Protein AF-0000000086134197 (afdb_homodimer)

Sequence (2008 aa):
PSVSASDMKMLATTPSFAANAPFSALWEVTRVALHCNVDVSDIDLQWRDDWRDLNVFWTSLKGHPALLGKTLPVKSDPHAWKLSLEEDSTSSGQAVILTASIHADKSKLDPPMRLELHPLKVEQSSRLLRRFGWDRFLEVRLLAVDSWQATDEQDLEAAVARWLASGPHHFIGRQWSAFYIRDRPFKLEEPQQSSHNVPVKTLFYDRVLFFAERGRDLPLTKKPRLSASAETSITPKYPRTALDRNAMLDWLLNWEANGQQSYLKLFHRIALGLSKTSPVIVLQQEQVRQQARDIKSKSGKGEAMNDGAGRISPSLMRKVRDGLGLQSIPSAIQGRLGSAKGMWVVDIKDVGGEDWIETWPLQRKWECDMAEPAHRTLEVRSWSTELTSASLNVQFLPILEDRALDPKAMREKFVQSMNTESEQQTEALKAAMQQAESFRKWIREQSPQNSYRMGGTSVPFLGGLPQGTEDIMSFLVDGGFQPTQLKFLHDLVFQKMKQKGDSTKQDLKIRIPRSTYAYILPDFWGVVKPGEVHLCFSSKFNDGSDELSDLDGLDVLVSRSPAHLPSDVQKVRATYHPELRHLRDIVIFSTKGDVPLASLLSGGDYDGDKVWICWDADIVNNFENHPLPPKPDFSPYLAKDRATLRDLQVEHGNGDYVNVMLEKAFCFNLRQKLLGSCTSYKEKLCYHCYRVCDEVAIKISWLLSELADQPKQGILFGQNDWNRFRDDVVGTRRQYPAPAYKSALQLSSMSAEPRHIIDYLMYEAKKVVDIALTDLHKFLGSCGASTIDRDVNAYWNQFEIDFGGMRLRGKPRNTWFPALRDGLRSDVEACLAEWDRAMRSGVKDYRDKVKHIHTKWKEIQPRFGVEQEGMSESAEAVEKFLMESGWTVAELSRWELLKASFAFKHYHRRRFVWQMAGRQLQAIKALSVRCDGAVSSQQQQQQQENVPILVTSNMYAALKPDNTYIKRLVAMEGGDGFIVPDVGPDVSVGLEGLPWGASQQEDDPSVSASDMKMLATTPSFAANAPFSALWEVTRVALHCNVDVSDIDLQWRDDWRDLNVFWTSLKGHPALLGKTLPVKSDPHAWKLSLEEDSTSSGQAVILTASIHADKSKLDPPMRLELHPLKVEQSSRLLRRFGWDRFLEVRLLAVDSWQATDEQDLEAAVARWLASGPHHFIGRQWSAFYIRDRPFKLEEPQQSSHNVPVKTLFYDRVLFFAERGRDLPLTKKPRLSASAETSITPKYPRTALDRNAMLDWLLNWEANGQQSYLKLFHRIALGLSKTSPVIVLQQEQVRQQARDIKSKSGKGEAMNDGAGRISPSLMRKVRDGLGLQSIPSAIQGRLGSAKGMWVVDIKDVGGEDWIETWPLQRKWECDMAEPAHRTLEVRSWSTELTSASLNVQFLPILEDRALDPKAMREKFVQSMNTESEQQTEALKAAMQQAESFRKWIREQSPQNSYRMGGTSVPFLGGLPQGTEDIMSFLVDGGFQPTQLKFLHDLVFQKMKQKGDSTKQDLKIRIPRSTYAYILPDFWGVVKPGEVHLCFSSKFNDGSDELSDLDGLDVLVSRSPAHLPSDVQKVRATYHPELRHLRDIVIFSTKGDVPLASLLSGGDYDGDKVWICWDADIVNNFENHPLPPKPDFSPYLAKDRATLRDLQVEHGNGDYVNVMLEKAFCFNLRQKLLGSCTSYKEKLCYHCYRVCDEVAIKISWLLSELADQPKQGILFGQNDWNRFRDDVVGTRRQYPAPAYKSALQLSSMSAEPRHIIDYLMYEAKKVVDIALTDLHKFLGSCGASTIDRDVNAYWNQFEIDFGGMRLRGKPRNTWFPALRDGLRSDVEACLAEWDRAMRSGVKDYRDKVKHIHTKWKEIQPRFGVEQEGMSESAEAVEKFLMESGWTVAELSRWELLKASFAFKHYHRRRFVWQMAGRQLQAIKALSVRCDGAVSSQQQQQQQENVPILVTSNMYAALKPDNTYIKRLVAMEGGDGFIVPDVGPDVSVGLEGLPWGASQQEDD

Structure (mmCIF, N/CA/C/O backbone):
data_AF-0000000086134197-model_v1
#
loop_
_entity.id
_entity.type
_entity.pdbx_description
1 polymer 'RNA-dependent RNA polymerase'
#
loop_
_atom_site.group_PDB
_atom_site.id
_atom_site.type_symbol
_atom_site.label_atom_id
_atom_site.label_alt_id
_atom_site.label_comp_id
_atom_site.label_asym_id
_atom_site.label_entity_id
_atom_site.label_seq_id
_atom_site.pdbx_PDB_ins_code
_atom_site.Cartn_x
_atom_site.Cartn_y
_atom_site.Cartn_z
_atom_site.occupancy
_atom_site.B_iso_or_equiv
_atom_site.auth_seq_id
_atom_site.auth_comp_id
_atom_site.auth_asym_id
_atom_site.auth_atom_id
_atom_site.pdbx_PDB_model_num
ATOM 1 N N . PRO A 1 1 ? -12.008 54.969 25.734 1 22.58 1 PRO A N 1
ATOM 2 C CA . PRO A 1 1 ? -12.32 53.875 26.625 1 22.58 1 PRO A CA 1
ATOM 3 C C . PRO A 1 1 ? -11.109 53.375 27.422 1 22.58 1 PRO A C 1
ATOM 5 O O . PRO A 1 1 ? -10.086 53.031 26.828 1 22.58 1 PRO A O 1
ATOM 8 N N . SER A 1 2 ? -10.711 53.969 28.422 1 28.5 2 SER A N 1
ATOM 9 C CA . SER A 1 2 ? -9.547 53.812 29.297 1 28.5 2 SER A CA 1
ATOM 10 C C . SER A 1 2 ? -9.43 52.375 29.797 1 28.5 2 SER A C 1
ATOM 12 O O . SER A 1 2 ? -10.336 51.844 30.453 1 28.5 2 SER A O 1
ATOM 14 N N . VAL A 1 3 ? -8.992 51.469 29 1 35.12 3 VAL A N 1
ATOM 15 C CA . VAL A 1 3 ? -8.703 50.125 29.516 1 35.12 3 VAL A CA 1
ATOM 16 C C . VAL A 1 3 ? -7.805 50.25 30.75 1 35.12 3 VAL A C 1
ATOM 18 O O . VAL A 1 3 ? -6.633 50.625 30.641 1 35.12 3 VAL A O 1
ATOM 21 N N . SER A 1 4 ? -8.156 50.844 31.766 1 33.66 4 SER A N 1
ATOM 22 C CA . SER A 1 4 ? -7.336 50.812 32.969 1 33.66 4 SER A CA 1
ATOM 23 C C . SER A 1 4 ? -6.984 49.406 33.375 1 33.66 4 SER A C 1
ATOM 25 O O . SER A 1 4 ? -7.734 48.469 33.094 1 33.66 4 SER A O 1
ATOM 27 N N . ALA A 1 5 ? -5.707 49.031 33.625 1 39.19 5 ALA A N 1
ATOM 28 C CA . ALA A 1 5 ? -5.211 47.781 34.188 1 39.19 5 ALA A CA 1
ATOM 29 C C . ALA A 1 5 ? -6.199 47.188 35.188 1 39.19 5 ALA A C 1
ATOM 31 O O . ALA A 1 5 ? -6.34 45.969 35.312 1 39.19 5 ALA A O 1
ATOM 32 N N . SER A 1 6 ? -6.762 48 35.969 1 38 6 SER A N 1
ATOM 33 C CA . SER A 1 6 ? -7.684 47.594 37.031 1 38 6 SER A CA 1
ATOM 34 C C . SER A 1 6 ? -8.945 46.969 36.438 1 38 6 SER A C 1
ATOM 36 O O . SER A 1 6 ? -9.641 46.219 37.125 1 38 6 SER A O 1
ATOM 38 N N . ASP A 1 7 ? -9.281 47.219 35.281 1 40.22 7 ASP A N 1
ATOM 39 C CA . ASP A 1 7 ? -10.602 46.875 34.75 1 40.22 7 ASP A CA 1
ATOM 40 C C . ASP A 1 7 ? -10.531 45.562 33.969 1 40.22 7 ASP A C 1
ATOM 42 O O . ASP A 1 7 ? -11.562 45.031 33.562 1 40.22 7 ASP A O 1
ATOM 46 N N . MET A 1 8 ? -9.406 45.281 33.438 1 43.62 8 MET A N 1
ATOM 47 C CA . MET A 1 8 ? -9.383 44.031 32.656 1 43.62 8 MET A CA 1
ATOM 48 C C . MET A 1 8 ? -9.344 42.812 33.562 1 43.62 8 MET A C 1
ATOM 50 O O . MET A 1 8 ? -8.289 42.469 34.125 1 43.62 8 MET A O 1
ATOM 54 N N . LYS A 1 9 ? -10.312 42.531 34.375 1 46.22 9 LYS A N 1
ATOM 55 C CA . LYS A 1 9 ? -10.406 41.312 35.188 1 46.22 9 LYS A CA 1
ATOM 56 C C . LYS A 1 9 ? -10.938 40.156 34.344 1 46.22 9 LYS A C 1
ATOM 58 O O . LYS A 1 9 ? -11.969 40.281 33.688 1 46.22 9 LYS A O 1
ATOM 63 N N . MET A 1 10 ? -10.031 39.281 33.938 1 48.53 10 MET A N 1
ATOM 64 C CA . MET A 1 10 ? -10.57 38.031 33.406 1 48.53 10 MET A CA 1
ATOM 65 C C . MET A 1 10 ? -11.68 37.5 34.312 1 48.53 10 MET A C 1
ATOM 67 O O . MET A 1 10 ? -11.727 37.781 35.5 1 48.53 10 MET A O 1
ATOM 71 N N . LEU A 1 11 ? -12.852 36.938 33.781 1 50.28 11 LEU A N 1
ATOM 72 C CA . LEU A 1 11 ? -14.047 36.438 34.438 1 50.28 11 LEU A CA 1
ATOM 73 C C . LEU A 1 11 ? -13.672 35.688 35.719 1 50.28 11 LEU A C 1
ATOM 75 O O . LEU A 1 11 ? -13.031 34.625 35.688 1 50.28 11 LEU A O 1
ATOM 79 N N . ALA A 1 12 ? -13.625 36.375 36.969 1 48.19 12 ALA A N 1
ATOM 80 C CA . ALA A 1 12 ? -13.32 35.875 38.281 1 48.19 12 ALA A CA 1
ATOM 81 C C . ALA A 1 12 ? -14.297 34.812 38.719 1 48.19 12 ALA A C 1
ATOM 83 O O . ALA A 1 12 ? -14.047 34.062 39.688 1 48.19 12 ALA A O 1
ATOM 84 N N . THR A 1 13 ? -15.492 34.656 38.031 1 55.03 13 THR A N 1
ATOM 85 C CA . THR A 1 13 ? -16.453 33.781 38.719 1 55.03 13 THR A CA 1
ATOM 86 C C . THR A 1 13 ? -16.234 32.344 38.344 1 55.03 13 THR A C 1
ATOM 88 O O . THR A 1 13 ? -16.078 32 37.188 1 55.03 13 THR A O 1
ATOM 91 N N . THR A 1 14 ? -15.836 31.484 39.281 1 62.12 14 THR A N 1
ATOM 92 C CA . THR A 1 14 ? -15.656 30.047 39.188 1 62.12 14 THR A CA 1
ATOM 93 C C . THR A 1 14 ? -16.984 29.312 39.344 1 62.12 14 THR A C 1
ATOM 95 O O . THR A 1 14 ? -17.797 29.688 40.219 1 62.12 14 THR A O 1
ATOM 98 N N . PRO A 1 15 ? -17.344 28.516 38.344 1 63.59 15 PRO A N 1
ATOM 99 C CA . PRO A 1 15 ? -18.547 27.703 38.562 1 63.59 15 PRO A CA 1
ATOM 100 C C . PRO A 1 15 ? -18.516 27 39.938 1 63.59 15 PRO A C 1
ATOM 102 O O . PRO A 1 15 ? -17.438 26.656 40.406 1 63.59 15 PRO A O 1
ATOM 105 N N . SER A 1 16 ? -19.656 27.172 40.688 1 59.88 16 SER A N 1
ATOM 106 C CA . SER A 1 16 ? -19.766 26.469 41.969 1 59.88 16 SER A CA 1
ATOM 107 C C . SER A 1 16 ? -19.875 24.969 41.75 1 59.88 16 SER A C 1
ATOM 109 O O . SER A 1 16 ? -20.922 24.453 41.344 1 59.88 16 SER A O 1
ATOM 111 N N . PHE A 1 17 ? -18.969 24.281 41.094 1 61.09 17 PHE A N 1
ATOM 112 C CA . PHE A 1 17 ? -18.953 22.828 41.031 1 61.09 17 PHE A CA 1
ATOM 113 C C . PHE A 1 17 ? -18.531 22.219 42.375 1 61.09 17 PHE A C 1
ATOM 115 O O . PHE A 1 17 ? -17.531 22.641 42.938 1 61.09 17 PHE A O 1
ATOM 122 N N . ALA A 1 18 ? -19.531 21.703 43.156 1 51.62 18 ALA A N 1
ATOM 123 C CA . ALA A 1 18 ? -19.031 21.109 44.375 1 51.62 18 ALA A CA 1
ATOM 124 C C . ALA A 1 18 ? -17.672 20.469 44.156 1 51.62 18 ALA A C 1
ATOM 126 O O . ALA A 1 18 ? -17.25 20.266 43.031 1 51.62 18 ALA A O 1
ATOM 127 N N . ALA A 1 19 ? -16.984 19.641 45.125 1 55.41 19 ALA A N 1
ATOM 128 C CA . ALA A 1 19 ? -15.727 18.953 45.438 1 55.41 19 ALA A CA 1
ATOM 129 C C . ALA A 1 19 ? -15.398 17.906 44.375 1 55.41 19 ALA A C 1
ATOM 131 O O . ALA A 1 19 ? -16.281 17.156 43.969 1 55.41 19 ALA A O 1
ATOM 132 N N . ASN A 1 20 ? -14.258 17.766 43.625 1 68.94 20 ASN A N 1
ATOM 133 C CA . ASN A 1 20 ? -13.445 16.734 42.969 1 68.94 20 ASN A CA 1
ATOM 134 C C . ASN A 1 20 ? -13.695 16.688 41.469 1 68.94 20 ASN A C 1
ATOM 136 O O . ASN A 1 20 ? -13.586 15.641 40.844 1 68.94 20 ASN A O 1
ATOM 140 N N . ALA A 1 21 ? -14.273 17.922 40.781 1 83.25 21 ALA A N 1
ATOM 141 C CA . ALA A 1 21 ? -14.469 17.844 39.312 1 83.25 21 ALA A CA 1
ATOM 142 C C . ALA A 1 21 ? -13.164 18.109 38.594 1 83.25 21 ALA A C 1
ATOM 144 O O . ALA A 1 21 ? -12.367 18.953 39 1 83.25 21 ALA A O 1
ATOM 145 N N . PRO A 1 22 ? -12.938 17.359 37.5 1 89.06 22 PRO A N 1
ATOM 146 C CA . PRO A 1 22 ? -11.742 17.625 36.688 1 89.06 22 PRO A CA 1
ATOM 147 C C . PRO A 1 22 ? -11.773 19 36.031 1 89.06 22 PRO A C 1
ATOM 149 O O . PRO A 1 22 ? -12.859 19.562 35.812 1 89.06 22 PRO A O 1
ATOM 152 N N . PHE A 1 23 ? -10.695 19.625 35.812 1 89.44 23 PHE A N 1
ATOM 153 C CA . PHE A 1 23 ? -10.578 20.953 35.219 1 89.44 23 PHE A CA 1
ATOM 154 C C . PHE A 1 23 ? -11.305 21.031 33.906 1 89.44 23 PHE A C 1
ATOM 156 O O . PHE A 1 23 ? -11.875 22.078 33.562 1 89.44 23 PHE A O 1
ATOM 163 N N . SER A 1 24 ? -11.305 19.969 33.094 1 91.88 24 SER A N 1
ATOM 164 C CA . SER A 1 24 ? -11.977 19.938 31.797 1 91.88 24 SER A CA 1
ATOM 165 C C . SER A 1 24 ? -13.477 20.156 31.938 1 91.88 24 SER A C 1
ATOM 167 O O . SER A 1 24 ? -14.102 20.797 31.094 1 91.88 24 SER A O 1
ATOM 169 N N . ALA A 1 25 ? -14.039 19.641 32.938 1 91 25 ALA A N 1
ATOM 170 C CA . ALA A 1 25 ? -15.461 19.844 33.219 1 91 25 ALA A CA 1
ATOM 171 C C . ALA A 1 25 ? -15.75 21.297 33.562 1 91 25 ALA A C 1
ATOM 173 O O . ALA A 1 25 ? -16.75 21.859 33.125 1 91 25 ALA A O 1
ATOM 174 N N . LEU A 1 26 ? -14.867 21.906 34.406 1 89.81 26 LEU A N 1
ATOM 175 C CA . LEU A 1 26 ? -15.008 23.312 34.75 1 89.81 26 LEU A CA 1
ATOM 176 C C . LEU A 1 26 ? -14.922 24.188 33.5 1 89.81 26 LEU A C 1
ATOM 178 O O . LEU A 1 26 ? -15.664 25.156 33.375 1 89.81 26 LEU A O 1
ATOM 182 N N . TRP A 1 27 ? -13.961 23.828 32.719 1 92.25 27 TRP A N 1
ATOM 183 C CA . TRP A 1 27 ? -13.789 24.531 31.453 1 92.25 27 TRP A CA 1
ATOM 184 C C . TRP A 1 27 ? -15.07 24.5 30.625 1 92.25 27 TRP A C 1
ATOM 186 O O . TRP A 1 27 ? -15.523 25.531 30.125 1 92.25 27 TRP A O 1
ATOM 196 N N . GLU A 1 28 ? -15.688 23.328 30.484 1 92 28 GLU A N 1
ATOM 197 C CA . GLU A 1 28 ? -16.875 23.156 29.656 1 92 28 GLU A CA 1
ATOM 198 C C . GLU A 1 28 ? -18.078 23.891 30.234 1 92 28 GLU A C 1
ATOM 200 O O . GLU A 1 28 ? -18.859 24.484 29.5 1 92 28 GLU A O 1
ATOM 205 N N . VAL A 1 29 ? -18.219 23.844 31.5 1 90.44 29 VAL A N 1
ATOM 206 C CA . VAL A 1 29 ? -19.328 24.531 32.156 1 90.44 29 VAL A CA 1
ATOM 207 C C . VAL A 1 29 ? -19.188 26.031 31.969 1 90.44 29 VAL A C 1
ATOM 209 O O . VAL A 1 29 ? -20.172 26.719 31.688 1 90.44 29 VAL A O 1
ATOM 212 N N . THR A 1 30 ? -18 26.516 32.156 1 90.62 30 THR A N 1
ATOM 213 C CA . THR A 1 30 ? -17.75 27.953 31.969 1 90.62 30 THR A CA 1
ATOM 214 C C . THR A 1 30 ? -18 28.344 30.516 1 90.62 30 THR A C 1
ATOM 216 O O . THR A 1 30 ? -18.562 29.406 30.25 1 90.62 30 THR A O 1
ATOM 219 N N . ARG A 1 31 ? -17.516 27.562 29.609 1 92.06 31 ARG A N 1
ATOM 220 C CA . ARG A 1 31 ? -17.734 27.812 28.188 1 92.06 31 ARG A CA 1
ATOM 221 C C . ARG A 1 31 ? -19.219 27.906 27.859 1 92.06 31 ARG A C 1
ATOM 223 O O . ARG A 1 31 ? -19.656 28.812 27.156 1 92.06 31 ARG A O 1
ATOM 230 N N . VAL A 1 32 ? -20 26.984 28.406 1 90.81 32 VAL A N 1
ATOM 231 C CA . VAL A 1 32 ? -21.438 26.953 28.172 1 90.81 32 VAL A CA 1
ATOM 232 C C . VAL A 1 32 ? -22.094 28.172 28.797 1 90.81 32 VAL A C 1
ATOM 234 O O . VAL A 1 32 ? -22.969 28.797 28.203 1 90.81 32 VAL A O 1
ATOM 237 N N . ALA A 1 33 ? -21.688 28.5 29.969 1 88.81 33 ALA A N 1
ATOM 238 C CA . ALA A 1 33 ? -22.25 29.641 30.688 1 88.81 33 ALA A CA 1
ATOM 239 C C . ALA A 1 33 ? -22 30.953 29.922 1 88.81 33 ALA A C 1
ATOM 241 O O . ALA A 1 33 ? -22.891 31.766 29.766 1 88.81 33 ALA A O 1
ATOM 242 N N . LEU A 1 34 ? -20.812 31.125 29.484 1 86.88 34 LEU A N 1
ATOM 243 C CA . LEU A 1 34 ? -20.438 32.344 28.766 1 86.88 34 LEU A CA 1
ATOM 244 C C . LEU A 1 34 ? -21.203 32.406 27.438 1 86.88 34 LEU A C 1
ATOM 246 O O . LEU A 1 34 ? -21.656 33.5 27.047 1 86.88 34 LEU A O 1
ATOM 250 N N . HIS A 1 35 ? -21.281 31.328 26.781 1 87.31 35 HIS A N 1
ATOM 251 C CA . HIS A 1 35 ? -21.969 31.297 25.5 1 87.31 35 HIS A CA 1
ATOM 252 C C . HIS A 1 35 ? -23.453 31.609 25.656 1 87.31 35 HIS A C 1
ATOM 254 O O . HIS A 1 35 ? -24.031 32.312 24.828 1 87.31 35 HIS A O 1
ATOM 260 N N . CYS A 1 36 ? -24.031 31.109 26.734 1 87.62 36 CYS A N 1
ATOM 261 C CA . CYS A 1 36 ? -25.469 31.281 26.984 1 87.62 36 CYS A CA 1
ATOM 262 C C . CYS A 1 36 ? -25.734 32.562 27.766 1 87.62 36 CYS A C 1
ATOM 264 O O . CYS A 1 36 ? -26.891 32.875 28.078 1 87.62 36 CYS A O 1
ATOM 266 N N . ASN A 1 37 ? -24.797 33.25 28.094 1 82.75 37 ASN A N 1
ATOM 267 C CA . ASN A 1 37 ? -24.906 34.5 28.875 1 82.75 37 ASN A CA 1
ATOM 268 C C . ASN A 1 37 ? -25.609 34.25 30.203 1 82.75 37 ASN A C 1
ATOM 270 O O . ASN A 1 37 ? -26.562 34.938 30.547 1 82.75 37 ASN A O 1
ATOM 274 N N . VAL A 1 38 ? -25.234 33.188 30.766 1 86.38 38 VAL A N 1
ATOM 275 C CA . VAL A 1 38 ? -25.688 32.844 32.094 1 86.38 38 VAL A CA 1
ATOM 276 C C . VAL A 1 38 ? -24.547 32.969 33.094 1 86.38 38 VAL A C 1
ATOM 278 O O . VAL A 1 38 ? -23.375 32.719 32.75 1 86.38 38 VAL A O 1
ATOM 281 N N . ASP A 1 39 ? -24.922 33.406 34.25 1 82.19 39 ASP A N 1
ATOM 282 C CA . ASP A 1 39 ? -23.891 33.469 35.281 1 82.19 39 ASP A CA 1
ATOM 283 C C . ASP A 1 39 ? -23.453 32.062 35.719 1 82.19 39 ASP A C 1
ATOM 285 O O . ASP A 1 39 ? -24.281 31.219 36 1 82.19 39 ASP A O 1
ATOM 289 N N . VAL A 1 40 ? -22.203 31.891 35.719 1 84.25 40 VAL A N 1
ATOM 290 C CA . VAL A 1 40 ? -21.625 30.578 36 1 84.25 40 VAL A CA 1
ATOM 291 C C . VAL A 1 40 ? -22.047 30.125 37.406 1 84.25 40 VAL A C 1
ATOM 293 O O . VAL A 1 40 ? -22.203 28.922 37.625 1 84.25 40 VAL A O 1
ATOM 296 N N . SER A 1 41 ? -22.312 31 38.281 1 78.88 41 SER A N 1
ATOM 297 C CA . SER A 1 41 ? -22.703 30.672 39.625 1 78.88 41 SER A CA 1
ATOM 298 C C . SER A 1 41 ? -24.109 30.062 39.688 1 78.88 41 SER A C 1
ATOM 300 O O . SER A 1 41 ? -24.469 29.406 40.656 1 78.88 41 SER A O 1
ATOM 302 N N . ASP A 1 42 ? -24.812 30.25 38.594 1 82.38 42 ASP A N 1
ATOM 303 C CA . ASP A 1 42 ? -26.172 29.75 38.531 1 82.38 42 ASP A CA 1
ATOM 304 C C . ASP A 1 42 ? -26.203 28.281 38.156 1 82.38 42 ASP A C 1
ATOM 306 O O . ASP A 1 42 ? -27.234 27.625 38.25 1 82.38 42 ASP A O 1
ATOM 310 N N . ILE A 1 43 ? -25.078 27.891 37.781 1 85.94 43 ILE A N 1
ATOM 311 C CA . ILE A 1 43 ? -25 26.5 37.375 1 85.94 43 ILE A CA 1
ATOM 312 C C . ILE A 1 43 ? -24.359 25.672 38.469 1 85.94 43 ILE A C 1
ATOM 314 O O . ILE A 1 43 ? -23.125 25.609 38.594 1 85.94 43 ILE A O 1
ATOM 318 N N . ASP A 1 44 ? -25.188 25.078 39.281 1 79.81 44 ASP A N 1
ATOM 319 C CA . ASP A 1 44 ? -24.688 24.234 40.375 1 79.81 44 ASP A CA 1
ATOM 320 C C . ASP A 1 44 ? -24.734 22.75 39.969 1 79.81 44 ASP A C 1
ATOM 322 O O . ASP A 1 44 ? -25.812 22.219 39.688 1 79.81 44 ASP A O 1
ATOM 326 N N . LEU A 1 45 ? -23.547 22.172 39.844 1 82.88 45 LEU A N 1
ATOM 327 C CA . LEU A 1 45 ? -23.484 20.766 39.438 1 82.88 45 LEU A CA 1
ATOM 328 C C . LEU A 1 45 ? -22.547 19.969 40.344 1 82.88 45 LEU A C 1
ATOM 330 O O . LEU A 1 45 ? -21.672 20.547 41 1 82.88 45 LEU A O 1
ATOM 334 N N . GLN A 1 46 ? -22.859 18.703 40.562 1 82.5 46 GLN A N 1
ATOM 335 C CA . GLN A 1 46 ? -21.984 17.734 41.25 1 82.5 46 GLN A CA 1
ATOM 336 C C . GLN A 1 46 ? -21.438 16.719 40.25 1 82.5 46 GLN A C 1
ATOM 338 O O . GLN A 1 46 ? -22.203 16.109 39.5 1 82.5 46 GLN A O 1
ATOM 343 N N . TRP A 1 47 ? -20.094 16.594 40.375 1 87.69 47 TRP A N 1
ATOM 344 C CA . TRP A 1 47 ? -19.453 15.695 39.406 1 87.69 47 TRP A CA 1
ATOM 345 C C . TRP A 1 47 ? -19.938 14.266 39.594 1 87.69 47 TRP A C 1
ATOM 347 O O . TRP A 1 47 ? -20.016 13.766 40.719 1 87.69 47 TRP A O 1
ATOM 357 N N . ARG A 1 48 ? -20.203 13.672 38.469 1 86.75 48 ARG A N 1
ATOM 358 C CA . ARG A 1 48 ? -20.609 12.273 38.406 1 86.75 48 ARG A CA 1
ATOM 359 C C . ARG A 1 48 ? -19.672 11.453 37.531 1 86.75 48 ARG A C 1
ATOM 361 O O . ARG A 1 48 ? -19.172 11.945 36.531 1 86.75 48 ARG A O 1
ATOM 368 N N . ASP A 1 49 ? -19.516 10.258 37.969 1 83.25 49 ASP A N 1
ATOM 369 C CA . ASP A 1 49 ? -18.578 9.391 37.25 1 83.25 49 ASP A CA 1
ATOM 370 C C . ASP A 1 49 ? -19.062 9.086 35.844 1 83.25 49 ASP A C 1
ATOM 372 O O . ASP A 1 49 ? -18.266 8.82 34.938 1 83.25 49 ASP A O 1
ATOM 376 N N . ASP A 1 50 ? -20.391 9.125 35.719 1 83.5 50 ASP A N 1
ATOM 377 C CA . ASP A 1 50 ? -20.938 8.812 34.406 1 83.5 50 ASP A CA 1
ATOM 378 C C . ASP A 1 50 ? -20.672 9.945 33.406 1 83.5 50 ASP A C 1
ATOM 380 O O . ASP A 1 50 ? -20.844 9.781 32.188 1 83.5 50 ASP A O 1
ATOM 384 N N . TRP A 1 51 ? -20.203 11.086 33.969 1 88.31 51 TRP A N 1
ATOM 385 C CA . TRP A 1 51 ? -19.922 12.234 33.094 1 88.31 51 TRP A CA 1
ATOM 386 C C . TRP A 1 51 ? -18.594 12.055 32.375 1 88.31 51 TRP A C 1
ATOM 388 O O . TRP A 1 51 ? -18.203 12.898 31.562 1 88.31 51 TRP A O 1
ATOM 398 N N . ARG A 1 52 ? -17.969 10.992 32.625 1 85.94 52 ARG A N 1
ATOM 399 C CA . ARG A 1 52 ? -16.781 10.656 31.859 1 85.94 52 ARG A CA 1
ATOM 400 C C . ARG A 1 52 ? -17.125 10.469 30.375 1 85.94 52 ARG A C 1
ATOM 402 O O . ARG A 1 52 ? -16.281 10.633 29.516 1 85.94 52 ARG A O 1
ATOM 409 N N . ASP A 1 53 ? -18.375 10.227 30.203 1 82.44 53 ASP A N 1
ATOM 410 C CA . ASP A 1 53 ? -18.922 10.25 28.844 1 82.44 53 ASP A CA 1
ATOM 411 C C . ASP A 1 53 ? -19.438 11.648 28.484 1 82.44 53 ASP A C 1
ATOM 413 O O . ASP A 1 53 ? -20.359 12.148 29.125 1 82.44 53 ASP A O 1
ATOM 417 N N . LEU A 1 54 ? -18.906 12.242 27.531 1 87.06 54 LEU A N 1
ATOM 418 C CA . LEU A 1 54 ? -19.188 13.633 27.172 1 87.06 54 LEU A CA 1
ATOM 419 C C . LEU A 1 54 ? -20.672 13.812 26.844 1 87.06 54 LEU A C 1
ATOM 421 O O . LEU A 1 54 ? -21.25 14.852 27.156 1 87.06 54 LEU A O 1
ATOM 425 N N . ASN A 1 55 ? -21.25 12.805 26.172 1 80.81 55 ASN A N 1
ATOM 426 C CA . ASN A 1 55 ? -22.641 12.922 25.797 1 80.81 55 ASN A CA 1
ATOM 427 C C . ASN A 1 55 ? -23.562 12.984 27.016 1 80.81 55 ASN A C 1
ATOM 429 O O . ASN A 1 55 ? -24.531 13.734 27.016 1 80.81 55 ASN A O 1
ATOM 433 N N . VAL A 1 56 ? -23.234 12.125 28 1 85.38 56 VAL A N 1
ATOM 434 C CA . VAL A 1 56 ? -24.016 12.133 29.234 1 85.38 56 VAL A CA 1
ATOM 435 C C . VAL A 1 56 ? -23.859 13.469 29.938 1 85.38 56 VAL A C 1
ATOM 437 O O . VAL A 1 56 ? -24.828 14.031 30.438 1 85.38 56 VAL A O 1
ATOM 440 N N . PHE A 1 57 ? -22.688 13.914 29.938 1 90.94 57 PHE A N 1
ATOM 441 C CA . PHE A 1 57 ? -22.406 15.211 30.547 1 90.94 57 PHE A CA 1
ATOM 442 C C . PHE A 1 57 ? -23.188 16.312 29.859 1 90.94 57 PHE A C 1
ATOM 444 O O . PHE A 1 57 ? -23.797 17.156 30.516 1 90.94 57 PHE A O 1
ATOM 451 N N . TRP A 1 58 ? -23.234 16.312 28.594 1 87.81 58 TRP A N 1
ATOM 452 C CA . TRP A 1 58 ? -23.891 17.344 27.797 1 87.81 58 TRP A CA 1
ATOM 453 C C . TRP A 1 58 ? -25.391 17.297 27.984 1 87.81 58 TRP A C 1
ATOM 455 O O . TRP A 1 58 ? -26.047 18.344 28.031 1 87.81 58 TRP A O 1
ATOM 465 N N . THR A 1 59 ? -25.906 16.047 28.047 1 84.88 59 THR A N 1
ATOM 466 C CA . THR A 1 59 ? -27.328 15.891 28.281 1 84.88 59 THR A CA 1
ATOM 467 C C . THR A 1 59 ? -27.719 16.469 29.641 1 84.88 59 THR A C 1
ATOM 469 O O . THR A 1 59 ? -28.781 17.078 29.781 1 84.88 59 THR A O 1
ATOM 472 N N . SER A 1 60 ? -26.859 16.25 30.531 1 88.62 60 SER A N 1
ATOM 473 C CA . SER A 1 60 ? -27.109 16.812 31.859 1 88.62 60 SER A CA 1
ATOM 474 C C . SER A 1 60 ? -27.062 18.328 31.828 1 88.62 60 SER A C 1
ATOM 476 O O . SER A 1 60 ? -27.828 18.984 32.531 1 88.62 60 SER A O 1
ATOM 478 N N . LEU A 1 61 ? -26.219 18.938 31.094 1 90.44 61 LEU A N 1
ATOM 479 C CA . LEU A 1 61 ? -26.125 20.391 30.984 1 90.44 61 LEU A CA 1
ATOM 480 C C . LEU A 1 61 ? -27.359 20.969 30.297 1 90.44 61 LEU A C 1
ATOM 482 O O . LEU A 1 61 ? -27.875 22 30.703 1 90.44 61 LEU A O 1
ATOM 486 N N . LYS A 1 62 ? -27.781 20.297 29.344 1 86.62 62 LYS A N 1
ATOM 487 C CA . LYS A 1 62 ? -28.969 20.734 28.609 1 86.62 62 LYS A CA 1
ATOM 488 C C . LYS A 1 62 ? -30.203 20.734 29.516 1 86.62 62 LYS A C 1
ATOM 490 O O . LYS A 1 62 ? -31.109 21.547 29.328 1 86.62 62 LYS A O 1
ATOM 495 N N . GLY A 1 63 ? -30.281 19.812 30.422 1 86.62 63 GLY A N 1
ATOM 496 C CA . GLY A 1 63 ? -31.422 19.656 31.312 1 86.62 63 GLY A CA 1
ATOM 497 C C . GLY A 1 63 ? -31.344 20.547 32.531 1 86.62 63 GLY A C 1
ATOM 498 O O . GLY A 1 63 ? -32.281 20.609 33.312 1 86.62 63 GLY A O 1
ATOM 499 N N . HIS A 1 64 ? -30.297 21.219 32.75 1 89.44 64 HIS A N 1
ATOM 500 C CA . HIS A 1 64 ? -30.156 22.078 33.906 1 89.44 64 HIS A CA 1
ATOM 501 C C . HIS A 1 64 ? -31.109 23.266 33.844 1 89.44 64 HIS A C 1
ATOM 503 O O . HIS A 1 64 ? -31.297 23.859 32.781 1 89.44 64 HIS A O 1
ATOM 509 N N . PRO A 1 65 ? -31.688 23.672 34.844 1 87.81 65 PRO A N 1
ATOM 510 C CA . PRO A 1 65 ? -32.688 24.734 34.844 1 87.81 65 PRO A CA 1
ATOM 511 C C . PRO A 1 65 ? -32.156 26.062 34.344 1 87.81 65 PRO A C 1
ATOM 513 O O . PRO A 1 65 ? -32.875 26.828 33.688 1 87.81 65 PRO A O 1
ATOM 516 N N . ALA A 1 66 ? -30.938 26.344 34.625 1 88.19 66 ALA A N 1
ATOM 517 C CA . ALA A 1 66 ? -30.359 27.625 34.25 1 88.19 66 ALA A CA 1
ATOM 518 C C . ALA A 1 66 ? -30.125 27.672 32.75 1 88.19 66 ALA A C 1
ATOM 520 O O . ALA A 1 66 ? -30 28.766 32.156 1 88.19 66 ALA A O 1
ATOM 521 N N . LEU A 1 67 ? -30.031 26.594 32.094 1 90.62 67 LEU A N 1
ATOM 522 C CA . LEU A 1 67 ? -29.688 26.516 30.688 1 90.62 67 LEU A CA 1
ATOM 523 C C . LEU A 1 67 ? -30.875 26.078 29.844 1 90.62 67 LEU A C 1
ATOM 525 O O . LEU A 1 67 ? -30.766 25.906 28.625 1 90.62 67 LEU A O 1
ATOM 529 N N . LEU A 1 68 ? -31.984 25.969 30.438 1 85.5 68 LEU A N 1
ATOM 530 C CA . LEU A 1 68 ? -33.188 25.5 29.75 1 85.5 68 LEU A CA 1
ATOM 531 C C . LEU A 1 68 ? -33.594 26.484 28.641 1 85.5 68 LEU A C 1
ATOM 533 O O . LEU A 1 68 ? -33.656 27.688 28.891 1 85.5 68 LEU A O 1
ATOM 537 N N . GLY A 1 69 ? -33.875 26.062 27.484 1 76.19 69 GLY A N 1
ATOM 538 C CA . GLY A 1 69 ? -34.312 26.859 26.359 1 76.19 69 GLY A CA 1
ATOM 539 C C . GLY A 1 69 ? -33.188 27.516 25.594 1 76.19 69 GLY A C 1
ATOM 540 O O . GLY A 1 69 ? -33.406 28.141 24.547 1 76.19 69 GLY A O 1
ATOM 541 N N . LYS A 1 70 ? -31.969 27.438 26.141 1 85.56 70 LYS A N 1
ATOM 542 C CA . LYS A 1 70 ? -30.844 28.078 25.484 1 85.56 70 LYS A CA 1
ATOM 543 C C . LYS A 1 70 ? -30.109 27.109 24.562 1 85.56 70 LYS A C 1
ATOM 545 O O . LYS A 1 70 ? -30.172 25.891 24.781 1 85.56 70 LYS A O 1
ATOM 550 N N . THR A 1 71 ? -29.531 27.609 23.562 1 82.44 71 THR A N 1
ATOM 551 C CA . THR A 1 71 ? -28.75 26.797 22.656 1 82.44 71 THR A CA 1
ATOM 552 C C . THR A 1 71 ? -27.312 26.672 23.141 1 82.44 71 THR A C 1
ATOM 554 O O . THR A 1 71 ? -26.625 27.688 23.312 1 82.44 71 THR A O 1
ATOM 557 N N . LEU A 1 72 ? -26.891 25.516 23.391 1 87.31 72 LEU A N 1
ATOM 558 C CA . LEU A 1 72 ? -25.531 25.266 23.875 1 87.31 72 LEU A CA 1
ATOM 559 C C . LEU A 1 72 ? -24.531 25.391 22.719 1 87.31 72 LEU A C 1
ATOM 561 O O . LEU A 1 72 ? -24.906 25.25 21.547 1 87.31 72 LEU A O 1
ATOM 565 N N . PRO A 1 73 ? -23.266 25.734 23.078 1 86.75 73 PRO A N 1
ATOM 566 C CA . PRO A 1 73 ? -22.234 25.797 22.047 1 86.75 73 PRO A CA 1
ATOM 567 C C . PRO A 1 73 ? -21.859 24.422 21.5 1 86.75 73 PRO A C 1
ATOM 569 O O . PRO A 1 73 ? -22.359 23.406 21.984 1 86.75 73 PRO A O 1
ATOM 572 N N . VAL A 1 74 ? -20.953 24.438 20.516 1 82.75 74 VAL A N 1
ATOM 573 C CA . VAL A 1 74 ? -20.516 23.188 19.906 1 82.75 74 VAL A CA 1
ATOM 574 C C . VAL A 1 74 ? -19.812 22.312 20.938 1 82.75 74 VAL A C 1
ATOM 576 O O . VAL A 1 74 ? -19.047 22.828 21.766 1 82.75 74 VAL A O 1
ATOM 579 N N . LYS A 1 75 ? -20.141 21.062 20.875 1 85 75 LYS A N 1
ATOM 580 C CA . LYS A 1 75 ? -19.531 20.125 21.812 1 85 75 LYS A CA 1
ATOM 581 C C . LYS A 1 75 ? -18.031 19.969 21.531 1 85 75 LYS A C 1
ATOM 583 O O . LYS A 1 75 ? -17.594 20.062 20.391 1 85 75 LYS A O 1
ATOM 588 N N . SER A 1 76 ? -17.281 19.719 22.609 1 88.31 76 SER A N 1
ATOM 589 C CA . SER A 1 76 ? -15.852 19.438 22.484 1 88.31 76 SER A CA 1
ATOM 590 C C . SER A 1 76 ? -15.602 18.109 21.781 1 88.31 76 SER A C 1
ATOM 592 O O . SER A 1 76 ? -16.5 17.281 21.672 1 88.31 76 SER A O 1
ATOM 594 N N . ASP A 1 77 ? -14.383 17.969 21.219 1 81.06 77 ASP A N 1
ATOM 595 C CA . ASP A 1 77 ? -13.945 16.688 20.656 1 81.06 77 ASP A CA 1
ATOM 596 C C . ASP A 1 77 ? -13.992 15.586 21.703 1 81.06 77 ASP A C 1
ATOM 598 O O . ASP A 1 77 ? -13.398 15.719 22.781 1 81.06 77 ASP A O 1
ATOM 602 N N . PRO A 1 78 ? -14.742 14.531 21.406 1 77.62 78 PRO A N 1
ATOM 603 C CA . PRO A 1 78 ? -14.859 13.461 22.406 1 77.62 78 PRO A CA 1
ATOM 604 C C . PRO A 1 78 ? -13.508 12.859 22.781 1 77.62 78 PRO A C 1
ATOM 606 O O . PRO A 1 78 ? -13.305 12.461 23.938 1 77.62 78 PRO A O 1
ATOM 609 N N . HIS A 1 79 ? -12.656 12.758 21.828 1 75.56 79 HIS A N 1
ATOM 610 C CA . HIS A 1 79 ? -11.32 12.25 22.125 1 75.56 79 HIS A CA 1
ATOM 611 C C . HIS A 1 79 ? -10.578 13.18 23.062 1 75.56 79 HIS A C 1
ATOM 613 O O . HIS A 1 79 ? -9.859 12.727 23.969 1 75.56 79 HIS A O 1
ATOM 619 N N . ALA A 1 80 ? -10.758 14.422 22.844 1 86.81 80 ALA A N 1
ATOM 620 C CA . ALA A 1 80 ? -10.133 15.398 23.719 1 86.81 80 ALA A CA 1
ATOM 621 C C . ALA A 1 80 ? -10.695 15.297 25.141 1 86.81 80 ALA A C 1
ATOM 623 O O . ALA A 1 80 ? -9.953 15.406 26.125 1 86.81 80 ALA A O 1
ATOM 624 N N . TRP A 1 81 ? -11.969 15.031 25.203 1 89.5 81 TRP A N 1
ATOM 625 C CA . TRP A 1 81 ? -12.625 14.891 26.5 1 89.5 81 TRP A CA 1
ATOM 626 C C . TRP A 1 81 ? -12.109 13.664 27.234 1 89.5 81 TRP A C 1
ATOM 628 O O . TRP A 1 81 ? -11.75 13.742 28.422 1 89.5 81 TRP A O 1
ATOM 638 N N . LYS A 1 82 ? -11.945 12.609 26.531 1 82.94 82 LYS A N 1
ATOM 639 C CA . LYS A 1 82 ? -11.461 11.375 27.141 1 82.94 82 LYS A CA 1
ATOM 640 C C . LYS A 1 82 ? -10.023 11.531 27.625 1 82.94 82 LYS A C 1
ATOM 642 O O . LYS A 1 82 ? -9.695 11.133 28.734 1 82.94 82 LYS A O 1
ATOM 647 N N . LEU A 1 83 ? -9.258 12.094 26.766 1 83.12 83 LEU A N 1
ATOM 648 C CA . LEU A 1 83 ? -7.848 12.281 27.094 1 83.12 83 LEU A CA 1
ATOM 649 C C . LEU A 1 83 ? -7.691 13.211 28.297 1 83.12 83 LEU A C 1
ATOM 651 O O . LEU A 1 83 ? -6.762 13.055 29.094 1 83.12 83 LEU A O 1
ATOM 655 N N . SER A 1 84 ? -8.562 14.133 28.406 1 89.5 84 SER A N 1
ATOM 656 C CA . SER A 1 84 ? -8.477 15.125 29.469 1 89.5 84 SER A CA 1
ATOM 657 C C . SER A 1 84 ? -8.781 14.5 30.828 1 89.5 84 SER A C 1
ATOM 659 O O . SER A 1 84 ? -8.367 15.023 31.859 1 89.5 84 SER A O 1
ATOM 661 N N . LEU A 1 85 ? -9.43 13.336 30.75 1 87.44 85 LEU A N 1
ATOM 662 C CA . LEU A 1 85 ? -9.836 12.711 32 1 87.44 85 LEU A CA 1
ATOM 663 C C . LEU A 1 85 ? -8.844 11.633 32.406 1 87.44 85 LEU A C 1
ATOM 665 O O . LEU A 1 85 ? -8.867 11.164 33.562 1 87.44 85 LEU A O 1
ATOM 669 N N . GLU A 1 86 ? -8 11.344 31.438 1 77.31 86 GLU A N 1
ATOM 670 C CA . GLU A 1 86 ? -7.008 10.32 31.734 1 77.31 86 GLU A CA 1
ATOM 671 C C . GLU A 1 86 ? -5.801 10.922 32.469 1 77.31 86 GLU A C 1
ATOM 673 O O . GLU A 1 86 ? -5.418 12.062 32.188 1 77.31 86 GLU A O 1
ATOM 678 N N . GLU A 1 87 ? -5.387 10.297 33.469 1 61.06 87 GLU A N 1
ATOM 679 C CA . GLU A 1 87 ? -4.266 10.805 34.281 1 61.06 87 GLU A CA 1
ATOM 680 C C . GLU A 1 87 ? -2.984 10.844 33.438 1 61.06 87 GLU A C 1
ATOM 682 O O . GLU A 1 87 ? -2.182 11.773 33.562 1 61.06 87 GLU A O 1
ATOM 687 N N . ASP A 1 88 ? -2.715 9.75 32.594 1 58.78 88 ASP A N 1
ATOM 688 C CA . ASP A 1 88 ? -1.418 9.633 31.922 1 58.78 88 ASP A CA 1
ATOM 689 C C . ASP A 1 88 ? -1.529 9.969 30.438 1 58.78 88 ASP A C 1
ATOM 691 O O . ASP A 1 88 ? -0.827 9.383 29.609 1 58.78 88 ASP A O 1
ATOM 695 N N . SER A 1 89 ? -2.279 11.008 30.094 1 52.78 89 SER A N 1
ATOM 696 C CA . SER A 1 89 ? -2.689 11.25 28.703 1 52.78 89 SER A CA 1
ATOM 697 C C . SER A 1 89 ? -1.526 11.766 27.875 1 52.78 89 SER A C 1
ATOM 699 O O . SER A 1 89 ? -1.586 11.742 26.641 1 52.78 89 SER A O 1
ATOM 701 N N . THR A 1 90 ? -0.413 12.359 28.406 1 54.31 90 THR A N 1
ATOM 702 C CA . THR A 1 90 ? 0.546 13.07 27.578 1 54.31 90 THR A CA 1
ATOM 703 C C . THR A 1 90 ? 1.629 12.117 27.062 1 54.31 90 THR A C 1
ATOM 705 O O . THR A 1 90 ? 2.561 12.539 26.375 1 54.31 90 THR A O 1
ATOM 708 N N . SER A 1 91 ? 1.436 10.836 27.312 1 53.41 91 SER A N 1
ATOM 709 C CA . SER A 1 91 ? 2.531 9.969 26.906 1 53.41 91 SER A CA 1
ATOM 710 C C . SER A 1 91 ? 2.5 9.703 25.406 1 53.41 91 SER A C 1
ATOM 712 O O . SER A 1 91 ? 3.527 9.383 24.812 1 53.41 91 SER A O 1
ATOM 714 N N . SER A 1 92 ? 1.361 10 24.797 1 59.78 92 SER A N 1
ATOM 715 C CA . SER A 1 92 ? 1.221 9.547 23.422 1 59.78 92 SER A CA 1
ATOM 716 C C . SER A 1 92 ? 1.601 10.656 22.438 1 59.78 92 SER A C 1
ATOM 718 O O . SER A 1 92 ? 1.467 10.484 21.219 1 59.78 92 SER A O 1
ATOM 720 N N . GLY A 1 93 ? 2.33 11.688 22.891 1 73.56 93 GLY A N 1
ATOM 721 C CA . GLY A 1 93 ? 2.68 12.75 21.969 1 73.56 93 GLY A CA 1
ATOM 722 C C . GLY A 1 93 ? 1.522 13.688 21.672 1 73.56 93 GLY A C 1
ATOM 723 O O . GLY A 1 93 ? 1.687 14.672 20.953 1 73.56 93 GLY A O 1
ATOM 724 N N . GLN A 1 94 ? 0.355 13.453 22.219 1 81.31 94 GLN A N 1
ATOM 725 C CA . GLN A 1 94 ? -0.804 14.32 22.031 1 81.31 94 GLN A CA 1
ATOM 726 C C . GLN A 1 94 ? -1.168 15.031 23.344 1 81.31 94 GLN A C 1
ATOM 728 O O . GLN A 1 94 ? -0.821 14.562 24.422 1 81.31 94 GLN A O 1
ATOM 733 N N . ALA A 1 95 ? -1.708 16.172 23.203 1 88.19 95 ALA A N 1
ATOM 734 C CA . ALA A 1 95 ? -2.139 16.938 24.375 1 88.19 95 ALA A CA 1
ATOM 735 C C . ALA A 1 95 ? -3.441 17.688 24.094 1 88.19 95 ALA A C 1
ATOM 737 O O . ALA A 1 95 ? -3.736 18.031 22.938 1 88.19 95 ALA A O 1
ATOM 738 N N . VAL A 1 96 ? -4.176 17.828 25.109 1 91.56 96 VAL A N 1
ATOM 739 C CA . VAL A 1 96 ? -5.371 18.672 25.031 1 91.56 96 VAL A CA 1
ATOM 740 C C . VAL A 1 96 ? -4.98 20.141 25.062 1 91.56 96 VAL A C 1
ATOM 742 O O . VAL A 1 96 ? -4.066 20.531 25.797 1 91.56 96 VAL A O 1
ATOM 745 N N . ILE A 1 97 ? -5.555 20.922 24.25 1 92.69 97 ILE A N 1
ATOM 746 C CA . ILE A 1 97 ? -5.203 22.344 24.156 1 92.69 97 ILE A CA 1
ATOM 747 C C . ILE A 1 97 ? -6.383 23.188 24.625 1 92.69 97 ILE A C 1
ATOM 749 O O . ILE A 1 97 ? -7.527 22.938 24.25 1 92.69 97 ILE A O 1
ATOM 753 N N . LEU A 1 98 ? -6.078 24.172 25.469 1 94.69 98 LEU A N 1
ATOM 754 C CA . LEU A 1 98 ? -7.043 25.172 25.922 1 94.69 98 LEU A CA 1
ATOM 755 C C . LEU A 1 98 ? -6.848 26.484 25.188 1 94.69 98 LEU A C 1
ATOM 757 O O . LEU A 1 98 ? -5.77 27.078 25.234 1 94.69 98 LEU A O 1
ATOM 761 N N . THR A 1 99 ? -7.805 26.922 24.5 1 94.25 99 THR A N 1
ATOM 762 C CA . THR A 1 99 ? -7.711 28.188 23.766 1 94.25 99 THR A CA 1
ATOM 763 C C . THR A 1 99 ? -8.938 29.062 24.031 1 94.25 99 THR A C 1
ATOM 765 O O . THR A 1 99 ? -10.031 28.547 24.266 1 94.25 99 THR A O 1
ATOM 768 N N . ALA A 1 100 ? -8.75 30.359 24.047 1 92.94 100 ALA A N 1
ATOM 769 C CA . ALA A 1 100 ? -9.805 31.359 24.219 1 92.94 100 ALA A CA 1
ATOM 770 C C . ALA A 1 100 ? -9.539 32.594 23.375 1 92.94 100 ALA A C 1
ATOM 772 O O . ALA A 1 100 ? -8.414 32.812 22.922 1 92.94 100 ALA A O 1
ATOM 773 N N . SER A 1 101 ? -10.531 33.344 23.094 1 90.19 101 SER A N 1
ATOM 774 C CA . SER A 1 101 ? -10.406 34.594 22.328 1 90.19 101 SER A CA 1
ATOM 775 C C . SER A 1 101 ? -11.086 35.75 23.062 1 90.19 101 SER A C 1
ATOM 777 O O . SER A 1 101 ? -12.117 35.562 23.719 1 90.19 101 SER A O 1
ATOM 779 N N . ILE A 1 102 ? -10.5 36.844 22.953 1 84.56 102 ILE A N 1
ATOM 780 C CA . ILE A 1 102 ? -11.078 38.062 23.469 1 84.56 102 ILE A CA 1
ATOM 781 C C . ILE A 1 102 ? -11.422 39.031 22.312 1 84.56 102 ILE A C 1
ATOM 783 O O . ILE A 1 102 ? -10.539 39.438 21.578 1 84.56 102 ILE A O 1
ATOM 787 N N . HIS A 1 103 ? -12.695 39.25 22.156 1 78.94 103 HIS A N 1
ATOM 788 C CA . HIS A 1 103 ? -13.188 40.094 21.078 1 78.94 103 HIS A CA 1
ATOM 789 C C . HIS A 1 103 ? -13.562 41.5 21.562 1 78.94 103 HIS A C 1
ATOM 791 O O . HIS A 1 103 ? -13.812 41.688 22.766 1 78.94 103 HIS A O 1
ATOM 797 N N . ALA A 1 104 ? -13.562 42.469 20.516 1 69.25 104 ALA A N 1
ATOM 798 C CA . ALA A 1 104 ? -14.062 43.812 20.812 1 69.25 104 ALA A CA 1
ATOM 799 C C . ALA A 1 104 ? -15.586 43.844 20.766 1 69.25 104 ALA A C 1
ATOM 801 O O . ALA A 1 104 ? -16.203 43.219 19.906 1 69.25 104 ALA A O 1
ATOM 802 N N . ASP A 1 105 ? -16.469 43.938 21.75 1 59.28 105 ASP A N 1
ATOM 803 C CA . ASP A 1 105 ? -17.922 44.031 21.75 1 59.28 105 ASP A CA 1
ATOM 804 C C . ASP A 1 105 ? -18.406 45.375 21.234 1 59.28 105 ASP A C 1
ATOM 806 O O . ASP A 1 105 ? -18.047 46.438 21.781 1 59.28 105 ASP A O 1
ATOM 810 N N . LYS A 1 106 ? -19.031 45.594 19.828 1 53.34 106 LYS A N 1
ATOM 811 C CA . LYS A 1 106 ? -19.547 46.812 19.219 1 53.34 106 LYS A CA 1
ATOM 812 C C . LYS A 1 106 ? -20.75 47.344 20 1 53.34 106 LYS A C 1
ATOM 814 O O . LYS A 1 106 ? -21.25 48.438 19.719 1 53.34 106 LYS A O 1
ATOM 819 N N . SER A 1 107 ? -21.672 46.531 20.5 1 46.16 107 SER A N 1
ATOM 820 C CA . SER A 1 107 ? -22.859 47.188 21.016 1 46.16 107 SER A CA 1
ATOM 821 C C . SER A 1 107 ? -22.5 48.25 22.031 1 46.16 107 SER A C 1
ATOM 823 O O . SER A 1 107 ? -22.906 49.406 21.875 1 46.16 107 SER A O 1
ATOM 825 N N . LYS A 1 108 ? -23.391 48.188 23.438 1 43.03 108 LYS A N 1
ATOM 826 C CA . LYS A 1 108 ? -23.406 49.312 24.375 1 43.03 108 LYS A CA 1
ATOM 827 C C . LYS A 1 108 ? -22 49.75 24.781 1 43.03 108 LYS A C 1
ATOM 829 O O . LYS A 1 108 ? -21.031 49.031 24.484 1 43.03 108 LYS A O 1
ATOM 834 N N . LEU A 1 109 ? -22.156 50.125 26.328 1 34.5 109 LEU A N 1
ATOM 835 C CA . LEU A 1 109 ? -21.312 50.844 27.266 1 34.5 109 LEU A CA 1
ATOM 836 C C . LEU A 1 109 ? -19.969 50.156 27.453 1 34.5 109 LEU A C 1
ATOM 838 O O . LEU A 1 109 ? -19.844 48.969 27.141 1 34.5 109 LEU A O 1
ATOM 842 N N . ASP A 1 110 ? -19.156 50.406 28.766 1 36.78 110 ASP A N 1
ATOM 843 C CA . ASP A 1 110 ? -17.891 50.312 29.469 1 36.78 110 ASP A CA 1
ATOM 844 C C . ASP A 1 110 ? -17.656 48.875 29.969 1 36.78 110 ASP A C 1
ATOM 846 O O . ASP A 1 110 ? -18.547 48.281 30.578 1 36.78 110 ASP A O 1
ATOM 850 N N . PRO A 1 111 ? -16.891 47.781 30.219 1 48.75 111 PRO A N 1
ATOM 851 C CA . PRO A 1 111 ? -15.711 47.031 29.766 1 48.75 111 PRO A CA 1
ATOM 852 C C . PRO A 1 111 ? -15.93 46.312 28.438 1 48.75 111 PRO A C 1
ATOM 854 O O . PRO A 1 111 ? -16.922 45.625 28.25 1 48.75 111 PRO A O 1
ATOM 857 N N . PRO A 1 112 ? -15.336 46.594 27.234 1 57.19 112 PRO A N 1
ATOM 858 C CA . PRO A 1 112 ? -15.445 46.5 25.766 1 57.19 112 PRO A CA 1
ATOM 859 C C . PRO A 1 112 ? -14.992 45.125 25.25 1 57.19 112 PRO A C 1
ATOM 861 O O . PRO A 1 112 ? -14.977 44.906 24.047 1 57.19 112 PRO A O 1
ATOM 864 N N . MET A 1 113 ? -14.609 44.188 26.203 1 71.06 113 MET A N 1
ATOM 865 C CA . MET A 1 113 ? -14.047 43 25.594 1 71.06 113 MET A CA 1
ATOM 866 C C . MET A 1 113 ? -14.859 41.75 25.984 1 71.06 113 MET A C 1
ATOM 868 O O . MET A 1 113 ? -15.375 41.688 27.094 1 71.06 113 MET A O 1
ATOM 872 N N . ARG A 1 114 ? -15.211 40.969 25.094 1 77.69 114 ARG A N 1
ATOM 873 C CA . ARG A 1 114 ? -15.93 39.719 25.281 1 77.69 114 ARG A CA 1
ATOM 874 C C . ARG A 1 114 ? -14.992 38.531 25.172 1 77.69 114 ARG A C 1
ATOM 876 O O . ARG A 1 114 ? -14.266 38.375 24.188 1 77.69 114 ARG A O 1
ATOM 883 N N . LEU A 1 115 ? -15.086 37.688 26.312 1 85.19 115 LEU A N 1
ATOM 884 C CA . LEU A 1 115 ? -14.273 36.469 26.344 1 85.19 115 LEU A CA 1
ATOM 885 C C . LEU A 1 115 ? -15.031 35.312 25.75 1 85.19 115 LEU A C 1
ATOM 887 O O . LEU A 1 115 ? -16.203 35.062 26.078 1 85.19 115 LEU A O 1
ATOM 891 N N . GLU A 1 116 ? -14.398 34.656 24.828 1 88.12 116 GLU A N 1
ATOM 892 C CA . GLU A 1 116 ? -14.945 33.438 24.234 1 88.12 116 GLU A CA 1
ATOM 893 C C . GLU A 1 116 ? -14.008 32.25 24.438 1 88.12 116 GLU A C 1
ATOM 895 O O . GLU A 1 116 ? -12.844 32.281 24.031 1 88.12 116 GLU A O 1
ATOM 900 N N . LEU A 1 117 ? -14.547 31.156 25.109 1 92.5 117 LEU A N 1
ATOM 901 C CA . LEU A 1 117 ? -13.758 29.938 25.281 1 92.5 117 LEU A CA 1
ATOM 902 C C . LEU A 1 117 ? -13.992 28.969 24.109 1 92.5 117 LEU A C 1
ATOM 904 O O . LEU A 1 117 ? -15.117 28.859 23.625 1 92.5 117 LEU A O 1
ATOM 908 N N . HIS A 1 118 ? -12.977 28.281 23.703 1 92.12 118 HIS A N 1
ATOM 909 C CA . HIS A 1 118 ? -13.078 27.328 22.625 1 92.12 118 HIS A CA 1
ATOM 910 C C . HIS A 1 118 ? -13.211 25.906 23.156 1 92.12 118 HIS A C 1
ATOM 912 O O . HIS A 1 118 ? -12.805 25.609 24.281 1 92.12 118 HIS A O 1
ATOM 918 N N . PRO A 1 119 ? -13.867 25.031 22.328 1 91.62 119 PRO A N 1
ATOM 919 C CA . PRO A 1 119 ? -13.945 23.625 22.766 1 91.62 119 PRO A CA 1
ATOM 920 C C . PRO A 1 119 ? -12.578 22.969 22.859 1 91.62 119 PRO A C 1
ATOM 922 O O . PRO A 1 119 ? -11.609 23.438 22.25 1 91.62 119 PRO A O 1
ATOM 925 N N . LEU A 1 120 ? -12.555 21.906 23.688 1 92.31 120 LEU A N 1
ATOM 926 C CA . LEU A 1 120 ? -11.32 21.156 23.844 1 92.31 120 LEU A CA 1
ATOM 927 C C . LEU A 1 120 ? -10.914 20.5 22.516 1 92.31 120 LEU A C 1
ATOM 929 O O . LEU A 1 120 ? -11.766 20.047 21.766 1 92.31 120 LEU A O 1
ATOM 933 N N . LYS A 1 121 ? -9.695 20.594 22.25 1 87.56 121 LYS A N 1
ATOM 934 C CA . LYS A 1 121 ? -9.156 19.953 21.047 1 87.56 121 LYS A CA 1
ATOM 935 C C . LYS A 1 121 ? -7.859 19.203 21.359 1 87.56 121 LYS A C 1
ATOM 937 O O . LYS A 1 121 ? -7.188 19.516 22.359 1 87.56 121 LYS A O 1
ATOM 942 N N . VAL A 1 122 ? -7.594 18.188 20.562 1 86.06 122 VAL A N 1
ATOM 943 C CA . VAL A 1 122 ? -6.344 17.453 20.719 1 86.06 122 VAL A CA 1
ATOM 944 C C . VAL A 1 122 ? -5.344 17.906 19.656 1 86.06 122 VAL A C 1
ATOM 946 O O . VAL A 1 122 ? -5.707 18.094 18.5 1 86.06 122 VAL A O 1
ATOM 949 N N . GLU A 1 123 ? -4.16 18.219 20.047 1 87.06 123 GLU A N 1
ATOM 950 C CA . GLU A 1 123 ? -3.053 18.547 19.141 1 87.06 123 GLU A CA 1
ATOM 951 C C . GLU A 1 123 ? -1.773 17.828 19.578 1 87.06 123 GLU A C 1
ATOM 953 O O . GLU A 1 123 ? -1.757 17.141 20.594 1 87.06 123 GLU A O 1
ATOM 958 N N . GLN A 1 124 ? -0.801 17.953 18.781 1 87.56 124 GLN A N 1
ATOM 959 C CA . GLN A 1 124 ? 0.514 17.438 19.141 1 87.56 124 GLN A CA 1
ATOM 960 C C . GLN A 1 124 ? 1.072 18.156 20.359 1 87.56 124 GLN A C 1
ATOM 962 O O . GLN A 1 124 ? 0.937 19.375 20.484 1 87.56 124 GLN A O 1
ATOM 967 N N . SER A 1 125 ? 1.682 17.406 21.156 1 90.56 125 SER A N 1
ATOM 968 C CA . SER A 1 125 ? 2.189 17.984 22.406 1 90.56 125 SER A CA 1
ATOM 969 C C . SER A 1 125 ? 3.518 18.703 22.188 1 90.56 125 SER A C 1
ATOM 971 O O . SER A 1 125 ? 4.062 18.688 21.078 1 90.56 125 SER A O 1
ATOM 973 N N . SER A 1 126 ? 3.975 19.391 23.234 1 94.44 126 SER A N 1
ATOM 974 C CA . SER A 1 126 ? 5.27 20.062 23.297 1 94.44 126 SER A CA 1
ATOM 975 C C . SER A 1 126 ? 6.02 19.703 24.562 1 94.44 126 SER A C 1
ATOM 977 O O . SER A 1 126 ? 5.449 19.109 25.484 1 94.44 126 SER A O 1
ATOM 979 N N . ARG A 1 127 ? 7.246 20.047 24.594 1 93.19 127 ARG A N 1
ATOM 980 C CA . ARG A 1 127 ? 8.078 19.703 25.75 1 93.19 127 ARG A CA 1
ATOM 981 C C . ARG A 1 127 ? 7.492 20.281 27.031 1 93.19 127 ARG A C 1
ATOM 983 O O . ARG A 1 127 ? 7.414 19.578 28.047 1 93.19 127 ARG A O 1
ATOM 990 N N . LEU A 1 128 ? 7.031 21.5 27 1 94.88 128 LEU A N 1
ATOM 991 C CA . LEU A 1 128 ? 6.484 22.156 28.188 1 94.88 128 LEU A CA 1
ATOM 992 C C . LEU A 1 128 ? 5.164 21.516 28.609 1 94.88 128 LEU A C 1
ATOM 994 O O . LEU A 1 128 ? 4.922 21.312 29.797 1 94.88 128 LEU A O 1
ATOM 998 N N . LEU A 1 129 ? 4.375 21.234 27.641 1 93 129 LEU A N 1
ATOM 999 C CA . LEU A 1 129 ? 3.096 20.594 27.938 1 93 129 LEU A CA 1
ATOM 1000 C C . LEU A 1 129 ? 3.301 19.219 28.562 1 93 129 LEU A C 1
ATOM 1002 O O . LEU A 1 129 ? 2.574 18.828 29.469 1 93 129 LEU A O 1
ATOM 1006 N N . ARG A 1 130 ? 4.246 18.516 28.078 1 90.75 130 ARG A N 1
ATOM 1007 C CA . ARG A 1 130 ? 4.504 17.172 28.594 1 90.75 130 ARG A CA 1
ATOM 1008 C C . ARG A 1 130 ? 5.09 17.219 30 1 90.75 130 ARG A C 1
ATOM 1010 O O . ARG A 1 130 ? 4.785 16.375 30.828 1 90.75 130 ARG A O 1
ATOM 1017 N N . ARG A 1 131 ? 5.949 18.188 30.234 1 90.75 131 ARG A N 1
ATOM 1018 C CA . ARG A 1 131 ? 6.648 18.281 31.516 1 90.75 131 ARG A CA 1
ATOM 1019 C C . ARG A 1 131 ? 5.719 18.781 32.625 1 90.75 131 ARG A C 1
ATOM 1021 O O . ARG A 1 131 ? 5.777 18.297 33.75 1 90.75 131 ARG A O 1
ATOM 1028 N N . PHE A 1 132 ? 4.805 19.75 32.281 1 92.31 132 PHE A N 1
ATOM 1029 C CA . PHE A 1 132 ? 4.078 20.422 33.344 1 92.31 132 PHE A CA 1
ATOM 1030 C C . PHE A 1 132 ? 2.588 20.125 33.25 1 92.31 132 PHE A C 1
ATOM 1032 O O . PHE A 1 132 ? 1.831 20.453 34.156 1 92.31 132 PHE A O 1
ATOM 1039 N N . GLY A 1 133 ? 2.176 19.516 32.188 1 90 133 GLY A N 1
ATOM 1040 C CA . GLY A 1 133 ? 0.767 19.203 32 1 90 133 GLY A CA 1
ATOM 1041 C C . GLY A 1 133 ? 0.052 20.156 31.062 1 90 133 GLY A C 1
ATOM 1042 O O . GLY A 1 133 ? 0.283 21.359 31.094 1 90 133 GLY A O 1
ATOM 1043 N N . TRP A 1 134 ? -0.812 19.656 30.344 1 91.25 134 TRP A N 1
ATOM 1044 C CA . TRP A 1 134 ? -1.511 20.422 29.297 1 91.25 134 TRP A CA 1
ATOM 1045 C C . TRP A 1 134 ? -2.453 21.453 29.922 1 91.25 134 TRP A C 1
ATOM 1047 O O . TRP A 1 134 ? -2.654 22.531 29.375 1 91.25 134 TRP A O 1
ATOM 1057 N N . ASP A 1 135 ? -3.037 21.125 31.078 1 91.94 135 ASP A N 1
ATOM 1058 C CA . ASP A 1 135 ? -4.082 21.938 31.688 1 91.94 135 ASP A CA 1
ATOM 1059 C C . ASP A 1 135 ? -3.492 23.203 32.344 1 91.94 135 ASP A C 1
ATOM 1061 O O . ASP A 1 135 ? -4.23 24.078 32.781 1 91.94 135 ASP A O 1
ATOM 1065 N N . ARG A 1 136 ? -2.193 23.328 32.312 1 94.25 136 ARG A N 1
ATOM 1066 C CA . ARG A 1 136 ? -1.563 24.516 32.906 1 94.25 136 ARG A CA 1
ATOM 1067 C C . ARG A 1 136 ? -1.246 25.547 31.828 1 94.25 136 ARG A C 1
ATOM 1069 O O . ARG A 1 136 ? -0.701 26.625 32.125 1 94.25 136 ARG A O 1
ATOM 1076 N N . PHE A 1 137 ? -1.532 25.234 30.672 1 96 137 PHE A N 1
ATOM 1077 C CA . PHE A 1 137 ? -1.228 26.156 29.578 1 96 137 PHE A CA 1
ATOM 1078 C C . PHE A 1 137 ? -2.504 26.594 28.875 1 96 137 PHE A C 1
ATOM 1080 O O . PHE A 1 137 ? -3.322 25.766 28.469 1 96 137 PHE A O 1
ATOM 1087 N N . LEU A 1 138 ? -2.633 27.859 28.75 1 95.62 138 LEU A N 1
ATOM 1088 C CA . LEU A 1 138 ? -3.793 28.484 28.109 1 95.62 138 LEU A CA 1
ATOM 1089 C C . LEU A 1 138 ? -3.361 29.484 27.047 1 95.62 138 LEU A C 1
ATOM 1091 O O . LEU A 1 138 ? -2.516 30.344 27.297 1 95.62 138 LEU A O 1
ATOM 1095 N N . GLU A 1 139 ? -3.822 29.297 25.875 1 95.5 139 GLU A N 1
ATOM 1096 C CA . GLU A 1 139 ? -3.572 30.25 24.812 1 95.5 139 GLU A CA 1
ATOM 1097 C C . GLU A 1 139 ? -4.758 31.203 24.625 1 95.5 139 GLU A C 1
ATOM 1099 O O . GLU A 1 139 ? -5.879 30.75 24.375 1 95.5 139 GLU A O 1
ATOM 1104 N N . VAL A 1 140 ? -4.547 32.469 24.734 1 93.44 140 VAL A N 1
ATOM 1105 C CA . VAL A 1 140 ? -5.59 33.469 24.578 1 93.44 140 VAL A CA 1
ATOM 1106 C C . VAL A 1 140 ? -5.305 34.312 23.344 1 93.44 140 VAL A C 1
ATOM 1108 O O . VAL A 1 140 ? -4.23 34.906 23.219 1 93.44 140 VAL A O 1
ATOM 1111 N N . ARG A 1 141 ? -6.215 34.406 22.5 1 92.44 141 ARG A N 1
ATOM 1112 C CA . ARG A 1 141 ? -6.125 35.25 21.312 1 92.44 141 ARG A CA 1
ATOM 1113 C C . ARG A 1 141 ? -6.672 36.656 21.594 1 92.44 141 ARG A C 1
ATOM 1115 O O . ARG A 1 141 ? -7.883 36.844 21.719 1 92.44 141 ARG A O 1
ATOM 1122 N N . LEU A 1 142 ? -5.754 37.562 21.656 1 88.25 142 LEU A N 1
ATOM 1123 C CA . LEU A 1 142 ? -6.094 38.969 21.938 1 88.25 142 LEU A CA 1
ATOM 1124 C C . LEU A 1 142 ? -6.133 39.781 20.641 1 88.25 142 LEU A C 1
ATOM 1126 O O . LEU A 1 142 ? -5.188 39.75 19.859 1 88.25 142 LEU A O 1
ATOM 1130 N N . LEU A 1 143 ? -7.23 40.438 20.484 1 84.88 143 LEU A N 1
ATOM 1131 C CA . LEU A 1 143 ? -7.309 41.312 19.328 1 84.88 143 LEU A CA 1
ATOM 1132 C C . LEU A 1 143 ? -6.113 42.25 19.281 1 84.88 143 LEU A C 1
ATOM 1134 O O . LEU A 1 143 ? -5.723 42.812 20.312 1 84.88 143 LEU A O 1
ATOM 1138 N N . ALA A 1 144 ? -5.547 42.375 18.125 1 83.88 144 ALA A N 1
ATOM 1139 C CA . ALA A 1 144 ? -4.348 43.219 17.984 1 83.88 144 ALA A CA 1
ATOM 1140 C C . ALA A 1 144 ? -4.574 44.625 18.531 1 83.88 144 ALA A C 1
ATOM 1142 O O . ALA A 1 144 ? -5.621 45.219 18.297 1 83.88 144 ALA A O 1
ATOM 1143 N N . VAL A 1 145 ? -3.637 45.094 19.203 1 78.38 145 VAL A N 1
ATOM 1144 C CA . VAL A 1 145 ? -3.736 46.344 19.938 1 78.38 145 VAL A CA 1
ATOM 1145 C C . VAL A 1 145 ? -3.918 47.5 18.953 1 78.38 145 VAL A C 1
ATOM 1147 O O . VAL A 1 145 ? -4.594 48.5 19.266 1 78.38 145 VAL A O 1
ATOM 1150 N N . ASP A 1 146 ? -3.299 47.344 17.828 1 74.06 146 ASP A N 1
ATOM 1151 C CA . ASP A 1 146 ? -3.365 48.406 16.828 1 74.06 146 ASP A CA 1
ATOM 1152 C C . ASP A 1 146 ? -4.801 48.594 16.359 1 74.06 146 ASP A C 1
ATOM 1154 O O . ASP A 1 146 ? -5.129 49.688 15.82 1 74.06 146 ASP A O 1
ATOM 1158 N N . SER A 1 147 ? -5.617 47.656 16.5 1 74.19 147 SER A N 1
ATOM 1159 C CA . SER A 1 147 ? -6.992 47.719 16.031 1 74.19 147 SER A CA 1
ATOM 1160 C C . SER A 1 147 ? -7.898 48.375 17.062 1 74.19 147 SER A C 1
ATOM 1162 O O . SER A 1 147 ? -9.062 48.688 16.781 1 74.19 147 SER A O 1
ATOM 1164 N N . TRP A 1 148 ? -7.254 48.562 18.203 1 71.38 148 TRP A N 1
ATOM 1165 C CA . TRP A 1 148 ? -8.062 49.156 19.266 1 71.38 148 TRP A CA 1
ATOM 1166 C C . TRP A 1 148 ? -8.297 50.625 19.016 1 71.38 148 TRP A C 1
ATOM 1168 O O . TRP A 1 148 ? -7.449 51.312 18.438 1 71.38 148 TRP A O 1
ATOM 1178 N N . GLN A 1 149 ? -9.641 51.156 18.844 1 58.56 149 GLN A N 1
ATOM 1179 C CA . GLN A 1 149 ? -9.992 52.531 18.641 1 58.56 149 GLN A CA 1
ATOM 1180 C C . GLN A 1 149 ? -9.156 53.469 19.531 1 58.56 149 GLN A C 1
ATOM 1182 O O . GLN A 1 149 ? -8.773 53.094 20.641 1 58.56 149 GLN A O 1
ATOM 1187 N N . ALA A 1 150 ? -8.547 54.656 18.859 1 52 150 ALA A N 1
ATOM 1188 C CA . ALA A 1 150 ? -7.641 55.719 19.266 1 52 150 ALA A CA 1
ATOM 1189 C C . ALA A 1 150 ? -7.91 56.125 20.719 1 52 150 ALA A C 1
ATOM 1191 O O . ALA A 1 150 ? -9.008 56.594 21.031 1 52 150 ALA A O 1
ATOM 1192 N N . THR A 1 151 ? -7.535 55.312 21.688 1 53.91 151 THR A N 1
ATOM 1193 C CA . THR A 1 151 ? -7.59 55.875 23.031 1 53.91 151 THR A CA 1
ATOM 1194 C C . THR A 1 151 ? -6.477 56.906 23.234 1 53.91 151 THR A C 1
ATOM 1196 O O . THR A 1 151 ? -5.504 56.938 22.484 1 53.91 151 THR A O 1
ATOM 1199 N N . ASP A 1 152 ? -6.758 57.906 23.969 1 51.31 152 ASP A N 1
ATOM 1200 C CA . ASP A 1 152 ? -5.891 59 24.328 1 51.31 152 ASP A CA 1
ATOM 1201 C C . ASP A 1 152 ? -4.539 58.5 24.828 1 51.31 152 ASP A C 1
ATOM 1203 O O . ASP A 1 152 ? -3.637 59.312 25.109 1 51.31 152 ASP A O 1
ATOM 1207 N N . GLU A 1 153 ? -4.414 57.25 25.047 1 53.94 153 GLU A N 1
ATOM 1208 C CA . GLU A 1 153 ? -3.168 56.812 25.656 1 53.94 153 GLU A CA 1
ATOM 1209 C C . GLU A 1 153 ? -2.057 56.688 24.625 1 53.94 153 GLU A C 1
ATOM 1211 O O . GLU A 1 153 ? -2.248 56.062 23.562 1 53.94 153 GLU A O 1
ATOM 1216 N N . GLN A 1 154 ? -1.036 57.438 24.625 1 60.09 154 GLN A N 1
ATOM 1217 C CA . GLN A 1 154 ? 0.104 57.625 23.734 1 60.09 154 GLN A CA 1
ATOM 1218 C C . GLN A 1 154 ? 0.787 56.281 23.422 1 60.09 154 GLN A C 1
ATOM 1220 O O . GLN A 1 154 ? 1.25 56.062 22.312 1 60.09 154 GLN A O 1
ATOM 1225 N N . ASP A 1 155 ? 0.768 55.125 24.531 1 80.06 155 ASP A N 1
ATOM 1226 C CA . ASP A 1 155 ? 1.464 53.875 24.219 1 80.06 155 ASP A CA 1
ATOM 1227 C C . ASP A 1 155 ? 0.664 52.656 24.703 1 80.06 155 ASP A C 1
ATOM 1229 O O . ASP A 1 155 ? 0.97 52.094 25.75 1 80.06 155 ASP A O 1
ATOM 1233 N N . LEU A 1 156 ? -0.296 52.25 23.969 1 82.12 156 LEU A N 1
ATOM 1234 C CA . LEU A 1 156 ? -1.224 51.188 24.328 1 82.12 156 LEU A CA 1
ATOM 1235 C C . LEU A 1 156 ? -0.496 49.844 24.422 1 82.12 156 LEU A C 1
ATOM 1237 O O . LEU A 1 156 ? -0.852 49 25.25 1 82.12 156 LEU A O 1
ATOM 1241 N N . GLU A 1 157 ? 0.459 49.625 23.594 1 88.12 157 GLU A N 1
ATOM 1242 C CA . GLU A 1 157 ? 1.219 48.375 23.625 1 88.12 157 GLU A CA 1
ATOM 1243 C C . GLU A 1 157 ? 1.942 48.219 24.969 1 88.12 157 GLU A C 1
ATOM 1245 O O . GLU A 1 157 ? 1.968 47.125 25.531 1 88.12 157 GLU A O 1
ATOM 1250 N N . ALA A 1 158 ? 2.484 49.25 25.422 1 88.81 158 ALA A N 1
ATOM 1251 C CA . ALA A 1 158 ? 3.186 49.219 26.703 1 88.81 158 ALA A CA 1
ATOM 1252 C C . ALA A 1 158 ? 2.215 48.969 27.844 1 88.81 158 ALA A C 1
ATOM 1254 O O . ALA A 1 158 ? 2.549 48.25 28.812 1 88.81 158 ALA A O 1
ATOM 1255 N N . ALA A 1 159 ? 1.045 49.5 27.719 1 86.62 159 ALA A N 1
ATOM 1256 C CA . ALA A 1 159 ? 0.042 49.312 28.766 1 86.62 159 ALA A CA 1
ATOM 1257 C C . ALA A 1 159 ? -0.428 47.875 28.812 1 86.62 159 ALA A C 1
ATOM 1259 O O . ALA A 1 159 ? -0.582 47.281 29.891 1 86.62 159 ALA A O 1
ATOM 1260 N N . VAL A 1 160 ? -0.675 47.375 27.672 1 88.44 160 VAL A N 1
ATOM 1261 C CA . VAL A 1 160 ? -1.12 46 27.594 1 88.44 160 VAL A CA 1
ATOM 1262 C C . VAL A 1 160 ? -0.004 45.062 28.062 1 88.44 160 VAL A C 1
ATOM 1264 O O . VAL A 1 160 ? -0.264 44.062 28.75 1 88.44 160 VAL A O 1
ATOM 1267 N N . ALA A 1 161 ? 1.209 45.375 27.703 1 92.75 161 ALA A N 1
ATOM 1268 C CA . ALA A 1 161 ? 2.357 44.594 28.141 1 92.75 161 ALA A CA 1
ATOM 1269 C C . ALA A 1 161 ? 2.486 44.594 29.656 1 92.75 161 ALA A C 1
ATOM 1271 O O . ALA A 1 161 ? 2.787 43.562 30.266 1 92.75 161 ALA A O 1
ATOM 1272 N N . ARG A 1 162 ? 2.25 45.688 30.25 1 90.38 162 ARG A N 1
ATOM 1273 C CA . ARG A 1 162 ? 2.311 45.812 31.703 1 90.38 162 ARG A CA 1
ATOM 1274 C C . ARG A 1 162 ? 1.197 45 32.375 1 90.38 162 ARG A C 1
ATOM 1276 O O . ARG A 1 162 ? 1.418 44.344 33.375 1 90.38 162 ARG A O 1
ATOM 1283 N N . TRP A 1 163 ? 0.102 45.094 31.719 1 87.5 163 TRP A N 1
ATOM 1284 C CA . TRP A 1 163 ? -1.026 44.312 32.25 1 87.5 163 TRP A CA 1
ATOM 1285 C C . TRP A 1 163 ? -0.738 42.812 32.188 1 87.5 163 TRP A C 1
ATOM 1287 O O . TRP A 1 163 ? -1.023 42.094 33.156 1 87.5 163 TRP A O 1
ATOM 1297 N N . LEU A 1 164 ? -0.229 42.438 31.141 1 91.12 164 LEU A N 1
ATOM 1298 C CA . LEU A 1 164 ? 0.081 41 30.969 1 91.12 164 LEU A CA 1
ATOM 1299 C C . LEU A 1 164 ? 1.156 40.562 31.953 1 91.12 164 LEU A C 1
ATOM 1301 O O . LEU A 1 164 ? 1.093 39.469 32.5 1 91.12 164 LEU A O 1
ATOM 1305 N N . ALA A 1 165 ? 2.092 41.5 32.188 1 89.5 165 ALA A N 1
ATOM 1306 C CA . ALA A 1 165 ? 3.242 41.125 33 1 89.5 165 ALA A CA 1
ATOM 1307 C C . ALA A 1 165 ? 2.934 41.312 34.469 1 89.5 165 ALA A C 1
ATOM 1309 O O . ALA A 1 165 ? 3.621 40.75 35.344 1 89.5 165 ALA A O 1
ATOM 1310 N N . SER A 1 166 ? 1.843 42.312 34.812 1 79 166 SER A N 1
ATOM 1311 C CA . SER A 1 166 ? 1.574 42.75 36.188 1 79 166 SER A CA 1
ATOM 1312 C C . SER A 1 166 ? 0.87 41.688 37 1 79 166 SER A C 1
ATOM 1314 O O . SER A 1 166 ? 0.313 41.969 38.062 1 79 166 SER A O 1
ATOM 1316 N N . GLY A 1 167 ? 1.273 40.594 37.312 1 71.81 167 GLY A N 1
ATOM 1317 C CA . GLY A 1 167 ? 0.828 39.594 38.281 1 71.81 167 GLY A CA 1
ATOM 1318 C C . GLY A 1 167 ? -0.154 38.594 37.688 1 71.81 167 GLY A C 1
ATOM 1319 O O . GLY A 1 167 ? -0.413 38.594 36.5 1 71.81 167 GLY A O 1
ATOM 1320 N N . PRO A 1 168 ? -0.706 37.781 38.656 1 81.56 168 PRO A N 1
ATOM 1321 C CA . PRO A 1 168 ? -1.517 36.656 38.188 1 81.56 168 PRO A CA 1
ATOM 1322 C C . PRO A 1 168 ? -2.949 37.062 37.844 1 81.56 168 PRO A C 1
ATOM 1324 O O . PRO A 1 168 ? -3.502 37.969 38.469 1 81.56 168 PRO A O 1
ATOM 1327 N N . HIS A 1 169 ? -3.412 36.562 36.812 1 87.44 169 HIS A N 1
ATOM 1328 C CA . HIS A 1 169 ? -4.793 36.688 36.375 1 87.44 169 HIS A CA 1
ATOM 1329 C C . HIS A 1 169 ? -5.645 35.531 36.844 1 87.44 169 HIS A C 1
ATOM 1331 O O . HIS A 1 169 ? -5.285 34.344 36.656 1 87.44 169 HIS A O 1
ATOM 1337 N N . HIS A 1 170 ? -6.758 35.875 37.531 1 87.69 170 HIS A N 1
ATOM 1338 C CA . HIS A 1 170 ? -7.613 34.844 38.062 1 87.69 170 HIS A CA 1
ATOM 1339 C C . HIS A 1 170 ? -8.656 34.406 37.031 1 87.69 170 HIS A C 1
ATOM 1341 O O . HIS A 1 170 ? -9.383 35.219 36.5 1 87.69 170 HIS A O 1
ATOM 1347 N N . PHE A 1 171 ? -8.648 33.188 36.781 1 87.81 171 PHE A N 1
ATOM 1348 C CA . PHE A 1 171 ? -9.57 32.625 35.781 1 87.81 171 PHE A CA 1
ATOM 1349 C C . PHE A 1 171 ? -9.883 31.172 36.094 1 87.81 171 PHE A C 1
ATOM 1351 O O . PHE A 1 171 ? -8.977 30.359 36.25 1 87.81 171 PHE A O 1
ATOM 1358 N N . ILE A 1 172 ? -11.164 30.797 36.281 1 88.25 172 ILE A N 1
ATOM 1359 C CA . ILE A 1 172 ? -11.695 29.453 36.5 1 88.25 172 ILE A CA 1
ATOM 1360 C C . ILE A 1 172 ? -10.992 28.828 37.688 1 88.25 172 ILE A C 1
ATOM 1362 O O . ILE A 1 172 ? -10.508 27.688 37.625 1 88.25 172 ILE A O 1
ATOM 1366 N N . GLY A 1 173 ? -10.773 29.453 38.719 1 83.5 173 GLY A N 1
ATOM 1367 C CA . GLY A 1 173 ? -10.266 28.938 39.969 1 83.5 173 GLY A CA 1
ATOM 1368 C C . GLY A 1 173 ? -8.758 28.828 40 1 83.5 173 GLY A C 1
ATOM 1369 O O . GLY A 1 173 ? -8.188 28.25 40.938 1 83.5 173 GLY A O 1
ATOM 1370 N N . ARG A 1 174 ? -8.125 29.359 39 1 91.25 174 ARG A N 1
ATOM 1371 C CA . ARG A 1 174 ? -6.672 29.297 38.938 1 91.25 174 ARG A CA 1
ATOM 1372 C C . ARG A 1 174 ? -6.066 30.672 38.719 1 91.25 174 ARG A C 1
ATOM 1374 O O . ARG A 1 174 ? -6.77 31.594 38.312 1 91.25 174 ARG A O 1
ATOM 1381 N N . GLN A 1 175 ? -4.816 30.781 39.125 1 92 175 GLN A N 1
ATOM 1382 C CA . GLN A 1 175 ? -4.039 31.984 38.844 1 92 175 GLN A CA 1
ATOM 1383 C C . GLN A 1 175 ? -3.131 31.781 37.625 1 92 175 GLN A C 1
ATOM 1385 O O . GLN A 1 175 ? -2.279 30.891 37.625 1 92 175 GLN A O 1
ATOM 1390 N N . TRP A 1 176 ? -3.35 32.594 36.688 1 93.94 176 TRP A N 1
ATOM 1391 C CA . TRP A 1 176 ? -2.621 32.469 35.406 1 93.94 176 TRP A CA 1
ATOM 1392 C C . TRP A 1 176 ? -1.66 33.625 35.219 1 93.94 176 TRP A C 1
ATOM 1394 O O . TRP A 1 176 ? -1.966 34.75 35.594 1 93.94 176 TRP A O 1
ATOM 1404 N N . SER A 1 177 ? -0.533 33.375 34.656 1 95.12 177 SER A N 1
ATOM 1405 C CA . SER A 1 177 ? 0.438 34.406 34.281 1 95.12 177 SER A CA 1
ATOM 1406 C C . SER A 1 177 ? 0.893 34.25 32.844 1 95.12 177 SER A C 1
ATOM 1408 O O . SER A 1 177 ? 1.179 33.125 32.406 1 95.12 177 SER A O 1
ATOM 1410 N N . ALA A 1 178 ? 0.936 35.375 32.125 1 95.69 178 ALA A N 1
ATOM 1411 C CA . ALA A 1 178 ? 1.389 35.344 30.734 1 95.69 178 ALA A CA 1
ATOM 1412 C C . ALA A 1 178 ? 2.895 35.094 30.656 1 95.69 178 ALA A C 1
ATOM 1414 O O . ALA A 1 178 ? 3.654 35.625 31.469 1 95.69 178 ALA A O 1
ATOM 1415 N N . PHE A 1 179 ? 3.312 34.312 29.656 1 96.56 179 PHE A N 1
ATOM 1416 C CA . PHE A 1 179 ? 4.75 34.031 29.625 1 96.56 179 PHE A CA 1
ATOM 1417 C C . PHE A 1 179 ? 5.277 34.094 28.203 1 96.56 179 PHE A C 1
ATOM 1419 O O . PHE A 1 179 ? 6.488 34.125 27.984 1 96.56 179 PHE A O 1
ATOM 1426 N N . TYR A 1 180 ? 4.391 34.156 27.203 1 96.5 180 TYR A N 1
ATOM 1427 C CA . TYR A 1 180 ? 4.871 34.125 25.828 1 96.5 180 TYR A CA 1
ATOM 1428 C C . TYR A 1 180 ? 3.824 34.688 24.875 1 96.5 180 TYR A C 1
ATOM 1430 O O . TYR A 1 180 ? 2.623 34.594 25.141 1 96.5 180 TYR A O 1
ATOM 1438 N N . ILE A 1 181 ? 4.234 35.281 23.781 1 94.06 181 ILE A N 1
ATOM 1439 C CA . ILE A 1 181 ? 3.398 35.719 22.672 1 94.06 181 ILE A CA 1
ATOM 1440 C C . ILE A 1 181 ? 3.912 35.094 21.375 1 94.06 181 ILE A C 1
ATOM 1442 O O . ILE A 1 181 ? 5.066 35.312 20.984 1 94.06 181 ILE A O 1
ATOM 1446 N N . ARG A 1 182 ? 3.029 34.406 20.688 1 90.12 182 ARG A N 1
ATOM 1447 C CA . ARG A 1 182 ? 3.449 33.781 19.453 1 90.12 182 ARG A CA 1
ATOM 1448 C C . ARG A 1 182 ? 3.703 34.812 18.359 1 90.12 182 ARG A C 1
ATOM 1450 O O . ARG A 1 182 ? 3.039 35.844 18.312 1 90.12 182 ARG A O 1
ATOM 1457 N N . ASP A 1 183 ? 4.582 34.469 17.531 1 76 183 ASP A N 1
ATOM 1458 C CA . ASP A 1 183 ? 5 35.375 16.484 1 76 183 ASP A CA 1
ATOM 1459 C C . ASP A 1 183 ? 3.906 35.531 15.422 1 76 183 ASP A C 1
ATOM 1461 O O . ASP A 1 183 ? 3.676 36.625 14.922 1 76 183 ASP A O 1
ATOM 1465 N N . ARG A 1 184 ? 3.252 34.406 15.094 1 72.25 184 ARG A N 1
ATOM 1466 C CA . ARG A 1 184 ? 2.238 34.469 14.047 1 72.25 184 ARG A CA 1
ATOM 1467 C C . ARG A 1 184 ? 0.854 34.719 14.633 1 72.25 184 ARG A C 1
ATOM 1469 O O . ARG A 1 184 ? 0.368 33.938 15.445 1 72.25 184 ARG A O 1
ATOM 1476 N N . PRO A 1 185 ? 0.362 35.781 14.164 1 73.5 185 PRO A N 1
ATOM 1477 C CA . PRO A 1 185 ? -0.983 36.062 14.664 1 73.5 185 PRO A CA 1
ATOM 1478 C C . PRO A 1 185 ? -2.043 35.156 14.078 1 73.5 185 PRO A C 1
ATOM 1480 O O . PRO A 1 185 ? -1.8 34.5 13.062 1 73.5 185 PRO A O 1
ATOM 1483 N N . PHE A 1 186 ? -2.994 35.062 14.805 1 74.31 186 PHE A N 1
ATOM 1484 C CA . PHE A 1 186 ? -4.18 34.344 14.352 1 74.31 186 PHE A CA 1
ATOM 1485 C C . PHE A 1 186 ? -5.082 35.25 13.531 1 74.31 186 PHE A C 1
ATOM 1487 O O . PHE A 1 186 ? -5.285 36.406 13.883 1 74.31 186 PHE A O 1
ATOM 1494 N N . LYS A 1 187 ? -5.5 34.781 12.281 1 76.5 187 LYS A N 1
ATOM 1495 C CA . LYS A 1 187 ? -6.332 35.594 11.398 1 76.5 187 LYS A CA 1
ATOM 1496 C C . LYS A 1 187 ? -7.777 35.094 11.406 1 76.5 187 LYS A C 1
ATOM 1498 O O . LYS A 1 187 ? -8.031 33.906 11.383 1 76.5 187 LYS A O 1
ATOM 1503 N N . LEU A 1 188 ? -8.609 35.906 11.688 1 71.38 188 LEU A N 1
ATOM 1504 C CA . LEU A 1 188 ? -10.031 35.625 11.578 1 71.38 188 LEU A CA 1
ATOM 1505 C C . LEU A 1 188 ? -10.711 36.562 10.602 1 71.38 188 LEU A C 1
ATOM 1507 O O . LEU A 1 188 ? -10.461 37.781 10.633 1 71.38 188 LEU A O 1
ATOM 1511 N N . GLU A 1 189 ? -11.312 36 9.547 1 63.06 189 GLU A N 1
ATOM 1512 C CA . GLU A 1 189 ? -12.055 36.844 8.617 1 63.06 189 GLU A CA 1
ATOM 1513 C C . GLU A 1 189 ? -13.375 37.281 9.234 1 63.06 189 GLU A C 1
ATOM 1515 O O . GLU A 1 189 ? -14.086 36.5 9.859 1 63.06 189 GLU A O 1
ATOM 1520 N N . GLU A 1 190 ? -13.516 38.562 9.391 1 58.62 190 GLU A N 1
ATOM 1521 C CA . GLU A 1 190 ? -14.773 39.094 9.914 1 58.62 190 GLU A CA 1
ATOM 1522 C C . GLU A 1 190 ? -15.961 38.594 9.109 1 58.62 190 GLU A C 1
ATOM 1524 O O . GLU A 1 190 ? -15.922 38.594 7.875 1 58.62 190 GLU A O 1
ATOM 1529 N N . PRO A 1 191 ? -16.844 37.75 9.75 1 49.94 191 PRO A N 1
ATOM 1530 C CA . PRO A 1 191 ? -18.016 37.312 9 1 49.94 191 PRO A CA 1
ATOM 1531 C C . PRO A 1 191 ? -18.672 38.469 8.219 1 49.94 191 PRO A C 1
ATOM 1533 O O . PRO A 1 191 ? -18.688 39.594 8.68 1 49.94 191 PRO A O 1
ATOM 1536 N N . GLN A 1 192 ? -18.67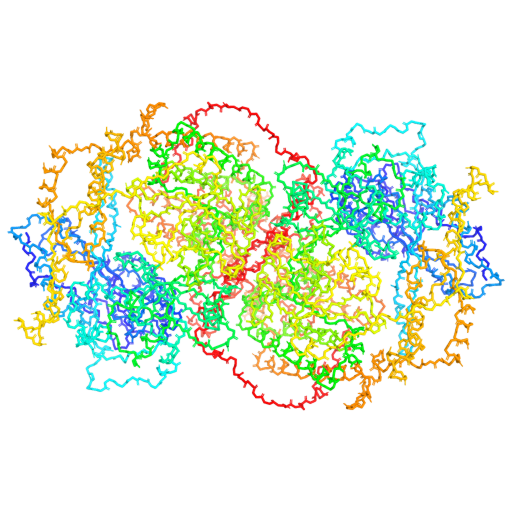2 38.406 6.832 1 46 192 GLN A N 1
ATOM 1537 C CA . GLN A 1 192 ? -19.328 39.406 5.969 1 46 192 GLN A CA 1
ATOM 1538 C C . GLN A 1 192 ? -20.672 39.812 6.547 1 46 192 GLN A C 1
ATOM 1540 O O . GLN A 1 192 ? -21.547 38.969 6.801 1 46 192 GLN A O 1
ATOM 1545 N N . GLN A 1 193 ? -20.734 40.844 7.34 1 41.62 193 GLN A N 1
ATOM 1546 C CA . GLN A 1 193 ? -22.094 41.375 7.406 1 41.62 193 GLN A CA 1
ATOM 1547 C C . GLN A 1 193 ? -22.719 41.5 6.016 1 41.62 193 GLN A C 1
ATOM 1549 O O . GLN A 1 193 ? -22 41.594 5.02 1 41.62 193 GLN A O 1
ATOM 1554 N N . SER A 1 194 ? -23.984 41.156 5.836 1 38.62 194 SER A N 1
ATOM 1555 C CA . SER A 1 194 ? -24.828 41.125 4.641 1 38.62 194 SER A CA 1
ATOM 1556 C C . SER A 1 194 ? -24.391 42.219 3.639 1 38.62 194 SER A C 1
ATOM 1558 O O . SER A 1 194 ? -24.969 42.312 2.553 1 38.62 194 SER A O 1
ATOM 1560 N N . SER A 1 195 ? -23.75 43.375 4.066 1 39.38 195 SER A N 1
ATOM 1561 C CA . SER A 1 195 ? -23.734 44.375 3.016 1 39.38 195 SER A CA 1
ATOM 1562 C C . SER A 1 195 ? -22.625 44.094 1.999 1 39.38 195 SER A C 1
ATOM 1564 O O . SER A 1 195 ? -21.5 43.75 2.373 1 39.38 195 SER A O 1
ATOM 1566 N N . HIS A 1 196 ? -22.969 43.875 0.723 1 43.53 196 HIS A N 1
ATOM 1567 C CA . HIS A 1 196 ? -22.328 43.5 -0.528 1 43.53 196 HIS A CA 1
ATOM 1568 C C . HIS A 1 196 ? -20.906 44.062 -0.612 1 43.53 196 HIS A C 1
ATOM 1570 O O . HIS A 1 196 ? -20.078 43.562 -1.378 1 43.53 196 HIS A O 1
ATOM 1576 N N . ASN A 1 197 ? -20.625 45.406 -0.312 1 41.94 197 ASN A N 1
ATOM 1577 C CA . ASN A 1 197 ? -19.484 46.125 -0.861 1 41.94 197 ASN A CA 1
ATOM 1578 C C . ASN A 1 197 ? -18.375 46.281 0.163 1 41.94 197 ASN A C 1
ATOM 1580 O O . ASN A 1 197 ? -17.516 47.156 0.034 1 41.94 197 ASN A O 1
ATOM 1584 N N . VAL A 1 198 ? -18.531 45.688 1.377 1 46 198 VAL A N 1
ATOM 1585 C CA . VAL A 1 198 ? -17.438 46.062 2.275 1 46 198 VAL A CA 1
ATOM 1586 C C . VAL A 1 198 ? -16.375 44.969 2.281 1 46 198 VAL A C 1
ATOM 1588 O O . VAL A 1 198 ? -16.703 43.781 2.414 1 46 198 VAL A O 1
ATOM 1591 N N . PRO A 1 199 ? -15.227 45.344 1.84 1 50.78 199 PRO A N 1
ATOM 1592 C CA . PRO A 1 199 ? -14.117 44.406 1.826 1 50.78 199 PRO A CA 1
ATOM 1593 C C . PRO A 1 199 ? -13.945 43.688 3.158 1 50.78 199 PRO A C 1
ATOM 1595 O O . PRO A 1 199 ? -14.109 44.281 4.223 1 50.78 199 PRO A O 1
ATOM 1598 N N . VAL A 1 200 ? -14.07 42.438 3.162 1 54.84 200 VAL A N 1
ATOM 1599 C CA . VAL A 1 200 ? -13.883 41.562 4.32 1 54.84 200 VAL A CA 1
ATOM 1600 C C . VAL A 1 200 ? -12.609 41.938 5.062 1 54.84 200 VAL A C 1
ATOM 1602 O O . VAL A 1 200 ? -11.516 41.906 4.496 1 54.84 200 VAL A O 1
ATOM 1605 N N . LYS A 1 201 ? -12.82 42.719 6.184 1 60.66 201 LYS A N 1
ATOM 1606 C CA . LYS A 1 201 ? -11.68 43.125 6.996 1 60.66 201 LYS A CA 1
ATOM 1607 C C . LYS A 1 201 ? -11.125 41.938 7.797 1 60.66 201 LYS A C 1
ATOM 1609 O O . LYS A 1 201 ? -11.883 41.219 8.445 1 60.66 201 LYS A O 1
ATOM 1614 N N . THR A 1 202 ? -9.852 41.562 7.559 1 74.06 202 THR A N 1
ATOM 1615 C CA . THR A 1 202 ? -9.148 40.531 8.312 1 74.06 202 THR A CA 1
ATOM 1616 C C . THR A 1 202 ? -8.727 41.062 9.68 1 74.06 202 THR A C 1
ATOM 1618 O O . THR A 1 202 ? -8.117 42.125 9.781 1 74.06 202 THR A O 1
ATOM 1621 N N . LEU A 1 203 ? -9.242 40.5 10.727 1 78.69 203 LEU A N 1
ATOM 1622 C CA . LEU A 1 203 ? -8.828 40.844 12.078 1 78.69 203 LEU A CA 1
ATOM 1623 C C . LEU A 1 203 ? -7.645 39.969 12.516 1 78.69 203 LEU A C 1
ATOM 1625 O O . LEU A 1 203 ? -7.621 38.75 12.242 1 78.69 203 LEU A O 1
ATOM 1629 N N . PHE A 1 204 ? -6.641 40.656 13.055 1 84.44 204 PHE A N 1
ATOM 1630 C CA . PHE A 1 204 ? -5.461 39.938 13.547 1 84.44 204 PHE A CA 1
ATOM 1631 C C . PHE A 1 204 ? -5.504 39.812 15.062 1 84.44 204 PHE A C 1
ATOM 1633 O O . PHE A 1 204 ? -5.902 40.719 15.766 1 84.44 204 PHE A O 1
ATOM 1640 N N . TYR A 1 205 ? -5.219 38.625 15.562 1 87.56 205 TYR A N 1
ATOM 1641 C CA . TYR A 1 205 ? -5.184 38.344 16.984 1 87.56 205 TYR A CA 1
ATOM 1642 C C . TYR A 1 205 ? -3.783 37.938 17.438 1 87.56 205 TYR A C 1
ATOM 1644 O O . TYR A 1 205 ? -3.146 37.094 16.797 1 87.56 205 TYR A O 1
ATOM 1652 N N . ASP A 1 206 ? -3.363 38.594 18.469 1 90.81 206 ASP A N 1
ATOM 1653 C CA . ASP A 1 206 ? -2.133 38.125 19.109 1 90.81 206 ASP A CA 1
ATOM 1654 C C . ASP A 1 206 ? -2.396 36.906 19.984 1 90.81 206 ASP A C 1
ATOM 1656 O O . ASP A 1 206 ? -3.393 36.875 20.719 1 90.81 206 ASP A O 1
ATOM 1660 N N . ARG A 1 207 ? -1.584 35.938 19.891 1 93.88 207 ARG A N 1
ATOM 1661 C CA . ARG A 1 207 ? -1.737 34.719 20.688 1 93.88 207 ARG A CA 1
ATOM 1662 C C . ARG A 1 207 ? -0.852 34.781 21.922 1 93.88 207 ARG A C 1
ATOM 1664 O O . ARG A 1 207 ? 0.357 34.562 21.844 1 93.88 207 ARG A O 1
ATOM 1671 N N . VAL A 1 208 ? -1.502 34.938 23.016 1 94.62 208 VAL A N 1
ATOM 1672 C CA . VAL A 1 208 ? -0.783 35.031 24.281 1 94.62 208 VAL A CA 1
ATOM 1673 C C . VAL A 1 208 ? -0.917 33.75 25.078 1 94.62 208 VAL A C 1
ATOM 1675 O O . VAL A 1 208 ? -2.018 33.219 25.219 1 94.62 208 VAL A O 1
ATOM 1678 N N . LEU A 1 209 ? 0.186 33.281 25.594 1 96.81 209 LEU A N 1
ATOM 1679 C CA . LEU A 1 209 ? 0.172 32.031 26.359 1 96.81 209 LEU A CA 1
ATOM 1680 C C . LEU A 1 209 ? 0.287 32.344 27.859 1 96.81 209 LEU A C 1
ATOM 1682 O O . LEU A 1 209 ? 1.091 33.156 28.266 1 96.81 209 LEU A O 1
ATOM 1686 N N . PHE A 1 210 ? -0.557 31.656 28.641 1 95.94 210 PHE A N 1
ATOM 1687 C CA . PHE A 1 210 ? -0.583 31.797 30.094 1 95.94 210 PHE A CA 1
ATOM 1688 C C . PHE A 1 210 ? -0.21 30.484 30.766 1 95.94 210 PHE A C 1
ATOM 1690 O O . PHE A 1 210 ? -0.457 29.406 30.203 1 95.94 210 PHE A O 1
ATOM 1697 N N . PHE A 1 211 ? 0.419 30.578 31.875 1 96.56 211 PHE A N 1
ATOM 1698 C CA . PHE A 1 211 ? 0.782 29.438 32.719 1 96.56 211 PHE A CA 1
ATOM 1699 C C . PHE A 1 211 ? 0.052 29.484 34.062 1 96.56 211 PHE A C 1
ATOM 1701 O O . PHE A 1 211 ? 0.048 30.516 34.719 1 96.56 211 PHE A O 1
ATOM 1708 N N . ALA A 1 212 ? -0.592 28.359 34.406 1 95.38 212 ALA A N 1
ATOM 1709 C CA . ALA A 1 212 ? -1.272 28.281 35.688 1 95.38 212 ALA A CA 1
ATOM 1710 C C . ALA A 1 212 ? -0.276 28.047 36.812 1 95.38 212 ALA A C 1
ATOM 1712 O O . ALA A 1 212 ? 0.346 26.984 36.906 1 95.38 212 ALA A O 1
ATOM 1713 N N . GLU A 1 213 ? -0.241 28.969 37.688 1 94.38 213 GLU A N 1
ATOM 1714 C CA . GLU A 1 213 ? 0.746 28.906 38.75 1 94.38 213 GLU A CA 1
ATOM 1715 C C . GLU A 1 213 ? 0.174 28.203 39.969 1 94.38 213 GLU A C 1
ATOM 1717 O O . GLU A 1 213 ? 0.859 27.406 40.625 1 94.38 213 GLU A O 1
ATOM 1722 N N . ARG A 1 214 ? -1.008 28.594 40.25 1 91.56 214 ARG A N 1
ATOM 1723 C CA . ARG A 1 214 ? -1.673 28.078 41.438 1 91.56 214 ARG A CA 1
ATOM 1724 C C . ARG A 1 214 ? -3.164 27.875 41.219 1 91.56 214 ARG A C 1
ATOM 1726 O O . ARG A 1 214 ? -3.732 28.469 40.281 1 91.56 214 ARG A O 1
ATOM 1733 N N . GLY A 1 215 ? -3.691 27.031 42.031 1 87.44 215 GLY A N 1
ATOM 1734 C CA . GLY A 1 215 ? -5.109 26.703 41.969 1 87.44 215 GLY A CA 1
ATOM 1735 C C . GLY A 1 215 ? -5.508 25.641 43 1 87.44 215 GLY A C 1
ATOM 1736 O O . GLY A 1 215 ? -4.664 25.141 43.719 1 87.44 215 GLY A O 1
ATOM 1737 N N . ARG A 1 216 ? -6.758 25.359 43.031 1 79.25 216 ARG A N 1
ATOM 1738 C CA . ARG A 1 216 ? -7.254 24.375 43.969 1 79.25 216 ARG A CA 1
ATOM 1739 C C . ARG A 1 216 ? -6.578 23.016 43.781 1 79.25 216 ARG A C 1
ATOM 1741 O O . ARG A 1 216 ? -6.262 22.328 44.75 1 79.25 216 ARG A O 1
ATOM 1748 N N . ASP A 1 217 ? -6.426 22.688 42.531 1 84.5 217 ASP A N 1
ATOM 1749 C CA . ASP A 1 217 ? -5.82 21.406 42.219 1 84.5 217 ASP A CA 1
ATOM 1750 C C . ASP A 1 217 ? -4.301 21.516 42.125 1 84.5 217 ASP A C 1
ATOM 1752 O O . ASP A 1 217 ? -3.617 20.547 41.781 1 84.5 217 ASP A O 1
ATOM 1756 N N . LEU A 1 218 ? -3.758 22.703 42.375 1 90.06 218 LEU A N 1
ATOM 1757 C CA . LEU A 1 218 ? -2.322 22.969 42.344 1 90.06 218 LEU A CA 1
ATOM 1758 C C . LEU A 1 218 ? -1.875 23.578 43.688 1 90.06 218 LEU A C 1
ATOM 1760 O O . LEU A 1 218 ? -1.508 24.75 43.719 1 90.06 218 LEU A O 1
ATOM 1764 N N . PRO A 1 219 ? -1.79 22.75 44.688 1 84.81 219 PRO A N 1
ATOM 1765 C CA . PRO A 1 219 ? -1.512 23.281 46.031 1 84.81 219 PRO A CA 1
ATOM 1766 C C . PRO A 1 219 ? -0.056 23.703 46.219 1 84.81 219 PRO A C 1
ATOM 1768 O O . PRO A 1 219 ? 0.815 23.266 45.438 1 84.81 219 PRO A O 1
ATOM 1771 N N . LEU A 1 220 ? 0.094 24.562 47.156 1 81.38 220 LEU A N 1
ATOM 1772 C CA . LEU A 1 220 ? 1.428 25.016 47.5 1 81.38 220 LEU A CA 1
ATOM 1773 C C . LEU A 1 220 ? 2.172 23.953 48.312 1 81.38 220 LEU A C 1
ATOM 1775 O O . LEU A 1 220 ? 1.608 23.359 49.219 1 81.38 220 LEU A O 1
ATOM 1779 N N . THR A 1 221 ? 3.051 23.312 47.625 1 74.06 221 THR A N 1
ATOM 1780 C CA . THR A 1 221 ? 3.826 22.344 48.406 1 74.06 221 THR A CA 1
ATOM 1781 C C . THR A 1 221 ? 5.27 22.812 48.562 1 74.06 221 THR A C 1
ATOM 1783 O O . THR A 1 221 ? 5.824 23.453 47.656 1 74.06 221 THR A O 1
ATOM 1786 N N . LYS A 1 222 ? 5.969 22.672 49.781 1 59.84 222 LYS A N 1
ATOM 1787 C CA . LYS A 1 222 ? 7.352 23.047 50.062 1 59.84 222 LYS A CA 1
ATOM 1788 C C . LYS A 1 222 ? 8.328 22.125 49.344 1 59.84 222 LYS A C 1
ATOM 1790 O O . LYS A 1 222 ? 9.477 22.5 49.094 1 59.84 222 LYS A O 1
ATOM 1795 N N . LYS A 1 223 ? 8.031 20.719 49.062 1 59.09 223 LYS A N 1
ATOM 1796 C CA . LYS A 1 223 ? 8.977 19.781 48.469 1 59.09 223 LYS A CA 1
ATOM 1797 C C . LYS A 1 223 ? 8.344 18.984 47.312 1 59.09 223 LYS A C 1
ATOM 1799 O O . LYS A 1 223 ? 7.809 17.891 47.531 1 59.09 223 LYS A O 1
ATOM 1804 N N . PRO A 1 224 ? 8.461 19.797 46.156 1 59.41 224 PRO A N 1
ATOM 1805 C CA . PRO A 1 224 ? 7.797 19.078 45.062 1 59.41 224 PRO A CA 1
ATOM 1806 C C . PRO A 1 224 ? 8.531 17.797 44.656 1 59.41 224 PRO A C 1
ATOM 1808 O O . PRO A 1 224 ? 9.734 17.828 44.406 1 59.41 224 PRO A O 1
ATOM 1811 N N . ARG A 1 225 ? 8.227 16.672 45.156 1 49.28 225 ARG A N 1
ATOM 1812 C CA . ARG A 1 225 ? 8.883 15.406 44.875 1 49.28 225 ARG A CA 1
ATOM 1813 C C . ARG A 1 225 ? 8.461 14.883 43.5 1 49.28 225 ARG A C 1
ATOM 1815 O O . ARG A 1 225 ? 7.273 14.875 43.156 1 49.28 225 ARG A O 1
ATOM 1822 N N . LEU A 1 226 ? 9.383 14.844 42.5 1 52.34 226 LEU A N 1
ATOM 1823 C CA . LEU A 1 226 ? 9.109 14.164 41.25 1 52.34 226 LEU A CA 1
ATOM 1824 C C . LEU A 1 226 ? 8.727 12.703 41.5 1 52.34 226 LEU A C 1
ATOM 1826 O O . LEU A 1 226 ? 9.312 12.039 42.344 1 52.34 226 LEU A O 1
ATOM 1830 N N . SER A 1 227 ? 7.594 12.281 41.25 1 47.81 227 SER A N 1
ATOM 1831 C CA . SER A 1 227 ? 7.184 10.891 41.406 1 47.81 227 SER A CA 1
ATOM 1832 C C . SER A 1 227 ? 8.188 9.938 40.781 1 47.81 227 SER A C 1
ATOM 1834 O O . SER A 1 227 ? 8.906 10.305 39.844 1 47.81 227 SER A O 1
ATOM 1836 N N . ALA A 1 228 ? 8.508 8.781 41.344 1 44.25 228 ALA A N 1
ATOM 1837 C CA . ALA A 1 228 ? 9.398 7.699 40.969 1 44.25 228 ALA A CA 1
ATOM 1838 C C . ALA A 1 228 ? 9.156 7.293 39.5 1 44.25 228 ALA A C 1
ATOM 1840 O O . ALA A 1 228 ? 10.102 6.969 38.781 1 44.25 228 ALA A O 1
ATOM 1841 N N . SER A 1 229 ? 7.871 7.027 39.094 1 45.19 229 SER A N 1
ATOM 1842 C CA . SER A 1 229 ? 7.508 6.52 37.75 1 45.19 229 SER A CA 1
ATOM 1843 C C . SER A 1 229 ? 8.008 7.445 36.656 1 45.19 229 SER A C 1
ATOM 1845 O O . SER A 1 229 ? 8.016 7.074 35.469 1 45.19 229 SER A O 1
ATOM 1847 N N . ALA A 1 230 ? 8.367 8.641 36.969 1 47.53 230 ALA A N 1
ATOM 1848 C CA . ALA A 1 230 ? 8.867 9.695 36.062 1 47.53 230 ALA A CA 1
ATOM 1849 C C . ALA A 1 230 ? 10.258 9.359 35.562 1 47.53 230 ALA A C 1
ATOM 1851 O O . ALA A 1 230 ? 10.664 9.844 34.5 1 47.53 230 ALA A O 1
ATOM 1852 N N . GLU A 1 231 ? 11.016 8.57 36.375 1 44.22 231 GLU A N 1
ATOM 1853 C CA . GLU A 1 231 ? 12.375 8.25 35.969 1 44.22 231 GLU A CA 1
ATOM 1854 C C . GLU A 1 231 ? 12.383 7.367 34.719 1 44.22 231 GLU A C 1
ATOM 1856 O O . GLU A 1 231 ? 13.328 7.406 33.938 1 44.22 231 GLU A O 1
ATOM 1861 N N . THR A 1 232 ? 11.398 6.52 34.688 1 45.88 232 THR A N 1
ATOM 1862 C CA . THR A 1 232 ? 11.461 5.543 33.594 1 45.88 232 THR A CA 1
ATOM 1863 C C . THR A 1 232 ? 10.641 6.008 32.406 1 45.88 232 THR A C 1
ATOM 1865 O O . THR A 1 232 ? 10.695 5.391 31.344 1 45.88 232 THR A O 1
ATOM 1868 N N . SER A 1 233 ? 9.961 7.188 32.531 1 57.94 233 SER A N 1
ATOM 1869 C CA . SER A 1 233 ? 9.047 7.582 31.469 1 57.94 233 SER A CA 1
ATOM 1870 C C . SER A 1 233 ? 9.742 8.461 30.453 1 57.94 233 SER A C 1
ATOM 1872 O O . SER A 1 233 ? 10.719 9.148 30.766 1 57.94 233 SER A O 1
ATOM 1874 N N . ILE A 1 234 ? 9.453 8.328 29.281 1 57.78 234 ILE A N 1
ATOM 1875 C CA . ILE A 1 234 ? 9.977 9.125 28.188 1 57.78 234 ILE A CA 1
ATOM 1876 C C . ILE A 1 234 ? 9.711 10.609 28.453 1 57.78 234 ILE A C 1
ATOM 1878 O O . ILE A 1 234 ? 10.508 11.469 28.062 1 57.78 234 ILE A O 1
ATOM 1882 N N . THR A 1 235 ? 8.602 10.883 29.328 1 61.69 235 THR A N 1
ATOM 1883 C CA . THR A 1 235 ? 8.305 12.281 29.625 1 61.69 235 THR A CA 1
ATOM 1884 C C . THR A 1 235 ? 7.973 12.453 31.109 1 61.69 235 THR A C 1
ATOM 1886 O O . THR A 1 235 ? 6.801 12.445 31.5 1 61.69 235 THR A O 1
ATOM 1889 N N . PRO A 1 236 ? 9.055 12.547 31.906 1 63.56 236 PRO A N 1
ATOM 1890 C CA . PRO A 1 236 ? 8.75 12.695 33.344 1 63.56 236 PRO A CA 1
ATOM 1891 C C . PRO A 1 236 ? 7.895 13.93 33.625 1 63.56 236 PRO A C 1
ATOM 1893 O O . PRO A 1 236 ? 8.242 15.039 33.219 1 63.56 236 PRO A O 1
ATOM 1896 N N . LYS A 1 237 ? 6.82 13.789 34.344 1 78.75 237 LYS A N 1
ATOM 1897 C CA . LYS A 1 237 ? 5.867 14.859 34.625 1 78.75 237 LYS A CA 1
ATOM 1898 C C . LYS A 1 237 ? 6.203 15.555 35.969 1 78.75 237 LYS A C 1
ATOM 1900 O O . LYS A 1 237 ? 6.605 14.898 36.938 1 78.75 237 LYS A O 1
ATOM 1905 N N . TYR A 1 238 ? 6.168 16.906 35.875 1 78.94 238 TYR A N 1
ATOM 1906 C CA . TYR A 1 238 ? 6.273 17.703 37.094 1 78.94 238 TYR A CA 1
ATOM 1907 C C . TYR A 1 238 ? 5.094 17.438 38.031 1 78.94 238 TYR A C 1
ATOM 1909 O O . TYR A 1 238 ? 3.967 17.234 37.562 1 78.94 238 TYR A O 1
ATOM 1917 N N . PRO A 1 239 ? 5.414 17.422 39.281 1 79.19 239 PRO A N 1
ATOM 1918 C CA . PRO A 1 239 ? 4.309 17.203 40.219 1 79.19 239 PRO A CA 1
ATOM 1919 C C . PRO A 1 239 ? 3.213 18.266 40.094 1 79.19 239 PRO A C 1
ATOM 1921 O O . PRO A 1 239 ? 3.496 19.406 39.75 1 79.19 239 PRO A O 1
ATOM 1924 N N . ARG A 1 240 ? 2.051 17.938 40.438 1 85.06 240 ARG A N 1
ATOM 1925 C CA . ARG A 1 240 ? 0.892 18.812 40.344 1 85.06 240 ARG A CA 1
ATOM 1926 C C . ARG A 1 240 ? 0.819 19.75 41.562 1 85.06 240 ARG A C 1
ATOM 1928 O O . ARG A 1 240 ? -0.087 19.625 42.375 1 85.06 240 ARG A O 1
ATOM 1935 N N . THR A 1 241 ? 1.855 20.609 41.625 1 89.75 241 THR A N 1
ATOM 1936 C CA . THR A 1 241 ? 1.957 21.594 42.688 1 89.75 241 THR A CA 1
ATOM 1937 C C . THR A 1 241 ? 2.127 23 42.125 1 89.75 241 THR A C 1
ATOM 1939 O O . THR A 1 241 ? 2.357 23.172 40.938 1 89.75 241 THR A O 1
ATOM 1942 N N . ALA A 1 242 ? 1.929 23.906 43.062 1 92.12 242 ALA A N 1
ATOM 1943 C CA . ALA A 1 242 ? 2.088 25.297 42.625 1 92.12 242 ALA A CA 1
ATOM 1944 C C . ALA A 1 242 ? 3.498 25.562 42.125 1 92.12 242 ALA A C 1
ATOM 1946 O O . ALA A 1 242 ? 4.473 25.031 42.656 1 92.12 242 ALA A O 1
ATOM 1947 N N . LEU A 1 243 ? 3.613 26.297 41.094 1 93.12 243 LEU A N 1
ATOM 1948 C CA . LEU A 1 243 ? 4.879 26.672 40.469 1 93.12 243 LEU A CA 1
ATOM 1949 C C . LEU A 1 243 ? 4.77 28.031 39.781 1 93.12 243 LEU A C 1
ATOM 1951 O O . LEU A 1 243 ? 3.855 28.266 39 1 93.12 243 LEU A O 1
ATOM 1955 N N . ASP A 1 244 ? 5.723 28.828 40.062 1 91.88 244 ASP A N 1
ATOM 1956 C CA . ASP A 1 244 ? 5.727 30.156 39.469 1 91.88 244 ASP A CA 1
ATOM 1957 C C . ASP A 1 244 ? 6.164 30.109 38.031 1 91.88 244 ASP A C 1
ATOM 1959 O O . ASP A 1 244 ? 6.98 29.266 37.625 1 91.88 244 ASP A O 1
ATOM 1963 N N . ARG A 1 245 ? 5.598 31.031 37.25 1 93.69 245 ARG A N 1
ATOM 1964 C CA . ARG A 1 245 ? 5.93 31.141 35.844 1 93.69 245 ARG A CA 1
ATOM 1965 C C . ARG A 1 245 ? 7.438 31.25 35.625 1 93.69 245 ARG A C 1
ATOM 1967 O O . ARG A 1 245 ? 7.992 30.625 34.75 1 93.69 245 ARG A O 1
ATOM 1974 N N . ASN A 1 246 ? 8.117 32.062 36.469 1 93.62 246 ASN A N 1
ATOM 1975 C CA . ASN A 1 246 ? 9.555 32.281 36.344 1 93.62 246 ASN A CA 1
ATOM 1976 C C . ASN A 1 246 ? 10.344 31 36.625 1 93.62 246 ASN A C 1
ATOM 1978 O O . ASN A 1 246 ? 11.398 30.781 36 1 93.62 246 ASN A O 1
ATOM 1982 N N . ALA A 1 247 ? 9.773 30.203 37.5 1 92.62 247 ALA A N 1
ATOM 1983 C CA . ALA A 1 247 ? 10.422 28.922 37.781 1 92.62 247 ALA A CA 1
ATOM 1984 C C . ALA A 1 247 ? 10.289 27.969 36.594 1 92.62 247 ALA A C 1
ATOM 1986 O O . ALA A 1 247 ? 11.219 27.234 36.281 1 92.62 247 ALA A O 1
ATOM 1987 N N . MET A 1 248 ? 9.148 27.938 36.094 1 94.69 248 MET A N 1
ATOM 1988 C CA . MET A 1 248 ? 8.93 27.109 34.906 1 94.69 248 MET A CA 1
ATOM 1989 C C . MET A 1 248 ? 9.844 27.547 33.781 1 94.69 248 MET A C 1
ATOM 1991 O O . MET A 1 248 ? 10.461 26.703 33.094 1 94.69 248 MET A O 1
ATOM 1995 N N . LEU A 1 249 ? 9.992 28.844 33.531 1 96.25 249 LEU A N 1
ATOM 1996 C CA . LEU A 1 249 ? 10.852 29.359 32.469 1 96.25 249 LEU A CA 1
ATOM 1997 C C . LEU A 1 249 ? 12.32 29.109 32.781 1 96.25 249 LEU A C 1
ATOM 1999 O O . LEU A 1 249 ? 13.133 28.906 31.891 1 96.25 249 LEU A O 1
ATOM 2003 N N . ASP A 1 250 ? 12.641 29.188 34.031 1 95.06 250 ASP A N 1
ATOM 2004 C CA . ASP A 1 250 ? 14.008 28.891 34.438 1 95.06 250 ASP A CA 1
ATOM 2005 C C . ASP A 1 250 ? 14.383 27.453 34.125 1 95.06 250 ASP A C 1
ATOM 2007 O O . ASP A 1 250 ? 15.516 27.156 33.75 1 95.06 250 ASP A O 1
ATOM 2011 N N . TRP A 1 251 ? 13.43 26.609 34.375 1 93.81 251 TRP A N 1
ATOM 2012 C CA . TRP A 1 251 ? 13.648 25.203 34.031 1 93.81 251 TRP A CA 1
ATOM 2013 C C . TRP A 1 251 ? 14 25.062 32.531 1 93.81 251 TRP A C 1
ATOM 2015 O O . TRP A 1 251 ? 14.867 24.281 32.188 1 93.81 251 TRP A O 1
ATOM 2025 N N . LEU A 1 252 ? 13.359 25.812 31.703 1 96.06 252 LEU A N 1
ATOM 2026 C CA . LEU A 1 252 ? 13.586 25.719 30.266 1 96.06 252 LEU A CA 1
ATOM 2027 C C . LEU A 1 252 ? 14.859 26.453 29.859 1 96.06 252 LEU A C 1
ATOM 2029 O O . LEU A 1 252 ? 15.695 25.891 29.141 1 96.06 252 LEU A O 1
ATOM 2033 N N . LEU A 1 253 ? 15.086 27.734 30.344 1 96.31 253 LEU A N 1
ATOM 2034 C CA . LEU A 1 253 ? 16.062 28.656 29.766 1 96.31 253 LEU A CA 1
ATOM 2035 C C . LEU A 1 253 ? 17.297 28.75 30.656 1 96.31 253 LEU A C 1
ATOM 2037 O O . LEU A 1 253 ? 18.344 29.234 30.203 1 96.31 253 LEU A O 1
ATOM 2041 N N . ASN A 1 254 ? 17.234 28.312 31.875 1 94.94 254 ASN A N 1
ATOM 2042 C CA . ASN A 1 254 ? 18.391 28.375 32.75 1 94.94 254 ASN A CA 1
ATOM 2043 C C . ASN A 1 254 ? 18.969 29.797 32.844 1 94.94 254 ASN A C 1
ATOM 2045 O O . ASN A 1 254 ? 20.047 30.062 32.312 1 94.94 254 ASN A O 1
ATOM 2049 N N . TRP A 1 255 ? 18.391 30.625 33.625 1 94.25 255 TRP A N 1
ATOM 2050 C CA . TRP A 1 255 ? 18.688 32.062 33.688 1 94.25 255 TRP A CA 1
ATOM 2051 C C . TRP A 1 255 ? 20.156 32.312 34 1 94.25 255 TRP A C 1
ATOM 2053 O O . TRP A 1 255 ? 20.797 33.156 33.375 1 94.25 255 TRP A O 1
ATOM 2063 N N . GLU A 1 256 ? 20.703 31.531 34.875 1 91.62 256 GLU A N 1
ATOM 2064 C CA . GLU A 1 256 ? 22.047 31.766 35.344 1 91.62 256 GLU A CA 1
ATOM 2065 C C . GLU A 1 256 ? 23.078 31.516 34.25 1 91.62 256 GLU A C 1
ATOM 2067 O O . GLU A 1 256 ? 24.047 32.281 34.125 1 91.62 256 GLU A O 1
ATOM 2072 N N . ALA A 1 257 ? 22.844 30.547 33.562 1 94.69 257 ALA A N 1
ATOM 2073 C CA . ALA A 1 257 ? 23.828 30.141 32.562 1 94.69 257 ALA A CA 1
ATOM 2074 C C . ALA A 1 257 ? 23.719 30.984 31.312 1 94.69 257 ALA A C 1
ATOM 2076 O O . ALA A 1 257 ? 24.625 31 30.484 1 94.69 257 ALA A O 1
ATOM 2077 N N . ASN A 1 258 ? 22.656 31.797 31.094 1 96.5 258 ASN A N 1
ATOM 2078 C CA . ASN A 1 258 ? 22.422 32.5 29.828 1 96.5 258 ASN A CA 1
ATOM 2079 C C . ASN A 1 258 ? 22.234 34 30.047 1 96.5 258 ASN A C 1
ATOM 2081 O O . ASN A 1 258 ? 21.516 34.656 29.297 1 96.5 258 ASN A O 1
ATOM 2085 N N . GLY A 1 259 ? 22.875 34.469 30.984 1 94 259 GLY A N 1
ATOM 2086 C CA . GLY A 1 259 ? 22.766 35.875 31.328 1 94 259 GLY A CA 1
ATOM 2087 C C . GLY A 1 259 ? 23.328 36.812 30.25 1 94 259 GLY A C 1
ATOM 2088 O O . GLY A 1 259 ? 22.875 37.938 30.094 1 94 259 GLY A O 1
ATOM 2089 N N . GLN A 1 260 ? 24.219 36.312 29.453 1 93.69 260 GLN A N 1
ATOM 2090 C CA . GLN A 1 260 ? 24.922 37.125 28.484 1 93.69 260 GLN A CA 1
ATOM 2091 C C . GLN A 1 260 ? 24.156 37.188 27.156 1 93.69 260 GLN A C 1
ATOM 2093 O O . GLN A 1 260 ? 24.484 37.969 26.281 1 93.69 260 GLN A O 1
ATOM 2098 N N . GLN A 1 261 ? 23.094 36.5 27.031 1 93.81 261 GLN A N 1
ATOM 2099 C CA . GLN A 1 261 ? 22.312 36.531 25.797 1 93.81 261 GLN A CA 1
ATOM 2100 C C . GLN A 1 261 ? 21.344 37.688 25.766 1 93.81 261 GLN A C 1
ATOM 2102 O O . GLN A 1 261 ? 20.906 38.188 26.828 1 93.81 261 GLN A O 1
ATOM 2107 N N . SER A 1 262 ? 21.094 38.125 24.531 1 94.44 262 SER A N 1
ATOM 2108 C CA . SER A 1 262 ? 20.031 39.125 24.391 1 94.44 262 SER A CA 1
ATOM 2109 C C . SER A 1 262 ? 18.719 38.625 25 1 94.44 262 SER A C 1
ATOM 2111 O O . SER A 1 262 ? 18.359 37.438 24.828 1 94.44 262 SER A O 1
ATOM 2113 N N . TYR A 1 263 ? 18.078 39.469 25.828 1 94.69 263 TYR A N 1
ATOM 2114 C CA . TYR A 1 263 ? 16.859 39.031 26.484 1 94.69 263 TYR A CA 1
ATOM 2115 C C . TYR A 1 263 ? 15.773 38.719 25.453 1 94.69 263 TYR A C 1
ATOM 2117 O O . TYR A 1 263 ? 14.938 37.844 25.672 1 94.69 263 TYR A O 1
ATOM 2125 N N . LEU A 1 264 ? 15.766 39.438 24.281 1 94.31 264 LEU A N 1
ATOM 2126 C CA . LEU A 1 264 ? 14.773 39.188 23.234 1 94.31 264 LEU A CA 1
ATOM 2127 C C . LEU A 1 264 ? 15.031 37.844 22.562 1 94.31 264 LEU A C 1
ATOM 2129 O O . LEU A 1 264 ? 14.086 37.125 22.188 1 94.31 264 LEU A O 1
ATOM 2133 N N . LYS A 1 265 ? 16.266 37.531 22.359 1 93.31 265 LYS A N 1
ATOM 2134 C CA . LYS A 1 265 ? 16.609 36.219 21.812 1 93.31 265 LYS A CA 1
ATOM 2135 C C . LYS A 1 265 ? 16.172 35.094 22.75 1 93.31 265 LYS A C 1
ATOM 2137 O O . LYS A 1 265 ? 15.648 34.062 22.312 1 93.31 265 LYS A O 1
ATOM 2142 N N . LEU A 1 266 ? 16.469 35.312 23.984 1 94.44 266 LEU A N 1
ATOM 2143 C CA . LEU A 1 266 ? 16.094 34.312 24.969 1 94.44 266 LEU A CA 1
ATOM 2144 C C . LEU A 1 266 ? 14.57 34.125 25.016 1 94.44 266 LEU A C 1
ATOM 2146 O O . LEU A 1 266 ? 14.078 33 25.172 1 94.44 266 LEU A O 1
ATOM 2150 N N . PHE A 1 267 ? 13.883 35.25 24.969 1 95.06 267 PHE A N 1
ATOM 2151 C CA . PHE A 1 267 ? 12.422 35.219 24.922 1 95.06 267 PHE A CA 1
ATOM 2152 C C . PHE A 1 267 ? 11.945 34.406 23.734 1 95.06 267 PHE A C 1
ATOM 2154 O O . PHE A 1 267 ? 11.047 33.562 23.859 1 95.06 267 PHE A O 1
ATOM 2161 N N . HIS A 1 268 ? 12.523 34.594 22.625 1 93.44 268 HIS A N 1
ATOM 2162 C CA . HIS A 1 268 ? 12.141 33.906 21.406 1 93.44 268 HIS A CA 1
ATOM 2163 C C . HIS A 1 268 ? 12.398 32.406 21.531 1 93.44 268 HIS A C 1
ATOM 2165 O O . HIS A 1 268 ? 11.734 31.594 20.875 1 93.44 268 HIS A O 1
ATOM 2171 N N . ARG A 1 269 ? 13.32 32.031 22.328 1 95.44 269 ARG A N 1
ATOM 2172 C CA . ARG A 1 269 ? 13.711 30.641 22.484 1 95.44 269 ARG A CA 1
ATOM 2173 C C . ARG A 1 269 ? 12.656 29.875 23.266 1 95.44 269 ARG A C 1
ATOM 2175 O O . ARG A 1 269 ? 12.664 28.641 23.266 1 95.44 269 ARG A O 1
ATOM 2182 N N . ILE A 1 270 ? 11.719 30.531 23.953 1 96.19 270 ILE A N 1
ATOM 2183 C CA . ILE A 1 270 ? 10.602 29.859 24.609 1 96.19 270 ILE A CA 1
ATOM 2184 C C . ILE A 1 270 ? 9.781 29.094 23.594 1 96.19 270 ILE A C 1
ATOM 2186 O O . ILE A 1 270 ? 9.242 28.016 23.891 1 96.19 270 ILE A O 1
ATOM 2190 N N . ALA A 1 271 ? 9.766 29.594 22.375 1 94.88 271 ALA A N 1
ATOM 2191 C CA . ALA A 1 271 ? 9.023 28.953 21.297 1 94.88 271 ALA A CA 1
ATOM 2192 C C . ALA A 1 271 ? 9.516 27.531 21.047 1 94.88 271 ALA A C 1
ATOM 2194 O O . ALA A 1 271 ? 8.742 26.656 20.656 1 94.88 271 ALA A O 1
ATOM 2195 N N . LEU A 1 272 ? 10.727 27.281 21.328 1 95 272 LEU A N 1
ATOM 2196 C CA . LEU A 1 272 ? 11.305 25.969 21.094 1 95 272 LEU A CA 1
ATOM 2197 C C . LEU A 1 272 ? 10.797 24.969 22.125 1 95 272 LEU A C 1
ATOM 2199 O O . LEU A 1 272 ? 10.734 23.766 21.844 1 95 272 LEU A O 1
ATOM 2203 N N . GLY A 1 273 ? 10.445 25.484 23.266 1 95.44 273 GLY A N 1
ATOM 2204 C CA . GLY A 1 273 ? 9.805 24.625 24.25 1 95.44 273 GLY A CA 1
ATOM 2205 C C . GLY A 1 273 ? 8.344 24.359 23.953 1 95.44 273 GLY A C 1
ATOM 2206 O O . GLY A 1 273 ? 7.77 23.391 24.453 1 95.44 273 GLY A O 1
ATOM 2207 N N . LEU A 1 274 ? 7.816 25.156 23.109 1 95.12 274 LEU A N 1
ATOM 2208 C CA . LEU A 1 274 ? 6.391 25.078 22.797 1 95.12 274 LEU A CA 1
ATOM 2209 C C . LEU A 1 274 ? 6.172 24.422 21.438 1 95.12 274 LEU A C 1
ATOM 2211 O O . LEU A 1 274 ? 5.031 24.203 21.031 1 95.12 274 LEU A O 1
ATOM 2215 N N . SER A 1 275 ? 7.242 24.047 20.75 1 93.75 275 SER A N 1
ATOM 2216 C CA . SER A 1 275 ? 7.133 23.422 19.438 1 93.75 275 SER A CA 1
ATOM 2217 C C . SER A 1 275 ? 6.398 22.078 19.516 1 93.75 275 SER A C 1
ATOM 2219 O O . SER A 1 275 ? 6.613 21.312 20.453 1 93.75 275 SER A O 1
ATOM 2221 N N . LYS A 1 276 ? 5.527 21.875 18.562 1 92.5 276 LYS A N 1
ATOM 2222 C CA . LYS A 1 276 ? 4.828 20.594 18.484 1 92.5 276 LYS A CA 1
ATOM 2223 C C . LYS A 1 276 ? 5.754 19.5 17.969 1 92.5 276 LYS A C 1
ATOM 2225 O O . LYS A 1 276 ? 6.203 19.531 16.828 1 92.5 276 LYS A O 1
ATOM 2230 N N . THR A 1 277 ? 6.07 18.547 18.812 1 93.12 277 THR A N 1
ATOM 2231 C CA . THR A 1 277 ? 7.02 17.484 18.484 1 93.12 277 THR A CA 1
ATOM 2232 C C . THR A 1 277 ? 6.566 16.156 19.062 1 93.12 277 THR A C 1
ATOM 2234 O O . THR A 1 277 ? 5.66 16.109 19.906 1 93.12 277 THR A O 1
ATOM 2237 N N . SER A 1 278 ? 7.16 15.07 18.656 1 90.88 278 SER A N 1
ATOM 2238 C CA . SER A 1 278 ? 6.977 13.734 19.203 1 90.88 278 SER A CA 1
ATOM 2239 C C . SER A 1 278 ? 8.219 13.266 19.969 1 90.88 278 SER A C 1
ATOM 2241 O O . SER A 1 278 ? 9.305 13.18 19.391 1 90.88 278 SER A O 1
ATOM 2243 N N . PRO A 1 279 ? 7.992 13.047 21.25 1 92.12 279 PRO A N 1
ATOM 2244 C CA . PRO A 1 279 ? 9.133 12.477 21.984 1 92.12 279 PRO A CA 1
ATOM 2245 C C . PRO A 1 279 ? 9.43 11.039 21.562 1 92.12 279 PRO A C 1
ATOM 2247 O O . PRO A 1 279 ? 8.516 10.219 21.438 1 92.12 279 PRO A O 1
ATOM 2250 N N . VAL A 1 280 ? 10.664 10.695 21.359 1 90.56 280 VAL A N 1
ATOM 2251 C CA . VAL A 1 280 ? 10.977 9.383 20.812 1 90.56 280 VAL A CA 1
ATOM 2252 C C . VAL A 1 280 ? 11.805 8.586 21.812 1 90.56 280 VAL A C 1
ATOM 2254 O O . VAL A 1 280 ? 11.5 7.422 22.094 1 90.56 280 VAL A O 1
ATOM 2257 N N . ILE A 1 281 ? 12.992 9.172 22.297 1 91.25 281 ILE A N 1
ATOM 2258 C CA . ILE A 1 281 ? 13.922 8.422 23.141 1 91.25 281 ILE A CA 1
ATOM 2259 C C . ILE A 1 281 ? 14.648 9.383 24.078 1 91.25 281 ILE A C 1
ATOM 2261 O O . ILE A 1 281 ? 15 10.5 23.688 1 91.25 281 ILE A O 1
ATOM 2265 N N . VAL A 1 282 ? 14.875 8.961 25.312 1 93.38 282 VAL A N 1
ATOM 2266 C CA . VAL A 1 282 ? 15.703 9.695 26.266 1 93.38 282 VAL A CA 1
ATOM 2267 C C . VAL A 1 282 ? 17.156 9.242 26.141 1 93.38 282 VAL A C 1
ATOM 2269 O O . VAL A 1 282 ? 17.453 8.062 26.297 1 93.38 282 VAL A O 1
ATOM 2272 N N . LEU A 1 283 ? 17.984 10.141 25.844 1 95.31 283 LEU A N 1
ATOM 2273 C CA . LEU A 1 283 ? 19.391 9.82 25.609 1 95.31 283 LEU A CA 1
ATOM 2274 C C . LEU A 1 283 ? 20.203 10 26.891 1 95.31 283 LEU A C 1
ATOM 2276 O O . LEU A 1 283 ? 19.859 10.82 27.75 1 95.31 283 LEU A O 1
ATOM 2280 N N . GLN A 1 284 ? 21.266 9.211 26.938 1 94.12 284 GLN A N 1
ATOM 2281 C CA . GLN A 1 284 ? 22.266 9.438 27.969 1 94.12 284 GLN A CA 1
ATOM 2282 C C . GLN A 1 284 ? 23.219 10.555 27.562 1 94.12 284 GLN A C 1
ATOM 2284 O O . GLN A 1 284 ? 23.375 10.852 26.375 1 94.12 284 GLN A O 1
ATOM 2289 N N . GLN A 1 285 ? 23.781 11.141 28.531 1 93.31 285 GLN A N 1
ATOM 2290 C CA . GLN A 1 285 ? 24.656 12.289 28.281 1 93.31 285 GLN A CA 1
ATOM 2291 C C . GLN A 1 285 ? 25.797 11.922 27.344 1 93.31 285 GLN A C 1
ATOM 2293 O O . GLN A 1 285 ? 26.188 12.727 26.5 1 93.31 285 GLN A O 1
ATOM 2298 N N . GLU A 1 286 ? 26.281 10.664 27.422 1 93.69 286 GLU A N 1
ATOM 2299 C CA . GLU A 1 286 ? 27.406 10.219 26.625 1 93.69 286 GLU A CA 1
ATOM 2300 C C . GLU A 1 286 ? 27.016 10.016 25.172 1 93.69 286 GLU A C 1
ATOM 2302 O O . GLU A 1 286 ? 27.875 10.023 24.281 1 93.69 286 GLU A O 1
ATOM 2307 N N . GLN A 1 287 ? 25.766 9.812 24.984 1 96.19 287 GLN A N 1
ATOM 2308 C CA . GLN A 1 287 ? 25.266 9.562 23.641 1 96.19 287 GLN A CA 1
ATOM 2309 C C . GLN A 1 287 ? 25.141 10.867 22.844 1 96.19 287 GLN A C 1
ATOM 2311 O O . GLN A 1 287 ? 25 10.844 21.625 1 96.19 287 GLN A O 1
ATOM 2316 N N . VAL A 1 288 ? 25.172 12.016 23.562 1 97.19 288 VAL A N 1
ATOM 2317 C CA . VAL A 1 288 ? 25.125 13.32 22.906 1 97.19 288 VAL A CA 1
ATOM 2318 C C . VAL A 1 288 ? 26.547 13.836 22.703 1 97.19 288 VAL A C 1
ATOM 2320 O O . VAL A 1 288 ? 27.188 14.297 23.656 1 97.19 288 VAL A O 1
ATOM 2323 N N . ARG A 1 289 ? 26.984 13.766 21.469 1 96.44 289 ARG A N 1
ATOM 2324 C CA . ARG A 1 289 ? 28.328 14.219 21.125 1 96.44 289 ARG A CA 1
ATOM 2325 C C . ARG A 1 289 ? 28.344 15.703 20.781 1 96.44 289 ARG A C 1
ATOM 2327 O O . ARG A 1 289 ? 27.922 16.094 19.688 1 96.44 289 ARG A O 1
ATOM 2334 N N . GLN A 1 290 ? 28.844 16.484 21.578 1 95.44 290 GLN A N 1
ATOM 2335 C CA . GLN A 1 290 ? 28.875 17.922 21.375 1 95.44 290 GLN A CA 1
ATOM 2336 C C . GLN A 1 290 ? 30.125 18.328 20.594 1 95.44 290 GLN A C 1
ATOM 2338 O O . GLN A 1 290 ? 31.234 18.281 21.125 1 95.44 290 GLN A O 1
ATOM 2343 N N . GLN A 1 291 ? 29.891 18.719 19.375 1 95.94 291 GLN A N 1
ATOM 2344 C CA . GLN A 1 291 ? 31 19.219 18.578 1 95.94 291 GLN A CA 1
ATOM 2345 C C . GLN A 1 291 ? 31.422 20.609 19.031 1 95.94 291 GLN A C 1
ATOM 2347 O O . GLN A 1 291 ? 30.578 21.438 19.375 1 95.94 291 GLN A O 1
ATOM 2352 N N . ALA A 1 292 ? 32.656 20.922 18.969 1 93.62 292 ALA A N 1
ATOM 2353 C CA . ALA A 1 292 ? 33.188 22.156 19.516 1 93.62 292 ALA A CA 1
ATOM 2354 C C . ALA A 1 292 ? 33.094 23.297 18.5 1 93.62 292 ALA A C 1
ATOM 2356 O O . ALA A 1 292 ? 32.906 24.453 18.875 1 93.62 292 ALA A O 1
ATOM 2357 N N . ARG A 1 293 ? 33.281 22.969 17.188 1 93.75 293 ARG A N 1
ATOM 2358 C CA . ARG A 1 293 ? 33.281 24 16.172 1 93.75 293 ARG A CA 1
ATOM 2359 C C . ARG A 1 293 ? 32.469 23.578 14.953 1 93.75 293 ARG A C 1
ATOM 2361 O O . ARG A 1 293 ? 32.469 22.406 14.562 1 93.75 293 ARG A O 1
ATOM 2368 N N . ASP A 1 294 ? 31.828 24.531 14.375 1 94.88 294 ASP A N 1
ATOM 2369 C CA . ASP A 1 294 ? 31.094 24.297 13.125 1 94.88 294 ASP A CA 1
ATOM 2370 C C . ASP A 1 294 ? 32.062 24.156 11.953 1 94.88 294 ASP A C 1
ATOM 2372 O O . ASP A 1 294 ? 33.25 24.516 12.062 1 94.88 294 ASP A O 1
ATOM 2376 N N . ILE A 1 295 ? 31.562 23.578 10.852 1 94.25 295 ILE A N 1
ATOM 2377 C CA . ILE A 1 295 ? 32.344 23.484 9.625 1 94.25 295 ILE A CA 1
ATOM 2378 C C . ILE A 1 295 ? 32.375 24.844 8.914 1 94.25 295 ILE A C 1
ATOM 2380 O O . ILE A 1 295 ? 31.312 25.344 8.508 1 94.25 295 ILE A O 1
ATOM 2384 N N . LYS A 1 296 ? 33.5 25.391 8.789 1 92.88 296 LYS A N 1
ATOM 2385 C CA . LYS A 1 296 ? 33.625 26.734 8.203 1 92.88 296 LYS A CA 1
ATOM 2386 C C . LYS A 1 296 ? 34.188 26.656 6.793 1 92.88 296 LYS A C 1
ATOM 2388 O O . LYS A 1 296 ? 34.938 25.719 6.465 1 92.88 296 LYS A O 1
ATOM 2393 N N . SER A 1 297 ? 33.75 27.578 6.016 1 90.19 297 SER A N 1
ATOM 2394 C CA . SER A 1 297 ? 34.281 27.672 4.664 1 90.19 297 SER A CA 1
ATOM 2395 C C . SER A 1 297 ? 35.781 27.984 4.68 1 90.19 297 SER A C 1
ATOM 2397 O O . SER A 1 297 ? 36.281 28.594 5.629 1 90.19 297 SER A O 1
ATOM 2399 N N . LYS A 1 298 ? 36.469 27.453 3.701 1 78 298 LYS A N 1
ATOM 2400 C CA . LYS A 1 298 ? 37.906 27.672 3.609 1 78 298 LYS A CA 1
ATOM 2401 C C . LYS A 1 298 ? 38.219 29.078 3.105 1 78 298 LYS A C 1
ATOM 2403 O O . LYS A 1 298 ? 39.344 29.578 3.305 1 78 298 LYS A O 1
ATOM 2408 N N . SER A 1 299 ? 37.125 29.562 2.646 1 72.62 299 SER A N 1
ATOM 2409 C CA . SER A 1 299 ? 37.406 30.922 2.17 1 72.62 299 SER A CA 1
ATOM 2410 C C . SER A 1 299 ? 37.5 31.906 3.33 1 72.62 299 SER A C 1
ATOM 2412 O O . SER A 1 299 ? 37.125 31.578 4.461 1 72.62 299 SER A O 1
ATOM 2414 N N . GLY A 1 300 ? 38.25 32.938 3.305 1 61.09 300 GLY A N 1
ATOM 2415 C CA . GLY A 1 300 ? 38.594 34 4.273 1 61.09 300 GLY A CA 1
ATOM 2416 C C . GLY A 1 300 ? 37.375 34.5 5.035 1 61.09 300 GLY A C 1
ATOM 2417 O O . GLY A 1 300 ? 37.531 35.125 6.086 1 61.09 300 GLY A O 1
ATOM 2418 N N . LYS A 1 301 ? 36.094 34.219 4.754 1 68.69 301 LYS A N 1
ATOM 2419 C CA . LYS A 1 301 ? 34.938 34.781 5.449 1 68.69 301 LYS A CA 1
ATOM 2420 C C . LYS A 1 301 ? 34.469 33.906 6.594 1 68.69 301 LYS A C 1
ATOM 2422 O O . LYS A 1 301 ? 33.812 34.344 7.512 1 68.69 301 LYS A O 1
ATOM 2427 N N . GLY A 1 302 ? 34.875 32.719 6.531 1 81.25 302 GLY A N 1
ATOM 2428 C CA . GLY A 1 302 ? 34.625 31.828 7.645 1 81.25 302 GLY A CA 1
ATOM 2429 C C . GLY A 1 302 ? 33.156 31.547 7.895 1 81.25 302 GLY A C 1
ATOM 2430 O O . GLY A 1 302 ? 32.719 31.469 9.047 1 81.25 302 GLY A O 1
ATOM 2431 N N . GLU A 1 303 ? 32.281 31.469 6.891 1 88.94 303 GLU A N 1
ATOM 2432 C CA . GLU A 1 303 ? 30.844 31.203 7.062 1 88.94 303 GLU A CA 1
ATOM 2433 C C . GLU A 1 303 ? 30.609 29.734 7.453 1 88.94 303 GLU A C 1
ATOM 2435 O O . GLU A 1 303 ? 31.344 28.844 7.02 1 88.94 303 GLU A O 1
ATOM 2440 N N . ALA A 1 304 ? 29.672 29.547 8.289 1 93.81 304 ALA A N 1
ATOM 2441 C CA . ALA A 1 304 ? 29.344 28.188 8.703 1 93.81 304 ALA A CA 1
ATOM 2442 C C . ALA A 1 304 ? 28.656 27.422 7.57 1 93.81 304 ALA A C 1
ATOM 2444 O O . ALA A 1 304 ? 27.641 27.875 7.023 1 93.81 304 ALA A O 1
ATOM 2445 N N . MET A 1 305 ? 29.141 26.234 7.188 1 95.25 305 MET A N 1
ATOM 2446 C CA . MET A 1 305 ? 28.656 25.469 6.055 1 95.25 305 MET A CA 1
ATOM 2447 C C . MET A 1 305 ? 27.609 24.453 6.504 1 95.25 305 MET A C 1
ATOM 2449 O O . MET A 1 305 ? 26.891 23.891 5.676 1 95.25 305 MET A O 1
ATOM 2453 N N . ASN A 1 306 ? 27.469 24.234 7.809 1 95.62 306 ASN A N 1
ATOM 2454 C CA . ASN A 1 306 ? 26.578 23.203 8.312 1 95.62 306 ASN A CA 1
ATOM 2455 C C . ASN A 1 306 ? 25.547 23.766 9.289 1 95.62 306 ASN A C 1
ATOM 2457 O O . ASN A 1 306 ? 25.109 23.078 10.211 1 95.62 306 ASN A O 1
ATOM 2461 N N . ASP A 1 307 ? 25.188 24.969 9.133 1 94.88 307 ASP A N 1
ATOM 2462 C CA . ASP A 1 307 ? 24.266 25.625 10.055 1 94.88 307 ASP A CA 1
ATOM 2463 C C . ASP A 1 307 ? 22.938 24.906 10.133 1 94.88 307 ASP A C 1
ATOM 2465 O O . ASP A 1 307 ? 22.203 24.812 9.141 1 94.88 307 ASP A O 1
ATOM 2469 N N . GLY A 1 308 ? 22.672 24.359 11.32 1 96.19 308 GLY A N 1
ATOM 2470 C CA . GLY A 1 308 ? 21.359 23.781 11.555 1 96.19 308 GLY A CA 1
ATOM 2471 C C . GLY A 1 308 ? 21.328 22.281 11.383 1 96.19 308 GLY A C 1
ATOM 2472 O O . GLY A 1 308 ? 20.266 21.656 11.508 1 96.19 308 GLY A O 1
ATOM 2473 N N . ALA A 1 309 ? 22.469 21.656 11.102 1 97.88 309 ALA A N 1
ATOM 2474 C CA . ALA A 1 309 ? 22.406 20.219 10.82 1 97.88 309 ALA A CA 1
ATOM 2475 C C . ALA A 1 309 ? 23.516 19.469 11.555 1 97.88 309 ALA A C 1
ATOM 2477 O O . ALA A 1 309 ? 24.578 20.047 11.852 1 97.88 309 ALA A O 1
ATOM 2478 N N . GLY A 1 310 ? 23.25 18.281 11.898 1 98 310 GLY A N 1
ATOM 2479 C CA . GLY A 1 310 ? 24.203 17.359 12.5 1 98 310 GLY A CA 1
ATOM 2480 C C . GLY A 1 310 ? 23.984 15.922 12.086 1 98 310 GLY A C 1
ATOM 2481 O O . GLY A 1 310 ? 23.109 15.633 11.25 1 98 310 GLY A O 1
ATOM 2482 N N . ARG A 1 311 ? 24.875 14.969 12.641 1 96.94 311 ARG A N 1
ATOM 2483 C CA . ARG A 1 311 ? 24.781 13.555 12.273 1 96.94 311 ARG A CA 1
ATOM 2484 C C . ARG A 1 311 ? 24.188 12.734 13.406 1 96.94 311 ARG A C 1
ATOM 2486 O O . ARG A 1 311 ? 24.219 13.156 14.57 1 96.94 311 ARG A O 1
ATOM 2493 N N . ILE A 1 312 ? 23.547 11.672 13.062 1 98.12 312 ILE A N 1
ATOM 2494 C CA . ILE A 1 312 ? 22.969 10.711 13.992 1 98.12 312 ILE A CA 1
ATOM 2495 C C . ILE A 1 312 ? 23.375 9.297 13.609 1 98.12 312 ILE A C 1
ATOM 2497 O O . ILE A 1 312 ? 23.578 9 12.422 1 98.12 312 ILE A O 1
ATOM 2501 N N . SER A 1 313 ? 23.531 8.461 14.57 1 96.88 313 SER A N 1
ATOM 2502 C CA . SER A 1 313 ? 23.953 7.09 14.297 1 96.88 313 SER A CA 1
ATOM 2503 C C . SER A 1 313 ? 22.828 6.289 13.648 1 96.88 313 SER A C 1
ATOM 2505 O O . SER A 1 313 ? 21.641 6.562 13.883 1 96.88 313 SER A O 1
ATOM 2507 N N . PRO A 1 314 ? 23.125 5.32 12.781 1 93.5 314 PRO A N 1
ATOM 2508 C CA . PRO A 1 314 ? 22.109 4.453 12.195 1 93.5 314 PRO A CA 1
ATOM 2509 C C . PRO A 1 314 ? 21.281 3.727 13.258 1 93.5 314 PRO A C 1
ATOM 2511 O O . PRO A 1 314 ? 20.062 3.564 13.102 1 93.5 314 PRO A O 1
ATOM 2514 N N . SER A 1 315 ? 21.938 3.316 14.344 1 93.25 315 SER A N 1
ATOM 2515 C CA . SER A 1 315 ? 21.25 2.605 15.414 1 93.25 315 SER A CA 1
ATOM 2516 C C . SER A 1 315 ? 20.172 3.477 16.047 1 93.25 315 SER A C 1
ATOM 2518 O O . SER A 1 315 ? 19.062 3.012 16.281 1 93.25 315 SER A O 1
ATOM 2520 N N . LEU A 1 316 ? 20.5 4.695 16.297 1 95.81 316 LEU A N 1
ATOM 2521 C CA . LEU A 1 316 ? 19.516 5.605 16.906 1 95.81 316 LEU A CA 1
ATOM 2522 C C . LEU A 1 316 ? 18.391 5.914 15.922 1 95.81 316 LEU A C 1
ATOM 2524 O O . LEU A 1 316 ? 17.234 6.059 16.328 1 95.81 316 LEU A O 1
ATOM 2528 N N . MET A 1 317 ? 18.688 6.059 14.648 1 95 317 MET A N 1
ATOM 2529 C CA . MET A 1 317 ? 17.672 6.336 13.641 1 95 317 MET A CA 1
ATOM 2530 C C . MET A 1 317 ? 16.688 5.176 13.531 1 95 317 MET A C 1
ATOM 2532 O O . MET A 1 317 ? 15.508 5.383 13.258 1 95 317 MET A O 1
ATOM 2536 N N . ARG A 1 318 ? 17.172 3.998 13.727 1 91.69 318 ARG A N 1
ATOM 2537 C CA . ARG A 1 318 ? 16.297 2.836 13.758 1 91.69 318 ARG A CA 1
ATOM 2538 C C . ARG A 1 318 ? 15.281 2.945 14.891 1 91.69 318 ARG A C 1
ATOM 2540 O O . ARG A 1 318 ? 14.109 2.609 14.719 1 91.69 318 ARG A O 1
ATOM 2547 N N . LYS A 1 319 ? 15.789 3.355 16.016 1 92.25 319 LYS A N 1
ATOM 2548 C CA . LYS A 1 319 ? 14.898 3.535 17.156 1 92.25 319 LYS A CA 1
ATOM 2549 C C . LYS A 1 319 ? 13.867 4.621 16.891 1 92.25 319 LYS A C 1
ATOM 2551 O O . LYS A 1 319 ? 12.727 4.535 17.359 1 92.25 319 LYS A O 1
ATOM 2556 N N . VAL A 1 320 ? 14.289 5.645 16.156 1 93.5 320 VAL A N 1
ATOM 2557 C CA . VAL A 1 320 ? 13.359 6.703 15.773 1 93.5 320 VAL A CA 1
ATOM 2558 C C . VAL A 1 320 ? 12.258 6.133 14.883 1 93.5 320 VAL A C 1
ATOM 2560 O O . VAL A 1 320 ? 11.078 6.438 15.078 1 93.5 320 VAL A O 1
ATOM 2563 N N . ARG A 1 321 ? 12.617 5.34 13.875 1 90.38 321 ARG A N 1
ATOM 2564 C CA . ARG A 1 321 ? 11.641 4.691 13.008 1 90.38 321 ARG A CA 1
ATOM 2565 C C . ARG A 1 321 ? 10.617 3.906 13.828 1 90.38 321 ARG A C 1
ATOM 2567 O O . ARG A 1 321 ? 9.414 4.027 13.609 1 90.38 321 ARG A O 1
ATOM 2574 N N . ASP A 1 322 ? 11.148 3.168 14.758 1 85.5 322 ASP A N 1
ATOM 2575 C CA . ASP A 1 322 ? 10.289 2.309 15.57 1 85.5 322 ASP A CA 1
ATOM 2576 C C . ASP A 1 322 ? 9.391 3.139 16.484 1 85.5 322 ASP A C 1
ATOM 2578 O O . ASP A 1 322 ? 8.211 2.836 16.641 1 85.5 322 ASP A O 1
ATOM 2582 N N . GLY A 1 323 ? 10.016 4.188 17.078 1 86.94 323 GLY A N 1
ATOM 2583 C CA . GLY A 1 323 ? 9.266 5.039 18 1 86.94 323 GLY A CA 1
ATOM 2584 C C . GLY A 1 323 ? 8.156 5.809 17.312 1 86.94 323 GLY A C 1
ATOM 2585 O O . GLY A 1 323 ? 7.102 6.047 17.906 1 86.94 323 GLY A O 1
ATOM 2586 N N . LEU A 1 324 ? 8.344 6.168 16.062 1 87.81 324 LEU A N 1
ATOM 2587 C CA . LEU A 1 324 ? 7.359 6.949 15.328 1 87.81 324 LEU A CA 1
ATOM 2588 C C . LEU A 1 324 ? 6.441 6.039 14.516 1 87.81 324 LEU A C 1
ATOM 2590 O O . LEU A 1 324 ? 5.434 6.492 13.977 1 87.81 324 LEU A O 1
ATOM 2594 N N . GLY A 1 325 ? 6.75 4.758 14.469 1 83.94 325 GLY A N 1
ATOM 2595 C CA . GLY A 1 325 ? 5.953 3.826 13.688 1 83.94 325 GLY A CA 1
ATOM 2596 C C . GLY A 1 325 ? 6.062 4.062 12.195 1 83.94 325 GLY A C 1
ATOM 2597 O O . GLY A 1 325 ? 5.059 4.039 11.484 1 83.94 325 GLY A O 1
ATOM 2598 N N . LEU A 1 326 ? 7.293 4.344 11.719 1 87.69 326 LEU A N 1
ATOM 2599 C CA . LEU A 1 326 ? 7.516 4.594 10.297 1 87.69 326 LEU A CA 1
ATOM 2600 C C . LEU A 1 326 ? 7.723 3.285 9.539 1 87.69 326 LEU A C 1
ATOM 2602 O O . LEU A 1 326 ? 8.156 2.289 10.117 1 87.69 326 LEU A O 1
ATOM 2606 N N . GLN A 1 327 ? 7.344 3.277 8.25 1 81.69 327 GLN A N 1
ATOM 2607 C CA . GLN A 1 327 ? 7.496 2.084 7.422 1 81.69 327 GLN A CA 1
ATOM 2608 C C . GLN A 1 327 ? 8.961 1.816 7.105 1 81.69 327 GLN A C 1
ATOM 2610 O O . GLN A 1 327 ? 9.367 0.667 6.914 1 81.69 327 GLN A O 1
ATOM 2615 N N . SER A 1 328 ? 9.773 2.896 7.012 1 87.88 328 SER A N 1
ATOM 2616 C CA . SER A 1 328 ? 11.188 2.789 6.672 1 87.88 328 SER A CA 1
ATOM 2617 C C . SER A 1 328 ? 12.023 3.787 7.465 1 87.88 328 SER A C 1
ATOM 2619 O O . SER A 1 328 ? 11.492 4.762 8 1 87.88 328 SER A O 1
ATOM 2621 N N . ILE A 1 329 ? 13.328 3.465 7.57 1 91 329 ILE A N 1
ATOM 2622 C CA . ILE A 1 329 ? 14.25 4.367 8.258 1 91 329 ILE A CA 1
ATOM 2623 C C . ILE A 1 329 ? 14.469 5.617 7.406 1 91 329 ILE A C 1
ATOM 2625 O O . ILE A 1 329 ? 14.93 5.527 6.266 1 91 329 ILE A O 1
ATOM 2629 N N . PRO A 1 330 ? 14.133 6.766 7.906 1 93.94 330 PRO A N 1
ATOM 2630 C CA . PRO A 1 330 ? 14.359 7.988 7.133 1 93.94 330 PRO A CA 1
ATOM 2631 C C . PRO A 1 330 ? 15.836 8.359 7.043 1 93.94 330 PRO A C 1
ATOM 2633 O O . PRO A 1 330 ? 16.625 7.977 7.906 1 93.94 330 PRO A O 1
ATOM 2636 N N . SER A 1 331 ? 16.203 9.07 6.008 1 96 331 SER A N 1
ATOM 2637 C CA . SER A 1 331 ? 17.578 9.531 5.867 1 96 331 SER A CA 1
ATOM 2638 C C . SER A 1 331 ? 17.891 10.656 6.852 1 96 331 SER A C 1
ATOM 2640 O O . SER A 1 331 ? 19.047 10.836 7.25 1 96 331 SER A O 1
ATOM 2642 N N . ALA A 1 332 ? 16.812 11.422 7.172 1 98 332 ALA A N 1
ATOM 2643 C CA . ALA A 1 332 ? 17.016 12.578 8.047 1 98 332 ALA A CA 1
ATOM 2644 C C . ALA A 1 332 ? 15.734 12.891 8.828 1 98 332 ALA A C 1
ATOM 2646 O O . ALA A 1 332 ? 14.633 12.539 8.398 1 98 332 ALA A O 1
ATOM 2647 N N . ILE A 1 333 ? 15.922 13.547 10.008 1 98 333 ILE A N 1
ATOM 2648 C CA . ILE A 1 333 ? 14.797 13.977 10.828 1 98 333 ILE A CA 1
ATOM 2649 C C . ILE A 1 333 ? 15.008 15.422 11.281 1 98 333 ILE A C 1
ATOM 2651 O O . ILE A 1 333 ? 16.156 15.875 11.398 1 98 333 ILE A O 1
ATOM 2655 N N . GLN A 1 334 ? 13.969 16.109 11.352 1 97.94 334 GLN A N 1
ATOM 2656 C CA . GLN A 1 334 ? 13.953 17.406 12 1 97.94 334 GLN A CA 1
ATOM 2657 C C . GLN A 1 334 ? 13.484 17.297 13.445 1 97.94 334 GLN A C 1
ATOM 2659 O O . GLN A 1 334 ? 12.445 16.703 13.719 1 97.94 334 GLN A O 1
ATOM 2664 N N . GLY A 1 335 ? 14.32 17.828 14.32 1 96.94 335 GLY A N 1
ATOM 2665 C CA . GLY A 1 335 ? 13.898 17.641 15.695 1 96.94 335 GLY A CA 1
ATOM 2666 C C . GLY A 1 335 ? 14.508 18.641 16.656 1 96.94 335 GLY A C 1
ATOM 2667 O O . GLY A 1 335 ? 15.031 19.672 16.219 1 96.94 335 GLY A O 1
ATOM 2668 N N . ARG A 1 336 ? 14.219 18.406 17.969 1 97.19 336 ARG A N 1
ATOM 2669 C CA . ARG A 1 336 ? 14.734 19.156 19.094 1 97.19 336 ARG A CA 1
ATOM 2670 C C . ARG A 1 336 ? 15.422 18.25 20.109 1 97.19 336 ARG A C 1
ATOM 2672 O O . ARG A 1 336 ? 15.008 17.094 20.297 1 97.19 336 ARG A O 1
ATOM 2679 N N . LEU A 1 337 ? 16.484 18.75 20.656 1 97.25 337 LEU A N 1
ATOM 2680 C CA . LEU A 1 337 ? 17.234 18.062 21.703 1 97.25 337 LEU A CA 1
ATOM 2681 C C . LEU A 1 337 ? 17.844 19.078 22.688 1 97.25 337 LEU A C 1
ATOM 2683 O O . LEU A 1 337 ? 18.891 19.656 22.406 1 97.25 337 LEU A O 1
ATOM 2687 N N . GLY A 1 338 ? 17.172 19.188 23.812 1 95.94 338 GLY A N 1
ATOM 2688 C CA . GLY A 1 338 ? 17.578 20.25 24.719 1 95.94 338 GLY A CA 1
ATOM 2689 C C . GLY A 1 338 ? 17.469 21.641 24.109 1 95.94 338 GLY A C 1
ATOM 2690 O O . GLY A 1 338 ? 16.391 22.047 23.703 1 95.94 338 GLY A O 1
ATOM 2691 N N . SER A 1 339 ? 18.625 22.297 24 1 96.94 339 SER A N 1
ATOM 2692 C CA . SER A 1 339 ? 18.625 23.641 23.406 1 96.94 339 SER A CA 1
ATOM 2693 C C . SER A 1 339 ? 18.922 23.562 21.906 1 96.94 339 SER A C 1
ATOM 2695 O O . SER A 1 339 ? 18.891 24.594 21.219 1 96.94 339 SER A O 1
ATOM 2697 N N . ALA A 1 340 ? 19.219 22.344 21.422 1 97.44 340 ALA A N 1
ATOM 2698 C CA . ALA A 1 340 ? 19.594 22.188 20.016 1 97.44 340 ALA A CA 1
ATOM 2699 C C . ALA A 1 340 ? 18.359 21.984 19.141 1 97.44 340 ALA A C 1
ATOM 2701 O O . ALA A 1 340 ? 17.391 21.328 19.547 1 97.44 340 ALA A O 1
ATOM 2702 N N . LYS A 1 341 ? 18.344 22.594 17.953 1 97.31 341 LYS A N 1
ATOM 2703 C CA . LYS A 1 341 ? 17.297 22.406 16.938 1 97.31 341 LYS A CA 1
ATOM 2704 C C . LYS A 1 341 ? 17.906 22.203 15.555 1 97.31 341 LYS A C 1
ATOM 2706 O O . LYS A 1 341 ? 19.047 22.609 15.305 1 97.31 341 LYS A O 1
ATOM 2711 N N . GLY A 1 342 ? 17.203 21.531 14.734 1 97.62 342 GLY A N 1
ATOM 2712 C CA . GLY A 1 342 ? 17.625 21.406 13.352 1 97.62 342 GLY A CA 1
ATOM 2713 C C . GLY A 1 342 ? 17.359 20.031 12.758 1 97.62 342 GLY A C 1
ATOM 2714 O O . GLY A 1 342 ? 16.328 19.422 13.055 1 97.62 342 GLY A O 1
ATOM 2715 N N . MET A 1 343 ? 18.297 19.656 11.82 1 98.25 343 MET A N 1
ATOM 2716 C CA . MET A 1 343 ? 18.172 18.375 11.125 1 98.25 343 MET A CA 1
ATOM 2717 C C . MET A 1 343 ? 19.312 17.438 11.516 1 98.25 343 MET A C 1
ATOM 2719 O O . MET A 1 343 ? 20.438 17.875 11.734 1 98.25 343 MET A O 1
ATOM 2723 N N . TRP A 1 344 ? 19.016 16.219 11.602 1 98.62 344 TRP A N 1
ATOM 2724 C CA . TRP A 1 344 ? 20.031 15.188 11.812 1 98.62 344 TRP A CA 1
ATOM 2725 C C . TRP A 1 344 ? 19.984 14.141 10.703 1 98.62 344 TRP A C 1
ATOM 2727 O O . TRP A 1 344 ? 18.938 13.578 10.414 1 98.62 344 TRP A O 1
ATOM 2737 N N . VAL A 1 345 ? 21.062 13.922 10.047 1 98.19 345 VAL A N 1
ATOM 2738 C CA . VAL A 1 345 ? 21.188 12.977 8.945 1 98.19 345 VAL A CA 1
ATOM 2739 C C . VAL A 1 345 ? 21.938 11.727 9.414 1 98.19 345 VAL A C 1
ATOM 2741 O O . VAL A 1 345 ? 22.859 11.82 10.234 1 98.19 345 VAL A O 1
ATOM 2744 N N . VAL A 1 346 ? 21.625 10.562 8.898 1 96.5 346 VAL A N 1
ATOM 2745 C CA . VAL A 1 346 ? 22.25 9.297 9.273 1 96.5 346 VAL A CA 1
ATOM 2746 C C . VAL A 1 346 ? 23.703 9.289 8.844 1 96.5 346 VAL A C 1
ATOM 2748 O O . VAL A 1 346 ? 24.031 9.641 7.703 1 96.5 346 VAL A O 1
ATOM 2751 N N . ASP A 1 347 ? 24.547 8.906 9.727 1 96.06 347 ASP A N 1
ATOM 2752 C CA . ASP A 1 347 ? 25.953 8.773 9.375 1 96.06 347 ASP A CA 1
ATOM 2753 C C . ASP A 1 347 ? 26.188 7.566 8.477 1 96.06 347 ASP A C 1
ATOM 2755 O O . ASP A 1 347 ? 25.766 6.453 8.805 1 96.06 347 ASP A O 1
ATOM 2759 N N . ILE A 1 348 ? 26.891 7.742 7.434 1 89.56 348 ILE A N 1
ATOM 2760 C CA . ILE A 1 348 ? 27.031 6.688 6.438 1 89.56 348 ILE A CA 1
ATOM 2761 C C . ILE A 1 348 ? 28.266 5.848 6.742 1 89.56 348 ILE A C 1
ATOM 2763 O O . ILE A 1 348 ? 28.438 4.754 6.199 1 89.56 348 ILE A O 1
ATOM 2767 N N . LYS A 1 349 ? 29.172 6.277 7.547 1 88.5 349 LYS A N 1
ATOM 2768 C CA . LYS A 1 349 ? 30.438 5.59 7.789 1 88.5 349 LYS A CA 1
ATOM 2769 C C . LYS A 1 349 ? 30.375 4.766 9.07 1 88.5 349 LYS A C 1
ATOM 2771 O O . LYS A 1 349 ? 31.234 3.902 9.297 1 88.5 349 LYS A O 1
ATOM 2776 N N . ASP A 1 350 ? 29.344 5.078 9.844 1 87.56 350 ASP A N 1
ATOM 2777 C CA . ASP A 1 350 ? 29.266 4.402 11.133 1 87.56 350 ASP A CA 1
ATOM 2778 C C . ASP A 1 350 ? 28.828 2.947 10.961 1 87.56 350 ASP A C 1
ATOM 2780 O O . ASP A 1 350 ? 27.75 2.674 10.438 1 87.56 350 ASP A O 1
ATOM 2784 N N . VAL A 1 351 ? 29.688 2.01 11.492 1 78.19 351 VAL A N 1
ATOM 2785 C CA . VAL A 1 351 ? 29.391 0.586 11.406 1 78.19 351 VAL A CA 1
ATOM 2786 C C . VAL A 1 351 ? 29.266 0.004 12.812 1 78.19 351 VAL A C 1
ATOM 2788 O O . VAL A 1 351 ? 28.969 -1.184 12.977 1 78.19 351 VAL A O 1
ATOM 2791 N N . GLY A 1 352 ? 29.531 0.751 13.891 1 72.69 352 GLY A N 1
ATOM 2792 C CA . GLY A 1 352 ? 29.672 0.266 15.258 1 72.69 352 GLY A CA 1
ATOM 2793 C C . GLY A 1 352 ? 28.344 -0.071 15.914 1 72.69 352 GLY A C 1
ATOM 2794 O O . GLY A 1 352 ? 28.312 -0.785 16.922 1 72.69 352 GLY A O 1
ATOM 2795 N N . GLY A 1 353 ? 27.234 0.415 15.57 1 82.62 353 GLY A N 1
ATOM 2796 C CA . GLY A 1 353 ? 25.938 0.073 16.156 1 82.62 353 GLY A CA 1
ATOM 2797 C C . GLY A 1 353 ? 25.609 0.888 17.391 1 82.62 353 GLY A C 1
ATOM 2798 O O . GLY A 1 353 ? 24.578 0.669 18.031 1 82.62 353 GLY A O 1
ATOM 2799 N N . GLU A 1 354 ? 26.484 1.732 17.906 1 91.19 354 GLU A N 1
ATOM 2800 C CA . GLU A 1 354 ? 26.234 2.568 19.078 1 91.19 354 GLU A CA 1
ATOM 2801 C C . GLU A 1 354 ? 25.219 3.664 18.766 1 91.19 354 GLU A C 1
ATOM 2803 O O . GLU A 1 354 ? 25.141 4.145 17.641 1 91.19 354 GLU A O 1
ATOM 2808 N N . ASP A 1 355 ? 24.469 4.012 19.844 1 95.06 355 ASP A N 1
ATOM 2809 C CA . ASP A 1 355 ? 23.531 5.113 19.703 1 95.06 355 ASP A CA 1
ATOM 2810 C C . ASP A 1 355 ? 24.203 6.453 20.016 1 95.06 355 ASP A C 1
ATOM 2812 O O . ASP A 1 355 ? 24.703 6.664 21.125 1 95.06 355 ASP A O 1
ATOM 2816 N N . TRP A 1 356 ? 24.281 7.266 19.094 1 96.94 356 TRP A N 1
ATOM 2817 C CA . TRP A 1 356 ? 24.797 8.602 19.375 1 96.94 356 TRP A CA 1
ATOM 2818 C C . TRP A 1 356 ? 24.188 9.633 18.422 1 96.94 356 TRP A C 1
ATOM 2820 O O . TRP A 1 356 ? 23.641 9.273 17.375 1 96.94 356 TRP A O 1
ATOM 2830 N N . ILE A 1 357 ? 24.156 10.891 18.828 1 97.94 357 ILE A N 1
ATOM 2831 C CA . ILE A 1 357 ? 23.688 12.047 18.062 1 97.94 357 ILE A CA 1
ATOM 2832 C C . ILE A 1 357 ? 24.625 13.234 18.297 1 97.94 357 ILE A C 1
ATOM 2834 O O . ILE A 1 357 ? 25.094 13.445 19.422 1 97.94 357 ILE A O 1
ATOM 2838 N N . GLU A 1 358 ? 24.906 13.984 17.188 1 96.88 358 GLU A N 1
ATOM 2839 C CA . GLU A 1 358 ? 25.781 15.141 17.266 1 96.88 358 GLU A CA 1
ATOM 2840 C C . GLU A 1 358 ? 25 16.438 17.406 1 96.88 358 GLU A C 1
ATOM 2842 O O . GLU A 1 358 ? 23.906 16.562 16.844 1 96.88 358 GLU A O 1
ATOM 2847 N N . THR A 1 359 ? 25.531 17.297 18.219 1 97.38 359 THR A N 1
ATOM 2848 C CA . THR A 1 359 ? 25.031 18.672 18.203 1 97.38 359 THR A CA 1
ATOM 2849 C C . THR A 1 359 ? 26.172 19.656 17.938 1 97.38 359 THR A C 1
ATOM 2851 O O . THR A 1 359 ? 27.297 19.453 18.406 1 97.38 359 THR A O 1
ATOM 2854 N N . TRP A 1 360 ? 25.922 20.609 17.156 1 97.44 360 TRP A N 1
ATOM 2855 C CA . TRP A 1 360 ? 26.906 21.609 16.766 1 97.44 360 TRP A CA 1
ATOM 2856 C C . TRP A 1 360 ? 26.609 22.938 17.438 1 97.44 360 TRP A C 1
ATOM 2858 O O . TRP A 1 360 ? 25.484 23.188 17.875 1 97.44 360 TRP A O 1
ATOM 2868 N N . PRO A 1 361 ? 27.609 23.828 17.516 1 95.81 361 PRO A N 1
ATOM 2869 C CA . PRO A 1 361 ? 27.438 25.094 18.219 1 95.81 361 PRO A CA 1
ATOM 2870 C C . PRO A 1 361 ? 26.266 25.922 17.703 1 95.81 361 PRO A C 1
ATOM 2872 O O . PRO A 1 361 ? 25.453 26.438 18.484 1 95.81 361 PRO A O 1
ATOM 2875 N N . LEU A 1 362 ? 26.094 26 16.422 1 95.62 362 LEU A N 1
ATOM 2876 C CA . LEU A 1 362 ? 25.031 26.812 15.844 1 95.62 362 LEU A CA 1
ATOM 2877 C C . LEU A 1 362 ? 23.672 26.141 16.031 1 95.62 362 LEU A C 1
ATOM 2879 O O . LEU A 1 362 ? 22.641 26.781 15.883 1 95.62 362 LEU A O 1
ATOM 2883 N N . GLN A 1 363 ? 23.656 24.812 16.312 1 96.5 363 GLN A N 1
ATOM 2884 C CA . GLN A 1 363 ? 22.422 24.125 16.625 1 96.5 363 GLN A CA 1
ATOM 2885 C C . GLN A 1 363 ? 21.984 24.391 18.062 1 96.5 363 GLN A C 1
ATOM 2887 O O . GLN A 1 363 ? 20.797 24.422 18.359 1 96.5 363 GLN A O 1
ATOM 2892 N N . ARG A 1 364 ? 22.953 24.562 18.969 1 96.88 364 ARG A N 1
ATOM 2893 C CA . ARG A 1 364 ? 22.688 24.828 20.391 1 96.88 364 ARG A CA 1
ATOM 2894 C C . ARG A 1 364 ? 22.391 26.297 20.625 1 96.88 364 ARG A C 1
ATOM 2896 O O . ARG A 1 364 ? 23.297 27.141 20.594 1 96.88 364 ARG A O 1
ATOM 2903 N N . LYS A 1 365 ? 21.234 26.609 20.938 1 95.75 365 LYS A N 1
ATOM 2904 C CA . LYS A 1 365 ? 20.781 27.984 20.953 1 95.75 365 LYS A CA 1
ATOM 2905 C C . LYS A 1 365 ? 21.031 28.625 22.328 1 95.75 365 LYS A C 1
ATOM 2907 O O . LYS A 1 365 ? 21.219 29.828 22.438 1 95.75 365 LYS A O 1
ATOM 2912 N N . TRP A 1 366 ? 20.906 27.906 23.453 1 96.5 366 TRP A N 1
ATOM 2913 C CA . TRP A 1 366 ? 21.219 28.359 24.812 1 96.5 366 TRP A CA 1
ATOM 2914 C C . TRP A 1 366 ? 21.844 27.234 25.625 1 96.5 366 TRP A C 1
ATOM 2916 O O . TRP A 1 366 ? 21.984 26.109 25.156 1 96.5 366 TRP A O 1
ATOM 2926 N N . GLU A 1 367 ? 22.266 27.594 26.766 1 95 367 GLU A N 1
ATOM 2927 C CA . GLU A 1 367 ? 22.812 26.594 27.688 1 95 367 GLU A CA 1
ATOM 2928 C C . GLU A 1 367 ? 21.719 25.969 28.547 1 95 367 GLU A C 1
ATOM 2930 O O . GLU A 1 367 ? 21.094 26.656 29.344 1 95 367 GLU A O 1
ATOM 2935 N N . CYS A 1 368 ? 21.5 24.766 28.234 1 92.12 368 CYS A N 1
ATOM 2936 C CA . CYS A 1 368 ? 20.453 24.078 28.984 1 92.12 368 CYS A CA 1
ATOM 2937 C C . CYS A 1 368 ? 21.062 23.078 29.969 1 92.12 368 CYS A C 1
ATOM 2939 O O . CYS A 1 368 ? 22.203 22.656 29.797 1 92.12 368 CYS A O 1
ATOM 2941 N N . ASP A 1 369 ? 20.312 22.656 31 1 91.81 369 ASP A N 1
ATOM 2942 C CA . ASP A 1 369 ? 20.75 21.672 31.984 1 91.81 369 ASP A CA 1
ATOM 2943 C C . ASP A 1 369 ? 20.547 20.25 31.469 1 91.81 369 ASP A C 1
ATOM 2945 O O . ASP A 1 369 ? 19.453 19.688 31.578 1 91.81 369 ASP A O 1
ATOM 2949 N N . MET A 1 370 ? 21.547 19.672 31 1 90.94 370 MET A N 1
ATOM 2950 C CA . MET A 1 370 ? 21.469 18.359 30.375 1 90.94 370 MET A CA 1
ATOM 2951 C C . MET A 1 370 ? 21.312 17.266 31.406 1 90.94 370 MET A C 1
ATOM 2953 O O . MET A 1 370 ? 21.188 16.078 31.062 1 90.94 370 MET A O 1
ATOM 2957 N N . ALA A 1 371 ? 21.219 17.656 32.656 1 88.06 371 ALA A N 1
ATOM 2958 C CA . ALA A 1 371 ? 20.953 16.672 33.688 1 88.06 371 ALA A CA 1
ATOM 2959 C C . ALA A 1 371 ? 19.484 16.266 33.688 1 88.06 371 ALA A C 1
ATOM 2961 O O . ALA A 1 371 ? 19.125 15.18 34.156 1 88.06 371 ALA A O 1
ATOM 2962 N N . GLU A 1 372 ? 18.672 17.141 33.156 1 89.19 372 GLU A N 1
ATOM 2963 C CA . GLU A 1 372 ? 17.234 16.875 33.062 1 89.19 372 GLU A CA 1
ATOM 2964 C C . GLU A 1 372 ? 16.906 15.922 31.938 1 89.19 372 GLU A C 1
ATOM 2966 O O . GLU A 1 372 ? 17.172 16.219 30.766 1 89.19 372 GLU A O 1
ATOM 2971 N N . PRO A 1 373 ? 16.25 14.812 32.188 1 89.5 373 PRO A N 1
ATOM 2972 C CA . PRO A 1 373 ? 15.914 13.852 31.141 1 89.5 373 PRO A CA 1
ATOM 2973 C C . PRO A 1 373 ? 15.062 14.461 30.031 1 89.5 373 PRO A C 1
ATOM 2975 O O . PRO A 1 373 ? 15.203 14.086 28.875 1 89.5 373 PRO A O 1
ATOM 2978 N N . ALA A 1 374 ? 14.164 15.367 30.391 1 90.25 374 ALA A N 1
ATOM 2979 C CA . ALA A 1 374 ? 13.305 16 29.391 1 90.25 374 ALA A CA 1
ATOM 2980 C C . ALA A 1 374 ? 14.141 16.734 28.344 1 90.25 374 ALA A C 1
ATOM 2982 O O . ALA A 1 374 ? 13.766 16.797 27.172 1 90.25 374 ALA A O 1
ATOM 2983 N N . HIS A 1 375 ? 15.281 17.297 28.781 1 93.62 375 HIS A N 1
ATOM 2984 C CA . HIS A 1 375 ? 16.156 18.016 27.875 1 93.62 375 HIS A CA 1
ATOM 2985 C C . HIS A 1 375 ? 17 17.062 27.031 1 93.62 375 HIS A C 1
ATOM 2987 O O . HIS A 1 375 ? 17.562 17.453 26.016 1 93.62 375 HIS A O 1
ATOM 2993 N N . ARG A 1 376 ? 17.062 15.758 27.453 1 94.5 376 ARG A N 1
ATOM 2994 C CA . ARG A 1 376 ? 17.828 14.742 26.734 1 94.5 376 ARG A CA 1
ATOM 2995 C C . ARG A 1 376 ? 16.922 13.859 25.891 1 94.5 376 ARG A C 1
ATOM 2997 O O . ARG A 1 376 ? 17.359 12.828 25.375 1 94.5 376 ARG A O 1
ATOM 3004 N N . THR A 1 377 ? 15.695 14.234 25.875 1 93.81 377 THR A N 1
ATOM 3005 C CA . THR A 1 377 ? 14.758 13.492 25.047 1 93.81 377 THR A CA 1
ATOM 3006 C C . THR A 1 377 ? 14.805 14.008 23.609 1 93.81 377 THR A C 1
ATOM 3008 O O . THR A 1 377 ? 14.648 15.203 23.359 1 93.81 377 THR A O 1
ATOM 3011 N N . LEU A 1 378 ? 15.062 13.125 22.672 1 96.19 378 LEU A N 1
ATOM 3012 C CA . LEU A 1 378 ? 14.984 13.484 21.266 1 96.19 378 LEU A CA 1
ATOM 3013 C C . LEU A 1 378 ? 13.531 13.656 20.828 1 96.19 378 LEU A C 1
ATOM 3015 O O . LEU A 1 378 ? 12.742 12.711 20.906 1 96.19 378 LEU A O 1
ATOM 3019 N N . GLU A 1 379 ? 13.188 14.836 20.453 1 95.5 379 GLU A N 1
ATOM 3020 C CA . GLU A 1 379 ? 11.852 15.164 19.984 1 95.5 379 GLU A CA 1
ATOM 3021 C C . GLU A 1 379 ? 11.836 15.398 18.469 1 95.5 379 GLU A C 1
ATOM 3023 O O . GLU A 1 379 ? 12.555 16.266 17.969 1 95.5 379 GLU A O 1
ATOM 3028 N N . VAL A 1 380 ? 10.977 14.656 17.766 1 95.69 380 VAL A N 1
ATOM 3029 C CA . VAL A 1 380 ? 10.992 14.719 16.312 1 95.69 380 VAL A CA 1
ATOM 3030 C C . VAL A 1 380 ? 9.805 15.539 15.812 1 95.69 380 VAL A C 1
ATOM 3032 O O . VAL A 1 380 ? 8.672 15.344 16.266 1 95.69 380 VAL A O 1
ATOM 3035 N N . ARG A 1 381 ? 10.094 16.453 14.992 1 95.38 381 ARG A N 1
ATOM 3036 C CA . ARG A 1 381 ? 9.062 17.297 14.383 1 95.38 381 ARG A CA 1
ATOM 3037 C C . ARG A 1 381 ? 8.641 16.75 13.023 1 95.38 381 ARG A C 1
ATOM 3039 O O . ARG A 1 381 ? 7.453 16.703 12.711 1 95.38 381 ARG A O 1
ATOM 3046 N N . SER A 1 382 ? 9.578 16.391 12.172 1 95.75 382 SER A N 1
ATOM 3047 C CA . SER A 1 382 ? 9.344 15.859 10.836 1 95.75 382 SER A CA 1
ATOM 3048 C C . SER A 1 382 ? 10.492 14.969 10.383 1 95.75 382 SER A C 1
ATOM 3050 O O . SER A 1 382 ? 11.484 14.82 11.102 1 95.75 382 SER A O 1
ATOM 3052 N N . TRP A 1 383 ? 10.344 14.312 9.273 1 95.88 383 TRP A N 1
ATOM 3053 C CA . TRP A 1 383 ? 11.359 13.406 8.742 1 95.88 383 TRP A CA 1
ATOM 3054 C C . TRP A 1 383 ? 11.289 13.336 7.219 1 95.88 383 TRP A C 1
ATOM 3056 O O . TRP A 1 383 ? 10.32 13.812 6.613 1 95.88 383 TRP A O 1
ATOM 3066 N N . SER A 1 384 ? 12.336 12.914 6.602 1 95.75 384 SER A N 1
ATOM 3067 C CA . SER A 1 384 ? 12.383 12.766 5.152 1 95.75 384 SER A CA 1
ATOM 3068 C C . SER A 1 384 ? 11.484 11.625 4.68 1 95.75 384 SER A C 1
ATOM 3070 O O . SER A 1 384 ? 11.406 10.578 5.328 1 95.75 384 SER A O 1
ATOM 3072 N N . THR A 1 385 ? 10.742 11.828 3.631 1 92.25 385 THR A N 1
ATOM 3073 C CA . THR A 1 385 ? 9.836 10.859 3.029 1 92.25 385 THR A CA 1
ATOM 3074 C C . THR A 1 385 ? 10.078 10.75 1.525 1 92.25 385 THR A C 1
ATOM 3076 O O . THR A 1 385 ? 10.867 11.508 0.963 1 92.25 385 THR A O 1
ATOM 3079 N N . GLU A 1 386 ? 9.383 9.82 0.971 1 90.44 386 GLU A N 1
ATOM 3080 C CA . GLU A 1 386 ? 9.461 9.672 -0.479 1 90.44 386 GLU A CA 1
ATOM 3081 C C . GLU A 1 386 ? 9.039 10.953 -1.188 1 90.44 386 GLU A C 1
ATOM 3083 O O . GLU A 1 386 ? 8.094 11.625 -0.764 1 90.44 386 GLU A O 1
ATOM 3088 N N . LEU A 1 387 ? 9.703 11.258 -2.254 1 93.38 387 LEU A N 1
ATOM 3089 C CA . LEU A 1 387 ? 9.492 12.531 -2.939 1 93.38 387 LEU A CA 1
ATOM 3090 C C . LEU A 1 387 ? 8.516 12.359 -4.102 1 93.38 387 LEU A C 1
ATOM 3092 O O . LEU A 1 387 ? 8.5 11.32 -4.758 1 93.38 387 LEU A O 1
ATOM 3096 N N . THR A 1 388 ? 7.707 13.344 -4.34 1 91.06 388 THR A N 1
ATOM 3097 C CA . THR A 1 388 ? 6.754 13.391 -5.445 1 91.06 388 THR A CA 1
ATOM 3098 C C . THR A 1 388 ? 6.898 14.703 -6.219 1 91.06 388 THR A C 1
ATOM 3100 O O . THR A 1 388 ? 7.57 15.625 -5.762 1 91.06 388 THR A O 1
ATOM 3103 N N . SER A 1 389 ? 6.273 14.82 -7.336 1 92.06 389 SER A N 1
ATOM 3104 C CA . SER A 1 389 ? 6.348 16.031 -8.164 1 92.06 389 SER A CA 1
ATOM 3105 C C . SER A 1 389 ? 5.793 17.234 -7.422 1 92.06 389 SER A C 1
ATOM 3107 O O . SER A 1 389 ? 4.922 17.094 -6.559 1 92.06 389 SER A O 1
ATOM 3109 N N . ALA A 1 390 ? 6.297 18.375 -7.723 1 92.56 390 ALA A N 1
ATOM 3110 C CA . ALA A 1 390 ? 5.973 19.578 -6.984 1 92.56 390 ALA A CA 1
ATOM 3111 C C . ALA A 1 390 ? 5.238 20.594 -7.867 1 92.56 390 ALA A C 1
ATOM 3113 O O . ALA A 1 390 ? 5.238 20.453 -9.094 1 92.56 390 ALA A O 1
ATOM 3114 N N . SER A 1 391 ? 4.59 21.562 -7.234 1 90.31 391 SER A N 1
ATOM 3115 C CA . SER A 1 391 ? 4.02 22.734 -7.895 1 90.31 391 SER A CA 1
ATOM 3116 C C . SER A 1 391 ? 4.902 23.969 -7.715 1 90.31 391 SER A C 1
ATOM 3118 O O . SER A 1 391 ? 5.488 24.156 -6.648 1 90.31 391 SER A O 1
ATOM 3120 N N . LEU A 1 392 ? 4.941 24.656 -8.719 1 89.75 392 LEU A N 1
ATOM 3121 C CA . LEU A 1 392 ? 5.777 25.844 -8.727 1 89.75 392 LEU A CA 1
ATOM 3122 C C . LEU A 1 392 ? 5.195 26.922 -7.809 1 89.75 392 LEU A C 1
ATOM 3124 O O . LEU A 1 392 ? 3.977 27.125 -7.777 1 89.75 392 LEU A O 1
ATOM 3128 N N . ASN A 1 393 ? 6.02 27.516 -6.977 1 88.62 393 ASN A N 1
ATOM 3129 C CA . ASN A 1 393 ? 5.625 28.672 -6.164 1 88.62 393 ASN A CA 1
ATOM 3130 C C . ASN A 1 393 ? 5.551 29.938 -7 1 88.62 393 ASN A C 1
ATOM 3132 O O . ASN A 1 393 ? 6.465 30.234 -7.773 1 88.62 393 ASN A O 1
ATOM 3136 N N . VAL A 1 394 ? 4.586 30.75 -6.852 1 89 394 VAL A N 1
ATOM 3137 C CA . VAL A 1 394 ? 4.305 31.938 -7.633 1 89 394 VAL A CA 1
ATOM 3138 C C . VAL A 1 394 ? 5.449 32.938 -7.477 1 89 394 VAL A C 1
ATOM 3140 O O . VAL A 1 394 ? 5.766 33.688 -8.406 1 89 394 VAL A O 1
ATOM 3143 N N . GLN A 1 395 ? 6.125 32.875 -6.371 1 88.19 395 GLN A N 1
ATOM 3144 C CA . GLN A 1 395 ? 7.191 33.812 -6.078 1 88.19 395 GLN A CA 1
ATOM 3145 C C . GLN A 1 395 ? 8.414 33.562 -6.961 1 88.19 395 GLN A C 1
ATOM 3147 O O . GLN A 1 395 ? 9.258 34.438 -7.125 1 88.19 395 GLN A O 1
ATOM 3152 N N . PHE A 1 396 ? 8.508 32.469 -7.57 1 93.94 396 PHE A N 1
ATOM 3153 C CA . PHE A 1 396 ? 9.656 32.125 -8.391 1 93.94 396 PHE A CA 1
ATOM 3154 C C . PHE A 1 396 ? 9.484 32.625 -9.812 1 93.94 396 PHE A C 1
ATOM 3156 O O . PHE A 1 396 ? 10.469 32.812 -10.539 1 93.94 396 PHE A O 1
ATOM 3163 N N . LEU A 1 397 ? 8.273 32.906 -10.211 1 93.44 397 LEU A N 1
ATOM 3164 C CA . LEU A 1 397 ? 7.93 33.156 -11.609 1 93.44 397 LEU A CA 1
ATOM 3165 C C . LEU A 1 397 ? 8.617 34.406 -12.141 1 93.44 397 LEU A C 1
ATOM 3167 O O . LEU A 1 397 ? 9.242 34.375 -13.195 1 93.44 397 LEU A O 1
ATOM 3171 N N . PRO A 1 398 ? 8.555 35.562 -11.391 1 92.38 398 PRO A N 1
ATOM 3172 C CA . PRO A 1 398 ? 9.219 36.75 -11.906 1 92.38 398 PRO A CA 1
ATOM 3173 C C . PRO A 1 398 ? 10.727 36.562 -12.062 1 92.38 398 PRO A C 1
ATOM 3175 O O . PRO A 1 398 ? 11.328 37.062 -13.008 1 92.38 398 PRO A O 1
ATOM 3178 N N . ILE A 1 399 ? 11.289 35.812 -11.133 1 94.31 399 ILE A N 1
ATOM 3179 C CA . ILE A 1 399 ? 12.727 35.562 -11.188 1 94.31 399 ILE A CA 1
ATOM 3180 C C . ILE A 1 399 ? 13.07 34.656 -12.359 1 94.31 399 ILE A C 1
ATOM 3182 O O . ILE A 1 399 ? 14.031 34.906 -13.086 1 94.31 399 ILE A O 1
ATOM 3186 N N . LEU A 1 400 ? 12.305 33.594 -12.57 1 95.75 400 LEU A N 1
ATOM 3187 C CA . LEU A 1 400 ? 12.531 32.656 -13.656 1 95.75 400 LEU A CA 1
ATOM 3188 C C . LEU A 1 400 ? 12.406 33.344 -15.008 1 95.75 400 LEU A C 1
ATOM 3190 O O . LEU A 1 400 ? 13.172 33.031 -15.93 1 95.75 400 LEU A O 1
ATOM 3194 N N . GLU A 1 401 ? 11.469 34.25 -15.109 1 93.69 401 GLU A N 1
ATOM 3195 C CA . GLU A 1 401 ? 11.312 34.969 -16.359 1 93.69 401 GLU A CA 1
ATOM 3196 C C . GLU A 1 401 ? 12.461 35.969 -16.562 1 93.69 401 GLU A C 1
ATOM 3198 O O . GLU A 1 401 ? 12.992 36.062 -17.672 1 93.69 401 GLU A O 1
ATOM 3203 N N . ASP A 1 402 ? 12.766 36.656 -15.508 1 93.19 402 ASP A N 1
ATOM 3204 C CA . ASP A 1 402 ? 13.828 37.656 -15.578 1 93.19 402 ASP A CA 1
ATOM 3205 C C . ASP A 1 402 ? 15.148 37.031 -15.992 1 93.19 402 ASP A C 1
ATOM 3207 O O . ASP A 1 402 ? 15.938 37.656 -16.719 1 93.19 402 ASP A O 1
ATOM 3211 N N . ARG A 1 403 ? 15.422 35.844 -15.523 1 94.81 403 ARG A N 1
ATOM 3212 C CA . ARG A 1 403 ? 16.703 35.188 -15.758 1 94.81 403 ARG A CA 1
ATOM 3213 C C . ARG A 1 403 ? 16.641 34.25 -16.953 1 94.81 403 ARG A C 1
ATOM 3215 O O . ARG A 1 403 ? 17.578 33.5 -17.234 1 94.81 403 ARG A O 1
ATOM 3222 N N . ALA A 1 404 ? 15.555 34.312 -17.672 1 96.38 404 ALA A N 1
ATOM 3223 C CA . ALA A 1 404 ? 15.383 33.438 -18.828 1 96.38 404 ALA A CA 1
ATOM 3224 C C . ALA A 1 404 ? 16.141 34 -20.031 1 96.38 404 ALA A C 1
ATOM 3226 O O . ALA A 1 404 ? 16.188 35.188 -20.266 1 96.38 404 ALA A O 1
ATOM 3227 N N . LEU A 1 405 ? 16.781 33.125 -20.766 1 96.81 405 LEU A N 1
ATOM 3228 C CA . LEU A 1 405 ? 17.375 33.5 -22.047 1 96.81 405 LEU A CA 1
ATOM 3229 C C . LEU A 1 405 ? 16.297 33.906 -23.047 1 96.81 405 LEU A C 1
ATOM 3231 O O . LEU A 1 405 ? 16.516 34.812 -23.844 1 96.81 405 LEU A O 1
ATOM 3235 N N . ASP A 1 406 ? 15.227 33.156 -22.984 1 97.12 406 ASP A N 1
ATOM 3236 C CA . ASP A 1 406 ? 14.039 33.406 -23.797 1 97.12 406 ASP A CA 1
ATOM 3237 C C . ASP A 1 406 ? 12.789 33.469 -22.922 1 97.12 406 ASP A C 1
ATOM 3239 O O . ASP A 1 406 ? 12.148 32.438 -22.688 1 97.12 406 ASP A O 1
ATOM 3243 N N . PRO A 1 407 ? 12.328 34.625 -22.469 1 94.5 407 PRO A N 1
ATOM 3244 C CA . PRO A 1 407 ? 11.18 34.781 -21.578 1 94.5 407 PRO A CA 1
ATOM 3245 C C . PRO A 1 407 ? 9.891 34.25 -22.188 1 94.5 407 PRO A C 1
ATOM 3247 O O . PRO A 1 407 ? 9.039 33.688 -21.469 1 94.5 407 PRO A O 1
ATOM 3250 N N . LYS A 1 408 ? 9.742 34.438 -23.453 1 94.81 408 LYS A N 1
ATOM 3251 C CA . LYS A 1 408 ? 8.539 33.938 -24.109 1 94.81 408 LYS A CA 1
ATOM 3252 C C . LYS A 1 408 ? 8.461 32.406 -24.062 1 94.81 408 LYS A C 1
ATOM 3254 O O . LYS A 1 408 ? 7.395 31.859 -23.797 1 94.81 408 LYS A O 1
ATOM 3259 N N . ALA A 1 409 ? 9.602 31.828 -24.328 1 96.31 409 ALA A N 1
ATOM 3260 C CA . ALA A 1 409 ? 9.648 30.375 -24.266 1 96.31 409 ALA A CA 1
ATOM 3261 C C . ALA A 1 409 ? 9.352 29.875 -22.859 1 96.31 409 ALA A C 1
ATOM 3263 O O . ALA A 1 409 ? 8.75 28.812 -22.688 1 96.31 409 ALA A O 1
ATOM 3264 N N . MET A 1 410 ? 9.805 30.594 -21.906 1 96 410 MET A N 1
ATOM 3265 C CA . MET A 1 410 ? 9.539 30.234 -20.516 1 96 410 MET A CA 1
ATOM 3266 C C . MET A 1 410 ? 8.047 30.281 -20.219 1 96 410 MET A C 1
ATOM 3268 O O . MET A 1 410 ? 7.5 29.359 -19.609 1 96 410 MET A O 1
ATOM 3272 N N . ARG A 1 411 ? 7.398 31.344 -20.641 1 94.75 411 ARG A N 1
ATOM 3273 C CA . ARG A 1 411 ? 5.961 31.516 -20.453 1 94.75 411 ARG A CA 1
ATOM 3274 C C . ARG A 1 411 ? 5.195 30.359 -21.109 1 94.75 411 ARG A C 1
ATOM 3276 O O . ARG A 1 411 ? 4.289 29.797 -20.5 1 94.75 411 ARG A O 1
ATOM 3283 N N . GLU A 1 412 ? 5.629 30.078 -22.266 1 95.06 412 GLU A N 1
ATOM 3284 C CA . GLU A 1 412 ? 4.953 29.031 -23.031 1 95.06 412 GLU A CA 1
ATOM 3285 C C . GLU A 1 412 ? 5.102 27.672 -22.359 1 95.06 412 GLU A C 1
ATOM 3287 O O . GLU A 1 412 ? 4.176 26.859 -22.375 1 95.06 412 GLU A O 1
ATOM 3292 N N . LYS A 1 413 ? 6.25 27.453 -21.797 1 95.19 413 LYS A N 1
ATOM 3293 C CA . LYS A 1 413 ? 6.484 26.188 -21.109 1 95.19 413 LYS A CA 1
ATOM 3294 C C . LYS A 1 413 ? 5.543 26.031 -19.906 1 95.19 413 LYS A C 1
ATOM 3296 O O . LYS A 1 413 ? 5.023 24.938 -19.672 1 95.19 413 LYS A O 1
ATOM 3301 N N . PHE A 1 414 ? 5.336 27.078 -19.156 1 95 414 PHE A N 1
ATOM 3302 C CA . PHE A 1 414 ? 4.438 27.016 -18.016 1 95 414 PHE A CA 1
ATOM 3303 C C . PHE A 1 414 ? 3.004 26.75 -18.453 1 95 414 PHE A C 1
ATOM 3305 O O . PHE A 1 414 ? 2.283 25.969 -17.844 1 95 414 PHE A O 1
ATOM 3312 N N . VAL A 1 415 ? 2.6 27.375 -19.547 1 94 415 VAL A N 1
ATOM 3313 C CA . VAL A 1 415 ? 1.259 27.188 -20.078 1 94 415 VAL A CA 1
ATOM 3314 C C . VAL A 1 415 ? 1.102 25.734 -20.562 1 94 415 VAL A C 1
ATOM 3316 O O . VAL A 1 415 ? 0.064 25.109 -20.328 1 94 415 VAL A O 1
ATOM 3319 N N . GLN A 1 416 ? 2.143 25.297 -21.219 1 93.81 416 GLN A N 1
ATOM 3320 C CA . GLN A 1 416 ? 2.125 23.922 -21.688 1 93.81 416 GLN A CA 1
ATOM 3321 C C . GLN A 1 416 ? 1.987 22.938 -20.531 1 93.81 416 GLN A C 1
ATOM 3323 O O . GLN A 1 416 ? 1.266 21.938 -20.641 1 93.81 416 GLN A O 1
ATOM 3328 N N . SER A 1 417 ? 2.727 23.156 -19.484 1 91.94 417 SER A N 1
ATOM 3329 C CA . SER A 1 417 ? 2.654 22.297 -18.312 1 91.94 417 SER A CA 1
ATOM 3330 C C . SER A 1 417 ? 1.252 22.297 -17.703 1 91.94 417 SER A C 1
ATOM 3332 O O . SER A 1 417 ? 0.748 21.25 -17.297 1 91.94 417 SER A O 1
ATOM 3334 N N . MET A 1 418 ? 0.603 23.406 -17.656 1 92.19 418 MET A N 1
ATOM 3335 C CA . MET A 1 418 ? -0.754 23.516 -17.125 1 92.19 418 MET A CA 1
ATOM 3336 C C . MET A 1 418 ? -1.743 22.75 -18.016 1 92.19 418 MET A C 1
ATOM 3338 O O . MET A 1 418 ? -2.615 22.047 -17.5 1 92.19 418 MET A O 1
ATOM 3342 N N . ASN A 1 419 ? -1.577 22.938 -19.344 1 91.62 419 ASN A N 1
ATOM 3343 C CA . ASN A 1 419 ? -2.449 22.25 -20.281 1 91.62 419 ASN A CA 1
ATOM 3344 C C . ASN A 1 419 ? -2.326 20.734 -20.172 1 91.62 419 ASN A C 1
ATOM 3346 O O . ASN A 1 419 ? -3.336 20.031 -20.125 1 91.62 419 ASN A O 1
ATOM 3350 N N . THR A 1 420 ? -1.117 20.344 -20.188 1 89.31 420 THR A N 1
ATOM 3351 C CA . THR A 1 420 ? -0.859 18.906 -20.125 1 89.31 420 THR A CA 1
ATOM 3352 C C . THR A 1 420 ? -1.407 18.312 -18.828 1 89.31 420 THR A C 1
ATOM 3354 O O . THR A 1 420 ? -2.021 17.234 -18.844 1 89.31 420 THR A O 1
ATOM 3357 N N . GLU A 1 421 ? -1.143 18.922 -17.703 1 88.06 421 GLU A N 1
ATOM 3358 C CA . GLU A 1 421 ? -1.628 18.438 -16.406 1 88.06 421 GLU A CA 1
ATOM 3359 C C . GLU A 1 421 ? -3.152 18.391 -16.375 1 88.06 421 GLU A C 1
ATOM 3361 O O . GLU A 1 421 ? -3.736 17.438 -15.867 1 88.06 421 GLU A O 1
ATOM 3366 N N . SER A 1 422 ? -3.77 19.453 -16.828 1 90.44 422 SER A N 1
ATOM 3367 C CA . SER A 1 422 ? -5.227 19.547 -16.844 1 90.44 422 SER A CA 1
ATOM 3368 C C . SER A 1 422 ? -5.84 18.453 -17.703 1 90.44 422 SER A C 1
ATOM 3370 O O . SER A 1 422 ? -6.824 17.812 -17.328 1 90.44 422 SER A O 1
ATOM 3372 N N . GLU A 1 423 ? -5.277 18.266 -18.859 1 88.44 423 GLU A N 1
ATOM 3373 C CA . GLU A 1 423 ? -5.754 17.234 -19.766 1 88.44 423 GLU A CA 1
ATOM 3374 C C . GLU A 1 423 ? -5.594 15.844 -19.156 1 88.44 423 GLU A C 1
ATOM 3376 O O . GLU A 1 423 ? -6.508 15.016 -19.234 1 88.44 423 GLU A O 1
ATOM 3381 N N . GLN A 1 424 ? -4.441 15.602 -18.656 1 86.38 424 GLN A N 1
ATOM 3382 C CA . GLN A 1 424 ? -4.172 14.305 -18.047 1 86.38 424 GLN A CA 1
ATOM 3383 C C . GLN A 1 424 ? -5.117 14.031 -16.875 1 86.38 424 GLN A C 1
ATOM 3385 O O . GLN A 1 424 ? -5.598 12.906 -16.703 1 86.38 424 GLN A O 1
ATOM 3390 N N . GLN A 1 425 ? -5.367 14.984 -16.078 1 88.62 425 GLN A N 1
ATOM 3391 C CA . GLN A 1 425 ? -6.25 14.828 -14.93 1 88.62 425 GLN A CA 1
ATOM 3392 C C . GLN A 1 425 ? -7.684 14.547 -15.375 1 88.62 425 GLN A C 1
ATOM 3394 O O . GLN A 1 425 ? -8.367 13.711 -14.781 1 88.62 425 GLN A O 1
ATOM 3399 N N . THR A 1 426 ? -8.148 15.281 -16.391 1 91.75 426 THR A N 1
ATOM 3400 C CA . THR A 1 426 ? -9.508 15.117 -16.875 1 91.75 426 THR A CA 1
ATOM 3401 C C . THR A 1 426 ? -9.688 13.742 -17.516 1 91.75 426 THR A C 1
ATOM 3403 O O . THR A 1 426 ? -10.688 13.055 -17.266 1 91.75 426 THR A O 1
ATOM 3406 N N . GLU A 1 427 ? -8.727 13.359 -18.266 1 90.38 427 GLU A N 1
ATOM 3407 C CA . GLU A 1 427 ? -8.805 12.055 -18.922 1 90.38 427 GLU A CA 1
ATOM 3408 C C . GLU A 1 427 ? -8.727 10.93 -17.891 1 90.38 427 GLU A C 1
ATOM 3410 O O . GLU A 1 427 ? -9.414 9.914 -18.031 1 90.38 427 GLU A O 1
ATOM 3415 N N . ALA A 1 428 ? -7.863 11.086 -17.016 1 88.38 428 ALA A N 1
ATOM 3416 C CA . ALA A 1 428 ? -7.754 10.086 -15.961 1 88.38 428 ALA A CA 1
ATOM 3417 C C . ALA A 1 428 ? -9.07 9.953 -15.195 1 88.38 428 ALA A C 1
ATOM 3419 O O . ALA A 1 428 ? -9.469 8.852 -14.82 1 88.38 428 ALA A O 1
ATOM 3420 N N . LEU A 1 429 ? -9.734 11.031 -14.891 1 94.19 429 LEU A N 1
ATOM 3421 C CA . LEU A 1 429 ? -11.008 11.023 -14.18 1 94.19 429 LEU A CA 1
ATOM 3422 C C . LEU A 1 429 ? -12.078 10.328 -15.016 1 94.19 429 LEU A C 1
ATOM 3424 O O . LEU A 1 429 ? -12.828 9.492 -14.5 1 94.19 429 LEU A O 1
ATOM 3428 N N . LYS A 1 430 ? -12.148 10.695 -16.312 1 92.19 430 LYS A N 1
ATOM 3429 C CA . LYS A 1 430 ? -13.125 10.07 -17.203 1 92.19 430 LYS A CA 1
ATOM 3430 C C . LYS A 1 430 ? -12.953 8.555 -17.25 1 92.19 430 LYS A C 1
ATOM 3432 O O . LYS A 1 430 ? -13.922 7.805 -17.141 1 92.19 430 LYS A O 1
ATOM 3437 N N . ALA A 1 431 ? -11.734 8.156 -17.297 1 89 431 ALA A N 1
ATOM 3438 C CA . ALA A 1 431 ? -11.438 6.73 -17.312 1 89 431 ALA A CA 1
ATOM 3439 C C . ALA A 1 431 ? -11.773 6.078 -15.977 1 89 431 ALA A C 1
ATOM 3441 O O . ALA A 1 431 ? -12.305 4.965 -15.938 1 89 431 ALA A O 1
ATOM 3442 N N . ALA A 1 432 ? -11.469 6.727 -14.938 1 92.12 432 ALA A N 1
ATOM 3443 C CA . ALA A 1 432 ? -11.711 6.191 -13.594 1 92.12 432 ALA A CA 1
ATOM 3444 C C . ALA A 1 432 ? -13.203 6.016 -13.336 1 92.12 432 ALA A C 1
ATOM 3446 O O . ALA A 1 432 ? -13.617 5.082 -12.648 1 92.12 432 ALA A O 1
ATOM 3447 N N . MET A 1 433 ? -14.047 6.875 -13.844 1 93.38 433 MET A N 1
ATOM 3448 C CA . MET A 1 433 ? -15.484 6.875 -13.578 1 93.38 433 MET A CA 1
ATOM 3449 C C . MET A 1 433 ? -16.172 5.699 -14.266 1 93.38 433 MET A C 1
ATOM 3451 O O . MET A 1 433 ? -17.297 5.352 -13.93 1 93.38 433 MET A O 1
ATOM 3455 N N . GLN A 1 434 ? -15.461 5.023 -15.133 1 88.06 434 GLN A N 1
ATOM 3456 C CA . GLN A 1 434 ? -16.062 3.918 -15.875 1 88.06 434 GLN A CA 1
ATOM 3457 C C . GLN A 1 434 ? -16.109 2.648 -15.031 1 88.06 434 GLN A C 1
ATOM 3459 O O . GLN A 1 434 ? -16.844 1.718 -15.344 1 88.06 434 GLN A O 1
ATOM 3464 N N . GLN A 1 435 ? -15.336 2.609 -14.039 1 88.69 435 GLN A N 1
ATOM 3465 C CA . GLN A 1 435 ? -15.266 1.463 -13.141 1 88.69 435 GLN A CA 1
ATOM 3466 C C . GLN A 1 435 ? -15.211 1.91 -11.688 1 88.69 435 GLN A C 1
ATOM 3468 O O . GLN A 1 435 ? -14.383 2.746 -11.312 1 88.69 435 GLN A O 1
ATOM 3473 N N . ALA A 1 436 ? -16.016 1.292 -10.875 1 91.94 436 ALA A N 1
ATOM 3474 C CA . ALA A 1 436 ? -16.141 1.697 -9.477 1 91.94 436 ALA A CA 1
ATOM 3475 C C . ALA A 1 436 ? -14.797 1.57 -8.742 1 91.94 436 ALA A C 1
ATOM 3477 O O . ALA A 1 436 ? -14.422 2.453 -7.973 1 91.94 436 ALA A O 1
ATOM 3478 N N . GLU A 1 437 ? -14.094 0.423 -9 1 92.44 437 GLU A N 1
ATOM 3479 C CA . GLU A 1 437 ? -12.82 0.176 -8.336 1 92.44 437 GLU A CA 1
ATOM 3480 C C . GLU A 1 437 ? -11.781 1.229 -8.711 1 92.44 437 GLU A C 1
ATOM 3482 O O . GLU A 1 437 ? -11.062 1.737 -7.852 1 92.44 437 GLU A O 1
ATOM 3487 N N . SER A 1 438 ? -11.742 1.611 -10.008 1 92.81 438 SER A N 1
ATOM 3488 C CA . SER A 1 438 ? -10.812 2.625 -10.492 1 92.81 438 SER A CA 1
ATOM 3489 C C . SER A 1 438 ? -11.148 4.004 -9.93 1 92.81 438 SER A C 1
ATOM 3491 O O . SER A 1 438 ? -10.258 4.801 -9.641 1 92.81 438 SER A O 1
ATOM 3493 N N . PHE A 1 439 ? -12.453 4.254 -9.859 1 95.44 439 PHE A N 1
ATOM 3494 C CA . PHE A 1 439 ? -12.891 5.531 -9.305 1 95.44 439 PHE A CA 1
ATOM 3495 C C . PHE A 1 439 ? -12.492 5.648 -7.836 1 95.44 439 PHE A C 1
ATOM 3497 O O . PHE A 1 439 ? -12.062 6.711 -7.387 1 95.44 439 PHE A O 1
ATOM 3504 N N . ARG A 1 440 ? -12.648 4.531 -7.078 1 95.56 440 ARG A N 1
ATOM 3505 C CA . ARG A 1 440 ? -12.258 4.492 -5.672 1 95.56 440 ARG A CA 1
ATOM 3506 C C . ARG A 1 440 ? -10.766 4.789 -5.512 1 95.56 440 ARG A C 1
ATOM 3508 O O . ARG A 1 440 ? -10.367 5.488 -4.582 1 95.56 440 ARG A O 1
ATOM 3515 N N . LYS A 1 441 ? -9.953 4.23 -6.391 1 93.5 441 LYS A N 1
ATOM 3516 C CA . LYS A 1 441 ? -8.516 4.496 -6.418 1 93.5 441 LYS A CA 1
ATOM 3517 C C . LYS A 1 441 ? -8.234 5.961 -6.727 1 93.5 441 LYS A C 1
ATOM 3519 O O . LYS A 1 441 ? -7.395 6.586 -6.074 1 93.5 441 LYS A O 1
ATOM 3524 N N . TRP A 1 442 ? -8.93 6.555 -7.691 1 93.31 442 TRP A N 1
ATOM 3525 C CA . TRP A 1 442 ? -8.773 7.957 -8.078 1 93.31 442 TRP A CA 1
ATOM 3526 C C . TRP A 1 442 ? -9.047 8.875 -6.891 1 93.31 442 TRP A C 1
ATOM 3528 O O . TRP A 1 442 ? -8.312 9.844 -6.672 1 93.31 442 TRP A O 1
ATOM 3538 N N . ILE A 1 443 ? -10.109 8.57 -6.16 1 94 443 ILE A N 1
ATOM 3539 C CA . ILE A 1 443 ? -10.484 9.398 -5.016 1 94 443 ILE A CA 1
ATOM 3540 C C . ILE A 1 443 ? -9.336 9.438 -4.012 1 94 443 ILE A C 1
ATOM 3542 O O . ILE A 1 443 ? -8.992 10.508 -3.5 1 94 443 ILE A O 1
ATOM 3546 N N . ARG A 1 444 ? -8.766 8.273 -3.756 1 89.5 444 ARG A N 1
ATOM 3547 C CA . ARG A 1 444 ? -7.672 8.195 -2.795 1 89.5 444 ARG A CA 1
ATOM 3548 C C . ARG A 1 444 ? -6.477 9.023 -3.258 1 89.5 444 ARG A C 1
ATOM 3550 O O . ARG A 1 444 ? -5.777 9.625 -2.439 1 89.5 444 ARG A O 1
ATOM 3557 N N . GLU A 1 445 ? -6.27 9.039 -4.461 1 86.69 445 GLU A N 1
ATOM 3558 C CA . GLU A 1 445 ? -5.125 9.758 -5.027 1 86.69 445 GLU A CA 1
ATOM 3559 C C . GLU A 1 445 ? -5.312 11.266 -4.918 1 86.69 445 GLU A C 1
ATOM 3561 O O . GLU A 1 445 ? -4.34 12.023 -4.961 1 86.69 445 GLU A O 1
ATOM 3566 N N . GLN A 1 446 ? -6.578 11.742 -4.82 1 82.44 446 GLN A N 1
ATOM 3567 C CA . GLN A 1 446 ? -6.867 13.164 -4.707 1 82.44 446 GLN A CA 1
ATOM 3568 C C . GLN A 1 446 ? -6.531 13.688 -3.311 1 82.44 446 GLN A C 1
ATOM 3570 O O . GLN A 1 446 ? -6.34 14.883 -3.121 1 82.44 446 GLN A O 1
ATOM 3575 N N . SER A 1 447 ? -6.582 12.789 -2.369 1 70.06 447 SER A N 1
ATOM 3576 C CA . SER A 1 447 ? -6.336 13.25 -1.007 1 70.06 447 SER A CA 1
ATOM 3577 C C . SER A 1 447 ? -5.219 12.453 -0.345 1 70.06 447 SER A C 1
ATOM 3579 O O . SER A 1 447 ? -5.469 11.648 0.551 1 70.06 447 SER A O 1
ATOM 3581 N N . PRO A 1 448 ? -3.971 12.555 -0.938 1 55.66 448 PRO A N 1
ATOM 3582 C CA . PRO A 1 448 ? -2.943 11.703 -0.34 1 55.66 448 PRO A CA 1
ATOM 3583 C C . PRO A 1 448 ? -2.773 11.945 1.158 1 55.66 448 PRO A C 1
ATOM 3585 O O . PRO A 1 448 ? -2.311 11.055 1.882 1 55.66 448 PRO A O 1
ATOM 3588 N N . GLN A 1 449 ? -3.057 13.266 1.623 1 52.22 449 GLN A N 1
ATOM 3589 C CA . GLN A 1 449 ? -2.779 13.617 3.012 1 52.22 449 GLN A CA 1
ATOM 3590 C C . GLN A 1 449 ? -3.701 12.859 3.965 1 52.22 449 GLN A C 1
ATOM 3592 O O . GLN A 1 449 ? -3.445 12.797 5.168 1 52.22 449 GLN A O 1
ATOM 3597 N N . ASN A 1 450 ? -4.832 12.375 3.434 1 47 450 ASN A N 1
ATOM 3598 C CA . ASN A 1 450 ? -5.828 11.805 4.336 1 47 450 ASN A CA 1
ATOM 3599 C C . ASN A 1 450 ? -5.266 10.609 5.109 1 47 450 ASN A C 1
ATOM 3601 O O . ASN A 1 450 ? -5.836 10.203 6.121 1 47 450 ASN A O 1
ATOM 3605 N N . SER A 1 451 ? -4.191 9.914 4.477 1 44.75 451 SER A N 1
ATOM 3606 C CA . SER A 1 451 ? -3.643 8.766 5.184 1 44.75 451 SER A CA 1
ATOM 3607 C C . SER A 1 451 ? -3.16 9.156 6.578 1 44.75 451 SER A C 1
ATOM 3609 O O . SER A 1 451 ? -2.943 8.289 7.426 1 44.75 451 SER A O 1
ATOM 3611 N N . TYR A 1 452 ? -2.939 10.57 6.723 1 43.56 452 TYR A N 1
ATOM 3612 C CA . TYR A 1 452 ? -2.354 10.945 8.008 1 43.56 452 TYR A CA 1
ATOM 3613 C C . TYR A 1 452 ? -3.428 11.422 8.977 1 43.56 452 TYR A C 1
ATOM 3615 O O . TYR A 1 452 ? -3.115 11.93 10.055 1 43.56 452 TYR A O 1
ATOM 3623 N N . ARG A 1 453 ? -4.719 11.336 8.562 1 47.97 453 ARG A N 1
ATOM 3624 C CA . ARG A 1 453 ? -5.801 11.789 9.43 1 47.97 453 ARG A CA 1
ATOM 3625 C C . ARG A 1 453 ? -5.875 10.945 10.703 1 47.97 453 ARG A C 1
ATOM 3627 O O . ARG A 1 453 ? -6.469 9.867 10.703 1 47.97 453 ARG A O 1
ATOM 3634 N N . MET A 1 454 ? -4.855 10.969 11.461 1 49.72 454 MET A N 1
ATOM 3635 C CA . MET A 1 454 ? -4.789 10.266 12.742 1 49.72 454 MET A CA 1
ATOM 3636 C C . MET A 1 454 ? -5.957 10.656 13.641 1 49.72 454 MET A C 1
ATOM 3638 O O . MET A 1 454 ? -5.992 10.281 14.812 1 49.72 454 MET A O 1
ATOM 3642 N N . GLY A 1 455 ? -6.797 11.727 13.266 1 47.94 455 GLY A N 1
ATOM 3643 C CA . GLY A 1 455 ? -7.535 12.195 14.43 1 47.94 455 GLY A CA 1
ATOM 3644 C C . GLY A 1 455 ? -8.453 11.148 15.016 1 47.94 455 GLY A C 1
ATOM 3645 O O . GLY A 1 455 ? -8.672 11.109 16.234 1 47.94 455 GLY A O 1
ATOM 3646 N N . GLY A 1 456 ? -9.211 10.289 14.094 1 55.97 456 GLY A N 1
ATOM 3647 C CA . GLY A 1 456 ? -10.219 9.414 14.68 1 55.97 456 GLY A CA 1
ATOM 3648 C C . GLY A 1 456 ? -10.133 7.984 14.172 1 55.97 456 GLY A C 1
ATOM 3649 O O . GLY A 1 456 ? -9.5 7.723 13.141 1 55.97 456 GLY A O 1
ATOM 3650 N N . THR A 1 457 ? -10.438 7.008 15.125 1 65.5 457 THR A N 1
ATOM 3651 C CA . THR A 1 457 ? -10.453 5.57 14.875 1 65.5 457 THR A CA 1
ATOM 3652 C C . THR A 1 457 ? -11.586 5.203 13.914 1 65.5 457 THR A C 1
ATOM 3654 O O . THR A 1 457 ? -11.789 4.027 13.609 1 65.5 457 THR A O 1
ATOM 3657 N N . SER A 1 458 ? -12.359 6.336 13.406 1 78.56 458 SER A N 1
ATOM 3658 C CA . SER A 1 458 ? -13.453 6.066 12.469 1 78.56 458 SER A CA 1
ATOM 3659 C C . SER A 1 458 ? -13.625 7.215 11.484 1 78.56 458 SER A C 1
ATOM 3661 O O . SER A 1 458 ? -13.062 8.297 11.672 1 78.56 458 SER A O 1
ATOM 3663 N N . VAL A 1 459 ? -14.328 7.066 10.375 1 82.44 459 VAL A N 1
ATOM 3664 C CA . VAL A 1 459 ? -14.664 8.117 9.422 1 82.44 459 VAL A CA 1
ATOM 3665 C C . VAL A 1 459 ? -15.727 9.039 10.016 1 82.44 459 VAL A C 1
ATOM 3667 O O . VAL A 1 459 ? -16.812 8.586 10.375 1 82.44 459 VAL A O 1
ATOM 3670 N N . PRO A 1 460 ? -15.477 10.258 10.219 1 83.31 460 PRO A N 1
ATOM 3671 C CA . PRO A 1 460 ? -16.453 11.164 10.805 1 83.31 460 PRO A CA 1
ATOM 3672 C C . PRO A 1 460 ? -17.625 11.461 9.859 1 83.31 460 PRO A C 1
ATOM 3674 O O . PRO A 1 460 ? -17.422 11.648 8.664 1 83.31 460 PRO A O 1
ATOM 3677 N N . PHE A 1 461 ? -18.812 11.492 10.352 1 89.56 461 PHE A N 1
ATOM 3678 C CA . PHE A 1 461 ? -20.016 11.781 9.578 1 89.56 461 PHE A CA 1
ATOM 3679 C C . PHE A 1 461 ? -20.609 13.133 9.977 1 89.56 461 PHE A C 1
ATOM 3681 O O . PHE A 1 461 ? -20.469 13.562 11.125 1 89.56 461 PHE A O 1
ATOM 3688 N N . LEU A 1 462 ? -21.172 13.867 9.117 1 90.94 462 LEU A N 1
ATOM 3689 C CA . LEU A 1 462 ? -22.031 15.031 9.289 1 90.94 462 LEU A CA 1
ATOM 3690 C C . LEU A 1 462 ? -23.453 14.742 8.812 1 90.94 462 LEU A C 1
ATOM 3692 O O . LEU A 1 462 ? -23.734 14.844 7.617 1 90.94 462 LEU A O 1
ATOM 3696 N N . GLY A 1 463 ? -24.234 14.359 9.734 1 93.31 463 GLY A N 1
ATOM 3697 C CA . GLY A 1 463 ? -25.547 13.852 9.367 1 93.31 463 GLY A CA 1
ATOM 3698 C C . GLY A 1 463 ? -25.5 12.477 8.727 1 93.31 463 GLY A C 1
ATOM 3699 O O . GLY A 1 463 ? -24.906 11.555 9.281 1 93.31 463 GLY A O 1
ATOM 3700 N N . GLY A 1 464 ? -26.031 12.414 7.535 1 95.25 464 GLY A N 1
ATOM 3701 C CA . GLY A 1 464 ? -26.094 11.133 6.852 1 95.25 464 GLY A CA 1
ATOM 3702 C C . GLY A 1 464 ? -24.906 10.875 5.945 1 95.25 464 GLY A C 1
ATOM 3703 O O . GLY A 1 464 ? -24.75 9.773 5.41 1 95.25 464 GLY A O 1
ATOM 3704 N N . LEU A 1 465 ? -24.016 11.875 5.84 1 95.81 465 LEU A N 1
ATOM 3705 C CA . LEU A 1 465 ? -22.875 11.742 4.941 1 95.81 465 LEU A CA 1
ATOM 3706 C C . LEU A 1 465 ? -21.562 11.961 5.691 1 95.81 465 LEU A C 1
ATOM 3708 O O . LEU A 1 465 ? -21.547 12.641 6.719 1 95.81 465 LEU A O 1
ATOM 3712 N N . PRO A 1 466 ? -20.484 11.297 5.188 1 93.12 466 PRO A N 1
ATOM 3713 C CA . PRO A 1 466 ? -19.172 11.664 5.746 1 93.12 466 PRO A CA 1
ATOM 3714 C C . PRO A 1 466 ? -18.891 13.164 5.648 1 93.12 466 PRO A C 1
ATOM 3716 O O . PRO A 1 466 ? -19.469 13.852 4.805 1 93.12 466 PRO A O 1
ATOM 3719 N N . GLN A 1 467 ? -18.031 13.602 6.445 1 88.44 467 GLN A N 1
ATOM 3720 C CA . GLN A 1 467 ? -17.734 15.031 6.512 1 88.44 467 GLN A CA 1
ATOM 3721 C C . GLN A 1 467 ? -16.969 15.492 5.277 1 88.44 467 GLN A C 1
ATOM 3723 O O . GLN A 1 467 ? -17.234 16.562 4.73 1 88.44 467 GLN A O 1
ATOM 3728 N N . GLY A 1 468 ? -16.016 14.672 4.812 1 88.12 468 GLY A N 1
ATOM 3729 C CA . GLY A 1 468 ? -15.188 15.039 3.678 1 88.12 468 GLY A CA 1
ATOM 3730 C C . GLY A 1 468 ? -15.781 14.625 2.344 1 88.12 468 GLY A C 1
ATOM 3731 O O . GLY A 1 468 ? -16.391 13.562 2.236 1 88.12 468 GLY A O 1
ATOM 3732 N N . THR A 1 469 ? -15.633 15.477 1.285 1 91.44 469 THR A N 1
ATOM 3733 C CA . THR A 1 469 ? -16.172 15.203 -0.04 1 91.44 469 THR A CA 1
ATOM 3734 C C . THR A 1 469 ? -15.625 13.898 -0.596 1 91.44 469 THR A C 1
ATOM 3736 O O . THR A 1 469 ? -16.359 13.102 -1.182 1 91.44 469 THR A O 1
ATOM 3739 N N . GLU A 1 470 ? -14.352 13.703 -0.447 1 92.38 470 GLU A N 1
ATOM 3740 C CA . GLU A 1 470 ? -13.727 12.477 -0.933 1 92.38 470 GLU A CA 1
ATOM 3741 C C . GLU A 1 470 ? -14.297 11.25 -0.223 1 92.38 470 GLU A C 1
ATOM 3743 O O . GLU A 1 470 ? -14.547 10.227 -0.854 1 92.38 470 GLU A O 1
ATOM 3748 N N . ASP A 1 471 ? -14.531 11.398 1.055 1 92.5 471 ASP A N 1
ATOM 3749 C CA . ASP A 1 471 ? -15.094 10.297 1.831 1 92.5 471 ASP A CA 1
ATOM 3750 C C . ASP A 1 471 ? -16.531 10 1.398 1 92.5 471 ASP A C 1
ATOM 3752 O O . ASP A 1 471 ? -16.969 8.844 1.431 1 92.5 471 ASP A O 1
ATOM 3756 N N . ILE A 1 472 ? -17.25 11.047 1.062 1 96.25 472 ILE A N 1
ATOM 3757 C CA . ILE A 1 472 ? -18.625 10.852 0.582 1 96.25 472 ILE A CA 1
ATOM 3758 C C . ILE A 1 472 ? -18.609 10.008 -0.688 1 96.25 472 ILE A C 1
ATOM 3760 O O . ILE A 1 472 ? -19.359 9.039 -0.806 1 96.25 472 ILE A O 1
ATOM 3764 N N . MET A 1 473 ? -17.734 10.406 -1.604 1 96.62 473 MET A N 1
ATOM 3765 C CA . MET A 1 473 ? -17.656 9.695 -2.875 1 96.62 473 MET A CA 1
ATOM 3766 C C . MET A 1 473 ? -17.25 8.234 -2.66 1 96.62 473 MET A C 1
ATOM 3768 O O . MET A 1 473 ? -17.859 7.332 -3.24 1 96.62 473 MET A O 1
ATOM 3772 N N . SER A 1 474 ? -16.203 7.977 -1.809 1 95.5 474 SER A N 1
ATOM 3773 C CA . SER A 1 474 ? -15.781 6.621 -1.492 1 95.5 474 SER A CA 1
ATOM 3774 C C . SER A 1 474 ? -16.906 5.812 -0.873 1 95.5 474 SER A C 1
ATOM 3776 O O . SER A 1 474 ? -17.141 4.664 -1.251 1 95.5 474 SER A O 1
ATOM 3778 N N . PHE A 1 475 ? -17.609 6.492 0.073 1 96.56 475 PHE A N 1
ATOM 3779 C CA . PHE A 1 475 ? -18.719 5.883 0.819 1 96.56 475 PHE A CA 1
ATOM 3780 C C . PHE A 1 475 ? -19.828 5.438 -0.121 1 96.56 475 PHE A C 1
ATOM 3782 O O . PHE A 1 475 ? -20.312 4.309 -0.029 1 96.56 475 PHE A O 1
ATOM 3789 N N . LEU A 1 476 ? -20.172 6.23 -1.051 1 97.69 476 LEU A N 1
ATOM 3790 C CA . LEU A 1 476 ? -21.266 5.941 -1.97 1 97.69 476 LEU A CA 1
ATOM 3791 C C . LEU A 1 476 ? -20.875 4.844 -2.955 1 97.69 476 LEU A C 1
ATOM 3793 O O . LEU A 1 476 ? -21.641 3.922 -3.207 1 97.69 476 LEU A O 1
ATOM 3797 N N . VAL A 1 477 ? -19.688 4.918 -3.455 1 97 477 VAL A N 1
ATOM 3798 C CA . VAL A 1 477 ? -19.25 3.938 -4.438 1 97 477 VAL A CA 1
ATOM 3799 C C . VAL A 1 477 ? -19.078 2.574 -3.768 1 97 477 VAL A C 1
ATOM 3801 O O . VAL A 1 477 ? -19.391 1.542 -4.363 1 97 477 VAL A O 1
ATOM 3804 N N . ASP A 1 478 ? -18.562 2.586 -2.545 1 96.62 478 ASP A N 1
ATOM 3805 C CA . ASP A 1 478 ? -18.422 1.339 -1.8 1 96.62 478 ASP A CA 1
ATOM 3806 C C . ASP A 1 478 ? -19.781 0.672 -1.595 1 96.62 478 ASP A C 1
ATOM 3808 O O . ASP A 1 478 ? -19.859 -0.551 -1.464 1 96.62 478 ASP A O 1
ATOM 3812 N N . GLY A 1 479 ? -20.812 1.512 -1.517 1 96.69 479 GLY A N 1
ATOM 3813 C CA . GLY A 1 479 ? -22.172 1.007 -1.333 1 96.69 479 GLY A CA 1
ATOM 3814 C C . GLY A 1 479 ? -22.812 0.524 -2.621 1 96.69 479 GLY A C 1
ATOM 3815 O O . GLY A 1 479 ? -23.906 -0.046 -2.604 1 96.69 479 GLY A O 1
ATOM 3816 N N . GLY A 1 480 ? -22.172 0.822 -3.777 1 95.19 480 GLY A N 1
ATOM 3817 C CA . GLY A 1 480 ? -22.656 0.25 -5.02 1 95.19 480 GLY A CA 1
ATOM 3818 C C . GLY A 1 480 ? -23.156 1.294 -6.004 1 95.19 480 GLY A C 1
ATOM 3819 O O . GLY A 1 480 ? -23.531 0.964 -7.133 1 95.19 480 GLY A O 1
ATOM 3820 N N . PHE A 1 481 ? -23.141 2.572 -5.547 1 96.12 481 PHE A N 1
ATOM 3821 C CA . PHE A 1 481 ? -23.516 3.609 -6.5 1 96.12 481 PHE A CA 1
ATOM 3822 C C . PHE A 1 481 ? -22.469 3.734 -7.605 1 96.12 481 PHE A C 1
ATOM 3824 O O . PHE A 1 481 ? -21.266 3.672 -7.344 1 96.12 481 PHE A O 1
ATOM 3831 N N . GLN A 1 482 ? -22.953 3.848 -8.812 1 93.25 482 GLN A N 1
ATOM 3832 C CA . GLN A 1 482 ? -22.047 3.973 -9.953 1 93.25 482 GLN A CA 1
ATOM 3833 C C . GLN A 1 482 ? -21.797 5.438 -10.297 1 93.25 482 GLN A C 1
ATOM 3835 O O . GLN A 1 482 ? -22.734 6.238 -10.367 1 93.25 482 GLN A O 1
ATOM 3840 N N . PRO A 1 483 ? -20.547 5.746 -10.492 1 91.94 483 PRO A N 1
ATOM 3841 C CA . PRO A 1 483 ? -20.188 7.141 -10.75 1 91.94 483 PRO A CA 1
ATOM 3842 C C . PRO A 1 483 ? -20.844 7.695 -12.016 1 91.94 483 PRO A C 1
ATOM 3844 O O . PRO A 1 483 ? -21.141 8.891 -12.086 1 91.94 483 PRO A O 1
ATOM 3847 N N . THR A 1 484 ? -21.172 6.891 -12.977 1 91.75 484 THR A N 1
ATOM 3848 C CA . THR A 1 484 ? -21.703 7.375 -14.25 1 91.75 484 THR A CA 1
ATOM 3849 C C . THR A 1 484 ? -23.234 7.398 -14.211 1 91.75 484 THR A C 1
ATOM 3851 O O . THR A 1 484 ? -23.859 7.922 -15.125 1 91.75 484 THR A O 1
ATOM 3854 N N . GLN A 1 485 ? -23.875 6.926 -13.125 1 92.69 485 GLN A N 1
ATOM 3855 C CA . GLN A 1 485 ? -25.328 6.777 -13.125 1 92.69 485 GLN A CA 1
ATOM 3856 C C . GLN A 1 485 ? -25.969 7.703 -12.102 1 92.69 485 GLN A C 1
ATOM 3858 O O . GLN A 1 485 ? -27.141 8.062 -12.227 1 92.69 485 GLN A O 1
ATOM 3863 N N . LEU A 1 486 ? -25.25 8.047 -11.055 1 94.75 486 LEU A N 1
ATOM 3864 C CA . LEU A 1 486 ? -25.812 8.852 -9.977 1 94.75 486 LEU A CA 1
ATOM 3865 C C . LEU A 1 486 ? -25.453 10.32 -10.148 1 94.75 486 LEU A C 1
ATOM 3867 O O . LEU A 1 486 ? -24.281 10.688 -10.039 1 94.75 486 LEU A O 1
ATOM 3871 N N . LYS A 1 487 ? -26.375 11.164 -10.344 1 95 487 LYS A N 1
ATOM 3872 C CA . LYS A 1 487 ? -26.172 12.594 -10.57 1 95 487 LYS A CA 1
ATOM 3873 C C . LYS A 1 487 ? -25.5 13.25 -9.367 1 95 487 LYS A C 1
ATOM 3875 O O . LYS A 1 487 ? -24.656 14.141 -9.531 1 95 487 LYS A O 1
ATOM 3880 N N . PHE A 1 488 ? -25.906 12.891 -8.219 1 94.62 488 PHE A N 1
ATOM 3881 C CA . PHE A 1 488 ? -25.297 13.453 -7.016 1 94.62 488 PHE A CA 1
ATOM 3882 C C . PHE A 1 488 ? -23.781 13.281 -7.047 1 94.62 488 PHE A C 1
ATOM 3884 O O . PHE A 1 488 ? -23.031 14.195 -6.688 1 94.62 488 PHE A O 1
ATOM 3891 N N . LEU A 1 489 ? -23.312 12.07 -7.402 1 95.31 489 LEU A N 1
ATOM 3892 C CA . LEU A 1 489 ? -21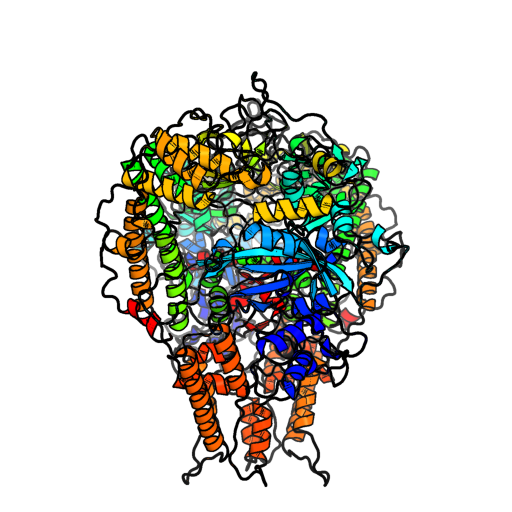.875 11.828 -7.535 1 95.31 489 LEU A CA 1
ATOM 3893 C C . LEU A 1 489 ? -21.266 12.734 -8.602 1 95.31 489 LEU A C 1
ATOM 3895 O O . LEU A 1 489 ? -20.141 13.211 -8.438 1 95.31 489 LEU A O 1
ATOM 3899 N N . HIS A 1 490 ? -22.016 12.992 -9.672 1 94.44 490 HIS A N 1
ATOM 3900 C CA . HIS A 1 490 ? -21.547 13.906 -10.711 1 94.44 490 HIS A CA 1
ATOM 3901 C C . HIS A 1 490 ? -21.312 15.305 -10.148 1 94.44 490 HIS A C 1
ATOM 3903 O O . HIS A 1 490 ? -20.297 15.93 -10.453 1 94.44 490 HIS A O 1
ATOM 3909 N N . ASP A 1 491 ? -22.188 15.656 -9.336 1 93.62 491 ASP A N 1
ATOM 3910 C CA . ASP A 1 491 ? -22.094 16.984 -8.75 1 93.62 491 ASP A CA 1
ATOM 3911 C C . ASP A 1 491 ? -20.875 17.094 -7.844 1 93.62 491 ASP A C 1
ATOM 3913 O O . ASP A 1 491 ? -20.172 18.125 -7.848 1 93.62 491 ASP A O 1
ATOM 3917 N N . LEU A 1 492 ? -20.703 16.078 -7.086 1 94.25 492 LEU A N 1
ATOM 3918 C CA . LEU A 1 492 ? -19.562 16.078 -6.172 1 94.25 492 LEU A CA 1
ATOM 3919 C C . LEU A 1 492 ? -18.25 16.109 -6.941 1 94.25 492 LEU A C 1
ATOM 3921 O O . LEU A 1 492 ? -17.328 16.844 -6.578 1 94.25 492 LEU A O 1
ATOM 3925 N N . VAL A 1 493 ? -18.141 15.305 -7.992 1 94.81 493 VAL A N 1
ATOM 3926 C CA . VAL A 1 493 ? -16.938 15.234 -8.828 1 94.81 493 VAL A CA 1
ATOM 3927 C C . VAL A 1 493 ? -16.688 16.594 -9.484 1 94.81 493 VAL A C 1
ATOM 3929 O O . VAL A 1 493 ? -15.57 17.094 -9.5 1 94.81 493 VAL A O 1
ATOM 3932 N N . PHE A 1 494 ? -17.75 17.109 -10.031 1 93.06 494 PHE A N 1
ATOM 3933 C CA . PHE A 1 494 ? -17.625 18.406 -10.711 1 93.06 494 PHE A CA 1
ATOM 3934 C C . PHE A 1 494 ? -17.219 19.5 -9.734 1 93.06 494 PHE A C 1
ATOM 3936 O O . PHE A 1 494 ? -16.359 20.328 -10.047 1 93.06 494 PHE A O 1
ATOM 3943 N N . GLN A 1 495 ? -17.797 19.484 -8.555 1 91.06 495 GLN A N 1
ATOM 3944 C CA . GLN A 1 495 ? -17.453 20.453 -7.531 1 91.06 495 GLN A CA 1
ATOM 3945 C C . GLN A 1 495 ? -15.984 20.328 -7.121 1 91.06 495 GLN A C 1
ATOM 3947 O O . GLN A 1 495 ? -15.297 21.344 -6.918 1 91.06 495 GLN A O 1
ATOM 3952 N N . LYS A 1 496 ? -15.594 19.109 -6.953 1 90.94 496 LYS A N 1
ATOM 3953 C CA . LYS A 1 496 ? -14.203 18.875 -6.582 1 90.94 496 LYS A CA 1
ATOM 3954 C C . LYS A 1 496 ? -13.25 19.406 -7.656 1 90.94 496 LYS A C 1
ATOM 3956 O O . LYS A 1 496 ? -12.25 20.047 -7.344 1 90.94 496 LYS A O 1
ATOM 3961 N N . MET A 1 497 ? -13.562 19.141 -8.906 1 91.88 497 MET A N 1
ATOM 3962 C CA . MET A 1 497 ? -12.719 19.578 -10.016 1 91.88 497 MET A CA 1
ATOM 3963 C C . MET A 1 497 ? -12.773 21.094 -10.172 1 91.88 497 MET A C 1
ATOM 3965 O O . MET A 1 497 ? -11.773 21.719 -10.531 1 91.88 497 MET A O 1
ATOM 3969 N N . LYS A 1 498 ? -13.898 21.656 -9.914 1 90.75 498 LYS A N 1
ATOM 3970 C CA . LYS A 1 498 ? -14.023 23.109 -9.938 1 90.75 498 LYS A CA 1
ATOM 3971 C C . LYS A 1 498 ? -13.188 23.75 -8.836 1 90.75 498 LYS A C 1
ATOM 3973 O O . LYS A 1 498 ? -12.523 24.766 -9.07 1 90.75 498 LYS A O 1
ATOM 3978 N N . GLN A 1 499 ? -13.258 23.141 -7.66 1 86.88 499 GLN A N 1
ATOM 3979 C CA . GLN A 1 499 ? -12.445 23.641 -6.559 1 86.88 499 GLN A CA 1
ATOM 3980 C C . GLN A 1 499 ? -10.961 23.578 -6.898 1 86.88 499 GLN A C 1
ATOM 3982 O O . GLN A 1 499 ? -10.211 24.516 -6.602 1 86.88 499 GLN A O 1
ATOM 3987 N N . LYS A 1 500 ? -10.539 22.516 -7.422 1 85.75 500 LYS A N 1
ATOM 3988 C CA . LYS A 1 500 ? -9.148 22.359 -7.859 1 85.75 500 LYS A CA 1
ATOM 3989 C C . LYS A 1 500 ? -8.797 23.406 -8.914 1 85.75 500 LYS A C 1
ATOM 3991 O O . LYS A 1 500 ? -7.707 23.984 -8.891 1 85.75 500 LYS A O 1
ATOM 3996 N N . GLY A 1 501 ? -9.758 23.609 -9.859 1 85.94 501 GLY A N 1
ATOM 3997 C CA . GLY A 1 501 ? -9.57 24.641 -10.867 1 85.94 501 GLY A CA 1
ATOM 3998 C C . GLY A 1 501 ? -9.461 26.031 -10.289 1 85.94 501 GLY A C 1
ATOM 3999 O O . GLY A 1 501 ? -8.617 26.828 -10.711 1 85.94 501 GLY A O 1
ATOM 4000 N N . ASP A 1 502 ? -10.297 26.281 -9.281 1 83.31 502 ASP A N 1
ATOM 4001 C CA . ASP A 1 502 ? -10.273 27.594 -8.625 1 83.31 502 ASP A CA 1
ATOM 4002 C C . ASP A 1 502 ? -8.953 27.812 -7.895 1 83.31 502 ASP A C 1
ATOM 4004 O O . ASP A 1 502 ? -8.414 28.922 -7.898 1 83.31 502 ASP A O 1
ATOM 4008 N N . SER A 1 503 ? -8.531 26.766 -7.336 1 79.5 503 SER A N 1
ATOM 4009 C CA . SER A 1 503 ? -7.23 26.859 -6.676 1 79.5 503 SER A CA 1
ATOM 4010 C C . SER A 1 503 ? -6.117 27.141 -7.684 1 79.5 503 SER A C 1
ATOM 4012 O O . SER A 1 503 ? -5.188 27.906 -7.398 1 79.5 503 SER A O 1
ATOM 4014 N N . THR A 1 504 ? -6.195 26.562 -8.75 1 81.56 504 THR A N 1
ATOM 4015 C CA . THR A 1 504 ? -5.223 26.781 -9.812 1 81.56 504 THR A CA 1
ATOM 4016 C C . THR A 1 504 ? -5.305 28.219 -10.32 1 81.56 504 THR A C 1
ATOM 4018 O O . THR A 1 504 ? -4.281 28.844 -10.586 1 81.56 504 THR A O 1
ATOM 4021 N N . LYS A 1 505 ? -6.496 28.781 -10.422 1 78.12 505 LYS A N 1
ATOM 4022 C CA . LYS A 1 505 ? -6.703 30.141 -10.898 1 78.12 505 LYS A CA 1
ATOM 4023 C C . LYS A 1 505 ? -6.227 31.156 -9.867 1 78.12 505 LYS A C 1
ATOM 4025 O O . LYS A 1 505 ? -5.621 32.188 -10.227 1 78.12 505 LYS A O 1
ATOM 4030 N N . GLN A 1 506 ? -6.488 30.734 -8.617 1 77.75 506 GLN A N 1
ATOM 4031 C CA . GLN A 1 506 ? -6.234 31.703 -7.559 1 77.75 506 GLN A CA 1
ATOM 4032 C C . GLN A 1 506 ? -4.789 31.625 -7.074 1 77.75 506 GLN A C 1
ATOM 4034 O O . GLN A 1 506 ? -4.148 32.656 -6.844 1 77.75 506 GLN A O 1
ATOM 4039 N N . ASP A 1 507 ? -4.312 30.469 -6.934 1 80.38 507 ASP A N 1
ATOM 4040 C CA . ASP A 1 507 ? -2.996 30.297 -6.328 1 80.38 507 ASP A CA 1
ATOM 4041 C C . ASP A 1 507 ? -1.953 29.938 -7.387 1 80.38 507 ASP A C 1
ATOM 4043 O O . ASP A 1 507 ? -0.753 29.922 -7.102 1 80.38 507 ASP A O 1
ATOM 4047 N N . LEU A 1 508 ? -2.377 29.875 -8.609 1 85.56 508 LEU A N 1
ATOM 4048 C CA . LEU A 1 508 ? -1.501 29.469 -9.703 1 85.56 508 LEU A CA 1
ATOM 4049 C C . LEU A 1 508 ? -0.636 28.281 -9.305 1 85.56 508 LEU A C 1
ATOM 4051 O O . LEU A 1 508 ? 0.593 28.359 -9.383 1 85.56 508 LEU A O 1
ATOM 4055 N N . LYS A 1 509 ? -1.197 27.266 -8.898 1 83.62 509 LYS A N 1
ATOM 4056 C CA . LYS A 1 509 ? -0.48 26.031 -8.594 1 83.62 509 LYS A CA 1
ATOM 4057 C C . LYS A 1 509 ? -0.13 25.266 -9.859 1 83.62 509 LYS A C 1
ATOM 4059 O O . LYS A 1 509 ? -0.897 24.406 -10.312 1 83.62 509 LYS A O 1
ATOM 4064 N N . ILE A 1 510 ? 1.025 25.594 -10.461 1 89.12 510 ILE A N 1
ATOM 4065 C CA . ILE A 1 510 ? 1.485 24.938 -11.688 1 89.12 510 ILE A CA 1
ATOM 4066 C C . ILE A 1 510 ? 2.352 23.734 -11.336 1 89.12 510 ILE A C 1
ATOM 4068 O O . ILE A 1 510 ? 3.465 23.891 -10.828 1 89.12 510 ILE A O 1
ATOM 4072 N N . ARG A 1 511 ? 1.871 22.578 -11.625 1 90.69 511 ARG A N 1
ATOM 4073 C CA . ARG A 1 511 ? 2.639 21.375 -11.359 1 90.69 511 ARG A CA 1
ATOM 4074 C C . ARG A 1 511 ? 3.711 21.156 -12.43 1 90.69 511 ARG A C 1
ATOM 4076 O O . ARG A 1 511 ? 3.42 21.188 -13.625 1 90.69 511 ARG A O 1
ATOM 4083 N N . ILE A 1 512 ? 4.914 21.094 -12.047 1 94.38 512 ILE A N 1
ATOM 4084 C CA . ILE A 1 512 ? 6.027 20.703 -12.906 1 94.38 512 ILE A CA 1
ATOM 4085 C C . ILE A 1 512 ? 6.438 19.266 -12.586 1 94.38 512 ILE A C 1
ATOM 4087 O O . ILE A 1 512 ? 7.102 19 -11.586 1 94.38 512 ILE A O 1
ATOM 4091 N N . PRO A 1 513 ? 6.102 18.297 -13.43 1 92 513 PRO A N 1
ATOM 4092 C CA . PRO A 1 513 ? 6.332 16.875 -13.125 1 92 513 PRO A CA 1
ATOM 4093 C C . PRO A 1 513 ? 7.789 16.578 -12.773 1 92 513 PRO A C 1
ATOM 4095 O O . PRO A 1 513 ? 8.062 15.805 -11.859 1 92 513 PRO A O 1
ATOM 4098 N N . ARG A 1 514 ? 8.734 17.25 -13.484 1 94.88 514 ARG A N 1
ATOM 4099 C CA . ARG A 1 514 ? 10.156 17 -13.266 1 94.88 514 ARG A CA 1
ATOM 4100 C C . ARG A 1 514 ? 10.734 17.969 -12.25 1 94.88 514 ARG A C 1
ATOM 4102 O O . ARG A 1 514 ? 11.742 18.625 -12.516 1 94.88 514 ARG A O 1
ATOM 4109 N N . SER A 1 515 ? 10.117 18 -11.133 1 96.12 515 SER A N 1
ATOM 4110 C CA . SER A 1 515 ? 10.539 18.812 -9.992 1 96.12 515 SER A CA 1
ATOM 4111 C C . SER A 1 515 ? 10.055 18.219 -8.68 1 96.12 515 SER A C 1
ATOM 4113 O O . SER A 1 515 ? 9.164 17.359 -8.672 1 96.12 515 SER A O 1
ATOM 4115 N N . THR A 1 516 ? 10.625 18.531 -7.586 1 96.12 516 THR A N 1
ATOM 4116 C CA . THR A 1 516 ? 10.211 18.062 -6.273 1 96.12 516 THR A CA 1
ATOM 4117 C C . THR A 1 516 ? 10.703 19 -5.176 1 96.12 516 THR A C 1
ATOM 4119 O O . THR A 1 516 ? 11.492 19.906 -5.438 1 96.12 516 THR A O 1
ATOM 4122 N N . TYR A 1 517 ? 10.094 18.969 -4.043 1 96.75 517 TYR A N 1
ATOM 4123 C CA . TYR A 1 517 ? 10.617 19.594 -2.84 1 96.75 517 TYR A CA 1
ATOM 4124 C C . TYR A 1 517 ? 11.359 18.594 -1.968 1 96.75 517 TYR A C 1
ATOM 4126 O O . TYR A 1 517 ? 10.883 17.484 -1.745 1 96.75 517 TYR A O 1
ATOM 4134 N N . ALA A 1 518 ? 12.531 18.891 -1.547 1 97.25 518 ALA A N 1
ATOM 4135 C CA . ALA A 1 518 ? 13.336 17.984 -0.717 1 97.25 518 ALA A CA 1
ATOM 4136 C C . ALA A 1 518 ? 14.039 18.766 0.394 1 97.25 518 ALA A C 1
ATOM 4138 O O . ALA A 1 518 ? 14.406 19.922 0.217 1 97.25 518 ALA A O 1
ATOM 4139 N N . TYR A 1 519 ? 14.289 18.109 1.549 1 98 519 TYR A N 1
ATOM 4140 C CA . TYR A 1 519 ? 15.109 18.688 2.607 1 98 519 TYR A CA 1
ATOM 4141 C C . TYR A 1 519 ? 16.547 18.875 2.145 1 98 519 TYR A C 1
ATOM 4143 O O . TYR A 1 519 ? 17.078 18.031 1.422 1 98 519 TYR A O 1
ATOM 4151 N N . ILE A 1 520 ? 17.141 19.953 2.521 1 98.06 520 ILE A N 1
ATOM 4152 C CA . ILE A 1 520 ? 18.531 20.188 2.178 1 98.06 520 ILE A CA 1
ATOM 4153 C C . ILE A 1 520 ? 19.422 19.844 3.369 1 98.06 520 ILE A C 1
ATOM 4155 O O . ILE A 1 520 ? 19.078 20.141 4.516 1 98.06 520 ILE A O 1
ATOM 4159 N N . LEU A 1 521 ? 20.5 19.156 3.146 1 98.06 521 LEU A N 1
ATOM 4160 C CA . LEU A 1 521 ? 21.484 18.812 4.164 1 98.06 521 LEU A CA 1
ATOM 4161 C C . LEU A 1 521 ? 22.891 19.047 3.652 1 98.06 521 LEU A C 1
ATOM 4163 O O . LEU A 1 521 ? 23.141 18.984 2.447 1 98.06 521 LEU A O 1
ATOM 4167 N N . PRO A 1 522 ? 23.844 19.422 4.523 1 97.75 522 PRO A N 1
ATOM 4168 C CA . PRO A 1 522 ? 25.234 19.609 4.117 1 97.75 522 PRO A CA 1
ATOM 4169 C C . PRO A 1 522 ? 26 18.281 3.984 1 97.75 522 PRO A C 1
ATOM 4171 O O . PRO A 1 522 ? 25.672 17.312 4.676 1 97.75 522 PRO A O 1
ATOM 4174 N N . ASP A 1 523 ? 26.922 18.266 3.129 1 97.44 523 ASP A N 1
ATOM 4175 C CA . ASP A 1 523 ? 27.812 17.109 2.961 1 97.44 523 ASP A CA 1
ATOM 4176 C C . ASP A 1 523 ? 28.844 17.047 4.078 1 97.44 523 ASP A C 1
ATOM 4178 O O . ASP A 1 523 ? 29.922 17.625 3.967 1 97.44 523 ASP A O 1
ATOM 4182 N N . PHE A 1 524 ? 28.641 16.25 5.047 1 96.81 524 PHE A N 1
ATOM 4183 C CA . PHE A 1 524 ? 29.547 16.125 6.188 1 96.81 524 PHE A CA 1
ATOM 4184 C C . PHE A 1 524 ? 30.781 15.328 5.809 1 96.81 524 PHE A C 1
ATOM 4186 O O . PHE A 1 524 ? 31.766 15.305 6.562 1 96.81 524 PHE A O 1
ATOM 4193 N N . TRP A 1 525 ? 30.875 14.727 4.637 1 95.62 525 TRP A N 1
ATOM 4194 C CA . TRP A 1 525 ? 31.953 13.812 4.27 1 95.62 525 TRP A CA 1
ATOM 4195 C C . TRP A 1 525 ? 32.844 14.438 3.201 1 95.62 525 TRP A C 1
ATOM 4197 O O . TRP A 1 525 ? 33.875 13.859 2.836 1 95.62 525 TRP A O 1
ATOM 4207 N N . GLY A 1 526 ? 32.438 15.562 2.666 1 94.06 526 GLY A N 1
ATOM 4208 C CA . GLY A 1 526 ? 33.281 16.312 1.747 1 94.06 526 GLY A CA 1
ATOM 4209 C C . GLY A 1 526 ? 33.375 15.688 0.371 1 94.06 526 GLY A C 1
ATOM 4210 O O . GLY A 1 526 ? 34.438 15.727 -0.263 1 94.06 526 GLY A O 1
ATOM 4211 N N . VAL A 1 527 ? 32.312 15.109 -0.097 1 95.31 527 VAL A N 1
ATOM 4212 C CA . VAL A 1 527 ? 32.312 14.383 -1.363 1 95.31 527 VAL A CA 1
ATOM 4213 C C . VAL A 1 527 ? 31.781 15.281 -2.473 1 95.31 527 VAL A C 1
ATOM 4215 O O . VAL A 1 527 ? 32.25 15.242 -3.605 1 95.31 527 VAL A O 1
ATOM 4218 N N . VAL A 1 528 ? 30.812 16.109 -2.227 1 97.12 528 VAL A N 1
ATOM 4219 C CA . VAL A 1 528 ? 30.141 16.938 -3.213 1 97.12 528 VAL A CA 1
ATOM 4220 C C . VAL A 1 528 ? 30.953 18.203 -3.484 1 97.12 528 VAL A C 1
ATOM 4222 O O . VAL A 1 528 ? 31.359 18.906 -2.553 1 97.12 528 VAL A O 1
ATOM 4225 N N . LYS A 1 529 ? 31.234 18.5 -4.727 1 95.88 529 LYS A N 1
ATOM 4226 C CA . LYS A 1 529 ? 32 19.672 -5.113 1 95.88 529 LYS A CA 1
ATOM 4227 C C . LYS A 1 529 ? 31.141 20.922 -5.113 1 95.88 529 LYS A C 1
ATOM 4229 O O . LYS A 1 529 ? 29.922 20.844 -5.172 1 95.88 529 LYS A O 1
ATOM 4234 N N . PRO A 1 530 ? 31.859 22.109 -4.988 1 93.94 530 PRO A N 1
ATOM 4235 C CA . PRO A 1 530 ? 31.078 23.344 -5.102 1 93.94 530 PRO A CA 1
ATOM 4236 C C . PRO A 1 530 ? 30.328 23.453 -6.422 1 93.94 530 PRO A C 1
ATOM 4238 O O . PRO A 1 530 ? 30.859 23.078 -7.473 1 93.94 530 PRO A O 1
ATOM 4241 N N . GLY A 1 531 ? 29.094 23.812 -6.391 1 94.19 531 GLY A N 1
ATOM 4242 C CA . GLY A 1 531 ? 28.281 23.922 -7.594 1 94.19 531 GLY A CA 1
ATOM 4243 C C . GLY A 1 531 ? 27.547 22.656 -7.938 1 94.19 531 GLY A C 1
ATOM 4244 O O . GLY A 1 531 ? 26.75 22.625 -8.883 1 94.19 531 GLY A O 1
ATOM 4245 N N . GLU A 1 532 ? 27.781 21.641 -7.09 1 96.69 532 GLU A N 1
ATOM 4246 C CA . GLU A 1 532 ? 27.125 20.359 -7.312 1 96.69 532 GLU A CA 1
ATOM 4247 C C . GLU A 1 532 ? 26.141 20.047 -6.188 1 96.69 532 GLU A C 1
ATOM 4249 O O . GLU A 1 532 ? 26.25 20.594 -5.086 1 96.69 532 GLU A O 1
ATOM 4254 N N . VAL A 1 533 ? 25.188 19.234 -6.523 1 98.06 533 VAL A N 1
ATOM 4255 C CA . VAL A 1 533 ? 24.281 18.688 -5.52 1 98.06 533 VAL A CA 1
ATOM 4256 C C . VAL A 1 533 ? 24.078 17.188 -5.766 1 98.06 533 VAL A C 1
ATOM 4258 O O . VAL A 1 533 ? 24.328 16.703 -6.871 1 98.06 533 VAL A O 1
ATOM 4261 N N . HIS A 1 534 ? 23.797 16.469 -4.727 1 97.81 534 HIS A N 1
ATOM 4262 C CA . HIS A 1 534 ? 23.516 15.039 -4.812 1 97.81 534 HIS A CA 1
ATOM 4263 C C . HIS A 1 534 ? 22.078 14.734 -4.375 1 97.81 534 HIS A C 1
ATOM 4265 O O . HIS A 1 534 ? 21.672 15.133 -3.281 1 97.81 534 HIS A O 1
ATOM 4271 N N . LEU A 1 535 ? 21.297 14.047 -5.238 1 96.62 535 LEU A N 1
ATOM 4272 C CA . LEU A 1 535 ? 19.953 13.633 -4.887 1 96.62 535 LEU A CA 1
ATOM 4273 C C . LEU A 1 535 ? 19.641 12.25 -5.461 1 96.62 535 LEU A C 1
ATOM 4275 O O . LEU A 1 535 ? 19.766 12.031 -6.668 1 96.62 535 LEU A O 1
ATOM 4279 N N . CYS A 1 536 ? 19.312 11.336 -4.539 1 92.81 536 CYS A N 1
ATOM 4280 C CA . CYS A 1 536 ? 18.859 9.992 -4.898 1 92.81 536 CYS A CA 1
ATOM 4281 C C . CYS A 1 536 ? 17.469 9.727 -4.355 1 92.81 536 CYS A C 1
ATOM 4283 O O . CYS A 1 536 ? 17.109 10.227 -3.291 1 92.81 536 CYS A O 1
ATOM 4285 N N . PHE A 1 537 ? 16.656 8.945 -5.121 1 91.88 537 PHE A N 1
ATOM 4286 C CA . PHE A 1 537 ? 15.297 8.625 -4.715 1 91.88 537 PHE A CA 1
ATOM 4287 C C . PHE A 1 537 ? 15.227 7.219 -4.129 1 91.88 537 PHE A C 1
ATOM 4289 O O . PHE A 1 537 ? 15.922 6.312 -4.594 1 91.88 537 PHE A O 1
ATOM 4296 N N . SER A 1 538 ? 14.477 7.043 -3.059 1 86.5 538 SER A N 1
ATOM 4297 C CA . SER A 1 538 ? 14.305 5.727 -2.453 1 86.5 538 SER A CA 1
ATOM 4298 C C . SER A 1 538 ? 13.438 4.824 -3.328 1 86.5 538 SER A C 1
ATOM 4300 O O . SER A 1 538 ? 13.68 3.617 -3.414 1 86.5 538 SER A O 1
ATOM 4302 N N . SER A 1 539 ? 12.406 5.398 -3.836 1 81.12 539 SER A N 1
ATOM 4303 C CA . SER A 1 539 ? 11.57 4.723 -4.82 1 81.12 539 SER A CA 1
ATOM 4304 C C . SER A 1 539 ? 11.695 5.371 -6.191 1 81.12 539 SER A C 1
ATOM 4306 O O . SER A 1 539 ? 12.125 6.52 -6.305 1 81.12 539 SER A O 1
ATOM 4308 N N . LYS A 1 540 ? 11.438 4.633 -7.242 1 81.69 540 LYS A N 1
ATOM 4309 C CA . LYS A 1 540 ? 11.5 5.203 -8.586 1 81.69 540 LYS A CA 1
ATOM 4310 C C . LYS A 1 540 ? 10.578 6.414 -8.711 1 81.69 540 LYS A C 1
ATOM 4312 O O . LYS A 1 540 ? 9.367 6.301 -8.516 1 81.69 540 LYS A O 1
ATOM 4317 N N . PHE A 1 541 ? 11.234 7.621 -8.883 1 87.56 541 PHE A N 1
ATOM 4318 C CA . PHE A 1 541 ? 10.477 8.859 -9.039 1 87.56 541 PHE A CA 1
ATOM 4319 C C . PHE A 1 541 ? 9.703 8.852 -10.352 1 87.56 541 PHE A C 1
ATOM 4321 O O . PHE A 1 541 ? 10.297 8.75 -11.422 1 87.56 541 PHE A O 1
ATOM 4328 N N . ASN A 1 542 ? 8.406 8.898 -10.281 1 82.19 542 ASN A N 1
ATOM 4329 C CA . ASN A 1 542 ? 7.527 8.844 -11.445 1 82.19 542 ASN A CA 1
ATOM 4330 C C . ASN A 1 542 ? 7.129 10.242 -11.914 1 82.19 542 ASN A C 1
ATOM 4332 O O . ASN A 1 542 ? 6.34 10.914 -11.25 1 82.19 542 ASN A O 1
ATOM 4336 N N . ASP A 1 543 ? 7.746 10.688 -12.977 1 79.69 543 ASP A N 1
ATOM 4337 C CA . ASP A 1 543 ? 7.402 12.008 -13.484 1 79.69 543 ASP A CA 1
ATOM 4338 C C . ASP A 1 543 ? 6.27 11.93 -14.5 1 79.69 543 ASP A C 1
ATOM 4340 O O . ASP A 1 543 ? 5.98 12.906 -15.195 1 79.69 543 ASP A O 1
ATOM 4344 N N . GLY A 1 544 ? 5.578 10.773 -14.57 1 68.88 544 GLY A N 1
ATOM 4345 C CA . GLY A 1 544 ? 4.492 10.562 -15.516 1 68.88 544 GLY A CA 1
ATOM 4346 C C . GLY A 1 544 ? 4.926 9.805 -16.75 1 68.88 544 GLY A C 1
ATOM 4347 O O . GLY A 1 544 ? 4.156 9.016 -17.297 1 68.88 544 GLY A O 1
ATOM 4348 N N . SER A 1 545 ? 6.113 10.07 -17.188 1 66.94 545 SER A N 1
ATOM 4349 C CA . SER A 1 545 ? 6.641 9.422 -18.375 1 66.94 545 SER A CA 1
ATOM 4350 C C . SER A 1 545 ? 7.77 8.461 -18.031 1 66.94 545 SER A C 1
ATOM 4352 O O . SER A 1 545 ? 7.762 7.301 -18.469 1 66.94 545 SER A O 1
ATOM 4354 N N . ASP A 1 546 ? 8.641 8.969 -17.172 1 76.44 546 ASP A N 1
ATOM 4355 C CA . ASP A 1 546 ? 9.82 8.18 -16.812 1 76.44 546 ASP A CA 1
ATOM 4356 C C . ASP A 1 546 ? 9.906 7.961 -15.312 1 76.44 546 ASP A C 1
ATOM 4358 O O . ASP A 1 546 ? 9.258 8.664 -14.531 1 76.44 546 ASP A O 1
ATOM 4362 N N . GLU A 1 547 ? 10.609 6.891 -14.992 1 84.94 547 GLU A N 1
ATOM 4363 C CA . GLU A 1 547 ? 10.938 6.605 -13.602 1 84.94 547 GLU A CA 1
ATOM 4364 C C . GLU A 1 547 ? 12.438 6.766 -13.344 1 84.94 547 GLU A C 1
ATOM 4366 O O . GLU A 1 547 ? 13.258 6.125 -14.008 1 84.94 547 GLU A O 1
ATOM 4371 N N . LEU A 1 548 ? 12.758 7.715 -12.422 1 85.94 548 LEU A N 1
ATOM 4372 C CA . LEU A 1 548 ? 14.156 8.023 -12.172 1 85.94 548 LEU A CA 1
ATOM 4373 C C . LEU A 1 548 ? 14.578 7.551 -10.781 1 85.94 548 LEU A C 1
ATOM 4375 O O . LEU A 1 548 ? 13.805 7.656 -9.828 1 85.94 548 LEU A O 1
ATOM 4379 N N . SER A 1 549 ? 15.812 7.066 -10.68 1 88.12 549 SER A N 1
ATOM 4380 C CA . SER A 1 549 ? 16.375 6.688 -9.391 1 88.12 549 SER A CA 1
ATOM 4381 C C . SER A 1 549 ? 17.266 7.793 -8.828 1 88.12 549 SER A C 1
ATOM 4383 O O . SER A 1 549 ? 17.562 7.812 -7.629 1 88.12 549 SER A O 1
ATOM 4385 N N . ASP A 1 550 ? 17.812 8.648 -9.656 1 91.62 550 ASP A N 1
ATOM 4386 C CA . ASP A 1 550 ? 18.641 9.789 -9.289 1 91.62 550 ASP A CA 1
ATOM 4387 C C . ASP A 1 550 ? 18.672 10.828 -10.414 1 91.62 550 ASP A C 1
ATOM 4389 O O . ASP A 1 550 ? 18.047 10.641 -11.461 1 91.62 550 ASP A O 1
ATOM 4393 N N . LEU A 1 551 ? 19.391 11.945 -10.227 1 93.88 551 LEU A N 1
ATOM 4394 C CA . LEU A 1 551 ? 19.453 13.031 -11.195 1 93.88 551 LEU A CA 1
ATOM 4395 C C . LEU A 1 551 ? 20.875 13.211 -11.727 1 93.88 551 LEU A C 1
ATOM 4397 O O . LEU A 1 551 ? 21.281 14.328 -12.039 1 93.88 551 LEU A O 1
ATOM 4401 N N . ASP A 1 552 ? 21.609 12.172 -11.844 1 93.25 552 ASP A N 1
ATOM 4402 C CA . ASP A 1 552 ? 23.016 12.234 -12.211 1 93.25 552 ASP A CA 1
ATOM 4403 C C . ASP A 1 552 ? 23.203 12.867 -13.586 1 93.25 552 ASP A C 1
ATOM 4405 O O . ASP A 1 552 ? 22.562 12.453 -14.555 1 93.25 552 ASP A O 1
ATOM 4409 N N . GLY A 1 553 ? 24.078 13.844 -13.625 1 92.56 553 GLY A N 1
ATOM 4410 C CA . GLY A 1 553 ? 24.484 14.43 -14.891 1 92.56 553 GLY A CA 1
ATOM 4411 C C . GLY A 1 553 ? 23.531 15.5 -15.383 1 92.56 553 GLY A C 1
ATOM 4412 O O . GLY A 1 553 ? 23.75 16.078 -16.453 1 92.56 553 GLY A O 1
ATOM 4413 N N . LEU A 1 554 ? 22.562 15.883 -14.664 1 95.12 554 LEU A N 1
ATOM 4414 C CA . LEU A 1 554 ? 21.578 16.875 -15.094 1 95.12 554 LEU A CA 1
ATOM 4415 C C . LEU A 1 554 ? 21.828 18.219 -14.414 1 95.12 554 LEU A C 1
ATOM 4417 O O . LEU A 1 554 ? 22.234 18.266 -13.25 1 95.12 554 LEU A O 1
ATOM 4421 N N . ASP A 1 555 ? 21.625 19.25 -15.164 1 97.38 555 ASP A N 1
ATOM 4422 C CA . ASP A 1 555 ? 21.516 20.562 -14.531 1 97.38 555 ASP A CA 1
ATOM 4423 C C . ASP A 1 555 ? 20.156 20.734 -13.852 1 97.38 555 ASP A C 1
ATOM 4425 O O . ASP A 1 555 ? 19.141 20.281 -14.375 1 97.38 555 ASP A O 1
ATOM 4429 N N . VAL A 1 556 ? 20.203 21.281 -12.695 1 98.12 556 VAL A N 1
ATOM 4430 C CA . VAL A 1 556 ? 18.953 21.453 -11.961 1 98.12 556 VAL A CA 1
ATOM 4431 C C . VAL A 1 556 ? 18.859 22.859 -11.406 1 98.12 556 VAL A C 1
ATOM 4433 O O . VAL A 1 556 ? 19.875 23.531 -11.203 1 98.12 556 VAL A O 1
ATOM 4436 N N . LEU A 1 557 ? 17.719 23.359 -11.25 1 98.12 557 LEU A N 1
ATOM 4437 C CA . LEU A 1 557 ? 17.453 24.609 -10.531 1 98.12 557 LEU A CA 1
ATOM 4438 C C . LEU A 1 557 ? 17.062 24.328 -9.086 1 98.12 557 LEU A C 1
ATOM 4440 O O . LEU A 1 557 ? 16.312 23.391 -8.812 1 98.12 557 LEU A O 1
ATOM 4444 N N . VAL A 1 558 ? 17.609 25.031 -8.188 1 97.75 558 VAL A N 1
ATOM 4445 C CA . VAL A 1 558 ? 17.234 24.938 -6.777 1 97.75 558 VAL A CA 1
ATOM 4446 C C . VAL A 1 558 ? 16.797 26.297 -6.258 1 97.75 558 VAL A C 1
ATOM 4448 O O . VAL A 1 558 ? 17.391 27.328 -6.617 1 97.75 558 VAL A O 1
ATOM 4451 N N . SER A 1 559 ? 15.727 26.297 -5.508 1 96.88 559 SER A N 1
ATOM 4452 C CA . SER A 1 559 ? 15.219 27.547 -4.941 1 96.88 559 SER A CA 1
ATOM 4453 C C . SER A 1 559 ? 14.453 27.297 -3.646 1 96.88 559 SER A C 1
ATOM 4455 O O . SER A 1 559 ? 13.969 26.188 -3.414 1 96.88 559 SER A O 1
ATOM 4457 N N . ARG A 1 560 ? 14.422 28.281 -2.812 1 95.19 560 ARG A N 1
ATOM 4458 C CA . ARG A 1 560 ? 13.688 28.25 -1.551 1 95.19 560 ARG A CA 1
ATOM 4459 C C . ARG A 1 560 ? 12.711 29.406 -1.447 1 95.19 560 ARG A C 1
ATOM 4461 O O . ARG A 1 560 ? 13.016 30.531 -1.864 1 95.19 560 ARG A O 1
ATOM 4468 N N . SER A 1 561 ? 11.523 29.172 -0.982 1 90.5 561 SER A N 1
ATOM 4469 C CA . SER A 1 561 ? 10.555 30.234 -0.739 1 90.5 561 SER A CA 1
ATOM 4470 C C . SER A 1 561 ? 10.742 30.844 0.645 1 90.5 561 SER A C 1
ATOM 4472 O O . SER A 1 561 ? 11.055 30.141 1.605 1 90.5 561 SER A O 1
ATOM 4474 N N . PRO A 1 562 ? 10.617 32.062 0.792 1 89.94 562 PRO A N 1
ATOM 4475 C CA . PRO A 1 562 ? 10.312 33.062 -0.226 1 89.94 562 PRO A CA 1
ATOM 4476 C C . PRO A 1 562 ? 11.531 33.469 -1.062 1 89.94 562 PRO A C 1
ATOM 4478 O O . PRO A 1 562 ? 12.664 33.281 -0.623 1 89.94 562 PRO A O 1
ATOM 4481 N N . ALA A 1 563 ? 11.336 33.875 -2.248 1 92.5 563 ALA A N 1
ATOM 4482 C CA . ALA A 1 563 ? 12.398 34.312 -3.143 1 92.5 563 ALA A CA 1
ATOM 4483 C C . ALA A 1 563 ? 12.203 35.781 -3.541 1 92.5 563 ALA A C 1
ATOM 4485 O O . ALA A 1 563 ? 11.164 36.125 -4.094 1 92.5 563 ALA A O 1
ATOM 4486 N N . HIS A 1 564 ? 13.219 36.625 -3.254 1 91.62 564 HIS A N 1
ATOM 4487 C CA . HIS A 1 564 ? 13.109 38.062 -3.525 1 91.62 564 HIS A CA 1
ATOM 4488 C C . HIS A 1 564 ? 14.234 38.531 -4.438 1 91.62 564 HIS A C 1
ATOM 4490 O O . HIS A 1 564 ? 14 39.312 -5.363 1 91.62 564 HIS A O 1
ATOM 4496 N N . LEU A 1 565 ? 15.414 38.031 -4.223 1 94.06 565 LEU A N 1
ATOM 4497 C CA . LEU A 1 565 ? 16.578 38.438 -5.008 1 94.06 565 LEU A CA 1
ATOM 4498 C C . LEU A 1 565 ? 16.656 37.656 -6.309 1 94.06 565 LEU A C 1
ATOM 4500 O O . LEU A 1 565 ? 16.219 36.5 -6.367 1 94.06 565 LEU A O 1
ATOM 4504 N N . PRO A 1 566 ? 17.203 38.219 -7.312 1 93.44 566 PRO A N 1
ATOM 4505 C CA . PRO A 1 566 ? 17.391 37.469 -8.562 1 93.44 566 PRO A CA 1
ATOM 4506 C C . PRO A 1 566 ? 18.297 36.25 -8.383 1 93.44 566 PRO A C 1
ATOM 4508 O O . PRO A 1 566 ? 18.266 35.312 -9.203 1 93.44 566 PRO A O 1
ATOM 4511 N N . SER A 1 567 ? 19.078 36.281 -7.312 1 94.31 567 SER A N 1
ATOM 4512 C CA . SER A 1 567 ? 20.016 35.188 -7.062 1 94.31 567 SER A CA 1
ATOM 4513 C C . SER A 1 567 ? 19.375 34.062 -6.238 1 94.31 567 SER A C 1
ATOM 4515 O O . SER A 1 567 ? 19.984 33.062 -5.965 1 94.31 567 SER A O 1
ATOM 4517 N N . ASP A 1 568 ? 18.109 34.219 -5.895 1 95.62 568 ASP A N 1
ATOM 4518 C CA . ASP A 1 568 ? 17.453 33.281 -4.992 1 95.62 568 ASP A CA 1
ATOM 4519 C C . ASP A 1 568 ? 17.125 31.969 -5.711 1 95.62 568 ASP A C 1
ATOM 4521 O O . ASP A 1 568 ? 16.625 31.016 -5.094 1 95.62 568 ASP A O 1
ATOM 4525 N N . VAL A 1 569 ? 17.328 31.875 -7.016 1 96.5 569 VAL A N 1
ATOM 4526 C CA . VAL A 1 569 ? 17.281 30.656 -7.805 1 96.5 569 VAL A CA 1
ATOM 4527 C C . VAL A 1 569 ? 18.672 30.375 -8.398 1 96.5 569 VAL A C 1
ATOM 4529 O O . VAL A 1 569 ? 19.297 31.266 -8.969 1 96.5 569 VAL A O 1
ATOM 4532 N N . GLN A 1 570 ? 19.094 29.203 -8.211 1 96.94 570 GLN A N 1
ATOM 4533 C CA . GLN A 1 570 ? 20.438 28.859 -8.68 1 96.94 570 GLN A CA 1
ATOM 4534 C C . GLN A 1 570 ? 20.422 27.625 -9.578 1 96.94 570 GLN A C 1
ATOM 4536 O O . GLN A 1 570 ? 19.672 26.688 -9.312 1 96.94 570 GLN A O 1
ATOM 4541 N N . LYS A 1 571 ? 21.094 27.734 -10.617 1 97.88 571 LYS A N 1
ATOM 4542 C CA . LYS A 1 571 ? 21.359 26.578 -11.469 1 97.88 571 LYS A CA 1
ATOM 4543 C C . LYS A 1 571 ? 22.625 25.859 -11.031 1 97.88 571 LYS A C 1
ATOM 4545 O O . LYS A 1 571 ? 23.688 26.453 -10.938 1 97.88 571 LYS A O 1
ATOM 4550 N N . VAL A 1 572 ? 22.5 24.594 -10.695 1 97.81 572 VAL A N 1
ATOM 4551 C CA . VAL A 1 572 ? 23.625 23.766 -10.25 1 97.81 572 VAL A CA 1
ATOM 4552 C C . VAL A 1 572 ? 23.609 22.422 -10.984 1 97.81 572 VAL A C 1
ATOM 4554 O O . VAL A 1 572 ? 22.703 22.156 -11.766 1 97.81 572 VAL A O 1
ATOM 4557 N N . ARG A 1 573 ? 24.688 21.703 -10.773 1 97.69 573 ARG A N 1
ATOM 4558 C CA . ARG A 1 573 ? 24.828 20.406 -11.438 1 97.69 573 ARG A CA 1
ATOM 4559 C C . ARG A 1 573 ? 24.547 19.266 -10.469 1 97.69 573 ARG A C 1
ATOM 4561 O O . ARG A 1 573 ? 25.156 19.172 -9.406 1 97.69 573 ARG A O 1
ATOM 4568 N N . ALA A 1 574 ? 23.578 18.391 -10.773 1 97.62 574 ALA A N 1
ATOM 4569 C CA . ALA A 1 574 ? 23.344 17.188 -9.977 1 97.62 574 ALA A CA 1
ATOM 4570 C C . ALA A 1 574 ? 24.328 16.094 -10.352 1 97.62 574 ALA A C 1
ATOM 4572 O O . ALA A 1 574 ? 24.422 15.711 -11.523 1 97.62 574 ALA A O 1
ATOM 4573 N N . THR A 1 575 ? 25.078 15.656 -9.453 1 97.06 575 THR A N 1
ATOM 4574 C CA . THR A 1 575 ? 26.062 14.609 -9.656 1 97.06 575 THR A CA 1
ATOM 4575 C C . THR A 1 575 ? 25.859 13.469 -8.664 1 97.06 575 THR A C 1
ATOM 4577 O O . THR A 1 575 ? 25.688 13.711 -7.461 1 97.06 575 THR A O 1
ATOM 4580 N N . TYR A 1 576 ? 25.844 12.25 -9.188 1 94.44 576 TYR A N 1
ATOM 4581 C CA . TYR A 1 576 ? 25.688 11.07 -8.344 1 94.44 576 TYR A CA 1
ATOM 4582 C C . TYR A 1 576 ? 27.016 10.672 -7.715 1 94.44 576 TYR A C 1
ATOM 4584 O O . TYR A 1 576 ? 27.984 10.406 -8.43 1 94.44 576 TYR A O 1
ATOM 4592 N N . HIS A 1 577 ? 27.062 10.664 -6.426 1 95.19 577 HIS A N 1
ATOM 4593 C CA . HIS A 1 577 ? 28.234 10.188 -5.68 1 95.19 577 HIS A CA 1
ATOM 4594 C C . HIS A 1 577 ? 27.938 8.859 -4.992 1 95.19 577 HIS A C 1
ATOM 4596 O O . HIS A 1 577 ? 27.156 8.812 -4.031 1 95.19 577 HIS A O 1
ATOM 4602 N N . PRO A 1 578 ? 28.547 7.754 -5.359 1 92 578 PRO A N 1
ATOM 4603 C CA . PRO A 1 578 ? 28.281 6.43 -4.797 1 92 578 PRO A CA 1
ATOM 4604 C C . PRO A 1 578 ? 28.422 6.395 -3.275 1 92 578 PRO A C 1
ATOM 4606 O O . PRO A 1 578 ? 27.75 5.617 -2.604 1 92 578 PRO A O 1
ATOM 4609 N N . GLU A 1 579 ? 29.281 7.246 -2.719 1 92.81 579 GLU A N 1
ATOM 4610 C CA . GLU A 1 579 ? 29.5 7.273 -1.275 1 92.81 579 GLU A CA 1
ATOM 4611 C C . GLU A 1 579 ? 28.25 7.711 -0.531 1 92.81 579 GLU A C 1
ATOM 4613 O O . GLU A 1 579 ? 28.031 7.328 0.621 1 92.81 579 GLU A O 1
ATOM 4618 N N . LEU A 1 580 ? 27.391 8.539 -1.192 1 94.81 580 LEU A N 1
ATOM 4619 C CA . LEU A 1 580 ? 26.219 9.125 -0.558 1 94.81 580 LEU A CA 1
ATOM 4620 C C . LEU A 1 580 ? 24.953 8.367 -0.96 1 94.81 580 LEU A C 1
ATOM 4622 O O . LEU A 1 580 ? 23.844 8.82 -0.684 1 94.81 580 LEU A O 1
ATOM 4626 N N . ARG A 1 581 ? 25.078 7.211 -1.604 1 90.31 581 ARG A N 1
ATOM 4627 C CA . ARG A 1 581 ? 23.984 6.504 -2.266 1 90.31 581 ARG A CA 1
ATOM 4628 C C . ARG A 1 581 ? 22.922 6.07 -1.258 1 90.31 581 ARG A C 1
ATOM 4630 O O . ARG A 1 581 ? 21.781 5.824 -1.628 1 90.31 581 ARG A O 1
ATOM 4637 N N . HIS A 1 582 ? 23.25 6 0.052 1 89.62 582 HIS A N 1
ATOM 4638 C CA . HIS A 1 582 ? 22.312 5.539 1.061 1 89.62 582 HIS A CA 1
ATOM 4639 C C . HIS A 1 582 ? 21.453 6.691 1.575 1 89.62 582 HIS A C 1
ATOM 4641 O O . HIS A 1 582 ? 20.438 6.469 2.23 1 89.62 582 HIS A O 1
ATOM 4647 N N . LEU A 1 583 ? 21.859 7.91 1.417 1 94.88 583 LEU A N 1
ATOM 4648 C CA . LEU A 1 583 ? 21.062 9.086 1.772 1 94.88 583 LEU A CA 1
ATOM 4649 C C . LEU A 1 583 ? 20.062 9.422 0.674 1 94.88 583 LEU A C 1
ATOM 4651 O O . LEU A 1 583 ? 20.375 10.148 -0.265 1 94.88 583 LEU A O 1
ATOM 4655 N N . ARG A 1 584 ? 18.906 8.953 0.909 1 93.12 584 ARG A N 1
ATOM 4656 C CA . ARG A 1 584 ? 17.891 9.047 -0.14 1 93.12 584 ARG A CA 1
ATOM 4657 C C . ARG A 1 584 ? 16.797 10.055 0.238 1 93.12 584 ARG A C 1
ATOM 4659 O O . ARG A 1 584 ? 16.578 10.32 1.421 1 93.12 584 ARG A O 1
ATOM 4666 N N . ASP A 1 585 ? 16.125 10.672 -0.726 1 95.5 585 ASP A N 1
ATOM 4667 C CA . ASP A 1 585 ? 14.977 11.555 -0.607 1 95.5 585 ASP A CA 1
ATOM 4668 C C . ASP A 1 585 ? 15.344 12.844 0.12 1 95.5 585 ASP A C 1
ATOM 4670 O O . ASP A 1 585 ? 14.508 13.445 0.8 1 95.5 585 ASP A O 1
ATOM 4674 N N . ILE A 1 586 ? 16.594 13.195 0.141 1 97.69 586 ILE A N 1
ATOM 4675 C CA . ILE A 1 586 ? 17.125 14.477 0.588 1 97.69 586 ILE A CA 1
ATOM 4676 C C . ILE A 1 586 ? 18.156 14.992 -0.414 1 97.69 586 ILE A C 1
ATOM 4678 O O . ILE A 1 586 ? 18.719 14.211 -1.177 1 97.69 586 ILE A O 1
ATOM 4682 N N . VAL A 1 587 ? 18.344 16.219 -0.488 1 98 587 VAL A N 1
ATOM 4683 C CA . VAL A 1 587 ? 19.359 16.781 -1.364 1 98 587 VAL A CA 1
ATOM 4684 C C . VAL A 1 587 ? 20.562 17.234 -0.537 1 98 587 VAL A C 1
ATOM 4686 O O . VAL A 1 587 ? 20.406 17.938 0.464 1 98 587 VAL A O 1
ATOM 4689 N N . ILE A 1 588 ? 21.734 16.844 -0.934 1 98.38 588 ILE A N 1
ATOM 4690 C CA . ILE A 1 588 ? 22.969 17.125 -0.205 1 98.38 588 ILE A CA 1
ATOM 4691 C C . ILE A 1 588 ? 23.75 18.234 -0.918 1 98.38 588 ILE A C 1
ATOM 4693 O O . ILE A 1 588 ? 24.031 18.125 -2.111 1 98.38 588 ILE A O 1
ATOM 4697 N N . PHE A 1 589 ? 24.047 19.297 -0.237 1 97.75 589 PHE A N 1
ATOM 4698 C CA . PHE A 1 589 ? 24.812 20.422 -0.742 1 97.75 589 PHE A CA 1
ATOM 4699 C C . PHE A 1 589 ? 26.281 20.328 -0.315 1 97.75 589 PHE A C 1
ATOM 4701 O O . PHE A 1 589 ? 26.594 19.703 0.7 1 97.75 589 PHE A O 1
ATOM 4708 N N . SER A 1 590 ? 27.141 20.984 -1.033 1 96.5 590 SER A N 1
ATOM 4709 C CA . SER A 1 590 ? 28.578 20.953 -0.781 1 96.5 590 SER A CA 1
ATOM 4710 C C . SER A 1 590 ? 28.938 21.766 0.454 1 96.5 590 SER A C 1
ATOM 4712 O O . SER A 1 590 ? 28.297 22.781 0.746 1 96.5 590 SER A O 1
ATOM 4714 N N . THR A 1 591 ? 29.953 21.344 1.171 1 95.69 591 THR A N 1
ATOM 4715 C CA . THR A 1 591 ? 30.516 22.109 2.279 1 95.69 591 THR A CA 1
ATOM 4716 C C . THR A 1 591 ? 31.891 22.641 1.921 1 95.69 591 THR A C 1
ATOM 4718 O O . THR A 1 591 ? 32.625 23.109 2.791 1 95.69 591 THR A O 1
ATOM 4721 N N . LYS A 1 592 ? 32.375 22.562 0.699 1 91.88 592 LYS A N 1
ATOM 4722 C CA . LYS A 1 592 ? 33.719 22.969 0.261 1 91.88 592 LYS A CA 1
ATOM 4723 C C . LYS A 1 592 ? 33.688 24.344 -0.383 1 91.88 592 LYS A C 1
ATOM 4725 O O . LYS A 1 592 ? 34.75 24.953 -0.575 1 91.88 592 LYS A O 1
ATOM 4730 N N . GLY A 1 593 ? 32.75 24.969 -0.648 1 87.12 593 GLY A N 1
ATOM 4731 C CA . GLY A 1 593 ? 32.656 26.25 -1.323 1 87.12 593 GLY A CA 1
ATOM 4732 C C . GLY A 1 593 ? 32.812 27.438 -0.378 1 87.12 593 GLY A C 1
ATOM 4733 O O . GLY A 1 593 ? 33.125 27.25 0.799 1 87.12 593 GLY A O 1
ATOM 4734 N N . ASP A 1 594 ? 32.75 28.625 -0.906 1 87.62 594 ASP A N 1
ATOM 4735 C CA . ASP A 1 594 ? 32.938 29.859 -0.155 1 87.62 594 ASP A CA 1
ATOM 4736 C C . ASP A 1 594 ? 31.703 30.188 0.673 1 87.62 594 ASP A C 1
ATOM 4738 O O . ASP A 1 594 ? 31.797 30.734 1.771 1 87.62 594 ASP A O 1
ATOM 4742 N N . VAL A 1 595 ? 30.609 29.891 0.11 1 90.5 595 VAL A N 1
ATOM 4743 C CA . VAL A 1 595 ? 29.328 30.141 0.771 1 90.5 595 VAL A CA 1
ATOM 4744 C C . VAL A 1 595 ? 28.438 28.922 0.66 1 90.5 595 VAL A C 1
ATOM 4746 O O . VAL A 1 595 ? 28.469 28.203 -0.344 1 90.5 595 VAL A O 1
ATOM 4749 N N . PRO A 1 596 ? 27.797 28.656 1.756 1 93.31 596 PRO A N 1
ATOM 4750 C CA . PRO A 1 596 ? 26.844 27.547 1.62 1 93.31 596 PRO A CA 1
ATOM 4751 C C . PRO A 1 596 ? 25.766 27.828 0.574 1 93.31 596 PRO A C 1
ATOM 4753 O O . PRO A 1 596 ? 25.234 28.938 0.515 1 93.31 596 PRO A O 1
ATOM 4756 N N . LEU A 1 597 ? 25.484 26.922 -0.245 1 94.69 597 LEU A N 1
ATOM 4757 C CA . LEU A 1 597 ? 24.469 27.078 -1.28 1 94.69 597 LEU A CA 1
ATOM 4758 C C . LEU A 1 597 ? 23.125 27.469 -0.671 1 94.69 597 LEU A C 1
ATOM 4760 O O . LEU A 1 597 ? 22.359 28.219 -1.272 1 94.69 597 LEU A O 1
ATOM 4764 N N . ALA A 1 598 ? 22.781 26.938 0.545 1 94.69 598 ALA A N 1
ATOM 4765 C CA . ALA A 1 598 ? 21.531 27.25 1.228 1 94.69 598 ALA A CA 1
ATOM 4766 C C . ALA A 1 598 ? 21.391 28.75 1.473 1 94.69 598 ALA A C 1
ATOM 4768 O O . ALA A 1 598 ? 20.297 29.312 1.343 1 94.69 598 ALA A O 1
ATOM 4769 N N . SER A 1 599 ? 22.469 29.422 1.817 1 92.44 599 SER A N 1
ATOM 4770 C CA . SER A 1 599 ? 22.453 30.844 2.117 1 92.44 599 SER A CA 1
ATOM 4771 C C . SER A 1 599 ? 22.188 31.672 0.863 1 92.44 599 SER A C 1
ATOM 4773 O O . SER A 1 599 ? 21.625 32.781 0.943 1 92.44 599 SER A O 1
ATOM 4775 N N . LEU A 1 600 ? 22.609 31.109 -0.299 1 92.88 600 LEU A N 1
ATOM 4776 C CA . LEU A 1 600 ? 22.375 31.797 -1.565 1 92.88 600 LEU A CA 1
ATOM 4777 C C . LEU A 1 600 ? 20.891 31.766 -1.928 1 92.88 600 LEU A C 1
ATOM 4779 O O . LEU A 1 600 ? 20.438 32.562 -2.764 1 92.88 600 LEU A O 1
ATOM 4783 N N . LEU A 1 601 ? 20.234 30.828 -1.344 1 94.94 601 LEU A N 1
ATOM 4784 C CA . LEU A 1 601 ? 18.797 30.672 -1.596 1 94.94 601 LEU A CA 1
ATOM 4785 C C . LEU A 1 601 ? 17.984 31.406 -0.54 1 94.94 601 LEU A C 1
ATOM 4787 O O . LEU A 1 601 ? 17.328 30.781 0.296 1 94.94 601 LEU A O 1
ATOM 4791 N N . SER A 1 602 ? 17.922 32.688 -0.596 1 91.44 602 SER A N 1
ATOM 4792 C CA . SER A 1 602 ? 17.141 33.562 0.269 1 91.44 602 SER A CA 1
ATOM 4793 C C . SER A 1 602 ? 17.547 33.406 1.729 1 91.44 602 SER A C 1
ATOM 4795 O O . SER A 1 602 ? 16.703 33.344 2.615 1 91.44 602 SER A O 1
ATOM 4797 N N . GLY A 1 603 ? 18.812 33.125 1.976 1 89.5 603 GLY A N 1
ATOM 4798 C CA . GLY A 1 603 ? 19.328 33.062 3.336 1 89.5 603 GLY A CA 1
ATOM 4799 C C . GLY A 1 603 ? 18.953 31.797 4.059 1 89.5 603 GLY A C 1
ATOM 4800 O O . GLY A 1 603 ? 18.875 31.766 5.289 1 89.5 603 GLY A O 1
ATOM 4801 N N . GLY A 1 604 ? 18.719 30.766 3.352 1 92.06 604 GLY A N 1
ATOM 4802 C CA . GLY A 1 604 ? 18.328 29.5 3.953 1 92.06 604 GLY A CA 1
ATOM 4803 C C . GLY A 1 604 ? 19.453 28.828 4.727 1 92.06 604 GLY A C 1
ATOM 4804 O O . GLY A 1 604 ? 20.594 29.297 4.695 1 92.06 604 GLY A O 1
ATOM 4805 N N . ASP A 1 605 ? 19.094 27.906 5.578 1 94.19 605 ASP A N 1
ATOM 4806 C CA . ASP A 1 605 ? 20.031 27.047 6.312 1 94.19 605 ASP A CA 1
ATOM 4807 C C . ASP A 1 605 ? 19.562 25.594 6.312 1 94.19 605 ASP A C 1
ATOM 4809 O O . ASP A 1 605 ? 18.781 25.188 5.457 1 94.19 605 ASP A O 1
ATOM 4813 N N . TYR A 1 606 ? 20.234 24.766 7.125 1 97.38 606 TYR A N 1
ATOM 4814 C CA . TYR A 1 606 ? 19.969 23.344 7.055 1 97.38 606 TYR A CA 1
ATOM 4815 C C . TYR A 1 606 ? 19.125 22.875 8.242 1 97.38 606 TYR A C 1
ATOM 4817 O O . TYR A 1 606 ? 19.266 21.75 8.703 1 97.38 606 TYR A O 1
ATOM 4825 N N . ASP A 1 607 ? 18.297 23.719 8.828 1 95.31 607 ASP A N 1
ATOM 4826 C CA . ASP A 1 607 ? 17.547 23.375 10.031 1 95.31 607 ASP A CA 1
ATOM 4827 C C . ASP A 1 607 ? 16.156 22.859 9.68 1 95.31 607 ASP A C 1
ATOM 4829 O O . ASP A 1 607 ? 15.227 22.953 10.484 1 95.31 607 ASP A O 1
ATOM 4833 N N . GLY A 1 608 ? 15.922 22.484 8.516 1 95.75 608 GLY A N 1
ATOM 4834 C CA . GLY A 1 608 ? 14.641 21.938 8.109 1 95.75 608 GLY A CA 1
ATOM 4835 C C . GLY A 1 608 ? 14.094 22.562 6.844 1 95.75 608 GLY A C 1
ATOM 4836 O O . GLY A 1 608 ? 12.953 22.297 6.449 1 95.75 608 GLY A O 1
ATOM 4837 N N . ASP A 1 609 ? 14.844 23.312 6.16 1 95.31 609 ASP A N 1
ATOM 4838 C CA . ASP A 1 609 ? 14.422 23.953 4.914 1 95.31 609 ASP A CA 1
ATOM 4839 C C . ASP A 1 609 ? 14.281 22.922 3.793 1 95.31 609 ASP A C 1
ATOM 4841 O O . ASP A 1 609 ? 15.07 21.969 3.711 1 95.31 609 ASP A O 1
ATOM 4845 N N . LYS A 1 610 ? 13.281 23.156 3.031 1 96.44 610 LYS A N 1
ATOM 4846 C CA . LYS A 1 610 ? 13.117 22.391 1.794 1 96.44 610 LYS A CA 1
ATOM 4847 C C . LYS A 1 610 ? 13.359 23.281 0.573 1 96.44 610 LYS A C 1
ATOM 4849 O O . LYS A 1 610 ? 13.094 24.484 0.605 1 96.44 610 LYS A O 1
ATOM 4854 N N . VAL A 1 611 ? 13.883 22.719 -0.4 1 97 611 VAL A N 1
ATOM 4855 C CA . VAL A 1 611 ? 14.125 23.469 -1.627 1 97 611 VAL A CA 1
ATOM 4856 C C . VAL A 1 611 ? 13.344 22.828 -2.779 1 97 611 VAL A C 1
ATOM 4858 O O . VAL A 1 611 ? 13.117 21.625 -2.795 1 97 611 VAL A O 1
ATOM 4861 N N . TRP A 1 612 ? 12.906 23.703 -3.637 1 96.81 612 TRP A N 1
ATOM 4862 C CA . TRP A 1 612 ? 12.352 23.281 -4.918 1 96.81 612 TRP A CA 1
ATOM 4863 C C . TRP A 1 612 ? 13.469 22.906 -5.891 1 96.81 612 TRP A C 1
ATOM 4865 O O . TRP A 1 612 ? 14.359 23.703 -6.164 1 96.81 612 TRP A O 1
ATOM 4875 N N . ILE A 1 613 ? 13.508 21.688 -6.328 1 97.56 613 ILE A N 1
ATOM 4876 C CA . ILE A 1 613 ? 14.484 21.219 -7.301 1 97.56 613 ILE A CA 1
ATOM 4877 C C . ILE A 1 613 ? 13.781 20.859 -8.609 1 97.56 613 ILE A C 1
ATOM 4879 O O . ILE A 1 613 ? 12.836 20.078 -8.617 1 97.56 613 ILE A O 1
ATOM 4883 N N . CYS A 1 614 ? 14.227 21.484 -9.695 1 97.75 614 CYS A N 1
ATOM 4884 C CA . CYS A 1 614 ? 13.617 21.266 -11 1 97.75 614 CYS A CA 1
ATOM 4885 C C . CYS A 1 614 ? 14.648 20.812 -12.023 1 97.75 614 CYS A C 1
ATOM 4887 O O . CYS A 1 614 ? 15.719 21.422 -12.133 1 97.75 614 CYS A O 1
ATOM 4889 N N . TRP A 1 615 ? 14.359 19.75 -12.781 1 96.81 615 TRP A N 1
ATOM 4890 C CA . TRP A 1 615 ? 15.289 19.281 -13.812 1 96.81 615 TRP A CA 1
ATOM 4891 C C . TRP A 1 615 ? 14.594 19.188 -15.164 1 96.81 615 TRP A C 1
ATOM 4893 O O . TRP A 1 615 ? 15.039 18.453 -16.047 1 96.81 615 TRP A O 1
ATOM 4903 N N . ASP A 1 616 ? 13.484 19.922 -15.297 1 95.5 616 ASP A N 1
ATOM 4904 C CA . ASP A 1 616 ? 12.875 20.047 -16.609 1 95.5 616 ASP A CA 1
ATOM 4905 C C . ASP A 1 616 ? 13.82 20.75 -17.594 1 95.5 616 ASP A C 1
ATOM 4907 O O . ASP A 1 616 ? 14.18 21.922 -17.391 1 95.5 616 ASP A O 1
ATOM 4911 N N . ALA A 1 617 ? 14.117 20.188 -18.656 1 94.12 617 ALA A N 1
ATOM 4912 C CA . ALA A 1 617 ? 15.148 20.672 -19.578 1 94.12 617 ALA A CA 1
ATOM 4913 C C . ALA A 1 617 ? 14.766 22.016 -20.172 1 94.12 617 ALA A C 1
ATOM 4915 O O . ALA A 1 617 ? 15.617 22.891 -20.359 1 94.12 617 ALA A O 1
ATOM 4916 N N . ASP A 1 618 ? 13.523 22.219 -20.453 1 95.75 618 ASP A N 1
ATOM 4917 C CA . ASP A 1 618 ? 13.062 23.453 -21.078 1 95.75 618 ASP A CA 1
ATOM 4918 C C . ASP A 1 618 ? 13.195 24.641 -20.125 1 95.75 618 ASP A C 1
ATOM 4920 O O . ASP A 1 618 ? 13.461 25.766 -20.547 1 95.75 618 ASP A O 1
ATOM 4924 N N . ILE A 1 619 ? 13.016 24.391 -18.828 1 97.12 619 ILE A N 1
ATOM 4925 C CA . ILE A 1 619 ? 13.102 25.453 -17.828 1 97.12 619 ILE A CA 1
ATOM 4926 C C . ILE A 1 619 ? 14.57 25.688 -17.469 1 97.12 619 ILE A C 1
ATOM 4928 O O . ILE A 1 619 ? 15.031 26.828 -17.453 1 97.12 619 ILE A O 1
ATOM 4932 N N . VAL A 1 620 ? 15.281 24.641 -17.281 1 98 620 VAL A N 1
ATOM 4933 C CA . VAL A 1 620 ? 16.641 24.703 -16.75 1 98 620 VAL A CA 1
ATOM 4934 C C . VAL A 1 620 ? 17.578 25.266 -17.828 1 98 620 VAL A C 1
ATOM 4936 O O . VAL A 1 620 ? 18.406 26.125 -17.531 1 98 620 VAL A O 1
ATOM 4939 N N . ASN A 1 621 ? 17.469 24.844 -19.094 1 97.19 621 ASN A N 1
ATOM 4940 C CA . ASN A 1 621 ? 18.344 25.312 -20.172 1 97.19 621 ASN A CA 1
ATOM 4941 C C . ASN A 1 621 ? 18.062 26.766 -20.531 1 97.19 621 ASN A C 1
ATOM 4943 O O . ASN A 1 621 ? 18.922 27.438 -21.078 1 97.19 621 ASN A O 1
ATOM 4947 N N . ASN A 1 622 ? 16.875 27.203 -20.188 1 97.88 622 ASN A N 1
ATOM 4948 C CA . ASN A 1 622 ? 16.453 28.578 -20.484 1 97.88 622 ASN A CA 1
ATOM 4949 C C . ASN A 1 622 ? 16.766 29.516 -19.328 1 97.88 622 ASN A C 1
ATOM 4951 O O . ASN A 1 622 ? 16.266 30.641 -19.297 1 97.88 622 ASN A O 1
ATOM 4955 N N . PHE A 1 623 ? 17.531 29.094 -18.344 1 98 623 PHE A N 1
ATOM 4956 C CA . PHE A 1 623 ? 17.797 29.891 -17.156 1 98 623 PHE A CA 1
ATOM 4957 C C . PHE A 1 623 ? 19.281 30.156 -17 1 98 623 PHE A C 1
ATOM 4959 O O . PHE A 1 623 ? 20.109 29.281 -17.281 1 98 623 PHE A O 1
ATOM 4966 N N . GLU A 1 624 ? 19.578 31.375 -16.516 1 96.94 624 GLU A N 1
ATOM 4967 C CA . GLU A 1 624 ? 20.953 31.75 -16.203 1 96.94 624 GLU A CA 1
ATOM 4968 C C . GLU A 1 624 ? 21.062 32.344 -14.797 1 96.94 624 GLU A C 1
ATOM 4970 O O . GLU A 1 624 ? 20.219 33.125 -14.383 1 96.94 624 GLU A O 1
ATOM 4975 N N . ASN A 1 625 ? 22.094 31.969 -14.102 1 96 625 ASN A N 1
ATOM 4976 C CA . ASN A 1 625 ? 22.297 32.406 -12.727 1 96 625 ASN A CA 1
ATOM 4977 C C . ASN A 1 625 ? 22.578 33.906 -12.664 1 96 625 ASN A C 1
ATOM 4979 O O . ASN A 1 625 ? 23.141 34.469 -13.602 1 96 625 ASN A O 1
ATOM 4983 N N . HIS A 1 626 ? 22.156 34.5 -11.594 1 94.06 626 HIS A N 1
ATOM 4984 C CA . HIS A 1 626 ? 22.562 35.875 -11.211 1 94.06 626 HIS A CA 1
ATOM 4985 C C . HIS A 1 626 ? 23.5 35.844 -10.008 1 94.06 626 HIS A C 1
ATOM 4987 O O . HIS A 1 626 ? 23.266 35.094 -9.047 1 94.06 626 HIS A O 1
ATOM 4993 N N . PRO A 1 627 ? 24.562 36.562 -10.07 1 91.69 627 PRO A N 1
ATOM 4994 C CA . PRO A 1 627 ? 25.422 36.656 -8.883 1 91.69 627 PRO A CA 1
ATOM 4995 C C . PRO A 1 627 ? 24.719 37.281 -7.68 1 91.69 627 PRO A C 1
ATOM 4997 O O . PRO A 1 627 ? 23.797 38.062 -7.852 1 91.69 627 PRO A O 1
ATOM 5000 N N . LEU A 1 628 ? 25.109 36.906 -6.512 1 91.81 628 LEU A N 1
ATOM 5001 C CA . LEU A 1 628 ? 24.516 37.5 -5.305 1 91.81 628 LEU A CA 1
ATOM 5002 C C . LEU A 1 628 ? 24.766 39 -5.25 1 91.81 628 LEU A C 1
ATOM 5004 O O . LEU A 1 628 ? 25.906 39.438 -5.254 1 91.81 628 LEU A O 1
ATOM 5008 N N . PRO A 1 629 ? 23.688 39.719 -5.211 1 93.12 629 PRO A N 1
ATOM 5009 C CA . PRO A 1 629 ? 23.875 41.156 -5.109 1 93.12 629 PRO A CA 1
ATOM 5010 C C . PRO A 1 629 ? 24.484 41.594 -3.771 1 93.12 629 PRO A C 1
ATOM 5012 O O . PRO A 1 629 ? 24.156 41 -2.732 1 93.12 629 PRO A O 1
ATOM 5015 N N . PRO A 1 630 ? 25.219 42.656 -3.789 1 91.5 630 PRO A N 1
ATOM 5016 C CA . PRO A 1 630 ? 25.797 43.125 -2.523 1 91.5 630 PRO A CA 1
ATOM 5017 C C . PRO A 1 630 ? 24.734 43.625 -1.555 1 91.5 630 PRO A C 1
ATOM 5019 O O . PRO A 1 630 ? 23.766 44.281 -1.977 1 91.5 630 PRO A O 1
ATOM 5022 N N . LYS A 1 631 ? 24.906 43.406 -0.332 1 91.94 631 LYS A N 1
ATOM 5023 C CA . LYS A 1 631 ? 23.969 43.875 0.698 1 91.94 631 LYS A CA 1
ATOM 5024 C C . LYS A 1 631 ? 24.219 45.312 1.077 1 91.94 631 LYS A C 1
ATOM 5026 O O . LYS A 1 631 ? 25.344 45.688 1.437 1 91.94 631 LYS A O 1
ATOM 5031 N N . PRO A 1 632 ? 23.172 46.094 1.113 1 93 632 PRO A N 1
ATOM 5032 C CA . PRO A 1 632 ? 23.328 47.5 1.521 1 93 632 PRO A CA 1
ATOM 5033 C C . PRO A 1 632 ? 23.453 47.656 3.033 1 93 632 PRO A C 1
ATOM 5035 O O . PRO A 1 632 ? 23.125 46.75 3.787 1 93 632 PRO A O 1
ATOM 5038 N N . ASP A 1 633 ? 23.875 48.844 3.451 1 92.12 633 ASP A N 1
ATOM 5039 C CA . ASP A 1 633 ? 23.953 49.188 4.871 1 92.12 633 ASP A CA 1
ATOM 5040 C C . ASP A 1 633 ? 22.609 49.719 5.371 1 92.12 633 ASP A C 1
ATOM 5042 O O . ASP A 1 633 ? 22.125 50.75 4.883 1 92.12 633 ASP A O 1
ATOM 5046 N N . PHE A 1 634 ? 22.078 49.125 6.316 1 92.94 634 PHE A N 1
ATOM 5047 C CA . PHE A 1 634 ? 20.766 49.531 6.801 1 92.94 634 PHE A CA 1
ATOM 5048 C C . PHE A 1 634 ? 20.859 50.188 8.172 1 92.94 634 PHE A C 1
ATOM 5050 O O . PHE A 1 634 ? 19.844 50.469 8.812 1 92.94 634 PHE A O 1
ATOM 5057 N N . SER A 1 635 ? 22.016 50.5 8.68 1 90.31 635 SER A N 1
ATOM 5058 C CA . SER A 1 635 ? 22.266 51.031 10.016 1 90.31 635 SER A CA 1
ATOM 5059 C C . SER A 1 635 ? 21.484 52.312 10.258 1 90.31 635 SER A C 1
ATOM 5061 O O . SER A 1 635 ? 21.031 52.594 11.375 1 90.31 635 SER A O 1
ATOM 5063 N N . PRO A 1 636 ? 21.281 53.125 9.18 1 90.75 636 PRO A N 1
ATOM 5064 C CA . PRO A 1 636 ? 20.531 54.344 9.414 1 90.75 636 PRO A CA 1
ATOM 5065 C C . PRO A 1 636 ? 19.047 54.094 9.656 1 90.75 636 PRO A C 1
ATOM 5067 O O . PRO A 1 636 ? 18.344 54.969 10.18 1 90.75 636 PRO A O 1
ATOM 5070 N N . TYR A 1 637 ? 18.562 52.969 9.289 1 92.5 637 TYR A N 1
ATOM 5071 C CA . TYR A 1 637 ? 17.125 52.75 9.32 1 92.5 637 TYR A CA 1
ATOM 5072 C C . TYR A 1 637 ? 16.766 51.719 10.383 1 92.5 637 TYR A C 1
ATOM 5074 O O . TYR A 1 637 ? 15.625 51.688 10.867 1 92.5 637 TYR A O 1
ATOM 5082 N N . LEU A 1 638 ? 17.609 50.812 10.68 1 93.06 638 LEU A N 1
ATOM 5083 C CA . LEU A 1 638 ? 17.328 49.719 11.602 1 93.06 638 LEU A CA 1
ATOM 5084 C C . LEU A 1 638 ? 18.062 49.906 12.93 1 93.06 638 LEU A C 1
ATOM 5086 O O . LEU A 1 638 ? 19.281 50.156 12.938 1 93.06 638 LEU A O 1
ATOM 5090 N N . ALA A 1 639 ? 17.312 49.938 13.984 1 91.38 639 ALA A N 1
ATOM 5091 C CA . ALA A 1 639 ? 17.906 49.906 15.32 1 91.38 639 ALA A CA 1
ATOM 5092 C C . ALA A 1 639 ? 17.75 48.531 15.953 1 91.38 639 ALA A C 1
ATOM 5094 O O . ALA A 1 639 ? 16.875 47.75 15.547 1 91.38 639 ALA A O 1
ATOM 5095 N N . LYS A 1 640 ? 18.641 48.156 16.797 1 91.88 640 LYS A N 1
ATOM 5096 C CA . LYS A 1 640 ? 18.578 46.844 17.469 1 91.88 640 LYS A CA 1
ATOM 5097 C C . LYS A 1 640 ? 18.656 47 18.984 1 91.88 640 LYS A C 1
ATOM 5099 O O . LYS A 1 640 ? 19.438 47.812 19.484 1 91.88 640 LYS A O 1
ATOM 5104 N N . ASP A 1 641 ? 17.703 46.375 19.578 1 92.25 641 ASP A N 1
ATOM 5105 C CA . ASP A 1 641 ? 17.812 46.219 21.031 1 92.25 641 ASP A CA 1
ATOM 5106 C C . ASP A 1 641 ? 18.781 45.094 21.391 1 92.25 641 ASP A C 1
ATOM 5108 O O . ASP A 1 641 ? 18.469 43.906 21.188 1 92.25 641 ASP A O 1
ATOM 5112 N N . ARG A 1 642 ? 19.922 45.438 21.984 1 90.56 642 ARG A N 1
ATOM 5113 C CA . ARG A 1 642 ? 20.984 44.469 22.266 1 90.56 642 ARG A CA 1
ATOM 5114 C C . ARG A 1 642 ? 21.109 44.219 23.766 1 90.56 642 ARG A C 1
ATOM 5116 O O . ARG A 1 642 ? 22.094 43.625 24.203 1 90.56 642 ARG A O 1
ATOM 5123 N N . ALA A 1 643 ? 20.125 44.656 24.5 1 94.19 643 ALA A N 1
ATOM 5124 C CA . ALA A 1 643 ? 20.203 44.469 25.938 1 94.19 643 ALA A CA 1
ATOM 5125 C C . ALA A 1 643 ? 20.203 42.969 26.297 1 94.19 643 ALA A C 1
ATOM 5127 O O . ALA A 1 643 ? 19.453 42.188 25.703 1 94.19 643 ALA A O 1
ATOM 5128 N N . THR A 1 644 ? 21.125 42.656 27.219 1 95.69 644 THR A N 1
ATOM 5129 C CA . THR A 1 644 ? 21.219 41.281 27.672 1 95.69 644 THR A CA 1
ATOM 5130 C C . THR A 1 644 ? 20.391 41.062 28.938 1 95.69 644 THR A C 1
ATOM 5132 O O . THR A 1 644 ? 19.938 42.031 29.562 1 95.69 644 THR A O 1
ATOM 5135 N N . LEU A 1 645 ? 20.172 39.844 29.25 1 95.88 645 LEU A N 1
ATOM 5136 C CA . LEU A 1 645 ? 19.484 39.531 30.484 1 95.88 645 LEU A CA 1
ATOM 5137 C C . LEU A 1 645 ? 20.25 40.031 31.703 1 95.88 645 LEU A C 1
ATOM 5139 O O . LEU A 1 645 ? 19.656 40.5 32.688 1 95.88 645 LEU A O 1
ATOM 5143 N N . ARG A 1 646 ? 21.531 39.969 31.625 1 95.25 646 ARG A N 1
ATOM 5144 C CA . ARG A 1 646 ? 22.391 40.438 32.688 1 95.25 646 ARG A CA 1
ATOM 5145 C C . ARG A 1 646 ? 22.219 41.969 32.875 1 95.25 646 ARG A C 1
ATOM 5147 O O . ARG A 1 646 ? 22.25 42.469 34 1 95.25 646 ARG A O 1
ATOM 5154 N N . ASP A 1 647 ? 22.078 42.625 31.797 1 95.81 647 ASP A N 1
ATOM 5155 C CA . ASP A 1 647 ? 21.828 44.062 31.875 1 95.81 647 ASP A CA 1
ATOM 5156 C C . ASP A 1 647 ? 20.562 44.375 32.688 1 95.81 647 ASP A C 1
ATOM 5158 O O . ASP A 1 647 ? 20.547 45.281 33.5 1 95.81 647 ASP A O 1
ATOM 5162 N N . LEU A 1 648 ? 19.594 43.625 32.438 1 95.81 648 LEU A N 1
ATOM 5163 C CA . LEU A 1 648 ? 18.328 43.812 33.125 1 95.81 648 LEU A CA 1
ATOM 5164 C C . LEU A 1 648 ? 18.453 43.406 34.594 1 95.81 648 LEU A C 1
ATOM 5166 O O . LEU A 1 648 ? 17.828 44.031 35.469 1 95.81 648 LEU A O 1
ATOM 5170 N N . GLN A 1 649 ? 19.219 42.375 34.812 1 94.44 649 GLN A N 1
ATOM 5171 C CA . GLN A 1 649 ? 19.453 41.938 36.188 1 94.44 649 GLN A CA 1
ATOM 5172 C C . GLN A 1 649 ? 20.156 43.031 37 1 94.44 649 GLN A C 1
ATOM 5174 O O . GLN A 1 649 ? 19.828 43.25 38.156 1 94.44 649 GLN A O 1
ATOM 5179 N N . VAL A 1 650 ? 21.062 43.688 36.406 1 94.94 650 VAL A N 1
ATOM 5180 C CA . VAL A 1 650 ? 21.844 44.719 37.062 1 94.94 650 VAL A CA 1
ATOM 5181 C C . VAL A 1 650 ? 20.953 45.969 37.281 1 94.94 650 VAL A C 1
ATOM 5183 O O . VAL A 1 650 ? 21.016 46.594 38.344 1 94.94 650 VAL A O 1
ATOM 5186 N N . GLU A 1 651 ? 20.203 46.188 36.344 1 94.88 651 GLU A N 1
ATOM 5187 C CA . GLU A 1 651 ? 19.391 47.406 36.406 1 94.88 651 GLU A CA 1
ATOM 5188 C C . GLU A 1 651 ? 18.219 47.25 37.344 1 94.88 651 GLU A C 1
ATOM 5190 O O . GLU A 1 651 ? 17.828 48.188 38.031 1 94.88 651 GLU A O 1
ATOM 5195 N N . HIS A 1 652 ? 17.594 46.094 37.375 1 93.56 652 HIS A N 1
ATOM 5196 C CA . HIS A 1 652 ? 16.328 45.969 38.094 1 93.56 652 HIS A CA 1
ATOM 5197 C C . HIS A 1 652 ? 16.469 45.031 39.281 1 93.56 652 HIS A C 1
ATOM 5199 O O . HIS A 1 652 ? 15.547 44.875 40.062 1 93.56 652 HIS A O 1
ATOM 5205 N N . GLY A 1 653 ? 17.531 44.344 39.438 1 90.44 653 GLY A N 1
ATOM 5206 C CA . GLY A 1 653 ? 17.797 43.469 40.594 1 90.44 653 GLY A CA 1
ATOM 5207 C C . GLY A 1 653 ? 17.344 42.031 40.344 1 90.44 653 GLY A C 1
ATOM 5208 O O . GLY A 1 653 ? 16.578 41.75 39.438 1 90.44 653 GLY A O 1
ATOM 5209 N N . ASN A 1 654 ? 17.75 41.219 41.219 1 86 654 ASN A N 1
ATOM 5210 C CA . ASN A 1 654 ? 17.547 39.781 41.094 1 86 654 ASN A CA 1
ATOM 5211 C C . ASN A 1 654 ? 16.094 39.375 41.281 1 86 654 ASN A C 1
ATOM 5213 O O . ASN A 1 654 ? 15.648 38.344 40.812 1 86 654 ASN A O 1
ATOM 5217 N N . GLY A 1 655 ? 15.438 40.125 41.844 1 79.69 655 GLY A N 1
ATOM 5218 C CA . GLY A 1 655 ? 14.07 39.75 42.188 1 79.69 655 GLY A CA 1
ATOM 5219 C C . GLY A 1 655 ? 13.078 40.062 41.094 1 79.69 655 GLY A C 1
ATOM 5220 O O . GLY A 1 655 ? 12.016 39.438 41 1 79.69 655 GLY A O 1
ATOM 5221 N N . ASP A 1 656 ? 13.43 40.938 40.156 1 89 656 ASP A N 1
ATOM 5222 C CA . ASP A 1 656 ? 12.383 41.406 39.25 1 89 656 ASP A CA 1
ATOM 5223 C C . ASP A 1 656 ? 12.844 41.406 37.812 1 89 656 ASP A C 1
ATOM 5225 O O . ASP A 1 656 ? 12.062 41.656 36.906 1 89 656 ASP A O 1
ATOM 5229 N N . TYR A 1 657 ? 14.008 41 37.5 1 92.31 657 TYR A N 1
ATOM 5230 C CA . TYR A 1 657 ? 14.562 41.188 36.156 1 92.31 657 TYR A CA 1
ATOM 5231 C C . TYR A 1 657 ? 13.828 40.312 35.125 1 92.31 657 TYR A C 1
ATOM 5233 O O . TYR A 1 657 ? 13.672 40.719 33.969 1 92.31 657 TYR A O 1
ATOM 5241 N N . VAL A 1 658 ? 13.328 39.188 35.562 1 93.62 658 VAL A N 1
ATOM 5242 C CA . VAL A 1 658 ? 12.617 38.312 34.625 1 93.62 658 VAL A CA 1
ATOM 5243 C C . VAL A 1 658 ? 11.266 38.938 34.281 1 93.62 658 VAL A C 1
ATOM 5245 O O . VAL A 1 658 ? 10.844 38.875 33.125 1 93.62 658 VAL A O 1
ATOM 5248 N N . ASN A 1 659 ? 10.586 39.5 35.219 1 93.19 659 ASN A N 1
ATOM 5249 C CA . ASN A 1 659 ? 9.32 40.156 34.969 1 93.19 659 ASN A CA 1
ATOM 5250 C C . ASN A 1 659 ? 9.5 41.344 34 1 93.19 659 ASN A C 1
ATOM 5252 O O . ASN A 1 659 ? 8.664 41.594 33.125 1 93.19 659 ASN A O 1
ATOM 5256 N N . VAL A 1 660 ? 10.57 42.031 34.25 1 94.12 660 VAL A N 1
ATOM 5257 C CA . VAL A 1 660 ? 10.859 43.188 33.406 1 94.12 660 VAL A CA 1
ATOM 5258 C C . VAL A 1 660 ? 11.18 42.688 32 1 94.12 660 VAL A C 1
ATOM 5260 O O . VAL A 1 660 ? 10.758 43.312 31.016 1 94.12 660 VAL A O 1
ATOM 5263 N N . MET A 1 661 ? 11.898 41.656 31.969 1 95.31 661 MET A N 1
ATOM 5264 C CA . MET A 1 661 ? 12.203 41.062 30.672 1 95.31 661 MET A CA 1
ATOM 5265 C C . MET A 1 661 ? 10.922 40.719 29.906 1 95.31 661 MET A C 1
ATOM 5267 O O . MET A 1 661 ? 10.797 41.031 28.734 1 95.31 661 MET A O 1
ATOM 5271 N N . LEU A 1 662 ? 10.008 40.062 30.594 1 95.88 662 LEU A N 1
ATOM 5272 C CA . LEU A 1 662 ? 8.75 39.688 29.969 1 95.88 662 LEU A CA 1
ATOM 5273 C C . LEU A 1 662 ? 7.945 40.875 29.531 1 95.88 662 LEU A C 1
ATOM 5275 O O . LEU A 1 662 ? 7.383 40.906 28.438 1 95.88 662 LEU A O 1
ATOM 5279 N N . GLU A 1 663 ? 7.922 41.844 30.328 1 95.12 663 GLU A N 1
ATOM 5280 C CA . GLU A 1 663 ? 7.195 43.062 29.984 1 95.12 663 GLU A CA 1
ATOM 5281 C C . GLU A 1 663 ? 7.758 43.719 28.719 1 95.12 663 GLU A C 1
ATOM 5283 O O . GLU A 1 663 ? 7.004 44.094 27.828 1 95.12 663 GLU A O 1
ATOM 5288 N N . LYS A 1 664 ? 9.062 43.844 28.703 1 94.56 664 LYS A N 1
ATOM 5289 C CA . LYS A 1 664 ? 9.711 44.438 27.547 1 94.56 664 LYS A CA 1
ATOM 5290 C C . LYS A 1 664 ? 9.516 43.562 26.297 1 94.56 664 LYS A C 1
ATOM 5292 O O . LYS A 1 664 ? 9.289 44.094 25.203 1 94.56 664 LYS A O 1
ATOM 5297 N N . ALA A 1 665 ? 9.688 42.344 26.531 1 95.25 665 ALA A N 1
ATOM 5298 C CA . ALA A 1 665 ? 9.5 41.438 25.422 1 95.25 665 ALA A CA 1
ATOM 5299 C C . ALA A 1 665 ? 8.062 41.469 24.906 1 95.25 665 ALA A C 1
ATOM 5301 O O . ALA A 1 665 ? 7.828 41.406 23.703 1 95.25 665 ALA A O 1
ATOM 5302 N N . PHE A 1 666 ? 7.086 41.5 25.797 1 95.19 666 PHE A N 1
ATOM 5303 C CA . PHE A 1 666 ? 5.688 41.594 25.406 1 95.19 666 PHE A CA 1
ATOM 5304 C C . PHE A 1 666 ? 5.453 42.875 24.594 1 95.19 666 PHE A C 1
ATOM 5306 O O . PHE A 1 666 ? 4.789 42.844 23.562 1 95.19 666 PHE A O 1
ATOM 5313 N N . CYS A 1 667 ? 5.992 43.875 25.078 1 92.56 667 CYS A N 1
ATOM 5314 C CA . CYS A 1 667 ? 5.84 45.156 24.375 1 92.56 667 CYS A CA 1
ATOM 5315 C C . CYS A 1 667 ? 6.406 45.062 22.969 1 92.56 667 CYS A C 1
ATOM 5317 O O . CYS A 1 667 ? 5.773 45.531 22.016 1 92.56 667 CYS A O 1
ATOM 5319 N N . PHE A 1 668 ? 7.555 44.531 22.891 1 92.5 668 PHE A N 1
ATOM 5320 C CA . PHE A 1 668 ? 8.219 44.375 21.609 1 92.5 668 PHE A CA 1
ATOM 5321 C C . PHE A 1 668 ? 7.363 43.562 20.656 1 92.5 668 PHE A C 1
ATOM 5323 O O . PHE A 1 668 ? 7.215 43.906 19.484 1 92.5 668 PHE A O 1
ATOM 5330 N N . ASN A 1 669 ? 6.777 42.469 21.125 1 92.12 669 ASN A N 1
ATOM 5331 C CA . ASN A 1 669 ? 6.078 41.531 20.266 1 92.12 669 ASN A CA 1
ATOM 5332 C C . ASN A 1 669 ? 4.656 42 19.969 1 92.12 669 ASN A C 1
ATOM 5334 O O . ASN A 1 669 ? 4.047 41.531 18.984 1 92.12 669 ASN A O 1
ATOM 5338 N N . LEU A 1 670 ? 4.086 42.875 20.734 1 90.5 670 LEU A N 1
ATOM 5339 C CA . LEU A 1 670 ? 2.746 43.406 20.5 1 90.5 670 LEU A CA 1
ATOM 5340 C C . LEU A 1 670 ? 2.771 44.469 19.438 1 90.5 670 LEU A C 1
ATOM 5342 O O . LEU A 1 670 ? 1.734 44.812 18.859 1 90.5 670 LEU A O 1
ATOM 5346 N N . ARG A 1 671 ? 3.961 44.969 19.203 1 87 671 ARG A N 1
ATOM 5347 C CA . ARG A 1 671 ? 4.074 46.031 18.188 1 87 671 ARG A CA 1
ATOM 5348 C C . ARG A 1 671 ? 3.898 45.469 16.781 1 87 671 ARG A C 1
ATOM 5350 O O . ARG A 1 671 ? 4.293 44.312 16.516 1 87 671 ARG A O 1
ATOM 5357 N N . GLN A 1 672 ? 3.398 46.281 15.945 1 84.69 672 GLN A N 1
ATOM 5358 C CA . GLN A 1 672 ? 3.121 45.844 14.578 1 84.69 672 GLN A CA 1
ATOM 5359 C C . GLN A 1 672 ? 4.414 45.594 13.812 1 84.69 672 GLN A C 1
ATOM 5361 O O . GLN A 1 672 ? 5.355 46.375 13.883 1 84.69 672 GLN A O 1
ATOM 5366 N N . LYS A 1 673 ? 4.445 44.469 13.203 1 88.06 673 LYS A N 1
ATOM 5367 C CA . LYS A 1 673 ? 5.562 44.156 12.32 1 88.06 673 LYS A CA 1
ATOM 5368 C C . LYS A 1 673 ? 5.262 44.562 10.883 1 88.06 673 LYS A C 1
ATOM 5370 O O . LYS A 1 673 ? 4.137 44.375 10.398 1 88.06 673 LYS A O 1
ATOM 5375 N N . LEU A 1 674 ? 6.184 45.062 10.234 1 90.75 674 LEU A N 1
ATOM 5376 C CA . LEU A 1 674 ? 5.941 45.688 8.93 1 90.75 674 LEU A CA 1
ATOM 5377 C C . LEU A 1 674 ? 6.449 44.781 7.805 1 90.75 674 LEU A C 1
ATOM 5379 O O . LEU A 1 674 ? 6.488 45.188 6.645 1 90.75 674 LEU A O 1
ATOM 5383 N N . LEU A 1 675 ? 6.887 43.562 8.141 1 90.5 675 LEU A N 1
ATOM 5384 C CA . LEU A 1 675 ? 7.406 42.656 7.121 1 90.5 675 LEU A CA 1
ATOM 5385 C C . LEU A 1 675 ? 6.379 42.438 6.016 1 90.5 675 LEU A C 1
ATOM 5387 O O . LEU A 1 675 ? 6.703 42.531 4.832 1 90.5 675 LEU A O 1
ATOM 5391 N N . GLY A 1 676 ? 5.117 42.125 6.383 1 88.94 676 GLY A N 1
ATOM 5392 C CA . GLY A 1 676 ? 4.066 41.906 5.402 1 88.94 676 GLY A CA 1
ATOM 5393 C C . GLY A 1 676 ? 3.807 43.125 4.531 1 88.94 676 GLY A C 1
ATOM 5394 O O . GLY A 1 676 ? 3.678 43 3.311 1 88.94 676 GLY A O 1
ATOM 5395 N N . SER A 1 677 ? 3.768 44.25 5.156 1 89.94 677 SER A N 1
ATOM 5396 C CA . SER A 1 677 ? 3.494 45.5 4.438 1 89.94 677 SER A CA 1
ATOM 5397 C C . SER A 1 677 ? 4.629 45.844 3.48 1 89.94 677 SER A C 1
ATOM 5399 O O . SER A 1 677 ? 4.387 46.312 2.365 1 89.94 677 SER A O 1
ATOM 5401 N N . CYS A 1 678 ? 5.828 45.656 3.969 1 93.75 678 CYS A N 1
ATOM 5402 C CA . CYS A 1 678 ? 6.977 45.969 3.119 1 93.75 678 CYS A CA 1
ATOM 5403 C C . CYS A 1 678 ? 7.047 44.969 1.947 1 93.75 678 CYS A C 1
ATOM 5405 O O . CYS A 1 678 ? 7.426 45.375 0.839 1 93.75 678 CYS A O 1
ATOM 5407 N N . THR A 1 679 ? 6.715 43.719 2.246 1 92.69 679 THR A N 1
ATOM 5408 C CA . THR A 1 679 ? 6.691 42.719 1.182 1 92.69 679 THR A CA 1
ATOM 5409 C C . THR A 1 679 ? 5.641 43.094 0.133 1 92.69 679 THR A C 1
ATOM 5411 O O . THR A 1 679 ? 5.898 42.969 -1.069 1 92.69 679 THR A O 1
ATOM 5414 N N . SER A 1 680 ? 4.473 43.469 0.58 1 91.69 680 SER A N 1
ATOM 5415 C CA . SER A 1 680 ? 3.398 43.875 -0.32 1 91.69 680 SER A CA 1
ATOM 5416 C C . SER A 1 680 ? 3.803 45.094 -1.149 1 91.69 680 SER A C 1
ATOM 5418 O O . SER A 1 680 ? 3.471 45.188 -2.334 1 91.69 680 SER A O 1
ATOM 5420 N N . TYR A 1 681 ? 4.422 45.969 -0.526 1 93.31 681 TYR A N 1
ATOM 5421 C CA . TYR A 1 681 ? 4.883 47.156 -1.24 1 93.31 681 TYR A CA 1
ATOM 5422 C C . TYR A 1 681 ? 5.883 46.781 -2.33 1 93.31 681 TYR A C 1
ATOM 5424 O O . TYR A 1 681 ? 5.801 47.312 -3.453 1 93.31 681 TYR A O 1
ATOM 5432 N N . LYS A 1 682 ? 6.824 46.031 -1.98 1 92.69 682 LYS A N 1
ATOM 5433 C CA . LYS A 1 682 ? 7.805 45.594 -2.969 1 92.69 682 LYS A CA 1
ATOM 5434 C C . LYS A 1 682 ? 7.121 44.938 -4.164 1 92.69 682 LYS A C 1
ATOM 5436 O O . LYS A 1 682 ? 7.484 45.188 -5.312 1 92.69 682 LYS A O 1
ATOM 5441 N N . GLU A 1 683 ? 6.238 44.031 -3.822 1 91.5 683 GLU A N 1
ATOM 5442 C CA . GLU A 1 683 ? 5.504 43.344 -4.871 1 91.5 683 GLU A CA 1
ATOM 5443 C C . GLU A 1 683 ? 4.793 44.312 -5.801 1 91.5 683 GLU A C 1
ATOM 5445 O O . GLU A 1 683 ? 4.824 44.156 -7.023 1 91.5 683 GLU A O 1
ATOM 5450 N N . LYS A 1 684 ? 4.164 45.312 -5.25 1 91.31 684 LYS A N 1
ATOM 5451 C CA . LYS A 1 684 ? 3.469 46.344 -6.031 1 91.31 684 LYS A CA 1
ATOM 5452 C C . LYS A 1 684 ? 4.445 47.156 -6.867 1 91.31 684 LYS A C 1
ATOM 5454 O O . LYS A 1 684 ? 4.184 47.438 -8.039 1 91.31 684 LYS A O 1
ATOM 5459 N N . LEU A 1 685 ? 5.457 47.469 -6.234 1 91.19 685 LEU A N 1
ATOM 5460 C CA . LEU A 1 685 ? 6.477 48.25 -6.934 1 91.19 685 LEU A CA 1
ATOM 5461 C C . LEU A 1 685 ? 7.02 47.469 -8.133 1 91.19 685 LEU A C 1
ATOM 5463 O O . LEU A 1 685 ? 7.09 48 -9.242 1 91.19 685 LEU A O 1
ATOM 5467 N N . CYS A 1 686 ? 7.406 46.281 -7.906 1 91.19 686 CYS A N 1
ATOM 5468 C CA . CYS A 1 686 ? 7.965 45.438 -8.969 1 91.19 686 CYS A CA 1
ATOM 5469 C C . CYS A 1 686 ? 6.934 45.188 -10.062 1 91.19 686 CYS A C 1
ATOM 5471 O O . CYS A 1 686 ? 7.281 45.094 -11.234 1 91.19 686 CYS A O 1
ATOM 5473 N N . TYR A 1 687 ? 5.73 45.031 -9.703 1 90.31 687 TYR A N 1
ATOM 5474 C CA . TYR A 1 687 ? 4.641 44.812 -10.656 1 90.31 687 TYR A CA 1
ATOM 5475 C C . TYR A 1 687 ? 4.48 46 -11.594 1 90.31 687 TYR A C 1
ATOM 5477 O O . TYR A 1 687 ? 4.371 45.844 -12.805 1 90.31 687 TYR A O 1
ATOM 5485 N N . HIS A 1 688 ? 4.496 47.156 -11.102 1 88.06 688 HIS A N 1
ATOM 5486 C CA . HIS A 1 688 ? 4.195 48.344 -11.891 1 88.06 688 HIS A CA 1
ATOM 5487 C C . HIS A 1 688 ? 5.438 48.875 -12.609 1 88.06 688 HIS A C 1
ATOM 5489 O O . HIS A 1 688 ? 5.336 49.469 -13.68 1 88.06 688 HIS A O 1
ATOM 5495 N N . CYS A 1 689 ? 6.539 48.562 -12.055 1 83.25 689 CYS A N 1
ATOM 5496 C CA . CYS A 1 689 ? 7.762 49 -12.703 1 83.25 689 CYS A CA 1
ATOM 5497 C C . CYS A 1 689 ? 8.352 47.906 -13.578 1 83.25 689 CYS A C 1
ATOM 5499 O O . CYS A 1 689 ? 9.266 48.188 -14.367 1 83.25 689 CYS A O 1
ATOM 5501 N N . TYR A 1 690 ? 7.762 46.75 -13.578 1 78.44 690 TYR A N 1
ATOM 5502 C CA . TYR A 1 690 ? 8.203 45.594 -14.344 1 78.44 690 TYR A CA 1
ATOM 5503 C C . TYR A 1 690 ? 9.703 45.375 -14.172 1 78.44 690 TYR A C 1
ATOM 5505 O O . TYR A 1 690 ? 10.43 45.219 -15.148 1 78.44 690 TYR A O 1
ATOM 5513 N N . ARG A 1 691 ? 10.156 45.469 -12.961 1 76.12 691 ARG A N 1
ATOM 5514 C CA . ARG A 1 691 ? 11.578 45.406 -12.648 1 76.12 691 ARG A CA 1
ATOM 5515 C C . ARG A 1 691 ? 11.836 44.375 -11.539 1 76.12 691 ARG A C 1
ATOM 5517 O O . ARG A 1 691 ? 11.266 44.5 -10.453 1 76.12 691 ARG A O 1
ATOM 5524 N N . VAL A 1 692 ? 12.602 43.344 -11.797 1 78.06 692 VAL A N 1
ATOM 5525 C CA . VAL A 1 692 ? 12.953 42.406 -10.719 1 78.06 692 VAL A CA 1
ATOM 5526 C C . VAL A 1 692 ? 14.398 42.656 -10.281 1 78.06 692 VAL A C 1
ATOM 5528 O O . VAL A 1 692 ? 14.727 42.5 -9.102 1 78.06 692 VAL A O 1
ATOM 5531 N N . CYS A 1 693 ? 15.203 43.219 -11.164 1 82.56 693 CYS A N 1
ATOM 5532 C CA . CYS A 1 693 ? 16.625 43.312 -10.898 1 82.56 693 CYS A CA 1
ATOM 5533 C C . CYS A 1 693 ? 17.062 44.75 -10.766 1 82.56 693 CYS A C 1
ATOM 5535 O O . CYS A 1 693 ? 18.266 45.062 -10.805 1 82.56 693 CYS A O 1
ATOM 5537 N N . ASP A 1 694 ? 16.125 45.531 -10.5 1 87.56 694 ASP A N 1
ATOM 5538 C CA . ASP A 1 694 ? 16.5 46.938 -10.344 1 87.56 694 ASP A CA 1
ATOM 5539 C C . ASP A 1 694 ? 17.109 47.188 -8.961 1 87.56 694 ASP A C 1
ATOM 5541 O O . ASP A 1 694 ? 16.891 46.406 -8.039 1 87.56 694 ASP A O 1
ATOM 5545 N N . GLU A 1 695 ? 17.781 48.281 -8.812 1 90.12 695 GLU A N 1
ATOM 5546 C CA . GLU A 1 695 ? 18.516 48.594 -7.59 1 90.12 695 GLU A CA 1
ATOM 5547 C C . GLU A 1 695 ? 17.578 48.75 -6.406 1 90.12 695 GLU A C 1
ATOM 5549 O O . GLU A 1 695 ? 17.859 48.281 -5.305 1 90.12 695 GLU A O 1
ATOM 5554 N N . VAL A 1 696 ? 16.516 49.406 -6.625 1 91.44 696 VAL A N 1
ATOM 5555 C CA . VAL A 1 696 ? 15.555 49.656 -5.559 1 91.44 696 VAL A CA 1
ATOM 5556 C C . VAL A 1 696 ? 14.945 48.344 -5.094 1 91.44 696 VAL A C 1
ATOM 5558 O O . VAL A 1 696 ? 14.812 48.094 -3.895 1 91.44 696 VAL A O 1
ATOM 5561 N N . ALA A 1 697 ? 14.578 47.531 -6.078 1 92.5 697 ALA A N 1
ATOM 5562 C CA . ALA A 1 697 ? 14 46.219 -5.766 1 92.5 697 ALA A CA 1
ATOM 5563 C C . ALA A 1 697 ? 14.984 45.375 -4.965 1 92.5 697 ALA A C 1
ATOM 5565 O O . ALA A 1 697 ? 14.586 44.656 -4.035 1 92.5 697 ALA A O 1
ATOM 5566 N N . ILE A 1 698 ? 16.203 45.438 -5.297 1 94.5 698 ILE A N 1
ATOM 5567 C CA . ILE A 1 698 ? 17.25 44.656 -4.621 1 94.5 698 ILE A CA 1
ATOM 5568 C C . ILE A 1 698 ? 17.406 45.156 -3.188 1 94.5 698 ILE A C 1
ATOM 5570 O O . ILE A 1 698 ? 17.516 44.375 -2.252 1 94.5 698 ILE A O 1
ATOM 5574 N N . LYS A 1 699 ? 17.406 46.469 -2.979 1 94.5 699 LYS A N 1
ATOM 5575 C CA . LYS A 1 699 ? 17.578 47.062 -1.647 1 94.5 699 LYS A CA 1
ATOM 5576 C C . LYS A 1 699 ? 16.391 46.688 -0.746 1 94.5 699 LYS A C 1
ATOM 5578 O O . LYS A 1 699 ? 16.578 46.375 0.427 1 94.5 699 LYS A O 1
ATOM 5583 N N . ILE A 1 700 ? 15.227 46.75 -1.277 1 94.5 700 ILE A N 1
ATOM 5584 C CA . ILE A 1 700 ? 14.062 46.375 -0.492 1 94.5 700 ILE A CA 1
ATOM 5585 C C . ILE A 1 700 ? 14.125 44.875 -0.155 1 94.5 700 ILE A C 1
ATOM 5587 O O . ILE A 1 700 ? 13.734 44.469 0.94 1 94.5 700 ILE A O 1
ATOM 5591 N N . SER A 1 701 ? 14.555 44.062 -1.174 1 94.38 701 SER A N 1
ATOM 5592 C CA . SER A 1 701 ? 14.672 42.625 -0.952 1 94.38 701 SER A CA 1
ATOM 5593 C C . SER A 1 701 ? 15.609 42.344 0.217 1 94.38 701 SER A C 1
ATOM 5595 O O . SER A 1 701 ? 15.305 41.469 1.048 1 94.38 701 SER A O 1
ATOM 5597 N N . TRP A 1 702 ? 16.672 43.031 0.272 1 94.69 702 TRP A N 1
ATOM 5598 C CA . TRP A 1 702 ? 17.609 42.844 1.379 1 94.69 702 TRP A CA 1
ATOM 5599 C C . TRP A 1 702 ? 16.984 43.281 2.695 1 94.69 702 TRP A C 1
ATOM 5601 O O . TRP A 1 702 ? 17.234 42.688 3.744 1 94.69 702 TRP A O 1
ATOM 5611 N N . LEU A 1 703 ? 16.266 44.375 2.674 1 94.94 703 LEU A N 1
ATOM 5612 C CA . LEU A 1 703 ? 15.57 44.844 3.867 1 94.94 703 LEU A CA 1
ATOM 5613 C C . LEU A 1 703 ? 14.602 43.781 4.395 1 94.94 703 LEU A C 1
ATOM 5615 O O . LEU A 1 703 ? 14.516 43.594 5.605 1 94.94 703 LEU A O 1
ATOM 5619 N N . LEU A 1 704 ? 13.852 43.188 3.486 1 94.19 704 LEU A N 1
ATOM 5620 C CA . LEU A 1 704 ? 12.914 42.156 3.869 1 94.19 704 LEU A CA 1
ATOM 5621 C C . LEU A 1 704 ? 13.641 41 4.551 1 94.19 704 LEU A C 1
ATOM 5623 O O . LEU A 1 704 ? 13.117 40.406 5.5 1 94.19 704 LEU A O 1
ATOM 5627 N N . SER A 1 705 ? 14.766 40.656 4.062 1 91.5 705 SER A N 1
ATOM 5628 C CA . SER A 1 705 ? 15.562 39.594 4.672 1 91.5 705 SER A CA 1
ATOM 5629 C C . SER A 1 705 ? 15.93 39.938 6.109 1 91.5 705 SER A C 1
ATOM 5631 O O . SER A 1 705 ? 15.938 39.062 6.98 1 91.5 705 SER A O 1
ATOM 5633 N N . GLU A 1 706 ? 16.234 41.156 6.363 1 91.75 706 GLU A N 1
ATOM 5634 C CA . GLU A 1 706 ? 16.547 41.625 7.715 1 91.75 706 GLU A CA 1
ATOM 5635 C C . GLU A 1 706 ? 15.32 41.594 8.617 1 91.75 706 GLU A C 1
ATOM 5637 O O . GLU A 1 706 ? 15.406 41.188 9.773 1 91.75 706 GLU A O 1
ATOM 5642 N N . LEU A 1 707 ? 14.242 41.969 8.062 1 92.25 707 LEU A N 1
ATOM 5643 C CA . LEU A 1 707 ? 13.008 42.062 8.844 1 92.25 707 LEU A CA 1
ATOM 5644 C C . LEU A 1 707 ? 12.492 40.656 9.18 1 92.25 707 LEU A C 1
ATOM 5646 O O . LEU A 1 707 ? 11.773 40.469 10.164 1 92.25 707 LEU A O 1
ATOM 5650 N N . ALA A 1 708 ? 12.805 39.719 8.32 1 89.06 708 ALA A N 1
ATOM 5651 C CA . ALA A 1 708 ? 12.398 38.344 8.602 1 89.06 708 ALA A CA 1
ATOM 5652 C C . ALA A 1 708 ? 13.008 37.844 9.906 1 89.06 708 ALA A C 1
ATOM 5654 O O . ALA A 1 708 ? 12.414 37 10.594 1 89.06 708 ALA A O 1
ATOM 5655 N N . ASP A 1 709 ? 14.062 38.406 10.32 1 85.88 709 ASP A N 1
ATOM 5656 C CA . ASP A 1 709 ? 14.75 38 11.539 1 85.88 709 ASP A CA 1
ATOM 5657 C C . ASP A 1 709 ? 14.492 39 12.672 1 85.88 709 ASP A C 1
ATOM 5659 O O . ASP A 1 709 ? 15.18 38.969 13.695 1 85.88 709 ASP A O 1
ATOM 5663 N N . GLN A 1 710 ? 13.586 39.844 12.5 1 87.81 710 GLN A N 1
ATOM 5664 C CA . GLN A 1 710 ? 13.305 40.906 13.43 1 87.81 710 GLN A CA 1
ATOM 5665 C C . GLN A 1 710 ? 13.047 40.375 14.836 1 87.81 710 GLN A C 1
ATOM 5667 O O . GLN A 1 710 ? 13.656 40.844 15.805 1 87.81 710 GLN A O 1
ATOM 5672 N N . PRO A 1 711 ? 12.219 39.406 14.992 1 82.81 711 PRO A N 1
ATOM 5673 C CA . PRO A 1 711 ? 11.938 38.969 16.359 1 82.81 711 PRO A CA 1
ATOM 5674 C C . PRO A 1 711 ? 13.156 38.344 17.047 1 82.81 711 PRO A C 1
ATOM 5676 O O . PRO A 1 711 ? 13.414 38.625 18.219 1 82.81 711 PRO A O 1
ATOM 5679 N N . LYS A 1 712 ? 13.93 37.688 16.375 1 84 712 LYS A N 1
ATOM 5680 C CA . LYS A 1 712 ? 15.055 36.969 16.969 1 84 712 LYS A CA 1
ATOM 5681 C C . LYS A 1 712 ? 16.234 37.906 17.203 1 84 712 LYS A C 1
ATOM 5683 O O . LYS A 1 712 ? 17 37.719 18.156 1 84 712 LYS A O 1
ATOM 5688 N N . GLN A 1 713 ? 16.344 38.969 16.422 1 85.94 713 GLN A N 1
ATOM 5689 C CA . GLN A 1 713 ? 17.516 39.844 16.516 1 85.94 713 GLN A CA 1
ATOM 5690 C C . GLN A 1 713 ? 17.188 41.125 17.266 1 85.94 713 GLN A C 1
ATOM 5692 O O . GLN A 1 713 ? 18.078 41.938 17.531 1 85.94 713 GLN A O 1
ATOM 5697 N N . GLY A 1 714 ? 15.914 41.312 17.578 1 89.88 714 GLY A N 1
ATOM 5698 C CA . GLY A 1 714 ? 15.516 42.5 18.312 1 89.88 714 GLY A CA 1
ATOM 5699 C C . GLY A 1 714 ? 15.578 43.75 17.453 1 89.88 714 GLY A C 1
ATOM 5700 O O . GLY A 1 714 ? 15.961 44.844 17.953 1 89.88 714 GLY A O 1
ATOM 5701 N N . ILE A 1 715 ? 15.289 43.594 16.25 1 91.38 715 ILE A N 1
ATOM 5702 C CA . ILE A 1 715 ? 15.344 44.719 15.32 1 91.38 715 ILE A CA 1
ATOM 5703 C C . ILE A 1 715 ? 14.148 45.656 15.562 1 91.38 715 ILE A C 1
ATOM 5705 O O . ILE A 1 715 ? 13.008 45.188 15.672 1 91.38 715 ILE A O 1
ATOM 5709 N N . LEU A 1 716 ? 14.43 46.875 15.742 1 91.88 716 LEU A N 1
ATOM 5710 C CA . LEU A 1 716 ? 13.398 47.906 15.883 1 91.88 716 LEU A CA 1
ATOM 5711 C C . LEU A 1 716 ? 13.148 48.594 14.555 1 91.88 716 LEU A C 1
ATOM 5713 O O . LEU A 1 716 ? 14.047 49.25 14.008 1 91.88 716 LEU A O 1
ATOM 5717 N N . PHE A 1 717 ? 12.047 48.375 14.023 1 93 717 PHE A N 1
ATOM 5718 C CA . PHE A 1 717 ? 11.648 48.969 12.75 1 93 717 PHE A CA 1
ATOM 5719 C C . PHE A 1 717 ? 10.164 49.312 12.75 1 93 717 PHE A C 1
ATOM 5721 O O . PHE A 1 717 ? 9.312 48.406 12.844 1 93 717 PHE A O 1
ATOM 5728 N N . GLY A 1 718 ? 9.828 50.594 12.75 1 89.69 718 GLY A N 1
ATOM 5729 C CA . GLY A 1 718 ? 8.453 51.062 12.766 1 89.69 718 GLY A CA 1
ATOM 5730 C C . GLY A 1 718 ? 8.062 51.812 11.523 1 89.69 718 GLY A C 1
ATOM 5731 O O . GLY A 1 718 ? 8.82 51.844 10.547 1 89.69 718 GLY A O 1
ATOM 5732 N N . GLN A 1 719 ? 6.965 52.469 11.578 1 90.19 719 GLN A N 1
ATOM 5733 C CA . GLN A 1 719 ? 6.414 53.156 10.43 1 90.19 719 GLN A CA 1
ATOM 5734 C C . GLN A 1 719 ? 7.293 54.375 10.047 1 90.19 719 GLN A C 1
ATOM 5736 O O . GLN A 1 719 ? 7.477 54.656 8.859 1 90.19 719 GLN A O 1
ATOM 5741 N N . ASN A 1 720 ? 7.816 54.969 11.016 1 90.81 720 ASN A N 1
ATOM 5742 C CA . ASN A 1 720 ? 8.68 56.125 10.75 1 90.81 720 ASN A CA 1
ATOM 5743 C C . ASN A 1 720 ? 9.969 55.719 10.047 1 90.81 720 ASN A C 1
ATOM 5745 O O . ASN A 1 720 ? 10.461 56.438 9.172 1 90.81 720 ASN A O 1
ATOM 5749 N N . ASP A 1 721 ? 10.484 54.625 10.508 1 94.31 721 ASP A N 1
ATOM 5750 C CA . ASP A 1 721 ? 11.68 54.094 9.859 1 94.31 721 ASP A CA 1
ATOM 5751 C C . ASP A 1 721 ? 11.383 53.688 8.414 1 94.31 721 ASP A C 1
ATOM 5753 O O . ASP A 1 721 ? 12.188 53.938 7.516 1 94.31 721 ASP A O 1
ATOM 5757 N N . TRP A 1 722 ? 10.25 53.094 8.172 1 94.31 722 TRP A N 1
ATOM 5758 C CA . TRP A 1 722 ? 9.828 52.688 6.832 1 94.31 722 TRP A CA 1
ATOM 5759 C C . TRP A 1 722 ? 9.664 53.906 5.934 1 94.31 722 TRP A C 1
ATOM 5761 O O . TRP A 1 722 ? 10.086 53.906 4.773 1 94.31 722 TRP A O 1
ATOM 5771 N N . ASN A 1 723 ? 9.109 55 6.469 1 93.5 723 ASN A N 1
ATOM 5772 C CA . ASN A 1 723 ? 8.938 56.219 5.703 1 93.5 723 ASN A CA 1
ATOM 5773 C C . ASN A 1 723 ? 10.281 56.844 5.316 1 93.5 723 ASN A C 1
ATOM 5775 O O . ASN A 1 723 ? 10.453 57.312 4.184 1 93.5 723 ASN A O 1
ATOM 5779 N N . ARG A 1 724 ? 11.148 56.812 6.227 1 94.25 724 ARG A N 1
ATOM 5780 C CA . ARG A 1 724 ? 12.484 57.344 5.945 1 94.25 724 ARG A CA 1
ATOM 5781 C C . ARG A 1 724 ? 13.188 56.5 4.875 1 94.25 724 ARG A C 1
ATOM 5783 O O . ARG A 1 724 ? 13.836 57.062 3.984 1 94.25 724 ARG A O 1
ATOM 5790 N N . PHE A 1 725 ? 13.055 55.25 5.008 1 95.12 725 PHE A N 1
ATOM 5791 C CA . PHE A 1 725 ? 13.641 54.344 4.023 1 95.12 725 PHE A CA 1
ATOM 5792 C C . PHE A 1 725 ? 13.07 54.594 2.637 1 95.12 725 PHE A C 1
ATOM 5794 O O . PHE A 1 725 ? 13.805 54.625 1.647 1 95.12 725 PHE A O 1
ATOM 5801 N N . ARG A 1 726 ? 11.773 54.75 2.514 1 94.25 726 ARG A N 1
ATOM 5802 C CA . ARG A 1 726 ? 11.133 55 1.232 1 94.25 726 ARG A CA 1
ATOM 5803 C C . ARG A 1 726 ? 11.586 56.344 0.656 1 94.25 726 ARG A C 1
ATOM 5805 O O . ARG A 1 726 ? 11.805 56.469 -0.551 1 94.25 726 ARG A O 1
ATOM 5812 N N . ASP A 1 727 ? 11.773 57.344 1.513 1 93.94 727 ASP A N 1
ATOM 5813 C CA . ASP A 1 727 ? 12.211 58.656 1.067 1 93.94 727 ASP A CA 1
ATOM 5814 C C . ASP A 1 727 ? 13.648 58.625 0.551 1 93.94 727 ASP A C 1
ATOM 5816 O O . ASP A 1 727 ? 13.953 59.188 -0.492 1 93.94 727 ASP A O 1
ATOM 5820 N N . ASP A 1 728 ? 14.453 57.906 1.229 1 93.5 728 ASP A N 1
ATOM 5821 C CA . ASP A 1 728 ? 15.891 57.938 0.95 1 93.5 728 ASP A CA 1
ATOM 5822 C C . ASP A 1 728 ? 16.25 56.938 -0.167 1 93.5 728 ASP A C 1
ATOM 5824 O O . ASP A 1 728 ? 17.125 57.219 -0.985 1 93.5 728 ASP A O 1
ATOM 5828 N N . VAL A 1 729 ? 15.625 55.844 -0.202 1 92.25 729 VAL A N 1
ATOM 5829 C CA . VAL A 1 729 ? 16.062 54.75 -1.073 1 92.25 729 VAL A CA 1
ATOM 5830 C C . VAL A 1 729 ? 15.109 54.625 -2.266 1 92.25 729 VAL A C 1
ATOM 5832 O O . VAL A 1 729 ? 15.555 54.594 -3.416 1 92.25 729 VAL A O 1
ATOM 5835 N N . VAL A 1 730 ? 13.828 54.594 -1.98 1 89.5 730 VAL A N 1
ATOM 5836 C CA . VAL A 1 730 ? 12.867 54.469 -3.072 1 89.5 730 VAL A CA 1
ATOM 5837 C C . VAL A 1 730 ? 12.711 55.812 -3.789 1 89.5 730 VAL A C 1
ATOM 5839 O O . VAL A 1 730 ? 12.547 55.844 -5.012 1 89.5 730 VAL A O 1
ATOM 5842 N N . GLY A 1 731 ? 12.758 56.938 -3.104 1 87.88 731 GLY A N 1
ATOM 5843 C CA . GLY A 1 731 ? 12.664 58.281 -3.666 1 87.88 731 GLY A CA 1
ATOM 5844 C C . GLY A 1 731 ? 11.242 58.781 -3.746 1 87.88 731 GLY A C 1
ATOM 5845 O O . GLY A 1 731 ? 11.008 59.906 -4.25 1 87.88 731 GLY A O 1
ATOM 5846 N N . THR A 1 732 ? 10.266 57.938 -3.295 1 86.12 732 THR A N 1
ATOM 5847 C CA . THR A 1 732 ? 8.867 58.344 -3.342 1 86.12 732 THR A CA 1
ATOM 5848 C C . THR A 1 732 ? 8.055 57.656 -2.248 1 86.12 732 THR A C 1
ATOM 5850 O O . THR A 1 732 ? 8.43 56.594 -1.763 1 86.12 732 THR A O 1
ATOM 5853 N N . ARG A 1 733 ? 7.008 58.344 -1.814 1 87.56 733 ARG A N 1
ATOM 5854 C CA . ARG A 1 733 ? 6.062 57.75 -0.872 1 87.56 733 ARG A CA 1
ATOM 5855 C C . ARG A 1 733 ? 4.777 57.344 -1.578 1 87.56 733 ARG A C 1
ATOM 5857 O O . ARG A 1 733 ? 3.74 57.156 -0.936 1 87.56 733 ARG A O 1
ATOM 5864 N N . ARG A 1 734 ? 4.922 57.156 -2.865 1 87.06 734 ARG A N 1
ATOM 5865 C CA . ARG A 1 734 ? 3.77 56.781 -3.678 1 87.06 734 ARG A CA 1
ATOM 5866 C C . ARG A 1 734 ? 3.277 55.375 -3.322 1 87.06 734 ARG A C 1
ATOM 5868 O O . ARG A 1 734 ? 4.082 54.5 -3.08 1 87.06 734 ARG A O 1
ATOM 5875 N N . GLN A 1 735 ? 2.027 55.344 -3.18 1 87.56 735 GLN A N 1
ATOM 5876 C CA . GLN A 1 735 ? 1.398 54.031 -2.996 1 87.56 735 GLN A CA 1
ATOM 5877 C C . GLN A 1 735 ? 0.964 53.438 -4.332 1 87.56 735 GLN A C 1
ATOM 5879 O O . GLN A 1 735 ? 0.433 54.156 -5.191 1 87.56 735 GLN A O 1
ATOM 5884 N N . TYR A 1 736 ? 1.332 52.25 -4.496 1 88.44 736 TYR A N 1
ATOM 5885 C CA . TYR A 1 736 ? 0.985 51.562 -5.734 1 88.44 736 TYR A CA 1
ATOM 5886 C C . TYR A 1 736 ? -0.279 50.719 -5.559 1 88.44 736 TYR A C 1
ATOM 5888 O O . TYR A 1 736 ? -0.497 50.125 -4.5 1 88.44 736 TYR A O 1
ATOM 5896 N N . PRO A 1 737 ? -1.076 50.719 -6.559 1 86.69 737 PRO A N 1
ATOM 5897 C CA . PRO A 1 737 ? -2.264 49.875 -6.48 1 86.69 737 PRO A CA 1
ATOM 5898 C C . PRO A 1 737 ? -1.919 48.375 -6.457 1 86.69 737 PRO A C 1
ATOM 5900 O O . PRO A 1 737 ? -0.82 48 -6.859 1 86.69 737 PRO A O 1
ATOM 5903 N N . ALA A 1 738 ? -2.855 47.688 -5.961 1 87.94 738 ALA A N 1
ATOM 5904 C CA . ALA A 1 738 ? -2.674 46.219 -5.902 1 87.94 738 ALA A CA 1
ATOM 5905 C C . ALA A 1 738 ? -2.545 45.625 -7.305 1 87.94 738 ALA A C 1
ATOM 5907 O O . ALA A 1 738 ? -3.219 46.094 -8.234 1 87.94 738 ALA A O 1
ATOM 5908 N N . PRO A 1 739 ? -1.633 44.688 -7.445 1 88.31 739 PRO A N 1
ATOM 5909 C CA . PRO A 1 739 ? -1.507 44 -8.742 1 88.31 739 PRO A CA 1
ATOM 5910 C C . PRO A 1 739 ? -2.826 43.406 -9.227 1 88.31 739 PRO A C 1
ATOM 5912 O O . PRO A 1 739 ? -3.664 43 -8.414 1 88.31 739 PRO A O 1
ATOM 5915 N N . ALA A 1 740 ? -3.006 43.281 -10.461 1 82.81 740 ALA A N 1
ATOM 5916 C CA . ALA A 1 740 ? -4.242 42.781 -11.062 1 82.81 740 ALA A CA 1
ATOM 5917 C C . ALA A 1 740 ? -4.523 41.344 -10.633 1 82.81 740 ALA A C 1
ATOM 5919 O O . ALA A 1 740 ? -5.68 40.938 -10.461 1 82.81 740 ALA A O 1
ATOM 5920 N N . TYR A 1 741 ? -3.486 40.594 -10.469 1 84.19 741 TYR A N 1
ATOM 5921 C CA . TYR A 1 741 ? -3.658 39.188 -10.172 1 84.19 741 TYR A CA 1
ATOM 5922 C C . TYR A 1 741 ? -4.18 39 -8.75 1 84.19 741 TYR A C 1
ATOM 5924 O O . TYR A 1 741 ? -4.641 37.906 -8.398 1 84.19 741 TYR A O 1
ATOM 5932 N N . LYS A 1 742 ? -4.148 39.844 -7.852 1 79.62 742 LYS A N 1
ATOM 5933 C CA . LYS A 1 742 ? -4.66 39.719 -6.488 1 79.62 742 LYS A CA 1
ATOM 5934 C C . LYS A 1 742 ? -6.102 40.219 -6.402 1 79.62 742 LYS A C 1
ATOM 5936 O O . LYS A 1 742 ? -6.762 40.062 -5.379 1 79.62 742 LYS A O 1
ATOM 5941 N N . SER A 1 743 ? -6.516 40.938 -7.426 1 70.69 743 SER A N 1
ATOM 5942 C CA . SER A 1 743 ? -7.879 41.438 -7.418 1 70.69 743 SER A CA 1
ATOM 5943 C C . SER A 1 743 ? -8.789 40.625 -8.32 1 70.69 743 SER A C 1
ATOM 5945 O O . SER A 1 743 ? -8.516 40.469 -9.516 1 70.69 743 SER A O 1
ATOM 5947 N N . ALA A 1 744 ? -9.711 39.906 -7.766 1 58.09 744 ALA A N 1
ATOM 5948 C CA . ALA A 1 744 ? -10.648 39.031 -8.492 1 58.09 744 ALA A CA 1
ATOM 5949 C C . ALA A 1 744 ? -11.328 39.812 -9.617 1 58.09 744 ALA A C 1
ATOM 5951 O O . ALA A 1 744 ? -11.547 39.281 -10.703 1 58.09 744 ALA A O 1
ATOM 5952 N N . LEU A 1 745 ? -11.625 41.094 -9.367 1 50.06 745 LEU A N 1
ATOM 5953 C CA . LEU A 1 745 ? -12.359 41.969 -10.281 1 50.06 745 LEU A CA 1
ATOM 5954 C C . LEU A 1 745 ? -11.523 42.281 -11.508 1 50.06 745 LEU A C 1
ATOM 5956 O O . LEU A 1 745 ? -12.031 42.312 -12.633 1 50.06 745 LEU A O 1
ATOM 5960 N N . GLN A 1 746 ? -10.297 42.438 -11.25 1 58.44 746 GLN A N 1
ATOM 5961 C CA . GLN A 1 746 ? -9.422 42.844 -12.336 1 58.44 746 GLN A CA 1
ATOM 5962 C C . GLN A 1 746 ? -9.023 41.656 -13.219 1 58.44 746 GLN A C 1
ATOM 5964 O O . GLN A 1 746 ? -8.727 41.844 -14.398 1 58.44 746 GLN A O 1
ATOM 5969 N N . LEU A 1 747 ? -9.062 40.531 -12.617 1 59.81 747 LEU A N 1
ATOM 5970 C CA . LEU A 1 747 ? -8.734 39.312 -13.375 1 59.81 747 LEU A CA 1
ATOM 5971 C C . LEU A 1 747 ? -9.695 39.125 -14.547 1 59.81 747 LEU A C 1
ATOM 5973 O O . LEU A 1 747 ? -9.297 38.656 -15.617 1 59.81 747 LEU A O 1
ATOM 5977 N N . SER A 1 748 ? -10.969 39.594 -14.289 1 56.03 748 SER A N 1
ATOM 5978 C CA . SER A 1 748 ? -12 39.438 -15.305 1 56.03 748 SER A CA 1
ATOM 5979 C C . SER A 1 748 ? -11.766 40.406 -16.469 1 56.03 748 SER A C 1
ATOM 5981 O O . SER A 1 748 ? -12.172 40.125 -17.594 1 56.03 748 SER A O 1
ATOM 5983 N N . SER A 1 749 ? -11.016 41.531 -16.141 1 59.94 749 SER A N 1
ATOM 5984 C CA . SER A 1 749 ? -10.852 42.531 -17.172 1 59.94 749 SER A CA 1
ATOM 5985 C C . SER A 1 749 ? -9.469 42.469 -17.812 1 59.94 749 SER A C 1
ATOM 5987 O O . SER A 1 749 ? -9.078 43.375 -18.562 1 59.94 749 SER A O 1
ATOM 5989 N N . MET A 1 750 ? -8.836 41.469 -17.453 1 64.31 750 MET A N 1
ATOM 5990 C CA . MET A 1 750 ? -7.441 41.406 -17.891 1 64.31 750 MET A CA 1
ATOM 5991 C C . MET A 1 750 ? -7.348 41.219 -19.391 1 64.31 750 MET A C 1
ATOM 5993 O O . MET A 1 750 ? -8.125 40.469 -19.984 1 64.31 750 MET A O 1
ATOM 5997 N N . SER A 1 751 ? -6.609 42.062 -20.031 1 65.38 751 SER A N 1
ATOM 5998 C CA . SER A 1 751 ? -6.348 42 -21.469 1 65.38 751 SER A CA 1
ATOM 5999 C C . SER A 1 751 ? -5.59 40.719 -21.844 1 65.38 751 SER A C 1
ATOM 6001 O O . SER A 1 751 ? -5.012 40.062 -20.969 1 65.38 751 SER A O 1
ATOM 6003 N N . ALA A 1 752 ? -5.672 40.125 -23.078 1 64.19 752 ALA A N 1
ATOM 6004 C CA . ALA A 1 752 ? -5.121 38.906 -23.625 1 64.19 752 ALA A CA 1
ATOM 6005 C C . ALA A 1 752 ? -3.602 38.875 -23.5 1 64.19 752 ALA A C 1
ATOM 6007 O O . ALA A 1 752 ? -3 37.812 -23.422 1 64.19 752 ALA A O 1
ATOM 6008 N N . GLU A 1 753 ? -2.961 39.969 -23.266 1 72.38 753 GLU A N 1
ATOM 6009 C CA . GLU A 1 753 ? -1.506 39.844 -23.219 1 72.38 753 GLU A CA 1
ATOM 6010 C C . GLU A 1 753 ? -0.925 40.75 -22.125 1 72.38 753 GLU A C 1
ATOM 6012 O O . GLU A 1 753 ? -0.22 41.719 -22.406 1 72.38 753 GLU A O 1
ATOM 6017 N N . PRO A 1 754 ? -1.141 40.219 -20.953 1 81 754 PRO A N 1
ATOM 6018 C CA . PRO A 1 754 ? -0.586 41.031 -19.859 1 81 754 PRO A CA 1
ATOM 6019 C C . PRO A 1 754 ? 0.941 41.031 -19.844 1 81 754 PRO A C 1
ATOM 6021 O O . PRO A 1 754 ? 1.564 40.062 -20.266 1 81 754 PRO A O 1
ATOM 6024 N N . ARG A 1 755 ? 1.512 42.062 -19.453 1 83.12 755 ARG A N 1
ATOM 6025 C CA . ARG A 1 755 ? 2.963 42.219 -19.438 1 83.12 755 ARG A CA 1
ATOM 6026 C C . ARG A 1 755 ? 3.578 41.438 -18.281 1 83.12 755 ARG A C 1
ATOM 6028 O O . ARG A 1 755 ? 4.598 40.781 -18.469 1 83.12 755 ARG A O 1
ATOM 6035 N N . HIS A 1 756 ? 2.943 41.5 -17.203 1 90.25 756 HIS A N 1
ATOM 6036 C CA . HIS A 1 756 ? 3.484 40.812 -16.047 1 90.25 756 HIS A CA 1
ATOM 6037 C C . HIS A 1 756 ? 3.236 39.281 -16.156 1 90.25 756 HIS A C 1
ATOM 6039 O O . HIS A 1 756 ? 2.145 38.875 -16.531 1 90.25 756 HIS A O 1
ATOM 6045 N N . ILE A 1 757 ? 4.145 38.469 -15.805 1 91.69 757 ILE A N 1
ATOM 6046 C CA . ILE A 1 757 ? 4.109 37 -16.031 1 91.69 757 ILE A CA 1
ATOM 6047 C C . ILE A 1 757 ? 2.973 36.406 -15.227 1 91.69 757 ILE A C 1
ATOM 6049 O O . ILE A 1 757 ? 2.291 35.469 -15.703 1 91.69 757 ILE A O 1
ATOM 6053 N N . ILE A 1 758 ? 2.762 36.812 -13.945 1 91.12 758 ILE A N 1
ATOM 6054 C CA . ILE A 1 758 ? 1.735 36.219 -13.094 1 91.12 758 ILE A CA 1
ATOM 6055 C C . ILE A 1 758 ? 0.354 36.5 -13.68 1 91.12 758 ILE A C 1
ATOM 6057 O O . ILE A 1 758 ? -0.508 35.625 -13.703 1 91.12 758 ILE A O 1
ATOM 6061 N N . ASP A 1 759 ? 0.168 37.75 -14.156 1 90.44 759 ASP A N 1
ATOM 6062 C CA . ASP A 1 759 ? -1.09 38.094 -14.812 1 90.44 759 ASP A CA 1
ATOM 6063 C C . ASP A 1 759 ? -1.299 37.219 -16.062 1 90.44 759 ASP A C 1
ATOM 6065 O O . ASP A 1 759 ? -2.408 36.75 -16.312 1 90.44 759 ASP A O 1
ATOM 6069 N N . TYR A 1 760 ? -0.235 37.125 -16.812 1 91 760 TYR A N 1
ATOM 6070 C CA . TYR A 1 760 ? -0.287 36.344 -18.031 1 91 760 TYR A CA 1
ATOM 6071 C C . TYR A 1 760 ? -0.68 34.906 -17.719 1 91 760 TYR A C 1
ATOM 6073 O O . TYR A 1 760 ? -1.558 34.312 -18.375 1 91 760 TYR A O 1
ATOM 6081 N N . LEU A 1 761 ? -0.035 34.281 -16.781 1 92.19 761 LEU A N 1
ATOM 6082 C CA . LEU A 1 761 ? -0.275 32.906 -16.453 1 92.19 761 LEU A CA 1
ATOM 6083 C C . LEU A 1 761 ? -1.649 32.719 -15.812 1 92.19 761 LEU A C 1
ATOM 6085 O O . LEU A 1 761 ? -2.295 31.688 -16 1 92.19 761 LEU A O 1
ATOM 6089 N N . MET A 1 762 ? -2.098 33.656 -15.023 1 89 762 MET A N 1
ATOM 6090 C CA . MET A 1 762 ? -3.438 33.594 -14.445 1 89 762 MET A CA 1
ATOM 6091 C C . MET A 1 762 ? -4.504 33.594 -15.531 1 89 762 MET A C 1
ATOM 6093 O O . MET A 1 762 ? -5.523 32.938 -15.422 1 89 762 MET A O 1
ATOM 6097 N N . TYR A 1 763 ? -4.246 34.5 -16.5 1 88.44 763 TYR A N 1
ATOM 6098 C CA . TYR A 1 763 ? -5.152 34.531 -17.641 1 88.44 763 TYR A CA 1
ATOM 6099 C C . TYR A 1 763 ? -5.199 33.219 -18.359 1 88.44 763 TYR A C 1
ATOM 6101 O O . TYR A 1 763 ? -6.277 32.719 -18.688 1 88.44 763 TYR A O 1
ATOM 6109 N N . GLU A 1 764 ? -4.078 32.719 -18.641 1 90.25 764 GLU A N 1
ATOM 6110 C CA . GLU A 1 764 ? -3.996 31.422 -19.328 1 90.25 764 GLU A CA 1
ATOM 6111 C C . GLU A 1 764 ? -4.578 30.297 -18.469 1 90.25 764 GLU A C 1
ATOM 6113 O O . GLU A 1 764 ? -5.164 29.359 -19 1 90.25 764 GLU A O 1
ATOM 6118 N N . ALA A 1 765 ? -4.305 30.312 -17.172 1 90.62 765 ALA A N 1
ATOM 6119 C CA . ALA A 1 765 ? -4.84 29.312 -16.25 1 90.62 765 ALA A CA 1
ATOM 6120 C C . ALA A 1 765 ? -6.363 29.281 -16.297 1 90.62 765 ALA A C 1
ATOM 6122 O O . ALA A 1 765 ? -6.977 28.219 -16.25 1 90.62 765 ALA A O 1
ATOM 6123 N N . LYS A 1 766 ? -6.988 30.453 -16.266 1 88.5 766 LYS A N 1
ATOM 6124 C CA . LYS A 1 766 ? -8.445 30.531 -16.375 1 88.5 766 LYS A CA 1
ATOM 6125 C C . LYS A 1 766 ? -8.945 29.844 -17.625 1 88.5 766 LYS A C 1
ATOM 6127 O O . LYS A 1 766 ? -9.93 29.094 -17.594 1 88.5 766 LYS A O 1
ATOM 6132 N N . LYS A 1 767 ? -8.258 30.141 -18.734 1 89.56 767 LYS A N 1
ATOM 6133 C CA . LYS A 1 767 ? -8.625 29.516 -20 1 89.56 767 LYS A CA 1
ATOM 6134 C C . LYS A 1 767 ? -8.508 28 -19.922 1 89.56 767 LYS A C 1
ATOM 6136 O O . LYS A 1 767 ? -9.406 27.266 -20.359 1 89.56 767 LYS A O 1
ATOM 6141 N N . VAL A 1 768 ? -7.41 27.516 -19.453 1 91.44 768 VAL A N 1
ATOM 6142 C CA . VAL A 1 768 ? -7.133 26.078 -19.359 1 91.44 768 VAL A CA 1
ATOM 6143 C C . VAL A 1 768 ? -8.188 25.406 -18.484 1 91.44 768 VAL A C 1
ATOM 6145 O O . VAL A 1 768 ? -8.703 24.344 -18.828 1 91.44 768 VAL A O 1
ATOM 6148 N N . VAL A 1 769 ? -8.477 25.969 -17.297 1 91 769 VAL A N 1
ATOM 6149 C CA . VAL A 1 769 ? -9.414 25.406 -16.344 1 91 769 VAL A CA 1
ATOM 6150 C C . VAL A 1 769 ? -10.82 25.391 -16.938 1 91 769 VAL A C 1
ATOM 6152 O O . VAL A 1 769 ? -11.547 24.406 -16.812 1 91 769 VAL A O 1
ATOM 6155 N N . ASP A 1 770 ? -11.188 26.484 -17.609 1 90.75 770 ASP A N 1
ATOM 6156 C CA . ASP A 1 770 ? -12.516 26.562 -18.219 1 90.75 770 ASP A CA 1
ATOM 6157 C C . ASP A 1 770 ? -12.695 25.5 -19.297 1 90.75 770 ASP A C 1
ATOM 6159 O O . ASP A 1 770 ? -13.773 24.906 -19.406 1 90.75 770 ASP A O 1
ATOM 6163 N N . ILE A 1 771 ? -11.727 25.328 -20.078 1 91.75 771 ILE A N 1
ATOM 6164 C CA . ILE A 1 771 ? -11.781 24.312 -21.125 1 91.75 771 ILE A CA 1
ATOM 6165 C C . ILE A 1 771 ? -11.938 22.922 -20.484 1 91.75 771 ILE A C 1
ATOM 6167 O O . ILE A 1 771 ? -12.75 22.109 -20.953 1 91.75 771 ILE A O 1
ATOM 6171 N N . ALA A 1 772 ? -11.156 22.656 -19.5 1 92.06 772 ALA A N 1
ATOM 6172 C CA . ALA A 1 772 ? -11.188 21.359 -18.828 1 92.06 772 ALA A CA 1
ATOM 6173 C C . ALA A 1 772 ? -12.547 21.109 -18.172 1 92.06 772 ALA A C 1
ATOM 6175 O O . ALA A 1 772 ? -13.094 20 -18.266 1 92.06 772 ALA A O 1
ATOM 6176 N N . LEU A 1 773 ? -13.109 22.078 -17.5 1 92.94 773 LEU A N 1
ATOM 6177 C CA . LEU A 1 773 ? -14.391 21.938 -16.812 1 92.94 773 LEU A CA 1
ATOM 6178 C C . LEU A 1 773 ? -15.523 21.766 -17.828 1 92.94 773 LEU A C 1
ATOM 6180 O O . LEU A 1 773 ? -16.484 21.047 -17.578 1 92.94 773 LEU A O 1
ATOM 6184 N N . THR A 1 774 ? -15.414 22.484 -18.953 1 92.88 774 THR A N 1
ATOM 6185 C CA . THR A 1 774 ? -16.406 22.344 -20.016 1 92.88 774 THR A CA 1
ATOM 6186 C C . THR A 1 774 ? -16.375 20.922 -20.594 1 92.88 774 THR A C 1
ATOM 6188 O O . THR A 1 774 ? -17.438 20.328 -20.812 1 92.88 774 THR A O 1
ATOM 6191 N N . ASP A 1 775 ? -15.227 20.5 -20.828 1 92.81 775 ASP A N 1
ATOM 6192 C CA . ASP A 1 775 ? -15.062 19.141 -21.328 1 92.81 775 ASP A CA 1
ATOM 6193 C C . ASP A 1 775 ? -15.648 18.125 -20.344 1 92.81 775 ASP A C 1
ATOM 6195 O O . ASP A 1 775 ? -16.344 17.188 -20.734 1 92.81 775 ASP A O 1
ATOM 6199 N N . LEU A 1 776 ? -15.367 18.297 -19.078 1 92.69 776 LEU A N 1
ATOM 6200 C CA . LEU A 1 776 ? -15.883 17.406 -18.062 1 92.69 776 LEU A CA 1
ATOM 6201 C C . LEU A 1 776 ? -17.406 17.484 -17.984 1 92.69 776 LEU A C 1
ATOM 6203 O O . LEU A 1 776 ? -18.078 16.453 -17.859 1 92.69 776 LEU A O 1
ATOM 6207 N N . HIS A 1 777 ? -17.938 18.656 -18 1 92.12 777 HIS A N 1
ATOM 6208 C CA . HIS A 1 777 ? -19.375 18.844 -17.969 1 92.12 777 HIS A CA 1
ATOM 6209 C C . HIS A 1 777 ? -20.062 18.141 -19.125 1 92.12 777 HIS A C 1
ATOM 6211 O O . HIS A 1 777 ? -21.125 17.531 -18.953 1 92.12 777 HIS A O 1
ATOM 6217 N N . LYS A 1 778 ? -19.469 18.25 -20.297 1 90.81 778 LYS A N 1
ATOM 6218 C CA . LYS A 1 778 ? -20 17.562 -21.469 1 90.81 778 LYS A CA 1
ATOM 6219 C C . LYS A 1 778 ? -19.969 16.047 -21.281 1 90.81 778 LYS A C 1
ATOM 6221 O O . LYS A 1 778 ? -20.922 15.352 -21.625 1 90.81 778 LYS A O 1
ATOM 6226 N N . PHE A 1 779 ? -18.969 15.609 -20.844 1 92.19 779 PHE A N 1
ATOM 6227 C CA . PHE A 1 779 ? -18.828 14.18 -20.578 1 92.19 779 PHE A CA 1
ATOM 6228 C C . PHE A 1 779 ? -19.875 13.719 -19.578 1 92.19 779 PHE A C 1
ATOM 6230 O O . PHE A 1 779 ? -20.562 12.711 -19.797 1 92.19 779 PHE A O 1
ATOM 6237 N N . LEU A 1 780 ? -19.969 14.391 -18.422 1 92.88 780 LEU A N 1
ATOM 6238 C CA . LEU A 1 780 ? -20.953 14.023 -17.391 1 92.88 780 LEU A CA 1
ATOM 6239 C C . LEU A 1 780 ? -22.359 14.078 -17.953 1 92.88 780 LEU A C 1
ATOM 6241 O O . LEU A 1 780 ? -23.203 13.234 -17.609 1 92.88 780 LEU A O 1
ATOM 6245 N N . GLY A 1 781 ? -22.609 15.039 -18.781 1 89.75 781 GLY A N 1
ATOM 6246 C CA . GLY A 1 781 ? -23.906 15.141 -19.438 1 89.75 781 GLY A CA 1
ATOM 6247 C C . GLY A 1 781 ? -24.203 13.977 -20.359 1 89.75 781 GLY A C 1
ATOM 6248 O O . GLY A 1 781 ? -25.359 13.547 -20.484 1 89.75 781 GLY A O 1
ATOM 6249 N N . SER A 1 782 ? -23.203 13.43 -20.922 1 89.88 782 SER A N 1
ATOM 6250 C CA . SER A 1 782 ? -23.359 12.344 -21.875 1 89.88 782 SER A CA 1
ATOM 6251 C C . SER A 1 782 ? -23.609 11.016 -21.172 1 89.88 782 SER A C 1
ATOM 6253 O O . SER A 1 782 ? -24.109 10.062 -21.766 1 89.88 782 SER A O 1
ATOM 6255 N N . CYS A 1 783 ? -23.266 10.867 -19.922 1 87.06 783 CYS A N 1
ATOM 6256 C CA . CYS A 1 783 ? -23.438 9.641 -19.156 1 87.06 783 CYS A CA 1
ATOM 6257 C C . CYS A 1 783 ? -24.906 9.391 -18.859 1 87.06 783 CYS A C 1
ATOM 6259 O O . CYS A 1 783 ? -25.312 8.242 -18.656 1 87.06 783 CYS A O 1
ATOM 6261 N N . GLY A 1 784 ? -25.797 10.32 -18.859 1 86.5 784 GLY A N 1
ATOM 6262 C CA . GLY A 1 784 ? -27.203 10.148 -18.578 1 86.5 784 GLY A CA 1
ATOM 6263 C C . GLY A 1 784 ? -27.484 9.82 -17.125 1 86.5 784 GLY A C 1
ATOM 6264 O O . GLY A 1 784 ? -28.328 8.961 -16.828 1 86.5 784 GLY A O 1
ATOM 6265 N N . ALA A 1 785 ? -26.734 10.438 -16.234 1 89.5 785 ALA A N 1
ATOM 6266 C CA . ALA A 1 785 ? -26.953 10.219 -14.805 1 89.5 785 ALA A CA 1
ATOM 6267 C C . ALA A 1 785 ? -28.281 10.789 -14.352 1 89.5 785 ALA A C 1
ATOM 6269 O O . ALA A 1 785 ? -28.797 11.734 -14.953 1 89.5 785 ALA A O 1
ATOM 6270 N N . SER A 1 786 ? -28.875 10.133 -13.359 1 92.44 786 SER A N 1
ATOM 6271 C CA . SER A 1 786 ? -30.188 10.516 -12.852 1 92.44 786 SER A CA 1
ATOM 6272 C C . SER A 1 786 ? -30.125 10.859 -11.367 1 92.44 786 SER A C 1
ATOM 6274 O O . SER A 1 786 ? -29.203 10.445 -10.664 1 92.44 786 SER A O 1
ATOM 6276 N N . THR A 1 787 ? -31.062 11.695 -10.969 1 93.81 787 THR A N 1
ATOM 6277 C CA . THR A 1 787 ? -31.172 12 -9.547 1 93.81 787 THR A CA 1
ATOM 6278 C C . THR A 1 787 ? -31.906 10.883 -8.812 1 93.81 787 THR A C 1
ATOM 6280 O O . THR A 1 787 ? -31.859 10.812 -7.582 1 93.81 787 THR A O 1
ATOM 6283 N N . ILE A 1 788 ? -32.531 10 -9.586 1 93.19 788 ILE A N 1
ATOM 6284 C CA . ILE A 1 788 ? -33.25 8.883 -9 1 93.19 788 ILE A CA 1
ATOM 6285 C C . ILE A 1 788 ? -32.438 7.602 -9.117 1 93.19 788 ILE A C 1
ATOM 6287 O O . ILE A 1 788 ? -31.625 7.457 -10.031 1 93.19 788 ILE A O 1
ATOM 6291 N N . ASP A 1 789 ? -32.531 6.836 -8.234 1 92.62 789 ASP A N 1
ATOM 6292 C CA . ASP A 1 789 ? -31.969 5.492 -8.242 1 92.62 789 ASP A CA 1
ATOM 6293 C C . ASP A 1 789 ? -33.062 4.434 -8.047 1 92.62 789 ASP A C 1
ATOM 6295 O O . ASP A 1 789 ? -33.75 4.43 -7.027 1 92.62 789 ASP A O 1
ATOM 6299 N N . ARG A 1 790 ? -33.188 3.648 -8.938 1 90.38 790 ARG A N 1
ATOM 6300 C CA . ARG A 1 790 ? -34.25 2.666 -8.945 1 90.38 790 ARG A CA 1
ATOM 6301 C C . ARG A 1 790 ? -34.156 1.736 -7.746 1 90.38 790 ARG A C 1
ATOM 6303 O O . ARG A 1 790 ? -35.188 1.341 -7.176 1 90.38 790 ARG A O 1
ATOM 6310 N N . ASP A 1 791 ? -33.031 1.394 -7.402 1 92.12 791 ASP A N 1
ATOM 6311 C CA . ASP A 1 791 ? -32.844 0.468 -6.289 1 92.12 791 ASP A CA 1
ATOM 6312 C C . ASP A 1 791 ? -33.281 1.095 -4.969 1 92.12 791 ASP A C 1
ATOM 6314 O O . ASP A 1 791 ? -33.938 0.448 -4.16 1 92.12 791 ASP A O 1
ATOM 6318 N N . VAL A 1 792 ? -32.938 2.326 -4.707 1 94.56 792 VAL A N 1
ATOM 6319 C CA . VAL A 1 792 ? -33.25 3.02 -3.463 1 94.56 792 VAL A CA 1
ATOM 6320 C C . VAL A 1 792 ? -34.75 3.264 -3.389 1 94.56 792 VAL A C 1
ATOM 6322 O O . VAL A 1 792 ? -35.375 3.08 -2.334 1 94.56 792 VAL A O 1
ATOM 6325 N N . ASN A 1 793 ? -35.375 3.572 -4.5 1 94.25 793 ASN A N 1
ATOM 6326 C CA . ASN A 1 793 ? -36.812 3.814 -4.547 1 94.25 793 ASN A CA 1
ATOM 6327 C C . ASN A 1 793 ? -37.625 2.529 -4.336 1 94.25 793 ASN A C 1
ATOM 6329 O O . ASN A 1 793 ? -38.719 2.559 -3.777 1 94.25 793 ASN A O 1
ATOM 6333 N N . ALA A 1 794 ? -37.031 1.505 -4.805 1 92.56 794 ALA A N 1
ATOM 6334 C CA . ALA A 1 794 ? -37.75 0.227 -4.801 1 92.56 794 ALA A CA 1
ATOM 6335 C C . ALA A 1 794 ? -38 -0.249 -3.377 1 92.56 794 ALA A C 1
ATOM 6337 O O . ALA A 1 794 ? -38.969 -0.982 -3.133 1 92.56 794 ALA A O 1
ATOM 6338 N N . TYR A 1 795 ? -37.25 0.207 -2.482 1 93.88 795 TYR A N 1
ATOM 6339 C CA . TYR A 1 795 ? -37.406 -0.24 -1.102 1 93.88 795 TYR A CA 1
ATOM 6340 C C . TYR A 1 795 ? -38.75 0.205 -0.534 1 93.88 795 TYR A C 1
ATOM 6342 O O . TYR A 1 795 ? -39.5 -0.604 0.023 1 93.88 795 TYR A O 1
ATOM 6350 N N . TRP A 1 796 ? -39.094 1.438 -0.632 1 94.56 796 TRP A N 1
ATOM 6351 C CA . TRP A 1 796 ? -40.406 1.944 -0.195 1 94.56 796 TRP A CA 1
ATOM 6352 C C . TRP A 1 796 ? -41.531 1.414 -1.085 1 94.56 796 TRP A C 1
ATOM 6354 O O . TRP A 1 796 ? -42.594 1.084 -0.6 1 94.56 796 TRP A O 1
ATOM 6364 N N . ASN A 1 797 ? -41.281 1.364 -2.439 1 93.31 797 ASN A N 1
ATOM 6365 C CA . ASN A 1 797 ? -42.281 0.881 -3.371 1 93.31 797 ASN A CA 1
ATOM 6366 C C . ASN A 1 797 ? -42.75 -0.524 -3.008 1 93.31 797 ASN A C 1
ATOM 6368 O O . ASN A 1 797 ? -43.938 -0.817 -3.068 1 93.31 797 ASN A O 1
ATOM 6372 N N . GLN A 1 798 ? -41.812 -1.304 -2.625 1 91.44 798 GLN A N 1
ATOM 6373 C CA . GLN A 1 798 ? -42.156 -2.67 -2.246 1 91.44 798 GLN A CA 1
ATOM 6374 C C . GLN A 1 798 ? -42.969 -2.691 -0.955 1 91.44 798 GLN A C 1
ATOM 6376 O O . GLN A 1 798 ? -43.906 -3.49 -0.813 1 91.44 798 GLN A O 1
ATOM 6381 N N . PHE A 1 799 ? -42.656 -1.868 -0.01 1 92.31 799 PHE A N 1
ATOM 6382 C CA . PHE A 1 799 ? -43.406 -1.747 1.238 1 92.31 799 PHE A CA 1
ATOM 6383 C C . PHE A 1 799 ? -44.844 -1.338 0.971 1 92.31 799 PHE A C 1
ATOM 6385 O O . PHE A 1 799 ? -45.781 -1.865 1.591 1 92.31 799 PHE A O 1
ATOM 6392 N N . GLU A 1 800 ? -45.031 -0.466 0.052 1 91.69 800 GLU A N 1
ATOM 6393 C CA . GLU A 1 800 ? -46.344 0.002 -0.329 1 91.69 800 GLU A CA 1
ATOM 6394 C C . GLU A 1 800 ? -47.156 -1.096 -1.035 1 91.69 800 GLU A C 1
ATOM 6396 O O . GLU A 1 800 ? -48.375 -1.199 -0.864 1 91.69 800 GLU A O 1
ATOM 6401 N N . ILE A 1 801 ? -46.438 -1.855 -1.856 1 88.62 801 ILE A N 1
ATOM 6402 C CA . ILE A 1 801 ? -47.094 -2.961 -2.551 1 88.62 801 ILE A CA 1
ATOM 6403 C C . ILE A 1 801 ? -47.531 -4.016 -1.541 1 88.62 801 ILE A C 1
ATOM 6405 O O . ILE A 1 801 ? -48.656 -4.559 -1.643 1 88.62 801 ILE A O 1
ATOM 6409 N N . ASP A 1 802 ? -46.75 -4.227 -0.581 1 88.44 802 ASP A N 1
ATOM 6410 C CA . ASP A 1 802 ? -47 -5.277 0.398 1 88.44 802 ASP A CA 1
ATOM 6411 C C . ASP A 1 802 ? -48.125 -4.895 1.347 1 88.44 802 ASP A C 1
ATOM 6413 O O . ASP A 1 802 ? -48.906 -5.742 1.754 1 88.44 802 ASP A O 1
ATOM 6417 N N . PHE A 1 803 ? -48.219 -3.609 1.703 1 89.06 803 PHE A N 1
ATOM 6418 C CA . PHE A 1 803 ? -49.094 -3.279 2.812 1 89.06 803 PHE A CA 1
ATOM 6419 C C . PHE A 1 803 ? -50.094 -2.207 2.406 1 89.06 803 PHE A C 1
ATOM 6421 O O . PHE A 1 803 ? -51.094 -1.979 3.104 1 89.06 803 PHE A O 1
ATOM 6428 N N . GLY A 1 804 ? -49.906 -1.542 1.284 1 85.88 804 GLY A N 1
ATOM 6429 C CA . GLY A 1 804 ? -50.75 -0.421 0.9 1 85.88 804 GLY A CA 1
ATOM 6430 C C . GLY A 1 804 ? -51.938 -0.829 0.037 1 85.88 804 GLY A C 1
ATOM 6431 O O . GLY A 1 804 ? -52.719 0.019 -0.389 1 85.88 804 GLY A O 1
ATOM 6432 N N . GLY A 1 805 ? -52 -2.092 -0.271 1 80.75 805 GLY A N 1
ATOM 6433 C CA . GLY A 1 805 ? -53.094 -2.557 -1.143 1 80.75 805 GLY A CA 1
ATOM 6434 C C . GLY A 1 805 ? -54.469 -2.359 -0.55 1 80.75 805 GLY A C 1
ATOM 6435 O O . GLY A 1 805 ? -54.594 -2.127 0.653 1 80.75 805 GLY A O 1
ATOM 6436 N N . MET A 1 806 ? -55.5 -2.279 -1.449 1 77.12 806 MET A N 1
ATOM 6437 C CA . MET A 1 806 ? -56.875 -2.064 -1.058 1 77.12 806 MET A CA 1
ATOM 6438 C C . MET A 1 806 ? -57.688 -3.365 -1.132 1 77.12 806 MET A C 1
ATOM 6440 O O . MET A 1 806 ? -57.375 -4.234 -1.951 1 77.12 806 MET A O 1
ATOM 6444 N N . ARG A 1 807 ? -58.438 -3.676 -0.079 1 65.19 807 ARG A N 1
ATOM 6445 C CA . ARG A 1 807 ? -59.375 -4.793 -0.14 1 65.19 807 ARG A CA 1
ATOM 6446 C C . ARG A 1 807 ? -60.469 -4.527 -1.164 1 65.19 807 ARG A C 1
ATOM 6448 O O . ARG A 1 807 ? -60.625 -3.402 -1.641 1 65.19 807 ARG A O 1
ATOM 6455 N N . LEU A 1 808 ? -61.25 -5.59 -1.656 1 60.66 808 LEU A N 1
ATOM 6456 C CA . LEU A 1 808 ? -62.281 -5.562 -2.668 1 60.66 808 LEU A CA 1
ATOM 6457 C C . LEU A 1 808 ? -63.312 -4.488 -2.352 1 60.66 808 LEU A C 1
ATOM 6459 O O . LEU A 1 808 ? -63.938 -3.93 -3.26 1 60.66 808 LEU A O 1
ATOM 6463 N N . ARG A 1 809 ? -63.562 -4.078 -1.126 1 63.06 809 ARG A N 1
ATOM 6464 C CA . ARG A 1 809 ? -64.625 -3.131 -0.84 1 63.06 809 ARG A CA 1
ATOM 6465 C C . ARG A 1 809 ? -64.062 -1.735 -0.583 1 63.06 809 ARG A C 1
ATOM 6467 O O . ARG A 1 809 ? -64.688 -0.937 0.127 1 63.06 809 ARG A O 1
ATOM 6474 N N . GLY A 1 810 ? -62.938 -1.36 -0.994 1 66.19 810 GLY A N 1
ATOM 6475 C CA . GLY A 1 810 ? -62.406 -0.006 -0.959 1 66.19 810 GLY A CA 1
ATOM 6476 C C . GLY A 1 810 ? -61.688 0.326 0.341 1 66.19 810 GLY A C 1
ATOM 6477 O O . GLY A 1 810 ? -61.281 1.471 0.561 1 66.19 810 GLY A O 1
ATOM 6478 N N . LYS A 1 811 ? -61.625 -0.601 1.343 1 71.31 811 LYS A N 1
ATOM 6479 C CA . LYS A 1 811 ? -60.906 -0.372 2.604 1 71.31 811 LYS A CA 1
ATOM 6480 C C . LYS A 1 811 ? -59.5 -0.9 2.543 1 71.31 811 LYS A C 1
ATOM 6482 O O . LYS A 1 811 ? -59.219 -1.93 1.916 1 71.31 811 LYS A O 1
ATOM 6487 N N . PRO A 1 812 ? -58.562 -0.075 3.078 1 77.31 812 PRO A N 1
ATOM 6488 C CA . PRO A 1 812 ? -57.188 -0.55 3.08 1 77.31 812 PRO A CA 1
ATOM 6489 C C . PRO A 1 812 ? -57.031 -1.906 3.764 1 77.31 812 PRO A C 1
ATOM 6491 O O . PRO A 1 812 ? -57.719 -2.186 4.754 1 77.31 812 PRO A O 1
ATOM 6494 N N . ARG A 1 813 ? -56.375 -2.771 3.158 1 76.19 813 ARG A N 1
ATOM 6495 C CA . ARG A 1 813 ? -56.094 -4.09 3.725 1 76.19 813 ARG A CA 1
ATOM 6496 C C . ARG A 1 813 ? -55.5 -3.979 5.125 1 76.19 813 ARG A C 1
ATOM 6498 O O . ARG A 1 813 ? -55.906 -4.715 6.031 1 76.19 813 ARG A O 1
ATOM 6505 N N . ASN A 1 814 ? -54.594 -2.963 5.23 1 84.06 814 ASN A N 1
ATOM 6506 C CA . ASN A 1 814 ? -53.969 -2.639 6.516 1 84.06 814 ASN A CA 1
ATOM 6507 C C . ASN A 1 814 ? -54.312 -1.224 6.965 1 84.06 814 ASN A C 1
ATOM 6509 O O . ASN A 1 814 ? -53.812 -0.248 6.398 1 84.06 814 ASN A O 1
ATOM 6513 N N . THR A 1 815 ? -55.125 -1.082 7.949 1 81.69 815 THR A N 1
ATOM 6514 C CA . THR A 1 815 ? -55.688 0.2 8.359 1 81.69 815 THR A CA 1
ATOM 6515 C C . THR A 1 815 ? -54.594 1.111 8.914 1 81.69 815 THR A C 1
ATOM 6517 O O . THR A 1 815 ? -54.75 2.334 8.945 1 81.69 815 THR A O 1
ATOM 6520 N N . TRP A 1 816 ? -53.531 0.469 9.359 1 86.88 816 TRP A N 1
ATOM 6521 C CA . TRP A 1 816 ? -52.438 1.251 9.961 1 86.88 816 TRP A CA 1
ATOM 6522 C C . TRP A 1 816 ? -51.594 1.916 8.891 1 86.88 816 TRP A C 1
ATOM 6524 O O . TRP A 1 816 ? -50.875 2.883 9.172 1 86.88 816 TRP A O 1
ATOM 6534 N N . PHE A 1 817 ? -51.625 1.538 7.605 1 90.62 817 PHE A N 1
ATOM 6535 C CA . PHE A 1 817 ? -50.656 1.933 6.578 1 90.62 817 PHE A CA 1
ATOM 6536 C C . PHE A 1 817 ? -50.875 3.377 6.145 1 90.62 817 PHE A C 1
ATOM 6538 O O . PHE A 1 817 ? -49.938 4.156 6.031 1 90.62 817 PHE A O 1
ATOM 6545 N N . PRO A 1 818 ? -52.188 3.85 5.887 1 90.19 818 PRO A N 1
ATOM 6546 C CA . PRO A 1 818 ? -52.375 5.238 5.473 1 90.19 818 PRO A CA 1
ATOM 6547 C C . PRO A 1 818 ? -51.938 6.242 6.535 1 90.19 818 PRO A C 1
ATOM 6549 O O . PRO A 1 818 ? -51.375 7.285 6.203 1 90.19 818 PRO A O 1
ATOM 6552 N N . ALA A 1 819 ? -52.219 5.859 7.773 1 90.69 819 ALA A N 1
ATOM 6553 C CA . ALA A 1 819 ? -51.781 6.746 8.852 1 90.69 819 ALA A CA 1
ATOM 6554 C C . ALA A 1 819 ? -50.25 6.848 8.906 1 90.69 819 ALA A C 1
ATOM 6556 O O . ALA A 1 819 ? -49.719 7.926 9.148 1 90.69 819 ALA A O 1
ATOM 6557 N N . LEU A 1 820 ? -49.625 5.723 8.742 1 93.88 820 LEU A N 1
ATOM 6558 C CA . LEU A 1 820 ? -48.156 5.699 8.742 1 93.88 820 LEU A CA 1
ATOM 6559 C C . LEU A 1 820 ? -47.594 6.504 7.578 1 93.88 820 LEU A C 1
ATOM 6561 O O . LEU A 1 820 ? -46.688 7.312 7.762 1 93.88 820 LEU A O 1
ATOM 6565 N N . ARG A 1 821 ? -48.062 6.289 6.383 1 94.5 821 ARG A N 1
ATOM 6566 C CA . ARG A 1 821 ? -47.594 6.965 5.176 1 94.5 821 ARG A CA 1
ATOM 6567 C C . ARG A 1 821 ? -47.812 8.469 5.281 1 94.5 821 ARG A C 1
ATOM 6569 O O . ARG A 1 821 ? -46.875 9.25 4.988 1 94.5 821 ARG A O 1
ATOM 6576 N N . ASP A 1 822 ? -49.031 8.914 5.738 1 94.12 822 ASP A N 1
ATOM 6577 C CA . ASP A 1 822 ? -49.344 10.336 5.812 1 94.12 822 ASP A CA 1
ATOM 6578 C C . ASP A 1 822 ? -48.594 11.016 6.949 1 94.12 822 ASP A C 1
ATOM 6580 O O . ASP A 1 822 ? -48.188 12.172 6.832 1 94.12 822 ASP A O 1
ATOM 6584 N N . GLY A 1 823 ? -48.469 10.281 8.031 1 94.88 823 GLY A N 1
ATOM 6585 C CA . GLY A 1 823 ? -47.656 10.797 9.117 1 94.88 823 GLY A CA 1
ATOM 6586 C C . GLY A 1 823 ? -46.219 11.016 8.719 1 94.88 823 GLY A C 1
ATOM 6587 O O . GLY A 1 823 ? -45.625 12.047 9.047 1 94.88 823 GLY A O 1
ATOM 6588 N N . LEU A 1 824 ? -45.688 10.016 8.031 1 96.88 824 LEU A N 1
ATOM 6589 C CA . LEU A 1 824 ? -44.312 10.109 7.559 1 96.88 824 LEU A CA 1
ATOM 6590 C C . LEU A 1 824 ? -44.156 11.258 6.574 1 96.88 824 LEU A C 1
ATOM 6592 O O . LEU A 1 824 ? -43.156 12.008 6.648 1 96.88 824 LEU A O 1
ATOM 6596 N N . ARG A 1 825 ? -45.031 11.422 5.656 1 96.88 825 ARG A N 1
ATOM 6597 C CA . ARG A 1 825 ? -45 12.516 4.691 1 96.88 825 ARG A CA 1
ATOM 6598 C C . ARG A 1 825 ? -45 13.867 5.398 1 96.88 825 ARG A C 1
ATOM 6600 O O . ARG A 1 825 ? -44.188 14.742 5.082 1 96.88 825 ARG A O 1
ATOM 6607 N N . SER A 1 826 ? -45.875 13.992 6.395 1 96.44 826 SER A N 1
ATOM 6608 C CA . SER A 1 826 ? -46 15.25 7.125 1 96.44 826 SER A CA 1
ATOM 6609 C C . SER A 1 826 ? -44.719 15.578 7.879 1 96.44 826 SER A C 1
ATOM 6611 O O . SER A 1 826 ? -44.25 16.719 7.867 1 96.44 826 SER A O 1
ATOM 6613 N N . ASP A 1 827 ? -44.219 14.617 8.523 1 97 827 ASP A N 1
ATOM 6614 C CA . ASP A 1 827 ? -43 14.82 9.32 1 97 827 ASP A CA 1
ATOM 6615 C C . ASP A 1 827 ? -41.812 15.156 8.43 1 97 827 ASP A C 1
ATOM 6617 O O . ASP A 1 827 ? -40.969 16 8.781 1 97 827 ASP A O 1
ATOM 6621 N N . VAL A 1 828 ? -41.625 14.453 7.316 1 97.69 828 VAL A N 1
ATOM 6622 C CA . VAL A 1 828 ? -40.5 14.688 6.398 1 97.69 828 VAL A CA 1
ATOM 6623 C C . VAL A 1 828 ? -40.625 16.094 5.801 1 97.69 828 VAL A C 1
ATOM 6625 O O . VAL A 1 828 ? -39.625 16.797 5.66 1 97.69 828 VAL A O 1
ATOM 6628 N N . GLU A 1 829 ? -41.812 16.484 5.461 1 97.19 829 GLU A N 1
ATOM 6629 C CA . GLU A 1 829 ? -42.031 17.812 4.902 1 97.19 829 GLU A CA 1
ATOM 6630 C C . GLU A 1 829 ? -41.75 18.906 5.934 1 97.19 829 GLU A C 1
ATOM 6632 O O . GLU A 1 829 ? -41.219 19.969 5.586 1 97.19 829 GLU A O 1
ATOM 6637 N N . ALA A 1 830 ? -42.094 18.594 7.164 1 96.38 830 ALA A N 1
ATOM 6638 C CA . ALA A 1 830 ? -41.75 19.547 8.234 1 96.38 830 ALA A CA 1
ATOM 6639 C C . ALA A 1 830 ? -40.25 19.703 8.383 1 96.38 830 ALA A C 1
ATOM 6641 O O . ALA A 1 830 ? -39.75 20.812 8.594 1 96.38 830 ALA A O 1
ATOM 6642 N N . CYS A 1 831 ? -39.594 18.625 8.398 1 96.88 831 CYS A N 1
ATOM 6643 C CA . CYS A 1 831 ? -38.125 18.656 8.484 1 96.88 831 CYS A CA 1
ATOM 6644 C C . CYS A 1 831 ? -37.531 19.391 7.297 1 96.88 831 CYS A C 1
ATOM 6646 O O . CYS A 1 831 ? -36.562 20.125 7.449 1 96.88 831 CYS A O 1
ATOM 6648 N N . LEU A 1 832 ? -38.062 19.156 6.098 1 96.94 832 LEU A N 1
ATOM 6649 C CA . LEU A 1 832 ? -37.625 19.828 4.887 1 96.94 832 LEU A CA 1
ATOM 6650 C C . LEU A 1 832 ? -37.812 21.344 4.988 1 96.94 832 LEU A C 1
ATOM 6652 O O . LEU A 1 832 ? -36.969 22.109 4.566 1 96.94 832 LEU A O 1
ATOM 6656 N N . ALA A 1 833 ? -38.938 21.719 5.535 1 95.5 833 ALA A N 1
ATOM 6657 C CA . ALA A 1 833 ? -39.219 23.141 5.723 1 95.5 833 ALA A CA 1
ATOM 6658 C C . ALA A 1 833 ? -38.219 23.781 6.676 1 95.5 833 ALA A C 1
ATOM 6660 O O . ALA A 1 833 ? -37.781 24.906 6.461 1 95.5 833 ALA A O 1
ATOM 6661 N N . GLU A 1 834 ? -37.938 23.078 7.664 1 94.06 834 GLU A N 1
ATOM 6662 C CA . GLU A 1 834 ? -36.938 23.562 8.602 1 94.06 834 GLU A CA 1
ATOM 6663 C C . GLU A 1 834 ? -35.562 23.672 7.938 1 94.06 834 GLU A C 1
ATOM 6665 O O . GLU A 1 834 ? -34.812 24.578 8.242 1 94.06 834 GLU A O 1
ATOM 6670 N N . TRP A 1 835 ? -35.219 22.688 7.184 1 94.69 835 TRP A N 1
ATOM 6671 C CA . TRP A 1 835 ? -34 22.703 6.41 1 94.69 835 TRP A CA 1
ATOM 6672 C C . TRP A 1 835 ? -33.906 23.953 5.531 1 94.69 835 TRP A C 1
ATOM 6674 O O . TRP A 1 835 ? -32.906 24.656 5.516 1 94.69 835 TRP A O 1
ATOM 6684 N N . ASP A 1 836 ? -34.969 24.281 4.879 1 93.81 836 ASP A N 1
ATOM 6685 C CA . ASP A 1 836 ? -35 25.438 3.988 1 93.81 836 ASP A CA 1
ATOM 6686 C C . ASP A 1 836 ? -34.844 26.734 4.773 1 93.81 836 ASP A C 1
ATOM 6688 O O . ASP A 1 836 ? -34.188 27.672 4.332 1 93.81 836 ASP A O 1
ATOM 6692 N N . ARG A 1 837 ? -35.406 26.797 5.902 1 91.12 837 ARG A N 1
ATOM 6693 C CA . ARG A 1 837 ? -35.312 27.984 6.758 1 91.12 837 ARG A CA 1
ATOM 6694 C C . ARG A 1 837 ? -33.875 28.156 7.273 1 91.12 837 ARG A C 1
ATOM 6696 O O . ARG A 1 837 ? -33.344 29.281 7.277 1 91.12 837 ARG A O 1
ATOM 6703 N N . ALA A 1 838 ? -33.375 27.094 7.762 1 88.44 838 ALA A N 1
ATOM 6704 C CA . ALA A 1 838 ? -32.031 27.141 8.312 1 88.44 838 ALA A CA 1
ATOM 6705 C C . ALA A 1 838 ? -31 27.531 7.246 1 88.44 838 ALA A C 1
ATOM 6707 O O . ALA A 1 838 ? -30.062 28.297 7.523 1 88.44 838 ALA A O 1
ATOM 6708 N N . MET A 1 839 ? -31.141 26.984 6.066 1 89.19 839 MET A N 1
ATOM 6709 C CA . MET A 1 839 ? -30.172 27.234 4.996 1 89.19 839 MET A CA 1
ATOM 6710 C C . MET A 1 839 ? -30.297 28.656 4.473 1 89.19 839 MET A C 1
ATOM 6712 O O . MET A 1 839 ? -29.328 29.234 3.979 1 89.19 839 MET A O 1
ATOM 6716 N N . ARG A 1 840 ? -31.375 29.25 4.562 1 82.25 840 ARG A N 1
ATOM 6717 C CA . ARG A 1 840 ? -31.578 30.641 4.133 1 82.25 840 ARG A CA 1
ATOM 6718 C C . ARG A 1 840 ? -31.031 31.625 5.164 1 82.25 840 ARG A C 1
ATOM 6720 O O . ARG A 1 840 ? -30.688 32.75 4.824 1 82.25 840 ARG A O 1
ATOM 6727 N N . SER A 1 841 ? -30.922 31.141 6.332 1 73.88 841 SER A N 1
ATOM 6728 C CA . SER A 1 841 ? -30.453 32.031 7.391 1 73.88 841 SER A CA 1
ATOM 6729 C C . SER A 1 841 ? -28.938 32.25 7.293 1 73.88 841 SER A C 1
ATOM 6731 O O . SER A 1 841 ? -28.203 31.359 6.902 1 73.88 841 SER A O 1
ATOM 6733 N N . GLY A 1 842 ? -28.281 33.406 6.891 1 59.16 842 GLY A N 1
ATOM 6734 C CA . GLY A 1 842 ? -26.922 33.844 6.625 1 59.16 842 GLY A CA 1
ATOM 6735 C C . GLY A 1 842 ? -25.953 33.438 7.719 1 59.16 842 GLY A C 1
ATOM 6736 O O . GLY A 1 842 ? -24.734 33.438 7.504 1 59.16 842 GLY A O 1
ATOM 6737 N N . VAL A 1 843 ? -26.141 33.625 8.984 1 50.59 843 VAL A N 1
ATOM 6738 C CA . VAL A 1 843 ? -25.125 33.844 10.008 1 50.59 843 VAL A CA 1
ATOM 6739 C C . VAL A 1 843 ? -24.469 32.5 10.391 1 50.59 843 VAL A C 1
ATOM 6741 O O . VAL A 1 843 ? -23.328 32.469 10.836 1 50.59 843 VAL A O 1
ATOM 6744 N N . LYS A 1 844 ? -25 31.266 10.32 1 61.78 844 LYS A N 1
ATOM 6745 C CA . LYS A 1 844 ? -24.469 30.172 11.141 1 61.78 844 LYS A CA 1
ATOM 6746 C C . LYS A 1 844 ? -23.688 29.172 10.297 1 61.78 844 LYS A C 1
ATOM 6748 O O . LYS A 1 844 ? -23.828 29.141 9.078 1 61.78 844 LYS A O 1
ATOM 6753 N N . ASP A 1 845 ? -22.688 28.406 11.031 1 75.44 845 ASP A N 1
ATOM 6754 C CA . ASP A 1 845 ? -21.812 27.359 10.531 1 75.44 845 ASP A CA 1
ATOM 6755 C C . ASP A 1 845 ? -22.609 26.219 9.922 1 75.44 845 ASP A C 1
ATOM 6757 O O . ASP A 1 845 ? -23.594 25.75 10.516 1 75.44 845 ASP A O 1
ATOM 6761 N N . TYR A 1 846 ? -22.547 25.922 8.562 1 84.31 846 TYR A N 1
ATOM 6762 C CA . TYR A 1 846 ? -23.203 24.828 7.844 1 84.31 846 TYR A CA 1
ATOM 6763 C C . TYR A 1 846 ? -23.234 23.562 8.68 1 84.31 846 TYR A C 1
ATOM 6765 O O . TYR A 1 846 ? -24.25 22.875 8.734 1 84.31 846 TYR A O 1
ATOM 6773 N N . ARG A 1 847 ? -22.234 23.281 9.406 1 82.81 847 ARG A N 1
ATOM 6774 C CA . ARG A 1 847 ? -22.125 22.062 10.203 1 82.81 847 ARG A CA 1
ATOM 6775 C C . ARG A 1 847 ? -23.125 22.062 11.352 1 82.81 847 ARG A C 1
ATOM 6777 O O . ARG A 1 847 ? -23.766 21.047 11.625 1 82.81 847 ARG A O 1
ATOM 6784 N N . ASP A 1 848 ? -23.219 23.172 11.883 1 78.38 848 ASP A N 1
ATOM 6785 C CA . ASP A 1 848 ? -24.141 23.281 13.008 1 78.38 848 ASP A CA 1
ATOM 6786 C C . ASP A 1 848 ? -25.594 23.172 12.555 1 78.38 848 ASP A C 1
ATOM 6788 O O . ASP A 1 848 ? -26.422 22.578 13.242 1 78.38 848 ASP A O 1
ATOM 6792 N N . LYS A 1 849 ? -25.859 23.766 11.438 1 87.38 849 LYS A N 1
ATOM 6793 C CA . LYS A 1 849 ? -27.219 23.672 10.883 1 87.38 849 LYS A CA 1
ATOM 6794 C C . LYS A 1 849 ? -27.594 22.234 10.57 1 87.38 849 LYS A C 1
ATOM 6796 O O . LYS A 1 849 ? -28.688 21.797 10.914 1 87.38 849 LYS A O 1
ATOM 6801 N N . VAL A 1 850 ? -26.703 21.516 9.969 1 90.75 850 VAL A N 1
ATOM 6802 C CA . VAL A 1 850 ? -26.953 20.141 9.57 1 90.75 850 VAL A CA 1
ATOM 6803 C C . VAL A 1 850 ? -27.156 19.281 10.805 1 90.75 850 VAL A C 1
ATOM 6805 O O . VAL A 1 850 ? -28.062 18.438 10.836 1 90.75 850 VAL A O 1
ATOM 6808 N N . LYS A 1 851 ? -26.344 19.484 11.836 1 85.56 851 LYS A N 1
ATOM 6809 C CA . LYS A 1 851 ? -26.453 18.688 13.062 1 85.56 851 LYS A CA 1
ATOM 6810 C C . LYS A 1 851 ? -27.812 18.906 13.734 1 85.56 851 LYS A C 1
ATOM 6812 O O . LYS A 1 851 ? -28.422 17.969 14.211 1 85.56 851 LYS A O 1
ATOM 6817 N N . HIS A 1 852 ? -28.25 20.141 13.711 1 84.44 852 HIS A N 1
ATOM 6818 C CA . HIS A 1 852 ? -29.547 20.484 14.305 1 84.44 852 HIS A CA 1
ATOM 6819 C C . HIS A 1 852 ? -30.688 19.797 13.578 1 84.44 852 HIS A C 1
ATOM 6821 O O . HIS A 1 852 ? -31.562 19.203 14.211 1 84.44 852 HIS A O 1
ATOM 6827 N N . ILE A 1 853 ? -30.672 19.906 12.297 1 93.31 853 ILE A N 1
ATOM 6828 C CA . ILE A 1 853 ? -31.75 19.328 11.5 1 93.31 853 ILE A CA 1
ATOM 6829 C C . ILE A 1 853 ? -31.703 17.812 11.57 1 93.31 853 ILE A C 1
ATOM 6831 O O . ILE A 1 853 ? -32.75 17.141 11.586 1 93.31 853 ILE A O 1
ATOM 6835 N N . HIS A 1 854 ? -30.531 17.266 11.609 1 94.44 854 HIS A N 1
ATOM 6836 C CA . HIS A 1 854 ? -30.375 15.82 11.664 1 94.44 854 HIS A CA 1
ATOM 6837 C C . HIS A 1 854 ? -30.938 15.258 12.969 1 94.44 854 HIS A C 1
ATOM 6839 O O . HIS A 1 854 ? -31.484 14.148 12.984 1 94.44 854 HIS A O 1
ATOM 6845 N N . THR A 1 855 ? -30.797 15.977 14.039 1 87.94 855 THR A N 1
ATOM 6846 C CA . THR A 1 855 ? -31.391 15.562 15.305 1 87.94 855 THR A CA 1
ATOM 6847 C C . THR A 1 855 ? -32.906 15.484 15.18 1 87.94 855 THR A C 1
ATOM 6849 O O . THR A 1 855 ? -33.531 14.539 15.68 1 87.94 855 THR A O 1
ATOM 6852 N N . LYS A 1 856 ? -33.469 16.406 14.508 1 91.94 856 LYS A N 1
ATOM 6853 C CA . LYS A 1 856 ? -34.906 16.391 14.273 1 91.94 856 LYS A CA 1
ATOM 6854 C C . LYS A 1 856 ? -35.312 15.227 13.375 1 91.94 856 LYS A C 1
ATOM 6856 O O . LYS A 1 856 ? -36.375 14.625 13.57 1 91.94 856 LYS A O 1
ATOM 6861 N N . TRP A 1 857 ? -34.531 14.984 12.398 1 96.5 857 TRP A N 1
ATOM 6862 C CA . TRP A 1 857 ? -34.75 13.867 11.484 1 96.5 857 TRP A CA 1
ATOM 6863 C C . TRP A 1 857 ? -34.812 12.547 12.25 1 96.5 857 TRP A C 1
ATOM 6865 O O . TRP A 1 857 ? -35.656 11.711 11.984 1 96.5 857 TRP A O 1
ATOM 6875 N N . LYS A 1 858 ? -33.875 12.367 13.195 1 91.94 858 LYS A N 1
ATOM 6876 C CA . LYS A 1 858 ? -33.781 11.125 13.961 1 91.94 858 LYS A CA 1
ATOM 6877 C C . LYS A 1 858 ? -35 10.953 14.875 1 91.94 858 LYS A C 1
ATOM 6879 O O . LYS A 1 858 ? -35.344 9.828 15.258 1 91.94 858 LYS A O 1
ATOM 6884 N N . GLU A 1 859 ? -35.719 11.992 15.125 1 90.94 859 GLU A N 1
ATOM 6885 C CA . GLU A 1 859 ? -36.844 11.961 16.047 1 90.94 859 GLU A CA 1
ATOM 6886 C C . GLU A 1 859 ? -38.125 11.547 15.328 1 90.94 859 GLU A C 1
ATOM 6888 O O . GLU A 1 859 ? -39.125 11.25 15.977 1 90.94 859 GLU A O 1
ATOM 6893 N N . ILE A 1 860 ? -38.094 11.477 14.055 1 95.5 860 ILE A N 1
ATOM 6894 C CA . ILE A 1 860 ? -39.281 11.078 13.305 1 95.5 860 ILE A CA 1
ATOM 6895 C C . ILE A 1 860 ? -39.594 9.625 13.602 1 95.5 860 ILE A C 1
ATOM 6897 O O . ILE A 1 860 ? -38.812 8.719 13.289 1 95.5 860 ILE A O 1
ATOM 6901 N N . GLN A 1 861 ? -40.75 9.359 14.18 1 93.12 861 GLN A N 1
ATOM 6902 C CA . GLN A 1 861 ? -41.219 8.016 14.523 1 93.12 861 GLN A CA 1
ATOM 6903 C C . GLN A 1 861 ? -42.469 7.641 13.766 1 93.12 861 GLN A C 1
ATOM 6905 O O . GLN A 1 861 ? -43.219 8.523 13.328 1 93.12 861 GLN A O 1
ATOM 6910 N N . PRO A 1 862 ? -42.656 6.387 13.531 1 93.12 862 PRO A N 1
ATOM 6911 C CA . PRO A 1 862 ? -43.875 5.977 12.82 1 93.12 862 PRO A CA 1
ATOM 6912 C C . PRO A 1 862 ? -45.156 6.262 13.609 1 93.12 862 PRO A C 1
ATOM 6914 O O . PRO A 1 862 ? -45.156 6.109 14.836 1 93.12 862 PRO A O 1
ATOM 6917 N N . ARG A 1 863 ? -46.25 6.68 12.906 1 89.94 863 ARG A N 1
ATOM 6918 C CA . ARG A 1 863 ? -47.562 6.926 13.484 1 89.94 863 ARG A CA 1
ATOM 6919 C C . ARG A 1 863 ? -48.594 5.953 12.93 1 89.94 863 ARG A C 1
ATOM 6921 O O . ARG A 1 863 ? -48.75 5.84 11.711 1 89.94 863 ARG A O 1
ATOM 6928 N N . PHE A 1 864 ? -49.219 5.238 13.742 1 87 864 PHE A N 1
ATOM 6929 C CA . PHE A 1 864 ? -50.156 4.207 13.281 1 87 864 PHE A CA 1
ATOM 6930 C C . PHE A 1 864 ? -51.594 4.641 13.516 1 87 864 PHE A C 1
ATOM 6932 O O . PHE A 1 864 ? -52.531 3.906 13.188 1 87 864 PHE A O 1
ATOM 6939 N N . GLY A 1 865 ? -52.031 6.027 13.664 1 71.31 865 GLY A N 1
ATOM 6940 C CA . GLY A 1 865 ? -53.375 6.555 13.844 1 71.31 865 GLY A CA 1
ATOM 6941 C C . GLY A 1 865 ? -53.938 6.309 15.234 1 71.31 865 GLY A C 1
ATOM 6942 O O . GLY A 1 865 ? -53.375 5.496 15.984 1 71.31 865 GLY A O 1
ATOM 6943 N N . VAL A 1 866 ? -54.594 7.266 15.82 1 53.88 866 VAL A N 1
ATOM 6944 C CA . VAL A 1 866 ? -55.125 7.633 17.125 1 53.88 866 VAL A CA 1
ATOM 6945 C C . VAL A 1 866 ? -55.594 6.375 17.859 1 53.88 866 VAL A C 1
ATOM 6947 O O . VAL A 1 866 ? -55.938 6.434 19.047 1 53.88 866 VAL A O 1
ATOM 6950 N N . GLU A 1 867 ? -56.5 5.359 17.484 1 47.97 867 GLU A N 1
ATOM 6951 C CA . GLU A 1 867 ? -57.219 4.945 18.688 1 47.97 867 GLU A CA 1
ATOM 6952 C C . GLU A 1 867 ? -56.25 4.289 19.688 1 47.97 867 GLU A C 1
ATOM 6954 O O . GLU A 1 867 ? -55.781 3.18 19.453 1 47.97 867 GLU A O 1
ATOM 6959 N N . GLN A 1 868 ? -55.344 5.031 20.234 1 41.53 868 GLN A N 1
ATOM 6960 C CA . GLN A 1 868 ? -54.469 4.555 21.297 1 41.53 868 GLN A CA 1
ATOM 6961 C C . GLN A 1 868 ? -55.125 3.393 22.047 1 41.53 868 GLN A C 1
ATOM 6963 O O . GLN A 1 868 ? -54.406 2.541 22.594 1 41.53 868 GLN A O 1
ATOM 6968 N N . GLU A 1 869 ? -56.25 3.611 22.516 1 47.16 869 GLU A N 1
ATOM 6969 C CA . GLU A 1 869 ? -56.906 2.852 23.578 1 47.16 869 GLU A CA 1
ATOM 6970 C C . GLU A 1 869 ? -57.219 1.435 23.125 1 47.16 869 GLU A C 1
ATOM 6972 O O . GLU A 1 869 ? -57.625 0.586 23.938 1 47.16 869 GLU A O 1
ATOM 6977 N N . GLY A 1 870 ? -56.5 0.836 21.766 1 49.41 870 GLY A N 1
ATOM 6978 C CA . GLY A 1 870 ? -56.531 -0.573 21.406 1 49.41 870 GLY A CA 1
ATOM 6979 C C . GLY A 1 870 ? -55.812 -0.874 20.109 1 49.41 870 GLY A C 1
ATOM 6980 O O . GLY A 1 870 ? -56.438 -0.99 19.062 1 49.41 870 GLY A O 1
ATOM 6981 N N . MET A 1 871 ? -54.531 -0.604 19.844 1 56.53 871 MET A N 1
ATOM 6982 C CA . MET A 1 871 ? -53.812 -1.019 18.656 1 56.53 871 MET A CA 1
ATOM 6983 C C . MET A 1 871 ? -54.094 -2.473 18.312 1 56.53 871 MET A C 1
ATOM 6985 O O . MET A 1 871 ? -54.156 -3.33 19.188 1 56.53 871 MET A O 1
ATOM 6989 N N . SER A 1 872 ? -54.531 -2.666 17.047 1 67.75 872 SER A N 1
ATOM 6990 C CA . SER A 1 872 ? -54.75 -4.051 16.625 1 67.75 872 SER A CA 1
ATOM 6991 C C . SER A 1 872 ? -53.469 -4.879 16.781 1 67.75 872 SER A C 1
ATOM 6993 O O . SER A 1 872 ? -52.375 -4.33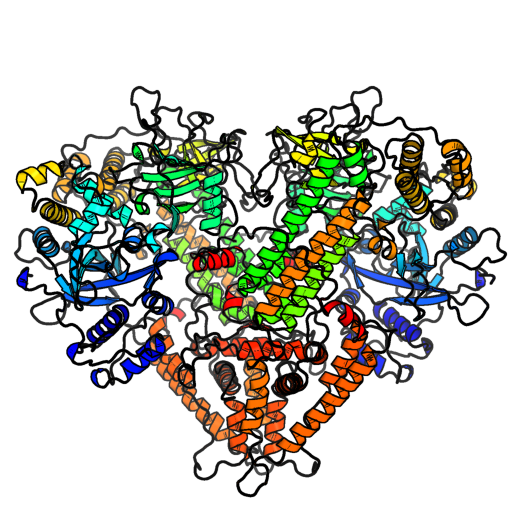6 16.812 1 67.75 872 SER A O 1
ATOM 6995 N N . GLU A 1 873 ? -53.594 -5.973 17.25 1 70 873 GLU A N 1
ATOM 6996 C CA . GLU A 1 873 ? -52.469 -6.918 17.375 1 70 873 GLU A CA 1
ATOM 6997 C C . GLU A 1 873 ? -51.562 -6.844 16.172 1 70 873 GLU A C 1
ATOM 6999 O O . GLU A 1 873 ? -50.344 -6.973 16.312 1 70 873 GLU A O 1
ATOM 7004 N N . SER A 1 874 ? -52.094 -6.395 15.086 1 77.81 874 SER A N 1
ATOM 7005 C CA . SER A 1 874 ? -51.281 -6.312 13.867 1 77.81 874 SER A CA 1
ATOM 7006 C C . SER A 1 874 ? -50.406 -5.066 13.867 1 77.81 874 SER A C 1
ATOM 7008 O O . SER A 1 874 ? -49.25 -5.125 13.469 1 77.81 874 SER A O 1
ATOM 7010 N N . ALA A 1 875 ? -50.938 -4.008 14.344 1 81.56 875 ALA A N 1
ATOM 7011 C CA . ALA A 1 875 ? -50.188 -2.754 14.367 1 81.56 875 ALA A CA 1
ATOM 7012 C C . ALA A 1 875 ? -49.031 -2.818 15.367 1 81.56 875 ALA A C 1
ATOM 7014 O O . ALA A 1 875 ? -47.969 -2.229 15.148 1 81.56 875 ALA A O 1
ATOM 7015 N N . GLU A 1 876 ? -49.219 -3.492 16.438 1 83 876 GLU A N 1
ATOM 7016 C CA . GLU A 1 876 ? -48.188 -3.646 17.438 1 83 876 GLU A CA 1
ATOM 7017 C C . GLU A 1 876 ? -47.031 -4.473 16.891 1 83 876 GLU A C 1
ATOM 7019 O O . GLU A 1 876 ? -45.844 -4.156 17.156 1 83 876 GLU A O 1
ATOM 7024 N N . ALA A 1 877 ? -47.375 -5.547 16.219 1 85.44 877 ALA A N 1
ATOM 7025 C CA . ALA A 1 877 ? -46.344 -6.391 15.633 1 85.44 877 ALA A CA 1
ATOM 7026 C C . ALA A 1 877 ? -45.531 -5.617 14.594 1 85.44 877 ALA A C 1
ATOM 7028 O O . ALA A 1 877 ? -44.312 -5.746 14.531 1 85.44 877 ALA A O 1
ATOM 7029 N N . VAL A 1 878 ? -46.219 -4.777 13.859 1 88.62 878 VAL A N 1
ATOM 7030 C CA . VAL A 1 878 ? -45.594 -4.008 12.797 1 88.62 878 VAL A CA 1
ATOM 7031 C C . VAL A 1 878 ? -44.625 -2.984 13.414 1 88.62 878 VAL A C 1
ATOM 7033 O O . VAL A 1 878 ? -43.531 -2.773 12.906 1 88.62 878 VAL A O 1
ATOM 7036 N N . GLU A 1 879 ? -45 -2.379 14.445 1 89.12 879 GLU A N 1
ATOM 7037 C CA . GLU A 1 879 ? -44.156 -1.395 15.117 1 89.12 879 GLU A CA 1
ATOM 7038 C C . GLU A 1 879 ? -42.875 -2.027 15.617 1 89.12 879 GLU A C 1
ATOM 7040 O O . GLU A 1 879 ? -41.812 -1.431 15.508 1 89.12 879 GLU A O 1
ATOM 7045 N N . LYS A 1 880 ? -42.938 -3.205 16.156 1 88.75 880 LYS A N 1
ATOM 7046 C CA . LYS A 1 880 ? -41.781 -3.9 16.672 1 88.75 880 LYS A CA 1
ATOM 7047 C C . LYS A 1 880 ? -40.812 -4.285 15.531 1 88.75 880 LYS A C 1
ATOM 7049 O O . LYS A 1 880 ? -39.594 -4.223 15.68 1 88.75 880 LYS A O 1
ATOM 7054 N N . PHE A 1 881 ? -41.438 -4.648 14.406 1 90.12 881 PHE A N 1
ATOM 7055 C CA . PHE A 1 881 ? -40.625 -5.012 13.258 1 90.12 881 PHE A CA 1
ATOM 7056 C C . PHE A 1 881 ? -39.938 -3.779 12.664 1 90.12 881 PHE A C 1
ATOM 7058 O O . PHE A 1 881 ? -38.812 -3.855 12.18 1 90.12 881 PHE A O 1
ATOM 7065 N N . LEU A 1 882 ? -40.625 -2.664 12.688 1 91.94 882 LEU A N 1
ATOM 7066 C CA . LEU A 1 882 ? -40.094 -1.439 12.102 1 91.94 882 LEU A CA 1
ATOM 7067 C C . LEU A 1 882 ? -39 -0.841 12.977 1 91.94 882 LEU A C 1
ATOM 7069 O O . LEU A 1 882 ? -37.938 -0.46 12.484 1 91.94 882 LEU A O 1
ATOM 7073 N N . MET A 1 883 ? -39.156 -0.795 14.195 1 88.75 883 MET A N 1
ATOM 7074 C CA . MET A 1 883 ? -38.25 -0.105 15.109 1 88.75 883 MET A CA 1
ATOM 7075 C C . MET A 1 883 ? -37.062 -0.996 15.477 1 88.75 883 MET A C 1
ATOM 7077 O O . MET A 1 883 ? -35.969 -0.501 15.742 1 88.75 883 MET A O 1
ATOM 7081 N N . GLU A 1 884 ? -37.312 -2.258 15.336 1 79.56 884 GLU A N 1
ATOM 7082 C CA . GLU A 1 884 ? -36.25 -3.221 15.695 1 79.56 884 GLU A CA 1
ATOM 7083 C C . GLU A 1 884 ? -35.562 -2.807 16.984 1 79.56 884 GLU A C 1
ATOM 7085 O O . GLU A 1 884 ? -34.312 -2.713 17.016 1 79.56 884 GLU A O 1
ATOM 7090 N N . SER A 1 885 ? -36.25 -2.221 17.922 1 66.88 885 SER A N 1
ATOM 7091 C CA . SER A 1 885 ? -35.719 -1.675 19.172 1 66.88 885 SER A CA 1
ATOM 7092 C C . SER A 1 885 ? -34.938 -2.73 19.953 1 66.88 885 SER A C 1
ATOM 7094 O O . SER A 1 885 ? -35.25 -3.92 19.875 1 66.88 885 SER A O 1
ATOM 7096 N N . GLY A 1 886 ? -33.562 -2.453 20.328 1 64.81 886 GLY A N 1
ATOM 7097 C CA . GLY A 1 886 ? -32.812 -3.391 21.141 1 64.81 886 GLY A CA 1
ATOM 7098 C C . GLY A 1 886 ? -31.328 -3.357 20.891 1 64.81 886 GLY A C 1
ATOM 7099 O O . GLY A 1 886 ? -30.703 -2.297 20.953 1 64.81 886 GLY A O 1
ATOM 7100 N N . TRP A 1 887 ? -30.891 -4.465 20.297 1 68 887 TRP A N 1
ATOM 7101 C CA . TRP A 1 887 ? -29.469 -4.832 20.375 1 68 887 TRP A CA 1
ATOM 7102 C C . TRP A 1 887 ? -28.719 -4.387 19.109 1 68 887 TRP A C 1
ATOM 7104 O O . TRP A 1 887 ? -27.5 -4.238 19.141 1 68 887 TRP A O 1
ATOM 7114 N N . THR A 1 888 ? -29.531 -3.938 18.016 1 79.19 888 THR A N 1
ATOM 7115 C CA . THR A 1 888 ? -28.844 -3.555 16.781 1 79.19 888 THR A CA 1
ATOM 7116 C C . THR A 1 888 ? -28.844 -2.039 16.609 1 79.19 888 THR A C 1
ATOM 7118 O O . THR A 1 888 ? -29.578 -1.331 17.297 1 79.19 888 THR A O 1
ATOM 7121 N N . VAL A 1 889 ? -27.938 -1.552 15.75 1 85.94 889 VAL A N 1
ATOM 7122 C CA . VAL A 1 889 ? -27.797 -0.119 15.516 1 85.94 889 VAL A CA 1
ATOM 7123 C C . VAL A 1 889 ? -29.125 0.46 15.016 1 85.94 889 VAL A C 1
ATOM 7125 O O . VAL A 1 889 ? -29.75 -0.098 14.109 1 85.94 889 VAL A O 1
ATOM 7128 N N . ALA A 1 890 ? -29.547 1.443 15.578 1 85.75 890 ALA A N 1
ATOM 7129 C CA . ALA A 1 890 ? -30.828 2.061 15.266 1 85.75 890 ALA A CA 1
ATOM 7130 C C . ALA A 1 890 ? -30.797 2.729 13.898 1 85.75 890 ALA A C 1
ATOM 7132 O O . ALA A 1 890 ? -31.828 2.791 13.211 1 85.75 890 ALA A O 1
ATOM 7133 N N . GLU A 1 891 ? -29.656 3.137 13.484 1 89.94 891 GLU A N 1
ATOM 7134 C CA . GLU A 1 891 ? -29.516 3.91 12.258 1 89.94 891 GLU A CA 1
ATOM 7135 C C . GLU A 1 891 ? -29.844 3.066 11.031 1 89.94 891 GLU A C 1
ATOM 7137 O O . GLU A 1 891 ? -30.172 3.604 9.969 1 89.94 891 GLU A O 1
ATOM 7142 N N . LEU A 1 892 ? -29.797 1.746 11.164 1 93.19 892 LEU A N 1
ATOM 7143 C CA . LEU A 1 892 ? -30.047 0.876 10.023 1 93.19 892 LEU A CA 1
ATOM 7144 C C . LEU A 1 892 ? -31.266 -0.011 10.266 1 93.19 892 LEU A C 1
ATOM 7146 O O . LEU A 1 892 ? -31.375 -1.095 9.688 1 93.19 892 LEU A O 1
ATOM 7150 N N . SER A 1 893 ? -32.125 0.432 11.164 1 93.06 893 SER A N 1
ATOM 7151 C CA . SER A 1 893 ? -33.406 -0.281 11.391 1 93.06 893 SER A CA 1
ATOM 7152 C C . SER A 1 893 ? -34.281 -0.212 10.164 1 93.06 893 SER A C 1
ATOM 7154 O O . SER A 1 893 ? -34.062 0.606 9.273 1 93.06 893 SER A O 1
ATOM 7156 N N . ARG A 1 894 ? -35.312 -0.994 10.125 1 93.44 894 ARG A N 1
ATOM 7157 C CA . ARG A 1 894 ? -36.25 -1.012 9 1 93.44 894 ARG A CA 1
ATOM 7158 C C . ARG A 1 894 ? -36.969 0.327 8.859 1 93.44 894 ARG A C 1
ATOM 7160 O O . ARG A 1 894 ? -37.219 0.798 7.75 1 93.44 894 ARG A O 1
ATOM 7167 N N . TRP A 1 895 ? -37.312 0.898 9.945 1 94.94 895 TRP A N 1
ATOM 7168 C CA . TRP A 1 895 ? -37.969 2.188 9.914 1 94.94 895 TRP A CA 1
ATOM 7169 C C . TRP A 1 895 ? -37.094 3.258 9.281 1 94.94 895 TRP A C 1
ATOM 7171 O O . TRP A 1 895 ? -37.562 4.02 8.43 1 94.94 895 TRP A O 1
ATOM 7181 N N . GLU A 1 896 ? -35.844 3.291 9.766 1 95.81 896 GLU A N 1
ATOM 7182 C CA . GLU A 1 896 ? -34.906 4.309 9.258 1 95.81 896 GLU A CA 1
ATOM 7183 C C . GLU A 1 896 ? -34.656 4.129 7.766 1 95.81 896 GLU A C 1
ATOM 7185 O O . GLU A 1 896 ? -34.5 5.113 7.035 1 95.81 896 GLU A O 1
ATOM 7190 N N . LEU A 1 897 ? -34.625 2.883 7.309 1 96.12 897 LEU A N 1
ATOM 7191 C CA . LEU A 1 897 ? -34.438 2.617 5.891 1 96.12 897 LEU A CA 1
ATOM 7192 C C . LEU A 1 897 ? -35.656 3.031 5.078 1 96.12 897 LEU A C 1
ATOM 7194 O O . LEU A 1 897 ? -35.5 3.625 4.004 1 96.12 897 LEU A O 1
ATOM 7198 N N . LEU A 1 898 ? -36.844 2.744 5.59 1 96.38 898 LEU A N 1
ATOM 7199 C CA . LEU A 1 898 ? -38.094 3.111 4.906 1 96.38 898 LEU A CA 1
ATOM 7200 C C . LEU A 1 898 ? -38.25 4.629 4.863 1 96.38 898 LEU A C 1
ATOM 7202 O O . LEU A 1 898 ? -38.656 5.184 3.832 1 96.38 898 LEU A O 1
ATOM 7206 N N . LYS A 1 899 ? -37.969 5.223 5.988 1 97.44 899 LYS A N 1
ATOM 7207 C CA . LYS A 1 899 ? -38 6.68 6.07 1 97.44 899 LYS A CA 1
ATOM 7208 C C . LYS A 1 899 ? -37.094 7.312 5.016 1 97.44 899 LYS A C 1
ATOM 7210 O O . LYS A 1 899 ? -37.5 8.25 4.324 1 97.44 899 LYS A O 1
ATOM 7215 N N . ALA A 1 900 ? -35.875 6.805 4.871 1 98 900 ALA A N 1
ATOM 7216 C CA . ALA A 1 900 ? -34.906 7.312 3.912 1 98 900 ALA A CA 1
ATOM 7217 C C . ALA A 1 900 ? -35.375 7.094 2.479 1 98 900 ALA A C 1
ATOM 7219 O O . ALA A 1 900 ? -35.281 8 1.646 1 98 900 ALA A O 1
ATOM 7220 N N . SER A 1 901 ? -35.844 5.875 2.152 1 97.19 901 SER A N 1
ATOM 7221 C CA . SER A 1 901 ? -36.312 5.551 0.806 1 97.19 901 SER A CA 1
ATOM 7222 C C . SER A 1 901 ? -37.5 6.41 0.408 1 97.19 901 SER A C 1
ATOM 7224 O O . SER A 1 901 ? -37.594 6.859 -0.737 1 97.19 901 SER A O 1
ATOM 7226 N N . PHE A 1 902 ? -38.406 6.625 1.355 1 97.88 902 PHE A N 1
ATOM 7227 C CA . PHE A 1 902 ? -39.562 7.484 1.106 1 97.88 902 PHE A CA 1
ATOM 7228 C C . PHE A 1 902 ? -39.125 8.898 0.767 1 97.88 902 PHE A C 1
ATOM 7230 O O . PHE A 1 902 ? -39.594 9.492 -0.204 1 97.88 902 PHE A O 1
ATOM 7237 N N . ALA A 1 903 ? -38.281 9.438 1.629 1 98 903 ALA A N 1
ATOM 7238 C CA . ALA A 1 903 ? -37.781 10.797 1.41 1 98 903 ALA A CA 1
ATOM 7239 C C . ALA A 1 903 ? -37.094 10.914 0.063 1 98 903 ALA A C 1
ATOM 7241 O O . ALA A 1 903 ? -37.219 11.914 -0.64 1 98 903 ALA A O 1
ATOM 7242 N N . PHE A 1 904 ? -36.344 9.875 -0.289 1 97.75 904 PHE A N 1
ATOM 7243 C CA . PHE A 1 904 ? -35.594 9.867 -1.547 1 97.75 904 PHE A CA 1
ATOM 7244 C C . PHE A 1 904 ? -36.562 9.82 -2.734 1 97.75 904 PHE A C 1
ATOM 7246 O O . PHE A 1 904 ? -36.344 10.508 -3.732 1 97.75 904 PHE A O 1
ATOM 7253 N N . LYS A 1 905 ? -37.5 9.031 -2.646 1 96.44 905 LYS A N 1
ATOM 7254 C CA . LYS A 1 905 ? -38.469 8.891 -3.721 1 96.44 905 LYS A CA 1
ATOM 7255 C C . LYS A 1 905 ? -39.156 10.227 -4.027 1 96.44 905 LYS A C 1
ATOM 7257 O O . LYS A 1 905 ? -39.344 10.562 -5.195 1 96.44 905 LYS A O 1
ATOM 7262 N N . HIS A 1 906 ? -39.406 11.023 -3.07 1 96.25 906 HIS A N 1
ATOM 7263 C CA . HIS A 1 906 ? -40.25 12.211 -3.248 1 96.25 906 HIS A CA 1
ATOM 7264 C C . HIS A 1 906 ? -39.375 13.469 -3.355 1 96.25 906 HIS A C 1
ATOM 7266 O O . HIS A 1 906 ? -39.812 14.453 -3.969 1 96.25 906 HIS A O 1
ATOM 7272 N N . TYR A 1 907 ? -38.156 13.484 -2.801 1 96.31 907 TYR A N 1
ATOM 7273 C CA . TYR A 1 907 ? -37.375 14.711 -2.729 1 96.31 907 TYR A CA 1
ATOM 7274 C C . TYR A 1 907 ? -35.969 14.477 -3.201 1 96.31 907 TYR A C 1
ATOM 7276 O O . TYR A 1 907 ? -35.031 15.07 -2.662 1 96.31 907 TYR A O 1
ATOM 7284 N N . HIS A 1 908 ? -35.688 13.57 -4.145 1 92.5 908 HIS A N 1
ATOM 7285 C CA . HIS A 1 908 ? -34.375 13.125 -4.613 1 92.5 908 HIS A CA 1
ATOM 7286 C C . HIS A 1 908 ? -33.594 14.273 -5.223 1 92.5 908 HIS A C 1
ATOM 7288 O O . HIS A 1 908 ? -32.375 14.195 -5.344 1 92.5 908 HIS A O 1
ATOM 7294 N N . ARG A 1 909 ? -34.188 15.414 -5.516 1 91.31 909 ARG A N 1
ATOM 7295 C CA . ARG A 1 909 ? -33.5 16.531 -6.148 1 91.31 909 ARG A CA 1
ATOM 7296 C C . ARG A 1 909 ? -32.844 17.438 -5.109 1 91.31 909 ARG A C 1
ATOM 7298 O O . ARG A 1 909 ? -31.984 18.25 -5.438 1 91.31 909 ARG A O 1
ATOM 7305 N N . ARG A 1 910 ? -33.188 17.172 -3.838 1 92.12 910 ARG A N 1
ATOM 7306 C CA . ARG A 1 910 ? -32.719 18.031 -2.768 1 92.12 910 ARG A CA 1
ATOM 7307 C C . ARG A 1 910 ? -31.516 17.406 -2.057 1 92.12 910 ARG A C 1
ATOM 7309 O O . ARG A 1 910 ? -31.516 16.219 -1.752 1 92.12 910 ARG A O 1
ATOM 7316 N N . ARG A 1 911 ? -30.547 18.219 -1.755 1 92.5 911 ARG A N 1
ATOM 7317 C CA . ARG A 1 911 ? -29.391 17.75 -1 1 92.5 911 ARG A CA 1
ATOM 7318 C C . ARG A 1 911 ? -29.797 17.312 0.401 1 92.5 911 ARG A C 1
ATOM 7320 O O . ARG A 1 911 ? -29.094 16.5 1.025 1 92.5 911 ARG A O 1
ATOM 7327 N N . PHE A 1 912 ? -30.969 17.844 0.803 1 95.38 912 PHE A N 1
ATOM 7328 C CA . PHE A 1 912 ? -31.547 17.531 2.109 1 95.38 912 PHE A CA 1
ATOM 7329 C C . PHE A 1 912 ? -31.594 16.031 2.342 1 95.38 912 PHE A C 1
ATOM 7331 O O . PHE A 1 912 ? -31.219 15.547 3.408 1 95.38 912 PHE A O 1
ATOM 7338 N N . VAL A 1 913 ? -32 15.266 1.381 1 97.25 913 VAL A N 1
ATOM 7339 C CA . VAL A 1 913 ? -32.25 13.836 1.551 1 97.25 913 VAL A CA 1
ATOM 7340 C C . VAL A 1 913 ? -30.922 13.109 1.785 1 97.25 913 VAL A C 1
ATOM 7342 O O . VAL A 1 913 ? -30.828 12.227 2.641 1 97.25 913 VAL A O 1
ATOM 7345 N N . TRP A 1 914 ? -29.891 13.516 1.022 1 97.19 914 TRP A N 1
ATOM 7346 C CA . TRP A 1 914 ? -28.578 12.891 1.17 1 97.19 914 TRP A CA 1
ATOM 7347 C C . TRP A 1 914 ? -27.953 13.266 2.506 1 97.19 914 TRP A C 1
ATOM 7349 O O . TRP A 1 914 ? -27.391 12.406 3.197 1 97.19 914 TRP A O 1
ATOM 7359 N N . GLN A 1 915 ? -28.078 14.477 2.893 1 96.69 915 GLN A N 1
ATOM 7360 C CA . GLN A 1 915 ? -27.453 14.969 4.117 1 96.69 915 GLN A CA 1
ATOM 7361 C C . GLN A 1 915 ? -28.109 14.359 5.352 1 96.69 915 GLN A C 1
ATOM 7363 O O . GLN A 1 915 ? -27.453 14.156 6.375 1 96.69 915 GLN A O 1
ATOM 7368 N N . MET A 1 916 ? -29.359 14.055 5.277 1 97.12 916 MET A N 1
ATOM 7369 C CA . MET A 1 916 ? -30.078 13.516 6.426 1 97.12 916 MET A CA 1
ATOM 7370 C C . MET A 1 916 ? -30.031 11.992 6.449 1 97.12 916 MET A C 1
ATOM 7372 O O . MET A 1 916 ? -29.953 11.383 7.516 1 97.12 916 MET A O 1
ATOM 7376 N N . ALA A 1 917 ? -30 11.398 5.258 1 98 917 ALA A N 1
ATOM 7377 C CA . ALA A 1 917 ? -30.234 9.953 5.227 1 98 917 ALA A CA 1
ATOM 7378 C C . ALA A 1 917 ? -29.219 9.258 4.32 1 98 917 ALA A C 1
ATOM 7380 O O . ALA A 1 917 ? -29.484 8.164 3.812 1 98 917 ALA A O 1
ATOM 7381 N N . GLY A 1 918 ? -28.094 9.914 4.078 1 97.62 918 GLY A N 1
ATOM 7382 C CA . GLY A 1 918 ? -27.094 9.32 3.195 1 97.62 918 GLY A CA 1
ATOM 7383 C C . GLY A 1 918 ? -26.656 7.934 3.623 1 97.62 918 GLY A C 1
ATOM 7384 O O . GLY A 1 918 ? -26.453 7.055 2.783 1 97.62 918 GLY A O 1
ATOM 7385 N N . ARG A 1 919 ? -26.562 7.688 4.883 1 96.62 919 ARG A N 1
ATOM 7386 C CA . ARG A 1 919 ? -26.156 6.395 5.43 1 96.62 919 ARG A CA 1
ATOM 7387 C C . ARG A 1 919 ? -27.156 5.305 5.047 1 96.62 919 ARG A C 1
ATOM 7389 O O . ARG A 1 919 ? -26.766 4.211 4.641 1 96.62 919 ARG A O 1
ATOM 7396 N N . GLN A 1 920 ? -28.375 5.609 5.203 1 97.69 920 GLN A N 1
ATOM 7397 C CA . GLN A 1 920 ? -29.438 4.656 4.918 1 97.69 920 GLN A CA 1
ATOM 7398 C C . GLN A 1 920 ? -29.578 4.41 3.418 1 97.69 920 GLN A C 1
ATOM 7400 O O . GLN A 1 920 ? -29.797 3.279 2.986 1 97.69 920 GLN A O 1
ATOM 7405 N N . LEU A 1 921 ? -29.422 5.504 2.662 1 97.88 921 LEU A N 1
ATOM 7406 C CA . LEU A 1 921 ? -29.5 5.367 1.214 1 97.88 921 LEU A CA 1
ATOM 7407 C C . LEU A 1 921 ? -28.406 4.457 0.686 1 97.88 921 LEU A C 1
ATOM 7409 O O . LEU A 1 921 ? -28.641 3.615 -0.181 1 97.88 921 LEU A O 1
ATOM 7413 N N . GLN A 1 922 ? -27.203 4.688 1.183 1 97.88 922 GLN A N 1
ATOM 7414 C CA . GLN A 1 922 ? -26.078 3.85 0.806 1 97.88 922 GLN A CA 1
ATOM 7415 C C . GLN A 1 922 ? -26.312 2.393 1.185 1 97.88 922 GLN A C 1
ATOM 7417 O O . GLN A 1 922 ? -26 1.484 0.413 1 97.88 922 GLN A O 1
ATOM 7422 N N . ALA A 1 923 ? -26.859 2.119 2.342 1 96.62 923 ALA A N 1
ATOM 7423 C CA . ALA A 1 923 ? -27.141 0.764 2.801 1 96.62 923 ALA A CA 1
ATOM 7424 C C . ALA A 1 923 ? -28.172 0.087 1.898 1 96.62 923 ALA A C 1
ATOM 7426 O O . ALA A 1 923 ? -28.016 -1.079 1.531 1 96.62 923 ALA A O 1
ATOM 7427 N N . ILE A 1 924 ? -29.25 0.821 1.563 1 96.25 924 ILE A N 1
ATOM 7428 C CA . ILE A 1 924 ? -30.297 0.276 0.701 1 96.25 924 ILE A CA 1
ATOM 7429 C C . ILE A 1 924 ? -29.703 -0.104 -0.653 1 96.25 924 ILE A C 1
ATOM 7431 O O . ILE A 1 924 ? -29.984 -1.183 -1.181 1 96.25 924 ILE A O 1
ATOM 7435 N N . LYS A 1 925 ? -28.859 0.818 -1.211 1 95.75 925 LYS A N 1
ATOM 7436 C CA . LYS A 1 925 ? -28.234 0.549 -2.498 1 95.75 925 LYS A CA 1
ATOM 7437 C C . LYS A 1 925 ? -27.359 -0.696 -2.428 1 95.75 925 LYS A C 1
ATOM 7439 O O . LYS A 1 925 ? -27.391 -1.542 -3.322 1 95.75 925 LYS A O 1
ATOM 7444 N N . ALA A 1 926 ? -26.578 -0.807 -1.401 1 95.44 926 ALA A N 1
ATOM 7445 C CA . ALA A 1 926 ? -25.672 -1.945 -1.24 1 95.44 926 ALA A CA 1
ATOM 7446 C C . ALA A 1 926 ? -26.453 -3.254 -1.157 1 95.44 926 ALA A C 1
ATOM 7448 O O . ALA A 1 926 ? -26.016 -4.277 -1.69 1 95.44 926 ALA A O 1
ATOM 7449 N N . LEU A 1 927 ? -27.594 -3.234 -0.493 1 93.44 927 LEU A N 1
ATOM 7450 C CA . LEU A 1 927 ? -28.422 -4.426 -0.295 1 93.44 927 LEU A CA 1
ATOM 7451 C C . LEU A 1 927 ? -29.141 -4.801 -1.58 1 93.44 927 LEU A C 1
ATOM 7453 O O . LEU A 1 927 ? -29.641 -5.922 -1.711 1 93.44 927 LEU A O 1
ATOM 7457 N N . SER A 1 928 ? -29.141 -3.811 -2.453 1 89.06 928 SER A N 1
ATOM 7458 C CA . SER A 1 928 ? -29.969 -4.027 -3.639 1 89.06 928 SER A CA 1
ATOM 7459 C C . SER A 1 928 ? -29.109 -4.301 -4.867 1 89.06 928 SER A C 1
ATOM 7461 O O . SER A 1 928 ? -29.625 -4.562 -5.953 1 89.06 928 SER A O 1
ATOM 7463 N N . VAL A 1 929 ? -27.828 -3.982 -4.652 1 71.94 929 VAL A N 1
ATOM 7464 C CA . VAL A 1 929 ? -26.953 -4.09 -5.816 1 71.94 929 VAL A CA 1
ATOM 7465 C C . VAL A 1 929 ? -27.094 -5.477 -6.438 1 71.94 929 VAL A C 1
ATOM 7467 O O . VAL A 1 929 ? -26.859 -6.488 -5.77 1 71.94 929 VAL A O 1
ATOM 7470 N N . ARG A 1 930 ? -28.25 -5.359 -7.172 1 53.53 930 ARG A N 1
ATOM 7471 C CA . ARG A 1 930 ? -28.406 -6.562 -7.98 1 53.53 930 ARG A CA 1
ATOM 7472 C C . ARG A 1 930 ? -27.422 -6.57 -9.148 1 53.53 930 ARG A C 1
ATOM 7474 O O . ARG A 1 930 ? -26.953 -5.516 -9.586 1 53.53 930 ARG A O 1
ATOM 7481 N N . CYS A 1 931 ? -26.625 -7.223 -9.266 1 39.81 931 CYS A N 1
ATOM 7482 C CA . CYS A 1 931 ? -25.953 -7.121 -10.555 1 39.81 931 CYS A CA 1
ATOM 7483 C C . CYS A 1 931 ? -26.906 -6.617 -11.633 1 39.81 931 CYS A C 1
ATOM 7485 O O . CYS A 1 931 ? -27.953 -7.223 -11.867 1 39.81 931 CYS A O 1
ATOM 7487 N N . ASP A 1 932 ? -27.203 -5.352 -11.625 1 35.09 932 ASP A N 1
ATOM 7488 C CA . ASP A 1 932 ? -28.047 -4.66 -12.602 1 35.09 932 ASP A CA 1
ATOM 7489 C C . ASP A 1 932 ? -28.078 -5.41 -13.93 1 35.09 932 ASP A C 1
ATOM 7491 O O . ASP A 1 932 ? -27.969 -4.797 -14.992 1 35.09 932 ASP A O 1
ATOM 7495 N N . GLY A 1 933 ? -27.938 -6.578 -14.336 1 30.59 933 GLY A N 1
ATOM 7496 C CA . GLY A 1 933 ? -28.422 -6.691 -15.695 1 30.59 933 GLY A CA 1
ATOM 7497 C C . GLY A 1 933 ? -29.891 -6.32 -15.836 1 30.59 933 GLY A C 1
ATOM 7498 O O . GLY A 1 933 ? -30.75 -6.895 -15.164 1 30.59 933 GLY A O 1
ATOM 7499 N N . ALA A 1 934 ? -30.484 -5.055 -15.93 1 29.64 934 ALA A N 1
ATOM 7500 C CA . ALA A 1 934 ? -31.719 -4.801 -16.656 1 29.64 934 ALA A CA 1
ATOM 7501 C C . ALA A 1 934 ? -31.969 -5.863 -17.719 1 29.64 934 ALA A C 1
ATOM 7503 O O . ALA A 1 934 ? -32 -5.555 -18.922 1 29.64 934 ALA A O 1
ATOM 7504 N N . VAL A 1 935 ? -31.5 -6.934 -18.203 1 29.52 935 VAL A N 1
ATOM 7505 C CA . VAL A 1 935 ? -32.5 -7.57 -19.062 1 29.52 935 VAL A CA 1
ATOM 7506 C C . VAL A 1 935 ? -33.844 -7.637 -18.344 1 29.52 935 VAL A C 1
ATOM 7508 O O . VAL A 1 935 ? -33.906 -7.531 -17.125 1 29.52 935 VAL A O 1
ATOM 7511 N N . SER A 1 936 ? -35.125 -7.852 -19.078 1 26.59 936 SER A N 1
ATOM 7512 C CA . SER A 1 936 ? -36.531 -8.172 -18.891 1 26.59 936 SER A CA 1
ATOM 7513 C C . SER A 1 936 ? -36.75 -8.852 -17.547 1 26.59 936 SER A C 1
ATOM 7515 O O . SER A 1 936 ? -35.812 -9.328 -16.906 1 26.59 936 SER A O 1
ATOM 7517 N N . SER A 1 937 ? -38.188 -9.172 -17.047 1 28.44 937 SER A N 1
ATOM 7518 C CA . SER A 1 937 ? -38.844 -10.047 -16.094 1 28.44 937 SER A CA 1
ATOM 7519 C C . SER A 1 937 ? -37.938 -11.227 -15.719 1 28.44 937 SER A C 1
ATOM 7521 O O . SER A 1 937 ? -38.094 -11.797 -14.633 1 28.44 937 SER A O 1
ATOM 7523 N N . GLN A 1 938 ? -37.5 -11.977 -16.781 1 24.94 938 GLN A N 1
ATOM 7524 C CA . GLN A 1 938 ? -36.906 -13.305 -16.844 1 24.94 938 GLN A CA 1
ATOM 7525 C C . GLN A 1 938 ? -35.531 -13.328 -16.172 1 24.94 938 GLN A C 1
ATOM 7527 O O . GLN A 1 938 ? -35.031 -14.391 -15.812 1 24.94 938 GLN A O 1
ATOM 7532 N N . GLN A 1 939 ? -34.656 -12.359 -16.469 1 28.56 939 GLN A N 1
ATOM 7533 C CA . GLN A 1 939 ? -33.25 -12.555 -16.203 1 28.56 939 GLN A CA 1
ATOM 7534 C C . GLN A 1 939 ? -32.906 -12.25 -14.75 1 28.56 939 GLN A C 1
ATOM 7536 O O . GLN A 1 939 ? -31.953 -11.523 -14.469 1 28.56 939 GLN A O 1
ATOM 7541 N N . GLN A 1 940 ? -33.75 -12.086 -13.789 1 31.38 940 GLN A N 1
ATOM 7542 C CA . GLN A 1 940 ? -33.719 -11.828 -12.359 1 31.38 940 GLN A CA 1
ATOM 7543 C C . GLN A 1 940 ? -32.688 -12.703 -11.664 1 31.38 940 GLN A C 1
ATOM 7545 O O . GLN A 1 940 ? -32.188 -12.359 -10.594 1 31.38 940 GLN A O 1
ATOM 7550 N N . GLN A 1 941 ? -32.562 -14.031 -12.07 1 30.58 941 GLN A N 1
ATOM 7551 C CA . GLN A 1 941 ? -32 -15.133 -11.281 1 30.58 941 GLN A CA 1
ATOM 7552 C C . GLN A 1 941 ? -30.484 -15.094 -11.273 1 30.58 941 GLN A C 1
ATOM 7554 O O . GLN A 1 941 ? -29.844 -15.977 -10.703 1 30.58 941 GLN A O 1
ATOM 7559 N N . GLN A 1 942 ? -29.844 -14.469 -12.219 1 33.59 942 GLN A N 1
ATOM 7560 C CA . GLN A 1 942 ? -28.438 -14.734 -12.477 1 33.59 942 GLN A CA 1
ATOM 7561 C C . GLN A 1 942 ? -27.562 -14.25 -11.32 1 33.59 942 GLN A C 1
ATOM 7563 O O . GLN A 1 942 ? -26.766 -13.336 -11.477 1 33.59 942 GLN A O 1
ATOM 7568 N N . GLN A 1 943 ? -28.047 -13.867 -10.125 1 37.47 943 GLN A N 1
ATOM 7569 C CA . GLN A 1 943 ? -27.5 -13.039 -9.055 1 37.47 943 GLN A CA 1
ATOM 7570 C C . GLN A 1 943 ? -26.156 -13.586 -8.562 1 37.47 943 GLN A C 1
ATOM 7572 O O . GLN A 1 943 ? -26.109 -14.648 -7.949 1 37.47 943 GLN A O 1
ATOM 7577 N N . GLN A 1 944 ? -25 -13.539 -9.32 1 43.41 944 GLN A N 1
ATOM 7578 C CA . GLN A 1 944 ? -23.688 -13.648 -8.68 1 43.41 944 GLN A CA 1
ATOM 7579 C C . GLN A 1 944 ? -23.734 -13.109 -7.254 1 43.41 944 GLN A C 1
ATOM 7581 O O . GLN A 1 944 ? -24.406 -12.117 -6.977 1 43.41 944 GLN A O 1
ATOM 7586 N N . GLU A 1 945 ? -23.547 -13.969 -6.309 1 56.28 945 GLU A N 1
ATOM 7587 C CA . GLU A 1 945 ? -23.703 -13.672 -4.891 1 56.28 945 GLU A CA 1
ATOM 7588 C C . GLU A 1 945 ? -23.031 -12.352 -4.52 1 56.28 945 GLU A C 1
ATOM 7590 O O . GLU A 1 945 ? -21.812 -12.305 -4.328 1 56.28 945 GLU A O 1
ATOM 7595 N N . ASN A 1 946 ? -23.422 -11.289 -5.023 1 75.19 946 ASN A N 1
ATOM 7596 C CA . ASN A 1 946 ? -22.953 -9.953 -4.664 1 75.19 946 ASN A CA 1
ATOM 7597 C C . ASN A 1 946 ? -23.562 -9.492 -3.34 1 75.19 946 ASN A C 1
ATOM 7599 O O . ASN A 1 946 ? -24.25 -8.469 -3.293 1 75.19 946 ASN A O 1
ATOM 7603 N N . VAL A 1 947 ? -23.406 -10.336 -2.391 1 89.25 947 VAL A N 1
ATOM 7604 C CA . VAL A 1 947 ? -23.891 -9.969 -1.065 1 89.25 947 VAL A CA 1
ATOM 7605 C C . VAL A 1 947 ? -22.922 -8.992 -0.409 1 89.25 947 VAL A C 1
ATOM 7607 O O . VAL A 1 947 ? -21.719 -9.266 -0.313 1 89.25 947 VAL A O 1
ATOM 7610 N N . PRO A 1 948 ? -23.438 -7.859 -0.087 1 94.44 948 PRO A N 1
ATOM 7611 C CA . PRO A 1 948 ? -22.547 -6.883 0.537 1 94.44 948 PRO A CA 1
ATOM 7612 C C . PRO A 1 948 ? -22.031 -7.34 1.897 1 94.44 948 PRO A C 1
ATOM 7614 O O . PRO A 1 948 ? -22.594 -8.25 2.506 1 94.44 948 PRO A O 1
ATOM 7617 N N . ILE A 1 949 ? -20.969 -6.836 2.312 1 96 949 ILE A N 1
ATOM 7618 C CA . ILE A 1 949 ? -20.344 -7.152 3.594 1 96 949 ILE A CA 1
ATOM 7619 C C . ILE A 1 949 ? -20.422 -5.941 4.52 1 96 949 ILE A C 1
ATOM 7621 O O . ILE A 1 949 ? -20.203 -4.805 4.094 1 96 949 ILE A O 1
ATOM 7625 N N . LEU A 1 950 ? -20.859 -6.184 5.727 1 96.62 950 LEU A N 1
ATOM 7626 C CA . LEU A 1 950 ? -20.875 -5.121 6.723 1 96.62 950 LEU A CA 1
ATOM 7627 C C . LEU A 1 950 ? -19.5 -4.957 7.367 1 96.62 950 LEU A C 1
ATOM 7629 O O . LEU A 1 950 ? -18.906 -5.93 7.848 1 96.62 950 LEU A O 1
ATOM 7633 N N . VAL A 1 951 ? -18.984 -3.787 7.316 1 96.5 951 VAL A N 1
ATOM 7634 C CA . VAL A 1 951 ? -17.688 -3.48 7.902 1 96.5 951 VAL A CA 1
ATOM 7635 C C . VAL A 1 951 ? -17.844 -2.445 9.016 1 96.5 951 VAL A C 1
ATOM 7637 O O . VAL A 1 951 ? -18.469 -1.402 8.812 1 96.5 951 VAL A O 1
ATOM 7640 N N . THR A 1 952 ? -17.297 -2.76 10.125 1 94.88 952 THR A N 1
ATOM 7641 C CA . THR A 1 952 ? -17.391 -1.818 11.234 1 94.88 952 THR A CA 1
ATOM 7642 C C . THR A 1 952 ? -16.672 -0.519 10.906 1 94.88 952 THR A C 1
ATOM 7644 O O . THR A 1 952 ? -15.781 -0.495 10.047 1 94.88 952 THR A O 1
ATOM 7647 N N . SER A 1 953 ? -17.031 0.546 11.586 1 90.88 953 SER A N 1
ATOM 7648 C CA . SER A 1 953 ? -16.562 1.885 11.258 1 90.88 953 SER A CA 1
ATOM 7649 C C . SER A 1 953 ? -15.047 1.985 11.43 1 90.88 953 SER A C 1
ATOM 7651 O O . SER A 1 953 ? -14.359 2.605 10.609 1 90.88 953 SER A O 1
ATOM 7653 N N . ASN A 1 954 ? -14.445 1.438 12.508 1 88.81 954 ASN A N 1
ATOM 7654 C CA . ASN A 1 954 ? -13.008 1.497 12.742 1 88.81 954 ASN A CA 1
ATOM 7655 C C . ASN A 1 954 ? -12.234 0.706 11.695 1 88.81 954 ASN A C 1
ATOM 7657 O O . ASN A 1 954 ? -11.172 1.136 11.242 1 88.81 954 ASN A O 1
ATOM 7661 N N . MET A 1 955 ? -12.781 -0.464 11.312 1 93.44 955 MET A N 1
ATOM 7662 C CA . MET A 1 955 ? -12.125 -1.272 10.297 1 93.44 955 MET A CA 1
ATOM 7663 C C . MET A 1 955 ? -12.195 -0.596 8.93 1 93.44 955 MET A C 1
ATOM 7665 O O . MET A 1 955 ? -11.242 -0.657 8.148 1 93.44 955 MET A O 1
ATOM 7669 N N . TYR A 1 956 ? -13.312 0.057 8.664 1 93.62 956 TYR A N 1
ATOM 7670 C CA . TYR A 1 956 ? -13.484 0.756 7.395 1 93.62 956 TYR A CA 1
ATOM 7671 C C . TYR A 1 956 ? -12.461 1.873 7.246 1 93.62 956 TYR A C 1
ATOM 7673 O O . TYR A 1 956 ? -11.922 2.09 6.156 1 93.62 956 TYR A O 1
ATOM 7681 N N . ALA A 1 957 ? -12.203 2.52 8.344 1 89.56 957 ALA A N 1
ATOM 7682 C CA . ALA A 1 957 ? -11.227 3.604 8.336 1 89.56 957 ALA A CA 1
ATOM 7683 C C . ALA A 1 957 ? -9.82 3.068 8.086 1 89.56 957 ALA A C 1
ATOM 7685 O O . ALA A 1 957 ? -8.961 3.787 7.566 1 89.56 957 ALA A O 1
ATOM 7686 N N . ALA A 1 958 ? -9.594 1.784 8.398 1 91.44 958 ALA A N 1
ATOM 7687 C CA . ALA A 1 958 ? -8.266 1.185 8.305 1 91.44 958 ALA A CA 1
ATOM 7688 C C . ALA A 1 958 ? -8.055 0.523 6.945 1 91.44 958 ALA A C 1
ATOM 7690 O O . ALA A 1 958 ? -6.992 -0.046 6.684 1 91.44 958 ALA A O 1
ATOM 7691 N N . LEU A 1 959 ? -9.039 0.612 6.02 1 91.88 959 LEU A N 1
ATOM 7692 C CA . LEU A 1 959 ? -8.93 -0.031 4.715 1 91.88 959 LEU A CA 1
ATOM 7693 C C . LEU A 1 959 ? -8.68 1 3.619 1 91.88 959 LEU A C 1
ATOM 7695 O O . LEU A 1 959 ? -9.117 2.148 3.73 1 91.88 959 LEU A O 1
ATOM 7699 N N . LYS A 1 960 ? -7.934 0.667 2.633 1 91.62 960 LYS A N 1
ATOM 7700 C CA . LYS A 1 960 ? -7.652 1.492 1.461 1 91.62 960 LYS A CA 1
ATOM 7701 C C . LYS A 1 960 ? -7.688 0.661 0.182 1 91.62 960 LYS A C 1
ATOM 7703 O O . LYS A 1 960 ? -7.625 -0.57 0.233 1 91.62 960 LYS A O 1
ATOM 7708 N N . PRO A 1 961 ? -7.871 1.287 -1.005 1 92.88 961 PRO A N 1
ATOM 7709 C CA . PRO A 1 961 ? -7.875 0.521 -2.252 1 92.88 961 PRO A CA 1
ATOM 7710 C C . PRO A 1 961 ? -6.539 -0.168 -2.527 1 92.88 961 PRO A C 1
ATOM 7712 O O . PRO A 1 961 ? -5.48 0.391 -2.232 1 92.88 961 PRO A O 1
ATOM 7715 N N . ASP A 1 962 ? -6.59 -1.326 -3.002 1 89.69 962 ASP A N 1
ATOM 7716 C CA . ASP A 1 962 ? -5.41 -2.061 -3.453 1 89.69 962 ASP A CA 1
ATOM 7717 C C . ASP A 1 962 ? -5.035 -1.675 -4.883 1 89.69 962 ASP A C 1
ATOM 7719 O O . ASP A 1 962 ? -5.551 -2.25 -5.84 1 89.69 962 ASP A O 1
ATOM 7723 N N . ASN A 1 963 ? -4.051 -0.842 -5.023 1 86.88 963 ASN A N 1
ATOM 7724 C CA . ASN A 1 963 ? -3.68 -0.278 -6.32 1 86.88 963 ASN A CA 1
ATOM 7725 C C . ASN A 1 963 ? -3.232 -1.361 -7.297 1 86.88 963 ASN A C 1
ATOM 7727 O O . ASN A 1 963 ? -3.557 -1.306 -8.484 1 86.88 963 ASN A O 1
ATOM 7731 N N . THR A 1 964 ? -2.449 -2.309 -6.859 1 83.25 964 THR A N 1
ATOM 7732 C CA . THR A 1 964 ? -1.959 -3.383 -7.715 1 83.25 964 THR A CA 1
ATOM 7733 C C . THR A 1 964 ? -3.117 -4.227 -8.242 1 83.25 964 THR A C 1
ATOM 7735 O O . THR A 1 964 ? -3.164 -4.551 -9.43 1 83.25 964 THR A O 1
ATOM 7738 N N . TYR A 1 965 ? -4.004 -4.578 -7.309 1 84.38 965 TYR A N 1
ATOM 7739 C CA . TYR A 1 965 ? -5.176 -5.359 -7.684 1 84.38 965 TYR A CA 1
ATOM 7740 C C . TYR A 1 965 ? -6 -4.629 -8.742 1 84.38 965 TYR A C 1
ATOM 7742 O O . TYR A 1 965 ? -6.398 -5.219 -9.742 1 84.38 965 TYR A O 1
ATOM 7750 N N . ILE A 1 966 ? -6.242 -3.33 -8.57 1 87.38 966 ILE A N 1
ATOM 7751 C CA . ILE A 1 966 ? -7.113 -2.543 -9.43 1 87.38 966 ILE A CA 1
ATOM 7752 C C . ILE A 1 966 ? -6.453 -2.352 -10.797 1 87.38 966 ILE A C 1
ATOM 7754 O O . ILE A 1 966 ? -7.113 -2.455 -11.836 1 87.38 966 ILE A O 1
ATOM 7758 N N . LYS A 1 967 ? -5.121 -2.041 -10.852 1 83.5 967 LYS A N 1
ATOM 7759 C CA . LYS A 1 967 ? -4.41 -1.876 -12.109 1 83.5 967 LYS A CA 1
ATOM 7760 C C . LYS A 1 967 ? -4.449 -3.156 -12.938 1 83.5 967 LYS A C 1
ATOM 7762 O O . LYS A 1 967 ? -4.602 -3.107 -14.164 1 83.5 967 LYS A O 1
ATOM 7767 N N . ARG A 1 968 ? -4.32 -4.25 -12.266 1 78.31 968 ARG A N 1
ATOM 7768 C CA . ARG A 1 968 ? -4.375 -5.535 -12.961 1 78.31 968 ARG A CA 1
ATOM 7769 C C . ARG A 1 968 ? -5.777 -5.805 -13.492 1 78.31 968 ARG A C 1
ATOM 7771 O O . ARG A 1 968 ? -5.934 -6.371 -14.578 1 78.31 968 ARG A O 1
ATOM 7778 N N . LEU A 1 969 ? -6.82 -5.48 -12.672 1 78.19 969 LEU A N 1
ATOM 7779 C CA . LEU A 1 969 ? -8.211 -5.637 -13.094 1 78.19 969 LEU A CA 1
ATOM 7780 C C . LEU A 1 969 ? -8.484 -4.844 -14.359 1 78.19 969 LEU A C 1
ATOM 7782 O O . LEU A 1 969 ? -9.148 -5.344 -15.281 1 78.19 969 LEU A O 1
ATOM 7786 N N . VAL A 1 970 ? -7.883 -3.639 -14.438 1 77.94 970 VAL A N 1
ATOM 7787 C CA . VAL A 1 970 ? -8.094 -2.768 -15.594 1 77.94 970 VAL A CA 1
ATOM 7788 C C . VAL A 1 970 ? -7.352 -3.322 -16.797 1 77.94 970 VAL A C 1
ATOM 7790 O O . VAL A 1 970 ? -7.863 -3.283 -17.922 1 77.94 970 VAL A O 1
ATOM 7793 N N . ALA A 1 971 ? -6.16 -3.783 -16.578 1 73.06 971 ALA A N 1
ATOM 7794 C CA . ALA A 1 971 ? -5.359 -4.336 -17.672 1 73.06 971 ALA A CA 1
ATOM 7795 C C . ALA A 1 971 ? -6.023 -5.578 -18.266 1 73.06 971 ALA A C 1
ATOM 7797 O O . ALA A 1 971 ? -5.93 -5.828 -19.469 1 73.06 971 ALA A O 1
ATOM 7798 N N . MET A 1 972 ? -6.633 -6.312 -17.406 1 65.31 972 MET A N 1
ATOM 7799 C CA . MET A 1 972 ? -7.305 -7.527 -17.859 1 65.31 972 MET A CA 1
ATOM 7800 C C . MET A 1 972 ? -8.555 -7.191 -18.672 1 65.31 972 MET A C 1
ATOM 7802 O O . MET A 1 972 ? -8.891 -7.902 -19.625 1 65.31 972 MET A O 1
ATOM 7806 N N . GLU A 1 973 ? -9.188 -6.09 -18.188 1 61.53 973 GLU A N 1
ATOM 7807 C CA . GLU A 1 973 ? -10.422 -5.699 -18.859 1 61.53 973 GLU A CA 1
ATOM 7808 C C . GLU A 1 973 ? -10.125 -4.922 -20.141 1 61.53 973 GLU A C 1
ATOM 7810 O O . GLU A 1 973 ? -10.922 -4.926 -21.078 1 61.53 973 GLU A O 1
ATOM 7815 N N . GLY A 1 974 ? -9.031 -3.977 -20.141 1 54.06 974 GLY A N 1
ATOM 7816 C CA . GLY A 1 974 ? -8.703 -3.061 -21.219 1 54.06 974 GLY A CA 1
ATOM 7817 C C . GLY A 1 974 ? -8.07 -3.748 -22.422 1 54.06 974 GLY A C 1
ATOM 7818 O O . GLY A 1 974 ? -7.457 -3.094 -23.266 1 54.06 974 GLY A O 1
ATOM 7819 N N . GLY A 1 975 ? -7.816 -5.016 -22.547 1 39.5 975 GLY A N 1
ATOM 7820 C CA . GLY A 1 975 ? -7.277 -5.367 -23.844 1 39.5 975 GLY A CA 1
ATOM 7821 C C . GLY A 1 975 ? -7.926 -4.605 -24.984 1 39.5 975 GLY A C 1
ATOM 7822 O O . GLY A 1 975 ? -7.574 -4.801 -26.156 1 39.5 975 GLY A O 1
ATOM 7823 N N . ASP A 1 976 ? -9.117 -4.199 -25.062 1 32.16 976 ASP A N 1
ATOM 7824 C CA . ASP A 1 976 ? -9.414 -3.354 -26.219 1 32.16 976 ASP A CA 1
ATOM 7825 C C . ASP A 1 976 ? -8.766 -1.979 -26.078 1 32.16 976 ASP A C 1
ATOM 7827 O O . ASP A 1 976 ? -8.398 -1.573 -24.969 1 32.16 976 ASP A O 1
ATOM 7831 N N . GLY A 1 977 ? -8.727 -1.059 -27.281 1 30.69 977 GLY A N 1
ATOM 7832 C CA . GLY A 1 977 ? -8.148 0.158 -27.828 1 30.69 977 GLY A CA 1
ATOM 7833 C C . GLY A 1 977 ? -8.359 1.371 -26.953 1 30.69 977 GLY A C 1
ATOM 7834 O O . GLY A 1 977 ? -8.781 2.426 -27.422 1 30.69 977 GLY A O 1
ATOM 7835 N N . PHE A 1 978 ? -8.68 1.341 -25.781 1 28.06 978 PHE A N 1
ATOM 7836 C CA . PHE A 1 978 ? -8.875 2.775 -25.609 1 28.06 978 PHE A CA 1
ATOM 7837 C C . PHE A 1 978 ? -7.555 3.521 -25.75 1 28.06 978 PHE A C 1
ATOM 7839 O O . PHE A 1 978 ? -6.746 3.545 -24.828 1 28.06 978 PHE A O 1
ATOM 7846 N N . ILE A 1 979 ? -6.922 3.258 -26.812 1 26.8 979 ILE A N 1
ATOM 7847 C CA . ILE A 1 979 ? -6.004 4.316 -27.203 1 26.8 979 ILE A CA 1
ATOM 7848 C C . ILE A 1 979 ? -6.633 5.68 -26.922 1 26.8 979 ILE A C 1
ATOM 7850 O O . ILE A 1 979 ? -7.723 5.98 -27.406 1 26.8 979 ILE A O 1
ATOM 7854 N N . VAL A 1 980 ? -6.379 6.18 -25.812 1 27.47 980 VAL A N 1
ATOM 7855 C CA . VAL A 1 980 ? -6.738 7.594 -25.75 1 27.47 980 VAL A CA 1
ATOM 7856 C C . VAL A 1 980 ? -6.508 8.25 -27.109 1 27.47 980 VAL A C 1
ATOM 7858 O O . VAL A 1 980 ? -5.379 8.289 -27.609 1 27.47 980 VAL A O 1
ATOM 7861 N N . PRO A 1 981 ? -7.574 8.18 -27.984 1 23.84 981 PRO A N 1
ATOM 7862 C CA . PRO A 1 981 ? -7.352 8.969 -29.203 1 23.84 981 PRO A CA 1
ATOM 7863 C C . PRO A 1 981 ? -6.668 10.305 -28.938 1 23.84 981 PRO A C 1
ATOM 7865 O O . PRO A 1 981 ? -6.801 10.859 -27.828 1 23.84 981 PRO A O 1
ATOM 7868 N N . ASP A 1 982 ? -5.602 10.492 -29.641 1 24.45 982 ASP A N 1
ATOM 7869 C CA . ASP A 1 982 ? -5.059 11.844 -29.812 1 24.45 982 ASP A CA 1
ATOM 7870 C C . ASP A 1 982 ? -6.176 12.859 -30 1 24.45 982 ASP A C 1
ATOM 7872 O O . ASP A 1 982 ? -6.82 12.891 -31.062 1 24.45 982 ASP A O 1
ATOM 7876 N N . VAL A 1 983 ? -7.105 12.992 -29.141 1 26.02 983 VAL A N 1
ATOM 7877 C CA . VAL A 1 983 ? -8.102 14.031 -29.359 1 26.02 983 VAL A CA 1
ATOM 7878 C C . VAL A 1 983 ? -7.426 15.281 -29.922 1 26.02 983 VAL A C 1
ATOM 7880 O O . VAL A 1 983 ? -6.379 15.703 -29.422 1 26.02 983 VAL A O 1
ATOM 7883 N N . GLY A 1 984 ? -7.711 15.523 -31.219 1 21.7 984 GLY A N 1
ATOM 7884 C CA . GLY A 1 984 ? -7.488 16.75 -31.969 1 21.7 984 GLY A CA 1
ATOM 7885 C C . GLY A 1 984 ? -7.789 18 -31.172 1 21.7 984 GLY A C 1
ATOM 7886 O O . GLY A 1 984 ? -8.359 17.922 -30.078 1 21.7 984 GLY A O 1
ATOM 7887 N N . PRO A 1 985 ? -7.973 19.203 -32 1 22.86 985 PRO A N 1
ATOM 7888 C CA . PRO A 1 985 ? -7.758 20.625 -31.719 1 22.86 985 PRO A CA 1
ATOM 7889 C C . PRO A 1 985 ? -8.719 21.172 -30.672 1 22.86 985 PRO A C 1
ATOM 7891 O O . PRO A 1 985 ? -9.703 20.5 -30.328 1 22.86 985 PRO A O 1
ATOM 7894 N N . ASP A 1 986 ? -8.844 22.609 -30.641 1 24.86 986 ASP A N 1
ATOM 7895 C CA . ASP A 1 986 ? -8.984 23.859 -29.891 1 24.86 986 ASP A CA 1
ATOM 7896 C C . ASP A 1 986 ? -10.453 24.203 -29.656 1 24.86 986 ASP A C 1
ATOM 7898 O O . ASP A 1 986 ? -10.898 25.312 -29.984 1 24.86 986 ASP A O 1
ATOM 7902 N N . VAL A 1 987 ? -11.469 23.391 -29.547 1 23.41 987 VAL A N 1
ATOM 7903 C CA . VAL A 1 987 ? -12.703 24.172 -29.594 1 23.41 987 VAL A CA 1
ATOM 7904 C C . VAL A 1 987 ? -12.812 25.031 -28.328 1 23.41 987 VAL A C 1
ATOM 7906 O O . VAL A 1 987 ? -12.719 24.516 -27.203 1 23.41 987 VAL A O 1
ATOM 7909 N N . SER A 1 988 ? -12.617 26.391 -28.391 1 24.64 988 SER A N 1
ATOM 7910 C CA . SER A 1 988 ? -12.719 27.562 -27.5 1 24.64 988 SER A CA 1
ATOM 7911 C C . SER A 1 988 ? -14.117 27.672 -26.891 1 24.64 988 SER A C 1
ATOM 7913 O O . SER A 1 988 ? -14.961 28.391 -27.406 1 24.64 988 SER A O 1
ATOM 7915 N N . VAL A 1 989 ? -14.984 26.703 -26.703 1 27.03 989 VAL A N 1
ATOM 7916 C CA . VAL A 1 989 ? -16.312 27.188 -26.328 1 27.03 989 VAL A CA 1
ATOM 7917 C C . VAL A 1 989 ? -16.266 27.797 -24.922 1 27.03 989 VAL A C 1
ATOM 7919 O O . VAL A 1 989 ? -15.648 27.234 -24.016 1 27.03 989 VAL A O 1
ATOM 7922 N N . GLY A 1 990 ? -16.438 29.062 -24.812 1 26.88 990 GLY A N 1
ATOM 7923 C CA . GLY A 1 990 ? -16.562 29.906 -23.641 1 26.88 990 GLY A CA 1
ATOM 7924 C C . GLY A 1 990 ? -17.578 29.391 -22.625 1 26.88 990 GLY A C 1
ATOM 7925 O O . GLY A 1 990 ? -18.562 28.766 -23 1 26.88 990 GLY A O 1
ATOM 7926 N N . LEU A 1 991 ? -17.141 29 -21.469 1 30.19 991 LEU A N 1
ATOM 7927 C CA . LEU A 1 991 ? -17.844 28.516 -20.281 1 30.19 991 LEU A CA 1
ATOM 7928 C C . LEU A 1 991 ? -18.984 29.469 -19.922 1 30.19 991 LEU A C 1
ATOM 7930 O O . LEU A 1 991 ? -19.672 29.266 -18.906 1 30.19 991 LEU A O 1
ATOM 7934 N N . GLU A 1 992 ? -19.125 30.719 -20.578 1 30.17 992 GLU A N 1
ATOM 7935 C CA . GLU A 1 992 ? -20.062 31.688 -20.016 1 30.17 992 GLU A CA 1
ATOM 7936 C C . GLU A 1 992 ? -21.453 31.094 -19.859 1 30.17 992 GLU A C 1
ATOM 7938 O O . GLU A 1 992 ? -22.172 31.406 -18.906 1 30.17 992 GLU A O 1
ATOM 7943 N N . GLY A 1 993 ? -22.062 30.516 -20.953 1 28.69 993 GLY A N 1
ATOM 7944 C CA . GLY A 1 993 ? -23.484 30.25 -20.969 1 28.69 993 GLY A CA 1
ATOM 7945 C C . GLY A 1 993 ? -23.891 29.062 -20.109 1 28.69 993 GLY A C 1
ATOM 7946 O O . GLY A 1 993 ? -25.031 28.609 -20.188 1 28.69 993 GLY A O 1
ATOM 7947 N N . LEU A 1 994 ? -22.891 28.344 -19.734 1 30.23 994 LEU A N 1
ATOM 7948 C CA . LEU A 1 994 ? -23.438 27.172 -19.047 1 30.23 994 LEU A CA 1
ATOM 7949 C C . LEU A 1 994 ? -24.031 27.562 -17.703 1 30.23 994 LEU A C 1
ATOM 7951 O O . LEU A 1 994 ? -23.484 28.422 -17 1 30.23 994 LEU A O 1
ATOM 7955 N N . PRO A 1 995 ? -25.406 27.375 -17.484 1 31.17 995 PRO A N 1
ATOM 7956 C CA . PRO A 1 995 ? -26.203 27.781 -16.328 1 31.17 995 PRO A CA 1
ATOM 7957 C C . PRO A 1 995 ? -25.562 27.375 -15.008 1 31.17 995 PRO A C 1
ATOM 7959 O O . PRO A 1 995 ? -26.156 27.562 -13.945 1 31.17 995 PRO A O 1
ATOM 7962 N N . TRP A 1 996 ? -24.562 26.75 -14.969 1 29.55 996 TRP A N 1
ATOM 7963 C CA . TRP A 1 996 ? -24.25 26.141 -13.688 1 29.55 996 TRP A CA 1
ATOM 7964 C C . TRP A 1 996 ? -23.859 27.203 -12.664 1 29.55 996 TRP A C 1
ATOM 7966 O O . TRP A 1 996 ? -23.453 26.875 -11.547 1 29.55 996 TRP A O 1
ATOM 7976 N N . GLY A 1 997 ? -23.828 28.516 -13.047 1 26.47 997 GLY A N 1
ATOM 7977 C CA . GLY A 1 997 ? -23.547 29.5 -12.016 1 26.47 997 GLY A CA 1
ATOM 7978 C C . GLY A 1 997 ? -24.516 29.469 -10.859 1 26.47 997 GLY A C 1
ATOM 7979 O O . GLY A 1 997 ? -24.312 30.141 -9.852 1 26.47 997 GLY A O 1
ATOM 7980 N N . ALA A 1 998 ? -25.891 29.25 -11.094 1 25.23 998 ALA A N 1
ATOM 7981 C CA . ALA A 1 998 ? -26.922 29.609 -10.125 1 25.23 998 ALA A CA 1
ATOM 7982 C C . ALA A 1 998 ? -26.859 28.719 -8.891 1 25.23 998 ALA A C 1
ATOM 7984 O O . ALA A 1 998 ? -27.422 29.062 -7.84 1 25.23 998 ALA A O 1
ATOM 7985 N N . SER A 1 999 ? -26.531 27.453 -9.031 1 26.42 999 SER A N 1
ATOM 7986 C CA . SER A 1 999 ? -27.047 26.703 -7.891 1 26.42 999 SER A CA 1
ATOM 7987 C C . SER A 1 999 ? -26.281 27.031 -6.617 1 26.42 999 SER A C 1
ATOM 7989 O O . SER A 1 999 ? -26.578 26.5 -5.551 1 26.42 999 SER A O 1
ATOM 7991 N N . GLN A 1 1000 ? -25.156 27.688 -6.691 1 26.11 1000 GLN A N 1
ATOM 7992 C CA . GLN A 1 1000 ? -24.641 27.938 -5.352 1 26.11 1000 GLN A CA 1
ATOM 7993 C C . GLN A 1 1000 ? -25.578 28.844 -4.562 1 26.11 1000 GLN A C 1
ATOM 7995 O O . GLN A 1 1000 ? -25.422 29.016 -3.35 1 26.11 1000 GLN A O 1
ATOM 8000 N N . GLN A 1 1001 ? -26.422 29.672 -5.281 1 25.38 1001 GLN A N 1
ATOM 8001 C CA . GLN A 1 1001 ? -27.125 30.703 -4.504 1 25.38 1001 GLN A CA 1
ATOM 8002 C C . GLN A 1 1001 ? -28.188 30.078 -3.6 1 25.38 1001 GLN A C 1
ATOM 8004 O O . GLN A 1 1001 ? -28.594 30.688 -2.607 1 25.38 1001 GLN A O 1
ATOM 8009 N N . GLU A 1 1002 ? -28.938 29.094 -4.16 1 25.84 1002 GLU A N 1
ATOM 8010 C CA . GLU A 1 1002 ? -30.125 28.906 -3.332 1 25.84 1002 GLU A CA 1
ATOM 8011 C C . GLU A 1 1002 ? -29.75 28.359 -1.954 1 25.84 1002 GLU A C 1
ATOM 8013 O O . GLU A 1 1002 ? -30.453 28.609 -0.973 1 25.84 1002 GLU A O 1
ATOM 8018 N N . ASP A 1 1003 ? -28.812 27.375 -1.835 1 23.83 1003 ASP A N 1
ATOM 8019 C CA . ASP A 1 1003 ? -28.734 27.016 -0.424 1 23.83 1003 ASP A CA 1
ATOM 8020 C C . ASP A 1 1003 ? -27.922 28.031 0.369 1 23.83 1003 ASP A C 1
ATOM 8022 O O . ASP A 1 1003 ? -27.641 27.828 1.55 1 23.83 1003 ASP A O 1
ATOM 8026 N N . ASP A 1 1004 ? -27.297 29.141 -0.228 1 20.81 1004 ASP A N 1
ATOM 8027 C CA . ASP A 1 1004 ? -27.141 30.219 0.741 1 20.81 1004 ASP A CA 1
ATOM 8028 C C . ASP A 1 1004 ? -28.484 30.859 1.074 1 20.81 1004 ASP A C 1
ATOM 8030 O O . ASP A 1 1004 ? -29.266 31.172 0.176 1 20.81 1004 ASP A O 1
ATOM 8034 N N . PRO B 1 1 ? -5.25 -58.031 -21.609 1 22.52 1 PRO B N 1
ATOM 8035 C CA . PRO B 1 1 ? -6.262 -57.062 -22.047 1 22.52 1 PRO B CA 1
ATOM 8036 C C . PRO B 1 1 ? -5.852 -56.281 -23.297 1 22.52 1 PRO B C 1
ATOM 8038 O O . PRO B 1 1 ? -4.809 -55.625 -23.312 1 22.52 1 PRO B O 1
ATOM 8041 N N . SER B 1 2 ? -5.891 -56.75 -24.406 1 28.39 2 SER B N 1
ATOM 8042 C CA . SER B 1 2 ? -5.414 -56.312 -25.719 1 28.39 2 SER B CA 1
ATOM 8043 C C . SER B 1 2 ? -5.98 -54.969 -26.094 1 28.39 2 SER B C 1
ATOM 8045 O O . SER B 1 2 ? -7.199 -54.781 -26.188 1 28.39 2 SER B O 1
ATOM 8047 N N . VAL B 1 3 ? -5.508 -53.906 -25.531 1 35.19 3 VAL B N 1
ATOM 8048 C CA . VAL B 1 3 ? -5.906 -52.594 -26.016 1 35.19 3 VAL B CA 1
ATOM 8049 C C . VAL B 1 3 ? -5.766 -52.531 -27.531 1 35.19 3 VAL B C 1
ATOM 8051 O O . VAL B 1 3 ? -4.652 -52.531 -28.062 1 35.19 3 VAL B O 1
ATOM 8054 N N . SER B 1 4 ? -6.371 -53.312 -28.281 1 33.62 4 SER B N 1
ATOM 8055 C CA . SER B 1 4 ? -6.32 -53.156 -29.734 1 33.62 4 SER B CA 1
ATOM 8056 C C . SER B 1 4 ? -6.688 -51.75 -30.141 1 33.62 4 SER B C 1
ATOM 8058 O O . SER B 1 4 ? -7.426 -51.062 -29.438 1 33.62 4 SER B O 1
ATOM 8060 N N . ALA B 1 5 ? -5.91 -51 -31 1 39.19 5 ALA B N 1
ATOM 8061 C CA . ALA B 1 5 ? -6.18 -49.75 -31.656 1 39.19 5 ALA B CA 1
ATOM 8062 C C . ALA B 1 5 ? -7.668 -49.594 -31.953 1 39.19 5 ALA B C 1
ATOM 8064 O O . ALA B 1 5 ? -8.203 -48.469 -31.906 1 39.19 5 ALA B O 1
ATOM 8065 N N . SER B 1 6 ? -8.273 -50.594 -32.344 1 37.88 6 SER B N 1
ATOM 8066 C CA . SER B 1 6 ? -9.68 -50.594 -32.75 1 37.88 6 SER B CA 1
ATOM 8067 C C . SER B 1 6 ? -10.602 -50.312 -31.578 1 37.88 6 SER B C 1
ATOM 8069 O O . SER B 1 6 ? -11.727 -49.844 -31.781 1 37.88 6 SER B O 1
ATOM 8071 N N . ASP B 1 7 ? -10.234 -50.562 -30.422 1 40.03 7 ASP B N 1
ATOM 8072 C CA . ASP B 1 7 ? -11.156 -50.562 -29.297 1 40.03 7 ASP B CA 1
ATOM 8073 C C . ASP B 1 7 ? -11.109 -49.219 -28.547 1 40.03 7 ASP B C 1
ATOM 8075 O O . ASP B 1 7 ? -11.922 -48.969 -27.656 1 40.03 7 ASP B O 1
ATOM 8079 N N . MET B 1 8 ? -10.039 -48.531 -28.609 1 43.03 8 MET B N 1
ATOM 8080 C CA . MET B 1 8 ? -10.016 -47.281 -27.875 1 43.03 8 MET B CA 1
ATOM 8081 C C . MET B 1 8 ? -10.789 -46.188 -28.609 1 43.03 8 MET B C 1
ATOM 8083 O O . MET B 1 8 ? -10.258 -45.562 -29.531 1 43.03 8 MET B O 1
ATOM 8087 N N . LYS B 1 9 ? -12.047 -46.344 -28.938 1 45.31 9 LYS B N 1
ATOM 8088 C CA . LYS B 1 9 ? -12.875 -45.281 -29.516 1 45.31 9 LYS B CA 1
ATOM 8089 C C . LYS B 1 9 ? -13.281 -44.25 -28.469 1 45.31 9 LYS B C 1
ATOM 8091 O O . LYS B 1 9 ? -13.805 -44.625 -27.406 1 45.31 9 LYS B O 1
ATOM 8096 N N . MET B 1 10 ? -12.586 -43.125 -28.453 1 47.72 10 MET B N 1
ATOM 8097 C CA . MET B 1 10 ? -13.164 -42.062 -27.656 1 47.72 10 MET B CA 1
ATOM 8098 C C . MET B 1 10 ? -14.664 -41.938 -27.891 1 47.72 10 MET B C 1
ATOM 8100 O O . MET B 1 10 ? -15.164 -42.344 -28.953 1 47.72 10 MET B O 1
ATOM 8104 N N . LEU B 1 11 ? -15.555 -41.719 -26.828 1 49.81 11 LEU B N 1
ATOM 8105 C CA . LEU B 1 11 ? -17.016 -41.688 -26.828 1 49.81 11 LEU B CA 1
ATOM 8106 C C . LEU B 1 11 ? -17.531 -40.969 -28.078 1 49.81 11 LEU B C 1
ATOM 8108 O O . LEU B 1 11 ? -17.297 -39.781 -28.25 1 49.81 11 LEU B O 1
ATOM 8112 N N . ALA B 1 12 ? -17.859 -41.688 -29.203 1 47.72 12 ALA B N 1
ATOM 8113 C CA . ALA B 1 12 ? -18.391 -41.25 -30.484 1 47.72 12 ALA B CA 1
ATOM 8114 C C . ALA B 1 12 ? -19.734 -40.531 -30.312 1 47.72 12 ALA B C 1
ATOM 8116 O O . ALA B 1 12 ? -20.203 -39.875 -31.219 1 47.72 12 ALA B O 1
ATOM 8117 N N . THR B 1 13 ? -20.438 -40.688 -29.141 1 54.34 13 THR B N 1
ATOM 8118 C CA . THR B 1 13 ? -21.812 -40.219 -29.266 1 54.34 13 THR B CA 1
ATOM 8119 C C . THR B 1 13 ? -21.906 -38.719 -28.922 1 54.34 13 THR B C 1
ATOM 8121 O O . THR B 1 13 ? -21.328 -38.281 -27.922 1 54.34 13 THR B O 1
ATOM 8124 N N . THR B 1 14 ? -22.234 -37.875 -29.859 1 60.78 14 THR B N 1
ATOM 8125 C CA . THR B 1 14 ? -22.469 -36.438 -29.75 1 60.78 14 THR B CA 1
ATOM 8126 C C . THR B 1 14 ? -23.875 -36.156 -29.234 1 60.78 14 THR B C 1
ATOM 8128 O O . THR B 1 14 ? -24.844 -36.812 -29.625 1 60.78 14 THR B O 1
ATOM 8131 N N . PRO B 1 15 ? -23.938 -35.438 -28.109 1 62.78 15 PRO B N 1
ATOM 8132 C CA . PRO B 1 15 ? -25.297 -35.031 -27.688 1 62.78 15 PRO B CA 1
ATOM 8133 C C . PRO B 1 15 ? -26.109 -34.469 -28.844 1 62.78 15 PRO B C 1
ATOM 8135 O O . PRO B 1 15 ? -25.562 -33.875 -29.766 1 62.78 15 PRO B O 1
ATOM 8138 N N . SER B 1 16 ? -27.359 -35.031 -29.016 1 58.97 16 SER B N 1
ATOM 8139 C CA . SER B 1 16 ? -28.266 -34.5 -30.031 1 58.97 16 SER B CA 1
ATOM 8140 C C . SER B 1 16 ? -28.703 -33.062 -29.703 1 58.97 16 SER B C 1
ATOM 8142 O O . SER B 1 16 ? -29.578 -32.875 -28.844 1 58.97 16 SER B O 1
ATOM 8144 N N . PHE B 1 17 ? -27.844 -32.125 -29.438 1 60.03 17 PHE B N 1
ATOM 8145 C CA . PHE B 1 17 ? -28.25 -30.719 -29.266 1 60.03 17 PHE B CA 1
ATOM 8146 C C . PHE B 1 17 ? -28.688 -30.109 -30.594 1 60.03 17 PHE B C 1
ATOM 8148 O O . PHE B 1 17 ? -28 -30.281 -31.609 1 60.03 17 PHE B O 1
ATOM 8155 N N . ALA B 1 18 ? -30.047 -29.922 -30.781 1 50.75 18 ALA B N 1
ATOM 8156 C CA . ALA B 1 18 ? -30.391 -29.281 -32.031 1 50.75 18 ALA B CA 1
ATOM 8157 C C . ALA B 1 18 ? -29.312 -28.281 -32.469 1 50.75 18 ALA B C 1
ATOM 8159 O O . ALA B 1 18 ? -28.484 -27.875 -31.641 1 50.75 18 ALA B O 1
ATOM 8160 N N . ALA B 1 19 ? -29.422 -27.484 -33.594 1 54.75 19 ALA B N 1
ATOM 8161 C CA . ALA B 1 19 ? -28.688 -26.531 -34.438 1 54.75 19 ALA B CA 1
ATOM 8162 C C . ALA B 1 19 ? -28.297 -25.297 -33.625 1 54.75 19 ALA B C 1
ATOM 8164 O O . ALA B 1 19 ? -29.078 -24.812 -32.781 1 54.75 19 ALA B O 1
ATOM 8165 N N . ASN B 1 20 ? -27.031 -24.781 -33.375 1 68.94 20 ASN B N 1
ATOM 8166 C CA . ASN B 1 20 ? -26.422 -23.469 -33.094 1 68.94 20 ASN B CA 1
ATOM 8167 C C . ASN B 1 20 ? -25.938 -23.375 -31.656 1 68.94 20 ASN B C 1
ATOM 8169 O O . ASN B 1 20 ? -25.875 -22.281 -31.094 1 68.94 20 ASN B O 1
ATOM 8173 N N . ALA B 1 21 ? -25.75 -24.625 -30.891 1 83.19 21 ALA B N 1
ATOM 8174 C CA . ALA B 1 21 ? -25.25 -24.484 -29.516 1 83.19 21 ALA B CA 1
ATOM 8175 C C . ALA B 1 21 ? -23.734 -24.281 -29.5 1 83.19 21 ALA B C 1
ATOM 8177 O O . ALA B 1 21 ? -23.016 -24.875 -30.297 1 83.19 21 ALA B O 1
ATOM 8178 N N . PRO B 1 22 ? -23.266 -23.406 -28.609 1 89 22 PRO B N 1
ATOM 8179 C CA . PRO B 1 22 ? -21.828 -23.219 -28.484 1 89 22 PRO B CA 1
ATOM 8180 C C . PRO B 1 22 ? -21.109 -24.484 -27.984 1 89 22 PRO B C 1
ATOM 8182 O O . PRO B 1 22 ? -21.734 -25.312 -27.312 1 89 22 PRO B O 1
ATOM 8185 N N . PHE B 1 23 ? -19.938 -24.719 -28.344 1 89.38 23 PHE B N 1
ATOM 8186 C CA . PHE B 1 23 ? -19.156 -25.906 -28 1 89.38 23 PHE B CA 1
ATOM 8187 C C . PHE B 1 23 ? -19.109 -26.094 -26.484 1 89.38 23 PHE B C 1
ATOM 8189 O O . PHE B 1 23 ? -19.094 -27.219 -25.984 1 89.38 23 PHE B O 1
ATOM 8196 N N . SER B 1 24 ? -19.047 -25 -25.688 1 91.81 24 SER B N 1
ATOM 8197 C CA . SER B 1 24 ? -19 -25.078 -24.234 1 91.81 24 SER B CA 1
ATOM 8198 C C . SER B 1 24 ? -20.25 -25.75 -23.672 1 91.81 24 SER B C 1
ATOM 8200 O O . SER B 1 24 ? -20.172 -26.484 -22.688 1 91.81 24 SER B O 1
ATOM 8202 N N . ALA B 1 25 ? -21.344 -25.516 -24.266 1 90.94 25 ALA B N 1
ATOM 8203 C CA . ALA B 1 25 ? -22.578 -26.156 -23.828 1 90.94 25 ALA B CA 1
ATOM 8204 C C . ALA B 1 25 ? -22.547 -27.656 -24.109 1 90.94 25 ALA B C 1
ATOM 8206 O O . ALA B 1 25 ? -23.016 -28.453 -23.297 1 90.94 25 ALA B O 1
ATOM 8207 N N . LEU B 1 26 ? -22.031 -28.031 -25.312 1 89.88 26 LEU B N 1
ATOM 8208 C CA . LEU B 1 26 ? -21.891 -29.438 -25.656 1 89.88 26 LEU B CA 1
ATOM 8209 C C . LEU B 1 26 ? -20.969 -30.141 -24.656 1 89.88 26 LEU B C 1
ATOM 8211 O O . LEU B 1 26 ? -21.219 -31.281 -24.266 1 89.88 26 LEU B O 1
ATOM 8215 N N . TRP B 1 27 ? -19.906 -29.453 -24.391 1 92.31 27 TRP B N 1
ATOM 8216 C CA . TRP B 1 27 ? -18.953 -29.969 -23.406 1 92.31 27 TRP B CA 1
ATOM 8217 C C . TRP B 1 27 ? -19.625 -30.25 -22.078 1 92.31 27 TRP B C 1
ATOM 8219 O O . TRP B 1 27 ? -19.469 -31.328 -21.5 1 92.31 27 TRP B O 1
ATOM 8229 N N . GLU B 1 28 ? -20.422 -29.312 -21.578 1 92 28 GLU B N 1
ATOM 8230 C CA . GLU B 1 28 ? -21.078 -29.438 -20.281 1 92 28 GLU B CA 1
ATOM 8231 C C . GLU B 1 28 ? -22.125 -30.547 -20.281 1 92 28 GLU B C 1
ATOM 8233 O O . GLU B 1 28 ? -22.25 -31.297 -19.312 1 92 28 GLU B O 1
ATOM 8238 N N . VAL B 1 29 ? -22.859 -30.641 -21.328 1 90.38 29 VAL B N 1
ATOM 8239 C CA . VAL B 1 29 ? -23.875 -31.688 -21.438 1 90.38 29 VAL B CA 1
ATOM 8240 C C . VAL B 1 29 ? -23.219 -33.062 -21.438 1 90.38 29 VAL B C 1
ATOM 8242 O O . VAL B 1 29 ? -23.688 -34 -20.781 1 90.38 29 VAL B O 1
ATOM 8245 N N . THR B 1 30 ? -22.172 -33.188 -22.203 1 90.5 30 THR B N 1
ATOM 8246 C CA . THR B 1 30 ? -21.438 -34.438 -22.266 1 90.5 30 THR B CA 1
ATOM 8247 C C . THR B 1 30 ? -20.844 -34.781 -20.891 1 90.5 30 THR B C 1
ATOM 8249 O O . THR B 1 30 ? -20.875 -35.938 -20.484 1 90.5 30 THR B O 1
ATOM 8252 N N . ARG B 1 31 ? -20.266 -33.812 -20.266 1 92.06 31 ARG B N 1
ATOM 8253 C CA . ARG B 1 31 ? -19.688 -34 -18.938 1 92.06 31 ARG B CA 1
ATOM 8254 C C . ARG B 1 31 ? -20.75 -34.5 -17.953 1 92.06 31 ARG B C 1
ATOM 8256 O O . ARG B 1 31 ? -20.5 -35.438 -17.203 1 92.06 31 ARG B O 1
ATOM 8263 N N . VAL B 1 32 ? -21.922 -33.906 -18 1 90.69 32 VAL B N 1
ATOM 8264 C CA . VAL B 1 32 ? -23.016 -34.281 -17.109 1 90.69 32 VAL B CA 1
ATOM 8265 C C . VAL B 1 32 ? -23.484 -35.719 -17.453 1 90.69 32 VAL B C 1
ATOM 8267 O O . VAL B 1 32 ? -23.734 -36.531 -16.562 1 90.69 32 VAL B O 1
ATOM 8270 N N . ALA B 1 33 ? -23.609 -36 -18.688 1 88.81 33 ALA B N 1
ATOM 8271 C CA . ALA B 1 33 ? -24.062 -37.312 -19.141 1 88.81 33 ALA B CA 1
ATOM 8272 C C . ALA B 1 33 ? -23.094 -38.406 -18.688 1 88.81 33 ALA B C 1
ATOM 8274 O O . ALA B 1 33 ? -23.516 -39.438 -18.188 1 88.81 33 ALA B O 1
ATOM 8275 N N . LEU B 1 34 ? -21.844 -38.188 -18.891 1 86.75 34 LEU B N 1
ATOM 8276 C CA . LEU B 1 34 ? -20.844 -39.156 -18.516 1 86.75 34 LEU B CA 1
ATOM 8277 C C . LEU B 1 34 ? -20.812 -39.375 -17 1 86.75 34 LEU B C 1
ATOM 8279 O O . LEU B 1 34 ? -20.688 -40.5 -16.516 1 86.75 34 LEU B O 1
ATOM 8283 N N . HIS B 1 35 ? -20.906 -38.312 -16.312 1 87.25 35 HIS B N 1
ATOM 8284 C CA . HIS B 1 35 ? -20.891 -38.375 -14.852 1 87.25 35 HIS B CA 1
ATOM 8285 C C . HIS B 1 35 ? -22.094 -39.156 -14.32 1 87.25 35 HIS B C 1
ATOM 8287 O O . HIS B 1 35 ? -21.984 -39.906 -13.367 1 87.25 35 HIS B O 1
ATOM 8293 N N . CYS B 1 36 ? -23.234 -38.906 -14.938 1 87.5 36 CYS B N 1
ATOM 8294 C CA . CYS B 1 36 ? -24.484 -39.531 -14.492 1 87.5 36 CYS B CA 1
ATOM 8295 C C . CYS B 1 36 ? -24.703 -40.875 -15.156 1 87.5 36 CYS B C 1
ATOM 8297 O O . CYS B 1 36 ? -25.703 -41.562 -14.906 1 87.5 36 CYS B O 1
ATOM 8299 N N . ASN B 1 37 ? -23.859 -41.312 -15.945 1 82.69 37 ASN B N 1
ATOM 8300 C CA . ASN B 1 37 ? -23.953 -42.562 -16.656 1 82.69 37 ASN B CA 1
ATOM 8301 C C . ASN B 1 37 ? -25.219 -42.656 -17.484 1 82.69 37 ASN B C 1
ATOM 8303 O O . ASN B 1 37 ? -25.969 -43.656 -17.391 1 82.69 37 ASN B O 1
ATOM 8307 N N . VAL B 1 38 ? -25.5 -41.562 -18.078 1 86.31 38 VAL B N 1
ATOM 8308 C CA . VAL B 1 38 ? -26.625 -41.5 -19.016 1 86.31 38 VAL B CA 1
ATOM 8309 C C . VAL B 1 38 ? -26.094 -41.344 -20.438 1 86.31 38 VAL B C 1
ATOM 8311 O O . VAL B 1 38 ? -25.047 -40.75 -20.656 1 86.31 38 VAL B O 1
ATOM 8314 N N . ASP B 1 39 ? -26.828 -41.969 -21.312 1 82.31 39 ASP B N 1
ATOM 8315 C CA . ASP B 1 39 ? -26.453 -41.812 -22.703 1 82.31 39 ASP B CA 1
ATOM 8316 C C . ASP B 1 39 ? -26.703 -40.375 -23.188 1 82.31 39 ASP B C 1
ATOM 8318 O O . ASP B 1 39 ? -27.797 -39.844 -22.984 1 82.31 39 ASP B O 1
ATOM 8322 N N . VAL B 1 40 ? -25.734 -39.812 -23.75 1 84.31 40 VAL B N 1
ATOM 8323 C CA . VAL B 1 40 ? -25.781 -38.438 -24.172 1 84.31 40 VAL B CA 1
ATOM 8324 C C . VAL B 1 40 ? -26.938 -38.219 -25.172 1 84.31 40 VAL B C 1
ATOM 8326 O O . VAL B 1 40 ? -27.547 -37.156 -25.219 1 84.31 40 VAL B O 1
ATOM 8329 N N . SER B 1 41 ? -27.281 -39.219 -25.875 1 78.88 41 SER B N 1
ATOM 8330 C CA . SER B 1 41 ? -28.344 -39.156 -26.859 1 78.88 41 SER B CA 1
ATOM 8331 C C . SER B 1 41 ? -29.719 -39 -26.188 1 78.88 41 SER B C 1
ATOM 8333 O O . SER B 1 41 ? -30.672 -38.562 -26.828 1 78.88 41 SER B O 1
ATOM 8335 N N . ASP B 1 42 ? -29.734 -39.312 -24.922 1 82.38 42 ASP B N 1
ATOM 8336 C CA . ASP B 1 42 ? -31 -39.219 -24.188 1 82.38 42 ASP B CA 1
ATOM 8337 C C . ASP B 1 42 ? -31.266 -37.812 -23.719 1 82.38 42 ASP B C 1
ATOM 8339 O O . ASP B 1 42 ? -32.375 -37.5 -23.25 1 82.38 42 ASP B O 1
ATOM 8343 N N . ILE B 1 43 ? -30.281 -37.062 -23.906 1 85.81 43 ILE B N 1
ATOM 8344 C CA . ILE B 1 43 ? -30.438 -35.688 -23.469 1 85.81 43 ILE B CA 1
ATOM 8345 C C . ILE B 1 43 ? -30.688 -34.781 -24.688 1 85.81 43 ILE B C 1
ATOM 8347 O O . ILE B 1 43 ? -29.734 -34.375 -25.344 1 85.81 43 ILE B O 1
ATOM 8351 N N . ASP B 1 44 ? -31.938 -34.562 -24.953 1 79.69 44 ASP B N 1
ATOM 8352 C CA . ASP B 1 44 ? -32.281 -33.688 -26.078 1 79.69 44 ASP B CA 1
ATOM 8353 C C . ASP B 1 44 ? -32.594 -32.25 -25.594 1 79.69 44 ASP B C 1
ATOM 8355 O O . ASP B 1 44 ? -33.531 -32.062 -24.812 1 79.69 44 ASP B O 1
ATOM 8359 N N . LEU B 1 45 ? -31.719 -31.344 -25.984 1 82.81 45 LEU B N 1
ATOM 8360 C CA . LEU B 1 45 ? -31.875 -29.953 -25.562 1 82.81 45 LEU B CA 1
ATOM 8361 C C . LEU B 1 45 ? -31.781 -29 -26.734 1 82.81 45 LEU B C 1
ATOM 8363 O O . LEU B 1 45 ? -31.172 -29.328 -27.75 1 82.81 45 LEU B O 1
ATOM 8367 N N . GLN B 1 46 ? -32.531 -27.891 -26.703 1 82.44 46 GLN B N 1
ATOM 8368 C CA . GLN B 1 46 ? -32.406 -26.766 -27.625 1 82.44 46 GLN B CA 1
ATOM 8369 C C . GLN B 1 46 ? -31.797 -25.547 -26.938 1 82.44 46 GLN B C 1
ATOM 8371 O O . GLN B 1 46 ? -32.25 -25.156 -25.859 1 82.44 46 GLN B O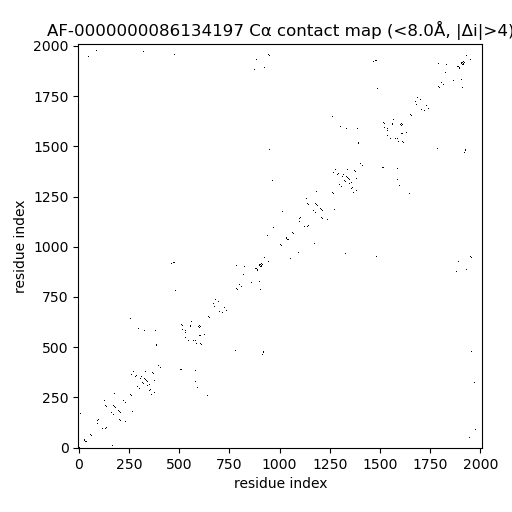 1
ATOM 8376 N N . TRP B 1 47 ? -30.766 -25.031 -27.688 1 87.62 47 TRP B N 1
ATOM 8377 C CA . TRP B 1 47 ? -30.062 -23.922 -27.078 1 87.62 47 TRP B CA 1
ATOM 8378 C C . TRP B 1 47 ? -30.984 -22.719 -26.891 1 87.62 47 TRP B C 1
ATOM 8380 O O . TRP B 1 47 ? -31.719 -22.359 -27.812 1 87.62 47 TRP B O 1
ATOM 8390 N N . ARG B 1 48 ? -30.859 -22.141 -25.719 1 86.75 48 ARG B N 1
ATOM 8391 C CA . ARG B 1 48 ? -31.609 -20.938 -25.375 1 86.75 48 ARG B CA 1
ATOM 8392 C C . ARG B 1 48 ? -30.656 -19.797 -25 1 86.75 48 ARG B C 1
ATOM 8394 O O . ARG B 1 48 ? -29.625 -20.016 -24.375 1 86.75 48 ARG B O 1
ATOM 8401 N N . ASP B 1 49 ? -31.094 -18.656 -25.375 1 83.19 49 ASP B N 1
ATOM 8402 C CA . ASP B 1 49 ? -30.25 -17.5 -25.125 1 83.19 49 ASP B CA 1
ATOM 8403 C C . ASP B 1 49 ? -30.094 -17.234 -23.625 1 83.19 49 ASP B C 1
ATOM 8405 O O . ASP B 1 49 ? -29.078 -16.688 -23.188 1 83.19 49 ASP B O 1
ATOM 8409 N N . ASP B 1 50 ? -31.109 -17.656 -22.875 1 83.69 50 ASP B N 1
ATOM 8410 C CA . ASP B 1 50 ? -31.047 -17.422 -21.438 1 83.69 50 ASP B CA 1
ATOM 8411 C C . ASP B 1 50 ? -30 -18.328 -20.781 1 83.69 50 ASP B C 1
ATOM 8413 O O . ASP B 1 50 ? -29.625 -18.109 -19.625 1 83.69 50 ASP B O 1
ATOM 8417 N N . TRP B 1 51 ? -29.531 -19.312 -21.578 1 88.38 51 TRP B N 1
ATOM 8418 C CA . TRP B 1 51 ? -28.531 -20.25 -21.062 1 88.38 51 TRP B CA 1
ATOM 8419 C C . TRP B 1 51 ? -27.156 -19.609 -21.031 1 88.38 51 TRP B C 1
ATOM 8421 O O . TRP B 1 51 ? -26.188 -20.219 -20.562 1 88.38 51 TRP B O 1
ATOM 8431 N N . ARG B 1 52 ? -27.062 -18.438 -21.469 1 85.88 52 ARG B N 1
ATOM 8432 C CA . ARG B 1 52 ? -25.828 -17.703 -21.312 1 85.88 52 ARG B CA 1
ATOM 8433 C C . ARG B 1 52 ? -25.484 -17.516 -19.828 1 85.88 52 ARG B C 1
ATOM 8435 O O . ARG B 1 52 ? -24.312 -17.328 -19.469 1 85.88 52 ARG B O 1
ATOM 8442 N N . ASP B 1 53 ? -26.516 -17.656 -19.062 1 82.62 53 ASP B N 1
ATOM 8443 C CA . ASP B 1 53 ? -26.312 -17.734 -17.625 1 82.62 53 ASP B CA 1
ATOM 8444 C C . ASP B 1 53 ? -26.156 -19.188 -17.172 1 82.62 53 ASP B C 1
ATOM 8446 O O . ASP B 1 53 ? -27.062 -20 -17.344 1 82.62 53 ASP B O 1
ATOM 8450 N N . LEU B 1 54 ? -25.062 -19.516 -16.625 1 87.06 54 LEU B N 1
ATOM 8451 C CA . LEU B 1 54 ? -24.719 -20.891 -16.281 1 87.06 54 LEU B CA 1
ATOM 8452 C C . LEU B 1 54 ? -25.734 -21.484 -15.312 1 87.06 54 LEU B C 1
ATOM 8454 O O . LEU B 1 54 ? -26.047 -22.672 -15.391 1 87.06 54 LEU B O 1
ATOM 8458 N N . ASN B 1 55 ? -26.219 -20.641 -14.375 1 80.81 55 ASN B N 1
ATOM 8459 C CA . ASN B 1 55 ? -27.156 -21.141 -13.391 1 80.81 55 ASN B CA 1
ATOM 8460 C C . ASN B 1 55 ? -28.469 -21.578 -14.039 1 80.81 55 ASN B C 1
ATOM 8462 O O . ASN B 1 55 ? -29.062 -22.594 -13.648 1 80.81 55 ASN B O 1
ATOM 8466 N N . VAL B 1 56 ? -28.922 -20.75 -14.992 1 85.69 56 VAL B N 1
ATOM 8467 C CA . VAL B 1 56 ? -30.156 -21.094 -15.711 1 85.69 56 VAL B CA 1
ATOM 8468 C C . VAL B 1 56 ? -29.953 -22.375 -16.5 1 85.69 56 VAL B C 1
ATOM 8470 O O . VAL B 1 56 ? -30.812 -23.25 -16.531 1 85.69 56 VAL B O 1
ATOM 8473 N N . PHE B 1 57 ? -28.859 -22.469 -17.094 1 91 57 PHE B N 1
ATOM 8474 C CA . PHE B 1 57 ? -28.516 -23.656 -17.859 1 91 57 PHE B CA 1
ATOM 8475 C C . PHE B 1 57 ? -28.5 -24.891 -16.969 1 91 57 PHE B C 1
ATOM 8477 O O . PHE B 1 57 ? -29.047 -25.938 -17.312 1 91 57 PHE B O 1
ATOM 8484 N N . TRP B 1 58 ? -27.922 -24.781 -15.836 1 87.81 58 TRP B N 1
ATOM 8485 C CA . TRP B 1 58 ? -27.781 -25.891 -14.906 1 87.81 58 TRP B CA 1
ATOM 8486 C C . TRP B 1 58 ? -29.141 -26.328 -14.352 1 87.81 58 TRP B C 1
ATOM 8488 O O . TRP B 1 58 ? -29.375 -27.516 -14.164 1 87.81 58 TRP B O 1
ATOM 8498 N N . THR B 1 59 ? -29.953 -25.281 -14.062 1 85.19 59 THR B N 1
ATOM 8499 C CA . THR B 1 59 ? -31.312 -25.578 -13.594 1 85.19 59 THR B CA 1
ATOM 8500 C C . THR B 1 59 ? -32.094 -26.359 -14.648 1 85.19 59 THR B C 1
ATOM 8502 O O . THR B 1 59 ? -32.844 -27.281 -14.32 1 85.19 59 THR B O 1
ATOM 8505 N N . SER B 1 60 ? -31.859 -25.984 -15.812 1 88.56 60 SER B N 1
ATOM 8506 C CA . SER B 1 60 ? -32.5 -26.688 -16.906 1 88.56 60 SER B CA 1
ATOM 8507 C C . SER B 1 60 ? -32 -28.125 -17.031 1 88.56 60 SER B C 1
ATOM 8509 O O . SER B 1 60 ? -32.781 -29.031 -17.328 1 88.56 60 SER B O 1
ATOM 8511 N N . LEU B 1 61 ? -30.766 -28.375 -16.812 1 90.38 61 LEU B N 1
ATOM 8512 C CA . LEU B 1 61 ? -30.203 -29.719 -16.875 1 90.38 61 LEU B CA 1
ATOM 8513 C C . LEU B 1 61 ? -30.719 -30.578 -15.727 1 90.38 61 LEU B C 1
ATOM 8515 O O . LEU B 1 61 ? -31.031 -31.75 -15.922 1 90.38 61 LEU B O 1
ATOM 8519 N N . LYS B 1 62 ? -30.844 -29.984 -14.641 1 86.62 62 LYS B N 1
ATOM 8520 C CA . LYS B 1 62 ? -31.344 -30.703 -13.477 1 86.62 62 LYS B CA 1
ATOM 8521 C C . LYS B 1 62 ? -32.781 -31.156 -13.68 1 86.62 62 LYS B C 1
ATOM 8523 O O . LYS B 1 62 ? -33.219 -32.188 -13.156 1 86.62 62 LYS B O 1
ATOM 8528 N N . GLY B 1 63 ? -33.562 -30.375 -14.367 1 86.56 63 GLY B N 1
ATOM 8529 C CA . GLY B 1 63 ? -34.969 -30.641 -14.594 1 86.56 63 GLY B CA 1
ATOM 8530 C C . GLY B 1 63 ? -35.219 -31.562 -15.781 1 86.56 63 GLY B C 1
ATOM 8531 O O . GLY B 1 63 ? -36.344 -31.984 -16.031 1 86.56 63 GLY B O 1
ATOM 8532 N N . HIS B 1 64 ? -34.25 -31.906 -16.5 1 89.44 64 HIS B N 1
ATOM 8533 C CA . HIS B 1 64 ? -34.406 -32.781 -17.656 1 89.44 64 HIS B CA 1
ATOM 8534 C C . HIS B 1 64 ? -34.812 -34.188 -17.25 1 89.44 64 HIS B C 1
ATOM 8536 O O . HIS B 1 64 ? -34.281 -34.719 -16.266 1 89.44 64 HIS B O 1
ATOM 8542 N N . PRO B 1 65 ? -35.625 -34.812 -17.875 1 87.75 65 PRO B N 1
ATOM 8543 C CA . PRO B 1 65 ? -36.156 -36.125 -17.5 1 87.75 65 PRO B CA 1
ATOM 8544 C C . PRO B 1 65 ? -35.062 -37.188 -17.406 1 87.75 65 PRO B C 1
ATOM 8546 O O . PRO B 1 65 ? -35.125 -38.094 -16.562 1 87.75 65 PRO B O 1
ATOM 8549 N N . ALA B 1 66 ? -34.125 -37.125 -18.25 1 88.12 66 ALA B N 1
ATOM 8550 C CA . ALA B 1 66 ? -33.062 -38.125 -18.281 1 88.12 66 ALA B CA 1
ATOM 8551 C C . ALA B 1 66 ? -32.125 -37.969 -17.078 1 88.12 66 ALA B C 1
ATOM 8553 O O . ALA B 1 66 ? -31.438 -38.938 -16.703 1 88.12 66 ALA B O 1
ATOM 8554 N N . LEU B 1 67 ? -32.094 -36.875 -16.484 1 90.56 67 LEU B N 1
ATOM 8555 C CA . LEU B 1 67 ? -31.156 -36.562 -15.398 1 90.56 67 LEU B CA 1
ATOM 8556 C C . LEU B 1 67 ? -31.891 -36.469 -14.062 1 90.56 67 LEU B C 1
ATOM 8558 O O . LEU B 1 67 ? -31.281 -36.156 -13.039 1 90.56 67 LEU B O 1
ATOM 8562 N N . LEU B 1 68 ? -33.125 -36.75 -14.047 1 85.25 68 LEU B N 1
ATOM 8563 C CA . LEU B 1 68 ? -33.906 -36.625 -12.836 1 85.25 68 LEU B CA 1
ATOM 8564 C C . LEU B 1 68 ? -33.438 -37.562 -11.758 1 85.25 68 LEU B C 1
ATOM 8566 O O . LEU B 1 68 ? -33.25 -38.75 -12.016 1 85.25 68 LEU B O 1
ATOM 8570 N N . GLY B 1 69 ? -33.25 -37.156 -10.578 1 76.06 69 GLY B N 1
ATOM 8571 C CA . GLY B 1 69 ? -32.844 -37.938 -9.43 1 76.06 69 GLY B CA 1
ATOM 8572 C C . GLY B 1 69 ? -31.344 -38.156 -9.352 1 76.06 69 GLY B C 1
ATOM 8573 O O . GLY B 1 69 ? -30.844 -38.719 -8.375 1 76.06 69 GLY B O 1
ATOM 8574 N N . LYS B 1 70 ? -30.625 -37.781 -10.398 1 85.38 70 LYS B N 1
ATOM 8575 C CA . LYS B 1 70 ? -29.188 -38 -10.414 1 85.38 70 LYS B CA 1
ATOM 8576 C C . LYS B 1 70 ? -28.438 -36.75 -9.875 1 85.38 70 LYS B C 1
ATOM 8578 O O . LYS B 1 70 ? -28.969 -35.656 -9.93 1 85.38 70 LYS B O 1
ATOM 8583 N N . THR B 1 71 ? -27.344 -37 -9.312 1 82.44 71 THR B N 1
ATOM 8584 C CA . THR B 1 71 ? -26.516 -35.906 -8.812 1 82.44 71 THR B CA 1
ATOM 8585 C C . THR B 1 71 ? -25.578 -35.406 -9.906 1 82.44 71 THR B C 1
ATOM 8587 O O . THR B 1 71 ? -24.781 -36.156 -10.461 1 82.44 71 THR B O 1
ATOM 8590 N N . LEU B 1 72 ? -25.703 -34.188 -10.242 1 87.12 72 LEU B N 1
ATOM 8591 C CA . LEU B 1 72 ? -24.875 -33.594 -11.273 1 87.12 72 LEU B CA 1
ATOM 8592 C C . LEU B 1 72 ? -23.469 -33.312 -10.75 1 87.12 72 LEU B C 1
ATOM 8594 O O . LEU B 1 72 ? -23.266 -33.188 -9.539 1 87.12 72 LEU B O 1
ATOM 8598 N N . PRO B 1 73 ? -22.5 -33.281 -11.695 1 86.75 73 PRO B N 1
ATOM 8599 C CA . PRO B 1 73 ? -21.141 -32.969 -11.273 1 86.75 73 PRO B CA 1
ATOM 8600 C C . PRO B 1 73 ? -20.969 -31.5 -10.867 1 86.75 73 PRO B C 1
ATOM 8602 O O . PRO B 1 73 ? -21.922 -30.719 -10.977 1 86.75 73 PRO B O 1
ATOM 8605 N N . VAL B 1 74 ? -19.766 -31.156 -10.438 1 82.69 74 VAL B N 1
ATOM 8606 C CA . VAL B 1 74 ? -19.5 -29.797 -10.008 1 82.69 74 VAL B CA 1
ATOM 8607 C C . VAL B 1 74 ? -19.656 -28.828 -11.188 1 82.69 74 VAL B C 1
ATOM 8609 O O . VAL B 1 74 ? -19.266 -29.141 -12.305 1 82.69 74 VAL B O 1
ATOM 8612 N N . LYS B 1 75 ? -20.281 -27.75 -10.867 1 84.94 75 LYS B N 1
ATOM 8613 C CA . LYS B 1 75 ? -20.5 -26.734 -11.906 1 84.94 75 LYS B CA 1
ATOM 8614 C C . LYS B 1 75 ? -19.188 -26.109 -12.352 1 84.94 75 LYS B C 1
ATOM 8616 O O . LYS B 1 75 ? -18.25 -25.984 -11.562 1 84.94 75 LYS B O 1
ATOM 8621 N N . SER B 1 76 ? -19.125 -25.719 -13.625 1 88.31 76 SER B N 1
ATOM 8622 C CA . SER B 1 76 ? -17.969 -25.016 -14.172 1 88.31 76 SER B CA 1
ATOM 8623 C C . SER B 1 76 ? -17.844 -23.609 -13.57 1 88.31 76 SER B C 1
ATOM 8625 O O . SER B 1 76 ? -18.797 -23.094 -12.992 1 88.31 76 SER B O 1
ATOM 8627 N N . ASP B 1 77 ? -16.609 -23.062 -13.641 1 81.12 77 ASP B N 1
ATOM 8628 C CA . ASP B 1 77 ? -16.375 -21.672 -13.266 1 81.12 77 ASP B CA 1
ATOM 8629 C C . ASP B 1 77 ? -17.25 -20.734 -14.078 1 81.12 77 ASP B C 1
ATOM 8631 O O . ASP B 1 77 ? -17.219 -20.766 -15.312 1 81.12 77 ASP B O 1
ATOM 8635 N N . PRO B 1 78 ? -18.031 -19.906 -13.383 1 77.81 78 PRO B N 1
ATOM 8636 C CA . PRO B 1 78 ? -18.922 -19.016 -14.117 1 77.81 78 PRO B CA 1
ATOM 8637 C C . PRO B 1 78 ? -18.172 -18.062 -15.047 1 77.81 78 PRO B C 1
ATOM 8639 O O . PRO B 1 78 ? -18.672 -17.719 -16.125 1 77.81 78 PRO B O 1
ATOM 8642 N N . HIS B 1 79 ? -17.031 -17.641 -14.602 1 75.56 79 HIS B N 1
ATOM 8643 C CA . HIS B 1 79 ? -16.219 -16.781 -15.461 1 75.56 79 HIS B CA 1
ATOM 8644 C C . HIS B 1 79 ? -15.766 -17.531 -16.719 1 75.56 79 HIS B C 1
ATOM 8646 O O . HIS B 1 79 ? -15.742 -16.953 -17.797 1 75.56 79 HIS B O 1
ATOM 8652 N N . ALA B 1 80 ? -15.438 -18.734 -16.516 1 86.88 80 ALA B N 1
ATOM 8653 C CA . ALA B 1 80 ? -15.047 -19.547 -17.656 1 86.88 80 ALA B CA 1
ATOM 8654 C C . ALA B 1 80 ? -16.219 -19.734 -18.625 1 86.88 80 ALA B C 1
ATOM 8656 O O . ALA B 1 80 ? -16.031 -19.688 -19.844 1 86.88 80 ALA B O 1
ATOM 8657 N N . TRP B 1 81 ? -17.375 -19.875 -18.062 1 89.62 81 TRP B N 1
ATOM 8658 C CA . TRP B 1 81 ? -18.578 -20.047 -18.875 1 89.62 81 TRP B CA 1
ATOM 8659 C C . TRP B 1 81 ? -18.875 -18.781 -19.672 1 89.62 81 TRP B C 1
ATOM 8661 O O . TRP B 1 81 ? -19.094 -18.844 -20.891 1 89.62 81 TRP B O 1
ATOM 8671 N N . LYS B 1 82 ? -18.719 -17.672 -19.047 1 83.19 82 LYS B N 1
ATOM 8672 C CA . LYS B 1 82 ? -18.984 -16.406 -19.719 1 83.19 82 LYS B CA 1
ATOM 8673 C C . LYS B 1 82 ? -17.969 -16.156 -20.828 1 83.19 82 LYS B C 1
ATOM 8675 O O . LYS B 1 82 ? -18.344 -15.766 -21.938 1 83.19 82 LYS B O 1
ATOM 8680 N N . LEU B 1 83 ? -16.766 -16.391 -20.5 1 83.38 83 LEU B N 1
ATOM 8681 C CA . LEU B 1 83 ? -15.695 -16.172 -21.469 1 83.38 83 LEU B CA 1
ATOM 8682 C C . LEU B 1 83 ? -15.852 -17.109 -22.672 1 83.38 83 LEU B C 1
ATOM 8684 O O . LEU B 1 83 ? -15.5 -16.734 -23.797 1 83.38 83 LEU B O 1
ATOM 8688 N N . SER B 1 84 ? -16.344 -18.25 -22.422 1 89.56 84 SER B N 1
ATOM 8689 C CA . SER B 1 84 ? -16.484 -19.25 -23.469 1 89.56 84 SER B CA 1
ATOM 8690 C C . SER B 1 84 ? -17.562 -18.859 -24.469 1 89.56 84 SER B C 1
ATOM 8692 O O . SER B 1 84 ? -17.562 -19.312 -25.625 1 89.56 84 SER B O 1
ATOM 8694 N N . LEU B 1 85 ? -18.406 -17.938 -24 1 87.5 85 LEU B N 1
ATOM 8695 C CA . LEU B 1 85 ? -19.531 -17.578 -24.859 1 87.5 85 LEU B CA 1
ATOM 8696 C C . LEU B 1 85 ? -19.234 -16.281 -25.625 1 87.5 85 LEU B C 1
ATOM 8698 O O . LEU B 1 85 ? -19.938 -15.938 -26.578 1 87.5 85 LEU B O 1
ATOM 8702 N N . GLU B 1 86 ? -18.141 -15.672 -25.125 1 77.44 86 GLU B N 1
ATOM 8703 C CA . GLU B 1 86 ? -17.781 -14.422 -25.797 1 77.44 86 GLU B CA 1
ATOM 8704 C C . GLU B 1 86 ? -16.938 -14.68 -27.047 1 77.44 86 GLU B C 1
ATOM 8706 O O . GLU B 1 86 ? -16.156 -15.641 -27.078 1 77.44 86 GLU B O 1
ATOM 8711 N N . GLU B 1 87 ? -17.266 -14.047 -28.094 1 61.09 87 GLU B N 1
ATOM 8712 C CA . GLU B 1 87 ? -16.547 -14.25 -29.344 1 61.09 87 GLU B CA 1
ATOM 8713 C C . GLU B 1 87 ? -15.086 -13.836 -29.234 1 61.09 87 GLU B C 1
ATOM 8715 O O . GLU B 1 87 ? -14.203 -14.484 -29.797 1 61.09 87 GLU B O 1
ATOM 8720 N N . ASP B 1 88 ? -14.797 -12.633 -28.531 1 58.81 88 ASP B N 1
ATOM 8721 C CA . ASP B 1 88 ? -13.445 -12.086 -28.562 1 58.81 88 ASP B CA 1
ATOM 8722 C C . ASP B 1 88 ? -12.734 -12.305 -27.219 1 58.81 88 ASP B C 1
ATOM 8724 O O . ASP B 1 88 ? -11.945 -11.469 -26.797 1 58.81 88 ASP B O 1
ATOM 8728 N N . SER B 1 89 ? -12.875 -13.5 -26.641 1 52.44 89 SER B N 1
ATOM 8729 C CA . SER B 1 89 ? -12.5 -13.734 -25.25 1 52.44 89 SER B CA 1
ATOM 8730 C C . SER B 1 89 ? -10.984 -13.812 -25.094 1 52.44 89 SER B C 1
ATOM 8732 O O . SER B 1 89 ? -10.453 -13.727 -23.984 1 52.44 89 SER B O 1
ATOM 8734 N N . THR B 1 90 ? -10.133 -14.094 -26.141 1 54.22 90 THR B N 1
ATOM 8735 C CA . THR B 1 90 ? -8.734 -14.43 -25.906 1 54.22 90 THR B CA 1
ATOM 8736 C C . THR B 1 90 ? -7.871 -13.172 -25.906 1 54.22 90 THR B C 1
ATOM 8738 O O . THR B 1 90 ? -6.648 -13.25 -25.766 1 54.22 90 THR B O 1
ATOM 8741 N N . SER B 1 91 ? -8.531 -12.023 -25.953 1 53.47 91 SER B N 1
ATOM 8742 C CA . SER B 1 91 ? -7.688 -10.844 -26.047 1 53.47 91 SER B CA 1
ATOM 8743 C C . SER B 1 91 ? -7.078 -10.484 -24.703 1 53.47 91 SER B C 1
ATOM 8745 O O . SER B 1 91 ? -6.035 -9.828 -24.641 1 53.47 91 SER B O 1
ATOM 8747 N N . SER B 1 92 ? -7.656 -11.055 -23.656 1 59.97 92 SER B N 1
ATOM 8748 C CA . SER B 1 92 ? -7.258 -10.547 -22.344 1 59.97 92 SER B CA 1
ATOM 8749 C C . SER B 1 92 ? -6.156 -11.398 -21.734 1 59.97 92 SER B C 1
ATOM 8751 O O . SER B 1 92 ? -5.758 -11.18 -20.578 1 59.97 92 SER B O 1
ATOM 8753 N N . GLY B 1 93 ? -5.441 -12.203 -22.547 1 73.81 93 GLY B N 1
ATOM 8754 C CA . GLY B 1 93 ? -4.395 -13.031 -21.969 1 73.81 93 GLY B CA 1
ATOM 8755 C C . GLY B 1 93 ? -4.934 -14.242 -21.234 1 73.81 93 GLY B C 1
ATOM 8756 O O . GLY B 1 93 ? -4.164 -15.078 -20.75 1 73.81 93 GLY B O 1
ATOM 8757 N N . GLN B 1 94 ? -6.227 -14.406 -21.141 1 81.38 94 GLN B N 1
ATOM 8758 C CA . GLN B 1 94 ? -6.84 -15.562 -20.5 1 81.38 94 GLN B CA 1
ATOM 8759 C C . GLN B 1 94 ? -7.543 -16.453 -21.516 1 81.38 94 GLN B C 1
ATOM 8761 O O . GLN B 1 94 ? -7.91 -15.984 -22.609 1 81.38 94 GLN B O 1
ATOM 8766 N N . ALA B 1 95 ? -7.586 -17.703 -21.234 1 88.25 95 ALA B N 1
ATOM 8767 C CA . ALA B 1 95 ? -8.266 -18.656 -22.109 1 88.25 95 ALA B CA 1
ATOM 8768 C C . ALA B 1 95 ? -8.992 -19.734 -21.312 1 88.25 95 ALA B C 1
ATOM 8770 O O . ALA B 1 95 ? -8.594 -20.047 -20.188 1 88.25 95 ALA B O 1
ATOM 8771 N N . VAL B 1 96 ? -10.039 -20.172 -21.875 1 91.5 96 VAL B N 1
ATOM 8772 C CA . VAL B 1 96 ? -10.75 -21.312 -21.312 1 91.5 96 VAL B CA 1
ATOM 8773 C C . VAL B 1 96 ? -9.992 -22.594 -21.625 1 91.5 96 VAL B C 1
ATOM 8775 O O . VAL B 1 96 ? -9.461 -22.75 -22.734 1 91.5 96 VAL B O 1
ATOM 8778 N N . ILE B 1 97 ? -9.844 -23.453 -20.703 1 92.75 97 ILE B N 1
ATOM 8779 C CA . ILE B 1 97 ? -9.078 -24.688 -20.891 1 92.75 97 ILE B CA 1
ATOM 8780 C C . ILE B 1 97 ? -10.016 -25.891 -20.812 1 92.75 97 ILE B C 1
ATOM 8782 O O . ILE B 1 97 ? -10.867 -25.953 -19.922 1 92.75 97 ILE B O 1
ATOM 8786 N N . LEU B 1 98 ? -9.867 -26.797 -21.781 1 94.75 98 LEU B N 1
ATOM 8787 C CA . LEU B 1 98 ? -10.57 -28.078 -21.797 1 94.75 98 LEU B CA 1
ATOM 8788 C C . LEU B 1 98 ? -9.664 -29.203 -21.328 1 94.75 98 LEU B C 1
ATOM 8790 O O . LEU B 1 98 ? -8.617 -29.453 -21.938 1 94.75 98 LEU B O 1
ATOM 8794 N N . THR B 1 99 ? -10 -29.875 -20.312 1 94.25 99 THR B N 1
ATOM 8795 C CA . THR B 1 99 ? -9.195 -30.969 -19.812 1 94.25 99 THR B CA 1
ATOM 8796 C C . THR B 1 99 ? -10.07 -32.188 -19.531 1 94.25 99 THR B C 1
ATOM 8798 O O . THR B 1 99 ? -11.242 -32.062 -19.172 1 94.25 99 THR B O 1
ATOM 8801 N N . ALA B 1 100 ? -9.531 -33.375 -19.734 1 92.94 100 ALA B N 1
ATOM 8802 C CA . ALA B 1 100 ? -10.188 -34.656 -19.469 1 92.94 100 ALA B CA 1
ATOM 8803 C C . ALA B 1 100 ? -9.188 -35.688 -18.938 1 92.94 100 ALA B C 1
ATOM 8805 O O . ALA B 1 100 ? -7.973 -35.531 -19.094 1 92.94 100 ALA B O 1
ATOM 8806 N N . SER B 1 101 ? -9.641 -36.688 -18.266 1 90.12 101 SER B N 1
ATOM 8807 C CA . SER B 1 101 ? -8.805 -37.75 -17.766 1 90.12 101 SER B CA 1
ATOM 8808 C C . SER B 1 101 ? -9.359 -39.125 -18.172 1 90.12 101 SER B C 1
ATOM 8810 O O . SER B 1 101 ? -10.578 -39.312 -18.234 1 90.12 101 SER B O 1
ATOM 8812 N N . ILE B 1 102 ? -8.484 -39.969 -18.453 1 84.44 102 ILE B N 1
ATOM 8813 C CA . ILE B 1 102 ? -8.844 -41.375 -18.719 1 84.44 102 ILE B CA 1
ATOM 8814 C C . ILE B 1 102 ? -8.297 -42.281 -17.625 1 84.44 102 ILE B C 1
ATOM 8816 O O . ILE B 1 102 ? -7.086 -42.344 -17.422 1 84.44 102 ILE B O 1
ATOM 8820 N N . HIS B 1 103 ? -9.219 -42.844 -16.906 1 78.69 103 HIS B N 1
ATOM 8821 C CA . HIS B 1 103 ? -8.852 -43.719 -15.781 1 78.69 103 HIS B CA 1
ATOM 8822 C C . HIS B 1 103 ? -8.984 -45.188 -16.141 1 78.69 103 HIS B C 1
ATOM 8824 O O . HIS B 1 103 ? -9.688 -45.531 -17.094 1 78.69 103 HIS B O 1
ATOM 8830 N N . ALA B 1 104 ? -8.172 -46.031 -15.312 1 68.5 104 ALA B N 1
ATOM 8831 C CA . ALA B 1 104 ? -8.328 -47.5 -15.461 1 68.5 104 ALA B CA 1
ATOM 8832 C C . ALA B 1 104 ? -9.555 -48 -14.703 1 68.5 104 ALA B C 1
ATOM 8834 O O . ALA B 1 104 ? -9.859 -47.5 -13.609 1 68.5 104 ALA B O 1
ATOM 8835 N N . ASP B 1 105 ? -10.711 -48.469 -15.234 1 58.81 105 ASP B N 1
ATOM 8836 C CA . ASP B 1 105 ? -11.891 -49 -14.555 1 58.81 105 ASP B CA 1
ATOM 8837 C C . ASP B 1 105 ? -11.609 -50.344 -13.938 1 58.81 105 ASP B C 1
ATOM 8839 O O . ASP B 1 105 ? -11.219 -51.281 -14.633 1 58.81 105 ASP B O 1
ATOM 8843 N N . LYS B 1 106 ? -11.359 -50.688 -12.508 1 52.53 106 LYS B N 1
ATOM 8844 C CA . LYS B 1 106 ? -11.109 -51.938 -11.797 1 52.53 106 LYS B CA 1
ATOM 8845 C C . LYS B 1 106 ? -12.266 -52.906 -11.992 1 52.53 106 LYS B C 1
ATOM 8847 O O . LYS B 1 106 ? -12.164 -54.062 -11.602 1 52.53 106 LYS B O 1
ATOM 8852 N N . SER B 1 107 ? -13.516 -52.594 -11.961 1 45.81 107 SER B N 1
ATOM 8853 C CA . SER B 1 107 ? -14.516 -53.625 -11.867 1 45.81 107 SER B CA 1
ATOM 8854 C C . SER B 1 107 ? -14.375 -54.656 -13.008 1 45.81 107 SER B C 1
ATOM 8856 O O . SER B 1 107 ? -14.633 -55.844 -12.82 1 45.81 107 SER B O 1
ATOM 8858 N N . LYS B 1 108 ? -14.977 -54.625 -14.32 1 44.22 108 LYS B N 1
ATOM 8859 C CA . LYS B 1 108 ? -15.039 -55.656 -15.359 1 44.22 108 LYS B CA 1
ATOM 8860 C C . LYS B 1 108 ? -13.672 -55.844 -16.016 1 44.22 108 LYS B C 1
ATOM 8862 O O . LYS B 1 108 ? -12.844 -54.938 -16.016 1 44.22 108 LYS B O 1
ATOM 8867 N N . LEU B 1 109 ? -13.258 -57.188 -16.438 1 35.09 109 LEU B N 1
ATOM 8868 C CA . LEU B 1 109 ? -12.109 -57.75 -17.156 1 35.09 109 LEU B CA 1
ATOM 8869 C C . LEU B 1 109 ? -11.555 -56.75 -18.156 1 35.09 109 LEU B C 1
ATOM 8871 O O . LEU B 1 109 ? -10.352 -56.5 -18.203 1 35.09 109 LEU B O 1
ATOM 8875 N N . ASP B 1 110 ? -11.82 -56.844 -19.688 1 38.47 110 ASP B N 1
ATOM 8876 C CA . ASP B 1 110 ? -11.109 -56.312 -20.844 1 38.47 110 ASP B CA 1
ATOM 8877 C C . ASP B 1 110 ? -11.031 -54.781 -20.797 1 38.47 110 ASP B C 1
ATOM 8879 O O . ASP B 1 110 ? -12.055 -54.094 -20.656 1 38.47 110 ASP B O 1
ATOM 8883 N N . PRO B 1 111 ? -9.867 -53.969 -20.703 1 47.44 111 PRO B N 1
ATOM 8884 C CA . PRO B 1 111 ? -9.445 -52.812 -19.875 1 47.44 111 PRO B CA 1
ATOM 8885 C C . PRO B 1 111 ? -10.391 -51.625 -20 1 47.44 111 PRO B C 1
ATOM 8887 O O . PRO B 1 111 ? -10.5 -51.031 -21.078 1 47.44 111 PRO B O 1
ATOM 8890 N N . PRO B 1 112 ? -11.602 -51.375 -19.469 1 56.22 112 PRO B N 1
ATOM 8891 C CA . PRO B 1 112 ? -12.531 -50.281 -19.766 1 56.22 112 PRO B CA 1
ATOM 8892 C C . PRO B 1 112 ? -12.031 -48.938 -19.25 1 56.22 112 PRO B C 1
ATOM 8894 O O . PRO B 1 112 ? -11.664 -48.781 -18.078 1 56.22 112 PRO B O 1
ATOM 8897 N N . MET B 1 113 ? -11.344 -48.188 -20.094 1 69 113 MET B N 1
ATOM 8898 C CA . MET B 1 113 ? -10.953 -46.812 -19.766 1 69 113 MET B CA 1
ATOM 8899 C C . MET B 1 113 ? -12.18 -45.906 -19.609 1 69 113 MET B C 1
ATOM 8901 O O . MET B 1 113 ? -13.164 -46.062 -20.344 1 69 113 MET B O 1
ATOM 8905 N N . ARG B 1 114 ? -12.25 -45.375 -18.469 1 77.06 114 ARG B N 1
ATOM 8906 C CA . ARG B 1 114 ? -13.328 -44.438 -18.203 1 77.06 114 ARG B CA 1
ATOM 8907 C C . ARG B 1 114 ? -12.867 -43 -18.453 1 77.06 114 ARG B C 1
ATOM 8909 O O . ARG B 1 114 ? -11.852 -42.562 -17.906 1 77.06 114 ARG B O 1
ATOM 8916 N N . LEU B 1 115 ? -13.664 -42.375 -19.328 1 85.12 115 LEU B N 1
ATOM 8917 C CA . LEU B 1 115 ? -13.375 -40.969 -19.656 1 85.12 115 LEU B CA 1
ATOM 8918 C C . LEU B 1 115 ? -14.078 -40.031 -18.688 1 85.12 115 LEU B C 1
ATOM 8920 O O . LEU B 1 115 ? -15.266 -40.188 -18.422 1 85.12 115 LEU B O 1
ATOM 8924 N N . GLU B 1 116 ? -13.297 -39.188 -18.109 1 88.19 116 GLU B N 1
ATOM 8925 C CA . GLU B 1 116 ? -13.836 -38.156 -17.219 1 88.19 116 GLU B CA 1
ATOM 8926 C C . GLU B 1 116 ? -13.516 -36.781 -17.75 1 88.19 116 GLU B C 1
ATOM 8928 O O . GLU B 1 116 ? -12.344 -36.438 -17.938 1 88.19 116 GLU B O 1
ATOM 8933 N N . LEU B 1 117 ? -14.594 -35.969 -18 1 92.5 117 LEU B N 1
ATOM 8934 C CA . LEU B 1 117 ? -14.391 -34.562 -18.422 1 92.5 117 LEU B CA 1
ATOM 8935 C C . LEU B 1 117 ? -14.328 -33.656 -17.219 1 92.5 117 LEU B C 1
ATOM 8937 O O . LEU B 1 117 ? -15.055 -33.844 -16.234 1 92.5 117 LEU B O 1
ATOM 8941 N N . HIS B 1 118 ? -13.5 -32.656 -17.281 1 92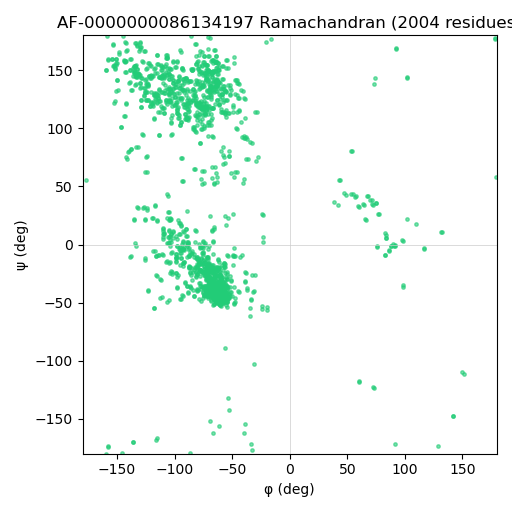.12 118 HIS B N 1
ATOM 8942 C CA . HIS B 1 118 ? -13.359 -31.688 -16.203 1 92.12 118 HIS B CA 1
ATOM 8943 C C . HIS B 1 118 ? -14.148 -30.406 -16.5 1 92.12 118 HIS B C 1
ATOM 8945 O O . HIS B 1 118 ? -14.438 -30.109 -17.656 1 92.12 118 HIS B O 1
ATOM 8951 N N . PRO B 1 119 ? -14.57 -29.719 -15.398 1 91.5 119 PRO B N 1
ATOM 8952 C CA . PRO B 1 119 ? -15.258 -28.438 -15.633 1 91.5 119 PRO B CA 1
ATOM 8953 C C . PRO B 1 119 ? -14.375 -27.406 -16.328 1 91.5 119 PRO B C 1
ATOM 8955 O O . PRO B 1 119 ? -13.148 -27.516 -16.266 1 91.5 119 PRO B O 1
ATOM 8958 N N . LEU B 1 120 ? -15.07 -26.469 -16.984 1 92.31 120 LEU B N 1
ATOM 8959 C CA . LEU B 1 120 ? -14.344 -25.391 -17.641 1 92.31 120 LEU B CA 1
ATOM 8960 C C . LEU B 1 120 ? -13.578 -24.547 -16.625 1 92.31 120 LEU B C 1
ATOM 8962 O O . LEU B 1 120 ? -14.078 -24.297 -15.516 1 92.31 120 LEU B O 1
ATOM 8966 N N . LYS B 1 121 ? -12.422 -24.234 -16.969 1 87.75 121 LYS B N 1
ATOM 8967 C CA . LYS B 1 121 ? -11.602 -23.359 -16.125 1 87.75 121 LYS B CA 1
ATOM 8968 C C . LYS B 1 121 ? -10.906 -22.297 -16.953 1 87.75 121 LYS B C 1
ATOM 8970 O O . LYS B 1 121 ? -10.734 -22.453 -18.172 1 87.75 121 LYS B O 1
ATOM 8975 N N . VAL B 1 122 ? -10.602 -21.172 -16.297 1 86.06 122 VAL B N 1
ATOM 8976 C CA . VAL B 1 122 ? -9.867 -20.109 -16.953 1 86.06 122 VAL B CA 1
ATOM 8977 C C . VAL B 1 122 ? -8.398 -20.156 -16.547 1 86.06 122 VAL B C 1
ATOM 8979 O O . VAL B 1 122 ? -8.086 -20.359 -15.367 1 86.06 122 VAL B O 1
ATOM 8982 N N . GLU B 1 123 ? -7.512 -20.141 -17.469 1 87.25 123 GLU B N 1
ATOM 8983 C CA . GLU B 1 123 ? -6.074 -20.031 -17.234 1 87.25 123 GLU B CA 1
ATOM 8984 C C . GLU B 1 123 ? -5.434 -19.016 -18.156 1 87.25 123 GLU B C 1
ATOM 8986 O O . GLU B 1 123 ? -6.109 -18.438 -19.016 1 87.25 123 GLU B O 1
ATOM 8991 N N . GLN B 1 124 ? -4.207 -18.781 -17.922 1 87.88 124 GLN B N 1
ATOM 8992 C CA . GLN B 1 124 ? -3.445 -17.922 -18.828 1 87.88 124 GLN B CA 1
ATOM 8993 C C . GLN B 1 124 ? -3.346 -18.531 -20.219 1 87.88 124 GLN B C 1
ATOM 8995 O O . GLN B 1 124 ? -3.152 -19.734 -20.359 1 87.88 124 GLN B O 1
ATOM 9000 N N . SER B 1 125 ? -3.445 -17.688 -21.156 1 90.75 125 SER B N 1
ATOM 9001 C CA . SER B 1 125 ? -3.443 -18.188 -22.531 1 90.75 125 SER B CA 1
ATOM 9002 C C . SER B 1 125 ? -2.023 -18.438 -23.016 1 90.75 125 SER B C 1
ATOM 9004 O O . SER B 1 125 ? -1.055 -18.188 -22.297 1 90.75 125 SER B O 1
ATOM 9006 N N . SER B 1 126 ? -1.925 -19.047 -24.203 1 94.56 126 SER B N 1
ATOM 9007 C CA . SER B 1 126 ? -0.678 -19.297 -24.922 1 94.56 126 SER B CA 1
ATOM 9008 C C . SER B 1 126 ? -0.77 -18.844 -26.375 1 94.56 126 SER B C 1
ATOM 9010 O O . SER B 1 126 ? -1.855 -18.516 -26.859 1 94.56 126 SER B O 1
ATOM 9012 N N . ARG B 1 127 ? 0.335 -18.781 -27 1 93.25 127 ARG B N 1
ATOM 9013 C CA . ARG B 1 127 ? 0.372 -18.297 -28.375 1 93.25 127 ARG B CA 1
ATOM 9014 C C . ARG B 1 127 ? -0.544 -19.125 -29.281 1 93.25 127 ARG B C 1
ATOM 9016 O O . ARG B 1 127 ? -1.298 -18.578 -30.078 1 93.25 127 ARG B O 1
ATOM 9023 N N . LEU B 1 128 ? -0.536 -20.438 -29.125 1 94.88 128 LEU B N 1
ATOM 9024 C CA . LEU B 1 128 ? -1.349 -21.328 -29.953 1 94.88 128 LEU B CA 1
ATOM 9025 C C . LEU B 1 128 ? -2.832 -21.156 -29.656 1 94.88 128 LEU B C 1
ATOM 9027 O O . LEU B 1 128 ? -3.66 -21.125 -30.562 1 94.88 128 LEU B O 1
ATOM 9031 N N . LEU B 1 129 ? -3.115 -21.031 -28.406 1 93.06 129 LEU B N 1
ATOM 9032 C CA . LEU B 1 129 ? -4.512 -20.844 -28.031 1 93.06 129 LEU B CA 1
ATOM 9033 C C . LEU B 1 129 ? -5.051 -19.516 -28.562 1 93.06 129 LEU B C 1
ATOM 9035 O O . LEU B 1 129 ? -6.203 -19.438 -28.984 1 93.06 129 LEU B O 1
ATOM 9039 N N . ARG B 1 130 ? -4.258 -18.531 -28.531 1 90.81 130 ARG B N 1
ATOM 9040 C CA . ARG B 1 130 ? -4.688 -17.219 -29 1 90.81 130 ARG B CA 1
ATOM 9041 C C . ARG B 1 130 ? -4.855 -17.203 -30.516 1 90.81 130 ARG B C 1
ATOM 9043 O O . ARG B 1 130 ? -5.762 -16.547 -31.031 1 90.81 130 ARG B O 1
ATOM 9050 N N . ARG B 1 131 ? -3.967 -17.875 -31.203 1 90.75 131 ARG B N 1
ATOM 9051 C CA . ARG B 1 131 ? -3.963 -17.859 -32.656 1 90.75 131 ARG B CA 1
ATOM 9052 C C . ARG B 1 131 ? -5.102 -18.703 -33.219 1 90.75 131 ARG B C 1
ATOM 9054 O O . ARG B 1 131 ? -5.738 -18.312 -34.219 1 90.75 131 ARG B O 1
ATOM 9061 N N . PHE B 1 132 ? -5.402 -19.875 -32.562 1 92.25 132 PHE B N 1
ATOM 9062 C CA . PHE B 1 132 ? -6.301 -20.828 -33.219 1 92.25 132 PHE B CA 1
ATOM 9063 C C . PHE B 1 132 ? -7.586 -20.984 -32.406 1 92.25 132 PHE B C 1
ATOM 9065 O O . PHE B 1 132 ? -8.547 -21.594 -32.875 1 92.25 132 PHE B O 1
ATOM 9072 N N . GLY B 1 133 ? -7.602 -20.438 -31.219 1 90 133 GLY B N 1
ATOM 9073 C CA . GLY B 1 133 ? -8.781 -20.547 -30.375 1 90 133 GLY B CA 1
ATOM 9074 C C . GLY B 1 133 ? -8.641 -21.594 -29.281 1 90 133 GLY B C 1
ATOM 9075 O O . GLY B 1 133 ? -8.102 -22.672 -29.516 1 90 133 GLY B O 1
ATOM 9076 N N . TRP B 1 134 ? -9.156 -21.328 -28.203 1 91.25 134 TRP B N 1
ATOM 9077 C CA . TRP B 1 134 ? -9.016 -22.172 -27.031 1 91.25 134 TRP B CA 1
ATOM 9078 C C . TRP B 1 134 ? -9.773 -23.484 -27.203 1 91.25 134 TRP B C 1
ATOM 9080 O O . TRP B 1 134 ? -9.352 -24.531 -26.703 1 91.25 134 TRP B O 1
ATOM 9090 N N . ASP B 1 135 ? -10.898 -23.453 -27.906 1 91.94 135 ASP B N 1
ATOM 9091 C CA . ASP B 1 135 ? -11.805 -24.594 -28 1 91.94 135 ASP B CA 1
ATOM 9092 C C . ASP B 1 135 ? -11.242 -25.656 -28.953 1 91.94 135 ASP B C 1
ATOM 9094 O O . ASP B 1 135 ? -11.805 -26.75 -29.062 1 91.94 135 ASP B O 1
ATOM 9098 N N . ARG B 1 136 ? -10.117 -25.406 -29.562 1 94.31 136 ARG B N 1
ATOM 9099 C CA . ARG B 1 136 ? -9.523 -26.375 -30.469 1 94.31 136 ARG B CA 1
ATOM 9100 C C . ARG B 1 136 ? -8.438 -27.188 -29.75 1 94.31 136 ARG B C 1
ATOM 9102 O O . ARG B 1 136 ? -7.809 -28.062 -30.359 1 94.31 136 ARG B O 1
ATOM 9109 N N . PHE B 1 137 ? -8.227 -26.875 -28.562 1 96 137 PHE B N 1
ATOM 9110 C CA . PHE B 1 137 ? -7.176 -27.562 -27.812 1 96 137 PHE B CA 1
ATOM 9111 C C . PHE B 1 137 ? -7.766 -28.312 -26.641 1 96 137 PHE B C 1
ATOM 9113 O O . PHE B 1 137 ? -8.5 -27.734 -25.828 1 96 137 PHE B O 1
ATOM 9120 N N . LEU B 1 138 ? -7.426 -29.547 -26.562 1 95.69 138 LEU B N 1
ATOM 9121 C CA . LEU B 1 138 ? -7.902 -30.438 -25.5 1 95.69 138 LEU B CA 1
ATOM 9122 C C . LEU B 1 138 ? -6.738 -31.156 -24.844 1 95.69 138 LEU B C 1
ATOM 9124 O O . LEU B 1 138 ? -5.898 -31.75 -25.531 1 95.69 138 LEU B O 1
ATOM 9128 N N . GLU B 1 139 ? -6.633 -31.031 -23.594 1 95.5 139 GLU B N 1
ATOM 9129 C CA . GLU B 1 139 ? -5.629 -31.781 -22.844 1 95.5 139 GLU B CA 1
ATOM 9130 C C . GLU B 1 139 ? -6.234 -33.031 -22.188 1 95.5 139 GLU B C 1
ATOM 9132 O O . GLU B 1 139 ? -7.18 -32.906 -21.406 1 95.5 139 GLU B O 1
ATOM 9137 N N . VAL B 1 140 ? -5.723 -34.156 -22.484 1 93.44 140 VAL B N 1
ATOM 9138 C CA . VAL B 1 140 ? -6.207 -35.438 -21.922 1 93.44 140 VAL B CA 1
ATOM 9139 C C . VAL B 1 140 ? -5.129 -36.062 -21.047 1 93.44 140 VAL B C 1
ATOM 9141 O O . VAL B 1 140 ? -4.008 -36.281 -21.5 1 93.44 140 VAL B O 1
ATOM 9144 N N . ARG B 1 141 ? -5.473 -36.344 -19.891 1 92.5 141 ARG B N 1
ATOM 9145 C CA . ARG B 1 141 ? -4.582 -37.031 -18.953 1 92.5 141 ARG B CA 1
ATOM 9146 C C . ARG B 1 141 ? -4.742 -38.531 -19.047 1 92.5 141 ARG B C 1
ATOM 9148 O O . ARG B 1 141 ? -5.746 -39.094 -18.594 1 92.5 141 ARG B O 1
ATOM 9155 N N . LEU B 1 142 ? -3.727 -39.125 -19.609 1 88.31 142 LEU B N 1
ATOM 9156 C CA . LEU B 1 142 ? -3.717 -40.594 -19.797 1 88.31 142 LEU B CA 1
ATOM 9157 C C . LEU B 1 142 ? -2.893 -41.281 -18.719 1 88.31 142 LEU B C 1
ATOM 9159 O O . LEU B 1 142 ? -1.748 -40.875 -18.453 1 88.31 142 LEU B O 1
ATOM 9163 N N . LEU B 1 143 ? -3.529 -42.219 -18.094 1 84.94 143 LEU B N 1
ATOM 9164 C CA . LEU B 1 143 ? -2.777 -43 -17.109 1 84.94 143 LEU B CA 1
ATOM 9165 C C . LEU B 1 143 ? -1.478 -43.531 -17.703 1 84.94 143 LEU B C 1
ATOM 9167 O O . LEU B 1 143 ? -1.464 -44 -18.844 1 84.94 143 LEU B O 1
ATOM 9171 N N . ALA B 1 144 ? -0.423 -43.375 -16.984 1 83.94 144 ALA B N 1
ATOM 9172 C CA . ALA B 1 144 ? 0.891 -43.781 -17.469 1 83.94 144 ALA B CA 1
ATOM 9173 C C . ALA B 1 144 ? 0.877 -45.219 -17.953 1 83.94 144 ALA B C 1
ATOM 9175 O O . ALA B 1 144 ? 0.308 -46.094 -17.297 1 83.94 144 ALA B O 1
ATOM 9176 N N . VAL B 1 145 ? 1.481 -45.469 -19.031 1 78.56 145 VAL B N 1
ATOM 9177 C CA . VAL B 1 145 ? 1.44 -46.75 -19.719 1 78.56 145 VAL B CA 1
ATOM 9178 C C . VAL B 1 145 ? 2.113 -47.812 -18.859 1 78.56 145 VAL B C 1
ATOM 9180 O O . VAL B 1 145 ? 1.715 -48.969 -18.891 1 78.56 145 VAL B O 1
ATOM 9183 N N . ASP B 1 146 ? 3.104 -47.375 -18.156 1 74.31 146 ASP B N 1
ATOM 9184 C CA . ASP B 1 146 ? 3.85 -48.312 -17.328 1 74.31 146 ASP B CA 1
ATOM 9185 C C . ASP B 1 146 ? 2.959 -48.906 -16.25 1 74.31 146 ASP B C 1
ATOM 9187 O O . ASP B 1 146 ? 3.266 -49.969 -15.703 1 74.31 146 ASP B O 1
ATOM 9191 N N . SER B 1 147 ? 1.914 -48.25 -15.922 1 74.5 147 SER B N 1
ATOM 9192 C CA . SER B 1 147 ? 1.031 -48.719 -14.852 1 74.5 147 SER B CA 1
ATOM 9193 C C . SER B 1 147 ? -0.005 -49.688 -15.383 1 74.5 147 SER B C 1
ATOM 9195 O O . SER B 1 147 ? -0.738 -50.312 -14.602 1 74.5 147 SER B O 1
ATOM 9197 N N . TRP B 1 148 ? 0.053 -49.781 -16.703 1 71.5 148 TRP B N 1
ATOM 9198 C CA . TRP B 1 148 ? -0.931 -50.656 -17.312 1 71.5 148 TRP B CA 1
ATOM 9199 C C . TRP B 1 148 ? -0.543 -52.125 -17.094 1 71.5 148 TRP B C 1
ATOM 9201 O O . TRP B 1 148 ? 0.643 -52.469 -17.031 1 71.5 148 TRP B O 1
ATOM 9211 N N . GLN B 1 149 ? -1.399 -53.031 -16.344 1 58.56 149 GLN B N 1
ATOM 9212 C CA . GLN B 1 149 ? -1.143 -54.438 -16.094 1 58.56 149 GLN B CA 1
ATOM 9213 C C . GLN B 1 149 ? -0.604 -55.125 -17.359 1 58.56 149 GLN B C 1
ATOM 9215 O O . GLN B 1 149 ? -0.953 -54.75 -18.469 1 58.56 149 GLN B O 1
ATOM 9220 N N . ALA B 1 150 ? 0.594 -56 -17.156 1 52.03 150 ALA B N 1
ATOM 9221 C CA . ALA B 1 150 ? 1.469 -56.75 -18.047 1 52.03 150 ALA B CA 1
ATOM 9222 C C . ALA B 1 150 ? 0.68 -57.375 -19.188 1 52.03 150 ALA B C 1
ATOM 9224 O O . ALA B 1 150 ? -0.211 -58.219 -18.969 1 52.03 150 ALA B O 1
ATOM 9225 N N . THR B 1 151 ? 0.235 -56.562 -20.156 1 53.88 151 THR B N 1
ATOM 9226 C CA . THR B 1 151 ? -0.283 -57.25 -21.344 1 53.88 151 THR B CA 1
ATOM 9227 C C . THR B 1 151 ? 0.85 -57.906 -22.125 1 53.88 151 THR B C 1
ATOM 9229 O O . THR B 1 151 ? 2.018 -57.531 -21.953 1 53.88 151 THR B O 1
ATOM 9232 N N . ASP B 1 152 ? 0.589 -58.969 -22.703 1 51.03 152 ASP B N 1
ATOM 9233 C CA . ASP B 1 152 ? 1.465 -59.812 -23.531 1 51.03 152 ASP B CA 1
ATOM 9234 C C . ASP B 1 152 ? 2.188 -58.969 -24.578 1 51.03 152 ASP B C 1
ATOM 9236 O O . ASP B 1 152 ? 3.039 -59.469 -25.312 1 51.03 152 ASP B O 1
ATOM 9240 N N . GLU B 1 153 ? 1.811 -57.75 -24.734 1 53.72 153 GLU B N 1
ATOM 9241 C CA . GLU B 1 153 ? 2.408 -57 -25.828 1 53.72 153 GLU B CA 1
ATOM 9242 C C . GLU B 1 153 ? 3.777 -56.438 -25.453 1 53.72 153 GLU B C 1
ATOM 9244 O O . GLU B 1 153 ? 3.926 -55.812 -24.391 1 53.72 153 GLU B O 1
ATOM 9249 N N . GLN B 1 154 ? 4.859 -56.844 -25.969 1 60.03 154 GLN B N 1
ATOM 9250 C CA . GLN B 1 154 ? 6.281 -56.625 -25.75 1 60.03 154 GLN B CA 1
ATOM 9251 C C . GLN B 1 154 ? 6.586 -55.125 -25.703 1 60.03 154 GLN B C 1
ATOM 9253 O O . GLN B 1 154 ? 7.434 -54.688 -24.922 1 60.03 154 GLN B O 1
ATOM 9258 N N . ASP B 1 155 ? 5.676 -54.094 -26.562 1 80 155 ASP B N 1
ATOM 9259 C CA . ASP B 1 155 ? 6.016 -52.656 -26.531 1 80 155 ASP B CA 1
ATOM 9260 C C . ASP B 1 155 ? 4.758 -51.781 -26.484 1 80 155 ASP B C 1
ATOM 9262 O O . ASP B 1 155 ? 4.332 -51.25 -27.5 1 80 155 ASP B O 1
ATOM 9266 N N . LEU B 1 156 ? 4.172 -51.625 -25.359 1 82.25 156 LEU B N 1
ATOM 9267 C CA . LEU B 1 156 ? 2.918 -50.938 -25.125 1 82.25 156 LEU B CA 1
ATOM 9268 C C . LEU B 1 156 ? 3.068 -49.438 -25.469 1 82.25 156 LEU B C 1
ATOM 9270 O O . LEU B 1 156 ? 2.129 -48.812 -25.953 1 82.25 156 LEU B O 1
ATOM 9274 N N . GLU B 1 157 ? 4.191 -48.875 -25.188 1 88.19 157 GLU B N 1
ATOM 9275 C CA . GLU B 1 157 ? 4.426 -47.469 -25.469 1 88.19 157 GLU B CA 1
ATOM 9276 C C . GLU B 1 157 ? 4.34 -47.219 -26.969 1 88.19 157 GLU B C 1
ATOM 9278 O O . GLU B 1 157 ? 3.762 -46.219 -27.406 1 88.19 157 GLU B O 1
ATOM 9283 N N . ALA B 1 158 ? 4.879 -48.062 -27.703 1 88.81 158 ALA B N 1
ATOM 9284 C CA . ALA B 1 158 ? 4.84 -47.938 -29.156 1 88.81 158 ALA B CA 1
ATOM 9285 C C . ALA B 1 158 ? 3.416 -48.062 -29.688 1 88.81 158 ALA B C 1
ATOM 9287 O O . ALA B 1 158 ? 3.027 -47.375 -30.625 1 88.81 158 ALA B O 1
ATOM 9288 N N . ALA B 1 159 ? 2.684 -48.938 -29.062 1 86.75 159 ALA B N 1
ATOM 9289 C CA . ALA B 1 159 ? 1.302 -49.156 -29.484 1 86.75 159 ALA B CA 1
ATOM 9290 C C . ALA B 1 159 ? 0.448 -47.906 -29.203 1 86.75 159 ALA B C 1
ATOM 9292 O O . ALA B 1 159 ? -0.366 -47.5 -30.031 1 86.75 159 ALA B O 1
ATOM 9293 N N . VAL B 1 160 ? 0.646 -47.406 -28.047 1 88.56 160 VAL B N 1
ATOM 9294 C CA . VAL B 1 160 ? -0.111 -46.219 -27.656 1 88.56 160 VAL B CA 1
ATOM 9295 C C . VAL B 1 160 ? 0.303 -45.062 -28.531 1 88.56 160 VAL B C 1
ATOM 9297 O O . VAL B 1 160 ? -0.539 -44.25 -28.938 1 88.56 160 VAL B O 1
ATOM 9300 N N . ALA B 1 161 ? 1.566 -44.938 -28.812 1 92.81 161 ALA B N 1
ATOM 9301 C CA . ALA B 1 161 ? 2.07 -43.875 -29.688 1 92.81 161 ALA B CA 1
ATOM 9302 C C . ALA B 1 161 ? 1.461 -43.969 -31.078 1 92.81 161 ALA B C 1
ATOM 9304 O O . ALA B 1 161 ? 1.104 -42.969 -31.672 1 92.81 161 ALA B O 1
ATOM 9305 N N . ARG B 1 162 ? 1.326 -45.156 -31.562 1 90.38 162 ARG B N 1
ATOM 9306 C CA . ARG B 1 162 ? 0.728 -45.344 -32.875 1 90.38 162 ARG B CA 1
ATOM 9307 C C . ARG B 1 162 ? -0.752 -45 -32.875 1 90.38 162 ARG B C 1
ATOM 9309 O O . ARG B 1 162 ? -1.251 -44.375 -33.812 1 90.38 162 ARG B O 1
ATOM 9316 N N . TRP B 1 163 ? -1.334 -45.344 -31.797 1 87.5 163 TRP B N 1
ATOM 9317 C CA . TRP B 1 163 ? -2.746 -45 -31.656 1 87.5 163 TRP B CA 1
ATOM 9318 C C . TRP B 1 163 ? -2.943 -43.5 -31.641 1 87.5 163 TRP B C 1
ATOM 9320 O O . TRP B 1 163 ? -3.852 -42.969 -32.281 1 87.5 163 TRP B O 1
ATOM 9330 N N . LEU B 1 164 ? -2.145 -42.844 -30.938 1 91.12 164 LEU B N 1
ATOM 9331 C CA . LEU B 1 164 ? -2.244 -41.406 -30.828 1 91.12 164 LEU B CA 1
ATOM 9332 C C . LEU B 1 164 ? -1.95 -40.75 -32.188 1 91.12 164 LEU B C 1
ATOM 9334 O O . LEU B 1 164 ? -2.592 -39.75 -32.531 1 91.12 164 LEU B O 1
ATOM 9338 N N . ALA B 1 165 ? -1.005 -41.344 -32.906 1 89.5 165 ALA B N 1
ATOM 9339 C CA . ALA B 1 165 ? -0.541 -40.719 -34.156 1 89.5 165 ALA B CA 1
ATOM 9340 C C . ALA B 1 165 ? -1.424 -41.094 -35.312 1 89.5 165 ALA B C 1
ATOM 9342 O O . ALA B 1 165 ? -1.422 -40.438 -36.375 1 89.5 165 ALA B O 1
ATOM 9343 N N . SER B 1 166 ? -2.115 -42.438 -35.312 1 78.19 166 SER B N 1
ATOM 9344 C CA . SER B 1 166 ? -2.771 -43.094 -36.469 1 78.19 166 SER B CA 1
ATOM 9345 C C . SER B 1 166 ? -4.039 -42.344 -36.844 1 78.19 166 SER B C 1
ATOM 9347 O O . SER B 1 166 ? -4.824 -42.844 -37.656 1 78.19 166 SER B O 1
ATOM 9349 N N . GLY B 1 167 ? -4.328 -41.125 -36.625 1 72.06 167 GLY B N 1
ATOM 9350 C CA . GLY B 1 167 ? -5.441 -40.406 -37.219 1 72.06 167 GLY B CA 1
ATOM 9351 C C . GLY B 1 167 ? -6.316 -39.688 -36.188 1 72.06 167 GLY B C 1
ATOM 9352 O O . GLY B 1 167 ? -5.992 -39.688 -35 1 72.06 167 GLY B O 1
ATOM 9353 N N . PRO B 1 168 ? -7.438 -39.156 -36.844 1 82.06 168 PRO B N 1
ATOM 9354 C CA . PRO B 1 168 ? -8.273 -38.312 -36 1 82.06 168 PRO B CA 1
ATOM 9355 C C . PRO B 1 168 ? -9.172 -39.094 -35.062 1 82.06 168 PRO B C 1
ATOM 9357 O O . PRO B 1 168 ? -9.641 -40.188 -35.438 1 82.06 168 PRO B O 1
ATOM 9360 N N . HIS B 1 169 ? -9.258 -38.688 -33.938 1 87.38 169 HIS B N 1
ATOM 9361 C CA . HIS B 1 169 ? -10.148 -39.188 -32.906 1 87.38 169 HIS B CA 1
ATOM 9362 C C . HIS B 1 169 ? -11.438 -38.375 -32.844 1 87.38 169 HIS B C 1
ATOM 9364 O O . HIS B 1 169 ? -11.391 -37.156 -32.719 1 87.38 169 HIS B O 1
ATOM 9370 N N . HIS B 1 170 ? -12.57 -39.125 -32.938 1 87.75 170 HIS B N 1
ATOM 9371 C CA . HIS B 1 170 ? -13.852 -38.406 -32.906 1 87.75 170 HIS B CA 1
ATOM 9372 C C . HIS B 1 170 ? -14.367 -38.25 -31.484 1 87.75 170 HIS B C 1
ATOM 9374 O O . HIS B 1 170 ? -14.469 -39.219 -30.734 1 87.75 170 HIS B O 1
ATOM 9380 N N . PHE B 1 171 ? -14.594 -37.062 -31.156 1 87.94 171 PHE B N 1
ATOM 9381 C CA . PHE B 1 171 ? -15.055 -36.75 -29.812 1 87.94 171 PHE B CA 1
ATOM 9382 C C . PHE B 1 171 ? -15.906 -35.469 -29.828 1 87.94 171 PHE B C 1
ATOM 9384 O O . PHE B 1 171 ? -15.477 -34.438 -30.344 1 87.94 171 PHE B O 1
ATOM 9391 N N . ILE B 1 172 ? -17.156 -35.5 -29.344 1 88.19 172 ILE B N 1
ATOM 9392 C CA . ILE B 1 172 ? -18.109 -34.406 -29.203 1 88.19 172 ILE B CA 1
ATOM 9393 C C . ILE B 1 172 ? -18.281 -33.688 -30.547 1 88.19 172 ILE B C 1
ATOM 9395 O O . ILE B 1 172 ? -18.188 -32.469 -30.609 1 88.19 172 ILE B O 1
ATOM 9399 N N . GLY B 1 173 ? -18.391 -34.312 -31.594 1 83.44 173 GLY B N 1
ATOM 9400 C CA . GLY B 1 173 ? -18.719 -33.781 -32.906 1 83.44 173 GLY B CA 1
ATOM 9401 C C . GLY B 1 173 ? -17.516 -33.219 -33.625 1 83.44 173 GLY B C 1
ATOM 9402 O O . GLY B 1 173 ? -17.672 -32.562 -34.656 1 83.44 173 GLY B O 1
ATOM 9403 N N . ARG B 1 174 ? -16.359 -33.469 -33.062 1 91.44 174 ARG B N 1
ATOM 9404 C CA . ARG B 1 174 ? -15.148 -32.938 -33.719 1 91.44 174 ARG B CA 1
ATOM 9405 C C . ARG B 1 174 ? -14.117 -34.062 -33.906 1 91.44 174 ARG B C 1
ATOM 9407 O O . ARG B 1 174 ? -14.234 -35.125 -33.281 1 91.44 174 ARG B O 1
ATOM 9414 N N . GLN B 1 175 ? -13.258 -33.812 -34.844 1 92.12 175 GLN B N 1
ATOM 9415 C CA . GLN B 1 175 ? -12.117 -34.688 -35.062 1 92.12 175 GLN B CA 1
ATOM 9416 C C . GLN B 1 175 ? -10.852 -34.125 -34.438 1 92.12 175 GLN B C 1
ATOM 9418 O O . GLN B 1 175 ? -10.414 -33.031 -34.75 1 92.12 175 GLN B O 1
ATOM 9423 N N . TRP B 1 176 ? -10.328 -34.906 -33.531 1 94 176 TRP B N 1
ATOM 9424 C CA . TRP B 1 176 ? -9.18 -34.438 -32.781 1 94 176 TRP B CA 1
ATOM 9425 C C . TRP B 1 176 ? -7.93 -35.25 -33.125 1 94 176 TRP B C 1
ATOM 9427 O O . TRP B 1 176 ? -8.008 -36.469 -33.375 1 94 176 TRP B O 1
ATOM 9437 N N . SER B 1 177 ? -6.812 -34.625 -33.156 1 95.19 177 SER B N 1
ATOM 9438 C CA . SER B 1 177 ? -5.527 -35.281 -33.375 1 95.19 177 SER B CA 1
ATOM 9439 C C . SER B 1 177 ? -4.512 -34.875 -32.312 1 95.19 177 SER B C 1
ATOM 9441 O O . SER B 1 177 ? -4.402 -33.688 -31.969 1 95.19 177 SER B O 1
ATOM 9443 N N . ALA B 1 178 ? -3.793 -35.875 -31.797 1 95.75 178 ALA B N 1
ATOM 9444 C CA . ALA B 1 178 ? -2.775 -35.594 -30.781 1 95.75 178 ALA B CA 1
ATOM 9445 C C . ALA B 1 178 ? -1.559 -34.906 -31.406 1 95.75 178 ALA B C 1
ATOM 9447 O O . ALA B 1 178 ? -1.157 -35.25 -32.531 1 95.75 178 ALA B O 1
ATOM 9448 N N . PHE B 1 179 ? -0.989 -33.938 -30.672 1 96.56 179 PHE B N 1
ATOM 9449 C CA . PHE B 1 179 ? 0.136 -33.25 -31.297 1 96.56 179 PHE B CA 1
ATOM 9450 C C . PHE B 1 179 ? 1.263 -33.031 -30.297 1 96.56 179 PHE B C 1
ATOM 9452 O O . PHE B 1 179 ? 2.377 -32.688 -30.688 1 96.56 179 PHE B O 1
ATOM 9459 N N . TYR B 1 180 ? 1.021 -33.281 -29.016 1 96.44 180 TYR B N 1
ATOM 9460 C CA . TYR B 1 180 ? 2.062 -33 -28.031 1 96.44 180 TYR B CA 1
ATOM 9461 C C . TYR B 1 180 ? 1.816 -33.781 -26.734 1 96.44 180 TYR B C 1
ATOM 9463 O O . TYR B 1 180 ? 0.669 -34.062 -26.391 1 96.44 180 TYR B O 1
ATOM 9471 N N . ILE B 1 181 ? 2.84 -34.125 -26.016 1 94.06 181 ILE B N 1
ATOM 9472 C CA . ILE B 1 181 ? 2.809 -34.688 -24.688 1 94.06 181 ILE B CA 1
ATOM 9473 C C . ILE B 1 181 ? 3.668 -33.844 -23.734 1 94.06 181 ILE B C 1
ATOM 9475 O O . ILE B 1 181 ? 4.867 -33.688 -23.969 1 94.06 181 ILE B O 1
ATOM 9479 N N . ARG B 1 182 ? 3.051 -33.406 -22.688 1 90.12 182 ARG B N 1
ATOM 9480 C CA . ARG B 1 182 ? 3.791 -32.562 -21.75 1 90.12 182 ARG B CA 1
ATOM 9481 C C . ARG B 1 182 ? 4.832 -33.375 -20.984 1 90.12 182 ARG B C 1
ATOM 9483 O O . ARG B 1 182 ? 4.621 -34.562 -20.703 1 90.12 182 ARG B O 1
ATOM 9490 N N . ASP B 1 183 ? 5.84 -32.719 -20.641 1 76.12 183 ASP B N 1
ATOM 9491 C CA . ASP B 1 183 ? 6.965 -33.375 -19.984 1 76.12 183 ASP B CA 1
ATOM 9492 C C . ASP B 1 183 ? 6.609 -33.781 -18.547 1 76.12 183 ASP B C 1
ATOM 9494 O O . ASP B 1 183 ? 6.992 -34.844 -18.078 1 76.12 183 ASP B O 1
ATOM 9498 N N . ARG B 1 184 ? 5.887 -32.875 -17.859 1 72.62 184 ARG B N 1
ATOM 9499 C CA . ARG B 1 184 ? 5.562 -33.156 -16.469 1 72.62 184 ARG B CA 1
ATOM 9500 C C . ARG B 1 184 ? 4.215 -33.875 -16.344 1 72.62 184 ARG B C 1
ATOM 9502 O O . ARG B 1 184 ? 3.189 -33.312 -16.766 1 72.62 184 ARG B O 1
ATOM 9509 N N . PRO B 1 185 ? 4.355 -35 -15.773 1 73.62 185 PRO B N 1
ATOM 9510 C CA . PRO B 1 185 ? 3.09 -35.719 -15.602 1 73.62 185 PRO B CA 1
ATOM 9511 C C . PRO B 1 185 ? 2.207 -35.094 -14.516 1 73.62 185 PRO B C 1
ATOM 9513 O O . PRO B 1 185 ? 2.689 -34.312 -13.688 1 73.62 185 PRO B O 1
ATOM 9516 N N . PHE B 1 186 ? 1.031 -35.344 -14.703 1 74.25 186 PHE B N 1
ATOM 9517 C CA . PHE B 1 186 ? 0.048 -35 -13.688 1 74.25 186 PHE B CA 1
ATOM 9518 C C . PHE B 1 186 ? -0.033 -36.062 -12.609 1 74.25 186 PHE B C 1
ATOM 9520 O O . PHE B 1 186 ? -0.016 -37.25 -12.914 1 74.25 186 PHE B O 1
ATOM 9527 N N . LYS B 1 187 ? 0.077 -35.656 -11.297 1 76.88 187 LYS B N 1
ATOM 9528 C CA . LYS B 1 187 ? 0.051 -36.594 -10.188 1 76.88 187 LYS B CA 1
ATOM 9529 C C . LYS B 1 187 ? -1.295 -36.562 -9.469 1 76.88 187 LYS B C 1
ATOM 9531 O O . LYS B 1 187 ? -1.857 -35.5 -9.234 1 76.88 187 LYS B O 1
ATOM 9536 N N . LEU B 1 188 ? -1.882 -37.594 -9.383 1 71.38 188 LEU B N 1
ATOM 9537 C CA . LEU B 1 188 ? -3.1 -37.75 -8.594 1 71.38 188 LEU B CA 1
ATOM 9538 C C . LEU B 1 188 ? -2.912 -38.781 -7.484 1 71.38 188 LEU B C 1
ATOM 9540 O O . LEU B 1 188 ? -2.363 -39.875 -7.723 1 71.38 188 LEU B O 1
ATOM 9544 N N . GLU B 1 189 ? -3.066 -38.312 -6.234 1 63.22 189 GLU B N 1
ATOM 9545 C CA . GLU B 1 189 ? -2.986 -39.281 -5.129 1 63.22 189 GLU B CA 1
ATOM 9546 C C . GLU B 1 189 ? -4.23 -40.156 -5.074 1 63.22 189 GLU B C 1
ATOM 9548 O O . GLU B 1 189 ? -5.352 -39.656 -5.23 1 63.22 189 GLU B O 1
ATOM 9553 N N . GLU B 1 190 ? -4.047 -41.406 -5.242 1 58.72 190 GLU B N 1
ATOM 9554 C CA . GLU B 1 190 ? -5.172 -42.344 -5.137 1 58.72 190 GLU B CA 1
ATOM 9555 C C . GLU B 1 190 ? -5.918 -42.156 -3.818 1 58.72 190 GLU B C 1
ATOM 9557 O O . GLU B 1 190 ? -5.297 -42.031 -2.758 1 58.72 190 GLU B O 1
ATOM 9562 N N . PRO B 1 191 ? -7.195 -41.688 -3.889 1 49.88 191 PRO B N 1
ATOM 9563 C CA . PRO B 1 191 ? -7.941 -41.562 -2.633 1 49.88 191 PRO B CA 1
ATOM 9564 C C . PRO B 1 191 ? -7.766 -42.781 -1.728 1 49.88 191 PRO B C 1
ATOM 9566 O O . PRO B 1 191 ? -7.648 -43.906 -2.217 1 49.88 191 PRO B O 1
ATOM 9569 N N . GLN B 1 192 ? -7.117 -42.625 -0.514 1 46.16 192 GLN B N 1
ATOM 9570 C CA . GLN B 1 192 ? -6.953 -43.688 0.482 1 46.16 192 GLN B CA 1
ATOM 9571 C C . GLN B 1 192 ? -8.211 -44.531 0.587 1 46.16 192 GLN B C 1
ATOM 9573 O O . GLN B 1 192 ? -9.305 -44.031 0.841 1 46.16 192 GLN B O 1
ATOM 9578 N N . GLN B 1 193 ? -8.344 -45.594 -0.15 1 41.84 193 GLN B N 1
ATOM 9579 C CA . GLN B 1 193 ? -9.344 -46.5 0.399 1 41.84 193 GLN B CA 1
ATOM 9580 C C . GLN B 1 193 ? -9.164 -46.688 1.904 1 41.84 193 GLN B C 1
ATOM 9582 O O . GLN B 1 193 ? -8.062 -46.5 2.428 1 41.84 193 GLN B O 1
ATOM 9587 N N . SER B 1 194 ? -10.234 -46.781 2.699 1 38.78 194 SER B N 1
ATOM 9588 C CA . SER B 1 194 ? -10.359 -46.906 4.148 1 38.78 194 SER B CA 1
ATOM 9589 C C . SER B 1 194 ? -9.203 -47.688 4.742 1 38.78 194 SER B C 1
ATOM 9591 O O . SER B 1 194 ? -9.125 -47.875 5.957 1 38.78 194 SER B O 1
ATOM 9593 N N . SER B 1 195 ? -8.523 -48.625 3.957 1 39.56 195 SER B N 1
ATOM 9594 C CA . SER B 1 195 ? -7.703 -49.5 4.789 1 39.56 195 SER B CA 1
ATOM 9595 C C . SER B 1 195 ? -6.395 -48.812 5.18 1 39.56 195 SER B C 1
ATOM 9597 O O . SER B 1 195 ? -5.742 -48.188 4.344 1 39.56 195 SER B O 1
ATOM 9599 N N . HIS B 1 196 ? -6.148 -48.594 6.48 1 43.72 196 HIS B N 1
ATOM 9600 C CA . HIS B 1 196 ? -5.141 -47.938 7.297 1 43.72 196 HIS B CA 1
ATOM 9601 C C . HIS B 1 196 ? -3.758 -48.062 6.66 1 43.72 196 HIS B C 1
ATOM 9603 O O . HIS B 1 196 ? -2.865 -47.25 6.969 1 43.72 196 HIS B O 1
ATOM 9609 N N . ASN B 1 197 ? -3.279 -49.281 6.156 1 41.69 197 ASN B N 1
ATOM 9610 C CA . ASN B 1 197 ? -1.858 -49.594 6.047 1 41.69 197 ASN B CA 1
ATOM 9611 C C . ASN B 1 197 ? -1.368 -49.469 4.605 1 41.69 197 ASN B C 1
ATOM 9613 O O . ASN B 1 197 ? -0.327 -50 4.25 1 41.69 197 ASN B O 1
ATOM 9617 N N . VAL B 1 198 ? -2.242 -49.062 3.652 1 45.75 198 VAL B N 1
ATOM 9618 C CA . VAL B 1 198 ? -1.648 -49.156 2.322 1 45.75 198 VAL B CA 1
ATOM 9619 C C . VAL B 1 198 ? -1.103 -47.781 1.904 1 45.75 198 VAL B C 1
ATOM 9621 O O . VAL B 1 198 ? -1.789 -46.781 2.029 1 45.75 198 VAL B O 1
ATOM 9624 N N . PRO B 1 199 ? 0.188 -47.781 1.711 1 50.62 199 PRO B N 1
ATOM 9625 C CA . PRO B 1 199 ? 0.818 -46.531 1.271 1 50.62 199 PRO B CA 1
ATOM 9626 C C . PRO B 1 199 ? 0.103 -45.906 0.08 1 50.62 199 PRO B C 1
ATOM 9628 O O . PRO B 1 199 ? -0.355 -46.594 -0.819 1 50.62 199 PRO B O 1
ATOM 9631 N N . VAL B 1 200 ? -0.382 -44.75 0.211 1 54.81 200 VAL B N 1
ATOM 9632 C CA . VAL B 1 200 ? -1.044 -43.969 -0.822 1 54.81 200 VAL B CA 1
ATOM 9633 C C . VAL B 1 200 ? -0.224 -44 -2.109 1 54.81 200 VAL B C 1
ATOM 9635 O O . VAL B 1 200 ? 0.931 -43.562 -2.131 1 54.81 200 VAL B O 1
ATOM 9638 N N . LYS B 1 201 ? -0.698 -44.906 -3.061 1 60.53 201 LYS B N 1
ATOM 9639 C CA . LYS B 1 201 ? -0.014 -45 -4.348 1 60.53 201 LYS B CA 1
ATOM 9640 C C . LYS B 1 201 ? -0.291 -43.781 -5.223 1 60.53 201 LYS B C 1
ATOM 9642 O O . LYS B 1 201 ? -1.443 -43.375 -5.383 1 60.53 201 LYS B O 1
ATOM 9647 N N . THR B 1 202 ? 0.758 -43.031 -5.586 1 74.31 202 THR B N 1
ATOM 9648 C CA . THR B 1 202 ? 0.673 -41.906 -6.504 1 74.31 202 THR B CA 1
ATOM 9649 C C . THR B 1 202 ? 0.544 -42.375 -7.945 1 74.31 202 THR B C 1
ATOM 9651 O O . THR B 1 202 ? 1.323 -43.219 -8.398 1 74.31 202 THR B O 1
ATOM 9654 N N . LEU B 1 203 ? -0.549 -42.094 -8.57 1 78.81 203 LEU B N 1
ATOM 9655 C CA . LEU B 1 203 ? -0.74 -42.375 -9.984 1 78.81 203 LEU B CA 1
ATOM 9656 C C . LEU B 1 203 ? -0.234 -41.25 -10.859 1 78.81 203 LEU B C 1
ATOM 9658 O O . LEU B 1 203 ? -0.454 -40.062 -10.547 1 78.81 203 LEU B O 1
ATOM 9662 N N . PHE B 1 204 ? 0.546 -41.625 -11.875 1 84.56 204 PHE B N 1
ATOM 9663 C CA . PHE B 1 204 ? 1.076 -40.656 -12.812 1 84.56 204 PHE B CA 1
ATOM 9664 C C . PHE B 1 204 ? 0.28 -40.656 -14.109 1 84.56 204 PHE B C 1
ATOM 9666 O O . PHE B 1 204 ? -0.101 -41.719 -14.609 1 84.56 204 PHE B O 1
ATOM 9673 N N . TYR B 1 205 ? -0.069 -39.5 -14.602 1 87.5 205 TYR B N 1
ATOM 9674 C CA . TYR B 1 205 ? -0.803 -39.344 -15.852 1 87.5 205 TYR B CA 1
ATOM 9675 C C . TYR B 1 205 ? 0.023 -38.562 -16.875 1 87.5 205 TYR B C 1
ATOM 9677 O O . TYR B 1 205 ? 0.586 -37.5 -16.562 1 87.5 205 TYR B O 1
ATOM 9685 N N . ASP B 1 206 ? 0.081 -39.125 -18.031 1 90.75 206 ASP B N 1
ATOM 9686 C CA . ASP B 1 206 ? 0.655 -38.375 -19.141 1 90.75 206 ASP B CA 1
ATOM 9687 C C . ASP B 1 206 ? -0.353 -37.375 -19.688 1 90.75 206 ASP B C 1
ATOM 9689 O O . ASP B 1 206 ? -1.53 -37.688 -19.859 1 90.75 206 ASP B O 1
ATOM 9693 N N . ARG B 1 207 ? 0.065 -36.188 -19.906 1 93.94 207 ARG B N 1
ATOM 9694 C CA . ARG B 1 207 ? -0.81 -35.156 -20.438 1 93.94 207 ARG B CA 1
ATOM 9695 C C . ARG B 1 207 ? -0.651 -35.031 -21.953 1 93.94 207 ARG B C 1
ATOM 9697 O O . ARG B 1 207 ? 0.323 -34.438 -22.438 1 93.94 207 ARG B O 1
ATOM 9704 N N . VAL B 1 208 ? -1.649 -35.469 -22.609 1 94.69 208 VAL B N 1
ATOM 9705 C CA . VAL B 1 208 ? -1.619 -35.469 -24.078 1 94.69 208 VAL B CA 1
ATOM 9706 C C . VAL B 1 208 ? -2.498 -34.312 -24.609 1 94.69 208 VAL B C 1
ATOM 9708 O O . VAL B 1 208 ? -3.639 -34.156 -24.172 1 94.69 208 VAL B O 1
ATOM 9711 N N . LEU B 1 209 ? -1.975 -33.594 -25.547 1 96.81 209 LEU B N 1
ATOM 9712 C CA . LEU B 1 209 ? -2.727 -32.469 -26.125 1 96.81 209 LEU B CA 1
ATOM 9713 C C . LEU B 1 209 ? -3.25 -32.844 -27.516 1 96.81 209 LEU B C 1
ATOM 9715 O O . LEU B 1 209 ? -2.525 -33.438 -28.312 1 96.81 209 LEU B O 1
ATOM 9719 N N . PHE B 1 210 ? -4.516 -32.531 -27.734 1 96.06 210 PHE B N 1
ATOM 9720 C CA . PHE B 1 210 ? -5.184 -32.781 -29.016 1 96.06 210 PHE B CA 1
ATOM 9721 C C . PHE B 1 210 ? -5.59 -31.469 -29.672 1 96.06 210 PHE B C 1
ATOM 9723 O O . PHE B 1 210 ? -5.863 -30.484 -29 1 96.06 210 PHE B O 1
ATOM 9730 N N . PHE B 1 211 ? -5.562 -31.453 -30.969 1 96.56 211 PHE B N 1
ATOM 9731 C CA . PHE B 1 211 ? -6 -30.328 -31.781 1 96.56 211 PHE B CA 1
ATOM 9732 C C . PHE B 1 211 ? -7.219 -30.703 -32.625 1 96.56 211 PHE B C 1
ATOM 9734 O O . PHE B 1 211 ? -7.227 -31.734 -33.281 1 96.56 211 PHE B O 1
ATOM 9741 N N . ALA B 1 212 ? -8.258 -29.859 -32.531 1 95.44 212 ALA B N 1
ATOM 9742 C CA . ALA B 1 212 ? -9.453 -30.094 -33.312 1 95.44 212 ALA B CA 1
ATOM 9743 C C . ALA B 1 212 ? -9.234 -29.672 -34.781 1 95.44 212 ALA B C 1
ATOM 9745 O O . ALA B 1 212 ? -9.086 -28.484 -35.062 1 95.44 212 ALA B O 1
ATOM 9746 N N . GLU B 1 213 ? -9.344 -30.609 -35.625 1 94.31 213 GLU B N 1
ATOM 9747 C CA . GLU B 1 213 ? -9.055 -30.328 -37.031 1 94.31 213 GLU B CA 1
ATOM 9748 C C . GLU B 1 213 ? -10.32 -29.953 -37.781 1 94.31 213 GLU B C 1
ATOM 9750 O O . GLU B 1 213 ? -10.305 -29.031 -38.594 1 94.31 213 GLU B O 1
ATOM 9755 N N . ARG B 1 214 ? -11.305 -30.688 -37.5 1 91.56 214 ARG B N 1
ATOM 9756 C CA . ARG B 1 214 ? -12.578 -30.516 -38.188 1 91.56 214 ARG B CA 1
ATOM 9757 C C . ARG B 1 214 ? -13.758 -30.75 -37.25 1 91.56 214 ARG B C 1
ATOM 9759 O O . ARG B 1 214 ? -13.609 -31.406 -36.219 1 91.56 214 ARG B O 1
ATOM 9766 N N . GLY B 1 215 ? -14.828 -30.172 -37.656 1 87.44 215 GLY B N 1
ATOM 9767 C CA . GLY B 1 215 ? -16.078 -30.281 -36.906 1 87.44 215 GLY B CA 1
ATOM 9768 C C . GLY B 1 215 ? -17.203 -29.484 -37.531 1 87.44 215 GLY B C 1
ATOM 9769 O O . GLY B 1 215 ? -17.016 -28.828 -38.562 1 87.44 215 GLY B O 1
ATOM 9770 N N . ARG B 1 216 ? -18.344 -29.578 -36.938 1 79.25 216 ARG B N 1
ATOM 9771 C CA . ARG B 1 216 ? -19.5 -28.875 -37.469 1 79.25 216 ARG B CA 1
ATOM 9772 C C . ARG B 1 216 ? -19.266 -27.359 -37.5 1 79.25 216 ARG B C 1
ATOM 9774 O O . ARG B 1 216 ? -19.672 -26.688 -38.469 1 79.25 216 ARG B O 1
ATOM 9781 N N . ASP B 1 217 ? -18.641 -26.891 -36.469 1 84.5 217 ASP B N 1
ATOM 9782 C CA . ASP B 1 217 ? -18.375 -25.469 -36.375 1 84.5 217 ASP B CA 1
ATOM 9783 C C . ASP B 1 217 ? -17.047 -25.109 -37.031 1 84.5 217 ASP B C 1
ATOM 9785 O O . ASP B 1 217 ? -16.609 -23.953 -37 1 84.5 217 ASP B O 1
ATOM 9789 N N . LEU B 1 218 ? -16.344 -26.109 -37.594 1 90 218 LEU B N 1
ATOM 9790 C CA . LEU B 1 218 ? -15.086 -25.922 -38.281 1 90 218 LEU B CA 1
ATOM 9791 C C . LEU B 1 218 ? -15.156 -26.469 -39.719 1 90 218 LEU B C 1
ATOM 9793 O O . LEU B 1 218 ? -14.523 -27.484 -40 1 90 218 LEU B O 1
ATOM 9797 N N . PRO B 1 219 ? -15.812 -25.734 -40.594 1 84.56 219 PRO B N 1
ATOM 9798 C CA . PRO B 1 219 ? -16.062 -26.266 -41.938 1 84.56 219 PRO B CA 1
ATOM 9799 C C . PRO B 1 219 ? -14.805 -26.25 -42.812 1 84.56 219 PRO B C 1
ATOM 9801 O O . PRO B 1 219 ? -13.859 -25.5 -42.531 1 84.56 219 PRO B O 1
ATOM 9804 N N . LEU B 1 220 ? -14.859 -27.094 -43.75 1 81.12 220 LEU B N 1
ATOM 9805 C CA . LEU B 1 220 ? -13.781 -27.156 -44.75 1 81.12 220 LEU B CA 1
ATOM 9806 C C . LEU B 1 220 ? -13.859 -26 -45.719 1 81.12 220 LEU B C 1
ATOM 9808 O O . LEU B 1 220 ? -14.938 -25.656 -46.219 1 81.12 220 LEU B O 1
ATOM 9812 N N . THR B 1 221 ? -13 -25.047 -45.469 1 73.81 221 THR B N 1
ATOM 9813 C CA . THR B 1 221 ? -13.008 -23.953 -46.438 1 73.81 221 THR B CA 1
ATOM 9814 C C . THR B 1 221 ? -11.75 -23.984 -47.312 1 73.81 221 THR B C 1
ATOM 9816 O O . THR B 1 221 ? -10.672 -24.359 -46.812 1 73.81 221 THR B O 1
ATOM 9819 N N . LYS B 1 222 ? -11.789 -23.766 -48.688 1 59.56 222 LYS B N 1
ATOM 9820 C CA . LYS B 1 222 ? -10.672 -23.734 -49.625 1 59.56 222 LYS B CA 1
ATOM 9821 C C . LYS B 1 222 ? -9.789 -22.516 -49.406 1 59.56 222 LYS B C 1
ATOM 9823 O O . LYS B 1 222 ? -8.602 -22.531 -49.75 1 59.56 222 LYS B O 1
ATOM 9828 N N . LYS B 1 223 ? -10.312 -21.234 -48.906 1 58.91 223 LYS B N 1
ATOM 9829 C CA . LYS B 1 223 ? -9.516 -20.016 -48.781 1 58.91 223 LYS B CA 1
ATOM 9830 C C . LYS B 1 223 ? -9.75 -19.344 -47.406 1 58.91 223 LYS B C 1
ATOM 9832 O O . LYS B 1 223 ? -10.609 -18.484 -47.281 1 58.91 223 LYS B O 1
ATOM 9837 N N . PRO B 1 224 ? -8.891 -19.984 -46.5 1 59.16 224 PRO B N 1
ATOM 9838 C CA . PRO B 1 224 ? -9.148 -19.406 -45.188 1 59.16 224 PRO B CA 1
ATOM 9839 C C . PRO B 1 224 ? -8.734 -17.938 -45.094 1 59.16 224 PRO B C 1
ATOM 9841 O O . PRO B 1 224 ? -7.602 -17.594 -45.438 1 59.16 224 PRO B O 1
ATOM 9844 N N . ARG B 1 225 ? -9.57 -17 -45.344 1 49.22 225 ARG B N 1
ATOM 9845 C CA . ARG B 1 225 ? -9.25 -15.578 -45.312 1 49.22 225 ARG B CA 1
ATOM 9846 C C . ARG B 1 225 ? -9.102 -15.094 -43.875 1 49.22 225 ARG B C 1
ATOM 9848 O O . ARG B 1 225 ? -9.938 -15.406 -43 1 49.22 225 ARG B O 1
ATOM 9855 N N . LEU B 1 226 ? -7.883 -14.734 -43.438 1 51.91 226 LEU B N 1
ATOM 9856 C CA . LEU B 1 226 ? -7.711 -14.062 -42.156 1 51.91 226 LEU B CA 1
ATOM 9857 C C . LEU B 1 226 ? -8.555 -12.789 -42.062 1 51.91 226 LEU B C 1
ATOM 9859 O O . LEU B 1 226 ? -8.633 -12.047 -43.062 1 51.91 226 LEU B O 1
ATOM 9863 N N . SER B 1 227 ? -9.547 -12.695 -41.312 1 47.22 227 SER B N 1
ATOM 9864 C CA . SER B 1 227 ? -10.367 -11.492 -41.188 1 47.22 227 SER B CA 1
ATOM 9865 C C . SER B 1 227 ? -9.5 -10.25 -41.031 1 47.22 227 SER B C 1
ATOM 9867 O O . SER B 1 227 ? -8.367 -10.328 -40.562 1 47.22 227 SER B O 1
ATOM 9869 N N . ALA B 1 228 ? -9.828 -9.102 -41.625 1 43.12 228 ALA B N 1
ATOM 9870 C CA . ALA B 1 228 ? -9.211 -7.773 -41.625 1 43.12 228 ALA B CA 1
ATOM 9871 C C . ALA B 1 228 ? -8.883 -7.336 -40.188 1 43.12 228 ALA B C 1
ATOM 9873 O O . ALA B 1 228 ? -7.863 -6.684 -39.969 1 43.12 228 ALA B O 1
ATOM 9874 N N . SER B 1 229 ? -9.852 -7.41 -39.219 1 44.88 229 SER B N 1
ATOM 9875 C CA . SER B 1 229 ? -9.734 -6.906 -37.844 1 44.88 229 SER B CA 1
ATOM 9876 C C . SER B 1 229 ? -8.539 -7.535 -37.156 1 44.88 229 SER B C 1
ATOM 9878 O O . SER B 1 229 ? -8.141 -7.082 -36.062 1 44.88 229 SER B O 1
ATOM 9880 N N . ALA B 1 230 ? -8.016 -8.625 -37.625 1 47.44 230 ALA B N 1
ATOM 9881 C CA . ALA B 1 230 ? -6.875 -9.391 -37.125 1 47.44 230 ALA B CA 1
ATOM 9882 C C . ALA B 1 230 ? -5.578 -8.594 -37.25 1 47.44 230 ALA B C 1
ATOM 9884 O O . ALA B 1 230 ? -4.605 -8.859 -36.562 1 47.44 230 ALA B O 1
ATOM 9885 N N . GLU B 1 231 ? -5.562 -7.703 -38.281 1 44.09 231 GLU B N 1
ATOM 9886 C CA . GLU B 1 231 ? -4.336 -6.945 -38.5 1 44.09 231 GLU B CA 1
ATOM 9887 C C . GLU B 1 231 ? -4.047 -6.004 -37.344 1 44.09 231 GLU B C 1
ATOM 9889 O O . GLU B 1 231 ? -2.891 -5.676 -37.062 1 44.09 231 GLU B O 1
ATOM 9894 N N . THR B 1 232 ? -5.117 -5.488 -36.781 1 45.81 232 THR B N 1
ATOM 9895 C CA . THR B 1 232 ? -4.871 -4.453 -35.781 1 45.81 232 THR B CA 1
ATOM 9896 C C . THR B 1 232 ? -4.848 -5.055 -34.375 1 45.81 232 THR B C 1
ATOM 9898 O O . THR B 1 232 ? -4.5 -4.371 -33.406 1 45.81 232 THR B O 1
ATOM 9901 N N . SER B 1 233 ? -5.121 -6.402 -34.281 1 57.75 233 SER B N 1
ATOM 9902 C CA . SER B 1 233 ? -5.254 -6.965 -32.938 1 57.75 233 SER B CA 1
ATOM 9903 C C . SER B 1 233 ? -3.924 -7.52 -32.438 1 57.75 233 SER B C 1
ATOM 9905 O O . SER B 1 233 ? -3.066 -7.906 -33.219 1 57.75 233 SER B O 1
ATOM 9907 N N . ILE B 1 234 ? -3.652 -7.379 -31.266 1 57.81 234 ILE B N 1
ATOM 9908 C CA . ILE B 1 234 ? -2.453 -7.895 -30.609 1 57.81 234 ILE B CA 1
ATOM 9909 C C . ILE B 1 234 ? -2.34 -9.398 -30.859 1 57.81 234 ILE B C 1
ATOM 9911 O O . ILE B 1 234 ? -1.235 -9.938 -30.953 1 57.81 234 ILE B O 1
ATOM 9915 N N . THR B 1 235 ? -3.578 -10.07 -31.125 1 61.34 235 THR B N 1
ATOM 9916 C CA . THR B 1 235 ? -3.537 -11.508 -31.359 1 61.34 235 THR B CA 1
ATOM 9917 C C . THR B 1 235 ? -4.457 -11.891 -32.531 1 61.34 235 THR B C 1
ATOM 9919 O O . THR B 1 235 ? -5.617 -12.258 -32.312 1 61.34 235 THR B O 1
ATOM 9922 N N . PRO B 1 236 ? -3.904 -11.719 -33.75 1 63.03 236 PRO B N 1
ATOM 9923 C CA . PRO B 1 236 ? -4.793 -12.078 -34.875 1 63.03 236 PRO B CA 1
ATOM 9924 C C . PRO B 1 236 ? -5.258 -13.531 -34.812 1 63.03 236 PRO B C 1
ATOM 9926 O O . PRO B 1 236 ? -4.434 -14.438 -34.688 1 63.03 236 PRO B O 1
ATOM 9929 N N . LYS B 1 237 ? -6.52 -13.773 -34.875 1 78.19 237 LYS B N 1
ATOM 9930 C CA . LYS B 1 237 ? -7.117 -15.102 -34.781 1 78.19 237 LYS B CA 1
ATOM 9931 C C . LYS B 1 237 ? -7.246 -15.766 -36.125 1 78.19 237 LYS B C 1
ATOM 9933 O O . LYS B 1 237 ? -7.566 -15.102 -37.125 1 78.19 237 LYS B O 1
ATOM 9938 N N . TYR B 1 238 ? -6.844 -17.047 -36.156 1 78.94 238 TYR B N 1
ATOM 9939 C CA . TYR B 1 238 ? -7.086 -17.875 -37.344 1 78.94 238 TYR B CA 1
ATOM 9940 C C . TYR B 1 238 ? -8.578 -18.047 -37.594 1 78.94 238 TYR B C 1
ATOM 9942 O O . TYR B 1 238 ? -9.359 -18.172 -36.625 1 78.94 238 TYR B O 1
ATOM 9950 N N . PRO B 1 239 ? -8.922 -18.031 -38.844 1 79 239 PRO B N 1
ATOM 9951 C CA . PRO B 1 239 ? -10.344 -18.25 -39.125 1 79 239 PRO B CA 1
ATOM 9952 C C . PRO B 1 239 ? -10.867 -19.562 -38.594 1 79 239 PRO B C 1
ATOM 9954 O O . PRO B 1 239 ? -10.125 -20.547 -38.5 1 79 239 PRO B O 1
ATOM 9957 N N . ARG B 1 240 ? -12.086 -19.656 -38.312 1 85 240 ARG B N 1
ATOM 9958 C CA . ARG B 1 240 ? -12.734 -20.828 -37.75 1 85 240 ARG B CA 1
ATOM 9959 C C . ARG B 1 240 ? -13.078 -21.844 -38.844 1 85 240 ARG B C 1
ATOM 9961 O O . ARG B 1 240 ? -14.258 -22.062 -39.125 1 85 240 ARG B O 1
ATOM 9968 N N . THR B 1 241 ? -11.992 -22.359 -39.438 1 89.69 241 THR B N 1
ATOM 9969 C CA . THR B 1 241 ? -12.125 -23.344 -40.5 1 89.69 241 THR B CA 1
ATOM 9970 C C . THR B 1 241 ? -11.297 -24.578 -40.188 1 89.69 241 THR B C 1
ATOM 9972 O O . THR B 1 241 ? -10.484 -24.578 -39.25 1 89.69 241 THR B O 1
ATOM 9975 N N . ALA B 1 242 ? -11.617 -25.578 -40.969 1 92 242 ALA B N 1
ATOM 9976 C CA . ALA B 1 242 ? -10.867 -26.828 -40.781 1 92 242 ALA B CA 1
ATOM 9977 C C . ALA B 1 242 ? -9.375 -26.609 -41.031 1 92 242 ALA B C 1
ATOM 9979 O O . ALA B 1 242 ? -8.984 -25.844 -41.938 1 92 242 ALA B O 1
ATOM 9980 N N . LEU B 1 243 ? -8.57 -27.188 -40.219 1 93.06 243 LEU B N 1
ATOM 9981 C CA . LEU B 1 243 ? -7.117 -27.109 -40.312 1 93.06 243 LEU B CA 1
ATOM 9982 C C . LEU B 1 243 ? -6.469 -28.375 -39.781 1 93.06 243 LEU B C 1
ATOM 9984 O O . LEU B 1 243 ? -6.785 -28.797 -38.656 1 93.06 243 LEU B O 1
ATOM 9988 N N . ASP B 1 244 ? -5.57 -28.859 -40.531 1 91.75 244 ASP B N 1
ATOM 9989 C CA . ASP B 1 244 ? -4.879 -30.078 -40.125 1 91.75 244 ASP B CA 1
ATOM 9990 C C . ASP B 1 244 ? -3.844 -29.781 -39.031 1 91.75 244 ASP B C 1
ATOM 9992 O O . ASP B 1 244 ? -3.242 -28.703 -39.031 1 91.75 244 ASP B O 1
ATOM 9996 N N . ARG B 1 245 ? -3.674 -30.766 -38.188 1 93.62 245 ARG B N 1
ATOM 9997 C CA . ARG B 1 245 ? -2.697 -30.656 -37.094 1 93.62 245 ARG B CA 1
ATOM 9998 C C . ARG B 1 245 ? -1.321 -30.281 -37.625 1 93.62 245 ARG B C 1
ATOM 10000 O O . ARG B 1 245 ? -0.627 -29.438 -37.062 1 93.62 245 ARG B O 1
ATOM 10007 N N . ASN B 1 246 ? -0.915 -30.906 -38.75 1 93.5 246 ASN B N 1
ATOM 10008 C CA . ASN B 1 246 ? 0.405 -30.672 -39.312 1 93.5 246 ASN B CA 1
ATOM 10009 C C . ASN B 1 246 ? 0.542 -29.25 -39.844 1 93.5 246 ASN B C 1
ATOM 10011 O O . ASN B 1 246 ? 1.628 -28.672 -39.812 1 93.5 246 ASN B O 1
ATOM 10015 N N . ALA B 1 247 ? -0.591 -28.719 -40.281 1 92.62 247 ALA B N 1
ATOM 10016 C CA . ALA B 1 247 ? -0.579 -27.344 -40.75 1 92.62 247 ALA B CA 1
ATOM 10017 C C . ALA B 1 247 ? -0.423 -26.375 -39.562 1 92.62 247 ALA B C 1
ATOM 10019 O O . ALA B 1 247 ? 0.278 -25.359 -39.688 1 92.62 247 ALA B O 1
ATOM 10020 N N . MET B 1 248 ? -1.132 -26.656 -38.594 1 94.62 248 MET B N 1
ATOM 10021 C CA . MET B 1 248 ? -1.003 -25.844 -37.375 1 94.62 248 MET B CA 1
ATOM 10022 C C . MET B 1 248 ? 0.427 -25.891 -36.844 1 94.62 248 MET B C 1
ATOM 10024 O O . MET B 1 248 ? 0.991 -24.859 -36.5 1 94.62 248 MET B O 1
ATOM 10028 N N . LEU B 1 249 ? 1.061 -27.047 -36.812 1 96.19 249 LEU B N 1
ATOM 10029 C CA . LEU B 1 249 ? 2.43 -27.203 -36.312 1 96.19 249 LEU B CA 1
ATOM 10030 C C . LEU B 1 249 ? 3.416 -26.547 -37.281 1 96.19 249 LEU B C 1
ATOM 10032 O O . LEU B 1 249 ? 4.449 -26.031 -36.875 1 96.19 249 LEU B O 1
ATOM 10036 N N . ASP B 1 250 ? 3.105 -26.625 -38.531 1 95.06 250 ASP B N 1
ATOM 10037 C CA . ASP B 1 250 ? 3.957 -25.969 -39.531 1 95.06 250 ASP B CA 1
ATOM 10038 C C . ASP B 1 250 ? 3.975 -24.453 -39.312 1 95.06 250 ASP B C 1
ATOM 10040 O O . ASP B 1 250 ? 5.008 -23.797 -39.5 1 95.06 250 ASP B O 1
ATOM 10044 N N . TRP B 1 251 ? 2.828 -23.953 -39 1 93.81 251 TRP B N 1
ATOM 10045 C CA . TRP B 1 251 ? 2.752 -22.516 -38.688 1 93.81 251 TRP B CA 1
ATOM 10046 C C . TRP B 1 251 ? 3.695 -22.172 -37.562 1 93.81 251 TRP B C 1
ATOM 10048 O O . TRP B 1 251 ? 4.348 -21.125 -37.594 1 93.81 251 TRP B O 1
ATOM 10058 N N . LEU B 1 252 ? 3.783 -23 -36.562 1 96.06 252 LEU B N 1
ATOM 10059 C CA . LEU B 1 252 ? 4.621 -22.734 -35.406 1 96.06 252 LEU B CA 1
ATOM 10060 C C . LEU B 1 252 ? 6.086 -23 -35.719 1 96.06 252 LEU B C 1
ATOM 10062 O O . LEU B 1 252 ? 6.953 -22.172 -35.438 1 96.06 252 LEU B O 1
ATOM 10066 N N . LEU B 1 253 ? 6.43 -24.203 -36.344 1 96.31 253 LEU B N 1
ATOM 10067 C CA . LEU B 1 253 ? 7.793 -24.719 -36.375 1 96.31 253 LEU B CA 1
ATOM 10068 C C . LEU B 1 253 ? 8.43 -24.516 -37.75 1 96.31 253 LEU B C 1
ATOM 10070 O O . LEU B 1 253 ? 9.648 -24.625 -37.906 1 96.31 253 LEU B O 1
ATOM 10074 N N . ASN B 1 254 ? 7.652 -24.219 -38.75 1 94.88 254 ASN B N 1
ATOM 10075 C CA . ASN B 1 254 ? 8.219 -24 -40.094 1 94.88 254 ASN B CA 1
ATOM 10076 C C . ASN B 1 254 ? 9.086 -25.172 -40.531 1 94.88 254 ASN B C 1
ATOM 10078 O O . ASN B 1 254 ? 10.312 -25.062 -40.594 1 94.88 254 ASN B O 1
ATOM 10082 N N . TRP B 1 255 ? 8.5 -26.219 -41 1 94.19 255 TRP B N 1
ATOM 10083 C CA . TRP B 1 255 ? 9.156 -27.5 -41.312 1 94.19 255 TRP B CA 1
ATOM 10084 C C . TRP B 1 255 ? 10.289 -27.312 -42.312 1 94.19 255 TRP B C 1
ATOM 10086 O O . TRP B 1 255 ? 11.375 -27.875 -42.125 1 94.19 255 TRP B O 1
ATOM 10096 N N . GLU B 1 256 ? 10.094 -26.484 -43.25 1 91.5 256 GLU B N 1
ATOM 10097 C CA . GLU B 1 256 ? 11.055 -26.328 -44.344 1 91.5 256 GLU B CA 1
ATOM 10098 C C . GLU B 1 256 ? 12.344 -25.688 -43.875 1 91.5 256 GLU B C 1
ATOM 10100 O O . GLU B 1 256 ? 13.438 -26.109 -44.25 1 91.5 256 GLU B O 1
ATOM 10105 N N . ALA B 1 257 ? 12.18 -24.781 -43.062 1 94.62 257 ALA B N 1
ATOM 10106 C CA . ALA B 1 257 ? 13.344 -24.016 -42.625 1 94.62 257 ALA B CA 1
ATOM 10107 C C . ALA B 1 257 ? 14.109 -24.75 -41.531 1 94.62 257 ALA B C 1
ATOM 10109 O O . ALA B 1 257 ? 15.258 -24.422 -41.25 1 94.62 257 ALA B O 1
ATOM 10110 N N . ASN B 1 258 ? 13.586 -25.828 -40.906 1 96.5 258 ASN B N 1
ATOM 10111 C CA . ASN B 1 258 ? 14.203 -26.453 -39.75 1 96.5 258 ASN B CA 1
ATOM 10112 C C . ASN B 1 258 ? 14.406 -27.953 -39.938 1 96.5 258 ASN B C 1
ATOM 10114 O O . ASN B 1 258 ? 14.367 -28.734 -39 1 96.5 258 ASN B O 1
ATOM 10118 N N . GLY B 1 259 ? 14.617 -28.297 -41.125 1 94 259 GLY B N 1
ATOM 10119 C CA . GLY B 1 259 ? 14.797 -29.688 -41.469 1 94 259 GLY B CA 1
ATOM 10120 C C . GLY B 1 259 ? 16.047 -30.297 -40.844 1 94 259 GLY B C 1
ATOM 10121 O O . GLY B 1 259 ? 16.094 -31.5 -40.594 1 94 259 GLY B O 1
ATOM 10122 N N . GLN B 1 260 ? 17.016 -29.5 -40.562 1 93.62 260 GLN B N 1
ATOM 10123 C CA . GLN B 1 260 ? 18.312 -30 -40.094 1 93.62 260 GLN B CA 1
ATOM 10124 C C . GLN B 1 260 ? 18.312 -30.172 -38.562 1 93.62 260 GLN B C 1
ATOM 10126 O O . GLN B 1 260 ? 19.25 -30.766 -38 1 93.62 260 GLN B O 1
ATOM 10131 N N . GLN B 1 261 ? 17.312 -29.844 -37.906 1 93.81 261 GLN B N 1
ATOM 10132 C CA . GLN B 1 261 ? 17.234 -29.984 -36.438 1 93.81 261 GLN B CA 1
ATOM 10133 C C . GLN B 1 261 ? 16.797 -31.406 -36.062 1 93.81 261 GLN B C 1
ATOM 10135 O O . GLN B 1 261 ? 16.094 -32.062 -36.812 1 93.81 261 GLN B O 1
ATOM 10140 N N . SER B 1 262 ? 17.312 -31.781 -34.875 1 94.44 262 SER B N 1
ATOM 10141 C CA . SER B 1 262 ? 16.797 -33.031 -34.344 1 94.44 262 SER B CA 1
ATOM 10142 C C . SER B 1 262 ? 15.273 -33 -34.219 1 94.44 262 SER B C 1
ATOM 10144 O O . SER B 1 262 ? 14.703 -31.984 -33.812 1 94.44 262 SER B O 1
ATOM 10146 N N . TYR B 1 263 ? 14.617 -34.094 -34.719 1 94.75 263 TYR B N 1
ATOM 10147 C CA . TYR B 1 263 ? 13.156 -34.094 -34.656 1 94.75 263 TYR B CA 1
ATOM 10148 C C . TYR B 1 263 ? 12.656 -34.031 -33.219 1 94.75 263 TYR B C 1
ATOM 10150 O O . TYR B 1 263 ? 11.594 -33.469 -32.938 1 94.75 263 TYR B O 1
ATOM 10158 N N . LEU B 1 264 ? 13.422 -34.625 -32.25 1 94.25 264 LEU B N 1
ATOM 10159 C CA . LEU B 1 264 ? 13.016 -34.594 -30.844 1 94.25 264 LEU B CA 1
ATOM 10160 C C . LEU B 1 264 ? 13.148 -33.188 -30.266 1 94.25 264 LEU B C 1
ATOM 10162 O O . LEU B 1 264 ? 12.328 -32.781 -29.453 1 94.25 264 LEU B O 1
ATOM 10166 N N . LYS B 1 265 ? 14.172 -32.5 -30.672 1 93.31 265 LYS B N 1
ATOM 10167 C CA . LYS B 1 265 ? 14.312 -31.109 -30.25 1 93.31 265 LYS B CA 1
ATOM 10168 C C . LYS B 1 265 ? 13.172 -30.25 -30.781 1 93.31 265 LYS B C 1
ATOM 10170 O O . LYS B 1 265 ? 12.633 -29.406 -30.062 1 93.31 265 LYS B O 1
ATOM 10175 N N . LEU B 1 266 ? 12.883 -30.453 -32 1 94.44 266 LEU B N 1
ATOM 10176 C CA . LEU B 1 266 ? 11.789 -29.703 -32.625 1 94.44 266 LEU B CA 1
ATOM 10177 C C . LEU B 1 266 ? 10.469 -30 -31.922 1 94.44 266 LEU B C 1
ATOM 10179 O O . LEU B 1 266 ? 9.641 -29.109 -31.734 1 94.44 266 LEU B O 1
ATOM 10183 N N . PHE B 1 267 ? 10.266 -31.297 -31.641 1 94.88 267 PHE B N 1
ATOM 10184 C CA . PHE B 1 267 ? 9.07 -31.688 -30.906 1 94.88 267 PHE B CA 1
ATOM 10185 C C . PHE B 1 267 ? 8.992 -30.953 -29.578 1 94.88 267 PHE B C 1
ATOM 10187 O O . PHE B 1 267 ? 7.934 -30.453 -29.188 1 94.88 267 PHE B O 1
ATOM 10194 N N . HIS B 1 268 ? 10.07 -30.891 -28.891 1 93.44 268 HIS B N 1
ATOM 10195 C CA . HIS B 1 268 ? 10.109 -30.234 -27.594 1 93.44 268 HIS B CA 1
ATOM 10196 C C . HIS B 1 268 ? 9.812 -28.734 -27.703 1 93.44 268 HIS B C 1
ATOM 10198 O O . HIS B 1 268 ? 9.32 -28.125 -26.766 1 93.44 268 HIS B O 1
ATOM 10204 N N . ARG B 1 269 ? 10.078 -28.172 -28.812 1 95.5 269 ARG B N 1
ATOM 10205 C CA . ARG B 1 269 ? 9.898 -26.75 -29.031 1 95.5 269 ARG B CA 1
ATOM 10206 C C . ARG B 1 269 ? 8.422 -26.391 -29.156 1 95.5 269 ARG B C 1
ATOM 10208 O O . ARG B 1 269 ? 8.055 -25.219 -29.047 1 95.5 269 ARG B O 1
ATOM 10215 N N . ILE B 1 270 ? 7.527 -27.344 -29.359 1 96.25 270 ILE B N 1
ATOM 10216 C CA . ILE B 1 270 ? 6.086 -27.109 -29.359 1 96.25 270 ILE B CA 1
ATOM 10217 C C . ILE B 1 270 ? 5.652 -26.547 -28.016 1 96.25 270 ILE B C 1
ATOM 10219 O O . ILE B 1 270 ? 4.738 -25.719 -27.938 1 96.25 270 ILE B O 1
ATOM 10223 N N . ALA B 1 271 ? 6.379 -26.922 -26.984 1 94.88 271 ALA B N 1
ATOM 10224 C CA . ALA B 1 271 ? 6.078 -26.453 -25.625 1 94.88 271 ALA B CA 1
ATOM 10225 C C . ALA B 1 271 ? 6.172 -24.938 -25.531 1 94.88 271 ALA B C 1
ATOM 10227 O O . ALA B 1 271 ? 5.445 -24.312 -24.766 1 94.88 271 ALA B O 1
ATOM 10228 N N . LEU B 1 272 ? 6.969 -24.359 -26.344 1 95.06 272 LEU B N 1
ATOM 10229 C CA . LEU B 1 272 ? 7.156 -22.906 -26.312 1 95.06 272 LEU B CA 1
ATOM 10230 C C . LEU B 1 272 ? 5.945 -22.188 -26.891 1 95.06 272 LEU B C 1
ATOM 10232 O O . LEU B 1 272 ? 5.656 -21.047 -26.516 1 95.06 272 LEU B O 1
ATOM 10236 N N . GLY B 1 273 ? 5.262 -22.891 -27.766 1 95.56 273 GLY B N 1
ATOM 10237 C CA . GLY B 1 273 ? 4.012 -22.344 -28.266 1 95.56 273 GLY B CA 1
ATOM 10238 C C . GLY B 1 273 ? 2.857 -22.5 -27.297 1 95.56 273 GLY B C 1
ATOM 10239 O O . GLY B 1 273 ? 1.849 -21.812 -27.391 1 95.56 273 GLY B O 1
ATOM 10240 N N . LEU B 1 274 ? 3.066 -23.359 -26.344 1 95.25 274 LEU B N 1
ATOM 10241 C CA . LEU B 1 274 ? 2.01 -23.672 -25.391 1 95.25 274 LEU B CA 1
ATOM 10242 C C . LEU B 1 274 ? 2.277 -23.016 -24.047 1 95.25 274 LEU B C 1
ATOM 10244 O O . LEU B 1 274 ? 1.461 -23.109 -23.125 1 95.25 274 LEU B O 1
ATOM 10248 N N . SER B 1 275 ? 3.365 -22.266 -23.938 1 93.88 275 SER B N 1
ATOM 10249 C CA . SER B 1 275 ? 3.709 -21.609 -22.688 1 93.88 275 SER B CA 1
ATOM 10250 C C . SER B 1 275 ? 2.658 -20.562 -22.297 1 93.88 275 SER B C 1
ATOM 10252 O O . SER B 1 275 ? 2.156 -19.844 -23.156 1 93.88 275 SER B O 1
ATOM 10254 N N . LYS B 1 276 ? 2.326 -20.562 -21.031 1 92.81 276 LYS B N 1
ATOM 10255 C CA . LYS B 1 276 ? 1.396 -19.547 -20.531 1 92.81 276 LYS B CA 1
ATOM 10256 C C . LYS B 1 276 ? 2.068 -18.188 -20.438 1 92.81 276 LYS B C 1
ATOM 10258 O O . LYS B 1 276 ? 2.992 -18 -19.641 1 92.81 276 LYS B O 1
ATOM 10263 N N . THR B 1 277 ? 1.64 -17.25 -21.25 1 93.25 277 THR B N 1
ATOM 10264 C CA . THR B 1 277 ? 2.26 -15.938 -21.328 1 93.25 277 THR B CA 1
ATOM 10265 C C . THR B 1 277 ? 1.203 -14.859 -21.531 1 93.25 277 THR B C 1
ATOM 10267 O O . THR B 1 277 ? 0.044 -15.156 -21.828 1 93.25 277 THR B O 1
ATOM 10270 N N . SER B 1 278 ? 1.559 -13.609 -21.359 1 91 278 SER B N 1
ATOM 10271 C CA . SER B 1 278 ? 0.737 -12.438 -21.656 1 91 278 SER B CA 1
ATOM 10272 C C . SER B 1 278 ? 1.27 -11.68 -22.859 1 91 278 SER B C 1
ATOM 10274 O O . SER B 1 278 ? 2.412 -11.219 -22.859 1 91 278 SER B O 1
ATOM 10276 N N . PRO B 1 279 ? 0.416 -11.641 -23.875 1 92.25 279 PRO B N 1
ATOM 10277 C CA . PRO B 1 279 ? 0.846 -10.812 -25.016 1 92.25 279 PRO B CA 1
ATOM 10278 C C . PRO B 1 279 ? 0.85 -9.32 -24.688 1 92.25 279 PRO B C 1
ATOM 10280 O O . PRO B 1 279 ? -0.099 -8.82 -24.078 1 92.25 279 PRO B O 1
ATOM 10283 N N . VAL B 1 280 ? 1.857 -8.617 -25.047 1 90.69 280 VAL B N 1
ATOM 10284 C CA . VAL B 1 280 ? 1.977 -7.23 -24.609 1 90.69 280 VAL B CA 1
ATOM 10285 C C . VAL B 1 280 ? 1.957 -6.305 -25.828 1 90.69 280 VAL B C 1
ATOM 10287 O O . VAL B 1 280 ? 1.221 -5.312 -25.844 1 90.69 280 VAL B O 1
ATOM 10290 N N . ILE B 1 281 ? 2.883 -6.535 -26.859 1 91.19 281 ILE B N 1
ATOM 10291 C CA . ILE B 1 281 ? 3.033 -5.617 -27.984 1 91.19 281 ILE B CA 1
ATOM 10292 C C . ILE B 1 281 ? 3.477 -6.387 -29.219 1 91.19 281 ILE B C 1
ATOM 10294 O O . ILE B 1 281 ? 4.285 -7.312 -29.125 1 91.19 281 ILE B O 1
ATOM 10298 N N . VAL B 1 282 ? 2.951 -6.004 -30.375 1 93.31 282 VAL B N 1
ATOM 10299 C CA . VAL B 1 282 ? 3.404 -6.531 -31.656 1 93.31 282 VAL B CA 1
ATOM 10300 C C . VAL B 1 282 ? 4.531 -5.656 -32.219 1 93.31 282 VAL B C 1
ATOM 10302 O O . VAL B 1 282 ? 4.352 -4.453 -32.406 1 93.31 282 VAL B O 1
ATOM 10305 N N . LEU B 1 283 ? 5.629 -6.254 -32.406 1 95.31 283 LEU B N 1
ATOM 10306 C CA . LEU B 1 283 ? 6.801 -5.504 -32.844 1 95.31 283 LEU B CA 1
ATOM 10307 C C . LEU B 1 283 ? 6.93 -5.531 -34.375 1 95.31 283 LEU B C 1
ATOM 10309 O O . LEU B 1 283 ? 6.488 -6.484 -35 1 95.31 283 LEU B O 1
ATOM 10313 N N . GLN B 1 284 ? 7.551 -4.453 -34.844 1 94.06 284 GLN B N 1
ATOM 10314 C CA . GLN B 1 284 ? 7.965 -4.453 -36.25 1 94.06 284 GLN B CA 1
ATOM 10315 C C . GLN B 1 284 ? 9.281 -5.203 -36.438 1 94.06 284 GLN B C 1
ATOM 10317 O O . GLN B 1 284 ? 10.062 -5.34 -35.469 1 94.06 284 GLN B O 1
ATOM 10322 N N . GLN B 1 285 ? 9.469 -5.676 -37.594 1 93.25 285 GLN B N 1
ATOM 10323 C CA . GLN B 1 285 ? 10.648 -6.484 -37.844 1 93.25 285 GLN B CA 1
ATOM 10324 C C . GLN B 1 285 ? 11.93 -5.711 -37.531 1 93.25 285 GLN B C 1
ATOM 10326 O O . GLN B 1 285 ? 12.898 -6.285 -37.062 1 93.25 285 GLN B O 1
ATOM 10331 N N . GLU B 1 286 ? 11.898 -4.379 -37.75 1 93.62 286 GLU B N 1
ATOM 10332 C CA . GLU B 1 286 ? 13.086 -3.551 -37.562 1 93.62 286 GLU B CA 1
ATOM 10333 C C . GLU B 1 286 ? 13.383 -3.355 -36.094 1 93.62 286 GLU B C 1
ATOM 10335 O O . GLU B 1 286 ? 14.516 -3.033 -35.719 1 93.62 286 GLU B O 1
ATOM 10340 N N . GLN B 1 287 ? 12.391 -3.518 -35.312 1 96.19 287 GLN B N 1
ATOM 10341 C CA . GLN B 1 287 ? 12.531 -3.322 -33.875 1 96.19 287 GLN B CA 1
ATOM 10342 C C . GLN B 1 287 ? 13.195 -4.531 -33.219 1 96.19 287 GLN B C 1
ATOM 10344 O O . GLN B 1 287 ? 13.648 -4.457 -32.094 1 96.19 287 GLN B O 1
ATOM 10349 N N . VAL B 1 288 ? 13.227 -5.68 -33.969 1 97.19 288 VAL B N 1
ATOM 10350 C CA . VAL B 1 288 ? 13.898 -6.875 -33.469 1 97.19 288 VAL B CA 1
ATOM 10351 C C . VAL B 1 288 ? 15.328 -6.926 -34 1 97.19 288 VAL B C 1
ATOM 10353 O O . VAL B 1 288 ? 15.547 -7.238 -35.156 1 97.19 288 VAL B O 1
ATOM 10356 N N . ARG B 1 289 ? 16.234 -6.629 -33.094 1 96.44 289 ARG B N 1
ATOM 10357 C CA . ARG B 1 289 ? 17.641 -6.621 -33.469 1 96.44 289 ARG B CA 1
ATOM 10358 C C . ARG B 1 289 ? 18.266 -8 -33.281 1 96.44 289 ARG B C 1
ATOM 10360 O O . ARG B 1 289 ? 18.562 -8.398 -32.156 1 96.44 289 ARG B O 1
ATOM 10367 N N . GLN B 1 290 ? 18.547 -8.648 -34.281 1 95.38 290 GLN B N 1
ATOM 10368 C CA . GLN B 1 290 ? 19.109 -9.992 -34.219 1 95.38 290 GLN B CA 1
ATOM 10369 C C . GLN B 1 290 ? 20.641 -9.938 -34.188 1 95.38 290 GLN B C 1
ATOM 10371 O O . GLN B 1 290 ? 21.297 -9.578 -35.156 1 95.38 290 GLN B O 1
ATOM 10376 N N . GLN B 1 291 ? 21.141 -10.289 -33.031 1 95.88 291 GLN B N 1
ATOM 10377 C CA . GLN B 1 291 ? 22.594 -10.359 -32.906 1 95.88 291 GLN B CA 1
ATOM 10378 C C . GLN B 1 291 ? 23.141 -11.602 -33.594 1 95.88 291 GLN B C 1
ATOM 10380 O O . GLN B 1 291 ? 22.531 -12.664 -33.562 1 95.88 291 GLN B O 1
ATOM 10385 N N . ALA B 1 292 ? 24.297 -11.508 -34.156 1 93.62 292 ALA B N 1
ATOM 10386 C CA . ALA B 1 292 ? 24.875 -12.57 -35 1 93.62 292 ALA B CA 1
ATOM 10387 C C . ALA B 1 292 ? 25.609 -13.602 -34.125 1 93.62 292 ALA B C 1
ATOM 10389 O O . ALA B 1 292 ? 25.625 -14.789 -34.469 1 93.62 292 ALA B O 1
ATOM 10390 N N . ARG B 1 293 ? 26.281 -13.117 -33.062 1 93.62 293 ARG B N 1
ATOM 10391 C CA . ARG B 1 293 ? 27.078 -14.016 -32.219 1 93.62 293 ARG B CA 1
ATOM 10392 C C . ARG B 1 293 ? 26.844 -13.766 -30.75 1 93.62 293 ARG B C 1
ATOM 10394 O O . ARG B 1 293 ? 26.672 -12.617 -30.328 1 93.62 293 ARG B O 1
ATOM 10401 N N . ASP B 1 294 ? 26.875 -14.82 -30 1 94.88 294 ASP B N 1
ATOM 10402 C CA . ASP B 1 294 ? 26.797 -14.711 -28.547 1 94.88 294 ASP B CA 1
ATOM 10403 C C . ASP B 1 294 ? 28.109 -14.195 -27.969 1 94.88 294 ASP B C 1
ATOM 10405 O O . ASP B 1 294 ? 29.141 -14.188 -28.641 1 94.88 294 ASP B O 1
ATOM 10409 N N . ILE B 1 295 ? 28.031 -13.703 -26.703 1 94.19 295 ILE B N 1
ATOM 10410 C CA . ILE B 1 295 ? 29.234 -13.273 -26 1 94.19 295 ILE B CA 1
ATOM 10411 C C . ILE B 1 295 ? 29.984 -14.492 -25.484 1 94.19 295 ILE B C 1
ATOM 10413 O O . ILE B 1 295 ? 29.469 -15.258 -24.672 1 94.19 295 ILE B O 1
ATOM 10417 N N . LYS B 1 296 ? 31.156 -14.68 -25.953 1 92.81 296 LYS B N 1
ATOM 10418 C CA . LYS B 1 296 ? 31.922 -15.859 -25.594 1 92.81 296 LYS B CA 1
ATOM 10419 C C . LYS B 1 296 ? 33.062 -15.508 -24.641 1 92.81 296 LYS B C 1
ATOM 10421 O O . LYS B 1 296 ? 33.531 -14.375 -24.625 1 92.81 296 LYS B O 1
ATOM 10426 N N . SER B 1 297 ? 33.344 -16.469 -23.812 1 90 297 SER B N 1
ATOM 10427 C CA . SER B 1 297 ? 34.438 -16.297 -22.875 1 90 297 SER B CA 1
ATOM 10428 C C . SER B 1 297 ? 35.75 -16.125 -23.625 1 90 297 SER B C 1
ATOM 10430 O O . SER B 1 297 ? 35.906 -16.625 -24.75 1 90 297 SER B O 1
ATOM 10432 N N . LYS B 1 298 ? 36.656 -15.328 -23.062 1 77.88 298 LYS B N 1
ATOM 10433 C CA . LYS B 1 298 ? 37.938 -15.094 -23.688 1 77.88 298 LYS B CA 1
ATOM 10434 C C . LYS B 1 298 ? 38.875 -16.297 -23.484 1 77.88 298 LYS B C 1
ATOM 10436 O O . LYS B 1 298 ? 39.844 -16.453 -24.219 1 77.88 298 LYS B O 1
ATOM 10441 N N . SER B 1 299 ? 38.344 -17.062 -22.625 1 72.31 299 SER B N 1
ATOM 10442 C CA . SER B 1 299 ? 39.188 -18.219 -22.422 1 72.31 299 SER B CA 1
ATOM 10443 C C . SER B 1 299 ? 39 -19.234 -23.547 1 72.31 299 SER B C 1
ATOM 10445 O O . SER B 1 299 ? 38.062 -19.125 -24.344 1 72.31 299 SER B O 1
ATOM 10447 N N . GLY B 1 300 ? 39.969 -19.984 -23.984 1 61.5 300 GLY B N 1
ATOM 10448 C CA . GLY B 1 300 ? 40.094 -20.953 -25.062 1 61.5 300 GLY B CA 1
ATOM 10449 C C . GLY B 1 300 ? 38.906 -21.859 -25.188 1 61.5 300 GLY B C 1
ATOM 10450 O O . GLY B 1 300 ? 38.719 -22.516 -26.219 1 61.5 300 GLY B O 1
ATOM 10451 N N . LYS B 1 301 ? 37.875 -21.938 -24.312 1 69.06 301 LYS B N 1
ATOM 10452 C CA . LYS B 1 301 ? 36.781 -22.891 -24.422 1 69.06 301 LYS B CA 1
ATOM 10453 C C . LYS B 1 301 ? 35.562 -22.281 -25.141 1 69.06 301 LYS B C 1
ATOM 10455 O O . LYS B 1 301 ? 34.719 -23 -25.656 1 69.06 301 LYS B O 1
ATOM 10460 N N . GLY B 1 302 ? 35.562 -21.047 -25.203 1 81.25 302 GLY B N 1
ATOM 10461 C CA . GLY B 1 302 ? 34.562 -20.359 -26 1 81.25 302 GLY B CA 1
ATOM 10462 C C . GLY B 1 302 ? 33.156 -20.562 -25.5 1 81.25 302 GLY B C 1
ATOM 10463 O O . GLY B 1 302 ? 32.219 -20.703 -26.297 1 81.25 302 GLY B O 1
ATOM 10464 N N . GLU B 1 303 ? 32.875 -20.672 -24.188 1 88.88 303 GLU B N 1
ATOM 10465 C CA . GLU B 1 303 ? 31.531 -20.859 -23.641 1 88.88 303 GLU B CA 1
ATOM 10466 C C . GLU B 1 303 ? 30.719 -19.578 -23.75 1 88.88 303 GLU B C 1
ATOM 10468 O O . GLU B 1 303 ? 31.25 -18.469 -23.656 1 88.88 303 GLU B O 1
ATOM 10473 N N . ALA B 1 304 ? 29.5 -19.719 -24.031 1 93.75 304 ALA B N 1
ATOM 10474 C CA . ALA B 1 304 ? 28.609 -18.562 -24.125 1 93.75 304 ALA B CA 1
ATOM 10475 C C . ALA B 1 304 ? 28.344 -17.953 -22.75 1 93.75 304 ALA B C 1
ATOM 10477 O O . ALA B 1 304 ? 27.938 -18.656 -21.828 1 93.75 304 ALA B O 1
ATOM 10478 N N . MET B 1 305 ? 28.562 -16.656 -22.562 1 95.25 305 MET B N 1
ATOM 10479 C CA . MET B 1 305 ? 28.453 -15.977 -21.281 1 95.25 305 MET B CA 1
ATOM 10480 C C . MET B 1 305 ? 27.062 -15.359 -21.094 1 95.25 305 MET B C 1
ATOM 10482 O O . MET B 1 305 ? 26.703 -14.969 -19.984 1 95.25 305 MET B O 1
ATOM 10486 N N . ASN B 1 306 ? 26.266 -15.305 -22.172 1 95.62 306 ASN B N 1
ATOM 10487 C CA . ASN B 1 306 ? 24.969 -14.633 -22.094 1 95.62 306 ASN B CA 1
ATOM 10488 C C . ASN B 1 306 ? 23.844 -15.57 -22.516 1 95.62 306 ASN B C 1
ATOM 10490 O O . ASN B 1 306 ? 22.844 -15.125 -23.078 1 95.62 306 ASN B O 1
ATOM 10494 N N . ASP B 1 307 ? 23.969 -16.812 -22.281 1 94.81 307 ASP B N 1
ATOM 10495 C CA . ASP B 1 307 ? 22.984 -17.797 -22.703 1 94.81 307 ASP B CA 1
ATOM 10496 C C . ASP B 1 307 ? 21.609 -17.5 -22.094 1 94.81 307 ASP B C 1
ATOM 10498 O O . ASP B 1 307 ? 21.453 -17.578 -20.859 1 94.81 307 ASP B O 1
ATOM 10502 N N . GLY B 1 308 ? 20.672 -17.156 -22.969 1 96.19 308 GLY B N 1
ATOM 10503 C CA . GLY B 1 308 ? 19.297 -17.031 -22.516 1 96.19 308 GLY B CA 1
ATOM 10504 C C . GLY B 1 308 ? 18.906 -15.602 -22.219 1 96.19 308 GLY B C 1
ATOM 10505 O O . GLY B 1 308 ? 17.781 -15.344 -21.781 1 96.19 308 GLY B O 1
ATOM 10506 N N . ALA B 1 309 ? 19.797 -14.641 -22.469 1 97.88 309 ALA B N 1
ATOM 10507 C CA . ALA B 1 309 ? 19.453 -13.273 -22.094 1 97.88 309 ALA B CA 1
ATOM 10508 C C . ALA B 1 309 ? 19.797 -12.289 -23.203 1 97.88 309 ALA B C 1
ATOM 10510 O O . ALA B 1 309 ? 20.703 -12.547 -24 1 97.88 309 ALA B O 1
ATOM 10511 N N . GLY B 1 310 ? 19.047 -11.266 -23.297 1 98 310 GLY B N 1
ATOM 10512 C CA . GLY B 1 310 ? 19.266 -10.156 -24.203 1 98 310 GLY B CA 1
ATOM 10513 C C . GLY B 1 310 ? 18.844 -8.812 -23.609 1 98 310 GLY B C 1
ATOM 10514 O O . GLY B 1 310 ? 18.438 -8.742 -22.453 1 98 310 GLY B O 1
ATOM 10515 N N . ARG B 1 311 ? 19.047 -7.684 -24.438 1 96.88 311 ARG B N 1
ATOM 10516 C CA . ARG B 1 311 ? 18.719 -6.344 -23.969 1 96.88 311 ARG B CA 1
ATOM 10517 C C . ARG B 1 311 ? 17.422 -5.84 -24.625 1 96.88 311 ARG B C 1
ATOM 10519 O O . ARG B 1 311 ? 17.031 -6.32 -25.688 1 96.88 311 ARG B O 1
ATOM 10526 N N . ILE B 1 312 ? 16.75 -4.996 -23.938 1 98.12 312 ILE B N 1
ATOM 10527 C CA . ILE B 1 312 ? 15.531 -4.34 -24.406 1 98.12 312 ILE B CA 1
ATOM 10528 C C . ILE B 1 312 ? 15.625 -2.838 -24.156 1 98.12 312 ILE B C 1
ATOM 10530 O O . ILE B 1 312 ? 16.25 -2.402 -23.188 1 98.12 312 ILE B O 1
ATOM 10534 N N . SER B 1 313 ? 15.047 -2.07 -25.016 1 96.88 313 SER B N 1
ATOM 10535 C CA . SER B 1 313 ? 15.102 -0.619 -24.859 1 96.88 313 SER B CA 1
ATOM 10536 C C . SER B 1 313 ? 14.234 -0.144 -23.703 1 96.88 313 SER B C 1
ATOM 10538 O O . SER B 1 313 ? 13.227 -0.776 -23.375 1 96.88 313 SER B O 1
ATOM 10540 N N . PRO B 1 314 ? 14.609 0.938 -23.016 1 93.5 314 PRO B N 1
ATOM 10541 C CA . PRO B 1 314 ? 13.773 1.5 -21.953 1 93.5 314 PRO B CA 1
ATOM 10542 C C . PRO B 1 314 ? 12.367 1.858 -22.438 1 93.5 314 PRO B C 1
ATOM 10544 O O . PRO B 1 314 ? 11.391 1.66 -21.703 1 93.5 314 PRO B O 1
ATOM 10547 N N . SER B 1 315 ? 12.281 2.367 -23.672 1 93.25 315 SER B N 1
ATOM 10548 C CA . SER B 1 315 ? 10.984 2.75 -24.219 1 93.25 315 SER B CA 1
ATOM 10549 C C . SER B 1 315 ? 10.055 1.548 -24.328 1 93.25 315 SER B C 1
ATOM 10551 O O . SER B 1 315 ? 8.875 1.635 -23.984 1 93.25 315 SER B O 1
ATOM 10553 N N . LEU B 1 316 ? 10.562 0.459 -24.812 1 95.81 316 LEU B N 1
ATOM 10554 C CA . LEU B 1 316 ? 9.75 -0.747 -24.938 1 95.81 316 LEU B CA 1
ATOM 10555 C C . LEU B 1 316 ? 9.375 -1.299 -23.562 1 95.81 316 LEU B C 1
ATOM 10557 O O . LEU B 1 316 ? 8.273 -1.822 -23.391 1 95.81 316 LEU B O 1
ATOM 10561 N N . MET B 1 317 ? 10.266 -1.244 -22.609 1 95.06 317 MET B N 1
ATOM 10562 C CA . MET B 1 317 ? 9.984 -1.73 -21.25 1 95.06 317 MET B CA 1
ATOM 10563 C C . MET B 1 317 ? 8.875 -0.914 -20.609 1 95.06 317 MET B C 1
ATOM 10565 O O . MET B 1 317 ? 8.086 -1.446 -19.828 1 95.06 317 MET B O 1
ATOM 10569 N N . ARG B 1 318 ? 8.82 0.334 -20.922 1 91.81 318 ARG B N 1
ATOM 10570 C CA . ARG B 1 318 ? 7.727 1.17 -20.438 1 91.81 318 ARG B CA 1
ATOM 10571 C C . ARG B 1 318 ? 6.383 0.668 -20.969 1 91.81 318 ARG B C 1
ATOM 10573 O O . ARG B 1 318 ? 5.391 0.65 -20.234 1 91.81 318 ARG B O 1
ATOM 10580 N N . LYS B 1 319 ? 6.402 0.333 -22.219 1 92.31 319 LYS B N 1
ATOM 10581 C CA . LYS B 1 319 ? 5.18 -0.199 -22.828 1 92.31 319 LYS B CA 1
ATOM 10582 C C . LYS B 1 319 ? 4.781 -1.521 -22.172 1 92.31 319 LYS B C 1
ATOM 10584 O O . LYS B 1 319 ? 3.592 -1.817 -22.047 1 92.31 319 LYS B O 1
ATOM 10589 N N . VAL B 1 320 ? 5.777 -2.301 -21.797 1 93.69 320 VAL B N 1
ATOM 10590 C CA . VAL B 1 320 ? 5.512 -3.555 -21.109 1 93.69 320 VAL B CA 1
ATOM 10591 C C . VAL B 1 320 ? 4.844 -3.27 -19.766 1 93.69 320 VAL B C 1
ATOM 10593 O O . VAL B 1 320 ? 3.869 -3.928 -19.391 1 93.69 320 VAL B O 1
ATOM 10596 N N . ARG B 1 321 ? 5.387 -2.324 -18.984 1 90.5 321 ARG B N 1
ATOM 10597 C CA . ARG B 1 321 ? 4.789 -1.931 -17.719 1 90.5 321 ARG B CA 1
ATOM 10598 C C . ARG B 1 321 ? 3.32 -1.556 -17.891 1 90.5 321 ARG B C 1
ATOM 10600 O O . ARG B 1 321 ? 2.461 -2.014 -17.141 1 90.5 321 ARG B O 1
ATOM 10607 N N . ASP B 1 322 ? 3.096 -0.77 -18.906 1 85.75 322 ASP B N 1
ATOM 10608 C CA . ASP B 1 322 ? 1.742 -0.277 -19.141 1 85.75 322 ASP B CA 1
ATOM 10609 C C . ASP B 1 322 ? 0.816 -1.408 -19.578 1 85.75 322 ASP B C 1
ATOM 10611 O O . ASP B 1 322 ? -0.329 -1.491 -19.141 1 85.75 322 ASP B O 1
ATOM 10615 N N . GLY B 1 323 ? 1.36 -2.271 -20.484 1 87.19 323 GLY B N 1
ATOM 10616 C CA . GLY B 1 323 ? 0.566 -3.377 -21 1 87.19 323 GLY B CA 1
ATOM 10617 C C . GLY B 1 323 ? 0.2 -4.391 -19.922 1 87.19 323 GLY B C 1
ATOM 10618 O O . GLY B 1 323 ? -0.882 -4.98 -19.969 1 87.19 323 GLY B O 1
ATOM 10619 N N . LEU B 1 324 ? 1.06 -4.57 -18.953 1 88.06 324 LEU B N 1
ATOM 10620 C CA . LEU B 1 324 ? 0.834 -5.551 -17.891 1 88.06 324 LEU B CA 1
ATOM 10621 C C . LEU B 1 324 ? 0.182 -4.902 -16.672 1 88.06 324 LEU B C 1
ATOM 10623 O O . LEU B 1 324 ? -0.265 -5.598 -15.766 1 88.06 324 LEU B O 1
ATOM 10627 N N . GLY B 1 325 ? 0.064 -3.598 -16.688 1 84.62 325 GLY B N 1
ATOM 10628 C CA . GLY B 1 325 ? -0.506 -2.895 -15.555 1 84.62 325 GLY B CA 1
ATOM 10629 C C . GLY B 1 325 ? 0.363 -2.965 -14.312 1 84.62 325 GLY B C 1
ATOM 10630 O O . GLY B 1 325 ? -0.137 -3.201 -13.211 1 84.62 325 GLY B O 1
ATOM 10631 N N . LEU B 1 326 ? 1.689 -2.812 -14.492 1 87.88 326 LEU B N 1
ATOM 10632 C CA . LEU B 1 326 ? 2.623 -2.871 -13.367 1 87.88 326 LEU B CA 1
ATOM 10633 C C . LEU B 1 326 ? 2.758 -1.507 -12.703 1 87.88 326 LEU B C 1
ATOM 10635 O O . LEU B 1 326 ? 2.545 -0.474 -13.344 1 87.88 326 LEU B O 1
ATOM 10639 N N . GLN B 1 327 ? 3.057 -1.509 -11.398 1 82.12 327 GLN B N 1
ATOM 10640 C CA . GLN B 1 327 ? 3.211 -0.265 -10.656 1 82.12 327 GLN B CA 1
ATOM 10641 C C . GLN B 1 327 ? 4.496 0.457 -11.047 1 82.12 327 GLN B C 1
ATOM 10643 O O . GLN B 1 327 ? 4.574 1.685 -10.977 1 82.12 327 GLN B O 1
ATOM 10648 N N . SER B 1 328 ? 5.535 -0.325 -11.445 1 88.06 328 SER B N 1
ATOM 10649 C CA . SER B 1 328 ? 6.836 0.23 -11.805 1 88.06 328 SER B CA 1
ATOM 10650 C C . SER B 1 328 ? 7.457 -0.532 -12.969 1 88.06 328 SER B C 1
ATOM 10652 O O . SER B 1 328 ? 7.055 -1.66 -13.266 1 88.06 328 SER B O 1
ATOM 10654 N N . ILE B 1 329 ? 8.383 0.161 -13.656 1 91.12 329 ILE B N 1
ATOM 10655 C CA . ILE B 1 329 ? 9.102 -0.475 -14.758 1 91.12 329 ILE B CA 1
ATOM 10656 C C . ILE B 1 329 ? 10.062 -1.528 -14.211 1 91.12 329 ILE B C 1
ATOM 10658 O O . ILE B 1 329 ? 10.945 -1.214 -13.422 1 91.12 329 ILE B O 1
ATOM 10662 N N . PRO B 1 330 ? 9.906 -2.762 -14.578 1 93.94 330 PRO B N 1
ATOM 10663 C CA . PRO B 1 330 ? 10.828 -3.793 -14.102 1 93.94 330 PRO B CA 1
ATOM 10664 C C . PRO B 1 330 ? 12.203 -3.693 -14.75 1 93.94 330 PRO B C 1
ATOM 10666 O O . PRO B 1 330 ? 12.336 -3.16 -15.852 1 93.94 330 PRO B O 1
ATOM 10669 N N . SER B 1 331 ? 13.203 -4.18 -14.078 1 96.06 331 SER B N 1
ATOM 10670 C CA . SER B 1 331 ? 14.547 -4.191 -14.641 1 96.06 331 SER B CA 1
ATOM 10671 C C . SER B 1 331 ? 14.672 -5.242 -15.742 1 96.06 331 SER B C 1
ATOM 10673 O O . SER B 1 331 ? 15.484 -5.094 -16.656 1 96.06 331 SER B O 1
ATOM 10675 N N . ALA B 1 332 ? 13.883 -6.32 -15.57 1 98 332 ALA B N 1
ATOM 10676 C CA . ALA B 1 332 ? 13.969 -7.426 -16.516 1 98 332 ALA B CA 1
ATOM 10677 C C . ALA B 1 332 ? 12.641 -8.172 -16.625 1 98 332 ALA B C 1
ATOM 10679 O O . ALA B 1 332 ? 11.836 -8.141 -15.688 1 98 332 ALA B O 1
ATOM 10680 N N . ILE B 1 333 ? 12.438 -8.82 -17.797 1 98 333 ILE B N 1
ATOM 10681 C CA . ILE B 1 333 ? 11.25 -9.641 -18.016 1 98 333 ILE B CA 1
ATOM 10682 C C . ILE B 1 333 ? 11.648 -10.984 -18.625 1 98 333 ILE B C 1
ATOM 10684 O O . ILE B 1 333 ? 12.68 -11.086 -19.297 1 98 333 ILE B O 1
ATOM 10688 N N . GLN B 1 334 ? 10.953 -11.953 -18.25 1 97.94 334 GLN B N 1
ATOM 10689 C CA . GLN B 1 334 ? 11.031 -13.25 -18.906 1 97.94 334 GLN B CA 1
ATOM 10690 C C . GLN B 1 334 ? 9.922 -13.406 -19.938 1 97.94 334 GLN B C 1
ATOM 10692 O O . GLN B 1 334 ? 8.75 -13.164 -19.641 1 97.94 334 GLN B O 1
ATOM 10697 N N . GLY B 1 335 ? 10.359 -13.727 -21.156 1 97.06 335 GLY B N 1
ATOM 10698 C CA . GLY B 1 335 ? 9.305 -13.781 -22.141 1 97.06 335 GLY B CA 1
ATOM 10699 C C . GLY B 1 335 ? 9.664 -14.633 -23.344 1 97.06 335 GLY B C 1
ATOM 10700 O O . GLY B 1 335 ? 10.609 -15.422 -23.297 1 97.06 335 GLY B O 1
ATOM 10701 N N . ARG B 1 336 ? 8.734 -14.586 -24.344 1 97.25 336 ARG B N 1
ATOM 10702 C CA . ARG B 1 336 ? 8.852 -15.242 -25.641 1 97.25 336 ARG B CA 1
ATOM 10703 C C . ARG B 1 336 ? 8.672 -14.242 -26.781 1 97.25 336 ARG B C 1
ATOM 10705 O O . ARG B 1 336 ? 7.895 -13.297 -26.672 1 97.25 336 ARG B O 1
ATOM 10712 N N . LEU B 1 337 ? 9.461 -14.453 -27.812 1 97.25 337 LEU B N 1
ATOM 10713 C CA . LEU B 1 337 ? 9.375 -13.664 -29.031 1 97.25 337 LEU B CA 1
ATOM 10714 C C . LEU B 1 337 ? 9.719 -14.508 -30.25 1 97.25 337 LEU B C 1
ATOM 10716 O O . LEU B 1 337 ? 10.891 -14.727 -30.547 1 97.25 337 LEU B O 1
ATOM 10720 N N . GLY B 1 338 ? 8.656 -14.922 -30.938 1 96 338 GLY B N 1
ATOM 10721 C CA . GLY B 1 338 ? 8.891 -15.875 -32 1 96 338 GLY B CA 1
ATOM 10722 C C . GLY B 1 338 ? 9.516 -17.172 -31.531 1 96 338 GLY B C 1
ATOM 10723 O O . GLY B 1 338 ? 8.938 -17.875 -30.688 1 96 338 GLY B O 1
ATOM 10724 N N . SER B 1 339 ? 10.703 -17.453 -32.031 1 97 339 SER B N 1
ATOM 10725 C CA . SER B 1 339 ? 11.406 -18.656 -31.625 1 97 339 SER B CA 1
ATOM 10726 C C . SER B 1 339 ? 12.328 -18.391 -30.453 1 97 339 SER B C 1
ATOM 10728 O O . SER B 1 339 ? 12.945 -19.312 -29.906 1 97 339 SER B O 1
ATOM 10730 N N . ALA B 1 340 ? 12.43 -17.109 -30.047 1 97.44 340 ALA B N 1
ATOM 10731 C CA . ALA B 1 340 ? 13.352 -16.719 -28.984 1 97.44 340 ALA B CA 1
ATOM 10732 C C . ALA B 1 340 ? 12.688 -16.844 -27.609 1 97.44 340 ALA B C 1
ATOM 10734 O O . ALA B 1 340 ? 11.5 -16.547 -27.469 1 97.44 340 ALA B O 1
ATOM 10735 N N . LYS B 1 341 ? 13.43 -17.328 -26.609 1 97.31 341 LYS B N 1
ATOM 10736 C CA . LYS B 1 341 ? 12.992 -17.375 -25.219 1 97.31 341 LYS B CA 1
ATOM 10737 C C . LYS B 1 341 ? 14.086 -16.891 -24.281 1 97.31 341 LYS B C 1
ATOM 10739 O O . LYS B 1 341 ? 15.273 -16.922 -24.625 1 97.31 341 LYS B O 1
ATOM 10744 N N . GLY B 1 342 ? 13.672 -16.406 -23.172 1 97.62 342 GLY B N 1
ATOM 10745 C CA . GLY B 1 342 ? 14.648 -16.047 -22.141 1 97.62 342 GLY B CA 1
ATOM 10746 C C . GLY B 1 342 ? 14.281 -14.781 -21.391 1 97.62 342 GLY B C 1
ATOM 10747 O O . GLY B 1 342 ? 13.109 -14.531 -21.109 1 97.62 342 GLY B O 1
ATOM 10748 N N . MET B 1 343 ? 15.391 -14.062 -20.984 1 98.25 343 MET B N 1
ATOM 10749 C CA . MET B 1 343 ? 15.234 -12.828 -20.219 1 98.25 343 MET B CA 1
ATOM 10750 C C . MET B 1 343 ? 15.711 -11.625 -21.031 1 98.25 343 MET B C 1
ATOM 10752 O O . MET B 1 343 ? 16.672 -11.719 -21.781 1 98.25 343 MET B O 1
ATOM 10756 N N . TRP B 1 344 ? 15.047 -10.547 -20.859 1 98.56 344 TRP B N 1
ATOM 10757 C CA . TRP B 1 344 ? 15.477 -9.281 -21.453 1 98.56 344 TRP B CA 1
ATOM 10758 C C . TRP B 1 344 ? 15.656 -8.219 -20.375 1 98.56 344 TRP B C 1
ATOM 10760 O O . TRP B 1 344 ? 14.75 -7.98 -19.578 1 98.56 344 TRP B O 1
ATOM 10770 N N . VAL B 1 345 ? 16.797 -7.633 -20.297 1 98.19 345 VAL B N 1
ATOM 10771 C CA . VAL B 1 345 ? 17.141 -6.609 -19.312 1 98.19 345 VAL B CA 1
ATOM 10772 C C . VAL B 1 345 ? 17.156 -5.238 -19.984 1 98.19 345 VAL B C 1
ATOM 10774 O O . VAL B 1 345 ? 17.562 -5.109 -21.141 1 98.19 345 VAL B O 1
ATOM 10777 N N . VAL B 1 346 ? 16.781 -4.18 -19.297 1 96.5 346 VAL B N 1
ATOM 10778 C CA . VAL B 1 346 ? 16.734 -2.818 -19.812 1 96.5 346 VAL B CA 1
ATOM 10779 C C . VAL B 1 346 ? 18.141 -2.334 -20.125 1 96.5 346 VAL B C 1
ATOM 10781 O O . VAL B 1 346 ? 19.047 -2.479 -19.312 1 96.5 346 VAL B O 1
ATOM 10784 N N . ASP B 1 347 ? 18.297 -1.791 -21.281 1 96.06 347 ASP B N 1
ATOM 10785 C CA . ASP B 1 347 ? 19.594 -1.211 -21.625 1 96.06 347 ASP B CA 1
ATOM 10786 C C . ASP B 1 347 ? 19.844 0.08 -20.844 1 96.06 347 ASP B C 1
ATOM 10788 O O . ASP B 1 347 ? 19 0.981 -20.844 1 96.06 347 ASP B O 1
ATOM 10792 N N . ILE B 1 348 ? 20.984 0.203 -20.281 1 89.62 348 ILE B N 1
ATOM 10793 C CA . ILE B 1 348 ? 21.25 1.325 -19.391 1 89.62 348 ILE B CA 1
ATOM 10794 C C . ILE B 1 348 ? 21.875 2.473 -20.188 1 89.62 348 ILE B C 1
ATOM 10796 O O . ILE B 1 348 ? 21.953 3.604 -19.703 1 89.62 348 ILE B O 1
ATOM 10800 N N . LYS B 1 349 ? 22.375 2.277 -21.359 1 88.62 349 LYS B N 1
ATOM 10801 C CA . LYS B 1 349 ? 23.094 3.291 -22.109 1 88.62 349 LYS B CA 1
ATOM 10802 C C . LYS B 1 349 ? 22.188 3.957 -23.156 1 88.62 349 LYS B C 1
ATOM 10804 O O . LYS B 1 349 ? 22.531 5.016 -23.688 1 88.62 349 LYS B O 1
ATOM 10809 N N . ASP B 1 350 ? 21.062 3.289 -23.359 1 87.5 350 ASP B N 1
ATOM 10810 C CA . ASP B 1 350 ? 20.172 3.807 -24.406 1 87.5 350 ASP B CA 1
ATOM 10811 C C . ASP B 1 350 ? 19.453 5.066 -23.938 1 87.5 350 ASP B C 1
ATOM 10813 O O . ASP B 1 350 ? 18.719 5.035 -22.938 1 87.5 350 ASP B O 1
ATOM 10817 N N . VAL B 1 351 ? 19.641 6.18 -24.703 1 78.06 351 VAL B N 1
ATOM 10818 C CA . VAL B 1 351 ? 19 7.441 -24.375 1 78.06 351 VAL B CA 1
ATOM 10819 C C . VAL B 1 351 ? 18.047 7.844 -25.5 1 78.06 351 VAL B C 1
ATOM 10821 O O . VAL B 1 351 ? 17.359 8.867 -25.422 1 78.06 351 VAL B O 1
ATOM 10824 N N . GLY B 1 352 ? 17.984 7.137 -26.641 1 72.25 352 GLY B N 1
ATOM 10825 C CA . GLY B 1 352 ? 17.312 7.531 -27.875 1 72.25 352 GLY B CA 1
ATOM 10826 C C . GLY B 1 352 ? 15.812 7.395 -27.797 1 72.25 352 GLY B C 1
ATOM 10827 O O . GLY B 1 352 ? 15.086 7.973 -28.609 1 72.25 352 GLY B O 1
ATOM 10828 N N . GLY B 1 353 ? 15.195 6.625 -27 1 82.5 353 GLY B N 1
ATOM 10829 C CA . GLY B 1 353 ? 13.75 6.512 -26.891 1 82.5 353 GLY B CA 1
ATOM 10830 C C . GLY B 1 353 ? 13.141 5.539 -27.875 1 82.5 353 GLY B C 1
ATOM 10831 O O . GLY B 1 353 ? 11.922 5.375 -27.938 1 82.5 353 GLY B O 1
ATOM 10832 N N . GLU B 1 354 ? 13.883 4.953 -28.812 1 91.19 354 GLU B N 1
ATOM 10833 C CA . GLU B 1 354 ? 13.383 3.99 -29.797 1 91.19 354 GLU B CA 1
ATOM 10834 C C . GLU B 1 354 ? 13.016 2.668 -29.125 1 91.19 354 GLU B C 1
ATOM 10836 O O . GLU B 1 354 ? 13.625 2.277 -28.125 1 91.19 354 GLU B O 1
ATOM 10841 N N . ASP B 1 355 ? 11.992 2.01 -29.75 1 95 355 ASP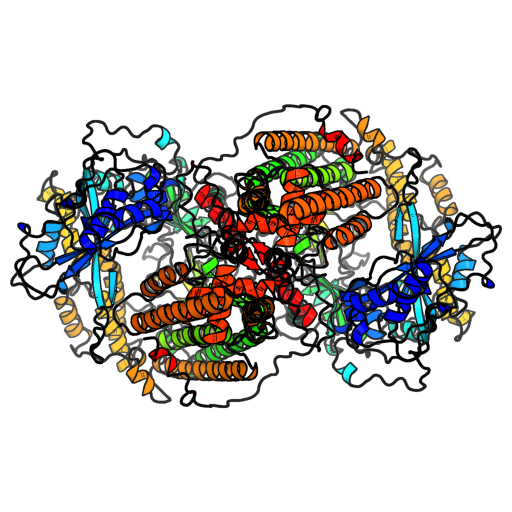 B N 1
ATOM 10842 C CA . ASP B 1 355 ? 11.609 0.688 -29.266 1 95 355 ASP B CA 1
ATOM 10843 C C . ASP B 1 355 ? 12.422 -0.406 -29.969 1 95 355 ASP B C 1
ATOM 10845 O O . ASP B 1 355 ? 12.375 -0.543 -31.188 1 95 355 ASP B O 1
ATOM 10849 N N . TRP B 1 356 ? 13.164 -1.078 -29.25 1 96.88 356 TRP B N 1
ATOM 10850 C CA . TRP B 1 356 ? 13.867 -2.213 -29.844 1 96.88 356 TRP B CA 1
ATOM 10851 C C . TRP B 1 356 ? 14.109 -3.301 -28.797 1 96.88 356 TRP B C 1
ATOM 10853 O O . TRP B 1 356 ? 14.055 -3.041 -27.594 1 96.88 356 TRP B O 1
ATOM 10863 N N . ILE B 1 357 ? 14.273 -4.535 -29.234 1 97.94 357 ILE B N 1
ATOM 10864 C CA . ILE B 1 357 ? 14.602 -5.707 -28.422 1 97.94 357 ILE B CA 1
ATOM 10865 C C . ILE B 1 357 ? 15.617 -6.574 -29.156 1 97.94 357 ILE B C 1
ATOM 10867 O O . ILE B 1 357 ? 15.547 -6.723 -30.375 1 97.94 357 ILE B O 1
ATOM 10871 N N . GLU B 1 358 ? 16.609 -7.105 -28.375 1 96.88 358 GLU B N 1
ATOM 10872 C CA . GLU B 1 358 ? 17.656 -7.941 -28.953 1 96.88 358 GLU B CA 1
ATOM 10873 C C . GLU B 1 358 ? 17.328 -9.422 -28.797 1 96.88 358 GLU B C 1
ATOM 10875 O O . GLU B 1 358 ? 16.734 -9.828 -27.797 1 96.88 358 GLU B O 1
ATOM 10880 N N . THR B 1 359 ? 17.641 -10.148 -29.844 1 97.31 359 THR B N 1
ATOM 10881 C CA . THR B 1 359 ? 17.656 -11.602 -29.703 1 97.31 359 THR B CA 1
ATOM 10882 C C . THR B 1 359 ? 19.031 -12.164 -30.078 1 97.31 359 THR B C 1
ATOM 10884 O O . THR B 1 359 ? 19.672 -11.672 -31.016 1 97.31 359 THR B O 1
ATOM 10887 N N . TRP B 1 360 ? 19.484 -13.086 -29.328 1 97.44 360 TRP B N 1
ATOM 10888 C CA . TRP B 1 360 ? 20.781 -13.711 -29.547 1 97.44 360 TRP B CA 1
ATOM 10889 C C . TRP B 1 360 ? 20.625 -15.125 -30.094 1 97.44 360 TRP B C 1
ATOM 10891 O O . TRP B 1 360 ? 19.562 -15.734 -29.953 1 97.44 360 TRP B O 1
ATOM 10901 N N . PRO B 1 361 ? 21.672 -15.672 -30.703 1 95.81 361 PRO B N 1
ATOM 10902 C CA . PRO B 1 361 ? 21.578 -16.984 -31.344 1 95.81 361 PRO B CA 1
ATOM 10903 C C . PRO B 1 361 ? 21.109 -18.078 -30.391 1 95.81 361 PRO B C 1
ATOM 10905 O O . PRO B 1 361 ? 20.234 -18.875 -30.734 1 95.81 361 PRO B O 1
ATOM 10908 N N . LEU B 1 362 ? 21.594 -18.094 -29.203 1 95.62 362 LEU B N 1
ATOM 10909 C CA . LEU B 1 362 ? 21.234 -19.141 -28.25 1 95.62 362 LEU B CA 1
ATOM 10910 C C . LEU B 1 362 ? 19.828 -18.938 -27.719 1 95.62 362 LEU B C 1
ATOM 10912 O O . LEU B 1 362 ? 19.234 -19.844 -27.156 1 95.62 362 LEU B O 1
ATOM 10916 N N . GLN B 1 363 ? 19.281 -17.719 -27.859 1 96.5 363 GLN B N 1
ATOM 10917 C CA . GLN B 1 363 ? 17.891 -17.453 -27.484 1 96.5 363 GLN B CA 1
ATOM 10918 C C . GLN B 1 363 ? 16.938 -17.953 -28.578 1 96.5 363 GLN B C 1
ATOM 10920 O O . GLN B 1 363 ? 15.812 -18.375 -28.266 1 96.5 363 GLN B O 1
ATOM 10925 N N . ARG B 1 364 ? 17.375 -17.875 -29.844 1 96.88 364 ARG B N 1
ATOM 10926 C CA . ARG B 1 364 ? 16.562 -18.328 -30.984 1 96.88 364 ARG B CA 1
ATOM 10927 C C . ARG B 1 364 ? 16.641 -19.828 -31.156 1 96.88 364 ARG B C 1
ATOM 10929 O O . ARG B 1 364 ? 17.656 -20.359 -31.609 1 96.88 364 ARG B O 1
ATOM 10936 N N . LYS B 1 365 ? 15.617 -20.5 -30.906 1 95.75 365 LYS B N 1
ATOM 10937 C CA . LYS B 1 365 ? 15.648 -21.969 -30.828 1 95.75 365 LYS B CA 1
ATOM 10938 C C . LYS B 1 365 ? 15.398 -22.594 -32.188 1 95.75 365 LYS B C 1
ATOM 10940 O O . LYS B 1 365 ? 15.875 -23.688 -32.469 1 95.75 365 LYS B O 1
ATOM 10945 N N . TRP B 1 366 ? 14.547 -22.031 -33.062 1 96.5 366 TRP B N 1
ATOM 10946 C CA . TRP B 1 366 ? 14.32 -22.484 -34.438 1 96.5 366 TRP B CA 1
ATOM 10947 C C . TRP B 1 366 ? 14.102 -21.297 -35.375 1 96.5 366 TRP B C 1
ATOM 10949 O O . TRP B 1 366 ? 14.102 -20.141 -34.938 1 96.5 366 TRP B O 1
ATOM 10959 N N . GLU B 1 367 ? 14.008 -21.609 -36.594 1 95 367 GLU B N 1
ATOM 10960 C CA . GLU B 1 367 ? 13.734 -20.562 -37.594 1 95 367 GLU B CA 1
ATOM 10961 C C . GLU B 1 367 ? 12.234 -20.375 -37.781 1 95 367 GLU B C 1
ATOM 10963 O O . GLU B 1 367 ? 11.539 -21.281 -38.25 1 95 367 GLU B O 1
ATOM 10968 N N . CYS B 1 368 ? 11.805 -19.281 -37.312 1 92.06 368 CYS B N 1
ATOM 10969 C CA . CYS B 1 368 ? 10.383 -19.016 -37.438 1 92.06 368 CYS B CA 1
ATOM 10970 C C . CYS B 1 368 ? 10.125 -17.953 -38.5 1 92.06 368 CYS B C 1
ATOM 10972 O O . CYS B 1 368 ? 11.023 -17.188 -38.844 1 92.06 368 CYS B O 1
ATOM 10974 N N . ASP B 1 369 ? 8.883 -17.828 -39 1 91.69 369 ASP B N 1
ATOM 10975 C CA . ASP B 1 369 ? 8.484 -16.844 -40 1 91.69 369 ASP B CA 1
ATOM 10976 C C . ASP B 1 369 ? 8.141 -15.508 -39.344 1 91.69 369 ASP B C 1
ATOM 10978 O O . ASP B 1 369 ? 7.008 -15.312 -38.906 1 91.69 369 ASP B O 1
ATOM 10982 N N . MET B 1 370 ? 9.031 -14.633 -39.375 1 90.81 370 MET B N 1
ATOM 10983 C CA . MET B 1 370 ? 8.867 -13.359 -38.688 1 90.81 370 MET B CA 1
ATOM 10984 C C . MET B 1 370 ? 7.914 -12.438 -39.438 1 90.81 370 MET B C 1
ATOM 10986 O O . MET B 1 370 ? 7.621 -11.336 -38.969 1 90.81 370 MET B O 1
ATOM 10990 N N . ALA B 1 371 ? 7.367 -12.945 -40.5 1 87.94 371 ALA B N 1
ATOM 10991 C CA . ALA B 1 371 ? 6.352 -12.172 -41.219 1 87.94 371 ALA B CA 1
ATOM 10992 C C . ALA B 1 371 ? 5.012 -12.234 -40.5 1 87.94 371 ALA B C 1
ATOM 10994 O O . ALA B 1 371 ? 4.172 -11.336 -40.656 1 87.94 371 ALA B O 1
ATOM 10995 N N . GLU B 1 372 ? 4.848 -13.258 -39.688 1 89.06 372 GLU B N 1
ATOM 10996 C CA . GLU B 1 372 ? 3.621 -13.445 -38.906 1 89.06 372 GLU B CA 1
ATOM 10997 C C . GLU B 1 372 ? 3.604 -12.547 -37.688 1 89.06 372 GLU B C 1
ATOM 10999 O O . GLU B 1 372 ? 4.465 -12.664 -36.812 1 89.06 372 GLU B O 1
ATOM 11004 N N . PRO B 1 373 ? 2.605 -11.711 -37.531 1 89.44 373 PRO B N 1
ATOM 11005 C CA . PRO B 1 373 ? 2.545 -10.812 -36.375 1 89.44 373 PRO B CA 1
ATOM 11006 C C . PRO B 1 373 ? 2.547 -11.562 -35.031 1 89.44 373 PRO B C 1
ATOM 11008 O O . PRO B 1 373 ? 3.104 -11.078 -34.062 1 89.44 373 PRO B O 1
ATOM 11011 N N . ALA B 1 374 ? 1.913 -12.719 -35 1 90.38 374 ALA B N 1
ATOM 11012 C CA . ALA B 1 374 ? 1.865 -13.5 -33.75 1 90.38 374 ALA B CA 1
ATOM 11013 C C . ALA B 1 374 ? 3.27 -13.875 -33.281 1 90.38 374 ALA B C 1
ATOM 11015 O O . ALA B 1 374 ? 3.531 -13.945 -32.094 1 90.38 374 ALA B O 1
ATOM 11016 N N . HIS B 1 375 ? 4.18 -14.086 -34.281 1 93.69 375 HIS B N 1
ATOM 11017 C CA . HIS B 1 375 ? 5.559 -14.438 -33.938 1 93.69 375 HIS B CA 1
ATOM 11018 C C . HIS B 1 375 ? 6.359 -13.203 -33.531 1 93.69 375 HIS B C 1
ATOM 11020 O O . HIS B 1 375 ? 7.434 -13.328 -32.938 1 93.69 375 HIS B O 1
ATOM 11026 N N . ARG B 1 376 ? 5.805 -11.977 -33.812 1 94.5 376 ARG B N 1
ATOM 11027 C CA . ARG B 1 376 ? 6.48 -10.734 -33.469 1 94.5 376 ARG B CA 1
ATOM 11028 C C . ARG B 1 376 ? 5.848 -10.094 -32.25 1 94.5 376 ARG B C 1
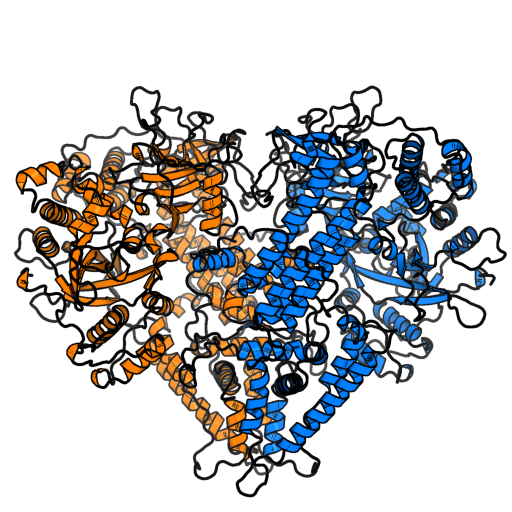ATOM 11030 O O . ARG B 1 376 ? 6.137 -8.938 -31.922 1 94.5 376 ARG B O 1
ATOM 11037 N N . THR B 1 377 ? 4.957 -10.82 -31.672 1 93.81 377 THR B N 1
ATOM 11038 C CA . THR B 1 377 ? 4.355 -10.336 -30.438 1 93.81 377 THR B CA 1
ATOM 11039 C C . THR B 1 377 ? 5.227 -10.695 -29.234 1 93.81 377 THR B C 1
ATOM 11041 O O . THR B 1 377 ? 5.578 -11.859 -29.047 1 93.81 377 THR B O 1
ATOM 11044 N N . LEU B 1 378 ? 5.609 -9.703 -28.469 1 96.25 378 LEU B N 1
ATOM 11045 C CA . LEU B 1 378 ? 6.324 -9.961 -27.219 1 96.25 378 LEU B CA 1
ATOM 11046 C C . LEU B 1 378 ? 5.379 -10.523 -26.172 1 96.25 378 LEU B C 1
ATOM 11048 O O . LEU B 1 378 ? 4.402 -9.875 -25.781 1 96.25 378 LEU B O 1
ATOM 11052 N N . GLU B 1 379 ? 5.621 -11.719 -25.766 1 95.56 379 GLU B N 1
ATOM 11053 C CA . GLU B 1 379 ? 4.832 -12.398 -24.75 1 95.56 379 GLU B CA 1
ATOM 11054 C C . GLU B 1 379 ? 5.605 -12.5 -23.438 1 95.56 379 GLU B C 1
ATOM 11056 O O . GLU B 1 379 ? 6.691 -13.078 -23.391 1 95.56 379 GLU B O 1
ATOM 11061 N N . VAL B 1 380 ? 5.008 -12 -22.344 1 95.75 380 VAL B N 1
ATOM 11062 C CA . VAL B 1 380 ? 5.73 -11.938 -21.078 1 95.75 380 VAL B CA 1
ATOM 11063 C C . VAL B 1 380 ? 5.227 -13.031 -20.141 1 95.75 380 VAL B C 1
ATOM 11065 O O . VAL B 1 380 ? 4.016 -13.219 -20 1 95.75 380 VAL B O 1
ATOM 11068 N N . ARG B 1 381 ? 6.133 -13.75 -19.641 1 95.38 381 ARG B N 1
ATOM 11069 C CA . ARG B 1 381 ? 5.824 -14.812 -18.672 1 95.38 381 ARG B CA 1
ATOM 11070 C C . ARG B 1 381 ? 5.953 -14.312 -17.25 1 95.38 381 ARG B C 1
ATOM 11072 O O . ARG B 1 381 ? 5.105 -14.602 -16.406 1 95.38 381 ARG B O 1
ATOM 11079 N N . SER B 1 382 ? 7.02 -13.617 -16.922 1 95.75 382 SER B N 1
ATOM 11080 C CA . SER B 1 382 ? 7.297 -13.078 -15.594 1 95.75 382 SER B CA 1
ATOM 11081 C C . SER B 1 382 ? 8.195 -11.852 -15.672 1 95.75 382 SER B C 1
ATOM 11083 O O . SER B 1 382 ? 8.633 -11.469 -16.766 1 95.75 382 SER B O 1
ATOM 11085 N N . TRP B 1 383 ? 8.391 -11.172 -14.57 1 95.94 383 TRP B N 1
ATOM 11086 C CA . TRP B 1 383 ? 9.211 -9.969 -14.516 1 95.94 383 TRP B CA 1
ATOM 11087 C C . TRP B 1 383 ? 9.852 -9.805 -13.141 1 95.94 383 TRP B C 1
ATOM 11089 O O . TRP B 1 383 ? 9.484 -10.508 -12.195 1 95.94 383 TRP B O 1
ATOM 11099 N N . SER B 1 384 ? 10.891 -9.039 -13.07 1 95.81 384 SER B N 1
ATOM 11100 C CA . SER B 1 384 ? 11.57 -8.773 -11.805 1 95.81 384 SER B CA 1
ATOM 11101 C C . SER B 1 384 ? 10.703 -7.926 -10.875 1 95.81 384 SER B C 1
ATOM 11103 O O . SER B 1 384 ? 10.023 -7.004 -11.328 1 95.81 384 SER B O 1
ATOM 11105 N N . THR B 1 385 ? 10.648 -8.258 -9.625 1 92.31 385 THR B N 1
ATOM 11106 C CA . THR B 1 385 ? 9.883 -7.57 -8.586 1 92.31 385 THR B CA 1
ATOM 11107 C C . THR B 1 385 ? 10.758 -7.277 -7.375 1 92.31 385 THR B C 1
ATOM 11109 O O . THR B 1 385 ? 11.914 -7.707 -7.316 1 92.31 385 THR B O 1
ATOM 11112 N N . GLU B 1 386 ? 10.164 -6.547 -6.492 1 90.5 386 GLU B N 1
ATOM 11113 C CA . GLU B 1 386 ? 10.875 -6.27 -5.246 1 90.5 386 GLU B CA 1
ATOM 11114 C C . GLU B 1 386 ? 11.25 -7.562 -4.52 1 90.5 386 GLU B C 1
ATOM 11116 O O . GLU B 1 386 ? 10.461 -8.516 -4.5 1 90.5 386 GLU B O 1
ATOM 11121 N N . LEU B 1 387 ? 12.391 -7.562 -3.922 1 93.44 387 LEU B N 1
ATOM 11122 C CA . LEU B 1 387 ? 12.922 -8.781 -3.318 1 93.44 387 LEU B CA 1
ATOM 11123 C C . LEU B 1 387 ? 12.609 -8.828 -1.825 1 93.44 387 LEU B C 1
ATOM 11125 O O . LEU B 1 387 ? 12.578 -7.789 -1.16 1 93.44 387 LEU B O 1
ATOM 11129 N N . THR B 1 388 ? 12.367 -9.992 -1.31 1 91.06 388 THR B N 1
ATOM 11130 C CA . THR B 1 388 ? 12.117 -10.242 0.106 1 91.06 388 THR B CA 1
ATOM 11131 C C . THR B 1 388 ? 12.992 -11.375 0.618 1 91.06 388 THR B C 1
ATOM 11133 O O . THR B 1 388 ? 13.617 -12.086 -0.171 1 91.06 388 THR B O 1
ATOM 11136 N N . SER B 1 389 ? 13.039 -11.586 1.886 1 92.06 389 SER B N 1
ATOM 11137 C CA . SER B 1 389 ? 13.852 -12.641 2.482 1 92.06 389 SER B CA 1
ATOM 11138 C C . SER B 1 389 ? 13.406 -14.016 1.999 1 92.06 389 SER B C 1
ATOM 11140 O O . SER B 1 389 ? 12.234 -14.219 1.66 1 92.06 389 SER B O 1
ATOM 11142 N N . ALA B 1 390 ? 14.32 -14.914 1.938 1 92.62 390 ALA B N 1
ATOM 11143 C CA . ALA B 1 390 ? 14.07 -16.219 1.347 1 92.62 390 ALA B CA 1
ATOM 11144 C C . ALA B 1 390 ? 14.18 -17.328 2.395 1 92.62 390 ALA B C 1
ATOM 11146 O O . ALA B 1 390 ? 14.734 -17.109 3.477 1 92.62 390 ALA B O 1
ATOM 11147 N N . SER B 1 391 ? 13.633 -18.5 2.07 1 90.31 391 SER B N 1
ATOM 11148 C CA . SER B 1 391 ? 13.82 -19.734 2.83 1 90.31 391 SER B CA 1
ATOM 11149 C C . SER B 1 391 ? 14.844 -20.641 2.158 1 90.31 391 SER B C 1
ATOM 11151 O O . SER B 1 391 ? 14.891 -20.734 0.93 1 90.31 391 SER B O 1
ATOM 11153 N N . LEU B 1 392 ? 15.562 -21.219 2.963 1 89.94 392 LEU B N 1
ATOM 11154 C CA . LEU B 1 392 ? 16.625 -22.094 2.484 1 89.94 392 LEU B CA 1
ATOM 11155 C C . LEU B 1 392 ? 16.031 -23.359 1.872 1 89.94 392 LEU B C 1
ATOM 11157 O O . LEU B 1 392 ? 15.07 -23.922 2.402 1 89.94 392 LEU B O 1
ATOM 11161 N N . ASN B 1 393 ? 16.5 -23.734 0.706 1 89 393 ASN B N 1
ATOM 11162 C CA . ASN B 1 393 ? 16.156 -25.016 0.096 1 89 393 ASN B CA 1
ATOM 11163 C C . ASN B 1 393 ? 16.859 -26.172 0.772 1 89 393 ASN B C 1
ATOM 11165 O O . ASN B 1 393 ? 18.078 -26.125 0.998 1 89 393 ASN B O 1
ATOM 11169 N N . VAL B 1 394 ? 16.234 -27.25 1.038 1 89 394 VAL B N 1
ATOM 11170 C CA . VAL B 1 394 ? 16.734 -28.406 1.771 1 89 394 VAL B CA 1
ATOM 11171 C C . VAL B 1 394 ? 17.906 -29.016 1.019 1 89 394 VAL B C 1
ATOM 11173 O O . VAL B 1 394 ? 18.844 -29.562 1.632 1 89 394 VAL B O 1
ATOM 11176 N N . GLN B 1 395 ? 17.938 -28.844 -0.264 1 88.31 395 GLN B N 1
ATOM 11177 C CA . GLN B 1 395 ? 18.969 -29.438 -1.094 1 88.31 395 GLN B CA 1
ATOM 11178 C C . GLN B 1 395 ? 20.312 -28.766 -0.876 1 88.31 395 GLN B C 1
ATOM 11180 O O . GLN B 1 395 ? 21.359 -29.328 -1.195 1 88.31 395 GLN B O 1
ATOM 11185 N N . PHE B 1 396 ? 20.344 -27.625 -0.311 1 93.94 396 PHE B N 1
ATOM 11186 C CA . PHE B 1 396 ? 21.578 -26.891 -0.109 1 93.94 396 PHE B CA 1
ATOM 11187 C C . PHE B 1 396 ? 22.266 -27.328 1.181 1 93.94 396 PHE B C 1
ATOM 11189 O O . PHE B 1 396 ? 23.469 -27.141 1.342 1 93.94 396 PHE B O 1
ATOM 11196 N N . LEU B 1 397 ? 21.531 -27.938 2.084 1 93.56 397 LEU B N 1
ATOM 11197 C CA . LEU B 1 397 ? 21.984 -28.141 3.459 1 93.56 397 LEU B CA 1
ATOM 11198 C C . LEU B 1 397 ? 23.172 -29.078 3.506 1 93.56 397 LEU B C 1
ATOM 11200 O O . LEU B 1 397 ? 24.188 -28.781 4.145 1 93.56 397 LEU B O 1
ATOM 11204 N N . PRO B 1 398 ? 23.125 -30.25 2.791 1 92.44 398 PRO B N 1
ATOM 11205 C CA . PRO B 1 398 ? 24.281 -31.141 2.836 1 92.44 398 PRO B CA 1
ATOM 11206 C C . PRO B 1 398 ? 25.547 -30.5 2.271 1 92.44 398 PRO B C 1
ATOM 11208 O O . PRO B 1 398 ? 26.641 -30.734 2.785 1 92.44 398 PRO B O 1
ATOM 11211 N N . ILE B 1 399 ? 25.344 -29.688 1.252 1 94.44 399 ILE B N 1
ATOM 11212 C CA . ILE B 1 399 ? 26.5 -29.047 0.63 1 94.44 399 ILE B CA 1
ATOM 11213 C C . ILE B 1 399 ? 27.047 -27.969 1.568 1 94.44 399 ILE B C 1
ATOM 11215 O O . ILE B 1 399 ? 28.266 -27.859 1.735 1 94.44 399 ILE B O 1
ATOM 11219 N N . LEU B 1 400 ? 26.203 -27.188 2.193 1 95.88 400 LEU B N 1
ATOM 11220 C CA . LEU B 1 400 ? 26.609 -26.125 3.111 1 95.88 400 LEU B CA 1
ATOM 11221 C C . LEU B 1 400 ? 27.359 -26.703 4.309 1 95.88 400 LEU B C 1
ATOM 11223 O O . LEU B 1 400 ? 28.328 -26.125 4.777 1 95.88 400 LEU B O 1
ATOM 11227 N N . GLU B 1 401 ? 26.891 -27.844 4.773 1 93.75 401 GLU B N 1
ATOM 11228 C CA . GLU B 1 401 ? 27.578 -28.484 5.891 1 93.75 401 GLU B CA 1
ATOM 11229 C C . GLU B 1 401 ? 28.922 -29.047 5.453 1 93.75 401 GLU B C 1
ATOM 11231 O O . GLU B 1 401 ? 29.922 -28.906 6.16 1 93.75 401 GLU B O 1
ATOM 11236 N N . ASP B 1 402 ? 28.891 -29.719 4.324 1 93.31 402 ASP B N 1
ATOM 11237 C CA . ASP B 1 402 ? 30.109 -30.344 3.811 1 93.31 402 ASP B CA 1
ATOM 11238 C C . ASP B 1 402 ? 31.203 -29.312 3.598 1 93.31 402 ASP B C 1
ATOM 11240 O O . ASP B 1 402 ? 32.375 -29.609 3.82 1 93.31 402 ASP B O 1
ATOM 11244 N N . ARG B 1 403 ? 30.844 -28.125 3.15 1 94.94 403 ARG B N 1
ATOM 11245 C CA . ARG B 1 403 ? 31.828 -27.109 2.797 1 94.94 403 ARG B CA 1
ATOM 11246 C C . ARG B 1 403 ? 32.062 -26.141 3.957 1 94.94 403 ARG B C 1
ATOM 11248 O O . ARG B 1 403 ? 32.719 -25.125 3.805 1 94.94 403 ARG B O 1
ATOM 11255 N N . ALA B 1 404 ? 31.516 -26.469 5.086 1 96.44 404 ALA B N 1
ATOM 11256 C CA . ALA B 1 404 ? 31.656 -25.609 6.254 1 96.44 404 ALA B CA 1
ATOM 11257 C C . ALA B 1 404 ? 33 -25.797 6.914 1 96.44 404 ALA B C 1
ATOM 11259 O O . ALA B 1 404 ? 33.531 -26.906 7.004 1 96.44 404 ALA B O 1
ATOM 11260 N N . LEU B 1 405 ? 33.625 -24.719 7.32 1 96.88 405 LEU B N 1
ATOM 11261 C CA . LEU B 1 405 ? 34.844 -24.781 8.133 1 96.88 405 LEU B CA 1
ATOM 11262 C C . LEU B 1 405 ? 34.531 -25.406 9.492 1 96.88 405 LEU B C 1
ATOM 11264 O O . LEU B 1 405 ? 35.375 -26.156 10.023 1 96.88 405 LEU B O 1
ATOM 11268 N N . ASP B 1 406 ? 33.406 -25.031 10.008 1 97.12 406 ASP B N 1
ATOM 11269 C CA . ASP B 1 406 ? 32.875 -25.578 11.258 1 97.12 406 ASP B CA 1
ATOM 11270 C C . ASP B 1 406 ? 31.438 -26.062 11.086 1 97.12 406 ASP B C 1
ATOM 11272 O O . ASP B 1 406 ? 30.484 -25.297 11.266 1 97.12 406 ASP B O 1
ATOM 11276 N N . PRO B 1 407 ? 31.188 -27.344 10.812 1 94.56 407 PRO B N 1
ATOM 11277 C CA . PRO B 1 407 ? 29.859 -27.891 10.562 1 94.56 407 PRO B CA 1
ATOM 11278 C C . PRO B 1 407 ? 28.906 -27.719 11.75 1 94.56 407 PRO B C 1
ATOM 11280 O O . PRO B 1 407 ? 27.719 -27.516 11.562 1 94.56 407 PRO B O 1
ATOM 11283 N N . LYS B 1 408 ? 29.453 -27.859 12.914 1 94.88 408 LYS B N 1
ATOM 11284 C CA . LYS B 1 408 ? 28.609 -27.703 14.102 1 94.88 408 LYS B CA 1
ATOM 11285 C C . LYS B 1 408 ? 28.062 -26.281 14.203 1 94.88 408 LYS B C 1
ATOM 11287 O O . LYS B 1 408 ? 26.891 -26.094 14.523 1 94.88 408 LYS B O 1
ATOM 11292 N N . ALA B 1 409 ? 28.953 -25.359 13.93 1 96.31 409 ALA B N 1
ATOM 11293 C CA . ALA B 1 409 ? 28.531 -23.953 13.969 1 96.31 409 ALA B CA 1
ATOM 11294 C C . ALA B 1 409 ? 27.469 -23.688 12.906 1 96.31 409 ALA B C 1
ATOM 11296 O O . ALA B 1 409 ? 26.562 -22.875 13.125 1 96.31 409 ALA B O 1
ATOM 11297 N N . MET B 1 410 ? 27.609 -24.312 11.812 1 96 410 MET B N 1
ATOM 11298 C CA . MET B 1 410 ? 26.625 -24.156 10.742 1 96 410 MET B CA 1
ATOM 11299 C C . MET B 1 410 ? 25.266 -24.688 11.18 1 96 410 MET B C 1
ATOM 11301 O O . MET B 1 410 ? 24.25 -24.031 10.977 1 96 410 MET B O 1
ATOM 11305 N N . ARG B 1 411 ? 25.25 -25.859 11.781 1 94.69 411 ARG B N 1
ATOM 11306 C CA . ARG B 1 411 ? 24.016 -26.469 12.289 1 94.69 411 ARG B CA 1
ATOM 11307 C C . ARG B 1 411 ? 23.344 -25.547 13.305 1 94.69 411 ARG B C 1
ATOM 11309 O O . ARG B 1 411 ? 22.141 -25.328 13.242 1 94.69 411 ARG B O 1
ATOM 11316 N N . GLU B 1 412 ? 24.156 -25.062 14.141 1 95 412 GLU B N 1
ATOM 11317 C CA . GLU B 1 412 ? 23.641 -24.203 15.203 1 95 412 GLU B CA 1
ATOM 11318 C C . GLU B 1 412 ? 23.031 -22.922 14.641 1 95 412 GLU B C 1
ATOM 11320 O O . GLU B 1 412 ? 22.031 -22.422 15.164 1 95 412 GLU B O 1
ATOM 11325 N N . LYS B 1 413 ? 23.656 -22.422 13.625 1 95.19 413 LYS B N 1
ATOM 11326 C CA . LYS B 1 413 ? 23.141 -21.203 13 1 95.19 413 LYS B CA 1
ATOM 11327 C C . LYS B 1 413 ? 21.75 -21.422 12.414 1 95.19 413 LYS B C 1
ATOM 11329 O O . LYS B 1 413 ? 20.875 -20.562 12.531 1 95.19 413 LYS B O 1
ATOM 11334 N N . PHE B 1 414 ? 21.547 -22.547 11.773 1 95 414 PHE B N 1
ATOM 11335 C CA . PHE B 1 414 ? 20.234 -22.844 11.195 1 95 414 PHE B CA 1
ATOM 11336 C C . PHE B 1 414 ? 19.188 -23 12.281 1 95 414 PHE B C 1
ATOM 11338 O O . PHE B 1 414 ? 18.062 -22.531 12.141 1 95 414 PHE B O 1
ATOM 11345 N N . VAL B 1 415 ? 19.547 -23.625 13.375 1 93.94 415 VAL B N 1
ATOM 11346 C CA . VAL B 1 415 ? 18.625 -23.797 14.5 1 93.94 415 VAL B CA 1
ATOM 11347 C C . VAL B 1 415 ? 18.281 -22.438 15.102 1 93.94 415 VAL B C 1
ATOM 11349 O O . VAL B 1 415 ? 17.125 -22.188 15.438 1 93.94 415 VAL B O 1
ATOM 11352 N N . GLN B 1 416 ? 19.328 -21.656 15.211 1 93.75 416 GLN B N 1
ATOM 11353 C CA . GLN B 1 416 ? 19.125 -20.312 15.75 1 93.75 416 GLN B CA 1
ATOM 11354 C C . GLN B 1 416 ? 18.156 -19.516 14.867 1 93.75 416 GLN B C 1
ATOM 11356 O O . GLN B 1 416 ? 17.312 -18.781 15.375 1 93.75 416 GLN B O 1
ATOM 11361 N N . SER B 1 417 ? 18.344 -19.594 13.586 1 91.94 417 SER B N 1
ATOM 11362 C CA . SER B 1 417 ? 17.469 -18.891 12.648 1 91.94 417 SER B CA 1
ATOM 11363 C C . SER B 1 417 ? 16.016 -19.359 12.789 1 91.94 417 SER B C 1
ATOM 11365 O O . SER B 1 417 ? 15.094 -18.547 12.742 1 91.94 417 SER B O 1
ATOM 11367 N N . MET B 1 418 ? 15.789 -20.609 12.969 1 92.12 418 MET B N 1
ATOM 11368 C CA . MET B 1 418 ? 14.453 -21.172 13.141 1 92.12 418 MET B CA 1
ATOM 11369 C C . MET B 1 418 ? 13.82 -20.672 14.43 1 92.12 418 MET B C 1
ATOM 11371 O O . MET B 1 418 ? 12.641 -20.312 14.453 1 92.12 418 MET B O 1
ATOM 11375 N N . ASN B 1 419 ? 14.633 -20.688 15.5 1 91.56 419 ASN B N 1
ATOM 11376 C CA . ASN B 1 419 ? 14.148 -20.234 16.797 1 91.56 419 ASN B CA 1
ATOM 11377 C C . ASN B 1 419 ? 13.734 -18.766 16.75 1 91.56 419 ASN B C 1
ATOM 11379 O O . ASN B 1 419 ? 12.664 -18.406 17.234 1 91.56 419 ASN B O 1
ATOM 11383 N N . THR B 1 420 ? 14.625 -18.016 16.219 1 89.12 420 THR B N 1
ATOM 11384 C CA . THR B 1 420 ? 14.375 -16.578 16.156 1 89.12 420 THR B CA 1
ATOM 11385 C C . THR B 1 420 ? 13.125 -16.297 15.32 1 89.12 420 THR B C 1
ATOM 11387 O O . THR B 1 420 ? 12.297 -15.461 15.703 1 89.12 420 THR B O 1
ATOM 11390 N N . GLU B 1 421 ? 13 -16.875 14.164 1 88 421 GLU B N 1
ATOM 11391 C CA . GLU B 1 421 ? 11.852 -16.688 13.289 1 88 421 GLU B CA 1
ATOM 11392 C C . GLU B 1 421 ? 10.555 -17.094 13.984 1 88 421 GLU B C 1
ATOM 11394 O O . GLU B 1 421 ? 9.547 -16.391 13.898 1 88 421 GLU B O 1
ATOM 11399 N N . SER B 1 422 ? 10.586 -18.266 14.602 1 90.38 422 SER B N 1
ATOM 11400 C CA . SER B 1 422 ? 9.398 -18.781 15.289 1 90.38 422 SER B CA 1
ATOM 11401 C C . SER B 1 422 ? 8.977 -17.844 16.422 1 90.38 422 SER B C 1
ATOM 11403 O O . SER B 1 422 ? 7.785 -17.578 16.594 1 90.38 422 SER B O 1
ATOM 11405 N N . GLU B 1 423 ? 9.93 -17.422 17.172 1 88.25 423 GLU B N 1
ATOM 11406 C CA . GLU B 1 423 ? 9.648 -16.5 18.281 1 88.25 423 GLU B CA 1
ATOM 11407 C C . GLU B 1 423 ? 9.07 -15.188 17.781 1 88.25 423 GLU B C 1
ATOM 11409 O O . GLU B 1 423 ? 8.102 -14.672 18.328 1 88.25 423 GLU B O 1
ATOM 11414 N N . GLN B 1 424 ? 9.719 -14.656 16.797 1 86.25 424 GLN B N 1
ATOM 11415 C CA . GLN B 1 424 ? 9.258 -13.391 16.234 1 86.25 424 GLN B CA 1
ATOM 11416 C C . GLN B 1 424 ? 7.848 -13.516 15.688 1 86.25 424 GLN B C 1
ATOM 11418 O O . GLN B 1 424 ? 7.027 -12.609 15.852 1 86.25 424 GLN B O 1
ATOM 11423 N N . GLN B 1 425 ? 7.547 -14.547 15.031 1 88.62 425 GLN B N 1
ATOM 11424 C CA . GLN B 1 425 ? 6.227 -14.766 14.453 1 88.62 425 GLN B CA 1
ATOM 11425 C C . GLN B 1 425 ? 5.164 -14.898 15.539 1 88.62 425 GLN B C 1
ATOM 11427 O O . GLN B 1 425 ? 4.066 -14.352 15.414 1 88.62 425 GLN B O 1
ATOM 11432 N N . THR B 1 426 ? 5.469 -15.656 16.594 1 91.69 426 THR B N 1
ATOM 11433 C CA . THR B 1 426 ? 4.527 -15.867 17.688 1 91.69 426 THR B CA 1
ATOM 11434 C C . THR B 1 426 ? 4.262 -14.562 18.422 1 91.69 426 THR B C 1
ATOM 11436 O O . THR B 1 426 ? 3.111 -14.234 18.719 1 91.69 426 THR B O 1
ATOM 11439 N N . GLU B 1 427 ? 5.309 -13.852 18.656 1 90.25 427 GLU B N 1
ATOM 11440 C CA . GLU B 1 427 ? 5.152 -12.586 19.359 1 90.25 427 GLU B CA 1
ATOM 11441 C C . GLU B 1 427 ? 4.395 -11.57 18.516 1 90.25 427 GLU B C 1
ATOM 11443 O O . GLU B 1 427 ? 3.582 -10.805 19.031 1 90.25 427 GLU B O 1
ATOM 11448 N N . ALA B 1 428 ? 4.746 -11.531 17.328 1 88.25 428 ALA B N 1
ATOM 11449 C CA . ALA B 1 428 ? 4.035 -10.633 16.422 1 88.25 428 ALA B CA 1
ATOM 11450 C C . ALA B 1 428 ? 2.545 -10.961 16.375 1 88.25 428 ALA B C 1
ATOM 11452 O O . ALA B 1 428 ? 1.702 -10.062 16.328 1 88.25 428 ALA B O 1
ATOM 11453 N N . LEU B 1 429 ? 2.176 -12.219 16.344 1 94.06 429 LEU B N 1
ATOM 11454 C CA . LEU B 1 429 ? 0.781 -12.648 16.328 1 94.06 429 LEU B CA 1
ATOM 11455 C C . LEU B 1 429 ? 0.076 -12.25 17.625 1 94.06 429 LEU B C 1
ATOM 11457 O O . LEU B 1 429 ? -1.038 -11.719 17.578 1 94.06 429 LEU B O 1
ATOM 11461 N N . LYS B 1 430 ? 0.742 -12.508 18.766 1 91.94 430 LYS B N 1
ATOM 11462 C CA . LYS B 1 430 ? 0.163 -12.148 20.047 1 91.94 430 LYS B CA 1
ATOM 11463 C C . LYS B 1 430 ? -0.128 -10.648 20.125 1 91.94 430 LYS B C 1
ATOM 11465 O O . LYS B 1 430 ? -1.206 -10.242 20.547 1 91.94 430 LYS B O 1
ATOM 11470 N N . ALA B 1 431 ? 0.789 -9.906 19.609 1 88.88 431 ALA B N 1
ATOM 11471 C CA . ALA B 1 431 ? 0.615 -8.453 19.609 1 88.88 431 ALA B CA 1
ATOM 11472 C C . ALA B 1 431 ? -0.495 -8.039 18.641 1 88.88 431 ALA B C 1
ATOM 11474 O O . ALA B 1 431 ? -1.286 -7.145 18.938 1 88.88 431 ALA B O 1
ATOM 11475 N N . ALA B 1 432 ? -0.54 -8.648 17.531 1 91.94 432 ALA B N 1
ATOM 11476 C CA . ALA B 1 432 ? -1.535 -8.32 16.516 1 91.94 432 ALA B CA 1
ATOM 11477 C C . ALA B 1 432 ? -2.945 -8.625 17.016 1 91.94 432 ALA B C 1
ATOM 11479 O O . ALA B 1 432 ? -3.896 -7.918 16.672 1 91.94 432 ALA B O 1
ATOM 11480 N N . MET B 1 433 ? -3.154 -9.656 17.781 1 93.19 433 MET B N 1
ATOM 11481 C CA . MET B 1 433 ? -4.469 -10.109 18.234 1 93.19 433 MET B CA 1
ATOM 11482 C C . MET B 1 433 ? -5.066 -9.148 19.25 1 93.19 433 MET B C 1
ATOM 11484 O O . MET B 1 433 ? -6.266 -9.188 19.531 1 93.19 433 MET B O 1
ATOM 11488 N N . GLN B 1 434 ? -4.27 -8.219 19.719 1 87.81 434 GLN B N 1
ATOM 11489 C CA . GLN B 1 434 ? -4.746 -7.293 20.75 1 87.81 434 GLN B CA 1
ATOM 11490 C C . GLN B 1 434 ? -5.566 -6.168 20.125 1 87.81 434 GLN B C 1
ATOM 11492 O O . GLN B 1 434 ? -6.328 -5.492 20.828 1 87.81 434 GLN B O 1
ATOM 11497 N N . GLN B 1 435 ? -5.414 -5.98 18.891 1 88.31 435 GLN B N 1
ATOM 11498 C CA . GLN B 1 435 ? -6.125 -4.941 18.172 1 88.31 435 GLN B CA 1
ATOM 11499 C C . GLN B 1 435 ? -6.633 -5.461 16.828 1 88.31 435 GLN B C 1
ATOM 11501 O O . GLN B 1 435 ? -5.867 -6.031 16.047 1 88.31 435 GLN B O 1
ATOM 11506 N N . ALA B 1 436 ? -7.867 -5.18 16.547 1 91.88 436 ALA B N 1
ATOM 11507 C CA . ALA B 1 436 ? -8.508 -5.715 15.344 1 91.88 436 ALA B CA 1
ATOM 11508 C C . ALA B 1 436 ? -7.785 -5.246 14.078 1 91.88 436 ALA B C 1
ATOM 11510 O O . ALA B 1 436 ? -7.562 -6.035 13.156 1 91.88 436 ALA B O 1
ATOM 11511 N N . GLU B 1 437 ? -7.434 -3.916 14.062 1 92.31 437 GLU B N 1
ATOM 11512 C CA . GLU B 1 437 ? -6.77 -3.352 12.891 1 92.31 437 GLU B CA 1
ATOM 11513 C C . GLU B 1 437 ? -5.41 -4.004 12.656 1 92.31 437 GLU B C 1
ATOM 11515 O O . GLU B 1 437 ? -5.062 -4.336 11.516 1 92.31 437 GLU B O 1
ATOM 11520 N N . SER B 1 438 ? -4.648 -4.246 13.742 1 92.69 438 SER B N 1
ATOM 11521 C CA . SER B 1 438 ? -3.34 -4.887 13.648 1 92.69 438 SER B CA 1
ATOM 11522 C C . SER B 1 438 ? -3.469 -6.344 13.211 1 92.69 438 SER B C 1
ATOM 11524 O O . SER B 1 438 ? -2.619 -6.855 12.477 1 92.69 438 SER B O 1
ATOM 11526 N N . PHE B 1 439 ? -4.504 -6.984 13.734 1 95.38 439 PHE B N 1
ATOM 11527 C CA . PHE B 1 439 ? -4.738 -8.375 13.352 1 95.38 439 PHE B CA 1
ATOM 11528 C C . PHE B 1 439 ? -5.066 -8.477 11.867 1 95.38 439 PHE B C 1
ATOM 11530 O O . PHE B 1 439 ? -4.598 -9.391 11.188 1 95.38 439 PHE B O 1
ATOM 11537 N N . ARG B 1 440 ? -5.898 -7.535 11.367 1 95.5 440 ARG B N 1
ATOM 11538 C CA . ARG B 1 440 ? -6.246 -7.488 9.953 1 95.5 440 ARG B CA 1
ATOM 11539 C C . ARG B 1 440 ? -5 -7.328 9.086 1 95.5 440 ARG B C 1
ATOM 11541 O O . ARG B 1 440 ? -4.895 -7.941 8.023 1 95.5 440 ARG B O 1
ATOM 11548 N N . LYS B 1 441 ? -4.078 -6.48 9.508 1 93.38 441 LYS B N 1
ATOM 11549 C CA . LYS B 1 441 ? -2.793 -6.293 8.836 1 93.38 441 LYS B CA 1
ATOM 11550 C C . LYS B 1 441 ? -1.969 -7.578 8.859 1 93.38 441 LYS B C 1
ATOM 11552 O O . LYS B 1 441 ? -1.391 -7.969 7.848 1 93.38 441 LYS B O 1
ATOM 11557 N N . TRP B 1 442 ? -1.905 -8.273 10 1 93.06 442 TRP B N 1
ATOM 11558 C CA . TRP B 1 442 ? -1.168 -9.523 10.148 1 93.06 442 TRP B CA 1
ATOM 11559 C C . TRP B 1 442 ? -1.672 -10.578 9.164 1 93.06 442 TRP B C 1
ATOM 11561 O O . TRP B 1 442 ? -0.877 -11.289 8.555 1 93.06 442 TRP B O 1
ATOM 11571 N N . ILE B 1 443 ? -2.998 -10.664 9.055 1 93.94 443 ILE B N 1
ATOM 11572 C CA . ILE B 1 443 ? -3.598 -11.648 8.164 1 93.94 443 ILE B CA 1
ATOM 11573 C C . ILE B 1 443 ? -3.104 -11.422 6.734 1 93.94 443 ILE B C 1
ATOM 11575 O O . ILE B 1 443 ? -2.732 -12.367 6.039 1 93.94 443 ILE B O 1
ATOM 11579 N N . ARG B 1 444 ? -3.105 -10.172 6.328 1 89.31 444 ARG B N 1
ATOM 11580 C CA . ARG B 1 444 ? -2.674 -9.844 4.973 1 89.31 444 ARG B CA 1
ATOM 11581 C C . ARG B 1 444 ? -1.216 -10.227 4.754 1 89.31 444 ARG B C 1
ATOM 11583 O O . ARG B 1 444 ? -0.84 -10.656 3.66 1 89.31 444 ARG B O 1
ATOM 11590 N N . GLU B 1 445 ? -0.475 -10.086 5.711 1 86.56 445 GLU B N 1
ATOM 11591 C CA . GLU B 1 445 ? 0.953 -10.367 5.613 1 86.56 445 GLU B CA 1
ATOM 11592 C C . GLU B 1 445 ? 1.206 -11.867 5.488 1 86.56 445 GLU B C 1
ATOM 11594 O O . GLU B 1 445 ? 2.262 -12.289 5.012 1 86.56 445 GLU B O 1
ATOM 11599 N N . GLN B 1 446 ? 0.248 -12.711 5.957 1 82.25 446 GLN B N 1
ATOM 11600 C CA . GLN B 1 446 ? 0.39 -14.156 5.883 1 82.25 446 GLN B CA 1
ATOM 11601 C C . GLN B 1 446 ? 0.16 -14.664 4.461 1 82.25 446 GLN B C 1
ATOM 11603 O O . GLN B 1 446 ? 0.583 -15.766 4.113 1 82.25 446 GLN B O 1
ATOM 11608 N N . SER B 1 447 ? -0.585 -13.883 3.723 1 69.56 447 SER B N 1
ATOM 11609 C CA . SER B 1 447 ? -0.891 -14.359 2.377 1 69.56 447 SER B CA 1
ATOM 11610 C C . SER B 1 447 ? -0.467 -13.344 1.322 1 69.56 447 SER B C 1
ATOM 11612 O O . SER B 1 447 ? -1.311 -12.672 0.723 1 69.56 447 SER B O 1
ATOM 11614 N N . PRO B 1 448 ? 0.882 -13.062 1.255 1 55.91 448 PRO B N 1
ATOM 11615 C CA . PRO B 1 448 ? 1.241 -12.016 0.302 1 55.91 448 PRO B CA 1
ATOM 11616 C C . PRO B 1 448 ? 0.727 -12.297 -1.108 1 55.91 448 PRO B C 1
ATOM 11618 O O . PRO B 1 448 ? 0.548 -11.367 -1.9 1 55.91 448 PRO B O 1
ATOM 11621 N N . GLN B 1 449 ? 0.596 -13.664 -1.479 1 52.06 449 GLN B N 1
ATOM 11622 C CA . GLN B 1 449 ? 0.25 -14.008 -2.852 1 52.06 449 GLN B CA 1
ATOM 11623 C C . GLN B 1 449 ? -1.175 -13.578 -3.188 1 52.06 449 GLN B C 1
ATOM 11625 O O . GLN B 1 449 ? -1.554 -13.523 -4.359 1 52.06 449 GLN B O 1
ATOM 11630 N N . ASN B 1 450 ? -1.991 -13.352 -2.146 1 46.84 450 ASN B N 1
ATOM 11631 C CA . ASN B 1 450 ? -3.41 -13.133 -2.404 1 46.84 450 ASN B CA 1
ATOM 11632 C C . ASN B 1 450 ? -3.641 -11.898 -3.266 1 46.84 450 ASN B C 1
ATOM 11634 O O . ASN B 1 450 ? -4.711 -11.734 -3.855 1 46.84 450 ASN B O 1
ATOM 11638 N N . SER B 1 451 ? -2.654 -10.867 -3.182 1 44.91 451 SER B N 1
ATOM 11639 C CA . SER B 1 451 ? -2.885 -9.68 -3.996 1 44.91 451 SER B CA 1
ATOM 11640 C C . SER B 1 451 ? -3.049 -10.039 -5.469 1 44.91 451 SER B C 1
ATOM 11642 O O . SER B 1 451 ? -3.543 -9.234 -6.258 1 44.91 451 SER B O 1
ATOM 11644 N N . TYR B 1 452 ? -2.521 -11.344 -5.801 1 44.22 452 TYR B N 1
ATOM 11645 C CA . TYR B 1 452 ? -2.545 -11.641 -7.227 1 44.22 452 TYR B CA 1
ATOM 11646 C C . TYR B 1 452 ? -3.748 -12.508 -7.582 1 44.22 452 TYR B C 1
ATOM 11648 O O . TYR B 1 452 ? -3.842 -13.023 -8.695 1 44.22 452 TYR B O 1
ATOM 11656 N N . ARG B 1 453 ? -4.66 -12.734 -6.605 1 48.06 453 ARG B N 1
ATOM 11657 C CA . ARG B 1 453 ? -5.84 -13.555 -6.859 1 48.06 453 ARG B CA 1
ATOM 11658 C C . ARG B 1 453 ? -6.73 -12.922 -7.918 1 48.06 453 ARG B C 1
ATOM 11660 O O . ARG B 1 453 ? -7.578 -12.086 -7.605 1 48.06 453 ARG B O 1
ATOM 11667 N N . MET B 1 454 ? -6.211 -12.703 -9.062 1 49.5 454 MET B N 1
ATOM 11668 C CA . MET B 1 454 ? -6.949 -12.133 -10.188 1 49.5 454 MET B CA 1
ATOM 11669 C C . MET B 1 454 ? -8.219 -12.93 -10.469 1 49.5 454 MET B C 1
ATOM 11671 O O . MET B 1 454 ? -8.891 -12.703 -11.477 1 49.5 454 MET B O 1
ATOM 11675 N N . GLY B 1 455 ? -8.422 -14.164 -9.812 1 48.03 455 GLY B N 1
ATOM 11676 C CA . GLY B 1 455 ? -9.438 -14.93 -10.523 1 48.03 455 GLY B CA 1
ATOM 11677 C C . GLY B 1 455 ? -10.797 -14.25 -10.531 1 48.03 455 GLY B C 1
ATOM 11678 O O . GLY B 1 455 ? -11.555 -14.383 -11.484 1 48.03 455 GLY B O 1
ATOM 11679 N N . GLY B 1 456 ? -11.266 -13.625 -9.312 1 56.22 456 GLY B N 1
ATOM 11680 C CA . GLY B 1 456 ? -12.641 -13.141 -9.289 1 56.22 456 GLY B CA 1
ATOM 11681 C C . GLY B 1 456 ? -12.766 -11.719 -8.781 1 56.22 456 GLY B C 1
ATOM 11682 O O . GLY B 1 456 ? -11.836 -11.188 -8.164 1 56.22 456 GLY B O 1
ATOM 11683 N N . THR B 1 457 ? -13.766 -10.969 -9.391 1 65.5 457 THR B N 1
ATOM 11684 C CA . THR B 1 457 ? -14.102 -9.594 -9.055 1 65.5 457 THR B CA 1
ATOM 11685 C C . THR B 1 457 ? -14.688 -9.508 -7.648 1 65.5 457 THR B C 1
ATOM 11687 O O . THR B 1 457 ? -15.07 -8.422 -7.195 1 65.5 457 THR B O 1
ATOM 11690 N N . SER B 1 458 ? -14.742 -10.773 -6.918 1 78.56 458 SER B N 1
ATOM 11691 C CA . SER B 1 458 ? -15.281 -10.766 -5.562 1 78.56 458 SER B CA 1
ATOM 11692 C C . SER B 1 458 ? -14.617 -11.836 -4.699 1 78.56 458 SER B C 1
ATOM 11694 O O . SER B 1 458 ? -13.914 -12.703 -5.211 1 78.56 458 SER B O 1
ATOM 11696 N N . VAL B 1 459 ? -14.734 -11.828 -3.391 1 82.5 459 VAL B N 1
ATOM 11697 C CA . VAL B 1 459 ? -14.242 -12.852 -2.475 1 82.5 459 VAL B CA 1
ATOM 11698 C C . VAL B 1 459 ? -15.125 -14.094 -2.57 1 82.5 459 VAL B C 1
ATOM 11700 O O . VAL B 1 459 ? -16.328 -14.023 -2.336 1 82.5 459 VAL B O 1
ATOM 11703 N N . PRO B 1 460 ? -14.641 -15.188 -2.965 1 83.44 460 PRO B N 1
ATOM 11704 C CA . PRO B 1 460 ? -15.453 -16.391 -3.086 1 83.44 460 PRO B CA 1
ATOM 11705 C C . PRO B 1 460 ? -15.883 -16.953 -1.732 1 83.44 460 PRO B C 1
ATOM 11707 O O . PRO B 1 460 ? -15.086 -16.984 -0.791 1 83.44 460 PRO B O 1
ATOM 11710 N N . PHE B 1 461 ? -17.094 -17.391 -1.604 1 89.56 461 PHE B N 1
ATOM 11711 C CA . PHE B 1 461 ? -17.641 -17.969 -0.378 1 89.56 461 PHE B CA 1
ATOM 11712 C C . PHE B 1 461 ? -17.891 -19.453 -0.552 1 89.56 461 PHE B C 1
ATOM 11714 O O . PHE B 1 461 ? -18.203 -19.922 -1.655 1 89.56 461 PHE B O 1
ATOM 11721 N N . LEU B 1 462 ? -17.734 -20.266 0.419 1 90.88 462 LEU B N 1
ATOM 11722 C CA . LEU B 1 462 ? -18.188 -21.656 0.579 1 90.88 462 LEU B CA 1
ATOM 11723 C C . LEU B 1 462 ? -19.219 -21.766 1.69 1 90.88 462 LEU B C 1
ATOM 11725 O O . LEU B 1 462 ? -18.859 -21.859 2.869 1 90.88 462 LEU B O 1
ATOM 11729 N N . GLY B 1 463 ? -20.422 -21.703 1.277 1 93.25 463 GLY B N 1
ATOM 11730 C CA . GLY B 1 463 ? -21.484 -21.594 2.258 1 93.25 463 GLY B CA 1
ATOM 11731 C C . GLY B 1 463 ? -21.547 -20.219 2.902 1 93.25 463 GLY B C 1
ATOM 11732 O O . GLY B 1 463 ? -21.594 -19.203 2.207 1 93.25 463 GLY B O 1
ATOM 11733 N N . GLY B 1 464 ? -21.453 -20.219 4.207 1 95.25 464 GLY B N 1
ATOM 11734 C CA . GLY B 1 464 ? -21.578 -18.969 4.938 1 95.25 464 GLY B CA 1
ATOM 11735 C C . GLY B 1 464 ? -20.234 -18.297 5.195 1 95.25 464 GLY B C 1
ATOM 11736 O O . GLY B 1 464 ? -20.203 -17.172 5.676 1 95.25 464 GLY B O 1
ATOM 11737 N N . LEU B 1 465 ? -19.156 -18.984 4.789 1 95.81 465 LEU B N 1
ATOM 11738 C CA . LEU B 1 465 ? -17.828 -18.438 5.055 1 95.81 465 LEU B CA 1
ATOM 11739 C C . LEU B 1 465 ? -17.031 -18.297 3.762 1 95.81 465 LEU B C 1
ATOM 11741 O O . LEU B 1 465 ? -17.281 -19.031 2.793 1 95.81 465 LEU B O 1
ATOM 11745 N N . PRO B 1 466 ? -16.094 -17.312 3.736 1 93.12 466 PRO B N 1
ATOM 11746 C CA . PRO B 1 466 ? -15.164 -17.312 2.602 1 93.12 466 PRO B CA 1
ATOM 11747 C C . PRO B 1 466 ? -14.422 -18.641 2.439 1 93.12 466 PRO B C 1
ATOM 11749 O O . PRO B 1 466 ? -14.305 -19.406 3.398 1 93.12 466 PRO B O 1
ATOM 11752 N N . GLN B 1 467 ? -13.953 -18.844 1.297 1 88.31 467 GLN B N 1
ATOM 11753 C CA . GLN B 1 467 ? -13.297 -20.125 0.99 1 88.31 467 GLN B CA 1
ATOM 11754 C C . GLN B 1 467 ? -11.938 -20.219 1.674 1 88.31 467 GLN B C 1
ATOM 11756 O O . GLN B 1 467 ? -11.578 -21.281 2.203 1 88.31 467 GLN B O 1
ATOM 11761 N N . GLY B 1 468 ? -11.195 -19.109 1.705 1 87.94 468 GLY B N 1
ATOM 11762 C CA . GLY B 1 468 ? -9.867 -19.125 2.285 1 87.94 468 GLY B CA 1
ATOM 11763 C C . GLY B 1 468 ? -9.859 -18.812 3.768 1 87.94 468 GLY B C 1
ATOM 11764 O O . GLY B 1 468 ? -10.633 -17.969 4.234 1 87.94 468 GLY B O 1
ATOM 11765 N N . THR B 1 469 ? -8.969 -19.484 4.57 1 91.44 469 THR B N 1
ATOM 11766 C CA . THR B 1 469 ? -8.875 -19.281 6.012 1 91.44 469 THR B CA 1
ATOM 11767 C C . THR B 1 469 ? -8.555 -17.828 6.34 1 91.44 469 THR B C 1
ATOM 11769 O O . THR B 1 469 ? -9.133 -17.25 7.266 1 91.44 469 THR B O 1
ATOM 11772 N N . GLU B 1 470 ? -7.637 -17.266 5.621 1 92.38 470 GLU B N 1
ATOM 11773 C CA . GLU B 1 470 ? -7.262 -15.875 5.852 1 92.38 470 GLU B CA 1
ATOM 11774 C C . GLU B 1 470 ? -8.438 -14.938 5.586 1 92.38 470 GLU B C 1
ATOM 11776 O O . GLU B 1 470 ? -8.664 -13.992 6.34 1 92.38 470 GLU B O 1
ATOM 11781 N N . ASP B 1 471 ? -9.188 -15.25 4.566 1 92.44 471 ASP B N 1
ATOM 11782 C CA . ASP B 1 471 ? -10.359 -14.445 4.234 1 92.44 471 ASP B CA 1
ATOM 11783 C C . ASP B 1 471 ? -11.43 -14.562 5.309 1 92.44 471 ASP B C 1
ATOM 11785 O O . ASP B 1 471 ? -12.164 -13.602 5.574 1 92.44 471 ASP B O 1
ATOM 11789 N N . ILE B 1 472 ? -11.555 -15.758 5.867 1 96.19 472 ILE B N 1
ATOM 11790 C CA . ILE B 1 472 ? -12.523 -15.953 6.949 1 96.19 472 ILE B CA 1
ATOM 11791 C C . ILE B 1 472 ? -12.172 -15.039 8.125 1 96.19 472 ILE B C 1
ATOM 11793 O O . ILE B 1 472 ? -13.039 -14.344 8.656 1 96.19 472 ILE B O 1
ATOM 11797 N N . MET B 1 473 ? -10.898 -15.078 8.477 1 96.62 473 MET B N 1
ATOM 11798 C CA . MET B 1 473 ? -10.453 -14.273 9.617 1 96.62 473 MET B CA 1
ATOM 11799 C C . MET B 1 473 ? -10.664 -12.789 9.359 1 96.62 473 MET B C 1
ATOM 11801 O O . MET B 1 473 ? -11.164 -12.07 10.219 1 96.62 473 MET B O 1
ATOM 11805 N N . SER B 1 474 ? -10.273 -12.297 8.133 1 95.5 474 SER B N 1
ATOM 11806 C CA . SER B 1 474 ? -10.477 -10.906 7.762 1 95.5 474 SER B CA 1
ATOM 11807 C C . SER B 1 474 ? -11.961 -10.531 7.812 1 95.5 474 SER B C 1
ATOM 11809 O O . SER B 1 474 ? -12.32 -9.484 8.344 1 95.5 474 SER B O 1
ATOM 11811 N N . PHE B 1 475 ? -12.789 -11.461 7.273 1 96.56 475 PHE B N 1
ATOM 11812 C CA . PHE B 1 475 ? -14.227 -11.281 7.18 1 96.56 475 PHE B CA 1
ATOM 11813 C C . PHE B 1 475 ? -14.844 -11.125 8.562 1 96.56 475 PHE B C 1
ATOM 11815 O O . PHE B 1 475 ? -15.641 -10.211 8.797 1 96.56 475 PHE B O 1
ATOM 11822 N N . LEU B 1 476 ? -14.445 -11.906 9.469 1 97.62 476 LEU B N 1
ATOM 11823 C CA . LEU B 1 476 ? -15.008 -11.891 10.82 1 97.62 476 LEU B CA 1
ATOM 11824 C C . LEU B 1 476 ? -14.547 -10.656 11.586 1 97.62 476 LEU B C 1
ATOM 11826 O O . LEU B 1 476 ? -15.359 -9.992 12.242 1 97.62 476 LEU B O 1
ATOM 11830 N N . VAL B 1 477 ? -13.32 -10.32 11.461 1 97 477 VAL B N 1
ATOM 11831 C CA . VAL B 1 477 ? -12.781 -9.18 12.188 1 97 477 VAL B CA 1
ATOM 11832 C C . VAL B 1 477 ? -13.383 -7.887 11.633 1 97 477 VAL B C 1
ATOM 11834 O O . VAL B 1 477 ? -13.672 -6.953 12.383 1 97 477 VAL B O 1
ATOM 11837 N N . ASP B 1 478 ? -13.516 -7.844 10.312 1 96.62 478 ASP B N 1
ATOM 11838 C CA . ASP B 1 478 ? -14.133 -6.676 9.695 1 96.62 478 ASP B CA 1
ATOM 11839 C C . ASP B 1 478 ? -15.562 -6.473 10.203 1 96.62 478 ASP B C 1
ATOM 11841 O O . ASP B 1 478 ? -16.062 -5.348 10.211 1 96.62 478 ASP B O 1
ATOM 11845 N N . GLY B 1 479 ? -16.203 -7.586 10.555 1 96.69 479 GLY B N 1
ATOM 11846 C CA . GLY B 1 479 ? -17.562 -7.535 11.07 1 96.69 479 GLY B CA 1
ATOM 11847 C C . GLY B 1 479 ? -17.641 -7.164 12.539 1 96.69 479 GLY B C 1
ATOM 11848 O O . GLY B 1 479 ? -18.719 -6.949 13.086 1 96.69 479 GLY B O 1
ATOM 11849 N N . GLY B 1 480 ? -16.469 -7.156 13.234 1 95.12 480 GLY B N 1
ATOM 11850 C CA . GLY B 1 480 ? -16.453 -6.664 14.602 1 95.12 480 GLY B CA 1
ATOM 11851 C C . GLY B 1 480 ? -16.078 -7.727 15.617 1 95.12 480 GLY B C 1
ATOM 11852 O O . GLY B 1 480 ? -15.961 -7.438 16.812 1 95.12 480 GLY B O 1
ATOM 11853 N N . PHE B 1 481 ? -15.898 -8.969 15.117 1 96.12 481 PHE B N 1
ATOM 11854 C CA . PHE B 1 481 ? -15.445 -9.992 16.047 1 96.12 481 PHE B CA 1
ATOM 11855 C C . PHE B 1 481 ? -14.023 -9.711 16.516 1 96.12 481 PHE B C 1
ATOM 11857 O O . PHE B 1 481 ? -13.172 -9.305 15.719 1 96.12 481 PHE B O 1
ATOM 11864 N N . GLN B 1 482 ? -13.828 -9.867 17.797 1 93.12 482 GLN B N 1
ATOM 11865 C CA . GLN B 1 482 ? -12.508 -9.617 18.359 1 93.12 482 GLN B CA 1
ATOM 11866 C C . GLN B 1 482 ? -11.68 -10.898 18.422 1 93.12 482 GLN B C 1
ATOM 11868 O O . GLN B 1 482 ? -12.172 -11.938 18.859 1 93.12 482 GLN B O 1
ATOM 11873 N N . PRO B 1 483 ? -10.453 -10.805 17.984 1 91.75 483 PRO B N 1
ATOM 11874 C CA . PRO B 1 483 ? -9.609 -12 17.938 1 91.75 483 PRO B CA 1
ATOM 11875 C C . PRO B 1 483 ? -9.391 -12.625 19.312 1 91.75 483 PRO B C 1
ATOM 11877 O O . PRO B 1 483 ? -9.234 -13.844 19.422 1 91.75 483 PRO B O 1
ATOM 11880 N N . THR B 1 484 ? -9.461 -11.883 20.375 1 91.56 484 THR B N 1
ATOM 11881 C CA . THR B 1 484 ? -9.164 -12.406 21.703 1 91.56 484 THR B CA 1
ATOM 11882 C C . THR B 1 484 ? -10.438 -12.898 22.391 1 91.56 484 THR B C 1
ATOM 11884 O O . THR B 1 484 ? -10.375 -13.523 23.453 1 91.56 484 THR B O 1
ATOM 11887 N N . GLN B 1 485 ? -11.617 -12.727 21.766 1 92.31 485 GLN B N 1
ATOM 11888 C CA . GLN B 1 485 ? -12.867 -13.031 22.469 1 92.31 485 GLN B CA 1
ATOM 11889 C C . GLN B 1 485 ? -13.609 -14.18 21.797 1 92.31 485 GLN B C 1
ATOM 11891 O O . GLN B 1 485 ? -14.406 -14.867 22.438 1 92.31 485 GLN B O 1
ATOM 11896 N N . LEU B 1 486 ? -13.398 -14.375 20.516 1 94.56 486 LEU B N 1
ATOM 11897 C CA . LEU B 1 486 ? -14.133 -15.391 19.766 1 94.56 486 LEU B CA 1
ATOM 11898 C C . LEU B 1 486 ? -13.305 -16.672 19.641 1 94.56 486 LEU B C 1
ATOM 11900 O O . LEU B 1 486 ? -12.273 -16.672 18.969 1 94.56 486 LEU B O 1
ATOM 11904 N N . LYS B 1 487 ? -13.727 -17.734 20.188 1 94.88 487 LYS B N 1
ATOM 11905 C CA . LYS B 1 487 ? -13.016 -19 20.172 1 94.88 487 LYS B CA 1
ATOM 11906 C C . LYS B 1 487 ? -12.82 -19.516 18.75 1 94.88 487 LYS B C 1
ATOM 11908 O O . LYS B 1 487 ? -11.781 -20.094 18.438 1 94.88 487 LYS B O 1
ATOM 11913 N N . PHE B 1 488 ? -13.812 -19.391 17.953 1 94.75 488 PHE B N 1
ATOM 11914 C CA . PHE B 1 488 ? -13.703 -19.828 16.578 1 94.75 488 PHE B CA 1
ATOM 11915 C C . PHE B 1 488 ? -12.484 -19.203 15.898 1 94.75 488 PHE B C 1
ATOM 11917 O O . PHE B 1 488 ? -11.766 -19.875 15.164 1 94.75 488 PHE B O 1
ATOM 11924 N N . LEU B 1 489 ? -12.281 -17.891 16.078 1 95.19 489 LEU B N 1
ATOM 11925 C CA . LEU B 1 489 ? -11.109 -17.219 15.547 1 95.19 489 LEU B CA 1
ATOM 11926 C C . LEU B 1 489 ? -9.828 -17.812 16.125 1 95.19 489 LEU B C 1
ATOM 11928 O O . LEU B 1 489 ? -8.828 -17.938 15.422 1 95.19 489 LEU B O 1
ATOM 11932 N N . HIS B 1 490 ? -9.859 -18.203 17.391 1 94.25 490 HIS B N 1
ATOM 11933 C CA . HIS B 1 490 ? -8.719 -18.844 18.016 1 94.25 490 HIS B CA 1
ATOM 11934 C C . HIS B 1 490 ? -8.352 -20.141 17.312 1 94.25 490 HIS B C 1
ATOM 11936 O O . HIS B 1 490 ? -7.176 -20.406 17.047 1 94.25 490 HIS B O 1
ATOM 11942 N N . ASP B 1 491 ? -9.359 -20.812 16.984 1 93.44 491 ASP B N 1
ATOM 11943 C CA . ASP B 1 491 ? -9.148 -22.094 16.328 1 93.44 491 ASP B CA 1
ATOM 11944 C C . ASP B 1 491 ? -8.531 -21.906 14.938 1 93.44 491 ASP B C 1
ATOM 11946 O O . ASP B 1 491 ? -7.641 -22.656 14.539 1 93.44 491 ASP B O 1
ATOM 11950 N N . LEU B 1 492 ? -9.062 -20.938 14.273 1 94.19 492 LEU B N 1
ATOM 11951 C CA . LEU B 1 492 ? -8.547 -20.672 12.93 1 94.19 492 LEU B CA 1
ATOM 11952 C C . LEU B 1 492 ? -7.082 -20.25 12.984 1 94.19 492 LEU B C 1
ATOM 11954 O O . LEU B 1 492 ? -6.27 -20.703 12.18 1 94.19 492 LEU B O 1
ATOM 11958 N N . VAL B 1 493 ? -6.75 -19.359 13.922 1 94.75 493 VAL B N 1
ATOM 11959 C CA . VAL B 1 493 ? -5.387 -18.859 14.086 1 94.75 493 VAL B CA 1
ATOM 11960 C C . VAL B 1 493 ? -4.461 -20.016 14.453 1 94.75 493 VAL B C 1
ATOM 11962 O O . VAL B 1 493 ? -3.373 -20.156 13.891 1 94.75 493 VAL B O 1
ATOM 11965 N N . PHE B 1 494 ? -4.91 -20.797 15.383 1 92.94 494 PHE B N 1
ATOM 11966 C CA . PHE B 1 494 ? -4.098 -21.922 15.828 1 92.94 494 PHE B CA 1
ATOM 11967 C C . PHE B 1 494 ? -3.887 -22.906 14.695 1 92.94 494 PHE B C 1
ATOM 11969 O O . PHE B 1 494 ? -2.781 -23.422 14.508 1 92.94 494 PHE B O 1
ATOM 11976 N N . GLN B 1 495 ? -4.922 -23.172 13.938 1 90.88 495 GLN B N 1
ATOM 11977 C CA . GLN B 1 495 ? -4.82 -24.078 12.805 1 90.88 495 GLN B CA 1
ATOM 11978 C C . GLN B 1 495 ? -3.84 -23.547 11.758 1 90.88 495 GLN B C 1
ATOM 11980 O O . GLN B 1 495 ? -3.064 -24.312 11.18 1 90.88 495 GLN B O 1
ATOM 11985 N N . LYS B 1 496 ? -3.971 -22.281 11.516 1 90.75 496 LYS B N 1
ATOM 11986 C CA . LYS B 1 496 ? -3.062 -21.672 10.555 1 90.75 496 LYS B CA 1
ATOM 11987 C C . LYS B 1 496 ? -1.611 -21.797 11.008 1 90.75 496 LYS B C 1
ATOM 11989 O O . LYS B 1 496 ? -0.73 -22.141 10.219 1 90.75 496 LYS B O 1
ATOM 11994 N N . MET B 1 497 ? -1.36 -21.531 12.273 1 91.75 497 MET B N 1
ATOM 11995 C CA . MET B 1 497 ? -0.008 -21.609 12.82 1 91.75 497 MET B CA 1
ATOM 11996 C C . MET B 1 497 ? 0.48 -23.047 12.859 1 91.75 497 MET B C 1
ATOM 11998 O O . MET B 1 497 ? 1.666 -23.312 12.664 1 91.75 497 MET B O 1
ATOM 12002 N N . LYS B 1 498 ? -0.408 -23.938 13.133 1 90.5 498 LYS B N 1
ATOM 12003 C CA . LYS B 1 498 ? -0.064 -25.359 13.102 1 90.5 498 LYS B CA 1
ATOM 12004 C C . LYS B 1 498 ? 0.311 -25.812 11.695 1 90.5 498 LYS B C 1
ATOM 12006 O O . LYS B 1 498 ? 1.277 -26.547 11.508 1 90.5 498 LYS B O 1
ATOM 12011 N N . GLN B 1 499 ? -0.474 -25.359 10.727 1 86.75 499 GLN B N 1
ATOM 12012 C CA . GLN B 1 499 ? -0.164 -25.672 9.336 1 86.75 499 GLN B CA 1
ATOM 12013 C C . GLN B 1 499 ? 1.208 -25.125 8.945 1 86.75 499 GLN B C 1
ATOM 12015 O O . GLN B 1 499 ? 1.975 -25.812 8.258 1 86.75 499 GLN B O 1
ATOM 12020 N N . LYS B 1 500 ? 1.477 -23.938 9.289 1 85.5 500 LYS B N 1
ATOM 12021 C CA . LYS B 1 500 ? 2.787 -23.359 9.031 1 85.5 500 LYS B CA 1
ATOM 12022 C C . LYS B 1 500 ? 3.895 -24.156 9.711 1 85.5 500 LYS B C 1
ATOM 12024 O O . LYS B 1 500 ? 4.961 -24.375 9.133 1 85.5 500 LYS B O 1
ATOM 12029 N N . GLY B 1 501 ? 3.605 -24.562 10.984 1 85.81 501 GLY B N 1
ATOM 12030 C CA . GLY B 1 501 ? 4.551 -25.406 11.711 1 85.81 501 GLY B CA 1
ATOM 12031 C C . GLY B 1 501 ? 4.785 -26.75 11.047 1 85.81 501 GLY B C 1
ATOM 12032 O O . GLY B 1 501 ? 5.926 -27.203 10.953 1 85.81 501 GLY B O 1
ATOM 12033 N N . ASP B 1 502 ? 3.695 -27.312 10.531 1 82.94 502 ASP B N 1
ATOM 12034 C CA . ASP B 1 502 ? 3.805 -28.594 9.844 1 82.94 502 ASP B CA 1
ATOM 12035 C C . ASP B 1 502 ? 4.621 -28.469 8.562 1 82.94 502 ASP B C 1
ATOM 12037 O O . ASP B 1 502 ? 5.41 -29.359 8.234 1 82.94 502 ASP B O 1
ATOM 12041 N N . SER B 1 503 ? 4.387 -27.391 7.945 1 79.31 503 SER B N 1
ATOM 12042 C CA . SER B 1 503 ? 5.184 -27.141 6.746 1 79.31 503 SER B CA 1
ATOM 12043 C C . SER B 1 503 ? 6.66 -27 7.086 1 79.31 503 SER B C 1
ATOM 12045 O O . SER B 1 503 ? 7.523 -27.453 6.336 1 79.31 503 SER B O 1
ATOM 12047 N N . THR B 1 504 ? 6.922 -26.359 8.109 1 81.25 504 THR B N 1
ATOM 12048 C CA . THR B 1 504 ? 8.297 -26.203 8.562 1 81.25 504 THR B CA 1
ATOM 12049 C C . THR B 1 504 ? 8.906 -27.547 8.938 1 81.25 504 THR B C 1
ATOM 12051 O O . THR B 1 504 ? 10.07 -27.812 8.641 1 81.25 504 THR B O 1
ATOM 12054 N N . LYS B 1 505 ? 8.133 -28.438 9.555 1 77.94 505 LYS B N 1
ATOM 12055 C CA . LYS B 1 505 ? 8.602 -29.75 9.961 1 77.94 505 LYS B CA 1
ATOM 12056 C C . LYS B 1 505 ? 8.82 -30.656 8.758 1 77.94 505 LYS B C 1
ATOM 12058 O O . LYS B 1 505 ? 9.797 -31.406 8.711 1 77.94 505 LYS B O 1
ATOM 12063 N N . GLN B 1 506 ? 7.883 -30.438 7.816 1 77.69 506 GLN B N 1
ATOM 12064 C CA . GLN B 1 506 ? 7.891 -31.375 6.695 1 77.69 506 GLN B CA 1
ATOM 12065 C C . GLN B 1 506 ? 8.828 -30.891 5.59 1 77.69 506 GLN B C 1
ATOM 12067 O O . GLN B 1 506 ? 9.562 -31.703 5.004 1 77.69 506 GLN B O 1
ATOM 12072 N N . ASP B 1 507 ? 8.812 -29.672 5.332 1 80.38 507 ASP B N 1
ATOM 12073 C CA . ASP B 1 507 ? 9.562 -29.156 4.191 1 80.38 507 ASP B CA 1
ATOM 12074 C C . ASP B 1 507 ? 10.812 -28.406 4.652 1 80.38 507 ASP B C 1
ATOM 12076 O O . ASP B 1 507 ? 11.664 -28.047 3.834 1 80.38 507 ASP B O 1
ATOM 12080 N N . LEU B 1 508 ? 11.023 -28.375 5.93 1 85.62 508 LEU B N 1
ATOM 12081 C CA . LEU B 1 508 ? 12.148 -27.656 6.508 1 85.62 508 LEU B CA 1
ATOM 12082 C C . LEU B 1 508 ? 12.312 -26.281 5.84 1 85.62 508 LEU B C 1
ATOM 12084 O O . LEU B 1 508 ? 13.391 -25.969 5.332 1 85.62 508 LEU B O 1
ATOM 12088 N N . LYS B 1 509 ? 11.352 -25.516 5.828 1 83.88 509 LYS B N 1
ATOM 12089 C CA . LYS B 1 509 ? 11.422 -24.156 5.309 1 83.88 509 LYS B CA 1
ATOM 12090 C C . LYS B 1 509 ? 12.086 -23.219 6.32 1 83.88 509 LYS B C 1
ATOM 12092 O O . LYS B 1 509 ? 11.398 -22.609 7.148 1 83.88 509 LYS B O 1
ATOM 12097 N N . ILE B 1 510 ? 13.414 -23.125 6.273 1 89.06 510 ILE B N 1
ATOM 12098 C CA . ILE B 1 510 ? 14.18 -22.266 7.18 1 89.06 510 ILE B CA 1
ATOM 12099 C C . ILE B 1 510 ? 14.367 -20.891 6.551 1 89.06 510 ILE B C 1
ATOM 12101 O O . ILE B 1 510 ? 15.086 -20.75 5.562 1 89.06 510 ILE B O 1
ATOM 12105 N N . ARG B 1 511 ? 13.758 -19.938 7.125 1 90.75 511 ARG B N 1
ATOM 12106 C CA . ARG B 1 511 ? 13.898 -18.578 6.625 1 90.75 511 ARG B CA 1
ATOM 12107 C C . ARG B 1 511 ? 15.227 -17.969 7.07 1 90.75 511 ARG B C 1
ATOM 12109 O O . ARG B 1 511 ? 15.562 -17.984 8.258 1 90.75 511 ARG B O 1
ATOM 12116 N N . ILE B 1 512 ? 16.031 -17.562 6.18 1 94.31 512 ILE B N 1
ATOM 12117 C CA . ILE B 1 512 ? 17.234 -16.781 6.438 1 94.31 512 ILE B CA 1
ATOM 12118 C C . ILE B 1 512 ? 17 -15.312 6.078 1 94.31 512 ILE B C 1
ATOM 12120 O O . ILE B 1 512 ? 16.984 -14.953 4.898 1 94.31 512 ILE B O 1
ATOM 12124 N N . PRO B 1 513 ? 16.828 -14.438 7.047 1 92 513 PRO B N 1
ATOM 12125 C CA . PRO B 1 513 ? 16.453 -13.047 6.781 1 92 513 PRO B CA 1
ATOM 12126 C C . PRO B 1 513 ? 17.406 -12.352 5.805 1 92 513 PRO B C 1
ATOM 12128 O O . PRO B 1 513 ? 16.953 -11.609 4.93 1 92 513 PRO B O 1
ATOM 12131 N N . ARG B 1 514 ? 18.719 -12.641 5.938 1 94.94 514 ARG B N 1
ATOM 12132 C CA . ARG B 1 514 ? 19.719 -11.992 5.098 1 94.94 514 ARG B CA 1
ATOM 12133 C C . ARG B 1 514 ? 20.016 -12.828 3.855 1 94.94 514 ARG B C 1
ATOM 12135 O O . ARG B 1 514 ? 21.172 -13.125 3.564 1 94.94 514 ARG B O 1
ATOM 12142 N N . SER B 1 515 ? 18.969 -13.133 3.156 1 96.12 515 SER B N 1
ATOM 12143 C CA . SER B 1 515 ? 19.031 -13.867 1.897 1 96.12 515 SER B CA 1
ATOM 12144 C C . SER B 1 515 ? 17.828 -13.547 1.019 1 96.12 515 SER B C 1
ATOM 12146 O O . SER B 1 515 ? 16.828 -12.992 1.496 1 96.12 515 SER B O 1
ATOM 12148 N N . THR B 1 516 ? 17.891 -13.766 -0.234 1 96.12 516 THR B N 1
ATOM 12149 C CA . THR B 1 516 ? 16.781 -13.539 -1.156 1 96.12 516 THR B CA 1
ATOM 12150 C C . THR B 1 516 ? 16.953 -14.375 -2.42 1 96.12 516 THR B C 1
ATOM 12152 O O . THR B 1 516 ? 18 -14.977 -2.637 1 96.12 516 THR B O 1
ATOM 12155 N N . TYR B 1 517 ? 15.906 -14.602 -3.127 1 96.75 517 TYR B N 1
ATOM 12156 C CA . TYR B 1 517 ? 15.961 -15.148 -4.48 1 96.75 517 TYR B CA 1
ATOM 12157 C C . TYR B 1 517 ? 15.859 -14.039 -5.52 1 96.75 517 TYR B C 1
ATOM 12159 O O . TYR B 1 517 ? 15.023 -13.141 -5.402 1 96.75 517 TYR B O 1
ATOM 12167 N N . ALA B 1 518 ? 16.719 -14 -6.469 1 97.31 518 ALA B N 1
ATOM 12168 C CA . ALA B 1 518 ? 16.719 -12.977 -7.508 1 97.31 518 ALA B CA 1
ATOM 12169 C C . ALA B 1 518 ? 17.016 -13.578 -8.875 1 97.31 518 ALA B C 1
ATOM 12171 O O . ALA B 1 518 ? 17.75 -14.562 -8.984 1 97.31 518 ALA B O 1
ATOM 12172 N N . TYR B 1 519 ? 16.469 -12.977 -9.961 1 98.06 519 TYR B N 1
ATOM 12173 C CA . TYR B 1 519 ? 16.828 -13.367 -11.32 1 98.06 519 TYR B CA 1
ATOM 12174 C C . TYR B 1 519 ? 18.297 -13.062 -11.609 1 98.06 519 TYR B C 1
ATOM 12176 O O . TYR B 1 519 ? 18.812 -12.047 -11.172 1 98.06 519 TYR B O 1
ATOM 12184 N N . ILE B 1 520 ? 18.938 -13.953 -12.297 1 98.06 520 ILE B N 1
ATOM 12185 C CA . ILE B 1 520 ? 20.328 -13.719 -12.68 1 98.06 520 ILE B CA 1
ATOM 12186 C C . ILE B 1 520 ? 20.391 -13.211 -14.117 1 98.06 520 ILE B C 1
ATOM 12188 O O . ILE B 1 520 ? 19.656 -13.695 -14.984 1 98.06 520 ILE B O 1
ATOM 12192 N N . LEU B 1 521 ? 21.172 -12.227 -14.375 1 98.06 521 LEU B N 1
ATOM 12193 C CA . LEU B 1 521 ? 21.406 -11.68 -15.703 1 98.06 521 LEU B CA 1
ATOM 12194 C C . LEU B 1 521 ? 22.891 -11.445 -15.945 1 98.06 521 LEU B C 1
ATOM 12196 O O . LEU B 1 521 ? 23.641 -11.203 -15.008 1 98.06 521 LEU B O 1
ATOM 12200 N N . PRO B 1 522 ? 23.375 -11.57 -17.188 1 97.75 522 PRO B N 1
ATOM 12201 C CA . PRO B 1 522 ? 24.781 -11.297 -17.5 1 97.75 522 PRO B CA 1
ATOM 12202 C C . PRO B 1 522 ? 25.062 -9.797 -17.641 1 97.75 522 PRO B C 1
ATOM 12204 O O . PRO B 1 522 ? 24.172 -9.031 -18.016 1 97.75 522 PRO B O 1
ATOM 12207 N N . ASP B 1 523 ? 26.234 -9.43 -17.344 1 97.44 523 ASP B N 1
ATOM 12208 C CA . ASP B 1 523 ? 26.688 -8.055 -17.516 1 97.44 523 ASP B CA 1
ATOM 12209 C C . ASP B 1 523 ? 27 -7.766 -18.984 1 97.44 523 ASP B C 1
ATOM 12211 O O . ASP B 1 523 ? 28.125 -7.977 -19.438 1 97.44 523 ASP B O 1
ATOM 12215 N N . PHE B 1 524 ? 26.141 -7.156 -19.672 1 96.81 524 PHE B N 1
ATOM 12216 C CA . PHE B 1 524 ? 26.297 -6.852 -21.094 1 96.81 524 PHE B CA 1
ATOM 12217 C C . PHE B 1 524 ? 27.266 -5.691 -21.281 1 96.81 524 PHE B C 1
ATOM 12219 O O . PHE B 1 524 ? 27.703 -5.43 -22.406 1 96.81 524 PHE B O 1
ATOM 12226 N N . TRP B 1 525 ? 27.703 -4.996 -20.25 1 95.69 525 TRP B N 1
ATOM 12227 C CA . TRP B 1 525 ? 28.484 -3.773 -20.359 1 95.69 525 TRP B CA 1
ATOM 12228 C C . TRP B 1 525 ? 29.922 -4.004 -19.906 1 95.69 525 TRP B C 1
ATOM 12230 O O . TRP B 1 525 ? 30.766 -3.117 -20.031 1 95.69 525 TRP B O 1
ATOM 12240 N N . GLY B 1 526 ? 30.188 -5.148 -19.328 1 94.06 526 GLY B N 1
ATOM 12241 C CA . GLY B 1 526 ? 31.547 -5.535 -18.984 1 94.06 526 GLY B CA 1
ATOM 12242 C C . GLY B 1 526 ? 32.094 -4.801 -17.766 1 94.06 526 GLY B C 1
ATOM 12243 O O . GLY B 1 526 ? 33.281 -4.453 -17.719 1 94.06 526 GLY B O 1
ATOM 12244 N N . VAL B 1 527 ? 31.266 -4.543 -16.812 1 95.31 527 VAL B N 1
ATOM 12245 C CA . VAL B 1 527 ? 31.641 -3.756 -15.641 1 95.31 527 VAL B CA 1
ATOM 12246 C C . VAL B 1 527 ? 31.984 -4.688 -14.477 1 95.31 527 VAL B C 1
ATOM 12248 O O . VAL B 1 527 ? 32.906 -4.41 -13.711 1 95.31 527 VAL B O 1
ATOM 12251 N N . VAL B 1 528 ? 31.328 -5.781 -14.312 1 97.12 528 VAL B N 1
ATOM 12252 C CA . VAL B 1 528 ? 31.484 -6.703 -13.188 1 97.12 528 VAL B CA 1
ATOM 12253 C C . VAL B 1 528 ? 32.688 -7.625 -13.438 1 97.12 528 VAL B C 1
ATOM 12255 O O . VAL B 1 528 ? 32.781 -8.242 -14.5 1 97.12 528 VAL B O 1
ATOM 12258 N N . LYS B 1 529 ? 33.594 -7.723 -12.484 1 95.81 529 LYS B N 1
ATOM 12259 C CA . LYS B 1 529 ? 34.75 -8.57 -12.602 1 95.81 529 LYS B CA 1
ATOM 12260 C C . LYS B 1 529 ? 34.438 -10.023 -12.289 1 95.81 529 LYS B C 1
ATOM 12262 O O . LYS B 1 529 ? 33.406 -10.312 -11.656 1 95.81 529 LYS B O 1
ATOM 12267 N N . PRO B 1 530 ? 35.312 -10.953 -12.836 1 93.88 530 PRO B N 1
ATOM 12268 C CA . PRO B 1 530 ? 35.094 -12.352 -12.461 1 93.88 530 PRO B CA 1
ATOM 12269 C C . PRO B 1 530 ? 35.125 -12.57 -10.953 1 93.88 530 PRO B C 1
ATOM 12271 O O . PRO B 1 530 ? 35.969 -11.984 -10.258 1 93.88 530 PRO B O 1
ATOM 12274 N N . GLY B 1 531 ? 34.219 -13.281 -10.43 1 94.19 531 GLY B N 1
ATOM 12275 C CA . GLY B 1 531 ? 34.156 -13.539 -9 1 94.19 531 GLY B CA 1
ATOM 12276 C C . GLY B 1 531 ? 33.312 -12.523 -8.25 1 94.19 531 GLY B C 1
ATOM 12277 O O . GLY B 1 531 ? 33.094 -12.664 -7.039 1 94.19 531 GLY B O 1
ATOM 12278 N N . GLU B 1 532 ? 32.781 -11.57 -9.031 1 96.69 532 GLU B N 1
ATOM 12279 C CA . GLU B 1 532 ? 31.969 -10.531 -8.422 1 96.69 532 GLU B CA 1
ATOM 12280 C C . GLU B 1 532 ? 30.516 -10.617 -8.914 1 96.69 532 GLU B C 1
ATOM 12282 O O . GLU B 1 532 ? 30.266 -11.188 -9.977 1 96.69 532 GLU B O 1
ATOM 12287 N N . VAL B 1 533 ? 29.641 -10.109 -8.102 1 98.06 533 VAL B N 1
ATOM 12288 C CA . VAL B 1 533 ? 28.25 -9.938 -8.516 1 98.06 533 VAL B CA 1
ATOM 12289 C C . VAL B 1 533 ? 27.75 -8.555 -8.094 1 98.06 533 VAL B C 1
ATOM 12291 O O . VAL B 1 533 ? 28.328 -7.93 -7.195 1 98.06 533 VAL B O 1
ATOM 12294 N N . HIS B 1 534 ? 26.812 -8.039 -8.812 1 97.81 534 HIS B N 1
ATOM 12295 C CA . HIS B 1 534 ? 26.188 -6.766 -8.492 1 97.81 534 HIS B CA 1
ATOM 12296 C C . HIS B 1 534 ? 24.703 -6.938 -8.18 1 97.81 534 HIS B C 1
ATOM 12298 O O . HIS B 1 534 ? 23.953 -7.523 -8.977 1 97.81 534 HIS B O 1
ATOM 12304 N N . LEU B 1 535 ? 24.25 -6.457 -7 1 96.56 535 LEU B N 1
ATOM 12305 C CA . LEU B 1 535 ? 22.844 -6.5 -6.629 1 96.56 535 LEU B CA 1
ATOM 12306 C C . LEU B 1 535 ? 22.438 -5.238 -5.875 1 96.56 535 LEU B C 1
ATOM 12308 O O . LEU B 1 535 ? 23.047 -4.891 -4.867 1 96.56 535 LEU B O 1
ATOM 12312 N N . CYS B 1 536 ? 21.453 -4.539 -6.469 1 92.81 536 CYS B N 1
ATOM 12313 C CA . CYS B 1 536 ? 20.844 -3.373 -5.836 1 92.81 536 CYS B CA 1
ATOM 12314 C C . CYS B 1 536 ? 19.344 -3.582 -5.629 1 92.81 536 CYS B C 1
ATOM 12316 O O . CYS B 1 536 ? 18.688 -4.25 -6.434 1 92.81 536 CYS B O 1
ATOM 12318 N N . PHE B 1 537 ? 18.812 -3.029 -4.516 1 91.88 537 PHE B N 1
ATOM 12319 C CA . PHE B 1 537 ? 17.391 -3.166 -4.203 1 91.88 537 PHE B CA 1
ATOM 12320 C C . PHE B 1 537 ? 16.625 -1.897 -4.57 1 91.88 537 PHE B C 1
ATOM 12322 O O . PHE B 1 537 ? 17.141 -0.79 -4.414 1 91.88 537 PHE B O 1
ATOM 12329 N N . SER B 1 538 ? 15.445 -2.035 -5.137 1 86.44 538 SER B N 1
ATOM 12330 C CA . SER B 1 538 ? 14.617 -0.884 -5.48 1 86.44 538 SER B CA 1
ATOM 12331 C C . SER B 1 538 ? 14.039 -0.225 -4.234 1 86.44 538 SER B C 1
ATOM 12333 O O . SER B 1 538 ? 13.906 0.999 -4.176 1 86.44 538 SER B O 1
ATOM 12335 N N . SER B 1 539 ? 13.609 -1.048 -3.346 1 81.25 539 SER B N 1
ATOM 12336 C CA . SER B 1 539 ? 13.172 -0.588 -2.031 1 81.25 539 SER B CA 1
ATOM 12337 C C . SER B 1 539 ? 14.117 -1.062 -0.936 1 81.25 539 SER B C 1
ATOM 12339 O O . SER B 1 539 ? 14.867 -2.025 -1.127 1 81.25 539 SER B O 1
ATOM 12341 N N . LYS B 1 540 ? 14.188 -0.341 0.152 1 81.56 540 LYS B N 1
ATOM 12342 C CA . LYS B 1 540 ? 15.055 -0.763 1.25 1 81.56 540 LYS B CA 1
ATOM 12343 C C . LYS B 1 540 ? 14.711 -2.178 1.706 1 81.56 540 LYS B C 1
ATOM 12345 O O . LYS B 1 540 ? 13.578 -2.449 2.111 1 81.56 540 LYS B O 1
ATOM 12350 N N . PHE B 1 541 ? 15.703 -3.115 1.462 1 87.56 541 PHE B N 1
ATOM 12351 C CA . PHE B 1 541 ? 15.516 -4.508 1.859 1 87.56 541 PHE B CA 1
ATOM 12352 C C . PHE B 1 541 ? 15.492 -4.637 3.377 1 87.56 541 PHE B C 1
ATOM 12354 O O . PHE B 1 541 ? 16.469 -4.281 4.051 1 87.56 541 PHE B O 1
ATOM 12361 N N . ASN B 1 542 ? 14.398 -5.07 3.928 1 82 542 ASN B N 1
ATOM 12362 C CA . ASN B 1 542 ? 14.211 -5.191 5.367 1 82 542 ASN B CA 1
ATOM 12363 C C . ASN B 1 542 ? 14.523 -6.602 5.859 1 82 542 ASN B C 1
ATOM 12365 O O . ASN B 1 542 ? 13.766 -7.539 5.605 1 82 542 ASN B O 1
ATOM 12369 N N . ASP B 1 543 ? 15.68 -6.754 6.465 1 79.81 543 ASP B N 1
ATOM 12370 C CA . ASP B 1 543 ? 16.047 -8.078 6.969 1 79.81 543 ASP B CA 1
ATOM 12371 C C . ASP B 1 543 ? 15.562 -8.266 8.406 1 79.81 543 ASP B C 1
ATOM 12373 O O . ASP B 1 543 ? 15.961 -9.219 9.078 1 79.81 543 ASP B O 1
ATOM 12377 N N . GLY B 1 544 ? 14.672 -7.371 8.883 1 69.06 544 GLY B N 1
ATOM 12378 C CA . GLY B 1 544 ? 14.164 -7.426 10.242 1 69.06 544 GLY B CA 1
ATOM 12379 C C . GLY B 1 544 ? 14.883 -6.477 11.188 1 69.06 544 GLY B C 1
ATOM 12380 O O . GLY B 1 544 ? 14.273 -5.941 12.117 1 69.06 544 GLY B O 1
ATOM 12381 N N . SER B 1 545 ? 16.141 -6.32 10.953 1 67.06 545 SER B N 1
ATOM 12382 C CA . SER B 1 545 ? 16.953 -5.449 11.805 1 67.06 545 SER B CA 1
ATOM 12383 C C . SER B 1 545 ? 17.422 -4.219 11.039 1 67.06 545 SER B C 1
ATOM 12385 O O . SER B 1 545 ? 17.25 -3.09 11.5 1 67.06 545 SER B O 1
ATOM 12387 N N . ASP B 1 546 ? 17.906 -4.516 9.828 1 76.31 546 ASP B N 1
ATOM 12388 C CA . ASP B 1 546 ? 18.469 -3.438 9.023 1 76.31 546 ASP B CA 1
ATOM 12389 C C . ASP B 1 546 ? 17.75 -3.32 7.68 1 76.31 546 ASP B C 1
ATOM 12391 O O . ASP B 1 546 ? 17.062 -4.25 7.254 1 76.31 546 ASP B O 1
ATOM 12395 N N . GLU B 1 547 ? 17.844 -2.125 7.152 1 84.69 547 GLU B N 1
ATOM 12396 C CA . GLU B 1 547 ? 17.375 -1.863 5.801 1 84.69 547 GLU B CA 1
ATOM 12397 C C . GLU B 1 547 ? 18.531 -1.577 4.852 1 84.69 547 GLU B C 1
ATOM 12399 O O . GLU B 1 547 ? 19.297 -0.641 5.07 1 84.69 547 GLU B O 1
ATOM 12404 N N . LEU B 1 548 ? 18.672 -2.461 3.842 1 85.88 548 LEU B N 1
ATOM 12405 C CA . LEU B 1 548 ? 19.797 -2.344 2.934 1 85.88 548 LEU B CA 1
ATOM 12406 C C . LEU B 1 548 ? 19.344 -1.885 1.553 1 85.88 548 LEU B C 1
ATOM 12408 O O . LEU B 1 548 ? 18.297 -2.297 1.073 1 85.88 548 LEU B O 1
ATOM 12412 N N . SER B 1 549 ? 20.156 -1.07 0.909 1 88.12 549 SER B N 1
ATOM 12413 C CA . SER B 1 549 ? 19.906 -0.643 -0.463 1 88.12 549 SER B CA 1
ATOM 12414 C C . SER B 1 549 ? 20.719 -1.469 -1.459 1 88.12 549 SER B C 1
ATOM 12416 O O . SER B 1 549 ? 20.406 -1.492 -2.65 1 88.12 549 SER B O 1
ATOM 12418 N N . ASP B 1 550 ? 21.812 -2.037 -1.046 1 91.69 550 ASP B N 1
ATOM 12419 C CA . ASP B 1 550 ? 22.672 -2.902 -1.848 1 91.69 550 ASP B CA 1
ATOM 12420 C C . ASP B 1 550 ? 23.547 -3.781 -0.958 1 91.69 550 ASP B C 1
ATOM 12422 O O . ASP B 1 550 ? 23.469 -3.703 0.269 1 91.69 550 ASP B O 1
ATOM 12426 N N . LEU B 1 551 ? 24.406 -4.641 -1.554 1 93.94 551 LEU B N 1
ATOM 12427 C CA . LEU B 1 551 ? 25.25 -5.578 -0.812 1 93.94 551 LEU B CA 1
ATOM 12428 C C . LEU B 1 551 ? 26.719 -5.277 -1.033 1 93.94 551 LEU B C 1
ATOM 12430 O O . LEU B 1 551 ? 27.547 -6.191 -1.038 1 93.94 551 LEU B O 1
ATOM 12434 N N . ASP B 1 552 ? 27.062 -4.055 -1.192 1 93.25 552 ASP B N 1
ATOM 12435 C CA . ASP B 1 552 ? 28.422 -3.664 -1.552 1 93.25 552 ASP B CA 1
ATOM 12436 C C . ASP B 1 552 ? 29.422 -4.098 -0.478 1 93.25 552 ASP B C 1
ATOM 12438 O O . ASP B 1 552 ? 29.234 -3.822 0.707 1 93.25 552 ASP B O 1
ATOM 12442 N N . GLY B 1 553 ? 30.453 -4.758 -0.937 1 92.62 553 GLY B N 1
ATOM 12443 C CA . GLY B 1 553 ? 31.578 -5.094 -0.065 1 92.62 553 GLY B CA 1
ATOM 12444 C C . GLY B 1 553 ? 31.344 -6.363 0.733 1 92.62 553 GLY B C 1
ATOM 12445 O O . GLY B 1 553 ? 32.188 -6.766 1.525 1 92.62 553 GLY B O 1
ATOM 12446 N N . LEU B 1 554 ? 30.312 -7.078 0.543 1 95.19 554 LEU B N 1
ATOM 12447 C CA . LEU B 1 554 ? 30.016 -8.281 1.31 1 95.19 554 LEU B CA 1
ATOM 12448 C C . LEU B 1 554 ? 30.297 -9.539 0.492 1 95.19 554 LEU B C 1
ATOM 12450 O O . LEU B 1 554 ? 30.109 -9.547 -0.726 1 95.19 554 LEU B O 1
ATOM 12454 N N . ASP B 1 555 ? 30.797 -10.523 1.163 1 97.38 555 ASP B N 1
ATOM 12455 C CA . ASP B 1 555 ? 30.797 -11.852 0.563 1 97.38 555 ASP B CA 1
ATOM 12456 C C . ASP B 1 555 ? 29.406 -12.477 0.599 1 97.38 555 ASP B C 1
ATOM 12458 O O . ASP B 1 555 ? 28.672 -12.312 1.574 1 97.38 555 ASP B O 1
ATOM 12462 N N . VAL B 1 556 ? 29.062 -13.07 -0.486 1 98.12 556 VAL B N 1
ATOM 12463 C CA . VAL B 1 556 ? 27.734 -13.664 -0.549 1 98.12 556 VAL B CA 1
ATOM 12464 C C . VAL B 1 556 ? 27.812 -15.086 -1.099 1 98.12 556 VAL B C 1
ATOM 12466 O O . VAL B 1 556 ? 28.766 -15.422 -1.808 1 98.12 556 VAL B O 1
ATOM 12469 N N . LEU B 1 557 ? 26.953 -15.914 -0.735 1 98.19 557 LEU B N 1
ATOM 12470 C CA . LEU B 1 557 ? 26.781 -17.234 -1.338 1 98.19 557 LEU B CA 1
ATOM 12471 C C . LEU B 1 557 ? 25.688 -17.203 -2.402 1 98.19 557 LEU B C 1
ATOM 12473 O O . LEU B 1 557 ? 24.656 -16.562 -2.219 1 98.19 557 LEU B O 1
ATOM 12477 N N . VAL B 1 558 ? 25.922 -17.781 -3.498 1 97.81 558 VAL B N 1
ATOM 12478 C CA . VAL B 1 558 ? 24.906 -17.922 -4.551 1 97.81 558 VAL B CA 1
ATOM 12479 C C . VAL B 1 558 ? 24.719 -19.391 -4.902 1 97.81 558 VAL B C 1
ATOM 12481 O O . VAL B 1 558 ? 25.688 -20.156 -4.945 1 97.81 558 VAL B O 1
ATOM 12484 N N . SER B 1 559 ? 23.484 -19.766 -5.062 1 96.94 559 SER B N 1
ATOM 12485 C CA . SER B 1 559 ? 23.172 -21.156 -5.418 1 96.94 559 SER B CA 1
ATOM 12486 C C . SER B 1 559 ? 21.859 -21.25 -6.172 1 96.94 559 SER B C 1
ATOM 12488 O O . SER B 1 559 ? 21 -20.359 -6.062 1 96.94 559 SER B O 1
ATOM 12490 N N . ARG B 1 560 ? 21.734 -22.266 -6.973 1 95.31 560 ARG B N 1
ATOM 12491 C CA . ARG B 1 560 ? 20.516 -22.547 -7.727 1 95.31 560 ARG B CA 1
ATOM 12492 C C . ARG B 1 560 ? 20.016 -23.953 -7.441 1 95.31 560 ARG B C 1
ATOM 12494 O O . ARG B 1 560 ? 20.797 -24.891 -7.309 1 95.31 560 ARG B O 1
ATOM 12501 N N . SER B 1 561 ? 18.75 -24.125 -7.277 1 90.69 561 SER B N 1
ATOM 12502 C CA . SER B 1 561 ? 18.141 -25.453 -7.117 1 90.69 561 SER B CA 1
ATOM 12503 C C . SER B 1 561 ? 17.828 -26.078 -8.469 1 90.69 561 SER B C 1
ATOM 12505 O O . SER B 1 561 ? 17.422 -25.391 -9.406 1 90.69 561 SER B O 1
ATOM 12507 N N . PRO B 1 562 ? 18.016 -27.281 -8.625 1 89.94 562 PRO B N 1
ATOM 12508 C CA . PRO B 1 562 ? 18.547 -28.25 -7.66 1 89.94 562 PRO B CA 1
ATOM 12509 C C . PRO B 1 562 ? 20.078 -28.172 -7.527 1 89.94 562 PRO B C 1
ATOM 12511 O O . PRO B 1 562 ? 20.75 -27.672 -8.422 1 89.94 562 PRO B O 1
ATOM 12514 N N . ALA B 1 563 ? 20.609 -28.547 -6.434 1 92.62 563 ALA B N 1
ATOM 12515 C CA . ALA B 1 563 ? 22.047 -28.578 -6.184 1 92.62 563 ALA B CA 1
ATOM 12516 C C . ALA B 1 563 ? 22.5 -29.984 -5.852 1 92.62 563 ALA B C 1
ATOM 12518 O O . ALA B 1 563 ? 22.016 -30.609 -4.895 1 92.62 563 ALA B O 1
ATOM 12519 N N . HIS B 1 564 ? 23.469 -30.516 -6.652 1 91.75 564 HIS B N 1
ATOM 12520 C CA . HIS B 1 564 ? 23.938 -31.891 -6.473 1 91.75 564 HIS B CA 1
ATOM 12521 C C . HIS B 1 564 ? 25.453 -31.938 -6.242 1 91.75 564 HIS B C 1
ATOM 12523 O O . HIS B 1 564 ? 25.922 -32.688 -5.383 1 91.75 564 HIS B O 1
ATOM 12529 N N . LEU B 1 565 ? 26.172 -31.109 -6.949 1 94.06 565 LEU B N 1
ATOM 12530 C CA . LEU B 1 565 ? 27.625 -31.094 -6.84 1 94.06 565 LEU B CA 1
ATOM 12531 C C . LEU B 1 565 ? 28.078 -30.219 -5.676 1 94.06 565 LEU B C 1
ATOM 12533 O O . LEU B 1 565 ? 27.391 -29.25 -5.328 1 94.06 565 LEU B O 1
ATOM 12537 N N . PRO B 1 566 ? 29.156 -30.5 -5.082 1 93.69 566 PRO B N 1
ATOM 12538 C CA . PRO B 1 566 ? 29.672 -29.625 -4.02 1 93.69 566 PRO B CA 1
ATOM 12539 C C . PRO B 1 566 ? 29.984 -28.219 -4.508 1 93.69 566 PRO B C 1
ATOM 12541 O O . PRO B 1 566 ? 30.047 -27.281 -3.703 1 93.69 566 PRO B O 1
ATOM 12544 N N . SER B 1 567 ? 30.141 -28.094 -5.828 1 94.44 567 SER B N 1
ATOM 12545 C CA . SER B 1 567 ? 30.469 -26.781 -6.402 1 94.44 567 SER B CA 1
ATOM 12546 C C . SER B 1 567 ? 29.203 -26 -6.734 1 94.44 567 SER B C 1
ATOM 12548 O O . SER B 1 567 ? 29.281 -24.859 -7.184 1 94.44 567 SER B O 1
ATOM 12550 N N . ASP B 1 568 ? 28.047 -26.531 -6.449 1 95.69 568 ASP B N 1
ATOM 12551 C CA . ASP B 1 568 ? 26.781 -25.906 -6.859 1 95.69 568 ASP B CA 1
ATOM 12552 C C . ASP B 1 568 ? 26.469 -24.703 -5.973 1 95.69 568 ASP B C 1
ATOM 12554 O O . ASP B 1 568 ? 25.469 -24 -6.207 1 95.69 568 ASP B O 1
ATOM 12558 N N . VAL B 1 569 ? 27.219 -24.469 -4.922 1 96.56 569 VAL B N 1
ATOM 12559 C CA . VAL B 1 569 ? 27.188 -23.25 -4.117 1 96.56 569 VAL B CA 1
ATOM 12560 C C . VAL B 1 569 ? 28.516 -22.516 -4.23 1 96.56 569 VAL B C 1
ATOM 12562 O O . VAL B 1 569 ? 29.578 -23.125 -4.094 1 96.56 569 VAL B O 1
ATOM 12565 N N . GLN B 1 570 ? 28.422 -21.281 -4.512 1 97 570 GLN B N 1
ATOM 12566 C CA . GLN B 1 570 ? 29.656 -20.516 -4.711 1 97 570 GLN B CA 1
ATOM 12567 C C . GLN B 1 570 ? 29.688 -19.281 -3.816 1 97 570 GLN B C 1
ATOM 12569 O O . GLN B 1 570 ? 28.656 -18.625 -3.615 1 97 570 GLN B O 1
ATOM 12574 N N . LYS B 1 571 ? 30.781 -19.094 -3.225 1 97.88 571 LYS B N 1
ATOM 12575 C CA . LYS B 1 571 ? 31.047 -17.844 -2.512 1 97.88 571 LYS B CA 1
ATOM 12576 C C . LYS B 1 571 ? 31.672 -16.812 -3.439 1 97.88 571 LYS B C 1
ATOM 12578 O O . LYS B 1 571 ? 32.688 -17.062 -4.07 1 97.88 571 LYS B O 1
ATOM 12583 N N . VAL B 1 572 ? 31.031 -15.664 -3.59 1 97.81 572 VAL B N 1
ATOM 12584 C CA . VAL B 1 572 ? 31.5 -14.586 -4.449 1 97.81 572 VAL B CA 1
ATOM 12585 C C . VAL B 1 572 ? 31.422 -13.258 -3.693 1 97.81 572 VAL B C 1
ATOM 12587 O O . VAL B 1 572 ? 30.953 -13.211 -2.555 1 97.81 572 VAL B O 1
ATOM 12590 N N . ARG B 1 573 ? 31.984 -12.258 -4.332 1 97.69 573 ARG B N 1
ATOM 12591 C CA . ARG B 1 573 ? 32.031 -10.938 -3.707 1 97.69 573 ARG B CA 1
ATOM 12592 C C . ARG B 1 573 ? 30.984 -10.016 -4.336 1 97.69 573 ARG B C 1
ATOM 12594 O O . ARG B 1 573 ? 30.969 -9.836 -5.555 1 97.69 573 ARG B O 1
ATOM 12601 N N . ALA B 1 574 ? 30.062 -9.461 -3.537 1 97.62 574 ALA B N 1
ATOM 12602 C CA . ALA B 1 574 ? 29.141 -8.453 -4.035 1 97.62 574 ALA B CA 1
ATOM 12603 C C . ALA B 1 574 ? 29.797 -7.082 -4.09 1 97.62 574 ALA B C 1
ATOM 12605 O O . ALA B 1 574 ? 30.312 -6.59 -3.082 1 97.62 574 ALA B O 1
ATOM 12606 N N . THR B 1 575 ? 29.859 -6.512 -5.199 1 97 575 THR B N 1
ATOM 12607 C CA . THR B 1 575 ? 30.453 -5.199 -5.41 1 97 575 THR B CA 1
ATOM 12608 C C . THR B 1 575 ? 29.469 -4.262 -6.105 1 97 575 THR B C 1
ATOM 12610 O O . THR B 1 575 ? 28.844 -4.637 -7.102 1 97 575 THR B O 1
ATOM 12613 N N . TYR B 1 576 ? 29.328 -3.074 -5.543 1 94.38 576 TYR B N 1
ATOM 12614 C CA . TYR B 1 576 ? 28.438 -2.072 -6.125 1 94.38 576 TYR B CA 1
ATOM 12615 C C . TYR B 1 576 ? 29.125 -1.339 -7.273 1 94.38 576 TYR B C 1
ATOM 12617 O O . TYR B 1 576 ? 30.188 -0.732 -7.086 1 94.38 576 TYR B O 1
ATOM 12625 N N . HIS B 1 577 ? 28.547 -1.413 -8.43 1 95.19 577 HIS B N 1
ATOM 12626 C CA . HIS B 1 577 ? 29.016 -0.668 -9.594 1 95.19 577 HIS B CA 1
ATOM 12627 C C . HIS B 1 577 ? 28.047 0.452 -9.953 1 95.19 577 HIS B C 1
ATOM 12629 O O . HIS B 1 577 ? 26.938 0.191 -10.43 1 95.19 577 HIS B O 1
ATOM 12635 N N . PRO B 1 578 ? 28.391 1.71 -9.828 1 92.06 578 PRO B N 1
ATOM 12636 C CA . PRO B 1 578 ? 27.5 2.842 -10.094 1 92.06 578 PRO B CA 1
ATOM 12637 C C . PRO B 1 578 ? 26.906 2.801 -11.5 1 92.06 578 PRO B C 1
ATOM 12639 O O . PRO B 1 578 ? 25.781 3.281 -11.703 1 92.06 578 PRO B O 1
ATOM 12642 N N . GLU B 1 579 ? 27.594 2.209 -12.453 1 92.81 579 GLU B N 1
ATOM 12643 C CA . GLU B 1 579 ? 27.109 2.141 -13.828 1 92.81 579 GLU B CA 1
ATOM 12644 C C . GLU B 1 579 ? 25.859 1.282 -13.922 1 92.81 579 GLU B C 1
ATOM 12646 O O . GLU B 1 579 ? 25.016 1.491 -14.805 1 92.81 579 GLU B O 1
ATOM 12651 N N . LEU B 1 580 ? 25.719 0.29 -13.008 1 94.81 580 LEU B N 1
ATOM 12652 C CA . LEU B 1 580 ? 24.609 -0.669 -13.055 1 94.81 580 LEU B CA 1
ATOM 12653 C C . LEU B 1 580 ? 23.531 -0.302 -12.047 1 94.81 580 LEU B C 1
ATOM 12655 O O . LEU B 1 580 ? 22.609 -1.091 -11.797 1 94.81 580 LEU B O 1
ATOM 12659 N N . ARG B 1 581 ? 23.578 0.885 -11.461 1 90.38 581 ARG B N 1
ATOM 12660 C CA . ARG B 1 581 ? 22.766 1.282 -10.305 1 90.38 581 ARG B CA 1
ATOM 12661 C C . ARG B 1 581 ? 21.281 1.29 -10.656 1 90.38 581 ARG B C 1
ATOM 12663 O O . ARG B 1 581 ? 20.438 1.208 -9.766 1 90.38 581 ARG B O 1
ATOM 12670 N N . HIS B 1 582 ? 20.922 1.347 -11.953 1 89.62 582 HIS B N 1
ATOM 12671 C CA . HIS B 1 582 ? 19.516 1.414 -12.344 1 89.62 582 HIS B CA 1
ATOM 12672 C C . HIS B 1 582 ? 18.922 0.02 -12.484 1 89.62 582 HIS B C 1
ATOM 12674 O O . HIS B 1 582 ? 17.703 -0.129 -12.555 1 89.62 582 HIS B O 1
ATOM 12680 N N . LEU B 1 583 ? 19.703 -0.988 -12.633 1 94.94 583 LEU B N 1
ATOM 12681 C CA . LEU B 1 583 ? 19.234 -2.371 -12.664 1 94.94 583 LEU B CA 1
ATOM 12682 C C . LEU B 1 583 ? 19.031 -2.902 -11.25 1 94.94 583 LEU B C 1
ATOM 12684 O O . LEU B 1 583 ? 19.953 -3.432 -10.633 1 94.94 583 LEU B O 1
ATOM 12688 N N . ARG B 1 584 ? 17.812 -2.836 -10.875 1 93.06 584 ARG B N 1
ATOM 12689 C CA . ARG B 1 584 ? 17.5 -3.15 -9.484 1 93.06 584 ARG B CA 1
ATOM 12690 C C . ARG B 1 584 ? 16.719 -4.461 -9.383 1 93.06 584 ARG B C 1
ATOM 12692 O O . ARG B 1 584 ? 16.062 -4.875 -10.336 1 93.06 584 ARG B O 1
ATOM 12699 N N . ASP B 1 585 ? 16.828 -5.176 -8.258 1 95.44 585 ASP B N 1
ATOM 12700 C CA . ASP B 1 585 ? 16.078 -6.375 -7.887 1 95.44 585 ASP B CA 1
ATOM 12701 C C . ASP B 1 585 ? 16.422 -7.547 -8.797 1 95.44 585 ASP B C 1
ATOM 12703 O O . ASP B 1 585 ? 15.594 -8.422 -9.047 1 95.44 585 ASP B O 1
ATOM 12707 N N . ILE B 1 586 ? 17.547 -7.504 -9.438 1 97.69 586 ILE B N 1
ATOM 12708 C CA . ILE B 1 586 ? 18.172 -8.602 -10.172 1 97.69 586 ILE B CA 1
ATOM 12709 C C . ILE B 1 586 ? 19.656 -8.688 -9.82 1 97.69 586 ILE B C 1
ATOM 12711 O O . ILE B 1 586 ? 20.25 -7.711 -9.367 1 97.69 586 ILE B O 1
ATOM 12715 N N . VAL B 1 587 ? 20.219 -9.789 -9.945 1 98 587 VAL B N 1
ATOM 12716 C CA . VAL B 1 587 ? 21.656 -9.961 -9.703 1 98 587 VAL B CA 1
ATOM 12717 C C . VAL B 1 587 ? 22.391 -10.086 -11.031 1 98 587 VAL B C 1
ATOM 12719 O O . VAL B 1 587 ? 22.016 -10.883 -11.891 1 98 587 VAL B O 1
ATOM 12722 N N . ILE B 1 588 ? 23.438 -9.328 -11.203 1 98.38 588 ILE B N 1
ATOM 12723 C CA . ILE B 1 588 ? 24.188 -9.289 -12.445 1 98.38 588 ILE B CA 1
ATOM 12724 C C . ILE B 1 588 ? 25.5 -10.055 -12.273 1 98.38 588 ILE B C 1
ATOM 12726 O O . ILE B 1 588 ? 26.281 -9.773 -11.352 1 98.38 588 ILE B O 1
ATOM 12730 N N . PHE B 1 589 ? 25.766 -11.023 -13.094 1 97.75 589 PHE B N 1
ATOM 12731 C CA . PHE B 1 589 ? 26.969 -11.828 -13.109 1 97.75 589 PHE B CA 1
ATOM 12732 C C . PHE B 1 589 ? 27.953 -11.32 -14.164 1 97.75 589 PHE B C 1
ATOM 12734 O O . PHE B 1 589 ? 27.531 -10.719 -15.156 1 97.75 589 PHE B O 1
ATOM 12741 N N . SER B 1 590 ? 29.188 -11.625 -13.992 1 96.5 590 SER B N 1
ATOM 12742 C CA . SER B 1 590 ? 30.25 -11.172 -14.891 1 96.5 590 SER B CA 1
ATOM 12743 C C . SER B 1 590 ? 30.219 -11.938 -16.203 1 96.5 590 SER B C 1
ATOM 12745 O O . SER B 1 590 ? 29.859 -13.109 -16.25 1 96.5 590 SER B O 1
ATOM 12747 N N . THR B 1 591 ? 30.594 -11.289 -17.297 1 95.56 591 THR B N 1
ATOM 12748 C CA . THR B 1 591 ? 30.766 -11.93 -18.594 1 95.56 591 THR B CA 1
ATOM 12749 C C . THR B 1 591 ? 32.25 -11.992 -18.969 1 95.56 591 THR B C 1
ATOM 12751 O O . THR B 1 591 ? 32.594 -12.289 -20.109 1 95.56 591 THR B O 1
ATOM 12754 N N . LYS B 1 592 ? 33.188 -11.672 -18.125 1 91.75 592 LYS B N 1
ATOM 12755 C CA . LYS B 1 592 ? 34.625 -11.602 -18.406 1 91.75 592 LYS B CA 1
ATOM 12756 C C . LYS B 1 592 ? 35.344 -12.867 -17.938 1 91.75 592 LYS B C 1
ATOM 12758 O O . LYS B 1 592 ? 36.5 -13.117 -18.312 1 91.75 592 LYS B O 1
ATOM 12763 N N . GLY B 1 593 ? 34.875 -13.734 -17.297 1 87.06 593 GLY B N 1
ATOM 12764 C CA . GLY B 1 593 ? 35.531 -14.922 -16.766 1 87.06 593 GLY B CA 1
ATOM 12765 C C . GLY B 1 593 ? 35.562 -16.078 -17.75 1 87.06 593 GLY B C 1
ATOM 12766 O O . GLY B 1 593 ? 35.219 -15.898 -18.922 1 87.06 593 GLY B O 1
ATOM 12767 N N . ASP B 1 594 ? 36.125 -17.188 -17.344 1 87.5 594 ASP B N 1
ATOM 12768 C CA . ASP B 1 594 ? 36.281 -18.375 -18.188 1 87.5 594 ASP B CA 1
ATOM 12769 C C . ASP B 1 594 ? 34.969 -19.109 -18.344 1 87.5 594 ASP B C 1
ATOM 12771 O O . ASP B 1 594 ? 34.688 -19.688 -19.406 1 87.5 594 ASP B O 1
ATOM 12775 N N . VAL B 1 595 ? 34.219 -19.109 -17.328 1 90.44 595 VAL B N 1
ATOM 12776 C CA . VAL B 1 595 ? 32.938 -19.797 -17.312 1 90.44 595 VAL B CA 1
ATOM 12777 C C . VAL B 1 595 ? 31.875 -18.891 -16.703 1 90.44 595 VAL B C 1
ATOM 12779 O O . VAL B 1 595 ? 32.156 -18.125 -15.773 1 90.44 595 VAL B O 1
ATOM 12782 N N . PRO B 1 596 ? 30.75 -18.906 -17.328 1 93.31 596 PRO B N 1
ATOM 12783 C CA . PRO B 1 596 ? 29.688 -18.141 -16.672 1 93.31 596 PRO B CA 1
ATOM 12784 C C . PRO B 1 596 ? 29.375 -18.656 -15.266 1 9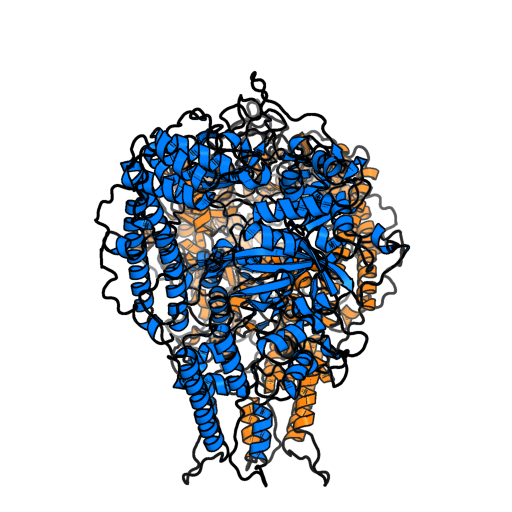3.31 596 PRO B C 1
ATOM 12786 O O . PRO B 1 596 ? 29.297 -19.875 -15.047 1 93.31 596 PRO B O 1
ATOM 12789 N N . LEU B 1 597 ? 29.266 -17.828 -14.344 1 94.69 597 LEU B N 1
ATOM 12790 C CA . LEU B 1 597 ? 28.953 -18.203 -12.969 1 94.69 597 LEU B CA 1
ATOM 12791 C C . LEU B 1 597 ? 27.672 -19.016 -12.898 1 94.69 597 LEU B C 1
ATOM 12793 O O . LEU B 1 597 ? 27.547 -19.922 -12.07 1 94.69 597 LEU B O 1
ATOM 12797 N N . ALA B 1 598 ? 26.672 -18.719 -13.758 1 94.69 598 ALA B N 1
ATOM 12798 C CA . ALA B 1 598 ? 25.406 -19.453 -13.789 1 94.69 598 ALA B CA 1
ATOM 12799 C C . ALA B 1 598 ? 25.625 -20.938 -14.055 1 94.69 598 ALA B C 1
ATOM 12801 O O . ALA B 1 598 ? 24.953 -21.781 -13.469 1 94.69 598 ALA B O 1
ATOM 12802 N N . SER B 1 599 ? 26.562 -21.25 -14.93 1 92.44 599 SER B N 1
ATOM 12803 C CA . SER B 1 599 ? 26.828 -22.641 -15.297 1 92.44 599 SER B CA 1
ATOM 12804 C C . SER B 1 599 ? 27.453 -23.406 -14.133 1 92.44 599 SER B C 1
ATOM 12806 O O . SER B 1 599 ? 27.297 -24.625 -14.031 1 92.44 599 SER B O 1
ATOM 12808 N N . LEU B 1 600 ? 28.172 -22.672 -13.258 1 92.88 600 LEU B N 1
ATOM 12809 C CA . LEU B 1 600 ? 28.781 -23.281 -12.094 1 92.88 600 LEU B CA 1
ATOM 12810 C C . LEU B 1 600 ? 27.719 -23.688 -11.07 1 92.88 600 LEU B C 1
ATOM 12812 O O . LEU B 1 600 ? 27.984 -24.5 -10.18 1 92.88 600 LEU B O 1
ATOM 12816 N N . LEU B 1 601 ? 26.625 -23.031 -11.195 1 95 601 LEU B N 1
ATOM 12817 C CA . LEU B 1 601 ? 25.516 -23.297 -10.289 1 95 601 LEU B CA 1
ATOM 12818 C C . LEU B 1 601 ? 24.562 -24.328 -10.891 1 95 601 LEU B C 1
ATOM 12820 O O . LEU B 1 601 ? 23.438 -24 -11.266 1 95 601 LEU B O 1
ATOM 12824 N N . SER B 1 602 ? 24.922 -25.547 -10.906 1 91.56 602 SER B N 1
ATOM 12825 C CA . SER B 1 602 ? 24.141 -26.688 -11.367 1 91.56 602 SER B CA 1
ATOM 12826 C C . SER B 1 602 ? 23.734 -26.531 -12.828 1 91.56 602 SER B C 1
ATOM 12828 O O . SER B 1 602 ? 22.594 -26.812 -13.195 1 91.56 602 SER B O 1
ATOM 12830 N N . GLY B 1 603 ? 24.578 -25.906 -13.625 1 89.5 603 GLY B N 1
ATOM 12831 C CA . GLY B 1 603 ? 24.344 -25.812 -15.055 1 89.5 603 GLY B CA 1
ATOM 12832 C C . GLY B 1 603 ? 23.297 -24.766 -15.414 1 89.5 603 GLY B C 1
ATOM 12833 O O . GLY B 1 603 ? 22.656 -24.859 -16.453 1 89.5 603 GLY B O 1
ATOM 12834 N N . GLY B 1 604 ? 23.141 -23.797 -14.602 1 92.06 604 GLY B N 1
ATOM 12835 C CA . GLY B 1 604 ? 22.141 -22.766 -14.844 1 92.06 604 GLY B CA 1
ATOM 12836 C C . GLY B 1 604 ? 22.5 -21.859 -16 1 92.06 604 GLY B C 1
ATOM 12837 O O . GLY B 1 604 ? 23.609 -21.938 -16.547 1 92.06 604 GLY B O 1
ATOM 12838 N N . ASP B 1 605 ? 21.516 -21.141 -16.516 1 94.12 605 ASP B N 1
ATOM 12839 C CA . ASP B 1 605 ? 21.672 -20.125 -17.531 1 94.12 605 ASP B CA 1
ATOM 12840 C C . ASP B 1 605 ? 20.859 -18.875 -17.203 1 94.12 605 ASP B C 1
ATOM 12842 O O . ASP B 1 605 ? 20.484 -18.656 -16.047 1 94.12 605 ASP B O 1
ATOM 12846 N N . TYR B 1 606 ? 20.766 -17.969 -18.172 1 97.31 606 TYR B N 1
ATOM 12847 C CA . TYR B 1 606 ? 20.141 -16.672 -17.875 1 97.31 606 TYR B CA 1
ATOM 12848 C C . TYR B 1 606 ? 18.75 -16.594 -18.484 1 97.31 606 TYR B C 1
ATOM 12850 O O . TYR B 1 606 ? 18.297 -15.508 -18.844 1 97.31 606 TYR B O 1
ATOM 12858 N N . ASP B 1 607 ? 18.031 -17.672 -18.672 1 95.25 607 ASP B N 1
ATOM 12859 C CA . ASP B 1 607 ? 16.734 -17.672 -19.344 1 95.25 607 ASP B CA 1
ATOM 12860 C C . ASP B 1 607 ? 15.602 -17.578 -18.328 1 95.25 607 ASP B C 1
ATOM 12862 O O . ASP B 1 607 ? 14.477 -18 -18.594 1 95.25 607 ASP B O 1
ATOM 12866 N N . GLY B 1 608 ? 15.852 -17.219 -17.172 1 95.81 608 GLY B N 1
ATOM 12867 C CA . GLY B 1 608 ? 14.812 -17.047 -16.156 1 95.81 608 GLY B CA 1
ATOM 12868 C C . GLY B 1 608 ? 15.156 -17.703 -14.836 1 95.81 608 GLY B C 1
ATOM 12869 O O . GLY B 1 608 ? 14.32 -17.75 -13.93 1 95.81 608 GLY B O 1
ATOM 12870 N N . ASP B 1 609 ? 16.328 -18.125 -14.656 1 95.38 609 ASP B N 1
ATOM 12871 C CA . ASP B 1 609 ? 16.766 -18.75 -13.414 1 95.38 609 ASP B CA 1
ATOM 12872 C C . ASP B 1 609 ? 16.875 -17.734 -12.289 1 95.38 609 ASP B C 1
ATOM 12874 O O . ASP B 1 609 ? 17.266 -16.594 -12.516 1 95.38 609 ASP B O 1
ATOM 12878 N N . LYS B 1 610 ? 16.469 -18.188 -11.164 1 96.5 610 LYS B N 1
ATOM 12879 C CA . LYS B 1 610 ? 16.703 -17.422 -9.945 1 96.5 610 LYS B CA 1
ATOM 12880 C C . LYS B 1 610 ? 17.75 -18.094 -9.055 1 96.5 610 LYS B C 1
ATOM 12882 O O . LYS B 1 610 ? 17.859 -19.312 -9.047 1 96.5 610 LYS B O 1
ATOM 12887 N N . VAL B 1 611 ? 18.469 -17.312 -8.406 1 97.06 611 VAL B N 1
ATOM 12888 C CA . VAL B 1 611 ? 19.469 -17.859 -7.5 1 97.06 611 VAL B CA 1
ATOM 12889 C C . VAL B 1 611 ? 19.188 -17.406 -6.07 1 97.06 611 VAL B C 1
ATOM 12891 O O . VAL B 1 611 ? 18.641 -16.312 -5.855 1 97.06 611 VAL B O 1
ATOM 12894 N N . TRP B 1 612 ? 19.484 -18.297 -5.172 1 96.88 612 TRP B N 1
ATOM 12895 C CA . TRP B 1 612 ? 19.5 -17.969 -3.754 1 96.88 612 TRP B CA 1
ATOM 12896 C C . TRP B 1 612 ? 20.766 -17.188 -3.398 1 96.88 612 TRP B C 1
ATOM 12898 O O . TRP B 1 612 ? 21.875 -17.656 -3.639 1 96.88 612 TRP B O 1
ATOM 12908 N N . ILE B 1 613 ? 20.641 -16 -2.951 1 97.56 613 ILE B N 1
ATOM 12909 C CA . ILE B 1 613 ? 21.766 -15.172 -2.523 1 97.56 613 ILE B CA 1
ATOM 12910 C C . ILE B 1 613 ? 21.688 -14.945 -1.017 1 97.56 613 ILE B C 1
ATOM 12912 O O . ILE B 1 613 ? 20.672 -14.477 -0.502 1 97.56 613 ILE B O 1
ATOM 12916 N N . CYS B 1 614 ? 22.75 -15.305 -0.312 1 97.75 614 CYS B N 1
ATOM 12917 C CA . CYS B 1 614 ? 22.797 -15.188 1.141 1 97.75 614 CYS B CA 1
ATOM 12918 C C . CYS B 1 614 ? 24 -14.359 1.582 1 97.75 614 CYS B C 1
ATOM 12920 O O . CYS B 1 614 ? 25.125 -14.602 1.132 1 97.75 614 CYS B O 1
ATOM 12922 N N . TRP B 1 615 ? 23.797 -13.367 2.471 1 96.81 615 TRP B N 1
ATOM 12923 C CA . TRP B 1 615 ? 24.906 -12.562 2.971 1 96.81 615 TRP B CA 1
ATOM 12924 C C . TRP B 1 615 ? 24.938 -12.57 4.496 1 96.81 615 TRP B C 1
ATOM 12926 O O . TRP B 1 615 ? 25.5 -11.664 5.117 1 96.81 615 TRP B O 1
ATOM 12936 N N . ASP B 1 616 ? 24.312 -13.602 5.07 1 95.5 616 ASP B N 1
ATOM 12937 C CA . ASP B 1 616 ? 24.469 -13.805 6.508 1 95.5 616 ASP B CA 1
ATOM 12938 C C . ASP B 1 616 ? 25.922 -14.109 6.863 1 95.5 616 ASP B C 1
ATOM 12940 O O . ASP B 1 616 ? 26.469 -15.117 6.422 1 95.5 616 ASP B O 1
ATOM 12944 N N . ALA B 1 617 ? 26.516 -13.398 7.707 1 94.12 617 ALA B N 1
ATOM 12945 C CA . ALA B 1 617 ? 27.938 -13.469 7.988 1 94.12 617 ALA B CA 1
ATOM 12946 C C . ALA B 1 617 ? 28.312 -14.82 8.594 1 94.12 617 ALA B C 1
ATOM 12948 O O . ALA B 1 617 ? 29.375 -15.375 8.289 1 94.12 617 ALA B O 1
ATOM 12949 N N . ASP B 1 618 ? 27.484 -15.367 9.414 1 95.69 618 ASP B N 1
ATOM 12950 C CA . ASP B 1 618 ? 27.766 -16.641 10.086 1 95.69 618 ASP B CA 1
ATOM 12951 C C . ASP B 1 618 ? 27.781 -17.797 9.094 1 95.69 618 ASP B C 1
ATOM 12953 O O . ASP B 1 618 ? 28.547 -18.75 9.25 1 95.69 618 ASP B O 1
ATOM 12957 N N . ILE B 1 619 ? 26.953 -17.703 8.07 1 97.12 619 ILE B N 1
ATOM 12958 C CA . ILE B 1 619 ? 26.875 -18.766 7.066 1 97.12 619 ILE B CA 1
ATOM 12959 C C . ILE B 1 619 ? 27.984 -18.578 6.031 1 97.12 619 ILE B C 1
ATOM 12961 O O . ILE B 1 619 ? 28.703 -19.516 5.711 1 97.12 619 ILE B O 1
ATOM 12965 N N . VAL B 1 620 ? 28.156 -17.375 5.609 1 98 620 VAL B N 1
ATOM 12966 C CA . VAL B 1 620 ? 29.062 -17.078 4.504 1 98 620 VAL B CA 1
ATOM 12967 C C . VAL B 1 620 ? 30.516 -17.25 4.961 1 98 620 VAL B C 1
ATOM 12969 O O . VAL B 1 620 ? 31.328 -17.828 4.242 1 98 620 VAL B O 1
ATOM 12972 N N . ASN B 1 621 ? 30.891 -16.766 6.156 1 97.19 621 ASN B N 1
ATOM 12973 C CA . ASN B 1 621 ? 32.25 -16.859 6.652 1 97.19 621 ASN B CA 1
ATOM 12974 C C . ASN B 1 621 ? 32.656 -18.297 6.996 1 97.19 621 ASN B C 1
ATOM 12976 O O . ASN B 1 621 ? 33.812 -18.641 7.031 1 97.19 621 ASN B O 1
ATOM 12980 N N . ASN B 1 622 ? 31.641 -19.109 7.215 1 97.88 622 ASN B N 1
ATOM 12981 C CA . ASN B 1 622 ? 31.859 -20.5 7.57 1 97.88 622 ASN B CA 1
ATOM 12982 C C . ASN B 1 622 ? 31.859 -21.406 6.336 1 97.88 622 ASN B C 1
ATOM 12984 O O . ASN B 1 622 ? 31.75 -22.625 6.457 1 97.88 622 ASN B O 1
ATOM 12988 N N . PHE B 1 623 ? 31.906 -20.859 5.137 1 98 623 PHE B N 1
ATOM 12989 C CA . PHE B 1 623 ? 31.797 -21.625 3.904 1 98 623 PHE B CA 1
ATOM 12990 C C . PHE B 1 623 ? 33.031 -21.438 3.039 1 98 623 PHE B C 1
ATOM 12992 O O . PHE B 1 623 ? 33.594 -20.344 2.955 1 98 623 PHE B O 1
ATOM 12999 N N . GLU B 1 624 ? 33.406 -22.547 2.389 1 96.94 624 GLU B N 1
ATOM 13000 C CA . GLU B 1 624 ? 34.5 -22.5 1.433 1 96.94 624 GLU B CA 1
ATOM 13001 C C . GLU B 1 624 ? 34.125 -23.141 0.103 1 96.94 624 GLU B C 1
ATOM 13003 O O . GLU B 1 624 ? 33.469 -24.188 0.079 1 96.94 624 GLU B O 1
ATOM 13008 N N . ASN B 1 625 ? 34.531 -22.547 -0.973 1 96.06 625 ASN B N 1
ATOM 13009 C CA . ASN B 1 625 ? 34.188 -23.016 -2.309 1 96.06 625 ASN B CA 1
ATOM 13010 C C . ASN B 1 625 ? 34.844 -24.359 -2.615 1 96.06 625 ASN B C 1
ATOM 13012 O O . ASN B 1 625 ? 35.938 -24.656 -2.096 1 96.06 625 ASN B O 1
ATOM 13016 N N . HIS B 1 626 ? 34.156 -25.141 -3.387 1 94.19 626 HIS B N 1
ATOM 13017 C CA . HIS B 1 626 ? 34.719 -26.328 -4.016 1 94.19 626 HIS B CA 1
ATOM 13018 C C . HIS B 1 626 ? 34.938 -26.125 -5.512 1 94.19 626 HIS B C 1
ATOM 13020 O O . HIS B 1 626 ? 34.062 -25.578 -6.191 1 94.19 626 HIS B O 1
ATOM 13026 N N . PRO B 1 627 ? 36.062 -26.5 -6.02 1 91.69 627 PRO B N 1
ATOM 13027 C CA . PRO B 1 627 ? 36.25 -26.391 -7.473 1 91.69 627 PRO B CA 1
ATOM 13028 C C . PRO B 1 627 ? 35.281 -27.297 -8.242 1 91.69 627 PRO B C 1
ATOM 13030 O O . PRO B 1 627 ? 34.844 -28.328 -7.719 1 91.69 627 PRO B O 1
ATOM 13033 N N . LEU B 1 628 ? 34.938 -26.938 -9.422 1 91.81 628 LEU B N 1
ATOM 13034 C CA . LEU B 1 628 ? 34.062 -27.75 -10.25 1 91.81 628 LEU B CA 1
ATOM 13035 C C . LEU B 1 628 ? 34.688 -29.109 -10.531 1 91.81 628 LEU B C 1
ATOM 13037 O O . LEU B 1 628 ? 35.781 -29.188 -11.109 1 91.81 628 LEU B O 1
ATOM 13041 N N . PRO B 1 629 ? 34 -30.125 -10.117 1 93.19 629 PRO B N 1
ATOM 13042 C CA . PRO B 1 629 ? 34.531 -31.453 -10.406 1 93.19 629 PRO B CA 1
ATOM 13043 C C . PRO B 1 629 ? 34.531 -31.766 -11.898 1 93.19 629 PRO B C 1
ATOM 13045 O O . PRO B 1 629 ? 33.594 -31.391 -12.617 1 93.19 629 PRO B O 1
ATOM 13048 N N . PRO B 1 630 ? 35.469 -32.562 -12.312 1 91.44 630 PRO B N 1
ATOM 13049 C CA . PRO B 1 630 ? 35.5 -32.938 -13.727 1 91.44 630 PRO B CA 1
ATOM 13050 C C . PRO B 1 630 ? 34.312 -33.812 -14.117 1 91.44 630 PRO B C 1
ATOM 13052 O O . PRO B 1 630 ? 33.906 -34.688 -13.336 1 91.44 630 PRO B O 1
ATOM 13055 N N . LYS B 1 631 ? 33.812 -33.656 -15.258 1 91.88 631 LYS B N 1
ATOM 13056 C CA . LYS B 1 631 ? 32.688 -34.438 -15.75 1 91.88 631 LYS B CA 1
ATOM 13057 C C . LYS B 1 631 ? 33.156 -35.781 -16.312 1 91.88 631 LYS B C 1
ATOM 13059 O O . LYS B 1 631 ? 34.031 -35.812 -17.188 1 91.88 631 LYS B O 1
ATOM 13064 N N . PRO B 1 632 ? 32.531 -36.844 -15.914 1 92.94 632 PRO B N 1
ATOM 13065 C CA . PRO B 1 632 ? 32.875 -38.156 -16.453 1 92.94 632 PRO B CA 1
ATOM 13066 C C . PRO B 1 632 ? 32.344 -38.406 -17.844 1 92.94 632 PRO B C 1
ATOM 13068 O O . PRO B 1 632 ? 31.422 -37.688 -18.297 1 92.94 632 PRO B O 1
ATOM 13071 N N . ASP B 1 633 ? 32.844 -39.438 -18.516 1 91.94 633 ASP B N 1
ATOM 13072 C CA . ASP B 1 633 ? 32.344 -39.844 -19.812 1 91.94 633 ASP B CA 1
ATOM 13073 C C . ASP B 1 633 ? 31.156 -40.812 -19.656 1 91.94 633 ASP B C 1
ATOM 13075 O O . ASP B 1 633 ? 31.297 -41.875 -19.094 1 91.94 633 ASP B O 1
ATOM 13079 N N . PHE B 1 634 ? 30.094 -40.469 -20.203 1 92.81 634 PHE B N 1
ATOM 13080 C CA . PHE B 1 634 ? 28.891 -41.312 -20.031 1 92.81 634 PHE B CA 1
ATOM 13081 C C . PHE B 1 634 ? 28.531 -42 -21.344 1 92.81 634 PHE B C 1
ATOM 13083 O O . PHE B 1 634 ? 27.469 -42.594 -21.453 1 92.81 634 PHE B O 1
ATOM 13090 N N . SER B 1 635 ? 29.344 -42 -22.359 1 90.19 635 SER B N 1
ATOM 13091 C CA . SER B 1 635 ? 29.078 -42.531 -23.688 1 90.19 635 SER B CA 1
ATOM 13092 C C . SER B 1 635 ? 28.703 -44 -23.625 1 90.19 635 SER B C 1
ATOM 13094 O O . SER B 1 635 ? 27.875 -44.469 -24.422 1 90.19 635 SER B O 1
ATOM 13096 N N . PRO B 1 636 ? 29.281 -44.719 -22.656 1 90.62 636 PRO B N 1
ATOM 13097 C CA . PRO B 1 636 ? 28.922 -46.125 -22.594 1 90.62 636 PRO B CA 1
ATOM 13098 C C . PRO B 1 636 ? 27.5 -46.375 -22.094 1 90.62 636 PRO B C 1
ATOM 13100 O O . PRO B 1 636 ? 26.938 -47.438 -22.281 1 90.62 636 PRO B O 1
ATOM 13103 N N . TYR B 1 637 ? 26.938 -45.438 -21.453 1 92.5 637 TYR B N 1
ATOM 13104 C CA . TYR B 1 637 ? 25.672 -45.656 -20.781 1 92.5 637 TYR B CA 1
ATOM 13105 C C . TYR B 1 637 ? 24.547 -44.875 -21.469 1 92.5 637 TYR B C 1
ATOM 13107 O O . TYR B 1 637 ? 23.375 -45.219 -21.359 1 92.5 637 TYR B O 1
ATOM 13115 N N . LEU B 1 638 ? 24.828 -43.75 -22.062 1 93.06 638 LEU B N 1
ATOM 13116 C CA . LEU B 1 638 ? 23.828 -42.875 -22.656 1 93.06 638 LEU B CA 1
ATOM 13117 C C . LEU B 1 638 ? 23.875 -42.938 -24.172 1 93.06 638 LEU B C 1
ATOM 13119 O O . LEU B 1 638 ? 24.938 -42.812 -24.781 1 93.06 638 LEU B O 1
ATOM 13123 N N . ALA B 1 639 ? 22.781 -43.312 -24.734 1 91.38 639 ALA B N 1
ATOM 13124 C CA . ALA B 1 639 ? 22.625 -43.188 -26.188 1 91.38 639 ALA B CA 1
ATOM 13125 C C . ALA B 1 639 ? 21.766 -42 -26.562 1 91.38 639 ALA B C 1
ATOM 13127 O O . ALA B 1 639 ? 21 -41.5 -25.75 1 91.38 639 ALA B O 1
ATOM 13128 N N . LYS B 1 640 ? 22 -41.438 -27.703 1 91.88 640 LYS B N 1
ATOM 13129 C CA . LYS B 1 640 ? 21.234 -40.281 -28.156 1 91.88 640 LYS B CA 1
ATOM 13130 C C . LYS B 1 640 ? 20.625 -40.5 -29.547 1 91.88 640 LYS B C 1
ATOM 13132 O O . LYS B 1 640 ? 21.281 -41.062 -30.422 1 91.88 640 LYS B O 1
ATOM 13137 N N . ASP B 1 641 ? 19.359 -40.25 -29.562 1 92.31 641 ASP B N 1
ATOM 13138 C CA . ASP B 1 641 ? 18.719 -40.188 -30.875 1 92.31 641 ASP B CA 1
ATOM 13139 C C . ASP B 1 641 ? 19.016 -38.844 -31.562 1 92.31 641 ASP B C 1
ATOM 13141 O O . ASP B 1 641 ? 18.484 -37.812 -31.156 1 92.31 641 ASP B O 1
ATOM 13145 N N . ARG B 1 642 ? 19.797 -38.875 -32.656 1 90.44 642 ARG B N 1
ATOM 13146 C CA . ARG B 1 642 ? 20.234 -37.656 -33.344 1 90.44 642 ARG B CA 1
ATOM 13147 C C . ARG B 1 642 ? 19.562 -37.5 -34.688 1 90.44 642 ARG B C 1
ATOM 13149 O O . ARG B 1 642 ? 19.984 -36.688 -35.5 1 90.44 642 ARG B O 1
ATOM 13156 N N . ALA B 1 643 ? 18.516 -38.281 -34.906 1 94.12 643 ALA B N 1
ATOM 13157 C CA . ALA B 1 643 ? 17.844 -38.188 -36.219 1 94.12 643 ALA B CA 1
ATOM 13158 C C . ALA B 1 643 ? 17.219 -36.812 -36.406 1 94.12 643 ALA B C 1
ATOM 13160 O O . ALA B 1 643 ? 16.641 -36.25 -35.469 1 94.12 643 ALA B O 1
ATOM 13161 N N . THR B 1 644 ? 17.438 -36.281 -37.625 1 95.62 644 THR B N 1
ATOM 13162 C CA . THR B 1 644 ? 16.891 -34.969 -37.938 1 95.62 644 THR B CA 1
ATOM 13163 C C . THR B 1 644 ? 15.539 -35.125 -38.656 1 95.62 644 THR B C 1
ATOM 13165 O O . THR B 1 644 ? 15.164 -36.219 -39.062 1 95.62 644 THR B O 1
ATOM 13168 N N . LEU B 1 645 ? 14.844 -34.062 -38.75 1 95.88 645 LEU B N 1
ATOM 13169 C CA . LEU B 1 645 ? 13.586 -34.062 -39.469 1 95.88 645 LEU B CA 1
ATOM 13170 C C . LEU B 1 645 ? 13.805 -34.438 -40.938 1 95.88 645 LEU B C 1
ATOM 13172 O O . LEU B 1 645 ? 12.992 -35.125 -41.531 1 95.88 645 LEU B O 1
ATOM 13176 N N . ARG B 1 646 ? 14.875 -33.938 -41.469 1 95.25 646 ARG B N 1
ATOM 13177 C CA . ARG B 1 646 ? 15.219 -34.25 -42.844 1 95.25 646 ARG B CA 1
ATOM 13178 C C . ARG B 1 646 ? 15.461 -35.75 -43.062 1 95.25 646 ARG B C 1
ATOM 13180 O O . ARG B 1 646 ? 15.094 -36.312 -44.094 1 95.25 646 ARG B O 1
ATOM 13187 N N . ASP B 1 647 ? 16.047 -36.344 -42.094 1 95.75 647 ASP B N 1
ATOM 13188 C CA . ASP B 1 647 ? 16.25 -37.781 -42.156 1 95.75 647 ASP B CA 1
ATOM 13189 C C . ASP B 1 647 ? 14.922 -38.531 -42.25 1 95.75 647 ASP B C 1
ATOM 13191 O O . ASP B 1 647 ? 14.789 -39.469 -43.062 1 95.75 647 ASP B O 1
ATOM 13195 N N . LEU B 1 648 ? 13.992 -38.094 -41.531 1 95.75 648 LEU B N 1
ATOM 13196 C CA . LEU B 1 648 ? 12.672 -38.719 -41.562 1 95.75 648 LEU B CA 1
ATOM 13197 C C . LEU B 1 648 ? 11.969 -38.438 -42.875 1 95.75 648 LEU B C 1
ATOM 13199 O O . LEU B 1 648 ? 11.234 -39.281 -43.406 1 95.75 648 LEU B O 1
ATOM 13203 N N . GLN B 1 649 ? 12.188 -37.219 -43.344 1 94.44 649 GLN B N 1
ATOM 13204 C CA . GLN B 1 649 ? 11.594 -36.844 -44.625 1 94.44 649 GLN B CA 1
ATOM 13205 C C . GLN B 1 649 ? 12.125 -37.719 -45.781 1 94.44 649 GLN B C 1
ATOM 13207 O O . GLN B 1 649 ? 11.367 -38.156 -46.625 1 94.44 649 GLN B O 1
ATOM 13212 N N . VAL B 1 650 ? 13.367 -38.031 -45.719 1 94.88 650 VAL B N 1
ATOM 13213 C CA . VAL B 1 650 ? 14 -38.844 -46.75 1 94.88 650 VAL B CA 1
ATOM 13214 C C . VAL B 1 650 ? 13.547 -40.281 -46.625 1 94.88 650 VAL B C 1
ATOM 13216 O O . VAL B 1 650 ? 13.266 -40.938 -47.625 1 94.88 650 VAL B O 1
ATOM 13219 N N . GLU B 1 651 ? 13.438 -40.656 -45.469 1 94.75 651 GLU B N 1
ATOM 13220 C CA . GLU B 1 651 ? 13.109 -42.062 -45.188 1 94.75 651 GLU B CA 1
ATOM 13221 C C . GLU B 1 651 ? 11.633 -42.344 -45.469 1 94.75 651 GLU B C 1
ATOM 13223 O O . GLU B 1 651 ? 11.281 -43.406 -45.969 1 94.75 651 GLU B O 1
ATOM 13228 N N . HIS B 1 652 ? 10.773 -41.469 -45.094 1 93.56 652 HIS B N 1
ATOM 13229 C CA . HIS B 1 652 ? 9.344 -41.781 -45.125 1 93.56 652 HIS B CA 1
ATOM 13230 C C . HIS B 1 652 ? 8.609 -40.938 -46.156 1 93.56 652 HIS B C 1
ATOM 13232 O O . HIS B 1 652 ? 7.422 -41.156 -46.406 1 93.56 652 HIS B O 1
ATOM 13238 N N . GLY B 1 653 ? 9.203 -39.969 -46.75 1 90.38 653 GLY B N 1
ATOM 13239 C CA . GLY B 1 653 ? 8.609 -39.156 -47.812 1 90.38 653 GLY B CA 1
ATOM 13240 C C . GLY B 1 653 ? 7.926 -37.906 -47.281 1 90.38 653 GLY B C 1
ATOM 13241 O O . GLY B 1 653 ? 7.645 -37.812 -46.094 1 90.38 653 GLY B O 1
ATOM 13242 N N . ASN B 1 654 ? 7.602 -37.062 -48.188 1 85.81 654 ASN B N 1
ATOM 13243 C CA . ASN B 1 654 ? 7.066 -35.75 -47.844 1 85.81 654 ASN B CA 1
ATOM 13244 C C . ASN B 1 654 ? 5.641 -35.844 -47.312 1 85.81 654 ASN B C 1
ATOM 13246 O O . ASN B 1 654 ? 5.18 -34.938 -46.625 1 85.81 654 ASN B O 1
ATOM 13250 N N . GLY B 1 655 ? 5.047 -36.812 -47.562 1 79.81 655 GLY B N 1
ATOM 13251 C CA . GLY B 1 655 ? 3.646 -36.875 -47.188 1 79.81 655 GLY B CA 1
ATOM 13252 C C . GLY B 1 655 ? 3.438 -37.375 -45.75 1 79.81 655 GLY B C 1
ATOM 13253 O O . GLY B 1 655 ? 2.408 -37.094 -45.156 1 79.81 655 GLY B O 1
ATOM 13254 N N . ASP B 1 656 ? 4.438 -38.031 -45.188 1 88.94 656 ASP B N 1
ATOM 13255 C CA . ASP B 1 656 ? 4.133 -38.75 -43.938 1 88.94 656 ASP B CA 1
ATOM 13256 C C . ASP B 1 656 ? 5.199 -38.469 -42.875 1 88.94 656 ASP B C 1
ATOM 13258 O O . ASP B 1 656 ? 5.059 -38.875 -41.719 1 88.94 656 ASP B O 1
ATOM 13262 N N . TYR B 1 657 ? 6.191 -37.719 -43.125 1 92.19 657 TYR B N 1
ATOM 13263 C CA . TYR B 1 657 ? 7.34 -37.594 -42.219 1 92.19 657 TYR B CA 1
ATOM 13264 C C . TYR B 1 657 ? 6.953 -36.938 -40.938 1 92.19 657 TYR B C 1
ATOM 13266 O O . TYR B 1 657 ? 7.488 -37.25 -39.875 1 92.19 657 TYR B O 1
ATOM 13274 N N . VAL B 1 658 ? 5.984 -36.031 -40.969 1 93.56 658 VAL B N 1
ATOM 13275 C CA . VAL B 1 658 ? 5.578 -35.344 -39.75 1 93.56 658 VAL B CA 1
ATOM 13276 C C . VAL B 1 658 ? 4.816 -36.312 -38.844 1 93.56 658 VAL B C 1
ATOM 13278 O O . VAL B 1 658 ? 5.004 -36.312 -37.625 1 93.56 658 VAL B O 1
ATOM 13281 N N . ASN B 1 659 ? 3.992 -37.125 -39.406 1 93.12 659 ASN B N 1
ATOM 13282 C CA . ASN B 1 659 ? 3.275 -38.125 -38.594 1 93.12 659 ASN B CA 1
ATOM 13283 C C . ASN B 1 659 ? 4.23 -39.125 -37.969 1 93.12 659 ASN B C 1
ATOM 13285 O O . ASN B 1 659 ? 4.027 -39.531 -36.812 1 93.12 659 ASN B O 1
ATOM 13289 N N . VAL B 1 660 ? 5.188 -39.469 -38.75 1 94.12 660 VAL B N 1
ATOM 13290 C CA . VAL B 1 660 ? 6.18 -40.406 -38.219 1 94.12 660 VAL B CA 1
ATOM 13291 C C . VAL B 1 660 ? 6.969 -39.719 -37.094 1 94.12 660 VAL B C 1
ATOM 13293 O O . VAL B 1 660 ? 7.273 -40.375 -36.094 1 94.12 660 VAL B O 1
ATOM 13296 N N . MET B 1 661 ? 7.262 -38.531 -37.344 1 95.31 661 MET B N 1
ATOM 13297 C CA . MET B 1 661 ? 7.957 -37.781 -36.281 1 95.31 661 MET B CA 1
ATOM 13298 C C . MET B 1 661 ? 7.152 -37.781 -35 1 95.31 661 MET B C 1
ATOM 13300 O O . MET B 1 661 ? 7.699 -38 -33.906 1 95.31 661 MET B O 1
ATOM 13304 N N . LEU B 1 662 ? 5.875 -37.469 -35.094 1 95.94 662 LEU B N 1
ATOM 13305 C CA . LEU B 1 662 ? 5.008 -37.438 -33.938 1 95.94 662 LEU B CA 1
ATOM 13306 C C . LEU B 1 662 ? 4.918 -38.781 -33.25 1 95.94 662 LEU B C 1
ATOM 13308 O O . LEU B 1 662 ? 4.977 -38.875 -32.031 1 95.94 662 LEU B O 1
ATOM 13312 N N . GLU B 1 663 ? 4.812 -39.781 -34.031 1 95.06 663 GLU B N 1
ATOM 13313 C CA . GLU B 1 663 ? 4.738 -41.125 -33.469 1 95.06 663 GLU B CA 1
ATOM 13314 C C . GLU B 1 663 ? 6 -41.469 -32.688 1 95.06 663 GLU B C 1
ATOM 13316 O O . GLU B 1 663 ? 5.914 -41.969 -31.547 1 95.06 663 GLU B O 1
ATOM 13321 N N . LYS B 1 664 ? 7.117 -41.188 -33.281 1 94.5 664 LYS B N 1
ATOM 13322 C CA . LYS B 1 664 ? 8.383 -41.469 -32.625 1 94.5 664 LYS B CA 1
ATOM 13323 C C . LYS B 1 664 ? 8.547 -40.594 -31.375 1 94.5 664 LYS B C 1
ATOM 13325 O O . LYS B 1 664 ? 9.039 -41.094 -30.344 1 94.5 664 LYS B O 1
ATOM 13330 N N . ALA B 1 665 ? 8.203 -39.406 -31.562 1 95.19 665 ALA B N 1
ATOM 13331 C CA . ALA B 1 665 ? 8.305 -38.5 -30.422 1 95.19 665 ALA B CA 1
ATOM 13332 C C . ALA B 1 665 ? 7.371 -38.938 -29.297 1 95.19 665 ALA B C 1
ATOM 13334 O O . ALA B 1 665 ? 7.73 -38.844 -28.125 1 95.19 665 ALA B O 1
ATOM 13335 N N . PHE B 1 666 ? 6.152 -39.312 -29.625 1 95.12 666 PHE B N 1
ATOM 13336 C CA . PHE B 1 666 ? 5.219 -39.812 -28.609 1 95.12 666 PHE B CA 1
ATOM 13337 C C . PHE B 1 666 ? 5.793 -41.031 -27.891 1 95.12 666 PHE B C 1
ATOM 13339 O O . PHE B 1 666 ? 5.727 -41.125 -26.672 1 95.12 666 PHE B O 1
ATOM 13346 N N . CYS B 1 667 ? 6.309 -41.875 -28.656 1 92.69 667 CYS B N 1
ATOM 13347 C CA . CYS B 1 667 ? 6.895 -43.062 -28.062 1 92.69 667 CYS B CA 1
ATOM 13348 C C . CYS B 1 667 ? 8.008 -42.719 -27.094 1 92.69 667 CYS B C 1
ATOM 13350 O O . CYS B 1 667 ? 8.07 -43.25 -25.984 1 92.69 667 CYS B O 1
ATOM 13352 N N . PHE B 1 668 ? 8.836 -41.844 -27.531 1 92.56 668 PHE B N 1
ATOM 13353 C CA . PHE B 1 668 ? 9.945 -41.375 -26.703 1 92.56 668 PHE B CA 1
ATOM 13354 C C . PHE B 1 668 ? 9.438 -40.781 -25.406 1 92.56 668 PHE B C 1
ATOM 13356 O O . PHE B 1 668 ? 9.969 -41.062 -24.328 1 92.56 668 PHE B O 1
ATOM 13363 N N . ASN B 1 669 ? 8.406 -39.969 -25.453 1 92.12 669 ASN B N 1
ATOM 13364 C CA . ASN B 1 669 ? 7.938 -39.219 -24.297 1 92.12 669 ASN B CA 1
ATOM 13365 C C . ASN B 1 669 ? 7.051 -40.062 -23.391 1 92.12 669 ASN B C 1
ATOM 13367 O O . ASN B 1 669 ? 6.867 -39.75 -22.203 1 92.12 669 ASN B O 1
ATOM 13371 N N . LEU B 1 670 ? 6.48 -41.125 -23.859 1 90.56 670 LEU B N 1
ATOM 13372 C CA . LEU B 1 670 ? 5.645 -42 -23.062 1 90.56 670 LEU B CA 1
ATOM 13373 C C . LEU B 1 670 ? 6.504 -42.969 -22.219 1 90.56 670 LEU B C 1
ATOM 13375 O O . LEU B 1 670 ? 6.02 -43.531 -21.25 1 90.56 670 LEU B O 1
ATOM 13379 N N . ARG B 1 671 ? 7.738 -43.062 -22.625 1 87.06 671 ARG B N 1
ATOM 13380 C CA . ARG B 1 671 ? 8.625 -43.938 -21.875 1 87.06 671 ARG B CA 1
ATOM 13381 C C . ARG B 1 671 ? 8.969 -43.344 -20.516 1 87.06 671 ARG B C 1
ATOM 13383 O O . ARG B 1 671 ? 9.086 -42.125 -20.375 1 87.06 671 ARG B O 1
ATOM 13390 N N . GLN B 1 672 ? 9.211 -44.188 -19.609 1 84.81 672 GLN B N 1
ATOM 13391 C CA . GLN B 1 672 ? 9.492 -43.75 -18.234 1 84.81 672 GLN B CA 1
ATOM 13392 C C . GLN B 1 672 ? 10.844 -43.062 -18.156 1 84.81 672 GLN B C 1
ATOM 13394 O O . GLN B 1 672 ? 11.836 -43.531 -18.719 1 84.81 672 GLN B O 1
ATOM 13399 N N . LYS B 1 673 ? 10.836 -41.938 -17.547 1 88.06 673 LYS B N 1
ATOM 13400 C CA . LYS B 1 673 ? 12.07 -41.219 -17.281 1 88.06 673 LYS B CA 1
ATOM 13401 C C . LYS B 1 673 ? 12.625 -41.594 -15.898 1 88.06 673 LYS B C 1
ATOM 13403 O O . LYS B 1 673 ? 11.875 -41.719 -14.93 1 88.06 673 LYS B O 1
ATOM 13408 N N . LEU B 1 674 ? 13.844 -41.75 -15.812 1 90.94 674 LEU B N 1
ATOM 13409 C CA . LEU B 1 674 ? 14.438 -42.312 -14.602 1 90.94 674 LEU B CA 1
ATOM 13410 C C . LEU B 1 674 ? 15.117 -41.188 -13.789 1 90.94 674 LEU B C 1
ATOM 13412 O O . LEU B 1 674 ? 15.828 -41.469 -12.82 1 90.94 674 LEU B O 1
ATOM 13416 N N . LEU B 1 675 ? 14.953 -39.938 -14.195 1 90.56 675 LEU B N 1
ATOM 13417 C CA . LEU B 1 675 ? 15.594 -38.844 -13.477 1 90.56 675 LEU B CA 1
ATOM 13418 C C . LEU B 1 675 ? 15.195 -38.844 -12.008 1 90.56 675 LEU B C 1
ATOM 13420 O O . LEU B 1 675 ? 16.047 -38.75 -11.125 1 90.56 675 LEU B O 1
ATOM 13424 N N . GLY B 1 676 ? 13.891 -38.969 -11.703 1 89 676 GLY B N 1
ATOM 13425 C CA . GLY B 1 676 ? 13.422 -39 -10.328 1 89 676 GLY B CA 1
ATOM 13426 C C . GLY B 1 676 ? 13.984 -40.156 -9.531 1 89 676 GLY B C 1
ATOM 13427 O O . GLY B 1 676 ? 14.422 -40 -8.391 1 89 676 GLY B O 1
ATOM 13428 N N . SER B 1 677 ? 13.992 -41.281 -10.148 1 89.94 677 SER B N 1
ATOM 13429 C CA . SER B 1 677 ? 14.484 -42.5 -9.484 1 89.94 677 SER B CA 1
ATOM 13430 C C . SER B 1 677 ? 15.977 -42.406 -9.203 1 89.94 677 SER B C 1
ATOM 13432 O O . SER B 1 677 ? 16.453 -42.812 -8.148 1 89.94 677 SER B O 1
ATOM 13434 N N . CYS B 1 678 ? 16.688 -41.938 -10.188 1 93.75 678 CYS B N 1
ATOM 13435 C CA . CYS B 1 678 ? 18.125 -41.781 -10.008 1 93.75 678 CYS B CA 1
ATOM 13436 C C . CYS B 1 678 ? 18.438 -40.75 -8.938 1 93.75 678 CYS B C 1
ATOM 13438 O O . CYS B 1 678 ? 19.391 -40.906 -8.172 1 93.75 678 CYS B O 1
ATOM 13440 N N . THR B 1 679 ? 17.656 -39.656 -8.945 1 92.81 679 THR B N 1
ATOM 13441 C CA . THR B 1 679 ? 17.828 -38.625 -7.922 1 92.81 679 THR B CA 1
ATOM 13442 C C . THR B 1 679 ? 17.562 -39.219 -6.531 1 92.81 679 THR B C 1
ATOM 13444 O O . THR B 1 679 ? 18.312 -38.938 -5.594 1 92.81 679 THR B O 1
ATOM 13447 N N . SER B 1 680 ? 16.5 -39.969 -6.402 1 91.69 680 SER B N 1
ATOM 13448 C CA . SER B 1 680 ? 16.156 -40.594 -5.133 1 91.69 680 SER B CA 1
ATOM 13449 C C . SER B 1 680 ? 17.25 -41.562 -4.688 1 91.69 680 SER B C 1
ATOM 13451 O O . SER B 1 680 ? 17.562 -41.656 -3.498 1 91.69 680 SER B O 1
ATOM 13453 N N . TYR B 1 681 ? 17.734 -42.281 -5.602 1 93.31 681 TYR B N 1
ATOM 13454 C CA . TYR B 1 681 ? 18.812 -43.219 -5.281 1 93.31 681 TYR B CA 1
ATOM 13455 C C . TYR B 1 681 ? 20.031 -42.469 -4.766 1 93.31 681 TYR B C 1
ATOM 13457 O O . TYR B 1 681 ? 20.656 -42.875 -3.781 1 93.31 681 TYR B O 1
ATOM 13465 N N . LYS B 1 682 ? 20.422 -41.469 -5.453 1 92.69 682 LYS B N 1
ATOM 13466 C CA . LYS B 1 682 ? 21.562 -40.688 -5.012 1 92.69 682 LYS B CA 1
ATOM 13467 C C . LYS B 1 682 ? 21.359 -40.188 -3.588 1 92.69 682 LYS B C 1
ATOM 13469 O O . LYS B 1 682 ? 22.281 -40.219 -2.768 1 92.69 682 LYS B O 1
ATOM 13474 N N . GLU B 1 683 ? 20.203 -39.625 -3.41 1 91.5 683 GLU B N 1
ATOM 13475 C CA . GLU B 1 683 ? 19.891 -39.094 -2.092 1 91.5 683 GLU B CA 1
ATOM 13476 C C . GLU B 1 683 ? 20.031 -40.156 -1.013 1 91.5 683 GLU B C 1
ATOM 13478 O O . GLU B 1 683 ? 20.578 -39.906 0.057 1 91.5 683 GLU B O 1
ATOM 13483 N N . LYS B 1 684 ? 19.562 -41.344 -1.275 1 91.31 684 LYS B N 1
ATOM 13484 C CA . LYS B 1 684 ? 19.656 -42.469 -0.337 1 91.31 684 LYS B CA 1
ATOM 13485 C C . LYS B 1 684 ? 21.109 -42.875 -0.127 1 91.31 684 LYS B C 1
ATOM 13487 O O . LYS B 1 684 ? 21.531 -43.125 1.002 1 91.31 684 LYS B O 1
ATOM 13492 N N . LEU B 1 685 ? 21.75 -42.938 -1.188 1 91.12 685 LEU B N 1
ATOM 13493 C CA . LEU B 1 685 ? 23.156 -43.312 -1.118 1 91.12 685 LEU B CA 1
ATOM 13494 C C . LEU B 1 685 ? 23.938 -42.312 -0.266 1 91.12 685 LEU B C 1
ATOM 13496 O O . LEU B 1 685 ? 24.688 -42.719 0.634 1 91.12 685 LEU B O 1
ATOM 13500 N N . CYS B 1 686 ? 23.781 -41.062 -0.542 1 91.19 686 CYS B N 1
ATOM 13501 C CA . CYS B 1 686 ? 24.5 -40.031 0.188 1 91.19 686 CYS B CA 1
ATOM 13502 C C . CYS B 1 686 ? 24.078 -40 1.652 1 91.19 686 CYS B C 1
ATOM 13504 O O . CYS B 1 686 ? 24.891 -39.719 2.531 1 91.19 686 CYS B O 1
ATOM 13506 N N . TYR B 1 687 ? 22.875 -40.25 1.928 1 90.25 687 TYR B N 1
ATOM 13507 C CA . TYR B 1 687 ? 22.344 -40.281 3.289 1 90.25 687 TYR B CA 1
ATOM 13508 C C . TYR B 1 687 ? 23.016 -41.406 4.098 1 90.25 687 TYR B C 1
ATOM 13510 O O . TYR B 1 687 ? 23.453 -41.188 5.23 1 90.25 687 TYR B O 1
ATOM 13518 N N . HIS B 1 688 ? 23.141 -42.531 3.58 1 88.12 688 HIS B N 1
ATOM 13519 C CA . HIS B 1 688 ? 23.625 -43.688 4.324 1 88.12 688 HIS B CA 1
ATOM 13520 C C . HIS B 1 688 ? 25.141 -43.75 4.332 1 88.12 688 HIS B C 1
ATOM 13522 O O . HIS B 1 688 ? 25.75 -44.281 5.273 1 88.12 688 HIS B O 1
ATOM 13528 N N . CYS B 1 689 ? 25.719 -43.188 3.346 1 83.44 689 CYS B N 1
ATOM 13529 C CA . CYS B 1 689 ? 27.172 -43.188 3.301 1 83.44 689 CYS B CA 1
ATOM 13530 C C . CYS B 1 689 ? 27.75 -41.906 3.871 1 83.44 689 CYS B C 1
ATOM 13532 O O . CYS B 1 689 ? 28.953 -41.812 4.109 1 83.44 689 CYS B O 1
ATOM 13534 N N . TYR B 1 690 ? 26.906 -40.969 4.23 1 78.31 690 TYR B N 1
ATOM 13535 C CA . TYR B 1 690 ? 27.281 -39.688 4.789 1 78.31 690 TYR B CA 1
ATOM 13536 C C . TYR B 1 690 ? 28.375 -39.031 3.953 1 78.31 690 TYR B C 1
ATOM 13538 O O . TYR B 1 690 ? 29.375 -38.562 4.488 1 78.31 690 TYR B O 1
ATOM 13546 N N . ARG B 1 691 ? 28.234 -39.094 2.666 1 76.56 691 ARG B N 1
ATOM 13547 C CA . ARG B 1 691 ? 29.234 -38.594 1.75 1 76.56 691 ARG B CA 1
ATOM 13548 C C . ARG B 1 691 ? 28.625 -37.656 0.708 1 76.56 691 ARG B C 1
ATOM 13550 O O . ARG B 1 691 ? 27.688 -38.062 0.001 1 76.56 691 ARG B O 1
ATOM 13557 N N . VAL B 1 692 ? 29.031 -36.406 0.65 1 78.12 692 VAL B N 1
ATOM 13558 C CA . VAL B 1 692 ? 28.531 -35.531 -0.385 1 78.12 692 VAL B CA 1
ATOM 13559 C C . VAL B 1 692 ? 29.594 -35.344 -1.474 1 78.12 692 VAL B C 1
ATOM 13561 O O . VAL B 1 692 ? 29.25 -35.188 -2.652 1 78.12 692 VAL B O 1
ATOM 13564 N N . CYS B 1 693 ? 30.844 -35.562 -1.119 1 82.25 693 CYS B N 1
ATOM 13565 C CA . CYS B 1 693 ? 31.922 -35.219 -2.047 1 82.25 693 CYS B CA 1
ATOM 13566 C C . CYS B 1 693 ? 32.656 -36.5 -2.484 1 82.25 693 CYS B C 1
ATOM 13568 O O . CYS B 1 693 ? 33.781 -36.406 -3.018 1 82.25 693 CYS B O 1
ATOM 13570 N N . ASP B 1 694 ? 31.984 -37.5 -2.332 1 87.62 694 ASP B N 1
ATOM 13571 C CA . ASP B 1 694 ? 32.656 -38.719 -2.754 1 87.62 694 ASP B CA 1
ATOM 13572 C C . ASP B 1 694 ? 32.562 -38.906 -4.27 1 87.62 694 ASP B C 1
ATOM 13574 O O . ASP B 1 694 ? 31.734 -38.281 -4.926 1 87.62 694 ASP B O 1
ATOM 13578 N N . GLU B 1 695 ? 33.406 -39.75 -4.812 1 90.06 695 GLU B N 1
ATOM 13579 C CA . GLU B 1 695 ? 33.531 -39.938 -6.258 1 90.06 695 GLU B CA 1
ATOM 13580 C C . GLU B 1 695 ? 32.25 -40.469 -6.863 1 90.06 695 GLU B C 1
ATOM 13582 O O . GLU B 1 695 ? 31.812 -40 -7.93 1 90.06 695 GLU B O 1
ATOM 13587 N N . VAL B 1 696 ? 31.672 -41.406 -6.215 1 91.44 696 VAL B N 1
ATOM 13588 C CA . VAL B 1 696 ? 30.453 -42 -6.715 1 91.44 696 VAL B CA 1
ATOM 13589 C C . VAL B 1 696 ? 29.328 -40.969 -6.734 1 91.44 696 VAL B C 1
ATOM 13591 O O . VAL B 1 696 ? 28.578 -40.875 -7.711 1 91.44 696 VAL B O 1
ATOM 13594 N N . ALA B 1 697 ? 29.25 -40.219 -5.633 1 92.5 697 ALA B N 1
ATOM 13595 C CA . ALA B 1 697 ? 28.219 -39.188 -5.543 1 92.5 697 ALA B CA 1
ATOM 13596 C C . ALA B 1 697 ? 28.406 -38.156 -6.648 1 92.5 697 ALA B C 1
ATOM 13598 O O . ALA B 1 697 ? 27.422 -37.688 -7.223 1 92.5 697 ALA B O 1
ATOM 13599 N N . ILE B 1 698 ? 29.594 -37.812 -6.945 1 94.5 698 ILE B N 1
ATOM 13600 C CA . ILE B 1 698 ? 29.906 -36.812 -7.973 1 94.5 698 ILE B CA 1
ATOM 13601 C C . ILE B 1 698 ? 29.5 -37.375 -9.344 1 94.5 698 ILE B C 1
ATOM 13603 O O . ILE B 1 698 ? 28.906 -36.656 -10.148 1 94.5 698 ILE B O 1
ATOM 13607 N N . LYS B 1 699 ? 29.797 -38.625 -9.633 1 94.5 699 LYS B N 1
ATOM 13608 C CA . LYS B 1 699 ? 29.484 -39.219 -10.922 1 94.5 699 LYS B CA 1
ATOM 13609 C C . LYS B 1 699 ? 27.969 -39.312 -11.125 1 94.5 699 LYS B C 1
ATOM 13611 O O . LYS B 1 699 ? 27.469 -39.031 -12.219 1 94.5 699 LYS B O 1
ATOM 13616 N N . ILE B 1 700 ? 27.281 -39.688 -10.109 1 94.44 700 ILE B N 1
ATOM 13617 C CA . ILE B 1 700 ? 25.828 -39.719 -10.219 1 94.44 700 ILE B CA 1
ATOM 13618 C C . ILE B 1 700 ? 25.266 -38.312 -10.43 1 94.44 700 ILE B C 1
ATOM 13620 O O . ILE B 1 700 ? 24.297 -38.156 -11.18 1 94.44 700 ILE B O 1
ATOM 13624 N N . SER B 1 701 ? 25.859 -37.344 -9.688 1 94.44 701 SER B N 1
ATOM 13625 C CA . SER B 1 701 ? 25.422 -35.969 -9.828 1 94.44 701 SER B CA 1
ATOM 13626 C C . SER B 1 701 ? 25.547 -35.5 -11.273 1 94.44 701 SER B C 1
ATOM 13628 O O . SER B 1 701 ? 24.641 -34.844 -11.797 1 94.44 701 SER B O 1
ATOM 13630 N N . TRP B 1 702 ? 26.609 -35.812 -11.875 1 94.69 702 TRP B N 1
ATOM 13631 C CA . TRP B 1 702 ? 26.797 -35.469 -13.273 1 94.69 702 TRP B CA 1
ATOM 13632 C C . TRP B 1 702 ? 25.797 -36.188 -14.172 1 94.69 702 TRP B C 1
ATOM 13634 O O . TRP B 1 702 ? 25.328 -35.625 -15.164 1 94.69 702 TRP B O 1
ATOM 13644 N N . LEU B 1 703 ? 25.547 -37.438 -13.891 1 94.94 703 LEU B N 1
ATOM 13645 C CA . LEU B 1 703 ? 24.562 -38.188 -14.648 1 94.94 703 LEU B CA 1
ATOM 13646 C C . LEU B 1 703 ? 23.188 -37.531 -14.578 1 94.94 703 LEU B C 1
ATOM 13648 O O . LEU B 1 703 ? 22.469 -37.438 -15.578 1 94.94 703 LEU B O 1
ATOM 13652 N N . LEU B 1 704 ? 22.812 -37.094 -13.375 1 94.19 704 LEU B N 1
ATOM 13653 C CA . LEU B 1 704 ? 21.531 -36.406 -13.188 1 94.19 704 LEU B CA 1
ATOM 13654 C C . LEU B 1 704 ? 21.469 -35.156 -14.047 1 94.19 704 LEU B C 1
ATOM 13656 O O . LEU B 1 704 ? 20.406 -34.844 -14.586 1 94.19 704 LEU B O 1
ATOM 13660 N N . SER B 1 705 ? 22.516 -34.438 -14.117 1 91.44 705 SER B N 1
ATOM 13661 C CA . SER B 1 705 ? 22.578 -33.25 -14.953 1 91.44 705 SER B CA 1
ATOM 13662 C C . SER B 1 705 ? 22.297 -33.562 -16.422 1 91.44 705 SER B C 1
ATOM 13664 O O . SER B 1 705 ? 21.625 -32.812 -17.109 1 91.44 705 SER B O 1
ATOM 13666 N N . GLU B 1 706 ? 22.812 -34.688 -16.875 1 91.75 706 GLU B N 1
ATOM 13667 C CA . GLU B 1 706 ? 22.562 -35.125 -18.234 1 91.75 706 GLU B CA 1
ATOM 13668 C C . GLU B 1 706 ? 21.109 -35.531 -18.438 1 91.75 706 GLU B C 1
ATOM 13670 O O . GLU B 1 706 ? 20.5 -35.188 -19.469 1 91.75 706 GLU B O 1
ATOM 13675 N N . LEU B 1 707 ? 20.594 -36.188 -17.484 1 92.25 707 LEU B N 1
ATOM 13676 C CA . LEU B 1 707 ? 19.234 -36.688 -17.594 1 92.25 707 LEU B CA 1
ATOM 13677 C C . LEU B 1 707 ? 18.219 -35.562 -17.531 1 92.25 707 LEU B C 1
ATOM 13679 O O . LEU B 1 707 ? 17.109 -35.688 -18.047 1 92.25 707 LEU B O 1
ATOM 13683 N N . ALA B 1 708 ? 18.609 -34.5 -16.859 1 89.12 708 ALA B N 1
ATOM 13684 C CA . ALA B 1 708 ? 17.719 -33.344 -16.812 1 89.12 708 ALA B CA 1
ATOM 13685 C C . ALA B 1 708 ? 17.453 -32.781 -18.203 1 89.12 708 ALA B C 1
ATOM 13687 O O . ALA B 1 708 ? 16.391 -32.219 -18.469 1 89.12 708 ALA B O 1
ATOM 13688 N N . ASP B 1 709 ? 18.297 -33.031 -19.109 1 85.88 709 ASP B N 1
ATOM 13689 C CA . ASP B 1 709 ? 18.172 -32.531 -20.469 1 85.88 709 ASP B CA 1
ATOM 13690 C C . ASP B 1 709 ? 17.719 -33.656 -21.422 1 85.88 709 ASP B C 1
ATOM 13692 O O . ASP B 1 709 ? 17.812 -33.5 -22.641 1 85.88 709 ASP B O 1
ATOM 13696 N N . GLN B 1 710 ? 17.312 -34.719 -20.906 1 87.88 710 GLN B N 1
ATOM 13697 C CA . GLN B 1 710 ? 16.969 -35.906 -21.672 1 87.88 710 GLN B CA 1
ATOM 13698 C C . GLN B 1 710 ? 15.93 -35.594 -22.75 1 87.88 710 GLN B C 1
ATOM 13700 O O . GLN B 1 710 ? 16.109 -35.906 -23.922 1 87.88 710 GLN B O 1
ATOM 13705 N N . PRO B 1 711 ? 14.867 -34.938 -22.422 1 82.75 711 PRO B N 1
ATOM 13706 C CA . PRO B 1 711 ? 13.852 -34.688 -23.453 1 82.75 711 PRO B CA 1
ATOM 13707 C C . PRO B 1 711 ? 14.352 -33.812 -24.594 1 82.75 711 PRO B C 1
ATOM 13709 O O . PRO B 1 711 ? 14.086 -34.094 -25.766 1 82.75 711 PRO B O 1
ATOM 13712 N N . LYS B 1 712 ? 15.109 -32.906 -24.328 1 84.06 712 LYS B N 1
ATOM 13713 C CA . LYS B 1 712 ? 15.555 -31.922 -25.312 1 84.06 712 LYS B CA 1
ATOM 13714 C C . LYS B 1 712 ? 16.703 -32.469 -26.156 1 84.06 712 LYS B C 1
ATOM 13716 O O . LYS B 1 712 ? 16.828 -32.125 -27.344 1 84.06 712 LYS B O 1
ATOM 13721 N N . GLN B 1 713 ? 17.484 -33.375 -25.594 1 86 713 GLN B N 1
ATOM 13722 C CA . GLN B 1 713 ? 18.672 -33.875 -26.297 1 86 713 GLN B CA 1
ATOM 13723 C C . GLN B 1 713 ? 18.438 -35.25 -26.906 1 86 713 GLN B C 1
ATOM 13725 O O . GLN B 1 713 ? 19.297 -35.781 -27.625 1 86 713 GLN B O 1
ATOM 13730 N N . GLY B 1 714 ? 17.297 -35.812 -26.594 1 89.94 714 GLY B N 1
ATOM 13731 C CA . GLY B 1 714 ? 16.984 -37.156 -27.141 1 89.94 714 GLY B CA 1
ATOM 13732 C C . GLY B 1 714 ? 17.812 -38.25 -26.516 1 89.94 714 GLY B C 1
ATOM 13733 O O . GLY B 1 714 ? 18.234 -39.188 -27.219 1 89.94 714 GLY B O 1
ATOM 13734 N N . ILE B 1 715 ? 18.094 -38.094 -25.297 1 91.44 715 ILE B N 1
ATOM 13735 C CA . ILE B 1 715 ? 18.922 -39.062 -24.609 1 91.44 715 ILE B CA 1
ATOM 13736 C C . ILE B 1 715 ? 18.094 -40.312 -24.312 1 91.44 715 ILE B C 1
ATOM 13738 O O . ILE B 1 715 ? 16.969 -40.25 -23.828 1 91.44 715 ILE B O 1
ATOM 13742 N N . LEU B 1 716 ? 18.609 -41.438 -24.688 1 91.88 716 LEU B N 1
ATOM 13743 C CA . LEU B 1 716 ? 18 -42.719 -24.406 1 91.88 716 LEU B CA 1
ATOM 13744 C C . LEU B 1 716 ? 18.641 -43.344 -23.172 1 91.88 716 LEU B C 1
ATOM 13746 O O . LEU B 1 716 ? 19.844 -43.656 -23.172 1 91.88 716 LEU B O 1
ATOM 13750 N N . PHE B 1 717 ? 17.906 -43.438 -22.172 1 93.06 717 PHE B N 1
ATOM 13751 C CA . PHE B 1 717 ? 18.359 -44 -20.906 1 93.06 717 PHE B CA 1
ATOM 13752 C C . PHE B 1 717 ? 17.234 -44.781 -20.234 1 93.06 717 PHE B C 1
ATOM 13754 O O . PHE B 1 717 ? 16.219 -44.188 -19.844 1 93.06 717 PHE B O 1
ATOM 13761 N N . GLY B 1 718 ? 17.359 -46.094 -20.172 1 89.75 718 GLY B N 1
ATOM 13762 C CA . GLY B 1 718 ? 16.359 -46.969 -19.562 1 89.75 718 GLY B CA 1
ATOM 13763 C C . GLY B 1 718 ? 16.859 -47.719 -18.344 1 89.75 718 GLY B C 1
ATOM 13764 O O . GLY B 1 718 ? 17.938 -47.438 -17.844 1 89.75 718 GLY B O 1
ATOM 13765 N N . GLN B 1 719 ? 16.125 -48.656 -17.922 1 90.25 719 GLN B N 1
ATOM 13766 C CA . GLN B 1 719 ? 16.422 -49.406 -16.703 1 90.25 719 GLN B CA 1
ATOM 13767 C C . GLN B 1 719 ? 17.688 -50.25 -16.875 1 90.25 719 GLN B C 1
ATOM 13769 O O . GLN B 1 719 ? 18.5 -50.344 -15.953 1 90.25 719 GLN B O 1
ATOM 13774 N N . ASN B 1 720 ? 17.844 -50.75 -18.031 1 90.81 720 ASN B N 1
ATOM 13775 C CA . ASN B 1 720 ? 19.031 -51.562 -18.297 1 90.81 720 ASN B CA 1
ATOM 13776 C C . ASN B 1 720 ? 20.297 -50.719 -18.25 1 90.81 720 ASN B C 1
ATOM 13778 O O . ASN B 1 720 ? 21.344 -51.156 -17.766 1 90.81 720 ASN B O 1
ATOM 13782 N N . ASP B 1 721 ? 20.188 -49.562 -18.812 1 94.31 721 ASP B N 1
ATOM 13783 C CA . ASP B 1 721 ? 21.328 -48.625 -18.766 1 94.31 721 ASP B CA 1
ATOM 13784 C C . ASP B 1 721 ? 21.641 -48.219 -17.328 1 94.31 721 ASP B C 1
ATOM 13786 O O . ASP B 1 721 ? 22.797 -48.156 -16.938 1 94.31 721 ASP B O 1
ATOM 13790 N N . TRP B 1 722 ? 20.625 -47.969 -16.547 1 94.31 722 TRP B N 1
ATOM 13791 C CA . TRP B 1 722 ? 20.781 -47.625 -15.133 1 94.31 722 TRP B CA 1
ATOM 13792 C C . TRP B 1 722 ? 21.453 -48.75 -14.359 1 94.31 722 TRP B C 1
ATOM 13794 O O . TRP B 1 722 ? 22.344 -48.531 -13.539 1 94.31 722 TRP B O 1
ATOM 13804 N N . ASN B 1 723 ? 21.062 -50 -14.641 1 93.56 723 ASN B N 1
ATOM 13805 C CA . ASN B 1 723 ? 21.656 -51.156 -13.977 1 93.56 723 ASN B CA 1
ATOM 13806 C C . ASN B 1 723 ? 23.141 -51.281 -14.32 1 93.56 723 ASN B C 1
ATOM 13808 O O . ASN B 1 723 ? 23.953 -51.594 -13.445 1 93.56 723 ASN B O 1
ATOM 13812 N N . ARG B 1 724 ? 23.422 -51.094 -15.523 1 94.19 724 ARG B N 1
ATOM 13813 C CA . ARG B 1 724 ? 24.812 -51.156 -15.945 1 94.19 724 ARG B CA 1
ATOM 13814 C C . ARG B 1 724 ? 25.641 -50.062 -15.281 1 94.19 724 ARG B C 1
ATOM 13816 O O . ARG B 1 724 ? 26.766 -50.312 -14.844 1 94.19 724 ARG B O 1
ATOM 13823 N N . PHE B 1 725 ? 25.094 -48.906 -15.227 1 95.06 725 PHE B N 1
ATOM 13824 C CA . PHE B 1 725 ? 25.766 -47.812 -14.57 1 95.06 725 PHE B CA 1
ATOM 13825 C C . PHE B 1 725 ? 26.031 -48.125 -13.102 1 95.06 725 PHE B C 1
ATOM 13827 O O . PHE B 1 725 ? 27.109 -47.844 -12.586 1 95.06 725 PHE B O 1
ATOM 13834 N N . ARG B 1 726 ? 25.062 -48.625 -12.406 1 94.31 726 ARG B N 1
ATOM 13835 C CA . ARG B 1 726 ? 25.203 -48.969 -11 1 94.31 726 ARG B CA 1
ATOM 13836 C C . ARG B 1 726 ? 26.266 -50.062 -10.805 1 94.31 726 ARG B C 1
ATOM 13838 O O . ARG B 1 726 ? 27.047 -50 -9.859 1 94.31 726 ARG B O 1
ATOM 13845 N N . ASP B 1 727 ? 26.312 -51 -11.719 1 93.88 727 ASP B N 1
ATOM 13846 C CA . ASP B 1 727 ? 27.281 -52.094 -11.633 1 93.88 727 ASP B CA 1
ATOM 13847 C C . ASP B 1 727 ? 28.703 -51.562 -11.859 1 93.88 727 ASP B C 1
ATOM 13849 O O . ASP B 1 727 ? 29.625 -51.938 -11.133 1 93.88 727 ASP B O 1
ATOM 13853 N N . ASP B 1 728 ? 28.859 -50.719 -12.781 1 93.44 728 ASP B N 1
ATOM 13854 C CA . ASP B 1 728 ? 30.172 -50.281 -13.219 1 93.44 728 ASP B CA 1
ATOM 13855 C C . ASP B 1 728 ? 30.703 -49.156 -12.336 1 93.44 728 ASP B C 1
ATOM 13857 O O . ASP B 1 728 ? 31.906 -49.094 -12.055 1 93.44 728 ASP B O 1
ATOM 13861 N N . VAL B 1 729 ? 29.875 -48.25 -11.922 1 92.25 729 VAL B N 1
ATOM 13862 C CA . VAL B 1 729 ? 30.312 -47.031 -11.281 1 92.25 729 VAL B CA 1
ATOM 13863 C C . VAL B 1 729 ? 30.047 -47.094 -9.781 1 92.25 729 VAL B C 1
ATOM 13865 O O . VAL B 1 729 ? 30.953 -46.875 -8.977 1 92.25 729 VAL B O 1
ATOM 13868 N N . VAL B 1 730 ? 28.828 -47.5 -9.422 1 89.5 730 VAL B N 1
ATOM 13869 C CA . VAL B 1 730 ? 28.516 -47.562 -7.996 1 89.5 730 VAL B CA 1
ATOM 13870 C C . VAL B 1 730 ? 29.125 -48.812 -7.395 1 89.5 730 VAL B C 1
ATOM 13872 O O . VAL B 1 730 ? 29.578 -48.812 -6.246 1 89.5 730 VAL B O 1
ATOM 13875 N N . GLY B 1 731 ? 29.188 -49.938 -8.102 1 87.81 731 GLY B N 1
ATOM 13876 C CA . GLY B 1 731 ? 29.781 -51.188 -7.66 1 87.81 731 GLY B CA 1
ATOM 13877 C C . GLY B 1 731 ? 28.797 -52.125 -6.957 1 87.81 731 GLY B C 1
ATOM 13878 O O . GLY B 1 731 ? 29.172 -53.188 -6.477 1 87.81 731 GLY B O 1
ATOM 13879 N N . THR B 1 732 ? 27.5 -51.625 -6.824 1 86.06 732 THR B N 1
ATOM 13880 C CA . THR B 1 732 ? 26.5 -52.438 -6.156 1 86.06 732 THR B CA 1
ATOM 13881 C C . THR B 1 732 ? 25.094 -52.125 -6.684 1 86.06 732 THR B C 1
ATOM 13883 O O . THR B 1 732 ? 24.859 -51.062 -7.215 1 86.06 732 THR B O 1
ATOM 13886 N N . ARG B 1 733 ? 24.234 -53.125 -6.621 1 87.44 733 ARG B N 1
ATOM 13887 C CA . ARG B 1 733 ? 22.828 -52.938 -6.961 1 87.44 733 ARG B CA 1
ATOM 13888 C C . ARG B 1 733 ? 21.953 -52.875 -5.703 1 87.44 733 ARG B C 1
ATOM 13890 O O . ARG B 1 733 ? 20.75 -53.062 -5.766 1 87.44 733 ARG B O 1
ATOM 13897 N N . ARG B 1 734 ? 22.641 -52.562 -4.617 1 87.06 734 ARG B N 1
ATOM 13898 C CA . ARG B 1 734 ? 21.953 -52.5 -3.33 1 87.06 734 ARG B CA 1
ATOM 13899 C C . ARG B 1 734 ? 20.953 -51.344 -3.307 1 87.06 734 ARG B C 1
ATOM 13901 O O . ARG B 1 734 ? 21.234 -50.25 -3.826 1 87.06 734 ARG B O 1
ATOM 13908 N N . GLN B 1 735 ? 19.844 -51.688 -2.848 1 87.62 735 GLN B N 1
ATOM 13909 C CA . GLN B 1 735 ? 18.844 -50.625 -2.611 1 87.62 735 GLN B CA 1
ATOM 13910 C C . GLN B 1 735 ? 18.938 -50.094 -1.186 1 87.62 735 GLN B C 1
ATOM 13912 O O . GLN B 1 735 ? 19.109 -50.875 -0.237 1 87.62 735 GLN B O 1
ATOM 13917 N N . TYR B 1 736 ? 18.938 -48.844 -1.114 1 88.5 736 TYR B N 1
ATOM 13918 C CA . TYR B 1 736 ? 19.031 -48.188 0.19 1 88.5 736 TYR B CA 1
ATOM 13919 C C . TYR B 1 736 ? 17.656 -47.781 0.697 1 88.5 736 TYR B C 1
ATOM 13921 O O . TYR B 1 736 ? 16.797 -47.375 -0.085 1 88.5 736 TYR B O 1
ATOM 13929 N N . PRO B 1 737 ? 17.453 -47.938 1.954 1 86.75 737 PRO B N 1
ATOM 13930 C CA . PRO B 1 737 ? 16.172 -47.5 2.51 1 86.75 737 PRO B CA 1
ATOM 13931 C C . PRO B 1 737 ? 16 -46 2.443 1 86.75 737 PRO B C 1
ATOM 13933 O O . PRO B 1 737 ? 16.984 -45.25 2.307 1 86.75 737 PRO B O 1
ATOM 13936 N N . ALA B 1 738 ? 14.773 -45.656 2.512 1 87.94 738 ALA B N 1
ATOM 13937 C CA . ALA B 1 738 ? 14.461 -44.219 2.486 1 87.94 738 ALA B CA 1
ATOM 13938 C C . ALA B 1 738 ? 15.055 -43.5 3.699 1 87.94 738 ALA B C 1
ATOM 13940 O O . ALA B 1 738 ? 15.07 -44.062 4.801 1 87.94 738 ALA B O 1
ATOM 13941 N N . PRO B 1 739 ? 15.578 -42.312 3.463 1 88.31 739 PRO B N 1
ATOM 13942 C CA . PRO B 1 739 ? 16.094 -41.531 4.59 1 88.31 739 PRO B CA 1
ATOM 13943 C C . PRO B 1 739 ? 15.047 -41.312 5.688 1 88.31 739 PRO B C 1
ATOM 13945 O O . PRO B 1 739 ? 13.852 -41.25 5.398 1 88.31 739 PRO B O 1
ATOM 13948 N N . ALA B 1 740 ? 15.438 -41.156 6.867 1 82.94 740 ALA B N 1
ATOM 13949 C CA . ALA B 1 740 ? 14.547 -41 8.016 1 82.94 740 ALA B CA 1
ATOM 13950 C C . ALA B 1 740 ? 13.672 -39.75 7.875 1 82.94 740 ALA B C 1
ATOM 13952 O O . ALA B 1 740 ? 12.516 -39.75 8.305 1 82.94 740 ALA B O 1
ATOM 13953 N N . TYR B 1 741 ? 14.242 -38.75 7.297 1 84.12 741 TYR B N 1
ATOM 13954 C CA . TYR B 1 741 ? 13.531 -37.469 7.219 1 84.12 741 TYR B CA 1
ATOM 13955 C C . TYR B 1 741 ? 12.367 -37.562 6.234 1 84.12 741 TYR B C 1
ATOM 13957 O O . TYR B 1 741 ? 11.492 -36.688 6.223 1 84.12 741 TYR B O 1
ATOM 13965 N N . LYS B 1 742 ? 12.227 -38.438 5.363 1 79.5 742 LYS B N 1
ATOM 13966 C CA . LYS B 1 742 ? 11.125 -38.594 4.418 1 79.5 742 LYS B CA 1
ATOM 13967 C C . LYS B 1 742 ? 10.047 -39.5 4.988 1 79.5 742 LYS B C 1
ATOM 13969 O O . LYS B 1 742 ? 8.961 -39.625 4.414 1 79.5 742 LYS B O 1
ATOM 13974 N N . SER B 1 743 ? 10.398 -40.219 6.039 1 70.56 743 SER B N 1
ATOM 13975 C CA . SER B 1 743 ? 9.422 -41.125 6.637 1 70.56 743 SER B CA 1
ATOM 13976 C C . SER B 1 743 ? 8.844 -40.562 7.922 1 70.56 743 SER B C 1
ATOM 13978 O O . SER B 1 743 ? 9.586 -40.219 8.852 1 70.56 743 SER B O 1
ATOM 13980 N N . ALA B 1 744 ? 7.594 -40.156 7.91 1 58.12 744 ALA B N 1
ATOM 13981 C CA . ALA B 1 744 ? 6.898 -39.562 9.055 1 58.12 744 ALA B CA 1
ATOM 13982 C C . ALA B 1 744 ? 7.102 -40.406 10.312 1 58.12 744 ALA B C 1
ATOM 13984 O O . ALA B 1 744 ? 7.254 -39.875 11.406 1 58.12 744 ALA B O 1
ATOM 13985 N N . LEU B 1 745 ? 7.129 -41.75 10.148 1 50.31 745 LEU B N 1
ATOM 13986 C CA . LEU B 1 745 ? 7.211 -42.719 11.234 1 50.31 745 LEU B CA 1
ATOM 13987 C C . LEU B 1 745 ? 8.586 -42.688 11.898 1 50.31 745 LEU B C 1
ATOM 13989 O O . LEU B 1 745 ? 8.695 -42.781 13.117 1 50.31 745 LEU B O 1
ATOM 13993 N N . GLN B 1 746 ? 9.531 -42.469 11.07 1 58.34 746 GLN B N 1
ATOM 13994 C CA . GLN B 1 746 ? 10.898 -42.5 11.578 1 58.34 746 GLN B CA 1
ATOM 13995 C C . GLN B 1 746 ? 11.281 -41.188 12.258 1 58.34 746 GLN B C 1
ATOM 13997 O O . GLN B 1 746 ? 12.141 -41.188 13.141 1 58.34 746 GLN B O 1
ATOM 14002 N N . LEU B 1 747 ? 10.617 -40.156 11.836 1 59.81 747 LEU B N 1
ATOM 14003 C CA . LEU B 1 747 ? 10.891 -38.875 12.438 1 59.81 747 LEU B CA 1
ATOM 14004 C C . LEU B 1 747 ? 10.586 -38.875 13.93 1 59.81 747 LEU B C 1
ATOM 14006 O O . LEU B 1 747 ? 11.281 -38.219 14.719 1 59.81 747 LEU B O 1
ATOM 14010 N N . SER B 1 748 ? 9.539 -39.719 14.281 1 56.22 748 SER B N 1
ATOM 14011 C CA . SER B 1 748 ? 9.117 -39.812 15.672 1 56.22 748 SER B CA 1
ATOM 14012 C C . SER B 1 748 ? 10.148 -40.562 16.516 1 56.22 748 SER B C 1
ATOM 14014 O O . SER B 1 748 ? 10.266 -40.312 17.719 1 56.22 748 SER B O 1
ATOM 14016 N N . SER B 1 749 ? 10.969 -41.438 15.797 1 59.88 749 SER B N 1
ATOM 14017 C CA . SER B 1 749 ? 11.898 -42.281 16.547 1 59.88 749 SER B CA 1
ATOM 14018 C C . SER B 1 749 ? 13.32 -41.75 16.453 1 59.88 749 SER B C 1
ATOM 14020 O O . SER B 1 749 ? 14.273 -42.406 16.859 1 59.88 749 SER B O 1
ATOM 14022 N N . MET B 1 750 ? 13.367 -40.625 15.914 1 64.44 750 MET B N 1
ATOM 14023 C CA . MET B 1 750 ? 14.703 -40.094 15.633 1 64.44 750 MET B CA 1
ATOM 14024 C C . MET B 1 750 ? 15.438 -39.75 16.922 1 64.44 750 MET B C 1
ATOM 14026 O O . MET B 1 750 ? 14.844 -39.219 17.859 1 64.44 750 MET B O 1
ATOM 14030 N N . SER B 1 751 ? 16.625 -40.312 17.094 1 65.56 751 SER B N 1
ATOM 14031 C CA . SER B 1 751 ? 17.5 -40.031 18.234 1 65.56 751 SER B CA 1
ATOM 14032 C C . SER B 1 751 ? 17.906 -38.562 18.281 1 65.56 751 SER B C 1
ATOM 14034 O O . SER B 1 751 ? 17.781 -37.844 17.281 1 65.56 751 SER B O 1
ATOM 14036 N N . ALA B 1 752 ? 18.234 -37.938 19.469 1 64.19 752 ALA B N 1
ATOM 14037 C CA . ALA B 1 752 ? 18.578 -36.531 19.766 1 64.19 752 ALA B CA 1
ATOM 14038 C C . ALA B 1 752 ? 19.766 -36.062 18.938 1 64.19 752 ALA B C 1
ATOM 14040 O O . ALA B 1 752 ? 19.906 -34.875 18.656 1 64.19 752 ALA B O 1
ATOM 14041 N N . GLU B 1 753 ? 20.516 -36.938 18.344 1 71.94 753 GLU B N 1
ATOM 14042 C CA . GLU B 1 753 ? 21.672 -36.406 17.625 1 71.94 753 GLU B CA 1
ATOM 14043 C C . GLU B 1 753 ? 21.906 -37.156 16.312 1 71.94 753 GLU B C 1
ATOM 14045 O O . GLU B 1 753 ? 22.906 -37.875 16.172 1 71.94 753 GLU B O 1
ATOM 14050 N N . PRO B 1 754 ? 21.016 -36.844 15.414 1 80.62 754 PRO B N 1
ATOM 14051 C CA . PRO B 1 754 ? 21.203 -37.531 14.133 1 80.62 754 PRO B CA 1
ATOM 14052 C C . PRO B 1 754 ? 22.469 -37.094 13.398 1 80.62 754 PRO B C 1
ATOM 14054 O O . PRO B 1 754 ? 22.891 -35.938 13.555 1 80.62 754 PRO B O 1
ATOM 14057 N N . ARG B 1 755 ? 23.078 -37.938 12.711 1 83.12 755 ARG B N 1
ATOM 14058 C CA . ARG B 1 755 ? 24.312 -37.625 11.984 1 83.12 755 ARG B CA 1
ATOM 14059 C C . ARG B 1 755 ? 24.031 -36.781 10.75 1 83.12 755 ARG B C 1
ATOM 14061 O O . ARG B 1 755 ? 24.766 -35.844 10.469 1 83.12 755 ARG B O 1
ATOM 14068 N N . HIS B 1 756 ? 23.016 -37.156 10.094 1 90.19 756 HIS B N 1
ATOM 14069 C CA . HIS B 1 756 ? 22.703 -36.406 8.875 1 90.19 756 HIS B CA 1
ATOM 14070 C C . HIS B 1 756 ? 22.109 -35.031 9.203 1 90.19 756 HIS B C 1
ATOM 14072 O O . HIS B 1 756 ? 21.25 -34.938 10.086 1 90.19 756 HIS B O 1
ATOM 14078 N N . ILE B 1 757 ? 22.438 -34 8.531 1 91.75 757 ILE B N 1
ATOM 14079 C CA . ILE B 1 757 ? 22.078 -32.625 8.859 1 91.75 757 ILE B CA 1
ATOM 14080 C C . ILE B 1 757 ? 20.562 -32.438 8.734 1 91.75 757 ILE B C 1
ATOM 14082 O O . ILE B 1 757 ? 19.953 -31.734 9.547 1 91.75 757 ILE B O 1
ATOM 14086 N N . ILE B 1 758 ? 19.906 -33 7.672 1 91.12 758 ILE B N 1
ATOM 14087 C CA . ILE B 1 758 ? 18.484 -32.812 7.449 1 91.12 758 ILE B CA 1
ATOM 14088 C C . ILE B 1 758 ? 17.703 -33.438 8.602 1 91.12 758 ILE B C 1
ATOM 14090 O O . ILE B 1 758 ? 16.719 -32.875 9.086 1 91.12 758 ILE B O 1
ATOM 14094 N N . ASP B 1 759 ? 18.141 -34.656 9.008 1 90.44 759 ASP B N 1
ATOM 14095 C CA . ASP B 1 759 ? 17.516 -35.312 10.156 1 90.44 759 ASP B CA 1
ATOM 14096 C C . ASP B 1 759 ? 17.672 -34.438 11.414 1 90.44 759 ASP B C 1
ATOM 14098 O O . ASP B 1 759 ? 16.734 -34.312 12.203 1 90.44 759 ASP B O 1
ATOM 14102 N N . TYR B 1 760 ? 18.859 -33.969 11.57 1 91 760 TYR B N 1
ATOM 14103 C CA . TYR B 1 760 ? 19.156 -33.125 12.727 1 91 760 TYR B CA 1
ATOM 14104 C C . TYR B 1 760 ? 18.25 -31.906 12.75 1 91 760 TYR B C 1
ATOM 14106 O O . TYR B 1 760 ? 17.656 -31.578 13.781 1 91 760 TYR B O 1
ATOM 14114 N N . LEU B 1 761 ? 18.156 -31.219 11.672 1 92.19 761 LEU B N 1
ATOM 14115 C CA . LEU B 1 761 ? 17.375 -30 11.594 1 92.19 761 LEU B CA 1
ATOM 14116 C C . LEU B 1 761 ? 15.891 -30.297 11.695 1 92.19 761 LEU B C 1
ATOM 14118 O O . LEU B 1 761 ? 15.125 -29.484 12.242 1 92.19 761 LEU B O 1
ATOM 14122 N N . MET B 1 762 ? 15.438 -31.375 11.148 1 89 762 MET B N 1
ATOM 14123 C CA . MET B 1 762 ? 14.031 -31.766 11.281 1 89 762 MET B CA 1
ATOM 14124 C C . MET B 1 762 ? 13.672 -32 12.742 1 89 762 MET B C 1
ATOM 14126 O O . MET B 1 762 ? 12.57 -31.672 13.18 1 89 762 MET B O 1
ATOM 14130 N N . TYR B 1 763 ? 14.602 -32.688 13.398 1 88.44 763 TYR B N 1
ATOM 14131 C CA . TYR B 1 763 ? 14.406 -32.938 14.82 1 88.44 763 TYR B CA 1
ATOM 14132 C C . TYR B 1 763 ? 14.297 -31.609 15.578 1 88.44 763 TYR B C 1
ATOM 14134 O O . TYR B 1 763 ? 13.406 -31.438 16.406 1 88.44 763 TYR B O 1
ATOM 14142 N N . GLU B 1 764 ? 15.211 -30.781 15.32 1 90.19 764 GLU B N 1
ATOM 14143 C CA . GLU B 1 764 ? 15.211 -29.484 15.984 1 90.19 764 GLU B CA 1
ATOM 14144 C C . GLU B 1 764 ? 13.992 -28.656 15.602 1 90.19 764 GLU B C 1
ATOM 14146 O O . GLU B 1 764 ? 13.469 -27.891 16.406 1 90.19 764 GLU B O 1
ATOM 14151 N N . ALA B 1 765 ? 13.594 -28.703 14.32 1 90.56 765 ALA B N 1
ATOM 14152 C CA . ALA B 1 765 ? 12.414 -27.984 13.852 1 90.56 765 ALA B CA 1
ATOM 14153 C C . ALA B 1 765 ? 11.164 -28.422 14.617 1 90.56 765 ALA B C 1
ATOM 14155 O O . ALA B 1 765 ? 10.312 -27.594 14.938 1 90.56 765 ALA B O 1
ATOM 14156 N N . LYS B 1 766 ? 11 -29.719 14.805 1 88.38 766 LYS B N 1
ATOM 14157 C CA . LYS B 1 766 ? 9.867 -30.219 15.57 1 88.38 766 LYS B CA 1
ATOM 14158 C C . LYS B 1 766 ? 9.836 -29.625 16.969 1 88.38 766 LYS B C 1
ATOM 14160 O O . LYS B 1 766 ? 8.781 -29.219 17.453 1 88.38 766 LYS B O 1
ATOM 14165 N N . LYS B 1 767 ? 11.016 -29.594 17.578 1 89.44 767 LYS B N 1
ATOM 14166 C CA . LYS B 1 767 ? 11.117 -29.016 18.922 1 89.44 767 LYS B CA 1
ATOM 14167 C C . LYS B 1 767 ? 10.719 -27.547 18.906 1 89.44 767 LYS B C 1
ATOM 14169 O O . LYS B 1 767 ? 9.953 -27.094 19.766 1 89.44 767 LYS B O 1
ATOM 14174 N N . VAL B 1 768 ? 11.25 -26.797 18 1 91.38 768 VAL B N 1
ATOM 14175 C CA . VAL B 1 768 ? 10.992 -25.359 17.891 1 91.38 768 VAL B CA 1
ATOM 14176 C C . VAL B 1 768 ? 9.508 -25.109 17.672 1 91.38 768 VAL B C 1
ATOM 14178 O O . VAL B 1 768 ? 8.914 -24.234 18.297 1 91.38 768 VAL B O 1
ATOM 14181 N N . VAL B 1 769 ? 8.883 -25.828 16.719 1 91.06 769 VAL B N 1
ATOM 14182 C CA . VAL B 1 769 ? 7.477 -25.656 16.375 1 91.06 769 VAL B CA 1
ATOM 14183 C C . VAL B 1 769 ? 6.594 -26.016 17.562 1 91.06 769 VAL B C 1
ATOM 14185 O O . VAL B 1 769 ? 5.625 -25.312 17.859 1 91.06 769 VAL B O 1
ATOM 14188 N N . ASP B 1 770 ? 6.941 -27.109 18.25 1 90.5 770 ASP B N 1
ATOM 14189 C CA . ASP B 1 770 ? 6.156 -27.547 19.391 1 90.5 770 ASP B CA 1
ATOM 14190 C C . ASP B 1 770 ? 6.188 -26.5 20.516 1 90.5 770 ASP B C 1
ATOM 14192 O O . ASP B 1 770 ? 5.172 -26.25 21.156 1 90.5 770 ASP B O 1
ATOM 14196 N N . ILE B 1 771 ? 7.301 -25.969 20.75 1 91.62 771 ILE B N 1
ATOM 14197 C CA . ILE B 1 771 ? 7.441 -24.938 21.781 1 91.62 771 ILE B CA 1
ATOM 14198 C C . ILE B 1 771 ? 6.598 -23.734 21.406 1 91.62 771 ILE B C 1
ATOM 14200 O O . ILE B 1 771 ? 5.891 -23.172 22.25 1 91.62 771 ILE B O 1
ATOM 14204 N N . ALA B 1 772 ? 6.695 -23.312 20.172 1 91.94 772 ALA B N 1
ATOM 14205 C CA . ALA B 1 772 ? 5.957 -22.141 19.703 1 91.94 772 ALA B CA 1
ATOM 14206 C C . ALA B 1 772 ? 4.449 -22.375 19.797 1 91.94 772 ALA B C 1
ATOM 14208 O O . ALA B 1 772 ? 3.703 -21.484 20.203 1 91.94 772 ALA B O 1
ATOM 14209 N N . LEU B 1 773 ? 3.959 -23.516 19.391 1 92.81 773 LEU B N 1
ATOM 14210 C CA . LEU B 1 773 ? 2.533 -23.828 19.406 1 92.81 773 LEU B CA 1
ATOM 14211 C C . LEU B 1 773 ? 2.02 -23.938 20.828 1 92.81 773 LEU B C 1
ATOM 14213 O O . LEU B 1 773 ? 0.882 -23.547 21.125 1 92.81 773 LEU B O 1
ATOM 14217 N N . THR B 1 774 ? 2.859 -24.484 21.719 1 92.69 774 THR B N 1
ATOM 14218 C CA . THR B 1 774 ? 2.492 -24.547 23.125 1 92.69 774 THR B CA 1
ATOM 14219 C C . THR B 1 774 ? 2.352 -23.156 23.734 1 92.69 774 THR B C 1
ATOM 14221 O O . THR B 1 774 ? 1.401 -22.891 24.469 1 92.69 774 THR B O 1
ATOM 14224 N N . ASP B 1 775 ? 3.299 -22.406 23.422 1 92.62 775 ASP B N 1
ATOM 14225 C CA . ASP B 1 775 ? 3.252 -21.016 23.891 1 92.62 775 ASP B CA 1
ATOM 14226 C C . ASP B 1 775 ? 1.999 -20.312 23.375 1 92.62 775 ASP B C 1
ATOM 14228 O O . ASP B 1 775 ? 1.332 -19.594 24.125 1 92.62 775 ASP B O 1
ATOM 14232 N N . LEU B 1 776 ? 1.696 -20.484 22.125 1 92.62 776 LEU B N 1
ATOM 14233 C CA . LEU B 1 776 ? 0.51 -19.875 21.531 1 92.62 776 LEU B CA 1
ATOM 14234 C C . LEU B 1 776 ? -0.76 -20.406 22.188 1 92.62 776 LEU B C 1
ATOM 14236 O O . LEU B 1 776 ? -1.69 -19.656 22.469 1 92.62 776 LEU B O 1
ATOM 14240 N N . HIS B 1 777 ? -0.833 -21.672 22.375 1 91.94 777 HIS B N 1
ATOM 14241 C CA . HIS B 1 777 ? -1.987 -22.312 23 1 91.94 777 HIS B CA 1
ATOM 14242 C C . HIS B 1 777 ? -2.227 -21.75 24.391 1 91.94 777 HIS B C 1
ATOM 14244 O O . HIS B 1 777 ? -3.371 -21.5 24.781 1 91.94 777 HIS B O 1
ATOM 14250 N N . LYS B 1 778 ? -1.144 -21.578 25.141 1 90.62 778 LYS B N 1
ATOM 14251 C CA . LYS B 1 778 ? -1.243 -21 26.469 1 90.62 778 LYS B CA 1
ATOM 14252 C C . LYS B 1 778 ? -1.768 -19.562 26.406 1 90.62 778 LYS B C 1
ATOM 14254 O O . LYS B 1 778 ? -2.613 -19.172 27.219 1 90.62 778 LYS B O 1
ATOM 14259 N N . PHE B 1 779 ? -1.275 -18.891 25.562 1 91.88 779 PHE B N 1
ATOM 14260 C CA . PHE B 1 779 ? -1.723 -17.516 25.391 1 91.88 779 PHE B CA 1
ATOM 14261 C C . PHE B 1 779 ? -3.205 -17.469 25.031 1 91.88 779 PHE B C 1
ATOM 14263 O O . PHE B 1 779 ? -3.965 -16.703 25.641 1 91.88 779 PHE B O 1
ATOM 14270 N N . LEU B 1 780 ? -3.633 -18.219 24.016 1 92.75 780 LEU B N 1
ATOM 14271 C CA . LEU B 1 780 ? -5.031 -18.25 23.609 1 92.75 780 LEU B CA 1
ATOM 14272 C C . LEU B 1 780 ? -5.93 -18.688 24.75 1 92.75 780 LEU B C 1
ATOM 14274 O O . LEU B 1 780 ? -7.035 -18.172 24.922 1 92.75 780 LEU B O 1
ATOM 14278 N N . GLY B 1 781 ? -5.453 -19.609 25.531 1 89.5 781 GLY B N 1
ATOM 14279 C CA . GLY B 1 781 ? -6.191 -20.047 26.703 1 89.5 781 GLY B CA 1
ATOM 14280 C C . GLY B 1 781 ? -6.355 -18.953 27.75 1 89.5 781 GLY B C 1
ATOM 14281 O O . GLY B 1 781 ? -7.375 -18.906 28.438 1 89.5 781 GLY B O 1
ATOM 14282 N N . SER B 1 782 ? -5.434 -18.094 27.797 1 89.62 782 SER B N 1
ATOM 14283 C CA . SER B 1 782 ? -5.445 -17.031 28.812 1 89.62 782 SER B CA 1
ATOM 14284 C C . SER B 1 782 ? -6.383 -15.898 28.406 1 89.62 782 SER B C 1
ATOM 14286 O O . SER B 1 782 ? -6.801 -15.102 29.25 1 89.62 782 SER B O 1
ATOM 14288 N N . CYS B 1 783 ? -6.742 -15.75 27.172 1 86.56 783 CYS B N 1
ATOM 14289 C CA . CYS B 1 783 ? -7.613 -14.688 26.672 1 86.56 783 CYS B CA 1
ATOM 14290 C C . CYS B 1 783 ? -9.047 -14.906 27.125 1 86.56 783 CYS B C 1
ATOM 14292 O O . CYS B 1 783 ? -9.828 -13.961 27.219 1 86.56 783 CYS B O 1
ATOM 14294 N N . GLY B 1 784 ? -9.5 -16.062 27.453 1 86.5 784 GLY B N 1
ATOM 14295 C CA . GLY B 1 784 ? -10.859 -16.344 27.891 1 86.5 784 GLY B CA 1
ATOM 14296 C C . GLY B 1 784 ? -11.875 -16.234 26.766 1 86.5 784 GLY B C 1
ATOM 14297 O O . GLY B 1 784 ? -12.969 -15.695 26.969 1 86.5 784 GLY B O 1
ATOM 14298 N N . ALA B 1 785 ? -11.477 -16.672 25.594 1 89.25 785 ALA B N 1
ATOM 14299 C CA . ALA B 1 785 ? -12.391 -16.641 24.453 1 89.25 785 ALA B CA 1
ATOM 14300 C C . ALA B 1 785 ? -13.539 -17.625 24.641 1 89.25 785 ALA B C 1
ATOM 14302 O O . ALA B 1 785 ? -13.391 -18.641 25.344 1 89.25 785 ALA B O 1
ATOM 14303 N N . SER B 1 786 ? -14.688 -17.281 24.094 1 92.19 786 SER B N 1
ATOM 14304 C CA . SER B 1 786 ? -15.898 -18.078 24.234 1 92.19 786 SER B CA 1
ATOM 14305 C C . SER B 1 786 ? -16.438 -18.5 22.875 1 92.19 786 SER B C 1
ATOM 14307 O O . SER B 1 786 ? -16.125 -17.891 21.859 1 92.19 786 SER B O 1
ATOM 14309 N N . THR B 1 787 ? -17.156 -19.609 22.906 1 93.69 787 THR B N 1
ATOM 14310 C CA . THR B 1 787 ? -17.828 -20.047 21.688 1 93.69 787 THR B CA 1
ATOM 14311 C C . THR B 1 787 ? -19.125 -19.266 21.469 1 93.69 787 THR B C 1
ATOM 14313 O O . THR B 1 787 ? -19.688 -19.297 20.375 1 93.69 787 THR B O 1
ATOM 14316 N N . ILE B 1 788 ? -19.531 -18.562 22.5 1 93.06 788 ILE B N 1
ATOM 14317 C CA . ILE B 1 788 ? -20.766 -17.781 22.422 1 93.06 788 ILE B CA 1
ATOM 14318 C C . ILE B 1 788 ? -20.422 -16.297 22.234 1 93.06 788 ILE B C 1
ATOM 14320 O O . ILE B 1 788 ? -19.359 -15.844 22.656 1 93.06 788 ILE B O 1
ATOM 14324 N N . ASP B 1 789 ? -21.141 -15.672 21.562 1 92.5 789 ASP B N 1
ATOM 14325 C CA . ASP B 1 789 ? -21.078 -14.219 21.406 1 92.5 789 ASP B CA 1
ATOM 14326 C C . ASP B 1 789 ? -22.391 -13.562 21.812 1 92.5 789 ASP B C 1
ATOM 14328 O O . ASP B 1 789 ? -23.453 -13.852 21.25 1 92.5 789 ASP B O 1
ATOM 14332 N N . ARG B 1 790 ? -22.328 -12.781 22.719 1 90.31 790 ARG B N 1
ATOM 14333 C CA . ARG B 1 790 ? -23.516 -12.18 23.312 1 90.31 790 ARG B CA 1
ATOM 14334 C C . ARG B 1 790 ? -24.281 -11.359 22.281 1 90.31 790 ARG B C 1
ATOM 14336 O O . ARG B 1 790 ? -25.516 -11.336 22.281 1 90.31 790 ARG B O 1
ATOM 14343 N N . ASP B 1 791 ? -23.594 -10.719 21.469 1 92 791 ASP B N 1
ATOM 14344 C CA . ASP B 1 791 ? -24.234 -9.867 20.469 1 92 791 ASP B CA 1
ATOM 14345 C C . ASP B 1 791 ? -25.031 -10.703 19.469 1 92 791 ASP B C 1
ATOM 14347 O O . ASP B 1 791 ? -26.156 -10.352 19.125 1 92 791 ASP B O 1
ATOM 14351 N N . VAL B 1 792 ? -24.5 -11.781 18.984 1 94.5 792 VAL B N 1
ATOM 14352 C CA . VAL B 1 792 ? -25.141 -12.641 18 1 94.5 792 VAL B CA 1
ATOM 14353 C C . VAL B 1 792 ? -26.344 -13.336 18.625 1 94.5 792 VAL B C 1
ATOM 14355 O O . VAL B 1 792 ? -27.406 -13.422 18 1 94.5 792 VAL B O 1
ATOM 14358 N N . ASN B 1 793 ? -26.25 -13.727 19.859 1 94.19 793 ASN B N 1
ATOM 14359 C CA . ASN B 1 793 ? -27.344 -14.391 20.562 1 94.19 793 ASN B CA 1
ATOM 14360 C C . ASN B 1 793 ? -28.5 -13.43 20.844 1 94.19 793 ASN B C 1
ATOM 14362 O O . ASN B 1 793 ? -29.656 -13.828 20.875 1 94.19 793 ASN B O 1
ATOM 14366 N N . ALA B 1 794 ? -28.094 -12.242 21.062 1 92.44 794 ALA B N 1
ATOM 14367 C CA . ALA B 1 794 ? -29.062 -11.242 21.484 1 92.44 794 ALA B CA 1
ATOM 14368 C C . ALA B 1 794 ? -30.109 -10.992 20.406 1 92.44 794 ALA B C 1
ATOM 14370 O O . ALA B 1 794 ? -31.234 -10.609 20.688 1 92.44 794 ALA B O 1
ATOM 14371 N N . TYR B 1 795 ? -29.781 -11.266 19.234 1 93.88 795 TYR B N 1
ATOM 14372 C CA . TYR B 1 795 ? -30.688 -10.992 18.125 1 93.88 795 TYR B CA 1
ATOM 14373 C C . TYR B 1 795 ? -31.938 -11.875 18.219 1 93.88 795 TYR B C 1
ATOM 14375 O O . TYR B 1 795 ? -33.062 -11.375 18.141 1 93.88 795 TYR B O 1
ATOM 14383 N N . TRP B 1 796 ? -31.797 -13.141 18.375 1 94.56 796 TRP B N 1
ATOM 14384 C CA . TRP B 1 796 ? -32.938 -14.047 18.562 1 94.56 796 TRP B CA 1
ATOM 14385 C C . TRP B 1 796 ? -33.594 -13.812 19.906 1 94.56 796 TRP B C 1
ATOM 14387 O O . TRP B 1 796 ? -34.812 -13.867 20.016 1 94.56 796 TRP B O 1
ATOM 14397 N N . ASN B 1 797 ? -32.781 -13.594 20.984 1 93.25 797 ASN B N 1
ATOM 14398 C CA . ASN B 1 797 ? -33.312 -13.367 22.312 1 93.25 797 ASN B CA 1
ATOM 14399 C C . ASN B 1 797 ? -34.312 -12.211 22.328 1 93.25 797 ASN B C 1
ATOM 14401 O O . ASN B 1 797 ? -35.344 -12.289 22.969 1 93.25 797 ASN B O 1
ATOM 14405 N N . GLN B 1 798 ? -33.938 -11.211 21.609 1 91.44 798 GLN B N 1
ATOM 14406 C CA . GLN B 1 798 ? -34.812 -10.047 21.531 1 91.44 798 GLN B CA 1
ATOM 14407 C C . GLN B 1 798 ? -36.094 -10.375 20.781 1 91.44 798 GLN B C 1
ATOM 14409 O O . GLN B 1 798 ? -37.188 -9.906 21.156 1 91.44 798 GLN B O 1
ATOM 14414 N N . PHE B 1 799 ? -36.062 -11.133 19.734 1 92.44 799 PHE B N 1
ATOM 14415 C CA . PHE B 1 799 ? -37.219 -11.57 18.984 1 92.44 799 PHE B CA 1
ATOM 14416 C C . PHE B 1 799 ? -38.156 -12.375 19.859 1 92.44 799 PHE B C 1
ATOM 14418 O O . PHE B 1 799 ? -39.375 -12.203 19.797 1 92.44 799 PHE B O 1
ATOM 14425 N N . GLU B 1 800 ? -37.594 -13.188 20.703 1 91.62 800 GLU B N 1
ATOM 14426 C CA . GLU B 1 800 ? -38.375 -14.008 21.625 1 91.62 800 GLU B CA 1
ATOM 14427 C C . GLU B 1 800 ? -39.031 -13.148 22.703 1 91.62 800 GLU B C 1
ATOM 14429 O O . GLU B 1 800 ? -40.156 -13.438 23.125 1 91.62 800 GLU B O 1
ATOM 14434 N N . ILE B 1 801 ? -38.312 -12.156 23.141 1 88.56 801 ILE B N 1
ATOM 14435 C CA . ILE B 1 801 ? -38.844 -11.25 24.141 1 88.56 801 ILE B CA 1
ATOM 14436 C C . ILE B 1 801 ? -40.031 -10.461 23.547 1 88.56 801 ILE B C 1
ATOM 14438 O O . ILE B 1 801 ? -41.062 -10.281 24.203 1 88.56 801 ILE B O 1
ATOM 14442 N N . ASP B 1 802 ? -39.875 -10.094 22.344 1 88.38 802 ASP B N 1
ATOM 14443 C CA . ASP B 1 802 ? -40.875 -9.25 21.688 1 88.38 802 ASP B CA 1
ATOM 14444 C C . ASP B 1 802 ? -42.125 -10.039 21.359 1 88.38 802 ASP B C 1
ATOM 14446 O O . ASP B 1 802 ? -43.25 -9.5 21.438 1 88.38 802 ASP B O 1
ATOM 14450 N N . PHE B 1 803 ? -41.969 -11.312 20.984 1 89.06 803 PHE B N 1
ATOM 14451 C CA . PHE B 1 803 ? -43.125 -11.984 20.406 1 89.06 803 PHE B CA 1
ATOM 14452 C C . PHE B 1 803 ? -43.438 -13.273 21.141 1 89.06 803 PHE B C 1
ATOM 14454 O O . PHE B 1 803 ? -44.531 -13.844 20.984 1 89.06 803 PHE B O 1
ATOM 14461 N N . GLY B 1 804 ? -42.562 -13.758 22 1 85.88 804 GLY B N 1
ATOM 14462 C CA . GLY B 1 804 ? -42.75 -15.047 22.641 1 85.88 804 GLY B CA 1
ATOM 14463 C C . GLY B 1 804 ? -43.438 -14.945 23.984 1 85.88 804 GLY B C 1
ATOM 14464 O O . GLY B 1 804 ? -43.656 -15.953 24.672 1 85.88 804 GLY B O 1
ATOM 14465 N N . GLY B 1 805 ? -43.781 -13.742 24.375 1 80.75 805 GLY B N 1
ATOM 14466 C CA . GLY B 1 805 ? -44.375 -13.555 25.672 1 80.75 805 GLY B CA 1
ATOM 14467 C C . GLY B 1 805 ? -45.75 -14.203 25.781 1 80.75 805 GLY B C 1
ATOM 14468 O O . GLY B 1 805 ? -46.375 -14.562 24.781 1 80.75 805 GLY B O 1
ATOM 14469 N N . MET B 1 806 ? -46.156 -14.523 27.062 1 77.25 806 MET B N 1
ATOM 14470 C CA . MET B 1 806 ? -47.438 -15.18 27.344 1 77.25 806 MET B CA 1
ATOM 14471 C C . MET B 1 806 ? -48.438 -14.18 27.875 1 77.25 806 MET B C 1
ATOM 14473 O O . MET B 1 806 ? -48.094 -13.195 28.516 1 77.25 806 MET B O 1
ATOM 14477 N N . ARG B 1 807 ? -49.656 -14.203 27.297 1 65.75 807 ARG B N 1
ATOM 14478 C CA . ARG B 1 807 ? -50.75 -13.43 27.875 1 65.75 807 ARG B CA 1
ATOM 14479 C C . ARG B 1 807 ? -51.125 -13.93 29.266 1 65.75 807 ARG B C 1
ATOM 14481 O O . ARG B 1 807 ? -50.688 -15.008 29.672 1 65.75 807 ARG B O 1
ATOM 14488 N N . LEU B 1 808 ? -51.875 -13.117 30.125 1 61.09 808 LEU B N 1
ATOM 14489 C CA . LEU B 1 808 ? -52.25 -13.383 31.5 1 61.09 808 LEU B CA 1
ATOM 14490 C C . LEU B 1 808 ? -52.969 -14.734 31.625 1 61.09 808 LEU B C 1
ATOM 14492 O O . LEU B 1 808 ? -52.906 -15.375 32.688 1 61.09 808 LEU B O 1
ATOM 14496 N N . ARG B 1 809 ? -53.594 -15.289 30.609 1 63.59 809 ARG B N 1
ATOM 14497 C CA . ARG B 1 809 ? -54.312 -16.531 30.781 1 63.59 809 ARG B CA 1
ATOM 14498 C C . ARG B 1 809 ? -53.562 -17.719 30.203 1 63.59 809 ARG B C 1
ATOM 14500 O O . ARG B 1 809 ? -54.156 -18.719 29.812 1 63.59 809 ARG B O 1
ATOM 14507 N N . GLY B 1 810 ? -52.281 -17.703 30.016 1 66.31 810 GLY B N 1
ATOM 14508 C CA . GLY B 1 810 ? -51.469 -18.844 29.656 1 66.31 810 GLY B CA 1
ATOM 14509 C C . GLY B 1 810 ? -51.375 -19.047 28.156 1 66.31 810 GLY B C 1
ATOM 14510 O O . GLY B 1 810 ? -50.781 -20.031 27.703 1 66.31 810 GLY B O 1
ATOM 14511 N N . LYS B 1 811 ? -52.031 -18.234 27.312 1 71.75 811 LYS B N 1
ATOM 14512 C CA . LYS B 1 811 ? -51.969 -18.344 25.844 1 71.75 811 LYS B CA 1
ATOM 14513 C C . LYS B 1 811 ? -50.906 -17.391 25.281 1 71.75 811 LYS B C 1
ATOM 14515 O O . LYS B 1 811 ? -50.719 -16.297 25.797 1 71.75 811 LYS B O 1
ATOM 14520 N N . PRO B 1 812 ? -50.156 -17.938 24.328 1 77.56 812 PRO B N 1
ATOM 14521 C CA . PRO B 1 812 ? -49.125 -17.062 23.719 1 77.56 812 PRO B CA 1
ATOM 14522 C C . PRO B 1 812 ? -49.75 -15.781 23.141 1 77.56 812 PRO B C 1
ATOM 14524 O O . PRO B 1 812 ? -50.844 -15.797 22.609 1 77.56 812 PRO B O 1
ATOM 14527 N N . ARG B 1 813 ? -49.188 -14.719 23.438 1 76.38 813 ARG B N 1
ATOM 14528 C CA . ARG B 1 813 ? -49.625 -13.43 22.922 1 76.38 813 ARG B CA 1
ATOM 14529 C C . ARG B 1 813 ? -49.75 -13.461 21.406 1 76.38 813 ARG B C 1
ATOM 14531 O O . ARG B 1 813 ? -50.719 -12.953 20.844 1 76.38 813 ARG B O 1
ATOM 14538 N N . ASN B 1 814 ? -48.75 -14.141 20.797 1 84.12 814 ASN B N 1
ATOM 14539 C CA . ASN B 1 814 ? -48.75 -14.359 19.359 1 84.12 814 ASN B CA 1
ATOM 14540 C C . ASN B 1 814 ? -48.812 -15.844 19.016 1 84.12 814 ASN B C 1
ATOM 14542 O O . ASN B 1 814 ? -47.844 -16.578 19.219 1 84.12 814 ASN B O 1
ATOM 14546 N N . THR B 1 815 ? -49.875 -16.312 18.516 1 81.69 815 THR B N 1
ATOM 14547 C CA . THR B 1 815 ? -50.156 -17.734 18.312 1 81.69 815 THR B CA 1
ATOM 14548 C C . THR B 1 815 ? -49.219 -18.312 17.234 1 81.69 815 THR B C 1
ATOM 14550 O O . THR B 1 815 ? -49 -19.516 17.188 1 81.69 815 THR B O 1
ATOM 14553 N N . TRP B 1 816 ? -48.75 -17.406 16.391 1 86.94 816 TRP B N 1
ATOM 14554 C CA . TRP B 1 816 ? -47.875 -17.859 15.305 1 86.94 816 TRP B CA 1
ATOM 14555 C C . TRP B 1 816 ? -46.469 -18.141 15.797 1 86.94 816 TRP B C 1
ATOM 14557 O O . TRP B 1 816 ? -45.719 -18.859 15.141 1 86.94 816 TRP B O 1
ATOM 14567 N N . PHE B 1 817 ? -46 -17.703 16.969 1 90.69 817 PHE B N 1
ATOM 14568 C CA . PHE B 1 817 ? -44.594 -17.703 17.406 1 90.69 817 PHE B CA 1
ATOM 14569 C C . PHE B 1 817 ? -44.156 -19.109 17.781 1 90.69 817 PHE B C 1
ATOM 14571 O O . PHE B 1 817 ? -43.094 -19.547 17.375 1 90.69 817 PHE B O 1
ATOM 14578 N N . PRO B 1 818 ? -44.969 -19.922 18.578 1 90.19 818 PRO B N 1
ATOM 14579 C CA . PRO B 1 818 ? -44.531 -21.281 18.922 1 90.19 818 PRO B CA 1
ATOM 14580 C C . PRO B 1 818 ? -44.344 -22.172 17.703 1 90.19 818 PRO B C 1
ATOM 14582 O O . PRO B 1 818 ? -43.406 -22.969 17.656 1 90.19 818 PRO B O 1
ATOM 14585 N N . ALA B 1 819 ? -45.281 -21.984 16.781 1 90.88 819 ALA B N 1
ATOM 14586 C CA . ALA B 1 819 ? -45.156 -22.781 15.555 1 90.88 819 ALA B CA 1
ATOM 14587 C C . ALA B 1 819 ? -43.875 -22.422 14.789 1 90.88 819 ALA B C 1
ATOM 14589 O O . ALA B 1 819 ? -43.219 -23.297 14.234 1 90.88 819 ALA B O 1
ATOM 14590 N N . LEU B 1 820 ? -43.625 -21.156 14.719 1 93.88 820 LEU B N 1
ATOM 14591 C CA . LEU B 1 820 ? -42.406 -20.688 14.031 1 93.88 820 LEU B CA 1
ATOM 14592 C C . LEU B 1 820 ? -41.156 -21.188 14.734 1 93.88 820 LEU B C 1
ATOM 14594 O O . LEU B 1 820 ? -40.25 -21.703 14.086 1 93.88 820 LEU B O 1
ATOM 14598 N N . ARG B 1 821 ? -41.031 -21.031 16.016 1 94.56 821 ARG B N 1
ATOM 14599 C CA . ARG B 1 821 ? -39.875 -21.438 16.812 1 94.56 821 ARG B CA 1
ATOM 14600 C C . ARG B 1 821 ? -39.625 -22.938 16.703 1 94.56 821 ARG B C 1
ATOM 14602 O O . ARG B 1 821 ? -38.5 -23.375 16.469 1 94.56 821 ARG B O 1
ATOM 14609 N N . ASP B 1 822 ? -40.719 -23.766 16.828 1 94.19 822 ASP B N 1
ATOM 14610 C CA . ASP B 1 822 ? -40.594 -25.219 16.812 1 94.19 822 ASP B CA 1
ATOM 14611 C C . ASP B 1 822 ? -40.281 -25.719 15.398 1 94.19 822 ASP B C 1
ATOM 14613 O O . ASP B 1 822 ? -39.562 -26.703 15.227 1 94.19 822 ASP B O 1
ATOM 14617 N N . GLY B 1 823 ? -40.938 -25.062 14.453 1 94.94 823 GLY B N 1
ATOM 14618 C CA . GLY B 1 823 ? -40.594 -25.391 13.07 1 94.94 823 GLY B CA 1
ATOM 14619 C C . GLY B 1 823 ? -39.156 -25.125 12.734 1 94.94 823 GLY B C 1
ATOM 14620 O O . GLY B 1 823 ? -38.5 -25.953 12.086 1 94.94 823 GLY B O 1
ATOM 14621 N N . LEU B 1 824 ? -38.688 -23.969 13.164 1 96.88 824 LEU B N 1
ATOM 14622 C CA . LEU B 1 824 ? -37.312 -23.594 12.93 1 96.88 824 LEU B CA 1
ATOM 14623 C C . LEU B 1 824 ? -36.344 -24.562 13.625 1 96.88 824 LEU B C 1
ATOM 14625 O O . LEU B 1 824 ? -35.344 -24.984 13.047 1 96.88 824 LEU B O 1
ATOM 14629 N N . ARG B 1 825 ? -36.625 -24.922 14.836 1 96.88 825 ARG B N 1
ATOM 14630 C CA . ARG B 1 825 ? -35.812 -25.875 15.586 1 96.88 825 ARG B CA 1
ATOM 14631 C C . ARG B 1 825 ? -35.719 -27.219 14.859 1 96.88 825 ARG B C 1
ATOM 14633 O O . ARG B 1 825 ? -34.625 -27.766 14.688 1 96.88 825 ARG B O 1
ATOM 14640 N N . SER B 1 826 ? -36.875 -27.672 14.383 1 96.44 826 SER B N 1
ATOM 14641 C CA . SER B 1 826 ? -36.938 -28.969 13.703 1 96.44 826 SER B CA 1
ATOM 14642 C C . SER B 1 826 ? -36.125 -28.938 12.414 1 96.44 826 SER B C 1
ATOM 14644 O O . SER B 1 826 ? -35.375 -29.891 12.117 1 96.44 826 SER B O 1
ATOM 14646 N N . ASP B 1 827 ? -36.312 -27.938 11.68 1 97 827 ASP B N 1
ATOM 14647 C CA . ASP B 1 827 ? -35.625 -27.828 10.398 1 97 827 ASP B CA 1
ATOM 14648 C C . ASP B 1 827 ? -34.094 -27.703 10.594 1 97 827 ASP B C 1
ATOM 14650 O O . ASP B 1 827 ? -33.344 -28.281 9.836 1 97 827 ASP B O 1
ATOM 14654 N N . VAL B 1 828 ? -33.625 -26.891 11.539 1 97.69 828 VAL B N 1
ATOM 14655 C CA . VAL B 1 828 ? -32.219 -26.703 11.812 1 97.69 828 VAL B CA 1
ATOM 14656 C C . VAL B 1 828 ? -31.609 -28.016 12.289 1 97.69 828 VAL B C 1
ATOM 14658 O O . VAL B 1 828 ? -30.5 -28.375 11.883 1 97.69 828 VAL B O 1
ATOM 14661 N N . GLU B 1 829 ? -32.312 -28.734 13.109 1 97.06 829 GLU B N 1
ATOM 14662 C CA . GLU B 1 829 ? -31.844 -30.031 13.602 1 97.06 829 GLU B CA 1
ATOM 14663 C C . GLU B 1 829 ? -31.734 -31.047 12.469 1 97.06 829 GLU B C 1
ATOM 14665 O O . GLU B 1 829 ? -30.828 -31.875 12.445 1 97.06 829 GLU B O 1
ATOM 14670 N N . ALA B 1 830 ? -32.688 -30.969 11.57 1 96.25 830 ALA B N 1
ATOM 14671 C CA . ALA B 1 830 ? -32.656 -31.844 10.406 1 96.25 830 ALA B CA 1
ATOM 14672 C C . ALA B 1 830 ? -31.406 -31.547 9.555 1 96.25 830 ALA B C 1
ATOM 14674 O O . ALA B 1 830 ? -30.75 -32.469 9.055 1 96.25 830 ALA B O 1
ATOM 14675 N N . CYS B 1 831 ? -31.203 -30.328 9.305 1 96.81 831 CYS B N 1
ATOM 14676 C CA . CYS B 1 831 ? -30.031 -29.906 8.547 1 96.81 831 CYS B CA 1
ATOM 14677 C C . CYS B 1 831 ? -28.75 -30.344 9.258 1 96.81 831 CYS B C 1
ATOM 14679 O O . CYS B 1 831 ? -27.781 -30.75 8.609 1 96.81 831 CYS B O 1
ATOM 14681 N N . LEU B 1 832 ? -28.688 -30.188 10.586 1 96.88 832 LEU B N 1
ATOM 14682 C CA . LEU B 1 832 ? -27.547 -30.578 11.391 1 96.88 832 LEU B CA 1
ATOM 14683 C C . LEU B 1 832 ? -27.312 -32.094 11.281 1 96.88 832 LEU B C 1
ATOM 14685 O O . LEU B 1 832 ? -26.156 -32.531 11.195 1 96.88 832 LEU B O 1
ATOM 14689 N N . ALA B 1 833 ? -28.375 -32.844 11.297 1 95.38 833 ALA B N 1
ATOM 14690 C CA . ALA B 1 833 ? -28.266 -34.281 11.156 1 95.38 833 ALA B CA 1
ATOM 14691 C C . ALA B 1 833 ? -27.688 -34.656 9.797 1 95.38 833 ALA B C 1
ATOM 14693 O O . ALA B 1 833 ? -26.875 -35.594 9.695 1 95.38 833 ALA B O 1
ATOM 14694 N N . GLU B 1 834 ? -28.141 -34 8.852 1 93.94 834 GLU B N 1
ATOM 14695 C CA . GLU B 1 834 ? -27.594 -34.219 7.52 1 93.94 834 GLU B CA 1
ATOM 14696 C C . GLU B 1 834 ? -26.109 -33.875 7.453 1 93.94 834 GLU B C 1
ATOM 14698 O O . GLU B 1 834 ? -25.328 -34.531 6.762 1 93.94 834 GLU B O 1
ATOM 14703 N N . TRP B 1 835 ? -25.766 -32.75 8.031 1 94.56 835 TRP B N 1
ATOM 14704 C CA . TRP B 1 835 ? -24.375 -32.344 8.133 1 94.56 835 TRP B CA 1
ATOM 14705 C C . TRP B 1 835 ? -23.531 -33.438 8.781 1 94.56 835 TRP B C 1
ATOM 14707 O O . TRP B 1 835 ? -22.469 -33.781 8.266 1 94.56 835 TRP B O 1
ATOM 14717 N N . ASP B 1 836 ? -24 -34 9.812 1 93.69 836 ASP B N 1
ATOM 14718 C CA . ASP B 1 836 ? -23.25 -35.031 10.531 1 93.69 836 ASP B CA 1
ATOM 14719 C C . ASP B 1 836 ? -23.109 -36.312 9.68 1 93.69 836 ASP B C 1
ATOM 14721 O O . ASP B 1 836 ? -22.047 -36.938 9.68 1 93.69 836 ASP B O 1
ATOM 14725 N N . ARG B 1 837 ? -24.078 -36.625 8.93 1 91.06 837 ARG B N 1
ATOM 14726 C CA . ARG B 1 837 ? -24.031 -37.781 8.047 1 91.06 837 ARG B CA 1
ATOM 14727 C C . ARG B 1 837 ? -23.031 -37.562 6.91 1 91.06 837 ARG B C 1
ATOM 14729 O O . ARG B 1 837 ? -22.266 -38.438 6.574 1 91.06 837 ARG B O 1
ATOM 14736 N N . ALA B 1 838 ? -23.156 -36.406 6.309 1 88.19 838 ALA B N 1
ATOM 14737 C CA . ALA B 1 838 ? -22.281 -36.094 5.188 1 88.19 838 ALA B CA 1
ATOM 14738 C C . ALA B 1 838 ? -20.812 -36.062 5.621 1 88.19 838 ALA B C 1
ATOM 14740 O O . ALA B 1 838 ? -19.938 -36.531 4.891 1 88.19 838 ALA B O 1
ATOM 14741 N N . MET B 1 839 ? -20.547 -35.5 6.77 1 89.06 839 MET B N 1
ATOM 14742 C CA . MET B 1 839 ? -19.172 -35.344 7.242 1 89.06 839 MET B CA 1
ATOM 14743 C C . MET B 1 839 ? -18.594 -36.719 7.652 1 89.06 839 MET B C 1
ATOM 14745 O O . MET B 1 839 ? -17.375 -36.906 7.586 1 89.06 839 MET B O 1
ATOM 14749 N N . ARG B 1 840 ? -19.344 -37.594 8.031 1 82.12 840 ARG B N 1
ATOM 14750 C CA . ARG B 1 840 ? -18.906 -38.938 8.406 1 82.12 840 ARG B CA 1
ATOM 14751 C C . ARG B 1 840 ? -18.625 -39.781 7.164 1 82.12 840 ARG B C 1
ATOM 14753 O O . ARG B 1 840 ? -17.844 -40.719 7.215 1 82.12 840 ARG B O 1
ATOM 14760 N N . SER B 1 841 ? -19.203 -39.375 6.098 1 74.19 841 SER B N 1
ATOM 14761 C CA . SER B 1 841 ? -19.047 -40.156 4.879 1 74.19 841 SER B CA 1
ATOM 14762 C C . SER B 1 841 ? -17.688 -39.906 4.238 1 74.19 841 SER B C 1
ATOM 14764 O O . SER B 1 841 ? -17.156 -38.781 4.301 1 74.19 841 SER B O 1
ATOM 14766 N N . GLY B 1 842 ? -16.625 -40.719 4.215 1 59.41 842 GLY B N 1
ATOM 14767 C CA . GLY B 1 842 ? -15.234 -40.688 3.783 1 59.41 842 GLY B CA 1
ATOM 14768 C C . GLY B 1 842 ? -15.055 -40.125 2.385 1 59.41 842 GLY B C 1
ATOM 14769 O O . GLY B 1 842 ? -13.961 -39.719 2.008 1 59.41 842 GLY B O 1
ATOM 14770 N N . VAL B 1 843 ? -15.758 -40.438 1.345 1 50.94 843 VAL B N 1
ATOM 14771 C CA . VAL B 1 843 ? -15.336 -40.438 -0.052 1 50.94 843 VAL B CA 1
ATOM 14772 C C . VAL B 1 843 ? -15.406 -39.031 -0.611 1 50.94 843 VAL B C 1
ATOM 14774 O O . VAL B 1 843 ? -14.664 -38.688 -1.531 1 50.94 843 VAL B O 1
ATOM 14777 N N . LYS B 1 844 ? -16.188 -38 -0.152 1 61.59 844 LYS B N 1
ATOM 14778 C CA . LYS B 1 844 ? -16.484 -36.875 -1.033 1 61.59 844 LYS B CA 1
ATOM 14779 C C . LYS B 1 844 ? -15.742 -35.625 -0.588 1 61.59 844 LYS B C 1
ATOM 14781 O O . LYS B 1 844 ? -15.336 -35.5 0.57 1 61.59 844 LYS B O 1
ATOM 14786 N N . ASP B 1 845 ? -15.477 -34.688 -1.691 1 75.19 845 ASP B N 1
ATOM 14787 C CA . ASP B 1 845 ? -14.836 -33.375 -1.567 1 75.19 845 ASP B CA 1
ATOM 14788 C C . ASP B 1 845 ? -15.562 -32.5 -0.559 1 75.19 845 ASP B C 1
ATOM 14790 O O . ASP B 1 845 ? -16.797 -32.406 -0.586 1 75.19 845 ASP B O 1
ATOM 14794 N N . TYR B 1 846 ? -14.961 -32.094 0.591 1 84.31 846 TYR B N 1
ATOM 14795 C CA . TYR B 1 846 ? -15.492 -31.203 1.62 1 84.31 846 TYR B CA 1
ATOM 14796 C C . TYR B 1 846 ? -16.312 -30.078 1 1 84.31 846 TYR B C 1
ATOM 14798 O O . TYR B 1 846 ? -17.391 -29.734 1.489 1 84.31 846 TYR B O 1
ATOM 14806 N N . ARG B 1 847 ? -15.891 -29.547 -0.09 1 82.62 847 ARG B N 1
ATOM 14807 C CA . ARG B 1 847 ? -16.547 -28.422 -0.743 1 82.62 847 ARG B CA 1
ATOM 14808 C C . ARG B 1 847 ? -17.906 -28.828 -1.284 1 82.62 847 ARG B C 1
ATOM 14810 O O . ARG B 1 847 ? -18.891 -28.078 -1.143 1 82.62 847 ARG B O 1
ATOM 14817 N N . ASP B 1 848 ? -17.906 -29.938 -1.783 1 78.25 848 ASP B N 1
ATOM 14818 C CA . ASP B 1 848 ? -19.172 -30.422 -2.355 1 78.25 848 ASP B CA 1
ATOM 14819 C C . ASP B 1 848 ? -20.188 -30.719 -1.261 1 78.25 848 ASP B C 1
ATOM 14821 O O . ASP B 1 848 ? -21.391 -30.469 -1.429 1 78.25 848 ASP B O 1
ATOM 14825 N N . LYS B 1 849 ? -19.703 -31.266 -0.202 1 87.25 849 LYS B N 1
ATOM 14826 C CA . LYS B 1 849 ? -20.594 -31.562 0.927 1 87.25 849 LYS B CA 1
ATOM 14827 C C . LYS B 1 849 ? -21.203 -30.281 1.491 1 87.25 849 LYS B C 1
ATOM 14829 O O . LYS B 1 849 ? -22.406 -30.219 1.736 1 87.25 849 LYS B O 1
ATOM 14834 N N . VAL B 1 850 ? -20.391 -29.281 1.661 1 90.69 850 VAL B N 1
ATOM 14835 C CA . VAL B 1 850 ? -20.828 -28.016 2.24 1 90.69 850 VAL B CA 1
ATOM 14836 C C . VAL B 1 850 ? -21.859 -27.359 1.315 1 90.69 850 VAL B C 1
ATOM 14838 O O . VAL B 1 850 ? -22.875 -26.828 1.776 1 90.69 850 VAL B O 1
ATOM 14841 N N . LYS B 1 851 ? -21.594 -27.375 0.002 1 85.5 851 LYS B N 1
ATOM 14842 C CA . LYS B 1 851 ? -22.5 -26.766 -0.961 1 85.5 851 LYS B CA 1
ATOM 14843 C C . LYS B 1 851 ? -23.875 -27.438 -0.929 1 85.5 851 LYS B C 1
ATOM 14845 O O . LYS B 1 851 ? -24.891 -26.766 -0.987 1 85.5 851 LYS B O 1
ATOM 14850 N N . HIS B 1 852 ? -23.859 -28.734 -0.788 1 84.56 852 HIS B N 1
ATOM 14851 C CA . HIS B 1 852 ? -25.094 -29.5 -0.738 1 84.56 852 HIS B CA 1
ATOM 14852 C C . HIS B 1 852 ? -25.922 -29.141 0.498 1 84.56 852 HIS B C 1
ATOM 14854 O O . HIS B 1 852 ? -27.125 -28.875 0.397 1 84.56 852 HIS B O 1
ATOM 14860 N N . ILE B 1 853 ? -25.266 -29.141 1.607 1 93.19 853 ILE B N 1
ATOM 14861 C CA . ILE B 1 853 ? -25.969 -28.859 2.859 1 93.19 853 ILE B CA 1
ATOM 14862 C C . ILE B 1 853 ? -26.406 -27.406 2.891 1 93.19 853 ILE B C 1
ATOM 14864 O O . ILE B 1 853 ? -27.484 -27.094 3.418 1 93.19 853 ILE B O 1
ATOM 14868 N N . HIS B 1 854 ? -25.641 -26.531 2.355 1 94.38 854 HIS B N 1
ATOM 14869 C CA . HIS B 1 854 ? -25.969 -25.109 2.346 1 94.38 854 HIS B CA 1
ATOM 14870 C C . HIS B 1 854 ? -27.219 -24.844 1.509 1 94.38 854 HIS B C 1
ATOM 14872 O O . HIS B 1 854 ? -28.016 -23.969 1.841 1 94.38 854 HIS B O 1
ATOM 14878 N N . THR B 1 855 ? -27.375 -25.578 0.442 1 87.81 855 THR B N 1
ATOM 14879 C CA . THR B 1 855 ? -28.594 -25.469 -0.356 1 87.81 855 THR B CA 1
ATOM 14880 C C . THR B 1 855 ? -29.812 -25.844 0.471 1 87.81 855 THR B C 1
ATOM 14882 O O . THR B 1 855 ? -30.859 -25.172 0.399 1 87.81 855 THR B O 1
ATOM 14885 N N . LYS B 1 856 ? -29.688 -26.828 1.251 1 91.94 856 LYS B N 1
ATOM 14886 C CA . LYS B 1 856 ? -30.766 -27.234 2.139 1 91.94 856 LYS B CA 1
ATOM 14887 C C . LYS B 1 856 ? -31.047 -26.188 3.205 1 91.94 856 LYS B C 1
ATOM 14889 O O . LYS B 1 856 ? -32.188 -25.938 3.572 1 91.94 856 LYS B O 1
ATOM 14894 N N . TRP B 1 857 ? -30 -25.641 3.713 1 96.44 857 TRP B N 1
ATOM 14895 C CA . TRP B 1 857 ? -30.109 -24.578 4.711 1 96.44 857 TRP B CA 1
ATOM 14896 C C . TRP B 1 857 ? -30.906 -23.406 4.168 1 96.44 857 TRP B C 1
ATOM 14898 O O . TRP B 1 857 ? -31.766 -22.844 4.867 1 96.44 857 TRP B O 1
ATOM 14908 N N . LYS B 1 858 ? -30.625 -23.016 2.91 1 91.88 858 LYS B N 1
ATOM 14909 C CA . LYS B 1 858 ? -31.281 -21.875 2.289 1 91.88 858 LYS B CA 1
ATOM 14910 C C . LYS B 1 858 ? -32.781 -22.141 2.062 1 91.88 858 LYS B C 1
ATOM 14912 O O . LYS B 1 858 ? -33.562 -21.219 1.975 1 91.88 858 LYS B O 1
ATOM 14917 N N . GLU B 1 859 ? -33.156 -23.359 2.094 1 90.75 859 GLU B N 1
ATOM 14918 C CA . GLU B 1 859 ? -34.562 -23.75 1.816 1 90.75 859 GLU B CA 1
ATOM 14919 C C . GLU B 1 859 ? -35.406 -23.703 3.08 1 90.75 859 GLU B C 1
ATOM 14921 O O . GLU B 1 859 ? -36.625 -23.766 3.01 1 90.75 859 GLU B O 1
ATOM 14926 N N . ILE B 1 860 ? -34.781 -23.516 4.191 1 95.44 860 ILE B N 1
ATOM 14927 C CA . ILE B 1 860 ? -35.531 -23.438 5.441 1 95.44 860 ILE B CA 1
ATOM 14928 C C . ILE B 1 860 ? -36.406 -22.172 5.445 1 95.44 860 ILE B C 1
ATOM 14930 O O . ILE B 1 860 ? -35.906 -21.062 5.418 1 95.44 860 ILE B O 1
ATOM 14934 N N . GLN B 1 861 ? -37.719 -22.312 5.496 1 93.12 861 GLN B N 1
ATOM 14935 C CA . GLN B 1 861 ? -38.656 -21.203 5.504 1 93.12 861 GLN B CA 1
ATOM 14936 C C . GLN B 1 861 ? -39.469 -21.188 6.801 1 93.12 861 GLN B C 1
ATOM 14938 O O . GLN B 1 861 ? -39.594 -22.219 7.469 1 93.12 861 GLN B O 1
ATOM 14943 N N . PRO B 1 862 ? -39.875 -20.031 7.199 1 93.19 862 PRO B N 1
ATOM 14944 C CA . PRO B 1 862 ? -40.688 -19.953 8.43 1 93.19 862 PRO B CA 1
ATOM 14945 C C . PRO B 1 862 ? -42.031 -20.672 8.312 1 93.19 862 PRO B C 1
ATOM 14947 O O . PRO B 1 862 ? -42.656 -20.625 7.254 1 93.19 862 PRO B O 1
ATOM 14950 N N . ARG B 1 863 ? -42.469 -21.344 9.406 1 90.06 863 ARG B N 1
ATOM 14951 C CA . ARG B 1 863 ? -43.75 -22.031 9.5 1 90.06 863 ARG B CA 1
ATOM 14952 C C . ARG B 1 863 ? -44.656 -21.375 10.547 1 90.06 863 ARG B C 1
ATOM 14954 O O . ARG B 1 863 ? -44.25 -21.203 11.703 1 90.06 863 ARG B O 1
ATOM 14961 N N . PHE B 1 864 ? -45.781 -20.938 10.18 1 87 864 PHE B N 1
ATOM 14962 C CA . PHE B 1 864 ? -46.656 -20.219 11.094 1 87 864 PHE B CA 1
ATOM 14963 C C . PHE B 1 864 ? -47.812 -21.078 11.539 1 87 864 PHE B C 1
ATOM 14965 O O . PHE B 1 864 ? -48.688 -20.641 12.312 1 87 864 PHE B O 1
ATOM 14972 N N . GLY B 1 865 ? -47.844 -22.547 11.508 1 71.31 865 GLY B N 1
ATOM 14973 C CA . GLY B 1 865 ? -48.875 -23.484 11.93 1 71.31 865 GLY B CA 1
ATOM 14974 C C . GLY B 1 865 ? -50.062 -23.547 10.977 1 71.31 865 GLY B C 1
ATOM 14975 O O . GLY B 1 865 ? -50.188 -22.688 10.094 1 71.31 865 GLY B O 1
ATOM 14976 N N . VAL B 1 866 ? -50.625 -24.688 10.781 1 54.03 866 VAL B N 1
ATOM 14977 C CA . VAL B 1 866 ? -51.562 -25.328 9.867 1 54.03 866 VAL B CA 1
ATOM 14978 C C . VAL B 1 866 ? -52.625 -24.328 9.414 1 54.03 866 VAL B C 1
ATOM 14980 O O . VAL B 1 866 ? -53.344 -24.578 8.445 1 54.03 866 VAL B O 1
ATOM 14983 N N . GLU B 1 867 ? -53.594 -23.609 10.211 1 47.78 867 GLU B N 1
ATOM 14984 C CA . GLU B 1 867 ? -54.844 -23.516 9.453 1 47.78 867 GLU B CA 1
ATOM 14985 C C . GLU B 1 867 ? -54.688 -22.625 8.219 1 47.78 867 GLU B C 1
ATOM 14987 O O . GLU B 1 867 ? -54.531 -21.406 8.336 1 47.78 867 GLU B O 1
ATOM 14992 N N . GLN B 1 868 ? -53.906 -23.047 7.277 1 41.84 868 GLN B N 1
ATOM 14993 C CA . GLN B 1 868 ? -53.781 -22.359 5.996 1 41.84 868 GLN B CA 1
ATOM 14994 C C . GLN B 1 868 ? -55.031 -21.531 5.699 1 41.84 868 GLN B C 1
ATOM 14996 O O . GLN B 1 868 ? -54.969 -20.5 5.023 1 41.84 868 GLN B O 1
ATOM 15001 N N . GLU B 1 869 ? -56.125 -22.141 5.77 1 47.47 869 GLU B N 1
ATOM 15002 C CA . GLU B 1 869 ? -57.406 -21.703 5.199 1 47.47 869 GLU B CA 1
ATOM 15003 C C . GLU B 1 869 ? -57.906 -20.438 5.887 1 47.47 869 GLU B C 1
ATOM 15005 O O . GLU B 1 869 ? -58.844 -19.797 5.406 1 47.47 869 GLU B O 1
ATOM 15010 N N . GLY B 1 870 ? -56.875 -19.594 6.848 1 49.22 870 GLY B N 1
ATOM 15011 C CA . GLY B 1 870 ? -57.188 -18.25 7.332 1 49.22 870 GLY B CA 1
ATOM 15012 C C . GLY B 1 870 ? -56.062 -17.641 8.148 1 49.22 870 GLY B C 1
ATOM 15013 O O . GLY B 1 870 ? -56.125 -17.641 9.383 1 49.22 870 GLY B O 1
ATOM 15014 N N . MET B 1 871 ? -54.812 -17.484 7.758 1 56.59 871 MET B N 1
ATOM 15015 C CA . MET B 1 871 ? -53.781 -16.781 8.492 1 56.59 871 MET B CA 1
ATOM 15016 C C . MET B 1 871 ? -54.312 -15.461 9.047 1 56.59 871 MET B C 1
ATOM 15018 O O . MET B 1 871 ? -55.031 -14.734 8.359 1 56.59 871 MET B O 1
ATOM 15022 N N . SER B 1 872 ? -54.125 -15.312 10.383 1 67.56 872 SER B N 1
ATOM 15023 C CA . SER B 1 872 ? -54.531 -14.039 10.953 1 67.56 872 SER B CA 1
ATOM 15024 C C . SER B 1 872 ? -53.812 -12.875 10.281 1 67.56 872 SER B C 1
ATOM 15026 O O . SER B 1 872 ? -52.75 -13.055 9.688 1 67.56 872 SER B O 1
ATOM 15028 N N . GLU B 1 873 ? -54.469 -11.922 10.016 1 69.69 873 GLU B N 1
ATOM 15029 C CA . GLU B 1 873 ? -53.906 -10.695 9.453 1 69.69 873 GLU B CA 1
ATOM 15030 C C . GLU B 1 873 ? -52.531 -10.383 10.062 1 69.69 873 GLU B C 1
ATOM 15032 O O . GLU B 1 873 ? -51.625 -9.906 9.375 1 69.69 873 GLU B O 1
ATOM 15037 N N . SER B 1 874 ? -52.312 -10.883 11.227 1 77.88 874 SER B N 1
ATOM 15038 C CA . SER B 1 874 ? -51.062 -10.625 11.922 1 77.88 874 SER B CA 1
ATOM 15039 C C . SER B 1 874 ? -49.969 -11.539 11.414 1 77.88 874 SER B C 1
ATOM 15041 O O . SER B 1 874 ? -48.812 -11.102 11.219 1 77.88 874 SER B O 1
ATOM 15043 N N . ALA B 1 875 ? -50.281 -12.75 11.164 1 81.75 875 ALA B N 1
ATOM 15044 C CA . ALA B 1 875 ? -49.312 -13.719 10.695 1 81.75 875 ALA B CA 1
ATOM 15045 C C . ALA B 1 875 ? -48.844 -13.383 9.273 1 81.75 875 ALA B C 1
ATOM 15047 O O . ALA B 1 875 ? -47.688 -13.609 8.93 1 81.75 875 ALA B O 1
ATOM 15048 N N . GLU B 1 876 ? -49.719 -12.891 8.492 1 83 876 GLU B N 1
ATOM 15049 C CA . GLU B 1 876 ? -49.344 -12.5 7.125 1 83 876 GLU B CA 1
ATOM 15050 C C . GLU B 1 876 ? -48.375 -11.32 7.117 1 83 876 GLU B C 1
ATOM 15052 O O . GLU B 1 876 ? -47.438 -11.289 6.32 1 83 876 GLU B O 1
ATOM 15057 N N . ALA B 1 877 ? -48.688 -10.359 7.961 1 85.44 877 ALA B N 1
ATOM 15058 C CA . ALA B 1 877 ? -47.812 -9.195 8.062 1 85.44 877 ALA B CA 1
ATOM 15059 C C . ALA B 1 877 ? -46.438 -9.602 8.539 1 85.44 877 ALA B C 1
ATOM 15061 O O . ALA B 1 877 ? -45.438 -9.102 8.031 1 85.44 877 ALA B O 1
ATOM 15062 N N . VAL B 1 878 ? -46.406 -10.555 9.438 1 88.69 878 VAL B N 1
ATOM 15063 C CA . VAL B 1 878 ? -45.125 -11.008 10.008 1 88.69 878 VAL B CA 1
ATOM 15064 C C . VAL B 1 878 ? -44.312 -11.734 8.938 1 88.69 878 VAL B C 1
ATOM 15066 O O . VAL B 1 878 ? -43.094 -11.555 8.852 1 88.69 878 VAL B O 1
ATOM 15069 N N . GLU B 1 879 ? -44.938 -12.516 8.156 1 89.12 879 GLU B N 1
ATOM 15070 C CA . GLU B 1 879 ? -44.25 -13.242 7.098 1 89.12 879 GLU B CA 1
ATOM 15071 C C . GLU B 1 879 ? -43.594 -12.281 6.098 1 89.12 879 GLU B C 1
ATOM 15073 O O . GLU B 1 879 ? -42.5 -12.516 5.645 1 89.12 879 GLU B O 1
ATOM 15078 N N . LYS B 1 880 ? -44.281 -11.227 5.754 1 88.69 880 LYS B N 1
ATOM 15079 C CA . LYS B 1 880 ? -43.75 -10.25 4.809 1 88.69 880 LYS B CA 1
ATOM 15080 C C . LYS B 1 880 ? -42.562 -9.508 5.395 1 88.69 880 LYS B C 1
ATOM 15082 O O . LYS B 1 880 ? -41.594 -9.211 4.688 1 88.69 880 LYS B O 1
ATOM 15087 N N . PHE B 1 881 ? -42.656 -9.258 6.699 1 90.06 881 PHE B N 1
ATOM 15088 C CA . PHE B 1 881 ? -41.531 -8.57 7.352 1 90.06 881 PHE B CA 1
ATOM 15089 C C . PHE B 1 881 ? -40.344 -9.484 7.465 1 90.06 881 PHE B C 1
ATOM 15091 O O . PHE B 1 881 ? -39.188 -9.031 7.363 1 90.06 881 PHE B O 1
ATOM 15098 N N . LEU B 1 882 ? -40.562 -10.75 7.668 1 92 882 LEU B N 1
ATOM 15099 C CA . LEU B 1 882 ? -39.469 -11.703 7.84 1 92 882 LEU B CA 1
ATOM 15100 C C . LEU B 1 882 ? -38.781 -12.008 6.508 1 92 882 LEU B C 1
ATOM 15102 O O . LEU B 1 882 ? -37.562 -12.008 6.41 1 92 882 LEU B O 1
ATOM 15106 N N . MET B 1 883 ? -39.469 -12.203 5.512 1 88.69 883 MET B N 1
ATOM 15107 C CA . MET B 1 883 ? -38.938 -12.648 4.23 1 88.69 883 MET B CA 1
ATOM 15108 C C . MET B 1 883 ? -38.406 -11.469 3.418 1 88.69 883 MET B C 1
ATOM 15110 O O . MET B 1 883 ? -37.469 -11.625 2.631 1 88.69 883 MET B O 1
ATOM 15114 N N . GLU B 1 884 ? -38.906 -10.328 3.764 1 79.31 884 GLU B N 1
ATOM 15115 C CA . GLU B 1 884 ? -38.531 -9.125 3.037 1 79.31 884 GLU B CA 1
ATOM 15116 C C . GLU B 1 884 ? -38.406 -9.398 1.539 1 79.31 884 GLU B C 1
ATOM 15118 O O . GLU B 1 884 ? -37.375 -9.133 0.929 1 79.31 884 GLU B O 1
ATOM 15123 N N . SER B 1 885 ? -39.25 -10.234 0.979 1 66.75 885 SER B N 1
ATOM 15124 C CA . SER B 1 885 ? -39.25 -10.688 -0.409 1 66.75 885 SER B CA 1
ATOM 15125 C C . SER B 1 885 ? -39.281 -9.508 -1.375 1 66.75 885 SER B C 1
ATOM 15127 O O . SER B 1 885 ? -39.844 -8.461 -1.066 1 66.75 885 SER B O 1
ATOM 15129 N N . GLY B 1 886 ? -38.219 -9.406 -2.381 1 64.81 886 GLY B N 1
ATOM 15130 C CA . GLY B 1 886 ? -38.281 -8.359 -3.396 1 64.81 886 GLY B CA 1
ATOM 15131 C C . GLY B 1 886 ? -36.906 -7.906 -3.857 1 64.81 886 GLY B C 1
ATOM 15132 O O . GLY B 1 886 ? -36.094 -8.727 -4.277 1 64.81 886 GLY B O 1
ATOM 15133 N N . TRP B 1 887 ? -36.594 -6.676 -3.441 1 67.88 887 TRP B N 1
ATOM 15134 C CA . TRP B 1 887 ? -35.594 -5.891 -4.137 1 67.88 887 TRP B CA 1
ATOM 15135 C C . TRP B 1 887 ? -34.25 -5.984 -3.42 1 67.88 887 TRP B C 1
ATOM 15137 O O . TRP B 1 887 ? -33.188 -5.715 -4.012 1 67.88 887 TRP B O 1
ATOM 15147 N N . THR B 1 888 ? -34.25 -6.594 -2.104 1 79.12 888 THR B N 1
ATOM 15148 C CA . THR B 1 888 ? -32.969 -6.645 -1.377 1 79.12 888 THR B CA 1
ATOM 15149 C C . THR B 1 888 ? -32.438 -8.07 -1.349 1 79.12 888 THR B C 1
ATOM 15151 O O . THR B 1 888 ? -33.156 -9.023 -1.661 1 79.12 888 THR B O 1
ATOM 15154 N N . VAL B 1 889 ? -31.141 -8.195 -1.043 1 85.88 889 VAL B N 1
ATOM 15155 C CA . VAL B 1 889 ? -30.469 -9.492 -1.016 1 85.88 889 VAL B CA 1
ATOM 15156 C C . VAL B 1 889 ? -31.156 -10.406 -0.002 1 85.88 889 VAL B C 1
ATOM 15158 O O . VAL B 1 889 ? -31.422 -9.992 1.13 1 85.88 889 VAL B O 1
ATOM 15161 N N . ALA B 1 890 ? -31.469 -11.5 -0.376 1 85.75 890 ALA B N 1
ATOM 15162 C CA . ALA B 1 890 ? -32.219 -12.461 0.451 1 85.75 890 ALA B CA 1
ATOM 15163 C C . ALA B 1 890 ? -31.344 -12.977 1.595 1 85.75 890 ALA B C 1
ATOM 15165 O O . ALA B 1 890 ? -31.844 -13.289 2.674 1 85.75 890 ALA B O 1
ATOM 15166 N N . GLU B 1 891 ? -30.078 -12.984 1.385 1 90 891 GLU B N 1
ATOM 15167 C CA . GLU B 1 891 ? -29.141 -13.578 2.34 1 90 891 GLU B CA 1
ATOM 15168 C C . GLU B 1 891 ? -29.094 -12.773 3.639 1 90 891 GLU B C 1
ATOM 15170 O O . GLU B 1 891 ? -28.703 -13.297 4.684 1 90 891 GLU B O 1
ATOM 15175 N N . LEU B 1 892 ? -29.531 -11.523 3.607 1 93.19 892 LEU B N 1
ATOM 15176 C CA . LEU B 1 892 ? -29.469 -10.68 4.797 1 93.19 892 LEU B CA 1
ATOM 15177 C C . LEU B 1 892 ? -30.859 -10.227 5.219 1 93.19 892 LEU B C 1
ATOM 15179 O O . LEU B 1 892 ? -31 -9.188 5.863 1 93.19 892 LEU B O 1
ATOM 15183 N N . SER B 1 893 ? -31.859 -10.984 4.801 1 93.06 893 SER B N 1
ATOM 15184 C CA . SER B 1 893 ? -33.219 -10.711 5.246 1 93.06 893 SER B CA 1
ATOM 15185 C C . SER B 1 893 ? -33.375 -10.953 6.746 1 93.06 893 SER B C 1
ATOM 15187 O O . SER B 1 893 ? -32.531 -11.594 7.363 1 93.06 893 SER B O 1
ATOM 15189 N N . ARG B 1 894 ? -34.438 -10.523 7.32 1 93.44 894 ARG B N 1
ATOM 15190 C CA . ARG B 1 894 ? -34.688 -10.703 8.75 1 93.44 894 ARG B CA 1
ATOM 15191 C C . ARG B 1 894 ? -34.812 -12.18 9.102 1 93.44 894 ARG B C 1
ATOM 15193 O O . ARG B 1 894 ? -34.344 -12.617 10.156 1 93.44 894 ARG B O 1
ATOM 15200 N N . TRP B 1 895 ? -35.438 -12.906 8.258 1 94.94 895 TRP B N 1
ATOM 15201 C CA . TRP B 1 895 ? -35.594 -14.336 8.5 1 94.94 895 TRP B CA 1
ATOM 15202 C C . TRP B 1 895 ? -34.25 -15.039 8.555 1 94.94 895 TRP B C 1
ATOM 15204 O O . TRP B 1 895 ? -33.969 -15.836 9.461 1 94.94 895 TRP B O 1
ATOM 15214 N N . GLU B 1 896 ? -33.406 -14.727 7.543 1 95.75 896 GLU B N 1
ATOM 15215 C CA . GLU B 1 896 ? -32.094 -15.367 7.473 1 95.75 896 GLU B CA 1
ATOM 15216 C C . GLU B 1 896 ? -31.234 -15.008 8.68 1 95.75 896 GLU B C 1
ATOM 15218 O O . GLU B 1 896 ? -30.469 -15.836 9.18 1 95.75 896 GLU B O 1
ATOM 15223 N N . LEU B 1 897 ? -31.375 -13.773 9.172 1 96.19 897 LEU B N 1
ATOM 15224 C CA . LEU B 1 897 ? -30.625 -13.344 10.344 1 96.19 897 LEU B CA 1
ATOM 15225 C C . LEU B 1 897 ? -31.125 -14.047 11.602 1 96.19 897 LEU B C 1
ATOM 15227 O O . LEU B 1 897 ? -30.328 -14.484 12.43 1 96.19 897 LEU B O 1
ATOM 15231 N N . LEU B 1 898 ? -32.469 -14.188 11.734 1 96.31 898 LEU B N 1
ATOM 15232 C CA . LEU B 1 898 ? -33.031 -14.859 12.883 1 96.31 898 LEU B CA 1
ATOM 15233 C C . LEU B 1 898 ? -32.688 -16.344 12.883 1 96.31 898 LEU B C 1
ATOM 15235 O O . LEU B 1 898 ? -32.375 -16.906 13.93 1 96.31 898 LEU B O 1
ATOM 15239 N N . LYS B 1 899 ? -32.812 -16.906 11.703 1 97.44 899 LYS B N 1
ATOM 15240 C CA . LYS B 1 899 ? -32.438 -18.312 11.539 1 97.44 899 LYS B CA 1
ATOM 15241 C C . LYS B 1 899 ? -31 -18.547 12 1 97.44 899 LYS B C 1
ATOM 15243 O O . LYS B 1 899 ? -30.719 -19.5 12.727 1 97.44 899 LYS B O 1
ATOM 15248 N N . ALA B 1 900 ? -30.062 -17.688 11.594 1 98 900 ALA B N 1
ATOM 15249 C CA . ALA B 1 900 ? -28.641 -17.797 11.945 1 98 900 ALA B CA 1
ATOM 15250 C C . ALA B 1 900 ? -28.438 -17.625 13.445 1 98 900 ALA B C 1
ATOM 15252 O O . ALA B 1 900 ? -27.688 -18.391 14.062 1 98 900 ALA B O 1
ATOM 15253 N N . SER B 1 901 ? -29.047 -16.578 14.047 1 97.19 901 SER B N 1
ATOM 15254 C CA . SER B 1 901 ? -28.906 -16.297 15.469 1 97.19 901 SER B CA 1
ATOM 15255 C C . SER B 1 901 ? -29.453 -17.453 16.312 1 97.19 901 SER B C 1
ATOM 15257 O O . SER B 1 901 ? -28.859 -17.812 17.328 1 97.19 901 SER B O 1
ATOM 15259 N N . PHE B 1 902 ? -30.578 -18.016 15.891 1 97.81 902 PHE B N 1
ATOM 15260 C CA . PHE B 1 902 ? -31.156 -19.156 16.578 1 97.81 902 PHE B CA 1
ATOM 15261 C C . PHE B 1 902 ? -30.188 -20.344 16.562 1 97.81 902 PHE B C 1
ATOM 15263 O O . PHE B 1 902 ? -29.953 -20.969 17.594 1 97.81 902 PHE B O 1
ATOM 15270 N N . ALA B 1 903 ? -29.734 -20.672 15.375 1 97.94 903 ALA B N 1
ATOM 15271 C CA . ALA B 1 903 ? -28.812 -21.781 15.227 1 97.94 903 ALA B CA 1
ATOM 15272 C C . ALA B 1 903 ? -27.562 -21.578 16.078 1 97.94 903 ALA B C 1
ATOM 15274 O O . ALA B 1 903 ? -27.047 -22.516 16.688 1 97.94 903 ALA B O 1
ATOM 15275 N N . PHE B 1 904 ? -27.094 -20.328 16.109 1 97.69 904 PHE B N 1
ATOM 15276 C CA . PHE B 1 904 ? -25.891 -20 16.875 1 97.69 904 PHE B CA 1
ATOM 15277 C C . PHE B 1 904 ? -26.141 -20.156 18.375 1 97.69 904 PHE B C 1
ATOM 15279 O O . PHE B 1 904 ? -25.281 -20.672 19.094 1 97.69 904 PHE B O 1
ATOM 15286 N N . LYS B 1 905 ? -27.203 -19.703 18.797 1 96.38 905 LYS B N 1
ATOM 15287 C CA . LYS B 1 905 ? -27.562 -19.781 20.219 1 96.38 905 LYS B CA 1
ATOM 15288 C C . LYS B 1 905 ? -27.562 -21.234 20.703 1 96.38 905 LYS B C 1
ATOM 15290 O O . LYS B 1 905 ? -27.078 -21.531 21.797 1 96.38 905 LYS B O 1
ATOM 15295 N N . HIS B 1 906 ? -27.984 -22.141 19.906 1 96.12 906 HIS B N 1
ATOM 15296 C CA . HIS B 1 906 ? -28.219 -23.5 20.375 1 96.12 906 HIS B CA 1
ATOM 15297 C C . HIS B 1 906 ? -27.078 -24.438 19.969 1 96.12 906 HIS B C 1
ATOM 15299 O O . HIS B 1 906 ? -26.844 -25.453 20.625 1 96.12 906 HIS B O 1
ATOM 15305 N N . TYR B 1 907 ? -26.328 -24.109 18.906 1 96.25 907 TYR B N 1
ATOM 15306 C CA . TYR B 1 907 ? -25.344 -25.047 18.391 1 96.25 907 TYR B CA 1
ATOM 15307 C C . TYR B 1 907 ? -24.016 -24.359 18.156 1 96.25 907 TYR B C 1
ATOM 15309 O O . TYR B 1 907 ? -23.297 -24.672 17.188 1 96.25 907 TYR B O 1
ATOM 15317 N N . HIS B 1 908 ? -23.609 -23.344 18.922 1 92.31 908 HIS B N 1
ATOM 15318 C CA . HIS B 1 908 ? -22.453 -22.484 18.75 1 92.31 908 HIS B CA 1
ATOM 15319 C C . HIS B 1 908 ? -21.156 -23.281 18.828 1 92.31 908 HIS B C 1
ATOM 15321 O O . HIS B 1 908 ? -20.109 -22.828 18.359 1 92.31 908 HIS B O 1
ATOM 15327 N N . ARG B 1 909 ? -21.172 -24.516 19.266 1 91.19 909 ARG B N 1
ATOM 15328 C CA . ARG B 1 909 ? -19.953 -25.312 19.422 1 91.19 909 ARG B CA 1
ATOM 15329 C C . ARG B 1 909 ? -19.625 -26.062 18.125 1 91.19 909 ARG B C 1
ATOM 15331 O O . ARG B 1 909 ? -18.516 -26.547 17.953 1 91.19 909 ARG B O 1
ATOM 15338 N N . ARG B 1 910 ? -20.594 -26.031 17.203 1 91.94 910 ARG B N 1
ATOM 15339 C CA . ARG B 1 910 ? -20.438 -26.781 15.961 1 91.94 910 ARG B CA 1
ATOM 15340 C C . ARG B 1 910 ? -19.969 -25.891 14.82 1 91.94 910 ARG B C 1
ATOM 15342 O O . ARG B 1 910 ? -20.484 -24.781 14.648 1 91.94 910 ARG B O 1
ATOM 15349 N N . ARG B 1 911 ? -19.062 -26.391 14.039 1 92.44 911 ARG B N 1
ATOM 15350 C CA . ARG B 1 911 ? -18.594 -25.656 12.867 1 92.44 911 ARG B CA 1
ATOM 15351 C C . ARG B 1 911 ? -19.734 -25.469 11.859 1 92.44 911 ARG B C 1
ATOM 15353 O O . ARG B 1 911 ? -19.688 -24.547 11.039 1 92.44 911 ARG B O 1
ATOM 15360 N N . PHE B 1 912 ? -20.734 -26.344 12.023 1 95.12 912 PHE B N 1
ATOM 15361 C CA . PHE B 1 912 ? -21.922 -26.344 11.164 1 95.12 912 PHE B CA 1
ATOM 15362 C C . PHE B 1 912 ? -22.531 -24.953 11.102 1 95.12 912 PHE B C 1
ATOM 15364 O O . PHE B 1 912 ? -22.859 -24.453 10.023 1 95.12 912 PHE B O 1
ATOM 15371 N N . VAL B 1 913 ? -22.656 -24.266 12.203 1 97.19 913 VAL B N 1
ATOM 15372 C CA . VAL B 1 913 ? -23.359 -23 12.273 1 97.19 913 VAL B CA 1
ATOM 15373 C C . VAL B 1 913 ? -22.594 -21.922 11.5 1 97.19 913 VAL B C 1
ATOM 15375 O O . VAL B 1 913 ? -23.203 -21.125 10.773 1 97.19 913 VAL B O 1
ATOM 15378 N N . TRP B 1 914 ? -21.266 -21.938 11.664 1 97.12 914 TRP B N 1
ATOM 15379 C CA . TRP B 1 914 ? -20.438 -20.969 10.969 1 97.12 914 TRP B CA 1
ATOM 15380 C C . TRP B 1 914 ? -20.438 -21.234 9.461 1 97.12 914 TRP B C 1
ATOM 15382 O O . TRP B 1 914 ? -20.547 -20.297 8.664 1 97.12 914 TRP B O 1
ATOM 15392 N N . GLN B 1 915 ? -20.344 -22.453 9.086 1 96.62 915 GLN B N 1
ATOM 15393 C CA . GLN B 1 915 ? -20.25 -22.828 7.676 1 96.62 915 GLN B CA 1
ATOM 15394 C C . GLN B 1 915 ? -21.562 -22.547 6.945 1 96.62 915 GLN B C 1
ATOM 15396 O O . GLN B 1 915 ? -21.562 -22.234 5.754 1 96.62 915 GLN B O 1
ATOM 15401 N N . MET B 1 916 ? -22.656 -22.625 7.621 1 97.06 916 MET B N 1
ATOM 15402 C CA . MET B 1 916 ? -23.969 -22.438 6.992 1 97.06 916 MET B CA 1
ATOM 15403 C C . MET B 1 916 ? -24.391 -20.969 7.062 1 97.06 916 MET B C 1
ATOM 15405 O O . MET B 1 916 ? -25.016 -20.453 6.133 1 97.06 916 MET B O 1
ATOM 15409 N N . ALA B 1 917 ? -23.984 -20.297 8.148 1 98 917 ALA B N 1
ATOM 15410 C CA . ALA B 1 917 ? -24.609 -19 8.391 1 98 917 ALA B CA 1
ATOM 15411 C C . ALA B 1 917 ? -23.547 -17.953 8.766 1 98 917 ALA B C 1
ATOM 15413 O O . ALA B 1 917 ? -23.859 -16.969 9.422 1 98 917 ALA B O 1
ATOM 15414 N N . GLY B 1 918 ? -22.312 -18.203 8.391 1 97.62 918 GLY B N 1
ATOM 15415 C CA . GLY B 1 918 ? -21.25 -17.281 8.75 1 97.62 918 GLY B CA 1
ATOM 15416 C C . GLY B 1 918 ? -21.516 -15.867 8.281 1 97.62 918 GLY B C 1
ATOM 15417 O O . GLY B 1 918 ? -21.203 -14.906 8.984 1 97.62 918 GLY B O 1
ATOM 15418 N N . ARG B 1 919 ? -22.094 -15.695 7.145 1 96.69 919 ARG B N 1
ATOM 15419 C CA . ARG B 1 919 ? -22.406 -14.383 6.578 1 96.69 919 ARG B CA 1
ATOM 15420 C C . ARG B 1 919 ? -23.391 -13.625 7.473 1 96.69 919 ARG B C 1
ATOM 15422 O O . ARG B 1 919 ? -23.203 -12.43 7.73 1 96.69 919 ARG B O 1
ATOM 15429 N N . GLN B 1 920 ? -24.375 -14.297 7.883 1 97.75 920 GLN B N 1
ATOM 15430 C CA . GLN B 1 920 ? -25.406 -13.688 8.711 1 97.75 920 GLN B CA 1
ATOM 15431 C C . GLN B 1 920 ? -24.891 -13.383 10.109 1 97.75 920 GLN B C 1
ATOM 15433 O O . GLN B 1 920 ? -25.219 -12.344 10.688 1 97.75 920 GLN B O 1
ATOM 15438 N N . LEU B 1 921 ? -24.078 -14.312 10.617 1 97.88 921 LEU B N 1
ATOM 15439 C CA . LEU B 1 921 ? -23.5 -14.094 11.945 1 97.88 921 LEU B CA 1
ATOM 15440 C C . LEU B 1 921 ? -22.625 -12.852 11.961 1 97.88 921 LEU B C 1
ATOM 15442 O O . LEU B 1 921 ? -22.672 -12.062 12.898 1 97.88 921 LEU B O 1
ATOM 15446 N N . GLN B 1 922 ? -21.797 -12.75 10.945 1 97.88 922 GLN B N 1
ATOM 15447 C CA . GLN B 1 922 ? -20.938 -11.586 10.805 1 97.88 922 GLN B CA 1
ATOM 15448 C C . GLN B 1 922 ? -21.75 -10.297 10.695 1 97.88 922 GLN B C 1
ATOM 15450 O O . GLN B 1 922 ? -21.406 -9.281 11.289 1 97.88 922 GLN B O 1
ATOM 15455 N N . ALA B 1 923 ? -22.828 -10.297 9.953 1 96.62 923 ALA B N 1
ATOM 15456 C CA . ALA B 1 923 ? -23.703 -9.133 9.797 1 96.62 923 ALA B CA 1
ATOM 15457 C C . ALA B 1 923 ? -24.328 -8.734 11.125 1 96.62 923 ALA B C 1
ATOM 15459 O O . ALA B 1 923 ? -24.391 -7.551 11.461 1 96.62 923 ALA B O 1
ATOM 15460 N N . ILE B 1 924 ? -24.844 -9.734 11.875 1 96.25 924 ILE B N 1
ATOM 15461 C CA . ILE B 1 924 ? -25.469 -9.461 13.164 1 96.25 924 ILE B CA 1
ATOM 15462 C C . ILE B 1 924 ? -24.453 -8.812 14.102 1 96.25 924 ILE B C 1
ATOM 15464 O O . ILE B 1 924 ? -24.766 -7.84 14.789 1 96.25 924 ILE B O 1
ATOM 15468 N N . LYS B 1 925 ? -23.219 -9.391 14.125 1 95.69 925 LYS B N 1
ATOM 15469 C CA . LYS B 1 925 ? -22.172 -8.844 14.977 1 95.69 925 LYS B CA 1
ATOM 15470 C C . LYS B 1 925 ? -21.859 -7.398 14.594 1 95.69 925 LYS B C 1
ATOM 15472 O O . LYS B 1 925 ? -21.719 -6.535 15.469 1 95.69 925 LYS B O 1
ATOM 15477 N N . ALA B 1 926 ? -21.734 -7.141 13.336 1 95.5 926 ALA B N 1
ATOM 15478 C CA . ALA B 1 926 ? -21.406 -5.797 12.859 1 95.5 926 ALA B CA 1
ATOM 15479 C C . ALA B 1 926 ? -22.5 -4.801 13.258 1 95.5 926 ALA B C 1
ATOM 15481 O O . ALA B 1 926 ? -22.188 -3.654 13.602 1 95.5 926 ALA B O 1
ATOM 15482 N N . LEU B 1 927 ? -23.734 -5.219 13.211 1 93.44 927 LEU B N 1
ATOM 15483 C CA . LEU B 1 927 ? -24.875 -4.355 13.516 1 93.44 927 LEU B CA 1
ATOM 15484 C C . LEU B 1 927 ? -24.984 -4.121 15.023 1 93.44 927 LEU B C 1
ATOM 15486 O O . LEU B 1 927 ? -25.688 -3.201 15.461 1 93.44 927 LEU B O 1
ATOM 15490 N N . SER B 1 928 ? -24.266 -4.984 15.703 1 88.94 928 SER B N 1
ATOM 15491 C CA . SER B 1 928 ? -24.453 -4.938 17.156 1 88.94 928 SER B CA 1
ATOM 15492 C C . SER B 1 928 ? -23.25 -4.32 17.844 1 88.94 928 SER B C 1
ATOM 15494 O O . SER B 1 928 ? -23.25 -4.137 19.062 1 88.94 928 SER B O 1
ATOM 15496 N N . VAL B 1 929 ? -22.188 -4.262 17.031 1 71.88 929 VAL B N 1
ATOM 15497 C CA . VAL B 1 929 ? -20.953 -3.803 17.656 1 71.88 929 VAL B CA 1
ATOM 15498 C C . VAL B 1 929 ? -21.203 -2.477 18.359 1 71.88 929 VAL B C 1
ATOM 15500 O O . VAL B 1 929 ? -21.609 -1.491 17.75 1 71.88 929 VAL B O 1
ATOM 15503 N N . ARG B 1 930 ? -21.891 -2.912 19.5 1 53.16 930 ARG B N 1
ATOM 15504 C CA . ARG B 1 930 ? -22.031 -1.766 20.391 1 53.16 930 ARG B CA 1
ATOM 15505 C C . ARG B 1 930 ? -20.688 -1.365 21 1 53.16 930 ARG B C 1
ATOM 15507 O O . ARG B 1 930 ? -19.781 -2.186 21.094 1 53.16 930 ARG B O 1
ATOM 15514 N N . CYS B 1 931 ? -20.219 -0.47 20.828 1 39.12 931 CYS B N 1
ATOM 15515 C CA . CYS B 1 931 ? -19.062 -0.246 21.688 1 39.12 931 CYS B CA 1
ATOM 15516 C C . CYS B 1 931 ? -19.25 -0.956 23.031 1 39.12 931 CYS B C 1
ATOM 15518 O O . CYS B 1 931 ? -20.203 -0.69 23.75 1 39.12 931 CYS B O 1
ATOM 15520 N N . ASP B 1 932 ? -19.172 -2.248 23.031 1 34.69 932 ASP B N 1
ATOM 15521 C CA . ASP B 1 932 ? -19.25 -3.094 24.219 1 34.69 932 ASP B CA 1
ATOM 15522 C C . ASP B 1 932 ? -18.875 -2.314 25.484 1 34.69 932 ASP B C 1
ATOM 15524 O O . ASP B 1 932 ? -18.078 -2.787 26.297 1 34.69 932 ASP B O 1
ATOM 15528 N N . GLY B 1 933 ? -18.875 -1.151 25.875 1 30.14 933 GLY B N 1
ATOM 15529 C CA . GLY B 1 933 ? -18.688 -1.115 27.312 1 30.14 933 GLY B CA 1
ATOM 15530 C C . GLY B 1 933 ? -19.75 -1.89 28.078 1 30.14 933 GLY B C 1
ATOM 15531 O O . GLY B 1 933 ? -20.953 -1.667 27.891 1 30.14 933 GLY B O 1
ATOM 15532 N N . ALA B 1 934 ? -19.828 -3.242 28.375 1 29.55 934 ALA B N 1
ATOM 15533 C CA . ALA B 1 934 ? -20.438 -3.762 29.594 1 29.55 934 ALA B CA 1
ATOM 15534 C C . ALA B 1 934 ? -20.438 -2.699 30.703 1 29.55 934 ALA B C 1
ATOM 15536 O O . ALA B 1 934 ? -19.812 -2.871 31.75 1 29.55 934 ALA B O 1
ATOM 15537 N N . VAL B 1 935 ? -20.172 -1.478 30.922 1 29.05 935 VAL B N 1
ATOM 15538 C CA . VAL B 1 935 ? -20.797 -1.049 32.156 1 29.05 935 VAL B CA 1
ATOM 15539 C C . VAL B 1 935 ? -22.266 -1.465 32.188 1 29.05 935 VAL B C 1
ATOM 15541 O O . VAL B 1 935 ? -22.859 -1.722 31.141 1 29.05 935 VAL B O 1
ATOM 15544 N N . SER B 1 936 ? -23.047 -1.646 33.438 1 26.48 936 SER B N 1
ATOM 15545 C CA . SER B 1 936 ? -24.422 -1.725 33.938 1 26.48 936 SER B CA 1
ATOM 15546 C C . SER B 1 936 ? -25.422 -1.185 32.938 1 26.48 936 SER B C 1
ATOM 15548 O O . SER B 1 936 ? -25.031 -0.497 31.984 1 26.48 936 SER B O 1
ATOM 15550 N N . SER B 1 937 ? -26.922 -1.212 33.188 1 28.05 937 SER B N 1
ATOM 15551 C CA . SER B 1 937 ? -28.125 -0.505 32.75 1 28.05 937 SER B CA 1
ATOM 15552 C C . SER B 1 937 ? -27.797 0.858 32.156 1 28.05 937 SER B C 1
ATOM 15554 O O . SER B 1 937 ? -28.562 1.398 31.375 1 28.05 937 SER B O 1
ATOM 15556 N N . GLN B 1 938 ? -27.031 1.683 32.969 1 24.45 938 GLN B N 1
ATOM 15557 C CA . GLN B 1 938 ? -26.781 3.117 32.844 1 24.45 938 GLN B CA 1
ATOM 15558 C C . GLN B 1 938 ? -25.969 3.432 31.594 1 24.45 938 GLN B C 1
ATOM 15560 O O . GLN B 1 938 ? -26 4.551 31.078 1 24.45 938 GLN B O 1
ATOM 15565 N N . GLN B 1 939 ? -24.828 2.758 31.391 1 28.38 939 GLN B N 1
ATOM 15566 C CA . GLN B 1 939 ? -23.828 3.312 30.5 1 28.38 939 GLN B CA 1
ATOM 15567 C C . GLN B 1 939 ? -24.156 3.008 29.031 1 28.38 939 GLN B C 1
ATOM 15569 O O . GLN B 1 939 ? -23.328 2.48 28.297 1 28.38 939 GLN B O 1
ATOM 15574 N N . GLN B 1 940 ? -25.266 2.545 28.578 1 31.23 940 GLN B N 1
ATOM 15575 C CA . GLN B 1 940 ? -25.859 2.207 27.281 1 31.23 940 GLN B CA 1
ATOM 15576 C C . GLN B 1 940 ? -25.562 3.293 26.25 1 31.23 940 GLN B C 1
ATOM 15578 O O . GLN B 1 940 ? -25.578 3.029 25.047 1 31.23 940 GLN B O 1
ATOM 15583 N N . GLN B 1 941 ? -25.641 4.629 26.641 1 30.34 941 GLN B N 1
ATOM 15584 C CA . GLN B 1 941 ? -25.875 5.789 25.797 1 30.34 941 GLN B CA 1
ATOM 15585 C C . GLN B 1 941 ? -24.609 6.195 25.047 1 30.34 941 GLN B C 1
ATOM 15587 O O . GLN B 1 941 ? -24.609 7.191 24.328 1 30.34 941 GLN B O 1
ATOM 15592 N N . GLN B 1 942 ? -23.438 5.832 25.516 1 33.41 942 GLN B N 1
ATOM 15593 C CA . GLN B 1 942 ? -22.234 6.508 25.078 1 33.41 942 GLN B CA 1
ATOM 15594 C C . GLN B 1 942 ? -21.953 6.223 23.609 1 33.41 942 GLN B C 1
ATOM 15596 O O . GLN B 1 942 ? -20.953 5.57 23.266 1 33.41 942 GLN B O 1
ATOM 15601 N N . GLN B 1 943 ? -22.797 5.66 22.75 1 37.47 943 GLN B N 1
ATOM 15602 C CA . GLN B 1 943 ? -22.641 4.945 21.484 1 37.47 943 GLN B CA 1
ATOM 15603 C C . GLN B 1 943 ? -21.922 5.801 20.453 1 37.47 943 GLN B C 1
ATOM 15605 O O . GLN B 1 943 ? -22.469 6.793 19.953 1 37.47 943 GLN B O 1
ATOM 15610 N N . GLN B 1 944 ? -20.578 6.141 20.547 1 43.12 944 GLN B N 1
ATOM 15611 C CA . GLN B 1 944 ? -19.828 6.57 19.375 1 43.12 944 GLN B CA 1
ATOM 15612 C C . GLN B 1 944 ? -20.375 5.918 18.109 1 43.12 944 GLN B C 1
ATOM 15614 O O . GLN B 1 944 ? -20.75 4.746 18.109 1 43.12 944 GLN B O 1
ATOM 15619 N N . GLU B 1 945 ? -20.922 6.691 17.25 1 56.16 945 GLU B N 1
ATOM 15620 C CA . GLU B 1 945 ? -21.656 6.242 16.062 1 56.16 945 GLU B CA 1
ATOM 15621 C C . GLU B 1 945 ? -20.875 5.172 15.312 1 56.16 945 GLU B C 1
ATOM 15623 O O . GLU B 1 945 ? -19.953 5.484 14.547 1 56.16 945 GLU B O 1
ATOM 15628 N N . ASN B 1 946 ? -20.609 4.082 15.859 1 75.19 946 ASN B N 1
ATOM 15629 C CA . ASN B 1 946 ? -20 2.926 15.211 1 75.19 946 ASN B CA 1
ATOM 15630 C C . ASN B 1 946 ? -20.984 2.197 14.305 1 75.19 946 ASN B C 1
ATOM 15632 O O . ASN B 1 946 ? -21.281 1.022 14.523 1 75.19 946 ASN B O 1
ATOM 15636 N N . VAL B 1 947 ? -21.547 2.959 13.453 1 89.12 947 VAL B N 1
ATOM 15637 C CA . VAL B 1 947 ? -22.453 2.357 12.492 1 89.12 947 VAL B CA 1
ATOM 15638 C C . VAL B 1 947 ? -21.672 1.672 11.383 1 89.12 947 VAL B C 1
ATOM 15640 O O . VAL B 1 947 ? -20.812 2.291 10.75 1 89.12 947 VAL B O 1
ATOM 15643 N N . PRO B 1 948 ? -21.906 0.408 11.258 1 94.44 948 PRO B N 1
ATOM 15644 C CA . PRO B 1 948 ? -21.156 -0.299 10.211 1 94.44 948 PRO B CA 1
ATOM 15645 C C . PRO B 1 948 ? -21.516 0.189 8.805 1 94.44 948 PRO B C 1
ATOM 15647 O O . PRO B 1 948 ? -22.547 0.834 8.609 1 94.44 948 PRO B O 1
ATOM 15650 N N . ILE B 1 949 ? -20.672 0 7.906 1 96 949 ILE B N 1
ATOM 15651 C CA . ILE B 1 949 ? -20.844 0.389 6.512 1 96 949 ILE B CA 1
ATOM 15652 C C . ILE B 1 949 ? -20.984 -0.858 5.641 1 96 949 ILE B C 1
ATOM 15654 O O . ILE B 1 949 ? -20.25 -1.834 5.828 1 96 949 ILE B O 1
ATOM 15658 N N . LEU B 1 950 ? -21.984 -0.852 4.812 1 96.69 950 LEU B N 1
ATOM 15659 C CA . LEU B 1 950 ? -22.125 -1.945 3.857 1 96.69 950 LEU B CA 1
ATOM 15660 C C . LEU B 1 950 ? -21.234 -1.73 2.637 1 96.69 950 LEU B C 1
ATOM 15662 O O . LEU B 1 950 ? -21.281 -0.664 2.02 1 96.69 950 LEU B O 1
ATOM 15666 N N . VAL B 1 951 ? -20.438 -2.688 2.338 1 96.5 951 VAL B N 1
ATOM 15667 C CA . VAL B 1 951 ? -19.547 -2.631 1.188 1 96.5 951 VAL B CA 1
ATOM 15668 C C . VAL B 1 951 ? -19.891 -3.748 0.207 1 96.5 951 VAL B C 1
ATOM 15670 O O . VAL B 1 951 ? -20 -4.914 0.598 1 96.5 951 VAL B O 1
ATOM 15673 N N . THR B 1 952 ? -20.062 -3.359 -1.006 1 94.94 952 THR B N 1
ATOM 15674 C CA . THR B 1 952 ? -20.375 -4.371 -2.008 1 94.94 952 THR B CA 1
ATOM 15675 C C . THR B 1 952 ? -19.219 -5.355 -2.168 1 94.94 952 THR B C 1
ATOM 15677 O O . THR B 1 952 ? -18.078 -5.043 -1.827 1 94.94 952 THR B O 1
ATOM 15680 N N . SER B 1 953 ? -19.516 -6.539 -2.664 1 91 953 SER B N 1
ATOM 15681 C CA . SER B 1 953 ? -18.562 -7.637 -2.709 1 91 953 SER B CA 1
ATOM 15682 C C . SER B 1 953 ? -17.359 -7.285 -3.578 1 91 953 SER B C 1
ATOM 15684 O O . SER B 1 953 ? -16.219 -7.602 -3.227 1 91 953 SER B O 1
ATOM 15686 N N . ASN B 1 954 ? -17.531 -6.664 -4.762 1 88.81 954 ASN B N 1
ATOM 15687 C CA . ASN B 1 954 ? -16.438 -6.301 -5.648 1 88.81 954 ASN B CA 1
ATOM 15688 C C . ASN B 1 954 ? -15.539 -5.234 -5.027 1 88.81 954 ASN B C 1
ATOM 15690 O O . ASN B 1 954 ? -14.312 -5.289 -5.16 1 88.81 954 ASN B O 1
ATOM 15694 N N . MET B 1 955 ? -16.172 -4.266 -4.344 1 93.44 955 MET B N 1
ATOM 15695 C CA . MET B 1 955 ? -15.398 -3.217 -3.695 1 93.44 955 MET B CA 1
ATOM 15696 C C . MET B 1 955 ? -14.609 -3.775 -2.516 1 93.44 955 MET B C 1
ATOM 15698 O O . MET B 1 955 ? -13.469 -3.367 -2.271 1 93.44 955 MET B O 1
ATOM 15702 N N . TYR B 1 956 ? -15.203 -4.715 -1.806 1 93.62 956 TYR B N 1
ATOM 15703 C CA . TYR B 1 956 ? -14.539 -5.332 -0.666 1 93.62 956 TYR B CA 1
ATOM 15704 C C . TYR B 1 956 ? -13.273 -6.07 -1.104 1 93.62 956 TYR B C 1
ATOM 15706 O O . TYR B 1 956 ? -12.25 -6.023 -0.418 1 93.62 956 TYR B O 1
ATOM 15714 N N . ALA B 1 957 ? -13.391 -6.691 -2.238 1 89.69 957 ALA B N 1
ATOM 15715 C CA . ALA B 1 957 ? -12.242 -7.422 -2.777 1 89.69 957 ALA B CA 1
ATOM 15716 C C . ALA B 1 957 ? -11.125 -6.465 -3.176 1 89.69 957 ALA B C 1
ATOM 15718 O O . ALA B 1 957 ? -9.953 -6.84 -3.178 1 89.69 957 ALA B O 1
ATOM 15719 N N . ALA B 1 958 ? -11.477 -5.199 -3.465 1 91.5 958 ALA B N 1
ATOM 15720 C CA . ALA B 1 958 ? -10.523 -4.219 -3.963 1 91.5 958 ALA B CA 1
ATOM 15721 C C . ALA B 1 958 ? -9.906 -3.422 -2.816 1 91.5 958 ALA B C 1
ATOM 15723 O O . ALA B 1 958 ? -9.062 -2.547 -3.041 1 91.5 958 ALA B O 1
ATOM 15724 N N . LEU B 1 959 ? -10.258 -3.725 -1.543 1 91.94 959 LEU B N 1
ATOM 15725 C CA . LEU B 1 959 ? -9.75 -2.977 -0.4 1 91.94 959 LEU B CA 1
ATOM 15726 C C . LEU B 1 959 ? -8.711 -3.795 0.367 1 91.94 959 LEU B C 1
ATOM 15728 O O . LEU B 1 959 ? -8.781 -5.027 0.39 1 91.94 959 LEU B O 1
ATOM 15732 N N . LYS B 1 960 ? -7.73 -3.176 0.911 1 91.62 960 LYS B N 1
ATOM 15733 C CA . LYS B 1 960 ? -6.699 -3.783 1.745 1 91.62 960 LYS B CA 1
ATOM 15734 C C . LYS B 1 960 ? -6.375 -2.902 2.947 1 91.62 960 LYS B C 1
ATOM 15736 O O . LYS B 1 960 ? -6.723 -1.719 2.969 1 91.62 960 LYS B O 1
ATOM 15741 N N . PRO B 1 961 ? -5.781 -3.467 4.023 1 92.81 961 PRO B N 1
ATOM 15742 C CA . PRO B 1 961 ? -5.43 -2.643 5.184 1 92.81 961 PRO B CA 1
ATOM 15743 C C . PRO B 1 961 ? -4.402 -1.562 4.852 1 92.81 961 PRO B C 1
ATOM 15745 O O . PRO B 1 961 ? -3.494 -1.794 4.051 1 92.81 961 PRO B O 1
ATOM 15748 N N . ASP B 1 962 ? -4.574 -0.434 5.379 1 89.62 962 ASP B N 1
ATOM 15749 C CA . ASP B 1 962 ? -3.607 0.654 5.281 1 89.62 962 ASP B CA 1
ATOM 15750 C C . ASP B 1 962 ? -2.51 0.511 6.328 1 89.62 962 ASP B C 1
ATOM 15752 O O . ASP B 1 962 ? -2.662 0.97 7.465 1 89.62 962 ASP B O 1
ATOM 15756 N N . ASN B 1 963 ? -1.372 0.038 5.934 1 86.81 963 ASN B N 1
ATOM 15757 C CA . ASN B 1 963 ? -0.287 -0.292 6.848 1 86.81 963 ASN B CA 1
ATOM 15758 C C . ASN B 1 963 ? 0.222 0.946 7.582 1 86.81 963 ASN B C 1
ATOM 15760 O O . ASN B 1 963 ? 0.524 0.884 8.773 1 86.81 963 ASN B O 1
ATOM 15764 N N . THR B 1 964 ? 0.385 2.059 6.891 1 82.69 964 THR B N 1
ATOM 15765 C CA . THR B 1 964 ? 0.874 3.293 7.496 1 82.69 964 THR B CA 1
ATOM 15766 C C . THR B 1 964 ? -0.089 3.783 8.57 1 82.69 964 THR B C 1
ATOM 15768 O O . THR B 1 964 ? 0.337 4.172 9.664 1 82.69 964 THR B O 1
ATOM 15771 N N . TYR B 1 965 ? -1.372 3.77 8.25 1 84.81 965 TYR B N 1
ATOM 15772 C CA . TYR B 1 965 ? -2.402 4.184 9.195 1 84.81 965 TYR B CA 1
ATOM 15773 C C . TYR B 1 965 ? -2.369 3.316 10.453 1 84.81 965 TYR B C 1
ATOM 15775 O O . TYR B 1 965 ? -2.412 3.834 11.57 1 84.81 965 TYR B O 1
ATOM 15783 N N . ILE B 1 966 ? -2.287 1.99 10.289 1 87.12 966 ILE B N 1
ATOM 15784 C CA . ILE B 1 966 ? -2.361 1.047 11.398 1 87.12 966 ILE B CA 1
ATOM 15785 C C . ILE B 1 966 ? -1.113 1.172 12.266 1 87.12 966 ILE B C 1
ATOM 15787 O O . ILE B 1 966 ? -1.2 1.15 13.5 1 87.12 966 ILE B O 1
ATOM 15791 N N . LYS B 1 967 ? 0.119 1.292 11.656 1 83.38 967 LYS B N 1
ATOM 15792 C CA . LYS B 1 967 ? 1.355 1.454 12.414 1 83.38 967 LYS B CA 1
ATOM 15793 C C . LYS B 1 967 ? 1.318 2.723 13.258 1 83.38 967 LYS B C 1
ATOM 15795 O O . LYS B 1 967 ? 1.781 2.727 14.406 1 83.38 967 LYS B O 1
ATOM 15800 N N . ARG B 1 968 ? 0.781 3.746 12.695 1 78 968 ARG B N 1
ATOM 15801 C CA . ARG B 1 968 ? 0.669 5 13.438 1 78 968 ARG B CA 1
ATOM 15802 C C . ARG B 1 968 ? -0.324 4.875 14.586 1 78 968 ARG B C 1
ATOM 15804 O O . ARG B 1 968 ? -0.119 5.453 15.656 1 78 968 ARG B O 1
ATOM 15811 N N . LEU B 1 969 ? -1.478 4.188 14.32 1 77.88 969 LEU B N 1
ATOM 15812 C CA . LEU B 1 969 ? -2.479 3.943 15.359 1 77.88 969 LEU B CA 1
ATOM 15813 C C . LEU B 1 969 ? -1.865 3.211 16.547 1 77.88 969 LEU B C 1
ATOM 15815 O O . LEU B 1 969 ? -2.129 3.561 17.703 1 77.88 969 LEU B O 1
ATOM 15819 N N . VAL B 1 970 ? -0.966 2.254 16.234 1 77.56 970 VAL B N 1
ATOM 15820 C CA . VAL B 1 970 ? -0.332 1.456 17.281 1 77.56 970 VAL B CA 1
ATOM 15821 C C . VAL B 1 970 ? 0.684 2.309 18.047 1 77.56 970 VAL B C 1
ATOM 15823 O O . VAL B 1 970 ? 0.8 2.205 19.266 1 77.56 970 VAL B O 1
ATOM 15826 N N . ALA B 1 971 ? 1.428 3.092 17.312 1 72.25 971 ALA B N 1
ATOM 15827 C CA . ALA B 1 971 ? 2.432 3.947 17.938 1 72.25 971 ALA B CA 1
ATOM 15828 C C . ALA B 1 971 ? 1.782 4.969 18.859 1 72.25 971 ALA B C 1
ATOM 15830 O O . ALA B 1 971 ? 2.352 5.328 19.891 1 72.25 971 ALA B O 1
ATOM 15831 N N . MET B 1 972 ? 0.653 5.41 18.453 1 64.88 972 MET B N 1
ATOM 15832 C CA . MET B 1 972 ? -0.062 6.395 19.266 1 64.88 972 MET B CA 1
ATOM 15833 C C . MET B 1 972 ? -0.607 5.758 20.547 1 64.88 972 MET B C 1
ATOM 15835 O O . MET B 1 972 ? -0.663 6.41 21.578 1 64.88 972 MET B O 1
ATOM 15839 N N . GLU B 1 973 ? -1.021 4.477 20.328 1 61.19 973 GLU B N 1
ATOM 15840 C CA . GLU B 1 973 ? -1.596 3.781 21.484 1 61.19 973 GLU B CA 1
ATOM 15841 C C . GLU B 1 973 ? -0.505 3.246 22.406 1 61.19 973 GLU B C 1
ATOM 15843 O O . GLU B 1 973 ? -0.726 3.084 23.609 1 61.19 973 GLU B O 1
ATOM 15848 N N . GLY B 1 974 ? 0.686 2.676 21.781 1 53.69 974 GLY B N 1
ATOM 15849 C CA . GLY B 1 974 ? 1.744 1.996 22.516 1 53.69 974 GLY B CA 1
ATOM 15850 C C . GLY B 1 974 ? 2.621 2.941 23.312 1 53.69 974 GLY B C 1
ATOM 15851 O O . GLY B 1 974 ? 3.721 2.574 23.734 1 53.69 974 GLY B O 1
ATOM 15852 N N . GLY B 1 975 ? 2.494 4.227 23.406 1 39.06 975 GLY B N 1
ATOM 15853 C CA . GLY B 1 975 ? 3.439 4.816 24.344 1 39.06 975 GLY B CA 1
ATOM 15854 C C . GLY B 1 975 ? 3.662 3.973 25.578 1 39.06 975 GLY B C 1
ATOM 15855 O O . GLY B 1 975 ? 4.434 4.352 26.469 1 39.06 975 GLY B O 1
ATOM 15856 N N . ASP B 1 976 ? 2.838 3.209 26.156 1 32.16 976 ASP B N 1
ATOM 15857 C CA . ASP B 1 976 ? 3.379 2.379 27.219 1 32.16 976 ASP B CA 1
ATOM 15858 C C . ASP B 1 976 ? 4.246 1.255 26.656 1 32.16 976 ASP B C 1
ATOM 15860 O O . ASP B 1 976 ? 4.109 0.884 25.5 1 32.16 976 ASP B O 1
ATOM 15864 N N . GLY B 1 977 ? 5.32 0.667 27.516 1 30.55 977 GLY B N 1
ATOM 15865 C CA . GLY B 1 977 ? 6.449 -0.249 27.516 1 30.55 977 GLY B CA 1
ATOM 15866 C C . GLY B 1 977 ? 6.125 -1.594 26.891 1 30.55 977 GLY B C 1
ATOM 15867 O O . GLY B 1 977 ? 5.992 -2.596 27.609 1 30.55 977 GLY B O 1
ATOM 15868 N N . PHE B 1 978 ? 5.289 -1.788 26.078 1 27.69 978 PHE B N 1
ATOM 15869 C CA . PHE B 1 978 ? 5.453 -3.23 25.938 1 27.69 978 PHE B CA 1
ATOM 15870 C C . PHE B 1 978 ? 6.84 -3.568 25.406 1 27.69 978 PHE B C 1
ATOM 15872 O O . PHE B 1 978 ? 7.098 -3.424 24.203 1 27.69 978 PHE B O 1
ATOM 15879 N N . ILE B 1 979 ? 7.785 -3.068 26.062 1 26.38 979 ILE B N 1
ATOM 15880 C CA . ILE B 1 979 ? 9.047 -3.791 25.922 1 26.38 979 ILE B CA 1
ATOM 15881 C C . ILE B 1 979 ? 8.773 -5.293 25.844 1 26.38 979 ILE B C 1
ATOM 15883 O O . ILE B 1 979 ? 8.148 -5.863 26.75 1 26.38 979 ILE B O 1
ATOM 15887 N N . VAL B 1 980 ? 8.617 -5.742 24.703 1 27.55 980 VAL B N 1
ATOM 15888 C CA . VAL B 1 980 ? 8.703 -7.199 24.672 1 27.55 980 VAL B CA 1
ATOM 15889 C C . VAL B 1 980 ? 9.703 -7.672 25.734 1 27.55 980 VAL B C 1
ATOM 15891 O O . VAL B 1 980 ? 10.883 -7.328 25.672 1 27.55 980 VAL B O 1
ATOM 15894 N N . PRO B 1 981 ? 9.203 -7.875 27 1 23.61 981 PRO B N 1
ATOM 15895 C CA . PRO B 1 981 ? 10.18 -8.477 27.906 1 23.61 981 PRO B CA 1
ATOM 15896 C C . PRO B 1 981 ? 11.039 -9.547 27.219 1 23.61 981 PRO B C 1
ATOM 15898 O O . PRO B 1 981 ? 10.586 -10.188 26.266 1 23.61 981 PRO B O 1
ATOM 15901 N N . ASP B 1 982 ? 12.312 -9.344 27.328 1 24.36 982 ASP B N 1
ATOM 15902 C CA . ASP B 1 982 ? 13.266 -10.43 27.125 1 24.36 982 ASP B CA 1
ATOM 15903 C C . ASP B 1 982 ? 12.766 -11.727 27.75 1 24.36 982 ASP B C 1
ATOM 15905 O O . ASP B 1 982 ? 12.812 -11.898 28.969 1 24.36 982 ASP B O 1
ATOM 15909 N N . VAL B 1 983 ? 11.602 -12.172 27.469 1 25.7 983 VAL B N 1
ATOM 15910 C CA . VAL B 1 983 ? 11.242 -13.453 28.078 1 25.7 983 VAL B CA 1
ATOM 15911 C C . VAL B 1 983 ? 12.43 -14.406 28 1 25.7 983 VAL B C 1
ATOM 15913 O O . VAL B 1 983 ? 13.031 -14.578 26.938 1 25.7 983 VAL B O 1
ATOM 15916 N N . GLY B 1 984 ? 13.07 -14.594 29.172 1 21.25 984 GLY B N 1
ATOM 15917 C CA . GLY B 1 984 ? 14.016 -15.641 29.516 1 21.25 984 GLY B CA 1
ATOM 15918 C C . GLY B 1 984 ? 13.648 -16.984 28.938 1 21.25 984 GLY B C 1
ATOM 15919 O O . GLY B 1 984 ? 12.555 -17.156 28.406 1 21.25 984 GLY B O 1
ATOM 15920 N N . PRO B 1 985 ? 14.195 -18.125 29.719 1 22.88 985 PRO B N 1
ATOM 15921 C CA . PRO B 1 985 ? 14.68 -19.438 29.281 1 22.88 985 PRO B CA 1
ATOM 15922 C C . PRO B 1 985 ? 13.555 -20.328 28.766 1 22.88 985 PRO B C 1
ATOM 15924 O O . PRO B 1 985 ? 12.383 -20.016 28.938 1 22.88 985 PRO B O 1
ATOM 15927 N N . ASP B 1 986 ? 13.812 -21.766 28.938 1 24.88 986 ASP B N 1
ATOM 15928 C CA . ASP B 1 986 ? 13.836 -23.109 28.375 1 24.88 986 ASP B CA 1
ATOM 15929 C C . ASP B 1 986 ? 12.555 -23.859 28.719 1 24.88 986 ASP B C 1
ATOM 15931 O O . ASP B 1 986 ? 12.523 -25.094 28.672 1 24.88 986 ASP B O 1
ATOM 15935 N N . VAL B 1 987 ? 11.414 -23.375 29.062 1 23.47 987 VAL B N 1
ATOM 15936 C CA . VAL B 1 987 ? 10.594 -24.453 29.594 1 23.47 987 VAL B CA 1
ATOM 15937 C C . VAL B 1 987 ? 10.211 -25.422 28.484 1 23.47 987 VAL B C 1
ATOM 15939 O O . VAL B 1 987 ? 9.656 -25.016 27.453 1 23.47 987 VAL B O 1
ATOM 15942 N N . SER B 1 988 ? 10.852 -26.625 28.375 1 25.16 988 SER B N 1
ATOM 15943 C CA . SER B 1 988 ? 10.719 -27.844 27.578 1 25.16 988 SER B CA 1
ATOM 15944 C C . SER B 1 988 ? 9.305 -28.406 27.672 1 25.16 988 SER B C 1
ATOM 15946 O O . SER B 1 988 ? 9.055 -29.344 28.438 1 25.16 988 SER B O 1
ATOM 15948 N N . VAL B 1 989 ? 8.227 -27.75 27.984 1 27.08 989 VAL B N 1
ATOM 15949 C CA . VAL B 1 989 ? 7.086 -28.625 28.234 1 27.08 989 VAL B CA 1
ATOM 15950 C C . VAL B 1 989 ? 6.664 -29.297 26.922 1 27.08 989 VAL B C 1
ATOM 15952 O O . VAL B 1 989 ? 6.574 -28.641 25.891 1 27.08 989 VAL B O 1
ATOM 15955 N N . GLY B 1 990 ? 6.906 -30.547 26.812 1 27.47 990 GLY B N 1
ATOM 15956 C CA . GLY B 1 990 ? 6.492 -31.484 25.781 1 27.47 990 GLY B CA 1
ATOM 15957 C C . GLY B 1 990 ? 5.023 -31.359 25.406 1 27.47 990 GLY B C 1
ATOM 15958 O O . GLY B 1 990 ? 4.199 -30.984 26.25 1 27.47 990 GLY B O 1
ATOM 15959 N N . LEU B 1 991 ? 4.719 -30.953 24.219 1 30.78 991 LEU B N 1
ATOM 15960 C CA . LEU B 1 991 ? 3.426 -30.812 23.562 1 30.78 991 LEU B CA 1
ATOM 15961 C C . LEU B 1 991 ? 2.582 -32.062 23.75 1 30.78 991 LEU B C 1
ATOM 15963 O O . LEU B 1 991 ? 1.464 -32.156 23.234 1 30.78 991 LEU B O 1
ATOM 15967 N N . GLU B 1 992 ? 3.168 -33.25 24.312 1 30.48 992 GLU B N 1
ATOM 15968 C CA . GLU B 1 992 ? 2.41 -34.5 24.234 1 30.48 992 GLU B CA 1
ATOM 15969 C C . GLU B 1 992 ? 1.021 -34.344 24.844 1 30.48 992 GLU B C 1
ATOM 15971 O O . GLU B 1 992 ? 0.055 -34.938 24.375 1 30.48 992 GLU B O 1
ATOM 15976 N N . GLY B 1 993 ? 0.911 -33.812 26.141 1 29.22 993 GLY B N 1
ATOM 15977 C CA . GLY B 1 993 ? -0.325 -33.938 26.891 1 29.22 993 GLY B CA 1
ATOM 15978 C C . GLY B 1 993 ? -1.404 -32.969 26.438 1 29.22 993 GLY B C 1
ATOM 15979 O O . GLY B 1 993 ? -2.441 -32.844 27.078 1 29.22 993 GLY B O 1
ATOM 15980 N N . LEU B 1 994 ? -0.989 -32.062 25.672 1 31.19 994 LEU B N 1
ATOM 15981 C CA . LEU B 1 994 ? -2.082 -31.125 25.406 1 31.19 994 LEU B CA 1
ATOM 15982 C C . LEU B 1 994 ? -3.113 -31.75 24.469 1 31.19 994 LEU B C 1
ATOM 15984 O O . LEU B 1 994 ? -2.756 -32.5 23.562 1 31.19 994 LEU B O 1
ATOM 15988 N N . PRO B 1 995 ? -4.457 -31.875 24.891 1 32.09 995 PRO B N 1
ATOM 15989 C CA . PRO B 1 995 ? -5.559 -32.562 24.219 1 32.09 995 PRO B CA 1
ATOM 15990 C C . PRO B 1 995 ? -5.688 -32.188 22.75 1 32.09 995 PRO B C 1
ATOM 15992 O O . PRO B 1 995 ? -6.551 -32.719 22.047 1 32.09 995 PRO B O 1
ATOM 15995 N N . TRP B 1 996 ? -5.18 -31.219 22.312 1 29.75 996 TRP B N 1
ATOM 15996 C CA . TRP B 1 996 ? -5.629 -30.766 21 1 29.75 996 TRP B CA 1
ATOM 15997 C C . TRP B 1 996 ? -5.133 -31.719 19.906 1 29.75 996 TRP B C 1
ATOM 15999 O O . TRP B 1 996 ? -5.297 -31.438 18.719 1 29.75 996 TRP B O 1
ATOM 16009 N N . GLY B 1 997 ? -4.332 -32.75 20.203 1 28.56 997 GLY B N 1
ATOM 16010 C CA . GLY B 1 997 ? -3.922 -33.656 19.156 1 28.56 997 GLY B CA 1
ATOM 16011 C C . GLY B 1 997 ? -5.094 -34.25 18.391 1 28.56 997 GLY B C 1
ATOM 16012 O O . GLY B 1 997 ? -4.965 -34.594 17.219 1 28.56 997 GLY B O 1
ATOM 16013 N N . ALA B 1 998 ? -6.195 -34.781 19.047 1 28.75 998 ALA B N 1
ATOM 16014 C CA . ALA B 1 998 ? -7.176 -35.719 18.5 1 28.75 998 ALA B CA 1
ATOM 16015 C C . ALA B 1 998 ? -8.203 -35 17.641 1 28.75 998 ALA B C 1
ATOM 16017 O O . ALA B 1 998 ? -9.086 -35.625 17.047 1 28.75 998 ALA B O 1
ATOM 16018 N N . SER B 1 999 ? -8.414 -33.719 17.844 1 26.66 999 SER B N 1
ATOM 16019 C CA . SER B 1 999 ? -9.703 -33.312 17.281 1 26.66 999 SER B CA 1
ATOM 16020 C C . SER B 1 999 ? -9.688 -33.406 15.758 1 26.66 999 SER B C 1
ATOM 16022 O O . SER B 1 999 ? -10.656 -33 15.102 1 26.66 999 SER B O 1
ATOM 16024 N N . GLN B 1 1000 ? -8.57 -33.656 15.148 1 26.44 1000 GLN B N 1
ATOM 16025 C CA . GLN B 1 1000 ? -8.812 -33.781 13.719 1 26.44 1000 GLN B CA 1
ATOM 16026 C C . GLN B 1 1000 ? -9.836 -34.906 13.43 1 26.44 1000 GLN B C 1
ATOM 16028 O O . GLN B 1 1000 ? -10.281 -35.062 12.289 1 26.44 1000 GLN B O 1
ATOM 16033 N N . GLN B 1 1001 ? -10.016 -35.906 14.391 1 24.91 1001 GLN B N 1
ATOM 16034 C CA . GLN B 1 1001 ? -10.758 -37.094 13.953 1 24.91 1001 GLN B CA 1
ATOM 16035 C C . GLN B 1 1001 ? -12.242 -36.781 13.797 1 24.91 1001 GLN B C 1
ATOM 16037 O O . GLN B 1 1001 ? -12.961 -37.5 13.102 1 24.91 1001 GLN B O 1
ATOM 16042 N N . GLU B 1 1002 ? -12.812 -36 14.75 1 25.7 1002 GLU B N 1
ATOM 16043 C CA . GLU B 1 1002 ? -14.258 -36.188 14.719 1 25.7 1002 GLU B CA 1
ATOM 16044 C C . GLU B 1 1002 ? -14.867 -35.656 13.422 1 25.7 1002 GLU B C 1
ATOM 16046 O O . GLU B 1 1002 ? -15.891 -36.156 12.953 1 25.7 1002 GLU B O 1
ATOM 16051 N N . ASP B 1 1003 ? -14.461 -34.438 12.922 1 24.39 1003 ASP B N 1
ATOM 16052 C CA . ASP B 1 1003 ? -15.281 -34.188 11.742 1 24.39 1003 ASP B CA 1
ATOM 16053 C C . ASP B 1 1003 ? -14.781 -35 10.547 1 24.39 1003 ASP B C 1
ATOM 16055 O O . ASP B 1 1003 ? -15.234 -34.781 9.422 1 24.39 1003 ASP B O 1
ATOM 16059 N N . ASP B 1 1004 ? -13.648 -35.812 10.594 1 20.77 1004 ASP B N 1
ATOM 16060 C CA . ASP B 1 1004 ? -13.734 -36.906 9.609 1 20.77 1004 ASP B CA 1
ATOM 16061 C C . ASP B 1 1004 ? -14.828 -37.906 9.977 1 20.77 1004 ASP B C 1
ATOM 16063 O O . ASP B 1 1004 ? -14.906 -38.344 11.125 1 20.77 1004 ASP B O 1
#

Secondary structure (DSSP, 8-state):
----TTT---------B-SS--HHHHHHHHHHHHHHT--GGG--B---GGGGSHHHHHHHHHTSGGGTTPPP-PPPPHHHHHHHH-TTGGGGSEEEEEEEEEEE--SSSSS-EEEEEPPPEEEE--HHHHHH-GGGEEEEEEEPGGGS---S-S-HHHHHHHHHHSSPEEETTEEEEEEEE-SSPEEEE----S-TTS--PEEEEEEEEEEEEEETTB---SS----GGGTTSSSPPPPSS---HHHHHHHHH-GGGGTTSBHHHHHHTHHHHH---EEEEEPPGGGEEE-SS--B-SSTT--BSSTTEEEE-HHHHHHHHHHHT-SS--SEEEEEETTEEEEEEE-SS--S----EEE-TTTB-S---TTSGGGGEEEEEEE-----EEEEPGGGHHHHHHTBSSHHHHHHHHHHHHHHHHHHHHHHHHHHTTSHHHHHHHHHHH-GGGGG--S-SS--EETTEESSHHHHHHHHHHTT--TTTBHHHHHHHHHHHHHHHHHHHHH--EEEEEEEEEEEEE-TTS-SPTTEEEEEEEEEEE-SS-EEEE-TT-EEEEE-SS--SGGGEEEEEE---GGGTT--SEEEE-SSSSS-HHHHTTT--SSS-EEEEE--HHHHTTB---PPPPPPP-TTT-EE---BHHHHHHHH-TTTHHHHHHHHHHHHHHSPP-HHHHHHHHHHHHHHHT-SSSHHHHHHHHHHHHHHTHHHHTEE--HHHHHHHIIIIIS--PPPPPPGGG-HHHHHT--SS-SSHHHHHHHHHHHHHHHHHHHHHHHHHHHT-BS--HHHHHHHHHHHHHH-PBPTTSSBSSTHHHHHHHHHHHHHHHHHHHHHHHHH-SSS-HHHHHHHHHHHHHT------S-GGG--HHHHHHHHHHH--SSS-GGGSHHHHHHHHHHHHHHTTSHHHHHHHHHHHHHHHHHH--------TTTT--------EEE-HHHHHTEEE-HHHHHHHHHHH--S--------------STT-GGGSHHHHT-/----TTT---------B-SS--HHHHHHHHHHHHHHT--GGG--B---GGGGSHHHHHHHHHHSGGGTTPPP-PPPPHHHHHHHH-TTGGGGSEEEEEEEEEEE--SSSS--EEEEEPPPEEEE--HHHHHH-GGGEEEEEEEPGGGS---S-S-HHHHHHHHHHSSPEEETTEEEEEEEE-SSPEEEE----S-TTS---EEEEEEEEEEEEEETTB---SS----GGGSSSSSPPPPSS---HHHHHHHHH-GGGGTTSBHHHHHHTHHHHH---EEEEEPPGGGEEE-SS--B-SSTT--BSSTTEEEE-HHHHHHHHHHHT-SS--SEEEEEETTEEEEEEE-SS--S----EEE-TTTB-S---TTSGGGGEEEEEEE-----EEEEPGGGHHHHHHTBSSHHHHHHHHHHHHHHHHHHHHHHHHHHTTSHHHHHHHHHHH-GGGGG--S-SS--EETTEESSHHHHHHHHHHTT--TTTBHHHHHHHHHHHHHHHHHHHHH--EEEEEEEEEEEEE-TTS-SPTTEEEEEEEEEEE-SS-EEEE-TTEEEEEE-SS--SGGGEEEEEE---GGGTT--SEEEE-SSSSS-HHHHTTT--SSS-EEEEE--HHHHTTB---PPPPPPP-TTT-EE---BHHHHHHHH-TTTHHHHHHHHHHHHHHSPP-HHHHHHHHHHHHHHHT-SSSHHHHHHHHHHHHHHTHHHHTEE--HHHHHHHIIIIIS--PPPPPPGGG-HHHHHT--SS-SSHHHHHHHHHHHHHHHHHHHHHHHHHHHT-BS--HHHHHHHHHHHHHH-PBPTTSSBSSTHHHHHHHHHHHHHHHHHHHHHHHHH-SSS-HHHHHHHHHHHHHT------S-GGG--HHHHHHHHHHH--SSS-GGGSHHHHHHHHHHHHHHTTSHHHHHHHHHHHHHHHHHH--------TTTT--------EEE-HHHHHTEEE-HHHHHHHHHHH--S--------------GGG-GGGGGGTTT-

Organism: Cryphonectria parasitica (strain ATCC 38755 / EP155) (NCBI:txid660469)

Solvent-accessible surface area (backbone atoms only — not comparable to full-atom values): 108138 Å² total; per-residue (Å²): 118,82,78,46,73,85,65,70,63,58,66,67,72,40,57,48,53,54,88,91,58,56,69,68,57,54,51,50,51,45,36,43,20,57,72,57,71,40,64,36,68,64,49,73,47,70,72,54,81,69,42,68,37,61,66,55,38,49,53,52,51,54,68,32,80,77,39,53,94,58,75,75,68,78,78,51,42,65,66,24,53,46,44,67,70,40,89,76,44,52,63,42,30,35,29,50,45,47,42,32,36,39,40,81,53,84,77,81,80,93,81,50,64,41,80,42,64,54,57,47,35,68,43,63,19,19,61,50,35,40,30,61,37,37,91,33,40,38,37,36,30,36,56,38,64,84,73,51,77,90,42,92,60,92,55,59,47,55,52,52,16,42,48,45,49,67,52,69,44,45,44,70,61,25,31,27,32,56,78,49,67,52,86,70,57,46,78,44,71,46,78,74,61,89,62,90,82,62,74,69,55,73,44,50,20,39,35,35,32,29,34,52,24,35,32,82,82,19,42,86,57,98,71,81,58,65,58,74,74,29,76,78,39,75,59,39,46,52,52,75,43,39,46,52,64,69,55,57,49,33,71,65,52,27,60,83,73,40,28,81,39,36,42,44,38,55,57,54,51,52,52,68,38,59,40,60,31,35,74,57,49,62,52,55,72,85,28,52,44,73,45,86,67,68,52,51,17,82,39,95,79,54,42,63,33,41,46,19,42,32,44,25,26,56,44,40,44,47,49,44,20,61,48,60,28,50,96,59,71,53,36,31,34,24,34,38,42,55,43,26,45,19,23,34,33,54,42,85,81,71,80,81,66,58,58,36,36,44,43,33,49,78,19,41,72,56,53,50,68,70,82,40,58,69,33,30,21,39,22,41,60,49,61,48,53,85,63,56,58,28,57,49,60,66,60,48,49,65,45,53,41,69,33,23,80,46,43,67,60,50,53,50,50,54,52,49,38,46,46,52,52,50,50,50,52,52,52,50,48,59,59,19,42,75,35,62,66,46,31,47,44,51,47,49,65,74,45,66,70,58,66,64,58,71,84,54,73,42,73,61,62,52,56,18,28,44,66,47,71,61,50,34,55,45,51,37,40,31,4,56,50,46,55,49,45,33,32,65,53,45,50,52,52,50,49,51,52,48,50,55,37,48,43,31,42,70,60,44,58,41,53,40,45,51,24,28,60,32,42,42,40,55,35,89,80,68,76,48,48,66,66,31,31,33,50,31,42,55,49,70,36,67,47,86,82,52,70,37,52,55,47,59,80,34,57,29,34,40,28,26,85,69,43,66,49,61,27,14,44,38,72,35,37,25,43,75,52,77,88,52,63,80,49,31,32,31,34,34,35,23,43,67,30,64,60,36,65,44,43,50,22,59,63,37,54,21,48,63,41,54,28,43,37,33,54,39,62,75,61,41,75,31,48,53,70,44,74,77,74,82,81,80,85,52,71,90,52,48,44,64,58,73,57,24,38,43,55,38,30,70,73,58,31,88,86,40,23,66,51,51,48,48,23,52,45,41,26,61,68,58,47,77,74,53,56,66,58,53,51,52,46,50,52,24,48,30,62,76,63,72,39,66,81,39,70,58,50,44,53,50,36,52,49,48,58,54,47,72,42,19,69,57,59,27,50,47,60,51,69,68,37,51,52,50,46,28,51,72,63,66,65,47,87,76,81,66,66,78,54,51,73,80,33,76,73,43,55,74,66,56,66,97,71,46,84,51,65,66,45,34,49,37,55,50,37,44,52,49,40,41,47,47,51,48,51,48,51,51,50,56,62,70,51,65,42,32,65,67,50,69,57,38,36,40,57,32,52,50,51,42,63,73,42,58,42,66,40,98,84,75,44,54,69,38,75,40,42,64,36,27,54,52,44,48,51,51,52,51,50,51,52,49,51,49,49,55,52,56,35,54,50,83,87,70,61,69,66,58,53,44,49,55,50,32,54,55,60,71,64,67,69,92,34,60,64,72,70,71,96,64,67,51,74,43,53,54,54,48,49,52,60,27,51,46,78,75,74,43,51,62,74,72,18,55,41,45,38,40,53,31,19,46,45,37,64,76,38,43,87,40,67,64,41,44,41,55,26,28,54,30,46,31,41,44,28,12,40,24,47,47,77,70,64,79,59,71,96,80,57,72,76,75,59,68,86,44,58,45,42,46,26,19,29,47,48,52,57,41,44,37,65,33,62,66,46,48,36,36,53,46,37,44,67,46,56,62,75,77,59,75,67,80,73,74,87,79,84,79,68,74,62,76,78,55,72,74,74,55,68,70,53,66,67,71,94,82,80,46,74,83,68,70,63,57,65,68,72,40,57,48,53,52,88,89,57,58,67,66,56,55,50,50,52,45,36,42,18,58,71,59,73,40,65,36,66,65,48,74,47,72,74,52,80,70,42,69,35,62,68,55,38,48,53,52,51,53,67,33,79,78,39,53,95,55,76,72,66,78,78,51,43,64,68,23,52,48,43,67,69,41,89,76,43,53,64,43,29,35,30,50,47,47,41,32,36,39,41,85,47,82,83,68,83,72,74,44,67,41,75,43,64,52,59,47,34,68,41,65,20,20,61,50,35,39,32,63,37,35,91,32,41,37,38,36,30,35,56,37,62,84,72,51,77,89,39,91,61,93,56,59,48,54,52,52,16,42,50,45,47,73,45,71,42,47,46,71,63,26,31,28,32,58,77,49,69,54,88,69,58,47,76,44,72,47,77,73,60,89,62,89,82,61,76,71,55,71,45,52,19,40,34,35,32,28,35,51,25,36,32,82,82,19,42,87,58,97,71,81,58,65,58,74,75,32,75,79,40,79,57,40,47,52,54,75,43,38,44,51,67,68,55,57,47,34,71,65,52,27,60,82,73,41,28,83,38,36,43,44,38,55,57,54,50,52,52,69,40,60,39,61,31,34,75,57,49,64,53,55,72,84,28,51,43,73,46,86,66,66,53,51,18,81,39,95,78,53,42,62,32,41,44,18,41,33,42,24,25,55,45,40,45,46,50,44,20,62,49,61,28,50,96,58,69,53,36,30,36,24,34,38,42,56,43,25,44,18,22,34,32,54,43,84,81,72,81,82,66,58,60,38,37,44,42,33,49,78,19,42,72,56,52,53,68,71,84,40,59,68,34,29,20,39,22,39,60,48,63,47,52,86,63,56,58,29,57,51,59,66,60,48,50,65,46,54,42,71,34,24,80,46,44,66,59,51,54,50,49,54,52,48,38,45,46,51,52,48,49,52,52,51,50,51,48,60,58,19,41,74,34,61,64,47,31,47,44,50,47,49,66,74,42,68,68,57,67,66,59,72,85,56,73,42,74,60,62,50,57,18,28,43,66,45,71,59,51,34,52,46,52,37,41,31,4,55,50,46,55,48,45,33,33,66,52,44,50,51,52,50,50,50,53,46,52,53,37,47,44,31,42,69,61,44,59,41,55,39,45,52,24,26,60,31,44,42,38,54,35,89,80,67,76,47,47,65,65,31,32,32,48,32,44,56,50,69,36,68,46,86,83,50,71,38,54,55,47,59,79,36,57,28,32,40,30,25,87,70,43,66,50,58,27,13,44,39,72,36,36,25,44,76,51,79,89,52,65,79,50,32,30,31,34,36,35,25,43,67,32,64,61,35,65,43,45,51,23,60,62,38,55,22,46,64,40,53,30,43,37,32,55,40,62,76,60,41,73,31,48,54,72,43,75,77,74,83,79,80,85,53,71,90,51,48,44,64,59,73,57,25,38,45,56,37,31,69,71,58,31,88,87,40,24,66,52,50,48,50,22,52,45,40,26,59,67,60,46,77,75,54,53,66,58,52,50,51,46,50,52,23,48,31,62,76,65,73,38,67,82,38,70,56,50,44,53,50,36,52,50,48,60,53,46,72,42,19,69,58,58,27,50,47,61,52,68,68,37,51,52,49,46,29,52,72,65,66,66,48,87,76,80,65,66,80,53,51,73,80,33,77,72,42,54,75,66,54,64,97,72,46,84,50,65,67,45,33,49,36,54,50,36,45,52,50,39,39,47,49,51,48,52,48,51,53,51,56,61,68,53,65,41,32,65,67,51,70,56,37,34,41,56,32,53,49,52,42,63,72,43,58,41,66,38,97,82,75,43,54,68,38,75,40,43,62,36,26,55,52,44,48,52,52,52,51,51,51,53,50,52,49,50,55,52,57,40,56,49,81,86,68,61,68,65,58,51,45,50,55,51,31,55,54,58,70,63,66,67,90,36,60,64,74,69,71,95,63,65,51,73,43,54,53,54,48,50,50,61,28,51,46,78,76,72,45,51,64,73,72,17,54,42,46,37,41,54,28,19,46,45,37,64,75,40,44,88,42,68,64,41,44,40,55,26,27,54,30,46,30,42,43,30,13,40,23,47,47,78,69,62,78,55,70,95,79,57,71,75,74,60,69,85,44,58,45,42,46,26,19,28,47,49,52,58,41,43,37,65,34,63,66,45,47,36,36,54,46,36,44,67,46,55,61,77,75,58,75,68,80,74,72,88,73,84,75,67,74,62,77,80,53,76,75,75,60,63,71,51,69,71,74

Radius of gyration: 40.13 Å; Cα contacts (8 Å, |Δi|>4): 3559; chains: 2; bounding box: 105×119×100 Å

InterPro domains:
  IPR007855 RNA-dependent RNA polymerase [PTHR23079] (121-716)
  IPR057596 RDRP, core domain [PF05183] (112-764)

Nearest PDB structures (foldseek):
  7y7r-assembly1_A  TM=9.087E-01  e=1.662E-89  Neurospora crassa
  7y7s-assembly1_A  TM=9.089E-01  e=2.629E-88  Neurospora crassa
  7y7t-assembly1_A  TM=9.005E-01  e=5.908E-87  Neurospora crassa
  7y7q-assembly1_B  TM=8.324E-01  e=5.546E-89  Neurospora crassa
  5fsw-assembly2_D  TM=9.088E-01  e=1.887E-85  Thermothielavioides terrestris

Foldseek 3Di:
DCPDLVPPAAPQDAQQADPDDQLLLSLQLVQQCLVQVHDSPLDYHYDDPVVLQVVVVVVVVQPTPRCDPHDGDDAADNVQSNLSPDPQNPQFQKAKAWEKEWDQQPDDDPPGIRIHTDHIDMDGFFLLCLAANRSFKYKYWYFFQVPPPDDPPPASLLSVLCSQLVFFHRDNFFTKHWQAKDQAWDWDFDQPDPDDPDPGDIITTIIIMIGTQDGPQAAADPDFDQDPVLVVGLRRYGHSHGHDPVRSLCQQFVCVQFQQAFLLLSRVLVVNRGDRWAFQDQDDPVQEAEDDAAQFEPPPPGDGQFQFEWEWEPLVQVSRCVRVVHPDRFQKFFWAARQFGFMYGYDLPDPPNDGHIYGYPNRRSHDHDSVDRSNRTIITDGTFDFWFFFWDAPLCLLLLLVQFLDNVLQLVVLLVLLLVVLVVLLVQCLVQLVDLLSNQVNLCVLCVVVVVVPPDLFFDAQAQAGPDLSRRLNLQSLLPDRCLAAVVSLVSVLVVLVVVLVCCLQRVGRTDLQKTKAAEGEDPPQPADALEKEAAGPFFHCSPPGTDGTQAAFWKWKAFPPAQASQLIDIGHYHHDPSCNVNHRHMYWYSHDNDHPLCSNLHGHRRGTIIMIGRDPSSRVRGDHDDDDDADDCVVQKDADRDGLNNLCVVPHDPCSSSVSSSVSSSLSSDDQCLVVLVQQLVLVCQVVVDRHDPLSSNSSNVSSVSVCCSNGRIDHDPVSVVVCCCPRVVDPDGGDGDLSNDPVSLVVDDCDDPDSSSNSSVSSNLSSLVSSVVSVVSSVVSNHDLDDPLLLVLLVVVCVVQVDADPVRHGPQLQVVQQLVLLVVQLVVLVVLLLVLLPPSDDDPSVSLNVSLVSVLPRAGDRDPPVVQPDPVNVVVRCQQQVPDDDDRCQGNVNLNSLSSCCVVPSVDCSSCSNNVNSSSNSSSQRPAVPPPDDPPPSPPRPCSRRDDDDRSVVSVDGNDPVVVVVVCVVVPPDDPVVPPPDDDPSPDSVPDPPPPPVPSSD/DPPDLVPPAAPQDAQQADPDDQLLLSLQLVQQCLVQVHDSPLDYHYDDPVVLQVVVVVVVVQPTPRCDPHDGDDAADNVQSNLSPDPQNPQFQKAKAWEKEWDFDPPDDPGDTRIHTDHIDMDGFFLLCLAANRSFKYKYWYFFQVPPPDDPPPASLLSVLCSQLVAFHRDNFFTKHWQAKDQAWDWDFDQPDPDPPDPGDIITTIIIMIGTQDGPQAAADPDFDQDPVLVVGLRRYGDRHGHDPVRSLCQQFVCVQFQQAALLQSRVLVVNRGDRWAFQDQDDPVQEAEDDAAQFEPPPVGDGQFQFEWEWEPLVQVSRCVRVVHPDRFQKFFWAARQFGFMYGYDLPDPPNDGHIYGYPNRRSHDHDSVDRSNRTIITDGTFDFWFFFWDAPLCLLLLLVQFLDNVLVLVVLLVLLLVVLVVLLVQCLVQLVDLLSNQVNLCVLCVVVVVVPPDLFFDAQAQAGPDLSRRLNLQSLLPDRCLAAVVSLVSVLVVLVVVLVCCLQRVGRTDLQKTKAAEGEDPPQPADALEKEAAGPFFHCSPPGTDGTQAAFWKWKAFPPAQASQLIDIGHYHHDPSCNVNHNHMYWYSHDNDHPQCSNLHGHRRGTIIMIGRDCSSRVRGDHDDDDDADDCVVQKDADRDGLNNLCVVPHDPCSSSVSSSVSSSLSSDDQCLVVLVQQLVLVCQVVVDRHDPLSSHSSNVSSVSVCCSNGRIDHDPVSVVVCCCPRVVDPDGGDGHLSNDPVSLVVDDCDDPDSSSNSSVSSNLSSLVSSVVSVVSSVVSNHDLDDPLLLVLLVVVCVVQVDADPVRHGPQQQVVQQLVLLVVQLVVLVVLLQVLLPPSDDDPSVSSNVSLVSVLPRAGDRDPPPVQPDPVNVVVRCQQQVPDDDDRCQGNVNLNSLSSCCVVPSVDVSSCSNNVNSSSNSSSQRPAVPPPPDPPPSPPRPVSRRDDDDRSVVSVDGNDPVVVVVVCVVVPPDPPVVPPPDDDPSPDSVPDPPPPVVPNSD

pLDDT: mean 83.75, std 17.85, range [20.77, 98.62]